Protein AF-0000000068484709 (afdb_homodimer)

Structure (mmCIF, N/CA/C/O backbone):
data_AF-0000000068484709-model_v1
#
loop_
_entity.id
_entity.type
_entity.pdbx_description
1 polymer 'MAM domain containing 4'
#
loop_
_atom_site.group_PDB
_atom_site.id
_atom_site.type_symbol
_atom_site.label_atom_id
_atom_site.label_alt_id
_atom_site.label_comp_id
_atom_site.label_asym_id
_atom_site.label_entity_id
_atom_site.label_seq_id
_atom_site.pdbx_PDB_ins_code
_atom_site.Cartn_x
_atom_site.Cartn_y
_atom_site.Cartn_z
_atom_site.occupancy
_atom_site.B_iso_or_equiv
_atom_site.auth_seq_id
_atom_site.auth_comp_id
_atom_site.auth_asym_id
_atom_site.auth_atom_id
_atom_site.pdbx_PDB_model_num
ATOM 1 N N . MET A 1 1 ? 12.406 -16.5 -28.25 1 22.38 1 MET A N 1
ATOM 2 C CA . MET A 1 1 ? 11.766 -16.562 -26.938 1 22.38 1 MET A CA 1
ATOM 3 C C . MET A 1 1 ? 12.789 -16.375 -25.828 1 22.38 1 MET A C 1
ATOM 5 O O . MET A 1 1 ? 13.719 -17.156 -25.688 1 22.38 1 MET A O 1
ATOM 9 N N . GLY A 1 2 ? 13.172 -15.195 -25.656 1 26.31 2 GLY A N 1
ATOM 10 C CA . GLY A 1 2 ? 14.273 -14.758 -24.828 1 26.31 2 GLY A CA 1
ATOM 11 C C . GLY A 1 2 ? 14.078 -15.086 -23.359 1 26.31 2 GLY A C 1
ATOM 12 O O . GLY A 1 2 ? 13.086 -14.672 -22.75 1 26.31 2 GLY A O 1
ATOM 13 N N . CYS A 1 3 ? 14.641 -16.109 -22.906 1 30.17 3 CYS A N 1
ATOM 14 C CA . CYS A 1 3 ? 14.602 -16.891 -21.672 1 30.17 3 CYS A CA 1
ATOM 15 C C . CYS A 1 3 ? 15.141 -16.078 -20.484 1 30.17 3 CYS A C 1
ATOM 17 O O . CYS A 1 3 ? 16.359 -16.031 -20.281 1 30.17 3 CYS A O 1
ATOM 19 N N . TRP A 1 4 ? 14.719 -14.898 -20.297 1 34.66 4 TRP A N 1
ATOM 20 C CA . TRP A 1 4 ? 15.367 -14.07 -19.281 1 34.66 4 TRP A CA 1
ATOM 21 C C . TRP A 1 4 ? 15.133 -14.648 -17.891 1 34.66 4 TRP A C 1
ATOM 23 O O . TRP A 1 4 ? 14.109 -15.281 -17.641 1 34.66 4 TRP A O 1
ATOM 33 N N . ALA A 1 5 ? 16.125 -14.594 -16.938 1 38.91 5 ALA A N 1
ATOM 34 C CA . ALA A 1 5 ? 16.641 -15.328 -15.781 1 38.91 5 ALA A CA 1
ATOM 35 C C . ALA A 1 5 ? 15.82 -15.008 -14.523 1 38.91 5 ALA A C 1
ATOM 37 O O . ALA A 1 5 ? 15.711 -13.852 -14.125 1 38.91 5 ALA A O 1
ATOM 38 N N . TRP A 1 6 ? 14.797 -15.703 -14.281 1 43.69 6 TRP A N 1
ATOM 39 C CA . TRP A 1 6 ? 14.227 -15.844 -12.945 1 43.69 6 TRP A CA 1
ATOM 40 C C . TRP A 1 6 ? 15.32 -16.062 -11.906 1 43.69 6 TRP A C 1
ATOM 42 O O . TRP A 1 6 ? 16.125 -16.984 -12.023 1 43.69 6 TRP A O 1
ATOM 52 N N . VAL A 1 7 ? 15.844 -15.008 -11.352 1 49.88 7 VAL A N 1
ATOM 53 C CA . VAL A 1 7 ? 16.703 -15.227 -10.195 1 49.88 7 VAL A CA 1
ATOM 54 C C . VAL A 1 7 ? 15.859 -15.656 -9 1 49.88 7 VAL A C 1
ATOM 56 O O . VAL A 1 7 ? 14.789 -15.102 -8.75 1 49.88 7 VAL A O 1
ATOM 59 N N . PRO A 1 8 ? 16.047 -16.859 -8.508 1 49.25 8 PRO A N 1
ATOM 60 C CA . PRO A 1 8 ? 15.305 -17.328 -7.332 1 49.25 8 PRO A CA 1
ATOM 61 C C . PRO A 1 8 ? 15.266 -16.297 -6.207 1 49.25 8 PRO A C 1
ATOM 63 O O . PRO A 1 8 ? 16.297 -15.695 -5.883 1 49.25 8 PRO A O 1
ATOM 66 N N . ASN A 1 9 ? 14.297 -15.641 -6 1 52.16 9 ASN A N 1
ATOM 67 C CA . ASN A 1 9 ? 14.102 -14.617 -4.98 1 52.16 9 ASN A CA 1
ATOM 68 C C . ASN A 1 9 ? 14.406 -15.148 -3.582 1 52.16 9 ASN A C 1
ATOM 70 O O . ASN A 1 9 ? 14.234 -14.438 -2.59 1 52.16 9 ASN A O 1
ATOM 74 N N . HIS A 1 10 ? 14.516 -16.531 -3.301 1 56.66 10 HIS A N 1
ATOM 75 C CA . HIS A 1 10 ? 14.578 -16.844 -1.88 1 56.66 10 HIS A CA 1
ATOM 76 C C . HIS A 1 10 ? 16.016 -16.844 -1.377 1 56.66 10 HIS A C 1
ATOM 78 O O . HIS A 1 10 ? 16.828 -17.672 -1.789 1 56.66 10 HIS A O 1
ATOM 84 N N . CYS A 1 11 ? 16.453 -15.602 -0.925 1 64.06 11 CYS A N 1
ATOM 85 C CA . CYS A 1 11 ? 17.734 -15.445 -0.237 1 64.06 11 CYS A CA 1
ATOM 86 C C . CYS A 1 11 ? 17.734 -16.219 1.078 1 64.06 11 CYS A C 1
ATOM 88 O O . CYS A 1 11 ? 16.891 -15.992 1.942 1 64.06 11 CYS A O 1
ATOM 90 N N . LYS A 1 12 ? 18.203 -17.484 1.054 1 64.31 12 LYS A N 1
ATOM 91 C CA . LYS A 1 12 ? 18.328 -18.188 2.33 1 64.31 12 LYS A CA 1
ATOM 92 C C . LYS A 1 12 ? 19.547 -17.703 3.107 1 64.31 12 LYS A C 1
ATOM 94 O O . LYS A 1 12 ? 20.688 -17.938 2.695 1 64.31 12 LYS A O 1
ATOM 99 N N . THR A 1 13 ? 19.422 -16.734 3.9 1 68.94 13 THR A N 1
ATOM 100 C CA . THR A 1 13 ? 20.484 -16.188 4.727 1 68.94 13 THR A CA 1
ATOM 101 C C . THR A 1 13 ? 20.531 -16.875 6.09 1 68.94 13 THR A C 1
ATOM 103 O O . THR A 1 13 ? 19.5 -17.312 6.602 1 68.94 13 THR A O 1
ATOM 106 N N . PRO A 1 14 ? 21.797 -17.141 6.535 1 73.25 14 PRO A N 1
ATOM 107 C CA . PRO A 1 14 ? 21.891 -17.641 7.906 1 73.25 14 PRO A CA 1
ATOM 108 C C . PRO A 1 14 ? 21.094 -16.797 8.906 1 73.25 14 PRO A C 1
ATOM 110 O O . PRO A 1 14 ? 20.828 -15.617 8.648 1 73.25 14 PRO A O 1
ATOM 113 N N . SER A 1 15 ? 20.672 -17.422 9.922 1 78.06 15 SER A N 1
ATOM 114 C CA . SER A 1 15 ? 19.812 -16.781 10.914 1 78.06 15 SER A CA 1
ATOM 115 C C . SER A 1 15 ? 20.484 -15.523 11.469 1 78.06 15 SER A C 1
ATOM 117 O O . SER A 1 15 ? 19.797 -14.547 11.805 1 78.06 15 SER A O 1
ATOM 119 N N . GLU A 1 16 ? 21.859 -15.531 11.5 1 80.5 16 GLU A N 1
ATOM 120 C CA . GLU A 1 16 ? 22.562 -14.391 12.078 1 80.5 16 GLU A CA 1
ATOM 121 C C . GLU A 1 16 ? 22.609 -13.211 11.102 1 80.5 16 GLU A C 1
ATOM 123 O O . GLU A 1 16 ? 22.812 -12.07 11.516 1 80.5 16 GLU A O 1
ATOM 128 N N . ALA A 1 17 ? 22.344 -13.516 9.945 1 81.5 17 ALA A N 1
ATOM 129 C CA . ALA A 1 17 ? 22.391 -12.469 8.93 1 81.5 17 ALA A CA 1
ATOM 130 C C . ALA A 1 17 ? 21 -11.898 8.656 1 81.5 17 ALA A C 1
ATOM 132 O O . ALA A 1 17 ? 20.859 -10.93 7.906 1 81.5 17 ALA A O 1
ATOM 133 N N . VAL A 1 18 ? 20.141 -12.555 9.461 1 84.94 18 VAL A N 1
ATOM 134 C CA . VAL A 1 18 ? 18.781 -12.023 9.312 1 84.94 18 VAL A CA 1
ATOM 135 C C . VAL A 1 18 ? 18.578 -10.844 10.266 1 84.94 18 VAL A C 1
ATOM 137 O O . VAL A 1 18 ? 18.984 -10.898 11.422 1 84.94 18 VAL A O 1
ATOM 140 N N . CYS A 1 19 ? 18.047 -9.711 9.859 1 88.69 19 CYS A N 1
ATOM 141 C CA . CYS A 1 19 ? 17.734 -8.523 10.641 1 88.69 19 CYS A CA 1
ATOM 142 C C . CYS A 1 19 ? 18.984 -7.965 11.305 1 88.69 19 CYS A C 1
ATOM 144 O O . CYS A 1 19 ? 19 -7.742 12.516 1 88.69 19 CYS A O 1
ATOM 146 N N . ASN A 1 20 ? 20.062 -7.82 10.555 1 87.31 20 ASN A N 1
ATOM 147 C CA . ASN A 1 20 ? 21.328 -7.285 11.07 1 87.31 20 ASN A CA 1
ATOM 148 C C . ASN A 1 20 ? 21.625 -5.91 10.477 1 87.31 20 ASN A C 1
ATOM 150 O O . ASN A 1 20 ? 22.781 -5.48 10.469 1 87.31 20 ASN A O 1
ATOM 154 N N . PHE A 1 21 ? 20.703 -5.305 9.82 1 85.88 21 PHE A N 1
ATOM 155 C CA . PHE A 1 21 ? 20.734 -3.938 9.32 1 85.88 21 PHE A CA 1
ATOM 156 C C . PHE A 1 21 ? 21.641 -3.834 8.094 1 85.88 21 PHE A C 1
ATOM 158 O O . PHE A 1 21 ? 22.125 -2.752 7.773 1 85.88 21 PHE A O 1
ATOM 165 N N . VAL A 1 22 ? 22 -4.969 7.48 1 82 22 VAL A N 1
ATOM 166 C CA . VAL A 1 22 ? 22.75 -5.027 6.23 1 82 22 VAL A CA 1
ATOM 167 C C . VAL A 1 22 ? 22 -5.895 5.219 1 82 22 VAL A C 1
ATOM 169 O O . VAL A 1 22 ? 21.516 -6.973 5.559 1 82 22 VAL A O 1
ATOM 172 N N . CYS A 1 23 ? 21.906 -5.398 3.994 1 77.81 23 CYS A N 1
ATOM 173 C CA . CYS A 1 23 ? 21.266 -6.199 2.961 1 77.81 23 CYS A CA 1
ATOM 174 C C . CYS A 1 23 ? 22.188 -7.301 2.463 1 77.81 23 CYS A C 1
ATOM 176 O O . CYS A 1 23 ? 22.969 -7.09 1.527 1 77.81 23 CYS A O 1
ATOM 178 N N . ASP A 1 24 ? 21.969 -8.414 2.99 1 76.75 24 ASP A N 1
ATOM 179 C CA . ASP A 1 24 ? 22.797 -9.555 2.602 1 76.75 24 ASP A CA 1
ATOM 180 C C . ASP A 1 24 ? 22.25 -10.227 1.341 1 76.75 24 ASP A C 1
ATOM 182 O O . ASP A 1 24 ? 23 -10.844 0.585 1 76.75 24 ASP A O 1
ATOM 186 N N . CYS A 1 25 ? 20.969 -10.055 1.202 1 74.75 25 CYS A N 1
ATOM 187 C CA . CYS A 1 25 ? 20.344 -10.539 -0.03 1 74.75 25 CYS A CA 1
ATOM 188 C C . CYS A 1 25 ? 20.219 -9.414 -1.051 1 74.75 25 CYS A C 1
ATOM 190 O O . CYS A 1 25 ? 20.141 -8.242 -0.682 1 74.75 25 CYS A O 1
ATOM 192 N N . ARG A 1 26 ? 20.25 -9.742 -2.312 1 67.06 26 ARG A N 1
ATOM 193 C CA . ARG A 1 26 ? 20.172 -8.75 -3.385 1 67.06 26 ARG A CA 1
ATOM 194 C C . ARG A 1 26 ? 18.891 -7.93 -3.283 1 67.06 26 ARG A C 1
ATOM 196 O O . ARG A 1 26 ? 18.891 -6.73 -3.562 1 67.06 26 ARG A O 1
ATOM 203 N N . ASP A 1 27 ? 17.828 -8.641 -2.846 1 63.03 27 ASP A N 1
ATOM 204 C CA . ASP A 1 27 ? 16.547 -7.93 -2.732 1 63.03 27 ASP A CA 1
ATOM 205 C C . ASP A 1 27 ? 16.312 -7.453 -1.302 1 63.03 27 ASP A C 1
ATOM 207 O O . ASP A 1 27 ? 15.234 -6.953 -0.98 1 63.03 27 ASP A O 1
ATOM 211 N N . CYS A 1 28 ? 17.281 -7.609 -0.401 1 74.94 28 CYS A N 1
ATOM 212 C CA . CYS A 1 28 ? 17.234 -7.207 1 1 74.94 28 CYS A CA 1
ATOM 213 C C . CYS A 1 28 ? 16.078 -7.898 1.725 1 74.94 28 CYS A C 1
ATOM 215 O O . CYS A 1 28 ? 15.531 -7.355 2.688 1 74.94 28 CYS A O 1
ATOM 217 N N . SER A 1 29 ? 15.641 -9.109 1.234 1 73.19 29 SER A N 1
ATOM 218 C CA . SER A 1 29 ? 14.547 -9.836 1.86 1 73.19 29 SER A CA 1
ATOM 219 C C . SER A 1 29 ? 14.914 -10.297 3.266 1 73.19 29 SER A C 1
ATOM 221 O O . SER A 1 29 ? 14.039 -10.547 4.094 1 73.19 29 SER A O 1
ATOM 223 N N . ASP A 1 30 ? 16.219 -10.375 3.502 1 78.19 30 ASP A N 1
ATOM 224 C CA . ASP A 1 30 ? 16.672 -10.789 4.824 1 78.19 30 ASP A CA 1
ATOM 225 C C . ASP A 1 30 ? 16.328 -9.734 5.875 1 78.19 30 ASP A C 1
ATOM 227 O O . ASP A 1 30 ? 16.375 -10.016 7.078 1 78.19 30 ASP A O 1
ATOM 231 N N . GLU A 1 31 ? 16.031 -8.586 5.406 1 80 31 GLU A N 1
ATOM 232 C CA . GLU A 1 31 ? 15.703 -7.5 6.328 1 80 31 GLU A CA 1
ATOM 233 C C . GLU A 1 31 ? 14.211 -7.195 6.305 1 80 31 GLU A C 1
ATOM 235 O O . GLU A 1 31 ? 13.773 -6.168 6.832 1 80 31 GLU A O 1
ATOM 240 N N . ALA A 1 32 ? 13.43 -8.102 5.68 1 72.38 32 ALA A N 1
ATOM 241 C CA . ALA A 1 32 ? 11.977 -7.922 5.664 1 72.38 32 ALA A CA 1
ATOM 242 C C . ALA A 1 32 ? 11.359 -8.312 7.004 1 72.38 32 ALA A C 1
ATOM 244 O O . ALA A 1 32 ? 11.773 -9.297 7.621 1 72.38 32 ALA A O 1
ATOM 245 N N . GLN A 1 33 ? 10.398 -7.566 7.477 1 72.88 33 GLN A N 1
ATOM 246 C CA . GLN A 1 33 ? 9.664 -7.797 8.719 1 72.88 33 GLN A CA 1
ATOM 247 C C . GLN A 1 33 ? 10.594 -7.746 9.922 1 72.88 33 GLN A C 1
ATOM 249 O O . GLN A 1 33 ? 10.453 -8.547 10.852 1 72.88 33 GLN A O 1
ATOM 254 N N . CYS A 1 34 ? 11.68 -7.035 9.766 1 71.81 34 CYS A N 1
ATOM 255 C CA . CYS A 1 34 ? 12.625 -6.844 10.852 1 71.81 34 CYS A CA 1
ATOM 256 C C . CYS A 1 34 ? 12.305 -5.578 11.641 1 71.81 34 CYS A C 1
ATOM 258 O O . CYS A 1 34 ? 13.188 -4.988 12.273 1 71.81 34 CYS A O 1
ATOM 260 N N . GLY A 1 35 ? 11.102 -5.254 11.602 1 48.59 35 GLY A N 1
ATOM 261 C CA . GLY A 1 35 ? 10.711 -4.023 12.273 1 48.59 35 GLY A CA 1
ATOM 262 C C . GLY A 1 35 ? 10.734 -2.814 11.359 1 48.59 35 GLY A C 1
ATOM 263 O O . GLY A 1 35 ? 10.352 -1.716 11.766 1 48.59 35 GLY A O 1
ATOM 264 N N . TYR A 1 36 ? 11.117 -3.014 10.094 1 51.12 36 TYR A N 1
ATOM 265 C CA . TYR A 1 36 ? 11.156 -1.918 9.133 1 51.12 36 TYR A CA 1
ATOM 266 C C . TYR A 1 36 ? 10.711 -2.389 7.754 1 51.12 36 TYR A C 1
ATOM 268 O O . TYR A 1 36 ? 10.602 -3.592 7.508 1 51.12 36 TYR A O 1
ATOM 276 N N . GLN A 1 37 ? 10.125 -1.435 7.055 1 53.66 37 GLN A N 1
ATOM 277 C CA . GLN A 1 37 ? 9.734 -1.775 5.691 1 53.66 37 GLN A CA 1
ATOM 278 C C . GLN A 1 37 ? 10.922 -1.696 4.742 1 53.66 37 GLN A C 1
ATOM 280 O O . GLN A 1 37 ? 11.828 -0.876 4.934 1 53.66 37 GLN A O 1
ATOM 285 N N . GLY A 1 38 ? 11.141 -2.533 3.717 1 48.5 38 GLY A N 1
ATOM 286 C CA . GLY A 1 38 ? 12.094 -2.809 2.658 1 48.5 38 GLY A CA 1
ATOM 287 C C . GLY A 1 38 ? 13.062 -1.662 2.416 1 48.5 38 GLY A C 1
ATOM 288 O O . GLY A 1 38 ? 12.641 -0.546 2.104 1 48.5 38 GLY A O 1
ATOM 289 N N . ALA A 1 39 ? 14.008 -1.428 3.447 1 46.16 39 ALA A N 1
ATOM 290 C CA . ALA A 1 39 ? 15.094 -0.451 3.445 1 46.16 39 ALA A CA 1
ATOM 291 C C . ALA A 1 39 ? 15.625 -0.23 2.033 1 46.16 39 ALA A C 1
ATOM 293 O O . ALA A 1 39 ? 15.586 -1.136 1.197 1 46.16 39 ALA A O 1
ATOM 294 N N . SER A 1 40 ? 15.578 1.009 1.656 1 45.66 40 SER A N 1
ATOM 295 C CA . SER A 1 40 ? 16.453 1.451 0.577 1 45.66 40 SER A CA 1
ATOM 296 C C . SER A 1 40 ? 17.875 0.928 0.769 1 45.66 40 SER A C 1
ATOM 298 O O . SER A 1 40 ? 18.422 0.995 1.871 1 45.66 40 SER A O 1
ATOM 300 N N . PRO A 1 41 ? 18.281 0.126 -0.003 1 44.19 41 PRO A N 1
ATOM 301 C CA . PRO A 1 41 ? 19.594 -0.53 0.109 1 44.19 41 PRO A CA 1
ATOM 302 C C . PRO A 1 41 ? 20.734 0.462 0.297 1 44.19 41 PRO A C 1
ATOM 304 O O . PRO A 1 41 ? 21.906 0.081 0.22 1 44.19 41 PRO A O 1
ATOM 307 N N . THR A 1 42 ? 20.562 1.842 0.268 1 44.09 42 THR A N 1
ATOM 308 C CA . THR A 1 42 ? 21.797 2.605 0.352 1 44.09 42 THR A CA 1
ATOM 309 C C . THR A 1 42 ? 22.438 2.453 1.732 1 44.09 42 THR A C 1
ATOM 311 O O . THR A 1 42 ? 21.734 2.334 2.736 1 44.09 42 THR A O 1
ATOM 314 N N . LEU A 1 43 ? 23.609 2.061 1.608 1 43.66 43 LEU A N 1
ATOM 315 C CA . LEU A 1 43 ? 24.406 2.113 2.834 1 43.66 43 LEU A CA 1
ATOM 316 C C . LEU A 1 43 ? 24.094 3.383 3.621 1 43.66 43 LEU A C 1
ATOM 318 O O . LEU A 1 43 ? 24.141 4.484 3.07 1 43.66 43 LEU A O 1
ATOM 322 N N . GLY A 1 44 ? 23.547 3.289 4.793 1 51.34 44 GLY A N 1
ATOM 323 C CA . GLY A 1 44 ? 23.281 4.406 5.691 1 51.34 44 GLY A CA 1
ATOM 324 C C . GLY A 1 44 ? 21.812 4.789 5.762 1 51.34 44 GLY A C 1
ATOM 325 O O . GLY A 1 44 ? 21.438 5.672 6.535 1 51.34 44 GLY A O 1
ATOM 326 N N . ALA A 1 45 ? 21.078 4.105 4.734 1 56.84 45 ALA A N 1
ATOM 327 C CA . ALA A 1 45 ? 19.672 4.477 4.812 1 56.84 45 ALA A CA 1
ATOM 328 C C . ALA A 1 45 ? 18.984 3.824 6.016 1 56.84 45 ALA A C 1
ATOM 330 O O . ALA A 1 45 ? 19.312 2.688 6.375 1 56.84 45 ALA A O 1
ATOM 331 N N . PRO A 1 46 ? 18.219 4.664 6.672 1 60 46 PRO A N 1
ATOM 332 C CA . PRO A 1 46 ? 17.562 4.145 7.879 1 60 46 PRO A CA 1
ATOM 333 C C . PRO A 1 46 ? 16.562 3.033 7.574 1 60 46 PRO A C 1
ATOM 335 O O . PRO A 1 46 ? 16.031 2.961 6.465 1 60 46 PRO A O 1
ATOM 338 N N . PHE A 1 47 ? 16.531 2.082 8.484 1 69.94 47 PHE A N 1
ATOM 339 C CA . PHE A 1 47 ? 15.469 1.08 8.461 1 69.94 47 PHE A CA 1
ATOM 340 C C . PHE A 1 47 ? 14.203 1.623 9.109 1 69.94 47 PHE A C 1
ATOM 342 O O . PHE A 1 47 ? 14.156 1.846 10.32 1 69.94 47 PHE A O 1
ATOM 349 N N . VAL A 1 48 ? 13.211 1.915 8.219 1 77 48 VAL A N 1
ATOM 350 C CA . VAL A 1 48 ? 12.062 2.674 8.695 1 77 48 VAL A CA 1
ATOM 351 C C . VAL A 1 48 ? 10.812 1.796 8.656 1 77 48 VAL A C 1
ATOM 353 O O . VAL A 1 48 ? 10.617 1.033 7.707 1 77 48 VAL A O 1
ATOM 356 N N . CYS A 1 49 ? 10.062 1.727 9.719 1 87.38 49 CYS A N 1
ATOM 357 C CA . CYS A 1 49 ? 8.703 1.191 9.742 1 87.38 49 CYS A CA 1
ATOM 358 C C . CYS A 1 49 ? 7.68 2.305 9.938 1 87.38 49 CYS A C 1
ATOM 360 O O . CYS A 1 49 ? 7.586 2.883 11.023 1 87.38 49 CYS A O 1
ATOM 362 N N . ASP A 1 50 ? 6.961 2.693 8.938 1 86.56 50 ASP A N 1
ATOM 363 C CA . ASP A 1 50 ? 5.949 3.744 9.016 1 86.56 50 ASP A CA 1
ATOM 364 C C . ASP A 1 50 ? 4.566 3.154 9.289 1 86.56 50 ASP A C 1
ATOM 366 O O . ASP A 1 50 ? 3.584 3.891 9.398 1 86.56 50 ASP A O 1
ATOM 370 N N . PHE A 1 51 ? 4.387 1.772 9.352 1 87.69 51 PHE A N 1
ATOM 371 C CA . PHE A 1 51 ? 3.193 1.017 9.719 1 87.69 51 PHE A CA 1
ATOM 372 C C . PHE A 1 51 ? 2.105 1.183 8.664 1 87.69 51 PHE A C 1
ATOM 374 O O . PHE A 1 51 ? 0.937 0.887 8.914 1 87.69 51 PHE A O 1
ATOM 381 N N . GLU A 1 52 ? 2.387 1.694 7.469 1 82.75 52 GLU A N 1
ATOM 382 C CA . GLU A 1 52 ? 1.384 1.916 6.434 1 82.75 52 GLU A CA 1
ATOM 383 C C . GLU A 1 52 ? 0.938 0.598 5.805 1 82.75 52 GLU A C 1
ATOM 385 O O . GLU A 1 52 ? -0.234 0.436 5.457 1 82.75 52 GLU A O 1
ATOM 390 N N . GLN A 1 53 ? 1.807 -0.382 5.598 1 73.06 53 GLN A N 1
ATOM 391 C CA . GLN A 1 53 ? 1.47 -1.656 4.973 1 73.06 53 GLN A CA 1
ATOM 392 C C . GLN A 1 53 ? 1.154 -2.717 6.023 1 73.06 53 GLN A C 1
ATOM 394 O O . GLN A 1 53 ? 0.175 -3.455 5.891 1 73.06 53 GLN A O 1
ATOM 399 N N . ASP A 1 54 ? 2.008 -2.877 7.027 1 80.06 54 ASP A N 1
ATOM 400 C CA . ASP A 1 54 ? 1.863 -3.805 8.148 1 80.06 54 ASP A CA 1
ATOM 401 C C . ASP A 1 54 ? 2.652 -3.326 9.359 1 80.06 54 ASP A C 1
ATOM 403 O O . ASP A 1 54 ? 3.068 -2.168 9.422 1 80.06 54 ASP A O 1
ATOM 407 N N . SER A 1 55 ? 2.732 -4.117 10.391 1 87.19 55 SER A N 1
ATOM 408 C CA . SER A 1 55 ? 3.443 -3.73 11.609 1 87.19 55 SER A CA 1
ATOM 409 C C . SER A 1 55 ? 4.941 -3.988 11.477 1 87.19 55 SER A C 1
ATOM 411 O O . SER A 1 55 ? 5.688 -3.854 12.445 1 87.19 55 SER A O 1
ATOM 413 N N . CYS A 1 56 ? 5.492 -4.32 10.328 1 87.94 56 CYS A N 1
ATOM 414 C CA . CYS A 1 56 ? 6.902 -4.547 10.047 1 87.94 56 CYS A CA 1
ATOM 415 C C . CYS A 1 56 ? 7.496 -5.57 11.008 1 87.94 56 CYS A C 1
ATOM 417 O O . CYS A 1 56 ? 8.648 -5.441 11.422 1 87.94 56 CYS A O 1
ATOM 419 N N . GLY A 1 57 ? 6.781 -6.504 11.555 1 86.94 57 GLY A N 1
ATOM 420 C CA . GLY A 1 57 ? 7.281 -7.539 12.445 1 86.94 57 GLY A CA 1
ATOM 421 C C . GLY A 1 57 ? 7.09 -7.207 13.914 1 86.94 57 GLY A C 1
ATOM 422 O O . GLY A 1 57 ? 7.309 -8.055 14.781 1 86.94 57 GLY A O 1
ATOM 423 N N . TRP A 1 58 ? 6.742 -5.902 14.25 1 91.31 58 TRP A N 1
ATOM 424 C CA . TRP A 1 58 ? 6.465 -5.559 15.641 1 91.31 58 TRP A CA 1
ATOM 425 C C . TRP A 1 58 ? 5.254 -6.328 16.156 1 91.31 58 TRP A C 1
ATOM 427 O O . TRP A 1 58 ? 4.266 -6.508 15.438 1 91.31 58 TRP A O 1
ATOM 437 N N . ARG A 1 59 ? 5.344 -6.785 17.391 1 89.44 59 ARG A N 1
ATOM 438 C CA . ARG A 1 59 ? 4.281 -7.605 17.953 1 89.44 59 ARG A CA 1
ATOM 439 C C . ARG A 1 59 ? 3.84 -7.074 19.312 1 89.44 59 ARG A C 1
ATOM 441 O O . ARG A 1 59 ? 4.672 -6.668 20.125 1 89.44 59 ARG A O 1
ATOM 448 N N . ASP A 1 60 ? 2.512 -7.008 19.469 1 90.81 60 ASP A N 1
ATOM 449 C CA . ASP A 1 60 ? 1.963 -6.715 20.781 1 90.81 60 ASP A CA 1
ATOM 450 C C . ASP A 1 60 ? 2.162 -7.891 21.734 1 90.81 60 ASP A C 1
ATOM 452 O O . ASP A 1 60 ? 1.71 -9 21.469 1 90.81 60 ASP A O 1
ATOM 456 N N . ILE A 1 61 ? 2.816 -7.656 22.828 1 92 61 ILE A N 1
ATOM 457 C CA . ILE A 1 61 ? 3.047 -8.719 23.797 1 92 61 ILE A CA 1
ATOM 458 C C . ILE A 1 61 ? 2.336 -8.383 25.109 1 92 61 ILE A C 1
ATOM 460 O O . ILE A 1 61 ? 2.756 -8.82 26.172 1 92 61 ILE A O 1
ATOM 464 N N . SER A 1 62 ? 1.393 -7.547 24.969 1 89.38 62 SER A N 1
ATOM 465 C CA . SER A 1 62 ? 0.646 -7.148 26.156 1 89.38 62 SER A CA 1
ATOM 466 C C . SER A 1 62 ? -0.128 -8.328 26.734 1 89.38 62 SER A C 1
ATOM 468 O O . SER A 1 62 ? -0.523 -9.234 26.016 1 89.38 62 SER A O 1
ATOM 470 N N . THR A 1 63 ? -0.293 -8.336 28.016 1 81.56 63 THR A N 1
ATOM 471 C CA . THR A 1 63 ? -0.981 -9.438 28.688 1 81.56 63 THR A CA 1
ATOM 472 C C . THR A 1 63 ? -2.375 -9 29.125 1 81.56 63 THR A C 1
ATOM 474 O O . THR A 1 63 ? -3.123 -9.805 29.703 1 81.56 63 THR A O 1
ATOM 477 N N . SER A 1 64 ? -2.695 -7.707 28.969 1 78 64 SER A N 1
ATOM 478 C CA . SER A 1 64 ? -4 -7.191 29.375 1 78 64 SER A CA 1
ATOM 479 C C . SER A 1 64 ? -4.758 -6.613 28.172 1 78 64 SER A C 1
ATOM 481 O O . SER A 1 64 ? -4.262 -6.637 27.047 1 78 64 SER A O 1
ATOM 483 N N . GLY A 1 65 ? -5.996 -6.199 28.469 1 73.62 65 GLY A N 1
ATOM 484 C CA . GLY A 1 65 ? -6.797 -5.551 27.438 1 73.62 65 GLY A CA 1
ATOM 485 C C . GLY A 1 65 ? -6.207 -4.238 26.969 1 73.62 65 GLY A C 1
ATOM 486 O O . GLY A 1 65 ? -6.57 -3.738 25.906 1 73.62 65 GLY A O 1
ATOM 487 N N . TYR A 1 66 ? -5.359 -3.752 27.844 1 83.25 66 TYR A N 1
ATOM 488 C CA . TYR A 1 66 ? -4.57 -2.602 27.422 1 83.25 66 TYR A CA 1
ATOM 489 C C . TYR A 1 66 ? -3.438 -3.029 26.5 1 83.25 66 TYR A C 1
ATOM 491 O O . TYR A 1 66 ? -2.359 -3.414 26.953 1 83.25 66 TYR A O 1
ATOM 499 N N . SER A 1 67 ? -3.744 -2.971 25.125 1 85 67 SER A N 1
ATOM 500 C CA . SER A 1 67 ? -2.83 -3.576 24.172 1 85 67 SER A CA 1
ATOM 501 C C . SER A 1 67 ? -2.635 -2.68 22.953 1 85 67 SER A C 1
ATOM 503 O O . SER A 1 67 ? -3.43 -1.77 22.703 1 85 67 SER A O 1
ATOM 505 N N . TRP A 1 68 ? -1.516 -2.914 22.25 1 88.62 68 TRP A N 1
ATOM 506 C CA . TRP A 1 68 ? -1.195 -2.166 21.047 1 88.62 68 TRP A CA 1
ATOM 507 C C . TRP A 1 68 ? -1.913 -2.756 19.828 1 88.62 68 TRP A C 1
ATOM 509 O O . TRP A 1 68 ? -2.012 -3.977 19.703 1 88.62 68 TRP A O 1
ATOM 519 N N . LEU A 1 69 ? -2.465 -1.85 19.016 1 82.56 69 LEU A N 1
ATOM 520 C CA . LEU A 1 69 ? -3.088 -2.262 17.75 1 82.56 69 LEU A CA 1
ATOM 521 C C . LEU A 1 69 ? -2.766 -1.277 16.641 1 82.56 69 LEU A C 1
ATOM 523 O O . LEU A 1 69 ? -2.574 -0.086 16.891 1 82.56 69 LEU A O 1
ATOM 527 N N . ARG A 1 70 ? -2.637 -1.815 15.398 1 84.5 70 ARG A N 1
ATOM 528 C CA . ARG A 1 70 ? -2.5 -0.939 14.242 1 84.5 70 ARG A CA 1
ATOM 529 C C . ARG A 1 70 ? -3.809 -0.217 13.938 1 84.5 70 ARG A C 1
ATOM 531 O O . ARG A 1 70 ? -4.867 -0.842 13.875 1 84.5 70 ARG A O 1
ATOM 538 N N . ASP A 1 71 ? -3.791 1.099 13.82 1 80.94 71 ASP A N 1
ATOM 539 C CA . ASP A 1 71 ? -5.004 1.9 13.688 1 80.94 71 ASP A CA 1
ATOM 540 C C . ASP A 1 71 ? -4.785 3.072 12.734 1 80.94 71 ASP A C 1
ATOM 542 O O . ASP A 1 71 ? -3.66 3.318 12.289 1 80.94 71 ASP A O 1
ATOM 546 N N . ARG A 1 72 ? -5.918 3.748 12.359 1 79.62 72 ARG A N 1
ATOM 547 C CA . ARG A 1 72 ? -5.895 4.977 11.578 1 79.62 72 ARG A CA 1
ATOM 548 C C . ARG A 1 72 ? -6.82 6.027 12.18 1 79.62 72 ARG A C 1
ATOM 550 O O . ARG A 1 72 ? -7.812 5.691 12.828 1 79.62 72 ARG A O 1
ATOM 557 N N . ALA A 1 73 ? -6.488 7.273 12.023 1 72.31 73 ALA A N 1
ATOM 558 C CA . ALA A 1 73 ? -7.223 8.359 12.664 1 72.31 73 ALA A CA 1
ATOM 559 C C . ALA A 1 73 ? -8.648 8.445 12.133 1 72.31 73 ALA A C 1
ATOM 561 O O . ALA A 1 73 ? -9.57 8.805 12.867 1 72.31 73 ALA A O 1
ATOM 562 N N . GLY A 1 74 ? -8.891 8.156 10.93 1 61.41 74 GLY A N 1
ATOM 563 C CA . GLY A 1 74 ? -10.219 8.258 10.336 1 61.41 74 GLY A CA 1
ATOM 564 C C . GLY A 1 74 ? -11.18 7.199 10.844 1 61.41 74 GLY A C 1
ATOM 565 O O . GLY A 1 74 ? -12.391 7.309 10.641 1 61.41 74 GLY A O 1
ATOM 566 N N . ALA A 1 75 ? -10.617 6.301 11.562 1 59.34 75 ALA A N 1
ATOM 567 C CA . ALA A 1 75 ? -11.453 5.188 12.016 1 59.34 75 ALA A CA 1
ATOM 568 C C . ALA A 1 75 ? -12.125 5.512 13.344 1 59.34 75 ALA A C 1
ATOM 570 O O . ALA A 1 75 ? -13.117 4.883 13.719 1 59.34 75 ALA A O 1
ATOM 571 N N . VAL A 1 76 ? -11.531 6.477 14.141 1 58.25 76 VAL A N 1
ATOM 572 C CA . VAL A 1 76 ? -12.062 6.754 15.469 1 58.25 76 VAL A CA 1
ATOM 573 C C . VAL A 1 76 ? -12.953 7.992 15.422 1 58.25 76 VAL A C 1
ATOM 575 O O . VAL A 1 76 ? -12.539 9.047 14.93 1 58.25 76 VAL A O 1
ATOM 578 N N . LEU A 1 77 ? -14.375 7.824 15.398 1 55.41 77 LEU A N 1
ATOM 579 C CA . LEU A 1 77 ? -15.297 8.953 15.336 1 55.41 77 LEU A CA 1
ATOM 580 C C . LEU A 1 77 ? -14.93 10.016 16.359 1 55.41 77 LEU A C 1
ATOM 582 O O . LEU A 1 77 ? -15 11.211 16.078 1 55.41 77 LEU A O 1
ATOM 586 N N . GLU A 1 78 ? -14.898 9.562 17.703 1 58.81 78 GLU A N 1
ATOM 587 C CA . GLU A 1 78 ? -14.711 10.508 18.797 1 58.81 78 GLU A CA 1
ATOM 588 C C . GLU A 1 78 ? -13.641 10.016 19.781 1 58.81 78 GLU A C 1
ATOM 590 O O . GLU A 1 78 ? -13.492 8.812 19.984 1 58.81 78 GLU A O 1
ATOM 595 N N . GLY A 1 79 ? -12.398 10.609 19.797 1 61.97 79 GLY A N 1
ATOM 596 C CA . GLY A 1 79 ? -11.461 10.203 20.844 1 61.97 79 GLY A CA 1
ATOM 597 C C . GLY A 1 79 ? -10.234 11.094 20.906 1 61.97 79 GLY A C 1
ATOM 598 O O . GLY A 1 79 ? -10.023 11.945 20.047 1 61.97 79 GLY A O 1
ATOM 599 N N . PRO A 1 80 ? -9.633 11.047 22.016 1 69.88 80 PRO A N 1
ATOM 600 C CA . PRO A 1 80 ? -8.445 11.859 22.281 1 69.88 80 PRO A CA 1
ATOM 601 C C . PRO A 1 80 ? -7.23 11.422 21.469 1 69.88 80 PRO A C 1
ATOM 603 O O . PRO A 1 80 ? -6.145 11.984 21.625 1 69.88 80 PRO A O 1
ATOM 606 N N . GLY A 1 81 ? -7.391 10.57 20.469 1 74.75 81 GLY A N 1
ATOM 607 C CA . GLY A 1 81 ? -6.262 10.125 19.656 1 74.75 81 GLY A CA 1
ATOM 608 C C . GLY A 1 81 ? -5.867 11.117 18.578 1 74.75 81 GLY A C 1
ATOM 609 O O . GLY A 1 81 ? -6.465 12.188 18.469 1 74.75 81 GLY A O 1
ATOM 610 N N . PRO A 1 82 ? -4.691 10.859 17.922 1 81.44 82 PRO A N 1
ATOM 611 C CA . PRO A 1 82 ? -4.25 11.766 16.859 1 81.44 82 PRO A CA 1
ATOM 612 C C . PRO A 1 82 ? -5.246 11.859 15.703 1 81.44 82 PRO A C 1
ATOM 614 O O . PRO A 1 82 ? -5.91 10.867 15.375 1 81.44 82 PRO A O 1
ATOM 617 N N . HIS A 1 83 ? -5.316 13.016 15.156 1 81.75 83 HIS A N 1
ATOM 618 C CA . HIS A 1 83 ? -6.234 13.242 14.039 1 81.75 83 HIS A CA 1
ATOM 619 C C . HIS A 1 83 ? -5.598 12.836 12.711 1 81.75 83 HIS A C 1
ATOM 621 O O . HIS A 1 83 ? -6.277 12.781 11.688 1 81.75 83 HIS A O 1
ATOM 627 N N . SER A 1 84 ? -4.328 12.602 12.75 1 86 84 SER A N 1
ATOM 628 C CA . SER A 1 84 ? -3.586 12.18 11.57 1 86 84 SER A CA 1
ATOM 629 C C . SER A 1 84 ? -2.371 11.344 11.953 1 86 84 SER A C 1
ATOM 631 O O . SER A 1 84 ? -1.92 11.375 13.094 1 86 84 SER A O 1
ATOM 633 N N . ASP A 1 85 ? -1.898 10.586 11.07 1 88.62 85 ASP A N 1
ATOM 634 C CA . ASP A 1 85 ? -0.639 9.891 11.312 1 88.62 85 ASP A CA 1
ATOM 635 C C . ASP A 1 85 ? 0.554 10.812 11.062 1 88.62 85 ASP A C 1
ATOM 637 O O . ASP A 1 85 ? 0.384 11.953 10.648 1 88.62 85 ASP A O 1
ATOM 641 N N . HIS A 1 86 ? 1.608 10.414 11.383 1 87.75 86 HIS A N 1
ATOM 642 C CA . HIS A 1 86 ? 2.791 11.25 11.203 1 87.75 86 HIS A CA 1
ATOM 643 C C . HIS A 1 86 ? 3.344 11.133 9.789 1 87.75 86 HIS A C 1
ATOM 645 O O . HIS A 1 86 ? 3.908 12.086 9.258 1 87.75 86 HIS A O 1
ATOM 651 N N . THR A 1 87 ? 3.203 10.008 9.102 1 84.81 87 THR A N 1
ATOM 652 C CA . THR A 1 87 ? 3.803 9.727 7.801 1 84.81 87 THR A CA 1
ATOM 653 C C . THR A 1 87 ? 3.135 10.547 6.703 1 84.81 87 THR A C 1
ATOM 655 O O . THR A 1 87 ? 3.795 11.344 6.031 1 84.81 87 THR A O 1
ATOM 658 N N . LEU A 1 88 ? 1.802 10.43 6.594 1 79 88 LEU A N 1
ATOM 659 C CA . LEU A 1 88 ? 1.057 11.086 5.527 1 79 88 LEU A CA 1
ATOM 660 C C . LEU A 1 88 ? 0.457 12.398 6.016 1 79 88 LEU A C 1
ATOM 662 O O . LEU A 1 88 ? 0.117 13.273 5.207 1 79 88 LEU A O 1
ATOM 666 N N . GLY A 1 89 ? 0.261 12.516 7.266 1 83.94 89 GLY A N 1
ATOM 667 C CA . GLY A 1 89 ? -0.381 13.695 7.824 1 83.94 89 GLY A CA 1
ATOM 668 C C . GLY A 1 89 ? -1.869 13.75 7.539 1 83.94 89 GLY A C 1
ATOM 669 O O . GLY A 1 89 ? -2.447 14.844 7.457 1 83.94 89 GLY A O 1
ATOM 670 N N . THR A 1 90 ? -2.488 12.625 7.258 1 85.31 90 THR A N 1
ATOM 671 C CA . THR A 1 90 ? -3.92 12.562 6.98 1 85.31 90 THR A CA 1
ATOM 672 C C . THR A 1 90 ? -4.598 11.523 7.871 1 85.31 90 THR A C 1
ATOM 674 O O . THR A 1 90 ? -3.93 10.836 8.648 1 85.31 90 THR A O 1
ATOM 677 N N . ASP A 1 91 ? -5.875 11.398 7.754 1 81.81 91 ASP A N 1
ATOM 678 C CA . ASP A 1 91 ? -6.629 10.461 8.586 1 81.81 91 ASP A CA 1
ATOM 679 C C . ASP A 1 91 ? -6.605 9.055 7.98 1 81.81 91 ASP A C 1
ATOM 681 O O . ASP A 1 91 ? -7.125 8.109 8.578 1 81.81 91 ASP A O 1
ATOM 685 N N . LEU A 1 92 ? -5.961 8.93 6.855 1 80 92 LEU A N 1
ATOM 686 C CA . LEU A 1 92 ? -5.906 7.629 6.199 1 80 92 LEU A CA 1
ATOM 687 C C . LEU A 1 92 ? -4.598 6.914 6.516 1 80 92 LEU A C 1
ATOM 689 O O . LEU A 1 92 ? -4.438 5.734 6.191 1 80 92 LEU A O 1
ATOM 693 N N . GLY A 1 93 ? -3.672 7.648 7.07 1 83.31 93 GLY A N 1
ATOM 694 C CA . GLY A 1 93 ? -2.416 7.02 7.449 1 83.31 93 GLY A CA 1
ATOM 695 C C . GLY A 1 93 ? -2.553 6.078 8.633 1 83.31 93 GLY A C 1
ATOM 696 O O . GLY A 1 93 ? -3.465 6.223 9.445 1 83.31 93 GLY A O 1
ATOM 697 N N . TRP A 1 94 ? -1.627 5.062 8.758 1 84.62 94 TRP A N 1
ATOM 698 C CA . TRP A 1 94 ? -1.666 4.043 9.797 1 84.62 94 TRP A CA 1
ATOM 699 C C . TRP A 1 94 ? -0.595 4.297 10.852 1 84.62 94 TRP A C 1
ATOM 701 O O . TRP A 1 94 ? 0.437 4.91 10.562 1 84.62 94 TRP A O 1
ATOM 711 N N . TYR A 1 95 ? -0.843 3.912 12.039 1 89.69 95 TYR A N 1
ATOM 712 C CA . TYR A 1 95 ? 0.076 3.941 13.172 1 89.69 95 TYR A CA 1
ATOM 713 C C . TYR A 1 95 ? -0.288 2.877 14.195 1 89.69 95 TYR A C 1
ATOM 715 O O . TYR A 1 95 ? -1.335 2.232 14.086 1 89.69 95 TYR A O 1
ATOM 723 N N . MET A 1 96 ? 0.562 2.564 15.133 1 90.81 96 MET A N 1
ATOM 724 C CA . MET A 1 96 ? 0.241 1.699 16.266 1 90.81 96 MET A CA 1
ATOM 725 C C . MET A 1 96 ? -0.344 2.506 17.422 1 90.81 96 MET A C 1
ATOM 727 O O . MET A 1 96 ? 0.13 3.605 17.719 1 90.81 96 MET A O 1
ATOM 731 N N . ALA A 1 97 ? -1.413 2.02 17.984 1 88.06 97 ALA A N 1
ATOM 732 C CA . ALA A 1 97 ? -2.059 2.814 19.031 1 88.06 97 ALA A CA 1
ATOM 733 C C . ALA A 1 97 ? -2.566 1.926 20.172 1 88.06 97 ALA A C 1
ATOM 735 O O . ALA A 1 97 ? -2.885 0.754 19.953 1 88.06 97 ALA A O 1
ATOM 736 N N . VAL A 1 98 ? -2.488 2.473 21.375 1 86.31 98 VAL A N 1
ATOM 737 C CA . VAL A 1 98 ? -3.189 1.945 22.531 1 86.31 98 VAL A CA 1
ATOM 738 C C . VAL A 1 98 ? -4.375 2.848 22.875 1 86.31 98 VAL A C 1
ATOM 740 O O . VAL A 1 98 ? -4.227 4.066 22.969 1 86.31 98 VAL A O 1
ATOM 743 N N . GLY A 1 99 ? -5.574 2.295 22.922 1 77.56 99 GLY A N 1
ATOM 744 C CA . GLY A 1 99 ? -6.766 3.078 23.203 1 77.56 99 GLY A CA 1
ATOM 745 C C . GLY A 1 99 ? -7.023 3.256 24.688 1 77.56 99 GLY A C 1
ATOM 746 O O . GLY A 1 99 ? -6.305 2.695 25.516 1 77.56 99 GLY A O 1
ATOM 747 N N . THR A 1 100 ? -8.031 4.094 24.906 1 73.38 100 THR A N 1
ATOM 748 C CA . THR A 1 100 ? -8.406 4.352 26.281 1 73.38 100 THR A CA 1
ATOM 749 C C . THR A 1 100 ? -8.977 3.09 26.938 1 73.38 100 THR A C 1
ATOM 751 O O . THR A 1 100 ? -9.695 2.322 26.297 1 73.38 100 THR A O 1
ATOM 754 N N . HIS A 1 101 ? -8.406 2.699 28 1 72.06 101 HIS A N 1
ATOM 755 C CA . HIS A 1 101 ? -8.898 1.554 28.766 1 72.06 101 HIS A CA 1
ATOM 756 C C . HIS A 1 101 ? -9.359 1.974 30.156 1 72.06 101 HIS A C 1
ATOM 758 O O . HIS A 1 101 ? -8.672 2.734 30.844 1 72.06 101 HIS A O 1
ATOM 764 N N . ARG A 1 102 ? -10.648 1.491 30.469 1 67.62 102 ARG A N 1
ATOM 765 C CA . ARG A 1 102 ? -11.219 1.837 31.766 1 67.62 102 ARG A CA 1
ATOM 766 C C . ARG A 1 102 ? -10.898 0.77 32.812 1 67.62 102 ARG A C 1
ATOM 768 O O . ARG A 1 102 ? -11.039 -0.426 32.531 1 67.62 102 ARG A O 1
ATOM 775 N N . GLY A 1 103 ? -9.734 0.916 33.469 1 65.56 103 GLY A N 1
ATOM 776 C CA . GLY A 1 103 ? -9.422 -0.007 34.562 1 65.56 103 GLY A CA 1
ATOM 777 C C . GLY A 1 103 ? -8.703 0.652 35.719 1 65.56 103 GLY A C 1
ATOM 778 O O . GLY A 1 103 ? -8.094 1.712 35.562 1 65.56 103 GLY A O 1
ATOM 779 N N . LYS A 1 104 ? -8.977 0.17 36.875 1 72.75 104 LYS A N 1
ATOM 780 C CA . LYS A 1 104 ? -8.383 0.733 38.094 1 72.75 104 LYS A CA 1
ATOM 781 C C . LYS A 1 104 ? -6.965 0.209 38.312 1 72.75 104 LYS A C 1
ATOM 783 O O . LYS A 1 104 ? -6.141 0.869 38.938 1 72.75 104 LYS A O 1
ATOM 788 N N . GLU A 1 105 ? -6.668 -0.889 37.688 1 80.06 105 GLU A N 1
ATOM 789 C CA . GLU A 1 105 ? -5.352 -1.478 37.906 1 80.06 105 GLU A CA 1
ATOM 790 C C . GLU A 1 105 ? -4.344 -0.972 36.875 1 80.06 105 GLU A C 1
ATOM 792 O O . GLU A 1 105 ? -4.719 -0.608 35.75 1 80.06 105 GLU A O 1
ATOM 797 N N . VAL A 1 106 ? -3.109 -0.765 37.5 1 86.94 106 VAL A N 1
ATOM 798 C CA . VAL A 1 106 ? -2.02 -0.385 36.594 1 86.94 106 VAL A CA 1
ATOM 799 C C . VAL A 1 106 ? -1.838 -1.452 35.5 1 86.94 106 VAL A C 1
ATOM 801 O O . VAL A 1 106 ? -1.865 -2.65 35.812 1 86.94 106 VAL A O 1
ATOM 804 N N . SER A 1 107 ? -1.908 -1.1 34.281 1 87.81 107 SER A N 1
ATOM 805 C CA . SER A 1 107 ? -1.701 -2.006 33.156 1 87.81 107 SER A CA 1
ATOM 806 C C . SER A 1 107 ? -0.696 -1.433 32.188 1 87.81 107 SER A C 1
ATOM 808 O O . SER A 1 107 ? -0.635 -0.217 31.969 1 87.81 107 SER A O 1
ATOM 810 N N . THR A 1 108 ? 0.166 -2.299 31.719 1 91.44 108 THR A N 1
ATOM 811 C CA . THR A 1 108 ? 1.196 -1.886 30.781 1 91.44 108 THR A CA 1
ATOM 812 C C . THR A 1 108 ? 0.974 -2.535 29.406 1 91.44 108 THR A C 1
ATOM 814 O O . THR A 1 108 ? 0.804 -3.754 29.312 1 91.44 108 THR A O 1
ATOM 817 N N . ALA A 1 109 ? 0.833 -1.745 28.375 1 92 109 ALA A N 1
ATOM 818 C CA . ALA A 1 109 ? 0.85 -2.221 27 1 92 109 ALA A CA 1
ATOM 819 C C . ALA A 1 109 ? 2.264 -2.199 26.422 1 92 109 ALA A C 1
ATOM 821 O O . ALA A 1 109 ? 2.979 -1.202 26.547 1 92 109 ALA A O 1
ATOM 822 N N . ALA A 1 110 ? 2.684 -3.334 25.828 1 95.44 110 ALA A N 1
ATOM 823 C CA . ALA A 1 110 ? 4.066 -3.43 25.375 1 95.44 110 ALA A CA 1
ATOM 824 C C . ALA A 1 110 ? 4.121 -3.869 23.906 1 95.44 110 ALA A C 1
ATOM 826 O O . ALA A 1 110 ? 3.453 -4.828 23.516 1 95.44 110 ALA A O 1
ATOM 827 N N . LEU A 1 111 ? 4.805 -3.094 23.094 1 95 111 LEU A N 1
ATOM 828 C CA . LEU A 1 111 ? 5.09 -3.395 21.703 1 95 111 LEU A CA 1
ATOM 829 C C . LEU A 1 111 ? 6.551 -3.799 21.516 1 95 111 LEU A C 1
ATOM 831 O O . LEU A 1 111 ? 7.457 -3.047 21.875 1 95 111 LEU A O 1
ATOM 835 N N . ARG A 1 112 ? 6.812 -4.957 20.984 1 94.5 112 ARG A N 1
ATOM 836 C CA . ARG A 1 112 ? 8.164 -5.5 20.906 1 94.5 112 ARG A CA 1
ATOM 837 C C . ARG A 1 112 ? 8.594 -5.715 19.469 1 94.5 112 ARG A C 1
ATOM 839 O O . ARG A 1 112 ? 7.805 -6.172 18.641 1 94.5 112 ARG A O 1
ATOM 846 N N . SER A 1 113 ? 9.906 -5.387 19.188 1 92.69 113 SER A N 1
ATOM 847 C CA . SER A 1 113 ? 10.492 -5.625 17.875 1 92.69 113 SER A CA 1
ATOM 848 C C . SER A 1 113 ? 10.781 -7.105 17.656 1 92.69 113 SER A C 1
ATOM 850 O O . SER A 1 113 ? 10.758 -7.895 18.609 1 92.69 113 SER A O 1
ATOM 852 N N . PRO A 1 114 ? 11.008 -7.574 16.391 1 90.38 114 PRO A N 1
ATOM 853 C CA . PRO A 1 114 ? 11.562 -8.914 16.172 1 90.38 114 PRO A CA 1
ATOM 854 C C . PRO A 1 114 ? 13 -9.039 16.688 1 90.38 114 PRO A C 1
ATOM 856 O O . PRO A 1 114 ? 13.562 -8.062 17.188 1 90.38 114 PRO A O 1
ATOM 859 N N . ILE A 1 115 ? 13.5 -10.188 16.594 1 91.19 115 ILE A N 1
ATOM 860 C CA . ILE A 1 115 ? 14.883 -10.383 17.031 1 91.19 115 ILE A CA 1
ATOM 861 C C . ILE A 1 115 ? 15.836 -9.695 16.062 1 91.19 115 ILE A C 1
ATOM 863 O O . ILE A 1 115 ? 15.844 -10.016 14.875 1 91.19 115 ILE A O 1
ATOM 867 N N . LEU A 1 116 ? 16.562 -8.711 16.516 1 91.44 116 LEU A N 1
ATOM 868 C CA . LEU A 1 116 ? 17.562 -7.988 15.742 1 91.44 116 LEU A CA 1
ATOM 869 C C . LEU A 1 116 ? 18.969 -8.5 16.062 1 91.44 116 LEU A C 1
ATOM 871 O O . LEU A 1 116 ? 19.172 -9.109 17.109 1 91.44 116 LEU A O 1
ATOM 875 N N . HIS A 1 117 ? 19.812 -8.25 15.055 1 90.75 117 HIS A N 1
ATOM 876 C CA . HIS A 1 117 ? 21.172 -8.766 15.266 1 90.75 117 HIS A CA 1
ATOM 877 C C . HIS A 1 117 ? 22.219 -7.68 15.047 1 90.75 117 HIS A C 1
ATOM 879 O O . HIS A 1 117 ? 22.125 -6.906 14.094 1 90.75 117 HIS A O 1
ATOM 885 N N . GLU A 1 118 ? 23.125 -7.637 15.914 1 89.38 118 GLU A N 1
ATOM 886 C CA . GLU A 1 118 ? 24.297 -6.789 15.781 1 89.38 118 GLU A CA 1
ATOM 887 C C . GLU A 1 118 ? 23.906 -5.328 15.57 1 89.38 118 GLU A C 1
ATOM 889 O O . GLU A 1 118 ? 22.953 -5.035 14.852 1 89.38 118 GLU A O 1
ATOM 894 N N . ALA A 1 119 ? 24.359 -4.418 16.219 1 90.5 119 ALA A N 1
ATOM 895 C CA . ALA A 1 119 ? 24.219 -2.979 16 1 90.5 119 ALA A CA 1
ATOM 896 C C . ALA A 1 119 ? 25.578 -2.275 16.094 1 90.5 119 ALA A C 1
ATOM 898 O O . ALA A 1 119 ? 26.375 -2.578 16.969 1 90.5 119 ALA A O 1
ATOM 899 N N . GLY A 1 120 ? 25.828 -1.473 15.133 1 89.94 120 GLY A N 1
ATOM 900 C CA . GLY A 1 120 ? 27.062 -0.694 15.164 1 89.94 120 GLY A CA 1
ATOM 901 C C . GLY A 1 120 ? 27.078 0.359 16.25 1 89.94 120 GLY A C 1
ATOM 902 O O . GLY A 1 120 ? 26.047 0.635 16.875 1 89.94 120 GLY A O 1
ATOM 903 N N . PRO A 1 121 ? 28.234 0.904 16.531 1 88.25 121 PRO A N 1
ATOM 904 C CA . PRO A 1 121 ? 28.344 1.886 17.609 1 88.25 121 PRO A CA 1
ATOM 905 C C . PRO A 1 121 ? 27.578 3.176 17.328 1 88.25 121 PRO A C 1
ATOM 907 O O . PRO A 1 121 ? 27.219 3.908 18.25 1 88.25 121 PRO A O 1
ATOM 910 N N . ALA A 1 122 ? 27.344 3.51 16.047 1 87.06 122 ALA A N 1
ATOM 911 C CA . ALA A 1 122 ? 26.656 4.742 15.672 1 87.06 122 ALA A CA 1
ATOM 912 C C . ALA A 1 122 ? 25.156 4.52 15.562 1 87.06 122 ALA A C 1
ATOM 914 O O . ALA A 1 122 ? 24.422 5.395 15.086 1 87.06 122 ALA A O 1
ATOM 915 N N . CYS A 1 123 ? 24.625 3.398 16.078 1 88.94 123 CYS A N 1
ATOM 916 C CA . CYS A 1 123 ? 23.234 3.035 15.891 1 88.94 123 CYS A CA 1
ATOM 917 C C . CYS A 1 123 ? 22.328 3.947 16.719 1 88.94 123 CYS A C 1
ATOM 919 O O . CYS A 1 123 ? 22.531 4.125 17.906 1 88.94 123 CYS A O 1
ATOM 921 N N . GLU A 1 124 ? 21.391 4.551 16.016 1 88.12 124 GLU A N 1
ATOM 922 C CA . GLU A 1 124 ? 20.391 5.398 16.656 1 88.12 124 GLU A CA 1
ATOM 923 C C . GLU A 1 124 ? 18.969 4.914 16.328 1 88.12 124 GLU A C 1
ATOM 925 O O . GLU A 1 124 ? 18.703 4.5 15.203 1 88.12 124 GLU A O 1
ATOM 930 N N . LEU A 1 125 ? 18.109 4.926 17.359 1 89.62 125 LEU A N 1
ATOM 931 C CA . LEU A 1 125 ? 16.688 4.641 17.203 1 89.62 125 LEU A CA 1
ATOM 932 C C . LEU A 1 125 ? 15.867 5.926 17.266 1 89.62 125 LEU A C 1
ATOM 934 O O . LEU A 1 125 ? 15.992 6.703 18.203 1 89.62 125 LEU A O 1
ATOM 938 N N . ARG A 1 126 ? 15.141 6.152 16.203 1 88.25 126 ARG A N 1
ATOM 939 C CA . ARG A 1 126 ? 14.266 7.316 16.141 1 88.25 126 ARG A CA 1
ATOM 940 C C . ARG A 1 126 ? 12.805 6.891 15.992 1 88.25 126 ARG A C 1
ATOM 942 O O . ARG A 1 126 ? 12.492 5.961 15.242 1 88.25 126 ARG A O 1
ATOM 949 N N . LEU A 1 127 ? 11.914 7.465 16.719 1 91.5 127 LEU A N 1
ATOM 950 C CA . LEU A 1 127 ? 10.492 7.168 16.594 1 91.5 127 LEU A CA 1
ATOM 951 C C . LEU A 1 127 ? 9.641 8.391 16.938 1 91.5 127 LEU A C 1
ATOM 953 O O . LEU A 1 127 ? 10.125 9.32 17.578 1 91.5 127 LEU A O 1
ATOM 957 N N . TRP A 1 128 ? 8.453 8.414 16.438 1 91.25 128 TRP A N 1
ATOM 958 C CA . TRP A 1 128 ? 7.488 9.469 16.75 1 91.25 128 TRP A CA 1
ATOM 959 C C . TRP A 1 128 ? 6.34 8.922 17.594 1 91.25 128 TRP A C 1
ATOM 961 O O . TRP A 1 128 ? 5.809 7.844 17.312 1 91.25 128 TRP A O 1
ATOM 971 N N . TYR A 1 129 ? 6.023 9.594 18.672 1 91.38 129 TYR A N 1
ATOM 972 C CA . TYR A 1 129 ? 4.93 9.164 19.531 1 91.38 129 TYR A CA 1
ATOM 973 C C . TYR A 1 129 ? 3.953 10.305 19.781 1 91.38 129 TYR A C 1
ATOM 975 O O . TYR A 1 129 ? 4.309 11.477 19.656 1 91.38 129 TYR A O 1
ATOM 983 N N . HIS A 1 130 ? 2.721 10.031 20.016 1 89.44 130 HIS A N 1
ATOM 984 C CA . HIS A 1 130 ? 1.641 10.953 20.344 1 89.44 130 HIS A CA 1
ATOM 985 C C . HIS A 1 130 ? 0.893 10.523 21.594 1 89.44 130 HIS A C 1
ATOM 987 O O . HIS A 1 130 ? 0.592 9.336 21.766 1 89.44 130 HIS A O 1
ATOM 993 N N . THR A 1 131 ? 0.771 11.461 22.562 1 87.38 131 THR A N 1
ATOM 994 C CA . THR A 1 131 ? 0.024 11.188 23.781 1 87.38 131 THR A CA 1
ATOM 995 C C . THR A 1 131 ? -1.115 12.188 23.953 1 87.38 131 THR A C 1
ATOM 997 O O . THR A 1 131 ? -0.956 13.375 23.656 1 87.38 131 THR A O 1
ATOM 1000 N N . ALA A 1 132 ? -2.311 11.648 24.156 1 75.94 132 ALA A N 1
ATOM 1001 C CA . ALA A 1 132 ? -3.408 12.555 24.484 1 75.94 132 ALA A CA 1
ATOM 1002 C C . ALA A 1 132 ? -3.205 13.211 25.844 1 75.94 132 ALA A C 1
ATOM 1004 O O . ALA A 1 132 ? -2.697 12.578 26.766 1 75.94 132 ALA A O 1
ATOM 1005 N N . SER A 1 133 ? -3.215 14.453 26.016 1 60.94 133 SER A N 1
ATOM 1006 C CA . SER A 1 133 ? -2.895 15.281 27.172 1 60.94 133 SER A CA 1
ATOM 1007 C C . SER A 1 133 ? -3.445 14.672 28.453 1 60.94 133 SER A C 1
ATOM 1009 O O . SER A 1 133 ? -4.645 14.406 28.562 1 60.94 133 SER A O 1
ATOM 1011 N N . GLY A 1 134 ? -2.641 14.438 29.453 1 60.59 134 GLY A N 1
ATOM 1012 C CA . GLY A 1 134 ? -2.895 14.055 30.828 1 60.59 134 GLY A CA 1
ATOM 1013 C C . GLY A 1 134 ? -3.293 12.602 30.984 1 60.59 134 GLY A C 1
ATOM 1014 O O . GLY A 1 134 ? -3.787 12.195 32.031 1 60.59 134 GLY A O 1
ATOM 1015 N N . ASP A 1 135 ? -2.961 11.766 29.859 1 67.25 135 ASP A N 1
ATOM 1016 C CA . ASP A 1 135 ? -3.73 10.531 29.859 1 67.25 135 ASP A CA 1
ATOM 1017 C C . ASP A 1 135 ? -2.812 9.312 29.984 1 67.25 135 ASP A C 1
ATOM 1019 O O . ASP A 1 135 ? -3.279 8.172 29.953 1 67.25 135 ASP A O 1
ATOM 1023 N N . VAL A 1 136 ? -1.39 9.453 30.125 1 78.06 136 VAL A N 1
ATOM 1024 C CA . VAL A 1 136 ? -0.543 8.273 30.234 1 78.06 136 VAL A CA 1
ATOM 1025 C C . VAL A 1 136 ? 0.339 8.391 31.484 1 78.06 136 VAL A C 1
ATOM 1027 O O . VAL A 1 136 ? 0.822 9.477 31.812 1 78.06 136 VAL A O 1
ATOM 1030 N N . ALA A 1 137 ? 0.545 7.34 32.156 1 78.25 137 ALA A N 1
ATOM 1031 C CA . ALA A 1 137 ? 1.345 7.359 33.375 1 78.25 137 ALA A CA 1
ATOM 1032 C C . ALA A 1 137 ? 2.836 7.359 33.062 1 78.25 137 ALA A C 1
ATOM 1034 O O . ALA A 1 137 ? 3.605 8.125 33.656 1 78.25 137 ALA A O 1
ATOM 1035 N N . GLU A 1 138 ? 3.221 6.492 32.219 1 88.44 138 GLU A N 1
ATOM 1036 C CA . GLU A 1 138 ? 4.645 6.391 31.906 1 88.44 138 GLU A CA 1
ATOM 1037 C C . GLU A 1 138 ? 4.871 5.785 30.516 1 88.44 138 GLU A C 1
ATOM 1039 O O . GLU A 1 138 ? 4.125 4.906 30.094 1 88.44 138 GLU A O 1
ATOM 1044 N N . LEU A 1 139 ? 5.848 6.316 29.812 1 91.12 139 LEU A N 1
ATOM 1045 C CA . LEU A 1 139 ? 6.371 5.715 28.594 1 91.12 139 LEU A CA 1
ATOM 1046 C C . LEU A 1 139 ? 7.789 5.199 28.797 1 91.12 139 LEU A C 1
ATOM 1048 O O . LEU A 1 139 ? 8.594 5.84 29.484 1 91.12 139 LEU A O 1
ATOM 1052 N N . ARG A 1 140 ? 8.047 4.039 28.297 1 92.25 140 ARG A N 1
ATOM 1053 C CA . ARG A 1 140 ? 9.359 3.439 28.5 1 92.25 140 ARG A CA 1
ATOM 1054 C C . ARG A 1 140 ? 9.844 2.75 27.219 1 92.25 140 ARG A C 1
ATOM 1056 O O . ARG A 1 140 ? 9.062 2.117 26.516 1 92.25 140 ARG A O 1
ATOM 1063 N N . LEU A 1 141 ? 11.109 2.947 26.875 1 93.25 141 LEU A N 1
ATOM 1064 C CA . LEU A 1 141 ? 11.805 2.236 25.797 1 93.25 141 LEU A CA 1
ATOM 1065 C C . LEU A 1 141 ? 12.938 1.381 26.359 1 93.25 141 LEU A C 1
ATOM 1067 O O . LEU A 1 141 ? 13.852 1.9 27 1 93.25 141 LEU A O 1
ATOM 1071 N N . GLU A 1 142 ? 12.836 0.072 26.094 1 94 142 GLU A N 1
ATOM 1072 C CA . GLU A 1 142 ? 13.797 -0.858 26.672 1 94 142 GLU A CA 1
ATOM 1073 C C . GLU A 1 142 ? 14.461 -1.708 25.594 1 94 142 GLU A C 1
ATOM 1075 O O . GLU A 1 142 ? 13.867 -1.941 24.531 1 94 142 GLU A O 1
ATOM 1080 N N . LEU A 1 143 ? 15.719 -2.025 25.859 1 92.81 143 LEU A N 1
ATOM 1081 C CA . LEU A 1 143 ? 16.484 -2.922 25 1 92.81 143 LEU A CA 1
ATOM 1082 C C . LEU A 1 143 ? 16.891 -4.184 25.75 1 92.81 143 LEU A C 1
ATOM 1084 O O . LEU A 1 143 ? 17.484 -4.102 26.828 1 92.81 143 LEU A O 1
ATOM 1088 N N . THR A 1 144 ? 16.484 -5.324 25.219 1 92.69 144 THR A N 1
ATOM 1089 C CA . THR A 1 144 ? 16.844 -6.602 25.828 1 92.69 144 THR A CA 1
ATOM 1090 C C . THR A 1 144 ? 17.906 -7.32 25 1 92.69 144 THR A C 1
ATOM 1092 O O . THR A 1 144 ? 17.719 -7.566 23.812 1 92.69 144 THR A O 1
ATOM 1095 N N . HIS A 1 145 ? 19 -7.434 25.594 1 88.56 145 HIS A N 1
ATOM 1096 C CA . HIS A 1 145 ? 20.109 -8.156 24.984 1 88.56 145 HIS A CA 1
ATOM 1097 C C . HIS A 1 145 ? 20.578 -9.305 25.875 1 88.56 145 HIS A C 1
ATOM 1099 O O . HIS A 1 145 ? 20.891 -9.102 27.047 1 88.56 145 HIS A O 1
ATOM 1105 N N . SER A 1 146 ? 20.609 -10.531 25.297 1 81.75 146 SER A N 1
ATOM 1106 C CA . SER A 1 146 ? 20.922 -11.727 26.062 1 81.75 146 SER A CA 1
ATOM 1107 C C . SER A 1 146 ? 20.078 -11.82 27.328 1 81.75 146 SER A C 1
ATOM 1109 O O . SER A 1 146 ? 18.844 -11.898 27.234 1 81.75 146 SER A O 1
ATOM 1111 N N . MET A 1 147 ? 20.703 -11.617 28.547 1 79.38 147 MET A N 1
ATOM 1112 C CA . MET A 1 147 ? 19.938 -11.766 29.781 1 79.38 147 MET A CA 1
ATOM 1113 C C . MET A 1 147 ? 19.75 -10.414 30.469 1 79.38 147 MET A C 1
ATOM 1115 O O . MET A 1 147 ? 19.141 -10.328 31.531 1 79.38 147 MET A O 1
ATOM 1119 N N . GLU A 1 148 ? 20.125 -9.391 29.781 1 84.31 148 GLU A N 1
ATOM 1120 C CA . GLU A 1 148 ? 20.047 -8.078 30.406 1 84.31 148 GLU A CA 1
ATOM 1121 C C . GLU A 1 148 ? 19.047 -7.184 29.688 1 84.31 148 GLU A C 1
ATOM 1123 O O . GLU A 1 148 ? 18.953 -7.199 28.453 1 84.31 148 GLU A O 1
ATOM 1128 N N . THR A 1 149 ? 18.172 -6.516 30.406 1 88.44 149 THR A N 1
ATOM 1129 C CA . THR A 1 149 ? 17.281 -5.504 29.859 1 88.44 149 THR A CA 1
ATOM 1130 C C . THR A 1 149 ? 17.734 -4.105 30.266 1 88.44 149 THR A C 1
ATOM 1132 O O . THR A 1 149 ? 17.844 -3.801 31.453 1 88.44 149 THR A O 1
ATOM 1135 N N . LEU A 1 150 ? 18.031 -3.322 29.312 1 85.19 150 LEU A N 1
ATOM 1136 C CA . LEU A 1 150 ? 18.5 -1.957 29.516 1 85.19 150 LEU A CA 1
ATOM 1137 C C . LEU A 1 150 ? 17.406 -0.947 29.203 1 85.19 150 LEU A C 1
ATOM 1139 O O . LEU A 1 150 ? 16.688 -1.086 28.219 1 85.19 150 LEU A O 1
ATOM 1143 N N . THR A 1 151 ? 17.188 0.02 30.078 1 86.88 151 THR A N 1
ATOM 1144 C CA . THR A 1 151 ? 16.266 1.113 29.781 1 86.88 151 THR A CA 1
ATOM 1145 C C . THR A 1 151 ? 16.953 2.209 28.984 1 86.88 151 THR A C 1
ATOM 1147 O O . THR A 1 151 ? 17.891 2.852 29.469 1 86.88 151 THR A O 1
ATOM 1150 N N . LEU A 1 152 ? 16.547 2.4 27.797 1 86.19 152 LEU A N 1
ATOM 1151 C CA . LEU A 1 152 ? 17.141 3.418 26.938 1 86.19 152 LEU A CA 1
ATOM 1152 C C . LEU A 1 152 ? 16.547 4.789 27.234 1 86.19 152 LEU A C 1
ATOM 1154 O O . LEU A 1 152 ? 17.234 5.809 27.094 1 86.19 152 LEU A O 1
ATOM 1158 N N . TRP A 1 153 ? 15.227 4.816 27.562 1 85.75 153 TRP A N 1
ATOM 1159 C CA . TRP A 1 153 ? 14.508 6.074 27.766 1 85.75 153 TRP A CA 1
ATOM 1160 C C . TRP A 1 153 ? 13.266 5.859 28.609 1 85.75 153 TRP A C 1
ATOM 1162 O O . TRP A 1 153 ? 12.602 4.824 28.516 1 85.75 153 TRP A O 1
ATOM 1172 N N . GLN A 1 154 ? 12.977 6.797 29.516 1 86.88 154 GLN A N 1
ATOM 1173 C CA . GLN A 1 154 ? 11.797 6.789 30.375 1 86.88 154 GLN A CA 1
ATOM 1174 C C . GLN A 1 154 ? 11.258 8.203 30.578 1 86.88 154 GLN A C 1
ATOM 1176 O O . GLN A 1 154 ? 12.023 9.148 30.75 1 86.88 154 GLN A O 1
ATOM 1181 N N . SER A 1 155 ? 9.938 8.391 30.391 1 82.56 155 SER A N 1
ATOM 1182 C CA . SER A 1 155 ? 9.336 9.711 30.562 1 82.56 155 SER A CA 1
ATOM 1183 C C . SER A 1 155 ? 7.973 9.609 31.234 1 82.56 155 SER A C 1
ATOM 1185 O O . SER A 1 155 ? 7.199 8.688 30.953 1 82.56 155 SER A O 1
ATOM 1187 N N . SER A 1 156 ? 7.648 10.453 32.156 1 79.31 156 SER A N 1
ATOM 1188 C CA . SER A 1 156 ? 6.348 10.516 32.844 1 79.31 156 SER A CA 1
ATOM 1189 C C . SER A 1 156 ? 5.582 11.773 32.438 1 79.31 156 SER A C 1
ATOM 1191 O O . SER A 1 156 ? 4.5 12.039 32.969 1 79.31 156 SER A O 1
ATOM 1193 N N . GLY A 1 157 ? 5.953 12.438 31.391 1 75.56 157 GLY A N 1
ATOM 1194 C CA . GLY A 1 157 ? 5.289 13.648 30.938 1 75.56 157 GLY A CA 1
ATOM 1195 C C . GLY A 1 157 ? 5.684 14.883 31.734 1 75.56 157 GLY A C 1
ATOM 1196 O O . GLY A 1 157 ? 6.664 14.859 32.469 1 75.56 157 GLY A O 1
ATOM 1197 N N . PRO A 1 158 ? 5.008 15.961 31.703 1 74.69 158 PRO A N 1
ATOM 1198 C CA . PRO A 1 158 ? 3.965 16.188 30.703 1 74.69 158 PRO A CA 1
ATOM 1199 C C . PRO A 1 158 ? 4.516 16.234 29.281 1 74.69 158 PRO A C 1
ATOM 1201 O O . PRO A 1 158 ? 5.664 16.641 29.062 1 74.69 158 PRO A O 1
ATOM 1204 N N . TRP A 1 159 ? 3.684 15.836 28.391 1 78.25 159 TRP A N 1
ATOM 1205 C CA . TRP A 1 159 ? 4.047 15.836 26.984 1 78.25 159 TRP A CA 1
ATOM 1206 C C . TRP A 1 159 ? 3.311 16.938 26.219 1 78.25 159 TRP A C 1
ATOM 1208 O O . TRP A 1 159 ? 2.219 17.344 26.625 1 78.25 159 TRP A O 1
ATOM 1218 N N . GLY A 1 160 ? 3.977 17.531 25.234 1 70.44 160 GLY A N 1
ATOM 1219 C CA . GLY A 1 160 ? 3.369 18.562 24.406 1 70.44 160 GLY A CA 1
ATOM 1220 C C . GLY A 1 160 ? 2.311 18.016 23.453 1 70.44 160 GLY A C 1
ATOM 1221 O O . GLY A 1 160 ? 2.127 16.812 23.359 1 70.44 160 GLY A O 1
ATOM 1222 N N . PRO A 1 161 ? 1.549 18.922 22.859 1 74 161 PRO A N 1
ATOM 1223 C CA . PRO A 1 161 ? 0.544 18.484 21.891 1 74 161 PRO A CA 1
ATOM 1224 C C . PRO A 1 161 ? 1.16 18.016 20.578 1 74 161 PRO A C 1
ATOM 1226 O O . PRO A 1 161 ? 2.256 18.453 20.203 1 74 161 PRO A O 1
ATOM 1229 N N . GLY A 1 162 ? 0.558 17.125 19.938 1 79.62 162 GLY A N 1
ATOM 1230 C CA . GLY A 1 162 ? 0.979 16.688 18.609 1 79.62 162 GLY A CA 1
ATOM 1231 C C . GLY A 1 162 ? 1.999 15.562 18.656 1 79.62 162 GLY A C 1
ATOM 1232 O O . GLY A 1 162 ? 2.227 14.961 19.703 1 79.62 162 GLY A O 1
ATOM 1233 N N . TRP A 1 163 ? 2.555 15.25 17.547 1 85 163 TRP A N 1
ATOM 1234 C CA . TRP A 1 163 ? 3.561 14.195 17.438 1 85 163 TRP A CA 1
ATOM 1235 C C . TRP A 1 163 ? 4.918 14.68 17.922 1 85 163 TRP A C 1
ATOM 1237 O O . TRP A 1 163 ? 5.344 15.789 17.594 1 85 163 TRP A O 1
ATOM 1247 N N . GLN A 1 164 ? 5.57 13.898 18.75 1 83.62 164 GLN A N 1
ATOM 1248 C CA . GLN A 1 164 ? 6.887 14.211 19.297 1 83.62 164 GLN A CA 1
ATOM 1249 C C . GLN A 1 164 ? 7.926 13.18 18.859 1 83.62 164 GLN A C 1
ATOM 1251 O O . GLN A 1 164 ? 7.621 11.992 18.766 1 83.62 164 GLN A O 1
ATOM 1256 N N . GLU A 1 165 ? 9.133 13.641 18.672 1 84 165 GLU A N 1
ATOM 1257 C CA . GLU A 1 165 ? 10.203 12.758 18.219 1 84 165 GLU A CA 1
ATOM 1258 C C . GLU A 1 165 ? 11.062 12.297 19.391 1 84 165 GLU A C 1
ATOM 1260 O O . GLU A 1 165 ? 11.367 13.07 20.297 1 84 165 GLU A O 1
ATOM 1265 N N . LEU A 1 166 ? 11.383 11.039 19.422 1 86.5 166 LEU A N 1
ATOM 1266 C CA . LEU A 1 166 ? 12.336 10.461 20.359 1 86.5 166 LEU A CA 1
ATOM 1267 C C . LEU A 1 166 ? 13.547 9.898 19.625 1 86.5 166 LEU A C 1
ATOM 1269 O O . LEU A 1 166 ? 13.406 9.172 18.656 1 86.5 166 LEU A O 1
ATOM 1273 N N . VAL A 1 167 ? 14.781 10.328 20.031 1 85.56 167 VAL A N 1
ATOM 1274 C CA . VAL A 1 167 ? 16.016 9.812 19.469 1 85.56 167 VAL A CA 1
ATOM 1275 C C . VAL A 1 167 ? 16.891 9.227 20.578 1 85.56 167 VAL A C 1
ATOM 1277 O O . VAL A 1 167 ? 17.172 9.891 21.578 1 85.56 167 VAL A O 1
ATOM 1280 N N . VAL A 1 168 ? 17.234 8.008 20.438 1 87.44 168 VAL A N 1
ATOM 1281 C CA . VAL A 1 168 ? 18.094 7.348 21.422 1 87.44 168 VAL A CA 1
ATOM 1282 C C . VAL A 1 168 ? 19.203 6.582 20.703 1 87.44 168 VAL A C 1
ATOM 1284 O O . VAL A 1 168 ? 19 6.066 19.609 1 87.44 168 VAL A O 1
ATOM 1287 N N . ALA A 1 169 ? 20.391 6.613 21.297 1 87.75 169 ALA A N 1
ATOM 1288 C CA . ALA A 1 169 ? 21.5 5.816 20.781 1 87.75 169 ALA A CA 1
ATOM 1289 C C . ALA A 1 169 ? 21.562 4.449 21.453 1 87.75 169 ALA A C 1
ATOM 1291 O O . ALA A 1 169 ? 21.438 4.344 22.672 1 87.75 169 ALA A O 1
ATOM 1292 N N . THR A 1 170 ? 21.703 3.408 20.75 1 88.25 170 THR A N 1
ATOM 1293 C CA . THR A 1 170 ? 21.766 2.066 21.328 1 88.25 170 THR A CA 1
ATOM 1294 C C . THR A 1 170 ? 23.203 1.697 21.672 1 88.25 170 THR A C 1
ATOM 1296 O O . THR A 1 170 ? 23.422 0.849 22.547 1 88.25 170 THR A O 1
ATOM 1299 N N . GLY A 1 171 ? 24.219 2.33 21.031 1 86.88 171 GLY A N 1
ATOM 1300 C CA . GLY A 1 171 ? 25.594 1.881 21.172 1 86.88 171 GLY A CA 1
ATOM 1301 C C . GLY A 1 171 ? 25.859 0.552 20.484 1 86.88 171 GLY A C 1
ATOM 1302 O O . GLY A 1 171 ? 24.969 -0.011 19.844 1 86.88 171 GLY A O 1
ATOM 1303 N N . ARG A 1 172 ? 27.062 0.047 20.672 1 90.31 172 ARG A N 1
ATOM 1304 C CA . ARG A 1 172 ? 27.438 -1.221 20.062 1 90.31 172 ARG A CA 1
ATOM 1305 C C . ARG A 1 172 ? 26.781 -2.395 20.766 1 90.31 172 ARG A C 1
ATOM 1307 O O . ARG A 1 172 ? 26.844 -2.5 22 1 90.31 172 ARG A O 1
ATOM 1314 N N . ILE A 1 173 ? 26.016 -3.184 20.047 1 91.06 173 ILE A N 1
ATOM 1315 C CA . ILE A 1 173 ? 25.406 -4.383 20.609 1 91.06 173 ILE A CA 1
ATOM 1316 C C . ILE A 1 173 ? 25.906 -5.613 19.859 1 91.06 173 ILE A C 1
ATOM 1318 O O . ILE A 1 173 ? 25.781 -5.688 18.625 1 91.06 173 ILE A O 1
ATOM 1322 N N . ARG A 1 174 ? 26.375 -6.559 20.609 1 89.69 174 ARG A N 1
ATOM 1323 C CA . ARG A 1 174 ? 26.844 -7.809 20.016 1 89.69 174 ARG A CA 1
ATOM 1324 C C . ARG A 1 174 ? 25.781 -8.898 20.125 1 89.69 174 ARG A C 1
ATOM 1326 O O . ARG A 1 174 ? 25.156 -9.062 21.172 1 89.69 174 ARG A O 1
ATOM 1333 N N . GLY A 1 175 ? 25.516 -9.547 19.016 1 90.06 175 GLY A N 1
ATOM 1334 C CA . GLY A 1 175 ? 24.578 -10.656 19.031 1 90.06 175 GLY A CA 1
ATOM 1335 C C . GLY A 1 175 ? 23.141 -10.219 18.828 1 90.06 175 GLY A C 1
ATOM 1336 O O . GLY A 1 175 ? 22.875 -9.242 18.125 1 90.06 175 GLY A O 1
ATOM 1337 N N . ASN A 1 176 ? 22.219 -11.039 19.328 1 91.25 176 ASN A N 1
ATOM 1338 C CA . ASN A 1 176 ? 20.812 -10.75 19.109 1 91.25 176 ASN A CA 1
ATOM 1339 C C . ASN A 1 176 ? 20.25 -9.828 20.203 1 91.25 176 ASN A C 1
ATOM 1341 O O . ASN A 1 176 ? 20.703 -9.867 21.344 1 91.25 176 ASN A O 1
ATOM 1345 N N . PHE A 1 177 ? 19.344 -8.984 19.906 1 92.5 177 PHE A N 1
ATOM 1346 C CA . PHE A 1 177 ? 18.672 -8.125 20.875 1 92.5 177 PHE A CA 1
ATOM 1347 C C . PHE A 1 177 ? 17.266 -7.781 20.406 1 92.5 177 PHE A C 1
ATOM 1349 O O . PHE A 1 177 ? 16.875 -8.086 19.281 1 92.5 177 PHE A O 1
ATOM 1356 N N . ARG A 1 178 ? 16.469 -7.242 21.344 1 93.5 178 ARG A N 1
ATOM 1357 C CA . ARG A 1 178 ? 15.109 -6.797 21.078 1 93.5 178 ARG A CA 1
ATOM 1358 C C . ARG A 1 178 ? 14.836 -5.441 21.719 1 93.5 178 ARG A C 1
ATOM 1360 O O . ARG A 1 178 ? 15.445 -5.102 22.734 1 93.5 178 ARG A O 1
ATOM 1367 N N . VAL A 1 179 ? 14.047 -4.68 21.062 1 93.88 179 VAL A N 1
ATOM 1368 C CA . VAL A 1 179 ? 13.617 -3.389 21.594 1 93.88 179 VAL A CA 1
ATOM 1369 C C . VAL A 1 179 ? 12.133 -3.438 21.938 1 93.88 179 VAL A C 1
ATOM 1371 O O . VAL A 1 179 ? 11.328 -3.992 21.172 1 93.88 179 VAL A O 1
ATOM 1374 N N . THR A 1 180 ? 11.734 -2.957 23.094 1 95.69 180 THR A N 1
ATOM 1375 C CA . THR A 1 180 ? 10.352 -2.953 23.547 1 95.69 180 THR A CA 1
ATOM 1376 C C . THR A 1 180 ? 9.906 -1.543 23.922 1 95.69 180 THR A C 1
ATOM 1378 O O . THR A 1 180 ? 10.578 -0.864 24.703 1 95.69 180 THR A O 1
ATOM 1381 N N . PHE A 1 181 ? 8.844 -1.042 23.391 1 94.81 181 PHE A N 1
ATOM 1382 C CA . PHE A 1 181 ? 8.203 0.21 23.766 1 94.81 181 PHE A CA 1
ATOM 1383 C C . PHE A 1 181 ? 6.961 -0.053 24.609 1 94.81 181 PHE A C 1
ATOM 1385 O O . PHE A 1 181 ? 6.059 -0.773 24.188 1 94.81 181 PHE A O 1
ATOM 1392 N N . SER A 1 182 ? 6.879 0.55 25.734 1 94.81 182 SER A N 1
ATOM 1393 C CA . SER A 1 182 ? 5.789 0.253 26.672 1 94.81 182 SER A CA 1
ATOM 1394 C C . SER A 1 182 ? 5.086 1.527 27.125 1 94.81 182 SER A C 1
ATOM 1396 O O . SER A 1 182 ? 5.719 2.576 27.266 1 94.81 182 SER A O 1
ATOM 1398 N N . ALA A 1 183 ? 3.834 1.45 27.203 1 92.56 183 ALA A N 1
ATOM 1399 C CA . ALA A 1 183 ? 2.982 2.488 27.781 1 92.56 183 ALA A CA 1
ATOM 1400 C C . ALA A 1 183 ? 2.227 1.968 29 1 92.56 183 ALA A C 1
ATOM 1402 O O . ALA A 1 183 ? 1.576 0.922 28.938 1 92.56 183 ALA A O 1
ATOM 1403 N N . THR A 1 184 ? 2.336 2.678 30.094 1 90.81 184 THR A N 1
ATOM 1404 C CA . THR A 1 184 ? 1.683 2.264 31.328 1 90.81 184 THR A CA 1
ATOM 1405 C C . THR A 1 184 ? 0.565 3.234 31.703 1 90.81 184 THR A C 1
ATOM 1407 O O . THR A 1 184 ? 0.745 4.453 31.625 1 90.81 184 THR A O 1
ATOM 1410 N N . ARG A 1 185 ? -0.601 2.646 31.984 1 87.44 185 ARG A N 1
ATOM 1411 C CA . ARG A 1 185 ? -1.733 3.428 32.469 1 87.44 185 ARG A CA 1
ATOM 1412 C C . ARG A 1 185 ? -1.992 3.158 33.938 1 87.44 185 ARG A C 1
ATOM 1414 O O . ARG A 1 185 ? -1.541 2.146 34.5 1 87.44 185 ARG A O 1
ATOM 1421 N N . ASN A 1 186 ? -2.586 4.062 34.562 1 81.19 186 ASN A N 1
ATOM 1422 C CA . ASN A 1 186 ? -3.021 3.865 35.938 1 81.19 186 ASN A CA 1
ATOM 1423 C C . ASN A 1 186 ? -4.457 4.336 36.156 1 81.19 186 ASN A C 1
ATOM 1425 O O . ASN A 1 186 ? -5.203 4.512 35.188 1 81.19 186 ASN A O 1
ATOM 1429 N N . ALA A 1 187 ? -4.938 4.438 37.344 1 76.12 187 ALA A N 1
ATOM 1430 C CA . ALA A 1 187 ? -6.328 4.742 37.688 1 76.12 187 ALA A CA 1
ATOM 1431 C C . ALA A 1 187 ? -6.707 6.148 37.219 1 76.12 187 ALA A C 1
ATOM 1433 O O . ALA A 1 187 ? -7.867 6.41 36.906 1 76.12 187 ALA A O 1
ATOM 1434 N N . THR A 1 188 ? -5.754 7.008 37.125 1 73.25 188 THR A N 1
ATOM 1435 C CA . THR A 1 188 ? -6.066 8.406 36.844 1 73.25 188 THR A CA 1
ATOM 1436 C C . THR A 1 188 ? -5.773 8.734 35.375 1 73.25 188 THR A C 1
ATOM 1438 O O . THR A 1 188 ? -6.266 9.734 34.875 1 73.25 188 THR A O 1
ATOM 1441 N N . HIS A 1 189 ? -5 7.938 34.844 1 74.88 189 HIS A N 1
ATOM 1442 C CA . HIS A 1 189 ? -4.586 8.211 33.469 1 74.88 189 HIS A CA 1
ATOM 1443 C C . HIS A 1 189 ? -5.168 7.188 32.5 1 74.88 189 HIS A C 1
ATOM 1445 O O . HIS A 1 189 ? -5.012 5.98 32.688 1 74.88 189 HIS A O 1
ATOM 1451 N N . ARG A 1 190 ? -5.965 7.641 31.531 1 70.81 190 ARG A N 1
ATOM 1452 C CA . ARG A 1 190 ? -6.691 6.754 30.641 1 70.81 190 ARG A CA 1
ATOM 1453 C C . ARG A 1 190 ? -5.758 6.133 29.609 1 70.81 190 ARG A C 1
ATOM 1455 O O . ARG A 1 190 ? -6.094 5.125 28.984 1 70.81 190 ARG A O 1
ATOM 1462 N N . GLY A 1 191 ? -4.66 6.602 29.25 1 69.44 191 GLY A N 1
ATOM 1463 C CA . GLY A 1 191 ? -3.543 5.852 28.688 1 69.44 191 GLY A CA 1
ATOM 1464 C C . GLY A 1 191 ? -3.543 5.82 27.172 1 69.44 191 GLY A C 1
ATOM 1465 O O . GLY A 1 191 ? -3.041 4.871 26.578 1 69.44 191 GLY A O 1
ATOM 1466 N N . THR A 1 192 ? -4.07 6.965 26.219 1 83.38 192 THR A N 1
ATOM 1467 C CA . THR A 1 192 ? -4.02 6.852 24.766 1 83.38 192 THR A CA 1
ATOM 1468 C C . THR A 1 192 ? -2.643 7.262 24.25 1 83.38 192 THR A C 1
ATOM 1470 O O . THR A 1 192 ? -2.172 8.367 24.516 1 83.38 192 THR A O 1
ATOM 1473 N N . VAL A 1 193 ? -1.969 6.309 23.578 1 90.56 193 VAL A N 1
ATOM 1474 C CA . VAL A 1 193 ? -0.647 6.555 23 1 90.56 193 VAL A CA 1
ATOM 1475 C C . VAL A 1 193 ? -0.595 6.027 21.578 1 90.56 193 VAL A C 1
ATOM 1477 O O . VAL A 1 193 ? -1.255 5.039 21.25 1 90.56 193 VAL A O 1
ATOM 1480 N N . ALA A 1 194 ? -0.014 6.77 20.719 1 91.12 194 ALA A N 1
ATOM 1481 C CA . ALA A 1 194 ? 0.208 6.324 19.344 1 91.12 194 ALA A CA 1
ATOM 1482 C C . ALA A 1 194 ? 1.691 6.359 18.984 1 91.12 194 ALA A C 1
ATOM 1484 O O . ALA A 1 194 ? 2.436 7.211 19.484 1 91.12 194 ALA A O 1
ATOM 1485 N N . LEU A 1 195 ? 2.148 5.418 18.266 1 93.19 195 LEU A N 1
ATOM 1486 C CA . LEU A 1 195 ? 3.523 5.293 17.797 1 93.19 195 LEU A CA 1
ATOM 1487 C C . LEU A 1 195 ? 3.572 5.207 16.266 1 93.19 195 LEU A C 1
ATOM 1489 O O . LEU A 1 195 ? 2.779 4.484 15.656 1 93.19 195 LEU A O 1
ATOM 1493 N N . ASP A 1 196 ? 4.449 6.055 15.633 1 92.38 196 ASP A N 1
ATOM 1494 C CA . ASP A 1 196 ? 4.551 6.035 14.172 1 92.38 196 ASP A CA 1
ATOM 1495 C C . ASP A 1 196 ? 5.992 6.277 13.719 1 92.38 196 ASP A C 1
ATOM 1497 O O . ASP A 1 196 ? 6.805 6.805 14.477 1 92.38 196 ASP A O 1
ATOM 1501 N N . ASP A 1 197 ? 6.387 5.844 12.57 1 88.88 197 ASP A N 1
ATOM 1502 C CA . ASP A 1 197 ? 7.664 6.086 11.906 1 88.88 197 ASP A CA 1
ATOM 1503 C C . ASP A 1 197 ? 8.836 5.691 12.805 1 88.88 197 ASP A C 1
ATOM 1505 O O . ASP A 1 197 ? 9.633 6.543 13.203 1 88.88 197 ASP A O 1
ATOM 1509 N N . VAL A 1 198 ? 9.062 4.48 13.062 1 90.62 198 VAL A N 1
ATOM 1510 C CA . VAL A 1 198 ? 10.188 3.941 13.812 1 90.62 198 VAL A CA 1
ATOM 1511 C C . VAL A 1 198 ? 11.352 3.66 12.867 1 90.62 198 VAL A C 1
ATOM 1513 O O . VAL A 1 198 ? 11.211 2.908 11.906 1 90.62 198 VAL A O 1
ATOM 1516 N N . ALA A 1 199 ? 12.492 4.32 13.156 1 86.62 199 ALA A N 1
ATOM 1517 C CA . ALA A 1 199 ? 13.617 4.195 12.234 1 86.62 199 ALA A CA 1
ATOM 1518 C C . ALA A 1 199 ? 14.906 3.875 12.984 1 86.62 199 ALA A C 1
ATOM 1520 O O . ALA A 1 199 ? 15.148 4.41 14.062 1 86.62 199 ALA A O 1
ATOM 1521 N N . PHE A 1 200 ? 15.711 2.941 12.469 1 87.5 200 PHE A N 1
ATOM 1522 C CA . PHE A 1 200 ? 17.078 2.676 12.914 1 87.5 200 PHE A CA 1
ATOM 1523 C C . PHE A 1 200 ? 18.094 3.309 11.969 1 87.5 200 PHE A C 1
ATOM 1525 O O . PHE A 1 200 ? 18.109 3.004 10.773 1 87.5 200 PHE A O 1
ATOM 1532 N N . TRP A 1 201 ? 18.922 4.168 12.547 1 82.94 201 TRP A N 1
ATOM 1533 C CA . TRP A 1 201 ? 19.906 4.887 11.742 1 82.94 201 TRP A CA 1
ATOM 1534 C C . TRP A 1 201 ? 21.312 4.449 12.094 1 82.94 201 TRP A C 1
ATOM 1536 O O . TRP A 1 201 ? 21.672 4.371 13.273 1 82.94 201 TRP A O 1
ATOM 1546 N N . GLY A 1 202 ? 22.094 4.16 11.039 1 82.31 202 GLY A N 1
ATOM 1547 C CA . GLY A 1 202 ? 23.516 3.893 11.227 1 82.31 202 GLY A CA 1
ATOM 1548 C C . GLY A 1 202 ? 23.781 2.623 12.008 1 82.31 202 GLY A C 1
ATOM 1549 O O . GLY A 1 202 ? 24.75 2.557 12.781 1 82.31 202 GLY A O 1
ATOM 1550 N N . CYS A 1 203 ? 22.938 1.667 11.961 1 88.5 203 CYS A N 1
ATOM 1551 C CA . CYS A 1 203 ? 23.062 0.483 12.805 1 88.5 203 CYS A CA 1
ATOM 1552 C C . CYS A 1 203 ? 23.859 -0.606 12.094 1 88.5 203 CYS A C 1
ATOM 1554 O O . CYS A 1 203 ? 24.375 -1.522 12.734 1 88.5 203 CYS A O 1
ATOM 1556 N N . GLY A 1 204 ? 24 -0.489 10.828 1 86.44 204 GLY A N 1
ATOM 1557 C CA . GLY A 1 204 ? 24.703 -1.523 10.078 1 86.44 204 GLY A CA 1
ATOM 1558 C C . GLY A 1 204 ? 26.203 -1.472 10.242 1 86.44 204 GLY A C 1
ATOM 1559 O O . GLY A 1 204 ? 26.781 -0.39 10.312 1 86.44 204 GLY A O 1
ATOM 1560 N N . LEU A 1 205 ? 26.859 -2.658 10.367 1 88.62 205 LEU A N 1
ATOM 1561 C CA . LEU A 1 205 ? 28.312 -2.768 10.406 1 88.62 205 LEU A CA 1
ATOM 1562 C C . LEU A 1 205 ? 28.891 -2.785 8.992 1 88.62 205 LEU A C 1
ATOM 1564 O O . LEU A 1 205 ? 28.188 -3.107 8.031 1 88.62 205 LEU A O 1
ATOM 1568 N N . PRO A 1 206 ? 30.125 -2.34 8.914 1 86.94 206 PRO A N 1
ATOM 1569 C CA . PRO A 1 206 ? 30.719 -2.346 7.578 1 86.94 206 PRO A CA 1
ATOM 1570 C C . PRO A 1 206 ? 30.844 -3.75 6.992 1 86.94 206 PRO A C 1
ATOM 1572 O O . PRO A 1 206 ? 31.125 -4.707 7.719 1 86.94 206 PRO A O 1
ATOM 1575 N N . THR A 1 207 ? 30.641 -3.818 5.703 1 81.81 207 THR A N 1
ATOM 1576 C CA . THR A 1 207 ? 30.703 -5.102 5.012 1 81.81 207 THR A CA 1
ATOM 1577 C C . THR A 1 207 ? 32.125 -5.422 4.59 1 81.81 207 THR A C 1
ATOM 1579 O O . THR A 1 207 ? 32.938 -4.52 4.324 1 81.81 207 THR A O 1
ATOM 1582 N N . PRO A 1 208 ? 32.438 -6.699 4.547 1 83 208 PRO A N 1
ATOM 1583 C CA . PRO A 1 208 ? 33.781 -7.094 4.121 1 83 208 PRO A CA 1
ATOM 1584 C C . PRO A 1 208 ? 34.125 -6.652 2.697 1 83 208 PRO A C 1
ATOM 1586 O O . PRO A 1 208 ? 33.25 -6.711 1.817 1 83 208 PRO A O 1
ATOM 1589 N N . GLN A 1 209 ? 35.312 -6.156 2.52 1 84.12 209 GLN A N 1
ATOM 1590 C CA . GLN A 1 209 ? 35.812 -5.723 1.218 1 84.12 209 GLN A CA 1
ATOM 1591 C C . GLN A 1 209 ? 37.156 -6.375 0.892 1 84.12 209 GLN A C 1
ATOM 1593 O O . GLN A 1 209 ? 37.938 -6.676 1.794 1 84.12 209 GLN A O 1
ATOM 1598 N N . ALA A 1 210 ? 37.344 -6.629 -0.404 1 80.19 210 ALA A N 1
ATOM 1599 C CA . ALA A 1 210 ? 38.594 -7.246 -0.813 1 80.19 210 ALA A CA 1
ATOM 1600 C C . ALA A 1 210 ? 39.781 -6.309 -0.571 1 80.19 210 ALA A C 1
ATOM 1602 O O . ALA A 1 210 ? 40.875 -6.75 -0.187 1 80.19 210 ALA A O 1
ATOM 1603 N N . ARG A 1 211 ? 39.625 -5.039 -0.806 1 84 211 ARG A N 1
ATOM 1604 C CA . ARG A 1 211 ? 40.656 -4.027 -0.604 1 84 211 ARG A CA 1
ATOM 1605 C C . ARG A 1 211 ? 40.062 -2.771 0.04 1 84 211 ARG A C 1
ATOM 1607 O O . ARG A 1 211 ? 38.906 -2.418 -0.207 1 84 211 ARG A O 1
ATOM 1614 N N . CYS A 1 212 ? 40.906 -2.238 0.902 1 87.44 212 CYS A N 1
ATOM 1615 C CA . CYS A 1 212 ? 40.469 -0.998 1.541 1 87.44 212 CYS A CA 1
ATOM 1616 C C . CYS A 1 212 ? 41.125 0.208 0.881 1 87.44 212 CYS A C 1
ATOM 1618 O O . CYS A 1 212 ? 42.125 0.067 0.184 1 87.44 212 CYS A O 1
ATOM 1620 N N . LEU A 1 213 ? 40.531 1.376 0.924 1 83.25 213 LEU A N 1
ATOM 1621 C CA . LEU A 1 213 ? 41.125 2.623 0.465 1 83.25 213 LEU A CA 1
ATOM 1622 C C . LEU A 1 213 ? 42.469 2.871 1.158 1 83.25 213 LEU A C 1
ATOM 1624 O O . LEU A 1 213 ? 42.688 2.385 2.268 1 83.25 213 LEU A O 1
ATOM 1628 N N . PRO A 1 214 ? 43.344 3.609 0.489 1 80.19 214 PRO A N 1
ATOM 1629 C CA . PRO A 1 214 ? 44.625 3.891 1.137 1 80.19 214 PRO A CA 1
ATOM 1630 C C . PRO A 1 214 ? 44.438 4.59 2.484 1 80.19 214 PRO A C 1
ATOM 1632 O O . PRO A 1 214 ? 43.656 5.527 2.607 1 80.19 214 PRO A O 1
ATOM 1635 N N . GLY A 1 215 ? 45.125 4.141 3.51 1 81.19 215 GLY A N 1
ATOM 1636 C CA . GLY A 1 215 ? 45.094 4.734 4.836 1 81.19 215 GLY A CA 1
ATOM 1637 C C . GLY A 1 215 ? 44.094 4.059 5.766 1 81.19 215 GLY A C 1
ATOM 1638 O O . GLY A 1 215 ? 44.188 4.199 6.984 1 81.19 215 GLY A O 1
ATOM 1639 N N . HIS A 1 216 ? 43.188 3.32 5.184 1 88.38 216 HIS A N 1
ATOM 1640 C CA . HIS A 1 216 ? 42.188 2.646 6.008 1 88.38 216 HIS A CA 1
ATOM 1641 C C . HIS A 1 216 ? 42.75 1.345 6.582 1 88.38 216 HIS A C 1
ATOM 1643 O O . HIS A 1 216 ? 43.656 0.747 6.012 1 88.38 216 HIS A O 1
ATOM 1649 N N . HIS A 1 217 ? 42.25 1.021 7.73 1 89.25 217 HIS A N 1
ATOM 1650 C CA . HIS A 1 217 ? 42.625 -0.231 8.375 1 89.25 217 HIS A CA 1
ATOM 1651 C C . HIS A 1 217 ? 41.75 -1.382 7.918 1 89.25 217 HIS A C 1
ATOM 1653 O O . HIS A 1 217 ? 40.5 -1.243 7.867 1 89.25 217 HIS A O 1
ATOM 1659 N N . HIS A 1 218 ? 42.406 -2.449 7.492 1 91.56 218 HIS A N 1
ATOM 1660 C CA . HIS A 1 218 ? 41.688 -3.654 7.078 1 91.56 218 HIS A CA 1
ATOM 1661 C C . HIS A 1 218 ? 41.5 -4.605 8.258 1 91.56 218 HIS A C 1
ATOM 1663 O O . HIS A 1 218 ? 42.438 -5.25 8.711 1 91.56 218 HIS A O 1
ATOM 1669 N N . CYS A 1 219 ? 40.281 -4.777 8.727 1 93.44 219 CYS A N 1
ATOM 1670 C CA . CYS A 1 219 ? 39.938 -5.574 9.898 1 93.44 219 CYS A CA 1
ATOM 1671 C C . CYS A 1 219 ? 40.156 -7.059 9.625 1 93.44 219 CYS A C 1
ATOM 1673 O O . CYS A 1 219 ? 40.375 -7.461 8.477 1 93.44 219 CYS A O 1
ATOM 1675 N N . GLN A 1 220 ? 40.062 -7.84 10.656 1 89.31 220 GLN A N 1
ATOM 1676 C CA . GLN A 1 220 ? 40.188 -9.289 10.516 1 89.31 220 GLN A CA 1
ATOM 1677 C C . GLN A 1 220 ? 39.031 -9.867 9.703 1 89.31 220 GLN A C 1
ATOM 1679 O O . GLN A 1 220 ? 39.219 -10.828 8.961 1 89.31 220 GLN A O 1
ATOM 1684 N N . ASN A 1 221 ? 37.938 -9.32 9.906 1 88.75 221 ASN A N 1
ATOM 1685 C CA . ASN A 1 221 ? 36.781 -9.766 9.133 1 88.75 221 ASN A CA 1
ATOM 1686 C C . ASN A 1 221 ? 36.719 -9.125 7.75 1 88.75 221 ASN A C 1
ATOM 1688 O O . ASN A 1 221 ? 35.719 -9.203 7.051 1 88.75 221 ASN A O 1
ATOM 1692 N N . LYS A 1 222 ? 37.719 -8.344 7.41 1 88.69 222 LYS A N 1
ATOM 1693 C CA . LYS A 1 222 ? 37.969 -7.777 6.086 1 88.69 222 LYS A CA 1
ATOM 1694 C C . LYS A 1 222 ? 37.125 -6.52 5.867 1 88.69 222 LYS A C 1
ATOM 1696 O O . LYS A 1 222 ? 36.969 -6.062 4.73 1 88.69 222 LYS A O 1
ATOM 1701 N N . ALA A 1 223 ? 36.562 -6.016 6.93 1 90.75 223 ALA A N 1
ATOM 1702 C CA . ALA A 1 223 ? 35.906 -4.711 6.836 1 90.75 223 ALA A CA 1
ATOM 1703 C C . ALA A 1 223 ? 36.969 -3.588 6.84 1 90.75 223 ALA A C 1
ATOM 1705 O O . ALA A 1 223 ? 38.125 -3.803 7.199 1 90.75 223 ALA A O 1
ATOM 1706 N N . CYS A 1 224 ? 36.562 -2.467 6.344 1 90.69 224 CYS A N 1
ATOM 1707 C CA . CYS A 1 224 ? 37.469 -1.316 6.312 1 90.69 224 CYS A CA 1
ATOM 1708 C C . CYS A 1 224 ? 37 -0.238 7.285 1 90.69 224 CYS A C 1
ATOM 1710 O O . CYS A 1 224 ? 35.812 0.086 7.34 1 90.69 224 CYS A O 1
ATOM 1712 N N . VAL A 1 225 ? 37.906 0.215 8.117 1 91.31 225 VAL A N 1
ATOM 1713 C CA . VAL A 1 225 ? 37.594 1.283 9.062 1 91.31 225 VAL A CA 1
ATOM 1714 C C . VAL A 1 225 ? 38.562 2.441 8.883 1 91.31 225 VAL A C 1
ATOM 1716 O O . VAL A 1 225 ? 39.688 2.242 8.438 1 91.31 225 VAL A O 1
ATOM 1719 N N . GLU A 1 226 ? 38.188 3.621 9.18 1 87.44 226 GLU A N 1
ATOM 1720 C CA . GLU A 1 226 ? 39 4.816 9.047 1 87.44 226 GLU A CA 1
ATOM 1721 C C . GLU A 1 226 ? 40.062 4.879 10.141 1 87.44 226 GLU A C 1
ATOM 1723 O O . GLU A 1 226 ? 39.906 4.285 11.203 1 87.44 226 GLU A O 1
ATOM 1728 N N . PRO A 1 227 ? 41.094 5.637 9.914 1 83.94 227 PRO A N 1
ATOM 1729 C CA . PRO A 1 227 ? 42.188 5.688 10.875 1 83.94 227 PRO A CA 1
ATOM 1730 C C . PRO A 1 227 ? 41.781 6.289 12.211 1 83.94 227 PRO A C 1
ATOM 1732 O O . PRO A 1 227 ? 42.25 5.852 13.266 1 83.94 227 PRO A O 1
ATOM 1735 N N . HIS A 1 228 ? 40.875 7.258 12.195 1 83.31 228 HIS A N 1
ATOM 1736 C CA . HIS A 1 228 ? 40.531 7.918 13.445 1 83.31 228 HIS A CA 1
ATOM 1737 C C . HIS A 1 228 ? 39.625 7.027 14.305 1 83.31 228 HIS A C 1
ATOM 1739 O O . HIS A 1 228 ? 39.406 7.312 15.484 1 83.31 228 HIS A O 1
ATOM 1745 N N . GLN A 1 229 ? 39.188 5.91 13.773 1 88.19 229 GLN A N 1
ATOM 1746 C CA . GLN A 1 229 ? 38.312 4.992 14.492 1 88.19 229 GLN A CA 1
ATOM 1747 C C . GLN A 1 229 ? 39.125 3.885 15.172 1 88.19 229 GLN A C 1
ATOM 1749 O O . GLN A 1 229 ? 38.531 3.043 15.867 1 88.19 229 GLN A O 1
ATOM 1754 N N . LEU A 1 230 ? 40.406 3.996 15.031 1 86.94 230 LEU A N 1
ATOM 1755 C CA . LEU A 1 230 ? 41.25 2.975 15.625 1 86.94 230 LEU A CA 1
ATOM 1756 C C . LEU A 1 230 ? 41.5 3.268 17.109 1 86.94 230 LEU A C 1
ATOM 1758 O O . LEU A 1 230 ? 41.719 4.422 17.484 1 86.94 230 LEU A O 1
ATOM 1762 N N . CYS A 1 231 ? 41.438 2.326 17.906 1 85.94 231 CYS A N 1
ATOM 1763 C CA . CYS A 1 231 ? 41.781 2.361 19.328 1 85.94 231 CYS A CA 1
ATOM 1764 C C . CYS A 1 231 ? 41.031 3.467 20.047 1 85.94 231 CYS A C 1
ATOM 1766 O O . CYS A 1 231 ? 41.594 4.234 20.812 1 85.94 231 CYS A O 1
ATOM 1768 N N . ASP A 1 232 ? 39.781 3.682 19.75 1 82.19 232 ASP A N 1
ATOM 1769 C CA . ASP A 1 232 ? 39 4.766 20.344 1 82.19 232 ASP A CA 1
ATOM 1770 C C . ASP A 1 232 ? 37.969 4.23 21.344 1 82.19 232 ASP A C 1
ATOM 1772 O O . ASP A 1 232 ? 37.156 4.98 21.844 1 82.19 232 ASP A O 1
ATOM 1776 N N . GLY A 1 233 ? 37.969 2.92 21.516 1 80.88 233 GLY A N 1
ATOM 1777 C CA . GLY A 1 233 ? 37.094 2.318 22.5 1 80.88 233 GLY A CA 1
ATOM 1778 C C . GLY A 1 233 ? 35.781 1.786 21.906 1 80.88 233 GLY A C 1
ATOM 1779 O O . GLY A 1 233 ? 35.031 1.108 22.578 1 80.88 233 GLY A O 1
ATOM 1780 N N . ASP A 1 234 ? 35.531 2.092 20.672 1 86.56 234 ASP A N 1
ATOM 1781 C CA . ASP A 1 234 ? 34.375 1.593 19.969 1 86.56 234 ASP A CA 1
ATOM 1782 C C . ASP A 1 234 ? 34.719 0.504 18.969 1 86.56 234 ASP A C 1
ATOM 1784 O O . ASP A 1 234 ? 35.75 0.606 18.281 1 86.56 234 ASP A O 1
ATOM 1788 N N . ASP A 1 235 ? 33.969 -0.541 18.984 1 89.25 235 ASP A N 1
ATOM 1789 C CA . ASP A 1 235 ? 34.156 -1.606 18 1 89.25 235 ASP A CA 1
ATOM 1790 C C . ASP A 1 235 ? 33.531 -1.239 16.656 1 89.25 235 ASP A C 1
ATOM 1792 O O . ASP A 1 235 ? 32.375 -1.581 16.406 1 89.25 235 ASP A O 1
ATOM 1796 N N . ASN A 1 236 ? 34.281 -0.721 15.789 1 90.44 236 ASN A N 1
ATOM 1797 C CA . ASN A 1 236 ? 33.781 -0.28 14.492 1 90.44 236 ASN A CA 1
ATOM 1798 C C . ASN A 1 236 ? 33.844 -1.395 13.453 1 90.44 236 ASN A C 1
ATOM 1800 O O . ASN A 1 236 ? 33.125 -1.375 12.469 1 90.44 236 ASN A O 1
ATOM 1804 N N . CYS A 1 237 ? 34.75 -2.318 13.688 1 91.81 237 CYS A N 1
ATOM 1805 C CA . CYS A 1 237 ? 34.906 -3.445 12.773 1 91.81 237 CYS A CA 1
ATOM 1806 C C . CYS A 1 237 ? 33.75 -4.445 12.953 1 91.81 237 CYS A C 1
ATOM 1808 O O . CYS A 1 237 ? 33.375 -5.141 12.016 1 91.81 237 CYS A O 1
ATOM 1810 N N . GLY A 1 238 ? 33.25 -4.539 14.164 1 90.44 238 GLY A N 1
ATOM 1811 C CA . GLY A 1 238 ? 32.25 -5.555 14.516 1 90.44 238 GLY A CA 1
ATOM 1812 C C . GLY A 1 238 ? 32.875 -6.766 15.188 1 90.44 238 GLY A C 1
ATOM 1813 O O . GLY A 1 238 ? 32.188 -7.516 15.883 1 90.44 238 GLY A O 1
ATOM 1814 N N . ASP A 1 239 ? 34.188 -7.062 14.953 1 90.19 239 ASP A N 1
ATOM 1815 C CA . ASP A 1 239 ? 34.875 -8.203 15.562 1 90.19 239 ASP A CA 1
ATOM 1816 C C . ASP A 1 239 ? 35.875 -7.742 16.625 1 90.19 239 ASP A C 1
ATOM 1818 O O . ASP A 1 239 ? 36.625 -8.555 17.172 1 90.19 239 ASP A O 1
ATOM 1822 N N . GLY A 1 240 ? 35.969 -6.469 16.828 1 89.44 240 GLY A N 1
ATOM 1823 C CA . GLY A 1 240 ? 36.844 -5.922 17.859 1 89.44 240 GLY A CA 1
ATOM 1824 C C . GLY A 1 240 ? 38.281 -5.805 17.438 1 89.44 240 GLY A C 1
ATOM 1825 O O . GLY A 1 240 ? 39.125 -5.418 18.25 1 89.44 240 GLY A O 1
ATOM 1826 N N . SER A 1 241 ? 38.562 -5.992 16.172 1 90.19 241 SER A N 1
ATOM 1827 C CA . SER A 1 241 ? 39.969 -6.016 15.719 1 90.19 241 SER A CA 1
ATOM 1828 C C . SER A 1 241 ? 40.531 -4.609 15.656 1 90.19 241 SER A C 1
ATOM 1830 O O . SER A 1 241 ? 41.75 -4.43 15.734 1 90.19 241 SER A O 1
ATOM 1832 N N . ASP A 1 242 ? 39.75 -3.629 15.531 1 89.75 242 ASP A N 1
ATOM 1833 C CA . ASP A 1 242 ? 40.25 -2.258 15.469 1 89.75 242 ASP A CA 1
ATOM 1834 C C . ASP A 1 242 ? 40.719 -1.778 16.844 1 89.75 242 ASP A C 1
ATOM 1836 O O . ASP A 1 242 ? 41.469 -0.807 16.953 1 89.75 242 ASP A O 1
ATOM 1840 N N . GLU A 1 243 ? 40.312 -2.443 17.891 1 87.38 243 GLU A N 1
ATOM 1841 C CA . GLU A 1 243 ? 40.719 -2.09 19.25 1 87.38 243 GLU A CA 1
ATOM 1842 C C . GLU A 1 243 ? 41.844 -2.973 19.734 1 87.38 243 GLU A C 1
ATOM 1844 O O . GLU A 1 243 ? 42.406 -2.744 20.812 1 87.38 243 GLU A O 1
ATOM 1849 N N . ASP A 1 244 ? 42.156 -3.979 18.953 1 83.12 244 ASP A N 1
ATOM 1850 C CA . ASP A 1 244 ? 43.219 -4.914 19.344 1 83.12 244 ASP A CA 1
ATOM 1851 C C . ASP A 1 244 ? 44.344 -4.918 18.328 1 83.12 244 ASP A C 1
ATOM 1853 O O . ASP A 1 244 ? 44.875 -5.977 18 1 83.12 244 ASP A O 1
ATOM 1857 N N . THR A 1 245 ? 44.625 -3.816 17.828 1 83.44 245 THR A N 1
ATOM 1858 C CA . THR A 1 245 ? 45.75 -3.707 16.906 1 83.44 245 THR A CA 1
ATOM 1859 C C . THR A 1 245 ? 47.031 -3.393 17.641 1 83.44 245 THR A C 1
ATOM 1861 O O . THR A 1 245 ? 47.031 -2.844 18.75 1 83.44 245 THR A O 1
ATOM 1864 N N . PRO A 1 246 ? 48.188 -3.746 17.125 1 79.38 246 PRO A N 1
ATOM 1865 C CA . PRO A 1 246 ? 49.438 -3.408 17.766 1 79.38 246 PRO A CA 1
ATOM 1866 C C . PRO A 1 246 ? 49.625 -1.908 18 1 79.38 246 PRO A C 1
ATOM 1868 O O . PRO A 1 246 ? 50.281 -1.494 18.953 1 79.38 246 PRO A O 1
ATOM 1871 N N . LEU A 1 247 ? 48.969 -1.111 17.234 1 78.06 247 LEU A N 1
ATOM 1872 C CA . LEU A 1 247 ? 49.031 0.338 17.375 1 78.06 247 LEU A CA 1
ATOM 1873 C C . LEU A 1 247 ? 48.375 0.784 18.688 1 78.06 247 LEU A C 1
ATOM 1875 O O . LEU A 1 247 ? 48.75 1.83 19.234 1 78.06 247 LEU A O 1
ATOM 1879 N N . CYS A 1 248 ? 47.5 -0.025 19.172 1 81.56 248 CYS A N 1
ATOM 1880 C CA . CYS A 1 248 ? 46.719 0.357 20.328 1 81.56 248 CYS A CA 1
ATOM 1881 C C . CYS A 1 248 ? 47.531 0.2 21.609 1 81.56 248 CYS A C 1
ATOM 1883 O O . CYS A 1 248 ? 47.188 0.789 22.641 1 81.56 248 CYS A O 1
ATOM 1885 N N . SER A 1 249 ? 48.531 -0.571 21.531 1 73.5 249 SER A N 1
ATOM 1886 C CA . SER A 1 249 ? 49.375 -0.754 22.703 1 73.5 249 SER A CA 1
ATOM 1887 C C . SER A 1 249 ? 50.094 0.54 23.078 1 73.5 249 SER A C 1
ATOM 1889 O O . SER A 1 249 ? 50.469 0.736 24.234 1 73.5 249 SER A O 1
ATOM 1891 N N . HIS A 1 250 ? 50.094 1.45 22.125 1 70.88 250 HIS A N 1
ATOM 1892 C CA . HIS A 1 250 ? 50.75 2.723 22.375 1 70.88 250 HIS A CA 1
ATOM 1893 C C . HIS A 1 250 ? 49.781 3.756 22.922 1 70.88 250 HIS A C 1
ATOM 1895 O O . HIS A 1 250 ? 50.156 4.863 23.297 1 70.88 250 HIS A O 1
ATOM 1901 N N . HIS A 1 251 ? 48.531 3.332 23.109 1 75.62 251 HIS A N 1
ATOM 1902 C CA . HIS A 1 251 ? 47.5 4.242 23.625 1 75.62 251 HIS A CA 1
ATOM 1903 C C . HIS A 1 251 ? 47.219 3.965 25.094 1 75.62 251 HIS A C 1
ATOM 1905 O O . HIS A 1 251 ? 47.344 2.832 25.547 1 75.62 251 HIS A O 1
ATOM 1911 N N . MET A 1 252 ? 47.031 5.062 25.844 1 71.19 252 MET A N 1
ATOM 1912 C CA . MET A 1 252 ? 46.594 4.918 27.219 1 71.19 252 MET A CA 1
ATOM 1913 C C . MET A 1 252 ? 45.062 5.121 27.328 1 71.19 252 MET A C 1
ATOM 1915 O O . MET A 1 252 ? 44.562 6.145 26.875 1 71.19 252 MET A O 1
ATOM 1919 N N . ALA A 1 253 ? 44.438 4.066 27.672 1 75.12 253 ALA A N 1
ATOM 1920 C CA . ALA A 1 253 ? 42.969 4.145 27.734 1 75.12 253 ALA A CA 1
ATOM 1921 C C . ALA A 1 253 ? 42.469 3.959 29.156 1 75.12 253 ALA A C 1
ATOM 1923 O O . ALA A 1 253 ? 43.031 3.17 29.922 1 75.12 253 ALA A O 1
ATOM 1924 N N . THR A 1 254 ? 41.594 4.859 29.656 1 74.44 254 THR A N 1
ATOM 1925 C CA . THR A 1 254 ? 40.875 4.695 30.922 1 74.44 254 THR A CA 1
ATOM 1926 C C . THR A 1 254 ? 39.375 4.633 30.703 1 74.44 254 THR A C 1
ATOM 1928 O O . THR A 1 254 ? 38.781 5.559 30.141 1 74.44 254 THR A O 1
ATOM 1931 N N . ASN A 1 255 ? 38.75 3.633 31.031 1 71.25 255 ASN A N 1
ATOM 1932 C CA . ASN A 1 255 ? 37.312 3.484 30.891 1 71.25 255 ASN A CA 1
ATOM 1933 C C . ASN A 1 255 ? 36.594 3.623 32.25 1 71.25 255 ASN A C 1
ATOM 1935 O O . ASN A 1 255 ? 35.375 3.539 32.312 1 71.25 255 ASN A O 1
ATOM 1939 N N . PHE A 1 256 ? 37.344 3.865 33.406 1 72.06 256 PHE A N 1
ATOM 1940 C CA . PHE A 1 256 ? 36.875 4.145 34.75 1 72.06 256 PHE A CA 1
ATOM 1941 C C . PHE A 1 256 ? 36.188 2.926 35.344 1 72.06 256 PHE A C 1
ATOM 1943 O O . PHE A 1 256 ? 35.5 3.039 36.375 1 72.06 256 PHE A O 1
ATOM 1950 N N . GLU A 1 257 ? 36.25 1.795 34.656 1 71.5 257 GLU A N 1
ATOM 1951 C CA . GLU A 1 257 ? 35.656 0.577 35.188 1 71.5 257 GLU A CA 1
ATOM 1952 C C . GLU A 1 257 ? 36.438 0.055 36.375 1 71.5 257 GLU A C 1
ATOM 1954 O O . GLU A 1 257 ? 35.844 -0.455 37.344 1 71.5 257 GLU A O 1
ATOM 1959 N N . THR A 1 258 ? 37.781 0.04 36.312 1 67.56 258 THR A N 1
ATOM 1960 C CA . THR A 1 258 ? 38.625 -0.541 37.344 1 67.56 258 THR A CA 1
ATOM 1961 C C . THR A 1 258 ? 39.25 0.552 38.219 1 67.56 258 THR A C 1
ATOM 1963 O O . THR A 1 258 ? 39.844 0.263 39.25 1 67.56 258 THR A O 1
ATOM 1966 N N . GLY A 1 259 ? 39.062 1.846 37.844 1 66.69 259 GLY A N 1
ATOM 1967 C CA . GLY A 1 259 ? 39.656 2.924 38.625 1 66.69 259 GLY A CA 1
ATOM 1968 C C . GLY A 1 259 ? 39.781 4.219 37.844 1 66.69 259 GLY A C 1
ATOM 1969 O O . GLY A 1 259 ? 39.188 4.371 36.75 1 66.69 259 GLY A O 1
ATOM 1970 N N . LEU A 1 260 ? 40.438 5.16 38.469 1 70.44 260 LEU A N 1
ATOM 1971 C CA . LEU A 1 260 ? 40.562 6.496 37.906 1 70.44 260 LEU A CA 1
ATOM 1972 C C . LEU A 1 260 ? 41.781 6.578 37 1 70.44 260 LEU A C 1
ATOM 1974 O O . LEU A 1 260 ? 41.969 7.562 36.281 1 70.44 260 LEU A O 1
ATOM 1978 N N . GLY A 1 261 ? 42.531 5.449 36.875 1 68.94 261 GLY A N 1
ATOM 1979 C CA . GLY A 1 261 ? 43.719 5.488 36.062 1 68.94 261 GLY A CA 1
ATOM 1980 C C . GLY A 1 261 ? 44.625 6.664 36.406 1 68.94 261 GLY A C 1
ATOM 1981 O O . GLY A 1 261 ? 44.969 6.898 37.562 1 68.94 261 GLY A O 1
ATOM 1982 N N . LEU A 1 262 ? 44.875 7.535 35.344 1 68.56 262 LEU A N 1
ATOM 1983 C CA . LEU A 1 262 ? 45.75 8.672 35.5 1 68.56 262 LEU A CA 1
ATOM 1984 C C . LEU A 1 262 ? 45 9.922 35.906 1 68.56 262 LEU A C 1
ATOM 1986 O O . LEU A 1 262 ? 45.562 10.992 36.062 1 68.56 262 LEU A O 1
ATOM 1990 N N . TRP A 1 263 ? 43.625 9.758 36.156 1 74.12 263 TRP A N 1
ATOM 1991 C CA . TRP A 1 263 ? 42.812 10.914 36.469 1 74.12 263 TRP A CA 1
ATOM 1992 C C . TRP A 1 263 ? 42.656 11.078 38 1 74.12 263 TRP A C 1
ATOM 1994 O O . TRP A 1 263 ? 42.656 10.094 38.719 1 74.12 263 TRP A O 1
ATOM 2004 N N . ASP A 1 264 ? 42.75 12.312 38.469 1 67.31 264 ASP A N 1
ATOM 2005 C CA . ASP A 1 264 ? 42.531 12.625 39.875 1 67.31 264 ASP A CA 1
ATOM 2006 C C . ASP A 1 264 ? 41.125 13.242 40.094 1 67.31 264 ASP A C 1
ATOM 2008 O O . ASP A 1 264 ? 40.656 14.008 39.25 1 67.31 264 ASP A O 1
ATOM 2012 N N . ASN A 1 265 ? 40.531 12.82 41.125 1 65.5 265 ASN A N 1
ATOM 2013 C CA . ASN A 1 265 ? 39.188 13.305 41.438 1 65.5 265 ASN A CA 1
ATOM 2014 C C . ASN A 1 265 ? 39.219 14.703 42.062 1 65.5 265 ASN A C 1
ATOM 2016 O O . ASN A 1 265 ? 39.875 14.914 43.062 1 65.5 265 ASN A O 1
ATOM 2020 N N . LEU A 1 266 ? 38.844 15.609 41.25 1 60.88 266 LEU A N 1
ATOM 2021 C CA . LEU A 1 266 ? 38.688 16.938 41.844 1 60.88 266 LEU A CA 1
ATOM 2022 C C . LEU A 1 266 ? 37.281 17.109 42.406 1 60.88 266 LEU A C 1
ATOM 2024 O O . LEU A 1 266 ? 36.344 16.359 42.062 1 60.88 266 LEU A O 1
ATOM 2028 N N . GLU A 1 267 ? 37.062 18.078 43.219 1 57.59 267 GLU A N 1
ATOM 2029 C CA . GLU A 1 267 ? 35.781 18.328 43.906 1 57.59 267 GLU A CA 1
ATOM 2030 C C . GLU A 1 267 ? 34.656 18.516 42.906 1 57.59 267 GLU A C 1
ATOM 2032 O O . GLU A 1 267 ? 34.812 19.156 41.875 1 57.59 267 GLU A O 1
ATOM 2037 N N . GLY A 1 268 ? 33.562 17.781 43 1 60.34 268 GLY A N 1
ATOM 2038 C CA . GLY A 1 268 ? 32.344 17.906 42.25 1 60.34 268 GLY A CA 1
ATOM 2039 C C . GLY A 1 268 ? 32.094 16.734 41.312 1 60.34 268 GLY A C 1
ATOM 2040 O O . GLY A 1 268 ? 30.984 16.547 40.812 1 60.34 268 GLY A O 1
ATOM 2041 N N . TRP A 1 269 ? 33.219 16.016 40.938 1 66.94 269 TRP A N 1
ATOM 2042 C CA . TRP A 1 269 ? 33.031 14.844 40.094 1 66.94 269 TRP A CA 1
ATOM 2043 C C . TRP A 1 269 ? 32.938 13.562 40.906 1 66.94 269 TRP A C 1
ATOM 2045 O O . TRP A 1 269 ? 33.594 13.445 41.938 1 66.94 269 TRP A O 1
ATOM 2055 N N . ALA A 1 270 ? 31.922 12.68 40.562 1 65.56 270 ALA A N 1
ATOM 2056 C CA . ALA A 1 270 ? 31.781 11.406 41.281 1 65.56 270 ALA A CA 1
ATOM 2057 C C . ALA A 1 270 ? 31.766 10.242 40.312 1 65.56 270 ALA A C 1
ATOM 2059 O O . ALA A 1 270 ? 31.234 10.359 39.188 1 65.56 270 ALA A O 1
ATOM 2060 N N . ARG A 1 271 ? 32.5 9.258 40.656 1 70.31 271 ARG A N 1
ATOM 2061 C CA . ARG A 1 271 ? 32.406 7.992 39.906 1 70.31 271 ARG A CA 1
ATOM 2062 C C . ARG A 1 271 ? 31.078 7.293 40.219 1 70.31 271 ARG A C 1
ATOM 2064 O O . ARG A 1 271 ? 30.734 7.105 41.406 1 70.31 271 ARG A O 1
ATOM 2071 N N . ASN A 1 272 ? 30.172 7.145 39.281 1 63.81 272 ASN A N 1
ATOM 2072 C CA . ASN A 1 272 ? 28.844 6.586 39.5 1 63.81 272 ASN A CA 1
ATOM 2073 C C . ASN A 1 272 ? 28.578 5.367 38.625 1 63.81 272 ASN A C 1
ATOM 2075 O O . ASN A 1 272 ? 29.266 5.16 37.625 1 63.81 272 ASN A O 1
ATOM 2079 N N . HIS A 1 273 ? 27.75 4.379 39.219 1 61.59 273 HIS A N 1
ATOM 2080 C CA . HIS A 1 273 ? 27.297 3.207 38.469 1 61.59 273 HIS A CA 1
ATOM 2081 C C . HIS A 1 273 ? 25.875 3.387 37.969 1 61.59 273 HIS A C 1
ATOM 2083 O O . HIS A 1 273 ? 25.062 4.051 38.625 1 61.59 273 HIS A O 1
ATOM 2089 N N . SER A 1 274 ? 25.703 3.141 36.688 1 57.34 274 SER A N 1
ATOM 2090 C CA . SER A 1 274 ? 24.422 3.342 36.031 1 57.34 274 SER A CA 1
ATOM 2091 C C . SER A 1 274 ? 23.281 2.736 36.812 1 57.34 274 SER A C 1
ATOM 2093 O O . SER A 1 274 ? 22.141 3.201 36.75 1 57.34 274 SER A O 1
ATOM 2095 N N . SER A 1 275 ? 23.516 1.628 37.656 1 51.47 275 SER A N 1
ATOM 2096 C CA . SER A 1 275 ? 22.453 0.979 38.406 1 51.47 275 SER A CA 1
ATOM 2097 C C . SER A 1 275 ? 22.141 1.731 39.688 1 51.47 275 SER A C 1
ATOM 2099 O O . SER A 1 275 ? 21.375 1.252 40.531 1 51.47 275 SER A O 1
ATOM 2101 N N . SER A 1 276 ? 22.812 2.84 40 1 48.97 276 SER A N 1
ATOM 2102 C CA . SER A 1 276 ? 22.688 3.41 41.344 1 48.97 276 SER A CA 1
ATOM 2103 C C . SER A 1 276 ? 21.312 4.039 41.531 1 48.97 276 SER A C 1
ATOM 2105 O O . SER A 1 276 ? 20.766 4.66 40.625 1 48.97 276 SER A O 1
ATOM 2107 N N . SER A 1 277 ? 20.484 3.65 42.5 1 47.72 277 SER A N 1
ATOM 2108 C CA . SER A 1 277 ? 19.281 4.227 43.094 1 47.72 277 SER A CA 1
ATOM 2109 C C . SER A 1 277 ? 19.578 5.543 43.781 1 47.72 277 SER A C 1
ATOM 2111 O O . SER A 1 277 ? 20.609 5.672 44.469 1 47.72 277 SER A O 1
ATOM 2113 N N . PRO A 1 278 ? 18.734 6.719 43.75 1 51.31 278 PRO A N 1
ATOM 2114 C CA . PRO A 1 278 ? 17.453 7.008 43.094 1 51.31 278 PRO A CA 1
ATOM 2115 C C . PRO A 1 278 ? 17.641 7.305 41.594 1 51.31 278 PRO A C 1
ATOM 2117 O O . PRO A 1 278 ? 18.672 7.844 41.188 1 51.31 278 PRO A O 1
ATOM 2120 N N . GLU A 1 279 ? 16.703 6.883 40.812 1 57 279 GLU A N 1
ATOM 2121 C CA . GLU A 1 279 ? 16.625 6.984 39.344 1 57 279 GLU A CA 1
ATOM 2122 C C . GLU A 1 279 ? 16.438 8.43 38.906 1 57 279 GLU A C 1
ATOM 2124 O O . GLU A 1 279 ? 15.469 9.086 39.281 1 57 279 GLU A O 1
ATOM 2129 N N . ARG A 1 280 ? 17.5 9.078 38.562 1 61.44 280 ARG A N 1
ATOM 2130 C CA . ARG A 1 280 ? 17.375 10.438 38.031 1 61.44 280 ARG A CA 1
ATOM 2131 C C . ARG A 1 280 ? 17.25 10.422 36.531 1 61.44 280 ARG A C 1
ATOM 2133 O O . ARG A 1 280 ? 18.078 9.836 35.812 1 61.44 280 ARG A O 1
ATOM 2140 N N . PRO A 1 281 ? 16.203 10.992 35.969 1 62.31 281 PRO A N 1
ATOM 2141 C CA . PRO A 1 281 ? 15.875 10.891 34.531 1 62.31 281 PRO A CA 1
ATOM 2142 C C . PRO A 1 281 ? 16.984 11.453 33.625 1 62.31 281 PRO A C 1
ATOM 2144 O O . PRO A 1 281 ? 17.156 11 32.5 1 62.31 281 PRO A O 1
ATOM 2147 N N . ALA A 1 282 ? 17.844 12.344 34.156 1 68.56 282 ALA A N 1
ATOM 2148 C CA . ALA A 1 282 ? 18.812 12.977 33.25 1 68.56 282 ALA A CA 1
ATOM 2149 C C . ALA A 1 282 ? 20.172 12.289 33.344 1 68.56 282 ALA A C 1
ATOM 2151 O O . ALA A 1 282 ? 21.094 12.641 32.594 1 68.56 282 ALA A O 1
ATOM 2152 N N . TRP A 1 283 ? 20.312 11.242 34.156 1 71.56 283 TRP A N 1
ATOM 2153 C CA . TRP A 1 283 ? 21.578 10.531 34.281 1 71.56 283 TRP A CA 1
ATOM 2154 C C . TRP A 1 283 ? 21.703 9.43 33.219 1 71.56 283 TRP A C 1
ATOM 2156 O O . TRP A 1 283 ? 20.688 8.867 32.781 1 71.56 283 TRP A O 1
ATOM 2166 N N . PRO A 1 284 ? 22.969 9.273 32.781 1 74.44 284 PRO A N 1
ATOM 2167 C CA . PRO A 1 284 ? 23.125 8.172 31.828 1 74.44 284 PRO A CA 1
ATOM 2168 C C . PRO A 1 284 ? 22.703 6.828 32.406 1 74.44 284 PRO A C 1
ATOM 2170 O O . PRO A 1 284 ? 23.016 6.52 33.562 1 74.44 284 PRO A O 1
ATOM 2173 N N . ARG A 1 285 ? 22.016 6.152 31.719 1 73.94 285 ARG A N 1
ATOM 2174 C CA . ARG A 1 285 ? 21.484 4.871 32.188 1 73.94 285 ARG A CA 1
ATOM 2175 C C . ARG A 1 285 ? 22.422 3.727 31.797 1 73.94 285 ARG A C 1
ATOM 2177 O O . ARG A 1 285 ? 22.266 2.604 32.281 1 73.94 285 ARG A O 1
ATOM 2184 N N . ARG A 1 286 ? 23.406 4.059 31.016 1 77.19 286 ARG A N 1
ATOM 2185 C CA . ARG A 1 286 ? 24.391 3.076 30.578 1 77.19 286 ARG A CA 1
ATOM 2186 C C . ARG A 1 286 ? 25.766 3.711 30.438 1 77.19 286 ARG A C 1
ATOM 2188 O O . ARG A 1 286 ? 25.891 4.91 30.172 1 77.19 286 ARG A O 1
ATOM 2195 N N . ASP A 1 287 ? 26.734 2.9 30.656 1 74.25 287 ASP A N 1
ATOM 2196 C CA . ASP A 1 287 ? 28.094 3.398 30.453 1 74.25 287 ASP A CA 1
ATOM 2197 C C . ASP A 1 287 ? 28.516 3.248 28.984 1 74.25 287 ASP A C 1
ATOM 2199 O O . ASP A 1 287 ? 27.891 2.488 28.234 1 74.25 287 ASP A O 1
ATOM 2203 N N . HIS A 1 288 ? 29.484 3.957 28.562 1 76.25 288 HIS A N 1
ATOM 2204 C CA . HIS A 1 288 ? 29.953 3.895 27.188 1 76.25 288 HIS A CA 1
ATOM 2205 C C . HIS A 1 288 ? 30.797 2.658 26.938 1 76.25 288 HIS A C 1
ATOM 2207 O O . HIS A 1 288 ? 30.688 2.02 25.891 1 76.25 288 HIS A O 1
ATOM 2213 N N . SER A 1 289 ? 31.609 2.275 27.859 1 72.81 289 SER A N 1
ATOM 2214 C CA . SER A 1 289 ? 32.625 1.245 27.656 1 72.81 289 SER A CA 1
ATOM 2215 C C . SER A 1 289 ? 31.984 -0.129 27.469 1 72.81 289 SER A C 1
ATOM 2217 O O . SER A 1 289 ? 32.344 -0.866 26.547 1 72.81 289 SER A O 1
ATOM 2219 N N . TRP A 1 290 ? 31.047 -0.432 28.312 1 69.25 290 TRP A N 1
ATOM 2220 C CA . TRP A 1 290 ? 30.453 -1.768 28.25 1 69.25 290 TRP A CA 1
ATOM 2221 C C . TRP A 1 290 ? 29 -1.704 27.828 1 69.25 290 TRP A C 1
ATOM 2223 O O . TRP A 1 290 ? 28.375 -2.738 27.578 1 69.25 290 TRP A O 1
ATOM 2233 N N . ASN A 1 291 ? 28.625 -0.505 27.547 1 69.06 291 ASN A N 1
ATOM 2234 C CA . ASN A 1 291 ? 27.219 -0.352 27.203 1 69.06 291 ASN A CA 1
ATOM 2235 C C . ASN A 1 291 ? 26.312 -1.12 28.156 1 69.06 291 ASN A C 1
ATOM 2237 O O . ASN A 1 291 ? 25.422 -1.857 27.719 1 69.06 291 ASN A O 1
ATOM 2241 N N . SER A 1 292 ? 26.688 -1.199 29.438 1 65.44 292 SER A N 1
ATOM 2242 C CA . SER A 1 292 ? 25.953 -1.912 30.484 1 65.44 292 SER A CA 1
ATOM 2243 C C . SER A 1 292 ? 25.469 -0.958 31.562 1 65.44 292 SER A C 1
ATOM 2245 O O . SER A 1 292 ? 25.906 0.189 31.641 1 65.44 292 SER A O 1
ATOM 2247 N N . ALA A 1 293 ? 24.578 -1.275 32.375 1 58.94 293 ALA A N 1
ATOM 2248 C CA . ALA A 1 293 ? 24 -0.431 33.406 1 58.94 293 ALA A CA 1
ATOM 2249 C C . ALA A 1 293 ? 25.031 -0.109 34.469 1 58.94 293 ALA A C 1
ATOM 2251 O O . ALA A 1 293 ? 25.141 1.039 34.906 1 58.94 293 ALA A O 1
ATOM 2252 N N . PRO A 1 294 ? 25.906 -1.062 35.094 1 45.88 294 PRO A N 1
ATOM 2253 C CA . PRO A 1 294 ? 26.797 -0.723 36.188 1 45.88 294 PRO A CA 1
ATOM 2254 C C . PRO A 1 294 ? 28.109 -0.087 35.75 1 45.88 294 PRO A C 1
ATOM 2256 O O . PRO A 1 294 ? 28.812 -0.653 34.906 1 45.88 294 PRO A O 1
ATOM 2259 N N . SER A 1 295 ? 28.188 1.272 35.281 1 45.53 295 SER A N 1
ATOM 2260 C CA . SER A 1 295 ? 29.578 1.619 34.969 1 45.53 295 SER A CA 1
ATOM 2261 C C . SER A 1 295 ? 29.969 2.947 35.594 1 45.53 295 SER A C 1
ATOM 2263 O O . SER A 1 295 ? 29.125 3.789 35.875 1 45.53 295 SER A O 1
ATOM 2265 N N . TRP A 1 296 ? 31.328 3.031 36.094 1 37.03 296 TRP A N 1
ATOM 2266 C CA . TRP A 1 296 ? 31.984 4.062 36.875 1 37.03 296 TRP A CA 1
ATOM 2267 C C . TRP A 1 296 ? 32.594 5.125 35.969 1 37.03 296 TRP A C 1
ATOM 2269 O O . TRP A 1 296 ? 33.031 4.824 34.844 1 37.03 296 TRP A O 1
ATOM 2279 N N . SER A 1 297 ? 32.438 6.48 36.062 1 36.72 297 SER A N 1
ATOM 2280 C CA . SER A 1 297 ? 33.062 7.457 35.188 1 36.72 297 SER A CA 1
ATOM 2281 C C . SER A 1 297 ? 34.125 8.281 35.906 1 36.72 297 SER A C 1
ATOM 2283 O O . SER A 1 297 ? 33.812 8.969 36.875 1 36.72 297 SER A O 1
ATOM 2285 N N . PRO A 1 298 ? 35.594 7.992 35.875 1 33.84 298 PRO A N 1
ATOM 2286 C CA . PRO A 1 298 ? 36.562 8.742 36.656 1 33.84 298 PRO A CA 1
ATOM 2287 C C . PRO A 1 298 ? 37.25 9.844 35.844 1 33.84 298 PRO A C 1
ATOM 2289 O O . PRO A 1 298 ? 37.062 9.914 34.625 1 33.84 298 PRO A O 1
ATOM 2292 N N . TRP A 1 299 ? 38.406 10.734 36.594 1 28.75 299 TRP A N 1
ATOM 2293 C CA . TRP A 1 299 ? 39.125 11.953 36.25 1 28.75 299 TRP A CA 1
ATOM 2294 C C . TRP A 1 299 ? 40.562 11.648 35.875 1 28.75 299 TRP A C 1
ATOM 2296 O O . TRP A 1 299 ? 41.281 10.938 36.594 1 28.75 299 TRP A O 1
ATOM 2306 N N . PRO A 1 300 ? 41.281 11.938 34.625 1 33.38 300 PRO A N 1
ATOM 2307 C CA . PRO A 1 300 ? 42.594 11.438 34.281 1 33.38 300 PRO A CA 1
ATOM 2308 C C . PRO A 1 300 ? 43.719 12.43 34.594 1 33.38 300 PRO A C 1
ATOM 2310 O O . PRO A 1 300 ? 43.469 13.641 34.625 1 33.38 300 PRO A O 1
ATOM 2313 N N . SER A 1 301 ? 44.969 12.086 35.188 1 30.08 301 SER A N 1
ATOM 2314 C CA . SER A 1 301 ? 46.156 12.914 35.344 1 30.08 301 SER A CA 1
ATOM 2315 C C . SER A 1 301 ? 47.219 12.562 34.312 1 30.08 301 SER A C 1
ATOM 2317 O O . SER A 1 301 ? 47.938 11.578 34.469 1 30.08 301 SER A O 1
ATOM 2319 N N . PRO A 1 302 ? 47.312 13.008 33.094 1 37.31 302 PRO A N 1
ATOM 2320 C CA . PRO A 1 302 ? 48.219 12.375 32.156 1 37.31 302 PRO A CA 1
ATOM 2321 C C . PRO A 1 302 ? 49.625 13 32.188 1 37.31 302 PRO A C 1
ATOM 2323 O O . PRO A 1 302 ? 49.781 14.148 32.594 1 37.31 302 PRO A O 1
ATOM 2326 N N . ALA A 1 303 ? 50.75 12.25 31.906 1 35.66 303 ALA A N 1
ATOM 2327 C CA . ALA A 1 303 ? 52.156 12.57 31.766 1 35.66 303 ALA A CA 1
ATOM 2328 C C . ALA A 1 303 ? 52.438 13.359 30.484 1 35.66 303 ALA A C 1
ATOM 2330 O O . ALA A 1 303 ? 51.625 13.297 29.547 1 35.66 303 ALA A O 1
ATOM 2331 N N . PRO A 1 304 ? 53.625 14.094 30.281 1 37.91 304 PRO A N 1
ATOM 2332 C CA . PRO A 1 304 ? 54.094 15.086 29.312 1 37.91 304 PRO A CA 1
ATOM 2333 C C . PRO A 1 304 ? 54.25 14.5 27.906 1 37.91 304 PRO A C 1
ATOM 2335 O O . PRO A 1 304 ? 54.844 13.43 27.734 1 37.91 304 PRO A O 1
ATOM 2338 N N . LEU A 1 305 ? 53.375 14.156 27.016 1 42.19 305 LEU A N 1
ATOM 2339 C CA . LEU A 1 305 ? 53.719 13.711 25.672 1 42.19 305 LEU A CA 1
ATOM 2340 C C . LEU A 1 305 ? 53.438 14.805 24.641 1 42.19 305 LEU A C 1
ATOM 2342 O O . LEU A 1 305 ? 52.562 15.625 24.828 1 42.19 305 LEU A O 1
ATOM 2346 N N . PRO A 1 306 ? 54.344 15.148 23.547 1 43.81 306 PRO A N 1
ATOM 2347 C CA . PRO A 1 306 ? 54.281 16.266 22.609 1 43.81 306 PRO A CA 1
ATOM 2348 C C . PRO A 1 306 ? 52.906 16.406 21.969 1 43.81 306 PRO A C 1
ATOM 2350 O O . PRO A 1 306 ? 52.375 17.516 21.891 1 43.81 306 PRO A O 1
ATOM 2353 N N . SER A 1 307 ? 52.531 15.633 20.969 1 54.44 307 SER A N 1
ATOM 2354 C CA . SER A 1 307 ? 51.156 15.734 20.469 1 54.44 307 SER A CA 1
ATOM 2355 C C . SER A 1 307 ? 50.312 14.539 20.906 1 54.44 307 SER A C 1
ATOM 2357 O O . SER A 1 307 ? 50.688 13.383 20.672 1 54.44 307 SER A O 1
ATOM 2359 N N . CYS A 1 308 ? 49.5 14.844 21.641 1 68.31 308 CYS A N 1
ATOM 2360 C CA . CYS A 1 308 ? 48.719 13.758 22.219 1 68.31 308 CYS A CA 1
ATOM 2361 C C . CYS A 1 308 ? 47.25 13.93 21.922 1 68.31 308 CYS A C 1
ATOM 2363 O O . CYS A 1 308 ? 46.625 14.875 22.406 1 68.31 308 CYS A O 1
ATOM 2365 N N . PRO A 1 309 ? 46.75 13.203 20.734 1 75.88 309 PRO A N 1
ATOM 2366 C CA . PRO A 1 309 ? 45.281 13.266 20.578 1 75.88 309 PRO A CA 1
ATOM 2367 C C . PRO A 1 309 ? 44.531 12.68 21.766 1 75.88 309 PRO A C 1
ATOM 2369 O O . PRO A 1 309 ? 44.938 11.656 22.312 1 75.88 309 PRO A O 1
ATOM 2372 N N . LEU A 1 310 ? 43.562 13.438 22.266 1 80.5 310 LEU A N 1
ATOM 2373 C CA . LEU A 1 310 ? 42.688 12.969 23.344 1 80.5 310 LEU A CA 1
ATOM 2374 C C . LEU A 1 310 ? 41.281 12.711 22.812 1 80.5 310 LEU A C 1
ATOM 2376 O O . LEU A 1 310 ? 40.625 13.625 22.344 1 80.5 310 LEU A O 1
ATOM 2380 N N . VAL A 1 311 ? 40.938 11.445 22.734 1 84.25 311 VAL A N 1
ATOM 2381 C CA . VAL A 1 311 ? 39.594 11.062 22.375 1 84.25 311 VAL A CA 1
ATOM 2382 C C . VAL A 1 311 ? 38.781 10.805 23.656 1 84.25 311 VAL A C 1
ATOM 2384 O O . VAL A 1 311 ? 39.25 10.117 24.562 1 84.25 311 VAL A O 1
ATOM 2387 N N . PHE A 1 312 ? 37.625 11.422 23.781 1 82.62 312 PHE A N 1
ATOM 2388 C CA . PHE A 1 312 ? 36.812 11.227 24.984 1 82.62 312 PHE A CA 1
ATOM 2389 C C . PHE A 1 312 ? 35.344 11.188 24.625 1 82.62 312 PHE A C 1
ATOM 2391 O O . PHE A 1 312 ? 34.938 11.703 23.578 1 82.62 312 PHE A O 1
ATOM 2398 N N . TYR A 1 313 ? 34.594 10.477 25.375 1 83.94 313 TYR A N 1
ATOM 2399 C CA . TYR A 1 313 ? 33.156 10.383 25.25 1 83.94 313 TYR A CA 1
ATOM 2400 C C . TYR A 1 313 ? 32.438 11.109 26.391 1 83.94 313 TYR A C 1
ATOM 2402 O O . TYR A 1 313 ? 32.75 10.867 27.562 1 83.94 313 TYR A O 1
ATOM 2410 N N . HIS A 1 314 ? 31.578 12.055 26.078 1 81.62 314 HIS A N 1
ATOM 2411 C CA . HIS A 1 314 ? 30.891 12.836 27.109 1 81.62 314 HIS A CA 1
ATOM 2412 C C . HIS A 1 314 ? 29.375 12.719 26.953 1 81.62 314 HIS A C 1
ATOM 2414 O O . HIS A 1 314 ? 28.875 12.352 25.891 1 81.62 314 HIS A O 1
ATOM 2420 N N . TYR A 1 315 ? 28.656 12.906 28.078 1 80.31 315 TYR A N 1
ATOM 2421 C CA . TYR A 1 315 ? 27.203 12.805 28.156 1 80.31 315 TYR A CA 1
ATOM 2422 C C . TYR A 1 315 ? 26.594 14.102 28.688 1 80.31 315 TYR A C 1
ATOM 2424 O O . TYR A 1 315 ? 26.812 14.469 29.844 1 80.31 315 TYR A O 1
ATOM 2432 N N . LEU A 1 316 ? 25.953 14.906 27.797 1 79.56 316 LEU A N 1
ATOM 2433 C CA . LEU A 1 316 ? 25.25 16.141 28.156 1 79.56 316 LEU A CA 1
ATOM 2434 C C . LEU A 1 316 ? 23.766 16.047 27.828 1 79.56 316 LEU A C 1
ATOM 2436 O O . LEU A 1 316 ? 23.359 16.266 26.672 1 79.56 316 LEU A O 1
ATOM 2440 N N . HIS A 1 317 ? 22.938 15.742 28.812 1 77.62 317 HIS A N 1
ATOM 2441 C CA . HIS A 1 317 ? 21.5 15.547 28.609 1 77.62 317 HIS A CA 1
ATOM 2442 C C . HIS A 1 317 ? 20.703 16.125 29.75 1 77.62 317 HIS A C 1
ATOM 2444 O O . HIS A 1 317 ? 21.109 16.062 30.906 1 77.62 317 HIS A O 1
ATOM 2450 N N . GLY A 1 318 ? 19.562 16.719 29.469 1 66.25 318 GLY A N 1
ATOM 2451 C CA . GLY A 1 318 ? 18.625 17.109 30.516 1 66.25 318 GLY A CA 1
ATOM 2452 C C . GLY A 1 318 ? 18.5 18.609 30.656 1 66.25 318 GLY A C 1
ATOM 2453 O O . GLY A 1 318 ? 17.516 19.109 31.234 1 66.25 318 GLY A O 1
ATOM 2454 N N . SER A 1 319 ? 19.531 19.344 30.25 1 65.75 319 SER A N 1
ATOM 2455 C CA . SER A 1 319 ? 19.469 20.797 30.406 1 65.75 319 SER A CA 1
ATOM 2456 C C . SER A 1 319 ? 20.047 21.5 29.188 1 65.75 319 SER A C 1
ATOM 2458 O O . SER A 1 319 ? 21.109 21.125 28.688 1 65.75 319 SER A O 1
ATOM 2460 N N . GLU A 1 320 ? 19.344 22.484 28.75 1 66.31 320 GLU A N 1
ATOM 2461 C CA . GLU A 1 320 ? 19.844 23.281 27.641 1 66.31 320 GLU A CA 1
ATOM 2462 C C . GLU A 1 320 ? 21.016 24.172 28.078 1 66.31 320 GLU A C 1
ATOM 2464 O O . GLU A 1 320 ? 21.797 24.641 27.25 1 66.31 320 GLU A O 1
ATOM 2469 N N . ALA A 1 321 ? 21.219 24.312 29.359 1 62.53 321 ALA A N 1
ATOM 2470 C CA . ALA A 1 321 ? 22.25 25.188 29.875 1 62.53 321 ALA A CA 1
ATOM 2471 C C . ALA A 1 321 ? 23.516 24.406 30.234 1 62.53 321 ALA A C 1
ATOM 2473 O O . ALA A 1 321 ? 24.531 24.984 30.625 1 62.53 321 ALA A O 1
ATOM 2474 N N . GLY A 1 322 ? 23.438 23.141 30.078 1 70.31 322 GLY A N 1
ATOM 2475 C CA . GLY A 1 322 ? 24.609 22.328 30.406 1 70.31 322 GLY A CA 1
ATOM 2476 C C . GLY A 1 322 ? 25.797 22.641 29.516 1 70.31 322 GLY A C 1
ATOM 2477 O O . GLY A 1 322 ? 25.641 22.922 28.328 1 70.31 322 GLY A O 1
ATOM 2478 N N . SER A 1 323 ? 26.984 22.781 30.188 1 77.69 323 SER A N 1
ATOM 2479 C CA . SER A 1 323 ? 28.203 23.062 29.422 1 77.69 323 SER A CA 1
ATOM 2480 C C . SER A 1 323 ? 29.391 22.281 29.969 1 77.69 323 SER A C 1
ATOM 2482 O O . SER A 1 323 ? 29.516 22.078 31.172 1 77.69 323 SER A O 1
ATOM 2484 N N . LEU A 1 324 ? 30.172 21.734 29.062 1 81 324 LEU A N 1
ATOM 2485 C CA . LEU A 1 324 ? 31.422 21.047 29.375 1 81 324 LEU A CA 1
ATOM 2486 C C . LEU A 1 324 ? 32.625 21.797 28.781 1 81 324 LEU A C 1
ATOM 2488 O O . LEU A 1 324 ? 32.562 22.188 27.609 1 81 324 LEU A O 1
ATOM 2492 N N . GLN A 1 325 ? 33.562 22.109 29.688 1 81.38 325 GLN A N 1
ATOM 2493 C CA . GLN A 1 325 ? 34.781 22.75 29.219 1 81.38 325 GLN A CA 1
ATOM 2494 C C . GLN A 1 325 ? 36 21.891 29.531 1 81.38 325 GLN A C 1
ATOM 2496 O O . GLN A 1 325 ? 36.094 21.297 30.609 1 81.38 325 GLN A O 1
ATOM 2501 N N . LEU A 1 326 ? 36.812 21.688 28.578 1 81.62 326 LEU A N 1
ATOM 2502 C CA . LEU A 1 326 ? 38.094 21.031 28.766 1 81.62 326 LEU A CA 1
ATOM 2503 C C . LEU A 1 326 ? 39.25 22.047 28.797 1 81.62 326 LEU A C 1
ATOM 2505 O O . LEU A 1 326 ? 39.469 22.734 27.797 1 81.62 326 LEU A O 1
ATOM 2509 N N . LEU A 1 327 ? 39.938 22.078 29.938 1 79.44 327 LEU A N 1
ATOM 2510 C CA . LEU A 1 327 ? 40.969 23.078 30.125 1 79.44 327 LEU A CA 1
ATOM 2511 C C . LEU A 1 327 ? 42.344 22.422 30.219 1 79.44 327 LEU A C 1
ATOM 2513 O O . LEU A 1 327 ? 42.469 21.328 30.766 1 79.44 327 LEU A O 1
ATOM 2517 N N . LEU A 1 328 ? 43.281 23.062 29.609 1 79.06 328 LEU A N 1
ATOM 2518 C CA . LEU A 1 328 ? 44.656 22.594 29.672 1 79.06 328 LEU A CA 1
ATOM 2519 C C . LEU A 1 328 ? 45.469 23.438 30.641 1 79.06 328 LEU A C 1
ATOM 2521 O O . LEU A 1 328 ? 45.5 24.672 30.516 1 79.06 328 LEU A O 1
ATOM 2525 N N . GLN A 1 329 ? 46.031 22.797 31.625 1 74.69 329 GLN A N 1
ATOM 2526 C CA . GLN A 1 329 ? 46.906 23.484 32.562 1 74.69 329 GLN A CA 1
ATOM 2527 C C . GLN A 1 329 ? 48.375 23.062 32.375 1 74.69 329 GLN A C 1
ATOM 2529 O O . GLN A 1 329 ? 48.688 21.875 32.469 1 74.69 329 GLN A O 1
ATOM 2534 N N . THR A 1 330 ? 49.219 24.062 31.938 1 72.19 330 THR A N 1
ATOM 2535 C CA . THR A 1 330 ? 50.625 23.75 31.703 1 72.19 330 THR A CA 1
ATOM 2536 C C . THR A 1 330 ? 51.438 24.062 32.938 1 72.19 330 THR A C 1
ATOM 2538 O O . THR A 1 330 ? 51.156 25.016 33.656 1 72.19 330 THR A O 1
ATOM 2541 N N . GLY A 1 331 ? 52.312 23.172 33.5 1 59.78 331 GLY A N 1
ATOM 2542 C CA . GLY A 1 331 ? 53.219 23.359 34.625 1 59.78 331 GLY A CA 1
ATOM 2543 C C . GLY A 1 331 ? 54.469 24.109 34.281 1 59.78 331 GLY A C 1
ATOM 2544 O O . GLY A 1 331 ? 55.531 23.484 34.031 1 59.78 331 GLY A O 1
ATOM 2545 N N . ASP A 1 332 ? 54.438 25.25 33.719 1 55.31 332 ASP A N 1
ATOM 2546 C CA . ASP A 1 332 ? 55.688 26 33.562 1 55.31 332 ASP A CA 1
ATOM 2547 C C . ASP A 1 332 ? 56.281 26.391 34.906 1 55.31 332 ASP A C 1
ATOM 2549 O O . ASP A 1 332 ? 55.562 26.844 35.781 1 55.31 332 ASP A O 1
ATOM 2553 N N . PRO A 1 333 ? 57.531 25.922 35.344 1 54.09 333 PRO A N 1
ATOM 2554 C CA . PRO A 1 333 ? 58.156 26.297 36.594 1 54.09 333 PRO A CA 1
ATOM 2555 C C . PRO A 1 333 ? 57.969 27.781 36.938 1 54.09 333 PRO A C 1
ATOM 2557 O O . PRO A 1 333 ? 58.156 28.188 38.094 1 54.09 333 PRO A O 1
ATOM 2560 N N . GLY A 1 334 ? 58.094 28.656 36 1 48.59 334 GLY A N 1
ATOM 2561 C CA . GLY A 1 334 ? 57.906 30.016 36.469 1 48.59 334 GLY A CA 1
ATOM 2562 C C . GLY A 1 334 ? 56.5 30.344 36.906 1 48.59 334 GLY A C 1
ATOM 2563 O O . GLY A 1 334 ? 56 29.781 37.875 1 48.59 334 GLY A O 1
ATOM 2564 N N . ALA A 1 335 ? 55.75 31.203 36.156 1 54.31 335 ALA A N 1
ATOM 2565 C CA . ALA A 1 335 ? 54.469 31.766 36.531 1 54.31 335 ALA A CA 1
ATOM 2566 C C . ALA A 1 335 ? 53.312 30.875 36.062 1 54.31 335 ALA A C 1
ATOM 2568 O O . ALA A 1 335 ? 53.344 30.328 34.969 1 54.31 335 ALA A O 1
ATOM 2569 N N . PRO A 1 336 ? 52.469 30.391 37.062 1 52.28 336 PRO A N 1
ATOM 2570 C CA . PRO A 1 336 ? 51.312 29.578 36.719 1 52.28 336 PRO A CA 1
ATOM 2571 C C . PRO A 1 336 ? 50.5 30.156 35.562 1 52.28 336 PRO A C 1
ATOM 2573 O O . PRO A 1 336 ? 50.062 31.328 35.625 1 52.28 336 PRO A O 1
ATOM 2576 N N . GLN A 1 337 ? 50.719 29.734 34.406 1 59.06 337 GLN A N 1
ATOM 2577 C CA . GLN A 1 337 ? 49.969 30.234 33.25 1 59.06 337 GLN A CA 1
ATOM 2578 C C . GLN A 1 337 ? 48.5 29.891 33.344 1 59.06 337 GLN A C 1
ATOM 2580 O O . GLN A 1 337 ? 48.125 28.859 33.938 1 59.06 337 GLN A O 1
ATOM 2585 N N . ALA A 1 338 ? 47.562 30.844 33.125 1 70.88 338 ALA A N 1
ATOM 2586 C CA . ALA A 1 338 ? 46.094 30.688 33.125 1 70.88 338 ALA A CA 1
ATOM 2587 C C . ALA A 1 338 ? 45.688 29.5 32.25 1 70.88 338 ALA A C 1
ATOM 2589 O O . ALA A 1 338 ? 46.312 29.234 31.203 1 70.88 338 ALA A O 1
ATOM 2590 N N . PRO A 1 339 ? 44.781 28.609 32.75 1 75.56 339 PRO A N 1
ATOM 2591 C CA . PRO A 1 339 ? 44.312 27.469 31.953 1 75.56 339 PRO A CA 1
ATOM 2592 C C . PRO A 1 339 ? 43.781 27.859 30.578 1 75.56 339 PRO A C 1
ATOM 2594 O O . PRO A 1 339 ? 43.188 28.922 30.422 1 75.56 339 PRO A O 1
ATOM 2597 N N . VAL A 1 340 ? 44.188 27.109 29.609 1 76.69 340 VAL A N 1
ATOM 2598 C CA . VAL A 1 340 ? 43.781 27.344 28.234 1 76.69 340 VAL A CA 1
ATOM 2599 C C . VAL A 1 340 ? 42.562 26.453 27.906 1 76.69 340 VAL A C 1
ATOM 2601 O O . VAL A 1 340 ? 42.562 25.266 28.234 1 76.69 340 VAL A O 1
ATOM 2604 N N . LEU A 1 341 ? 41.5 27.078 27.312 1 80.56 341 LEU A N 1
ATOM 2605 C CA . LEU A 1 341 ? 40.312 26.312 26.938 1 80.56 341 LEU A CA 1
ATOM 2606 C C . LEU A 1 341 ? 40.562 25.5 25.672 1 80.56 341 LEU A C 1
ATOM 2608 O O . LEU A 1 341 ? 40.875 26.062 24.609 1 80.56 341 LEU A O 1
ATOM 2612 N N . LEU A 1 342 ? 40.5 24.203 25.812 1 76.75 342 LEU A N 1
ATOM 2613 C CA . LEU A 1 342 ? 40.719 23.312 24.672 1 76.75 342 LEU A CA 1
ATOM 2614 C C . LEU A 1 342 ? 39.438 23.078 23.906 1 76.75 342 LEU A C 1
ATOM 2616 O O . LEU A 1 342 ? 39.438 23.016 22.672 1 76.75 342 LEU A O 1
ATOM 2620 N N . ARG A 1 343 ? 38.375 22.812 24.625 1 82.12 343 ARG A N 1
ATOM 2621 C CA . ARG A 1 343 ? 37.094 22.453 24 1 82.12 343 ARG A CA 1
ATOM 2622 C C . ARG A 1 343 ? 35.938 22.875 24.891 1 82.12 343 ARG A C 1
ATOM 2624 O O . ARG A 1 343 ? 36.031 22.812 26.125 1 82.12 343 ARG A O 1
ATOM 2631 N N . ARG A 1 344 ? 34.969 23.422 24.188 1 80.38 344 ARG A N 1
ATOM 2632 C CA . ARG A 1 344 ? 33.719 23.75 24.891 1 80.38 344 ARG A CA 1
ATOM 2633 C C . ARG A 1 344 ? 32.531 23.125 24.219 1 80.38 344 ARG A C 1
ATOM 2635 O O . ARG A 1 344 ? 32.375 23.203 22.984 1 80.38 344 ARG A O 1
ATOM 2642 N N . ARG A 1 345 ? 31.734 22.391 24.953 1 81.88 345 ARG A N 1
ATOM 2643 C CA . ARG A 1 345 ? 30.484 21.828 24.469 1 81.88 345 ARG A CA 1
ATOM 2644 C C . ARG A 1 345 ? 29.297 22.328 25.281 1 81.88 345 ARG A C 1
ATOM 2646 O O . ARG A 1 345 ? 29.391 22.484 26.5 1 81.88 345 ARG A O 1
ATOM 2653 N N . HIS A 1 346 ? 28.281 22.766 24.547 1 76.19 346 HIS A N 1
ATOM 2654 C CA . HIS A 1 346 ? 27.156 23.375 25.219 1 76.19 346 HIS A CA 1
ATOM 2655 C C . HIS A 1 346 ? 25.828 22.844 24.688 1 76.19 346 HIS A C 1
ATOM 2657 O O . HIS A 1 346 ? 25.734 22.484 23.516 1 76.19 346 HIS A O 1
ATOM 2663 N N . GLY A 1 347 ? 24.875 22.734 25.672 1 74.5 347 GLY A N 1
ATOM 2664 C CA . GLY A 1 347 ? 23.5 22.484 25.266 1 74.5 347 GLY A CA 1
ATOM 2665 C C . GLY A 1 347 ? 23.078 21.031 25.453 1 74.5 347 GLY A C 1
ATOM 2666 O O . GLY A 1 347 ? 23.797 20.234 26.047 1 74.5 347 GLY A O 1
ATOM 2667 N N . GLU A 1 348 ? 21.766 20.781 25.109 1 75.56 348 GLU A N 1
ATOM 2668 C CA . GLU A 1 348 ? 21.203 19.438 25.156 1 75.56 348 GLU A CA 1
ATOM 2669 C C . GLU A 1 348 ? 21.578 18.641 23.922 1 75.56 348 GLU A C 1
ATOM 2671 O O . GLU A 1 348 ? 21.156 18.938 22.797 1 75.56 348 GLU A O 1
ATOM 2676 N N . LEU A 1 349 ? 22.359 17.625 24.156 1 78.62 349 LEU A N 1
ATOM 2677 C CA . LEU A 1 349 ? 22.859 16.844 23.016 1 78.62 349 LEU A CA 1
ATOM 2678 C C . LEU A 1 349 ? 22.125 15.5 22.922 1 78.62 349 LEU A C 1
ATOM 2680 O O . LEU A 1 349 ? 22.438 14.68 22.062 1 78.62 349 LEU A O 1
ATOM 2684 N N . GLY A 1 350 ? 21.203 15.203 23.797 1 74.69 350 GLY A N 1
ATOM 2685 C CA . GLY A 1 350 ? 20.422 13.969 23.734 1 74.69 350 GLY A CA 1
ATOM 2686 C C . GLY A 1 350 ? 20.906 12.922 24.719 1 74.69 350 GLY A C 1
ATOM 2687 O O . GLY A 1 350 ? 21.938 13.086 25.359 1 74.69 350 GLY A O 1
ATOM 2688 N N . ALA A 1 351 ? 20.172 11.859 24.891 1 74.94 351 ALA A N 1
ATOM 2689 C CA . ALA A 1 351 ? 20.5 10.758 25.797 1 74.94 351 ALA A CA 1
ATOM 2690 C C . ALA A 1 351 ? 21.5 9.805 25.156 1 74.94 351 ALA A C 1
ATOM 2692 O O . ALA A 1 351 ? 21.188 8.633 24.922 1 74.94 351 ALA A O 1
ATOM 2693 N N . MET A 1 352 ? 22.688 10.344 24.938 1 81.62 352 MET A N 1
ATOM 2694 C CA . MET A 1 352 ? 23.703 9.539 24.266 1 81.62 352 MET A CA 1
ATOM 2695 C C . MET A 1 352 ? 25.109 10.008 24.641 1 81.62 352 MET A C 1
ATOM 2697 O O . MET A 1 352 ? 25.297 11.156 25.031 1 81.62 352 MET A O 1
ATOM 2701 N N . TRP A 1 353 ? 26.016 9.109 24.562 1 82.44 353 TRP A N 1
ATOM 2702 C CA . TRP A 1 353 ? 27.438 9.438 24.703 1 82.44 353 TRP A CA 1
ATOM 2703 C C . TRP A 1 353 ? 28 10 23.391 1 82.44 353 TRP A C 1
ATOM 2705 O O . TRP A 1 353 ? 27.891 9.367 22.344 1 82.44 353 TRP A O 1
ATOM 2715 N N . VAL A 1 354 ? 28.547 11.164 23.422 1 86.81 354 VAL A N 1
ATOM 2716 C CA . VAL A 1 354 ? 29.047 11.836 22.234 1 86.81 354 VAL A CA 1
ATOM 2717 C C . VAL A 1 354 ? 30.578 11.773 22.219 1 86.81 354 VAL A C 1
ATOM 2719 O O . VAL A 1 354 ? 31.234 12.172 23.188 1 86.81 354 VAL A O 1
ATOM 2722 N N . ARG A 1 355 ? 31.141 11.281 21.156 1 87.94 355 ARG A N 1
ATOM 2723 C CA . ARG A 1 355 ? 32.594 11.203 20.969 1 87.94 355 ARG A CA 1
ATOM 2724 C C . ARG A 1 355 ? 33.156 12.555 20.562 1 87.94 355 ARG A C 1
ATOM 2726 O O . ARG A 1 355 ? 32.562 13.273 19.75 1 87.94 355 ARG A O 1
ATOM 2733 N N . ASP A 1 356 ? 34.25 12.867 21.109 1 86.88 356 ASP A N 1
ATOM 2734 C CA . ASP A 1 356 ? 34.969 14.078 20.719 1 86.88 356 ASP A CA 1
ATOM 2735 C C . ASP A 1 356 ? 36.469 13.852 20.781 1 86.88 356 ASP A C 1
ATOM 2737 O O . ASP A 1 356 ? 36.938 12.852 21.328 1 86.88 356 ASP A O 1
ATOM 2741 N N . ARG A 1 357 ? 37.188 14.727 20.125 1 85.62 357 ARG A N 1
ATOM 2742 C CA . ARG A 1 357 ? 38.656 14.617 20.062 1 85.62 357 ARG A CA 1
ATOM 2743 C C . ARG A 1 357 ? 39.312 15.992 20.094 1 85.62 357 ARG A C 1
ATOM 2745 O O . ARG A 1 357 ? 38.781 16.938 19.5 1 85.62 357 ARG A O 1
ATOM 2752 N N . VAL A 1 358 ? 40.312 16.078 20.891 1 83.19 358 VAL A N 1
ATOM 2753 C CA . VAL A 1 358 ? 41.125 17.297 20.938 1 83.19 358 VAL A CA 1
ATOM 2754 C C . VAL A 1 358 ? 42.594 16.938 20.75 1 83.19 358 VAL A C 1
ATOM 2756 O O . VAL A 1 358 ? 43.062 15.93 21.266 1 83.19 358 VAL A O 1
ATOM 2759 N N . ASP A 1 359 ? 43.219 17.656 19.922 1 77.25 359 ASP A N 1
ATOM 2760 C CA . ASP A 1 359 ? 44.656 17.469 19.734 1 77.25 359 ASP A CA 1
ATOM 2761 C C . ASP A 1 359 ? 45.469 18.406 20.625 1 77.25 359 ASP A C 1
ATOM 2763 O O . ASP A 1 359 ? 45.375 19.625 20.484 1 77.25 359 ASP A O 1
ATOM 2767 N N . ILE A 1 360 ? 46.125 17.844 21.594 1 76.25 360 ILE A N 1
ATOM 2768 C CA . ILE A 1 360 ? 46.875 18.625 22.562 1 76.25 360 ILE A CA 1
ATOM 2769 C C . ILE A 1 360 ? 48.344 18.766 22.125 1 76.25 360 ILE A C 1
ATOM 2771 O O . ILE A 1 360 ? 49 17.766 21.844 1 76.25 360 ILE A O 1
ATOM 2775 N N . GLN A 1 361 ? 48.656 20 21.953 1 71.56 361 GLN A N 1
ATOM 2776 C CA . GLN A 1 361 ? 50.062 20.281 21.656 1 71.56 361 GLN A CA 1
ATOM 2777 C C . GLN A 1 361 ? 50.719 21.094 22.781 1 71.56 361 GLN A C 1
ATOM 2779 O O . GLN A 1 361 ? 50.219 22.172 23.141 1 71.56 361 GLN A O 1
ATOM 2784 N N . SER A 1 362 ? 51.594 20.484 23.562 1 68.62 362 SER A N 1
ATOM 2785 C CA . SER A 1 362 ? 52.281 21.203 24.625 1 68.62 362 SER A CA 1
ATOM 2786 C C . SER A 1 362 ? 53.75 20.797 24.703 1 68.62 362 SER A C 1
ATOM 2788 O O . SER A 1 362 ? 54.094 19.609 24.578 1 68.62 362 SER A O 1
ATOM 2790 N N . LYS A 1 363 ? 54.594 21.766 24.766 1 68.25 363 LYS A N 1
ATOM 2791 C CA . LYS A 1 363 ? 56.031 21.516 24.938 1 68.25 363 LYS A CA 1
ATOM 2792 C C . LYS A 1 363 ? 56.344 21.156 26.391 1 68.25 363 LYS A C 1
ATOM 2794 O O . LYS A 1 363 ? 57.438 20.641 26.672 1 68.25 363 LYS A O 1
ATOM 2799 N N . HIS A 1 364 ? 55.406 21.5 27.375 1 68.75 364 HIS A N 1
ATOM 2800 C CA . HIS A 1 364 ? 55.594 21.25 28.797 1 68.75 364 HIS A CA 1
ATOM 2801 C C . HIS A 1 364 ? 54.594 20.219 29.312 1 68.75 364 HIS A C 1
ATOM 2803 O O . HIS A 1 364 ? 53.562 19.969 28.672 1 68.75 364 HIS A O 1
ATOM 2809 N N . PRO A 1 365 ? 55.031 19.625 30.344 1 68.81 365 PRO A N 1
ATOM 2810 C CA . PRO A 1 365 ? 54 18.75 30.953 1 68.81 365 PRO A CA 1
ATOM 2811 C C . PRO A 1 365 ? 52.688 19.484 31.234 1 68.81 365 PRO A C 1
ATOM 2813 O O . PRO A 1 365 ? 52.688 20.656 31.594 1 68.81 365 PRO A O 1
ATOM 2816 N N . PHE A 1 366 ? 51.594 18.75 30.938 1 74.38 366 PHE A N 1
ATOM 2817 C CA . PHE A 1 366 ? 50.312 19.406 31.047 1 74.38 366 PHE A CA 1
ATOM 2818 C C . PHE A 1 366 ? 49.312 18.516 31.797 1 74.38 366 PHE A C 1
ATOM 2820 O O . PHE A 1 366 ? 49.562 17.328 32 1 74.38 366 PHE A O 1
ATOM 2827 N N . ARG A 1 367 ? 48.25 19.219 32.312 1 72.06 367 ARG A N 1
ATOM 2828 C CA . ARG A 1 367 ? 47.062 18.562 32.844 1 72.06 367 ARG A CA 1
ATOM 2829 C C . ARG A 1 367 ? 45.812 19.016 32.156 1 72.06 367 ARG A C 1
ATOM 2831 O O . ARG A 1 367 ? 45.688 20.172 31.766 1 72.06 367 ARG A O 1
ATOM 2838 N N . VAL A 1 368 ? 44.938 17.969 31.859 1 74.75 368 VAL A N 1
ATOM 2839 C CA . VAL A 1 368 ? 43.656 18.281 31.266 1 74.75 368 VAL A CA 1
ATOM 2840 C C . VAL A 1 368 ? 42.562 18.25 32.344 1 74.75 368 VAL A C 1
ATOM 2842 O O . VAL A 1 368 ? 42.5 17.297 33.125 1 74.75 368 VAL A O 1
ATOM 2845 N N . ARG A 1 369 ? 41.781 19.312 32.5 1 73.19 369 ARG A N 1
ATOM 2846 C CA . ARG A 1 369 ? 40.75 19.406 33.5 1 73.19 369 ARG A CA 1
ATOM 2847 C C . ARG A 1 369 ? 39.375 19.641 32.844 1 73.19 369 ARG A C 1
ATOM 2849 O O . ARG A 1 369 ? 39.125 20.688 32.281 1 73.19 369 ARG A O 1
ATOM 2856 N N . PRO A 1 370 ? 38.594 18.562 32.906 1 74.06 370 PRO A N 1
ATOM 2857 C CA . PRO A 1 370 ? 37.188 18.844 32.531 1 74.06 370 PRO A CA 1
ATOM 2858 C C . PRO A 1 370 ? 36.469 19.703 33.562 1 74.06 370 PRO A C 1
ATOM 2860 O O . PRO A 1 370 ? 36.656 19.531 34.781 1 74.06 370 PRO A O 1
ATOM 2863 N N . ALA A 1 371 ? 35.812 20.828 33.156 1 66.81 371 ALA A N 1
ATOM 2864 C CA . ALA A 1 371 ? 35.094 21.719 34.062 1 66.81 371 ALA A CA 1
ATOM 2865 C C . ALA A 1 371 ? 33.656 21.938 33.562 1 66.81 371 ALA A C 1
ATOM 2867 O O . ALA A 1 371 ? 33.406 21.906 32.375 1 66.81 371 ALA A O 1
ATOM 2868 N N . ARG A 1 372 ? 32.75 21.812 34.531 1 63.62 372 ARG A N 1
ATOM 2869 C CA . ARG A 1 372 ? 31.406 22.234 34.219 1 63.62 372 ARG A CA 1
ATOM 2870 C C . ARG A 1 372 ? 31.297 23.766 34.188 1 63.62 372 ARG A C 1
ATOM 2872 O O . ARG A 1 372 ? 31.828 24.438 35.094 1 63.62 372 ARG A O 1
ATOM 2879 N N . ALA A 1 373 ? 31.141 24.312 33.062 1 54.22 373 ALA A N 1
ATOM 2880 C CA . ALA A 1 373 ? 30.922 25.766 33.062 1 54.22 373 ALA A CA 1
ATOM 2881 C C . ALA A 1 373 ? 29.547 26.109 33.625 1 54.22 373 ALA A C 1
ATOM 2883 O O . ALA A 1 373 ? 28.547 25.438 33.312 1 54.22 373 ALA A O 1
ATOM 2884 N N . ALA A 1 374 ? 29.453 26.672 34.812 1 42.75 374 ALA A N 1
ATOM 2885 C CA . ALA A 1 374 ? 28.203 27.172 35.406 1 42.75 374 ALA A CA 1
ATOM 2886 C C . ALA A 1 374 ? 27.484 28.109 34.438 1 42.75 374 ALA A C 1
ATOM 2888 O O . ALA A 1 374 ? 28.016 29.141 34.031 1 42.75 374 ALA A O 1
ATOM 2889 N N . VAL A 1 375 ? 26.906 27.766 33.438 1 40.53 375 VAL A N 1
ATOM 2890 C CA . VAL A 1 375 ? 26.109 28.781 32.75 1 40.53 375 VAL A CA 1
ATOM 2891 C C . VAL A 1 375 ? 25.078 29.344 33.75 1 40.53 375 VAL A C 1
ATOM 2893 O O . VAL A 1 375 ? 24.703 28.688 34.688 1 40.53 375 VAL A O 1
ATOM 2896 N N . GLY A 1 376 ? 24.641 30.719 33.531 1 32.91 376 GLY A N 1
ATOM 2897 C CA . GLY A 1 376 ? 23.688 31.516 34.312 1 32.91 376 GLY A CA 1
ATOM 2898 C C . GLY A 1 376 ? 22.5 30.719 34.781 1 32.91 376 GLY A C 1
ATOM 2899 O O . GLY A 1 376 ? 22.266 29.594 34.344 1 32.91 376 GLY A O 1
ATOM 2900 N N . ALA A 1 377 ? 21.5 31.594 35.594 1 34.41 377 ALA A N 1
ATOM 2901 C CA . ALA A 1 377 ? 20.484 31.531 36.656 1 34.41 377 ALA A CA 1
ATOM 2902 C C . ALA A 1 377 ? 19.266 30.734 36.188 1 34.41 377 ALA A C 1
ATOM 2904 O O . ALA A 1 377 ? 18.219 30.734 36.844 1 34.41 377 ALA A O 1
ATOM 2905 N N . GLU A 1 378 ? 19.047 30.469 34.969 1 32.59 378 GLU A N 1
ATOM 2906 C CA . GLU A 1 378 ? 17.625 30.156 34.969 1 32.59 378 GLU A CA 1
ATOM 2907 C C . GLU A 1 378 ? 17.344 28.906 35.812 1 32.59 378 GLU A C 1
ATOM 2909 O O . GLU A 1 378 ? 17.094 27.828 35.25 1 32.59 378 GLU A O 1
ATOM 2914 N N . ARG A 1 379 ? 18.062 28.781 36.844 1 34.94 379 ARG A N 1
ATOM 2915 C CA . ARG A 1 379 ? 17.453 27.719 37.625 1 34.94 379 ARG A CA 1
ATOM 2916 C C . ARG A 1 379 ? 16.094 28.156 38.188 1 34.94 379 ARG A C 1
ATOM 2918 O O . ARG A 1 379 ? 16.031 29.078 39 1 34.94 379 ARG A O 1
ATOM 2925 N N . GLY A 1 380 ? 14.977 28.141 37.594 1 28.03 380 GLY A N 1
ATOM 2926 C CA . GLY A 1 380 ? 13.875 28.188 38.531 1 28.03 380 GLY A CA 1
ATOM 2927 C C . GLY A 1 380 ? 14.062 27.25 39.719 1 28.03 380 GLY A C 1
ATOM 2928 O O . GLY A 1 380 ? 14.859 26.297 39.656 1 28.03 380 GLY A O 1
ATOM 2929 N N . ALA A 1 381 ? 13.594 27.609 41.031 1 31.56 381 ALA A N 1
ATOM 2930 C CA . ALA A 1 381 ? 13.664 26.844 42.25 1 31.56 381 ALA A CA 1
ATOM 2931 C C . ALA A 1 381 ? 13.68 25.344 41.969 1 31.56 381 ALA A C 1
ATOM 2933 O O . ALA A 1 381 ? 14.289 24.578 42.719 1 31.56 381 ALA A O 1
ATOM 2934 N N . GLY A 1 382 ? 12.633 24.844 41.281 1 29.67 382 GLY A N 1
ATOM 2935 C CA . GLY A 1 382 ? 12.336 23.422 41.156 1 29.67 382 GLY A CA 1
ATOM 2936 C C . GLY A 1 382 ? 13.219 22.719 40.156 1 29.67 382 GLY A C 1
ATOM 2937 O O . GLY A 1 382 ? 12.875 21.625 39.656 1 29.67 382 GLY A O 1
ATOM 2938 N N . ALA A 1 383 ? 14.062 23.422 39.562 1 32 383 ALA A N 1
ATOM 2939 C CA . ALA A 1 383 ? 14.766 22.703 38.5 1 32 383 ALA A CA 1
ATOM 2940 C C . ALA A 1 383 ? 15.711 21.656 39.062 1 32 383 ALA A C 1
ATOM 2942 O O . ALA A 1 383 ? 16.453 21.922 40.031 1 32 383 ALA A O 1
ATOM 2943 N N . PRO A 1 384 ? 15.391 20.391 38.906 1 34.72 384 PRO A N 1
ATOM 2944 C CA . PRO A 1 384 ? 16.25 19.328 39.438 1 34.72 384 PRO A CA 1
ATOM 2945 C C . PRO A 1 384 ? 17.734 19.609 39.219 1 34.72 384 PRO A C 1
ATOM 2947 O O . PRO A 1 384 ? 18.094 20.406 38.344 1 34.72 384 PRO A O 1
ATOM 2950 N N . PRO A 1 385 ? 18.531 19.203 40.219 1 36.81 385 PRO A N 1
ATOM 2951 C CA . PRO A 1 385 ? 19.984 19.312 40.188 1 36.81 385 PRO A CA 1
ATOM 2952 C C . PRO A 1 385 ? 20.562 19.047 38.781 1 36.81 385 PRO A C 1
ATOM 2954 O O . PRO A 1 385 ? 19.953 18.359 37.969 1 36.81 385 PRO A O 1
ATOM 2957 N N . GLU A 1 386 ? 21.484 19.891 38.438 1 41.94 386 GLU A N 1
ATOM 2958 C CA . GLU A 1 386 ? 22.234 19.922 37.156 1 41.94 386 GLU A CA 1
ATOM 2959 C C . GLU A 1 386 ? 22.609 18.516 36.719 1 41.94 386 GLU A C 1
ATOM 2961 O O . GLU A 1 386 ? 23.047 17.703 37.531 1 41.94 386 GLU A O 1
ATOM 2966 N N . PRO A 1 387 ? 22.203 18.141 35.625 1 41.84 387 PRO A N 1
ATOM 2967 C CA . PRO A 1 387 ? 22.516 16.781 35.156 1 41.84 387 PRO A CA 1
ATOM 2968 C C . PRO A 1 387 ? 24.016 16.484 35.156 1 41.84 387 PRO A C 1
ATOM 2970 O O . PRO A 1 387 ? 24.828 17.406 35 1 41.84 387 PRO A O 1
ATOM 2973 N N . PRO A 1 388 ? 24.469 15.328 35.656 1 41.81 388 PRO A N 1
ATOM 2974 C CA . PRO A 1 388 ? 25.875 14.898 35.781 1 41.81 388 PRO A CA 1
ATOM 2975 C C . PRO A 1 388 ? 26.578 14.875 34.438 1 41.81 388 PRO A C 1
ATOM 2977 O O . PRO A 1 388 ? 25.953 14.609 33.406 1 41.81 388 PRO A O 1
ATOM 2980 N N . LEU A 1 389 ? 27.688 15.594 34.25 1 44.38 389 LEU A N 1
ATOM 2981 C CA . LEU A 1 389 ? 28.656 15.516 33.188 1 44.38 389 LEU A CA 1
ATOM 2982 C C . LEU A 1 389 ? 29.5 14.25 33.281 1 44.38 389 LEU A C 1
ATOM 2984 O O . LEU A 1 389 ? 30 13.914 34.344 1 44.38 389 LEU A O 1
ATOM 2988 N N . SER A 1 390 ? 29.219 13.203 32.594 1 41.47 390 SER A N 1
ATOM 2989 C CA . SER A 1 390 ? 30.094 12.039 32.656 1 41.47 390 SER A CA 1
ATOM 2990 C C . SER A 1 390 ? 31.094 12.039 31.5 1 41.47 390 SER A C 1
ATOM 2992 O O . SER A 1 390 ? 30.719 12.344 30.359 1 41.47 390 SER A O 1
ATOM 2994 N N . VAL A 1 391 ? 32.312 12.234 31.625 1 45.06 391 VAL A N 1
ATOM 2995 C CA . VAL A 1 391 ? 33.375 12.109 30.625 1 45.06 391 VAL A CA 1
ATOM 2996 C C . VAL A 1 391 ? 33.938 10.695 30.656 1 45.06 391 VAL A C 1
ATOM 2998 O O . VAL A 1 391 ? 34.438 10.234 31.688 1 45.06 391 VAL A O 1
ATOM 3001 N N . PRO A 1 392 ? 33.531 9.781 29.766 1 44.91 392 PRO A N 1
ATOM 3002 C CA . PRO A 1 392 ? 34.219 8.477 29.812 1 44.91 392 PRO A CA 1
ATOM 3003 C C . PRO A 1 392 ? 35.688 8.547 29.406 1 44.91 392 PRO A C 1
ATOM 3005 O O . PRO A 1 392 ? 36.188 9.625 29.078 1 44.91 392 PRO A O 1
ATOM 3008 N N . THR A 1 393 ? 36.094 7.418 28.625 1 46.12 393 THR A N 1
ATOM 3009 C CA . THR A 1 393 ? 37.406 6.898 28.344 1 46.12 393 THR A CA 1
ATOM 3010 C C . THR A 1 393 ? 38.156 7.793 27.344 1 46.12 393 THR A C 1
ATOM 3012 O O . THR A 1 393 ? 37.562 8.242 26.359 1 46.12 393 THR A O 1
ATOM 3015 N N . VAL A 1 394 ? 39.188 8.484 27.797 1 45.59 394 VAL A N 1
ATOM 3016 C CA . VAL A 1 394 ? 40.094 9.312 27.031 1 45.59 394 VAL A CA 1
ATOM 3017 C C . VAL A 1 394 ? 41.219 8.453 26.438 1 45.59 394 VAL A C 1
ATOM 3019 O O . VAL A 1 394 ? 41.812 7.641 27.156 1 45.59 394 VAL A O 1
ATOM 3022 N N . VAL A 1 395 ? 41.188 8.195 25 1 43.66 395 VAL A N 1
ATOM 3023 C CA . VAL A 1 395 ? 42.312 7.516 24.375 1 43.66 395 VAL A CA 1
ATOM 3024 C C . VAL A 1 395 ? 43.219 8.539 23.719 1 43.66 395 VAL A C 1
ATOM 3026 O O . VAL A 1 395 ? 42.75 9.422 22.984 1 43.66 395 VAL A O 1
ATOM 3029 N N . SER A 1 396 ? 44.375 8.805 24.156 1 40.97 396 SER A N 1
ATOM 3030 C CA . SER A 1 396 ? 45.344 9.719 23.531 1 40.97 396 SER A CA 1
ATOM 3031 C C . SER A 1 396 ? 46.312 8.969 22.625 1 40.97 396 SER A C 1
ATOM 3033 O O . SER A 1 396 ? 46.812 7.902 22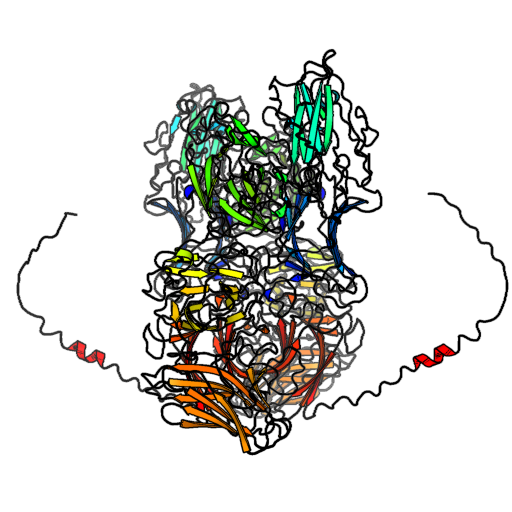.984 1 40.97 396 SER A O 1
ATOM 3035 N N . GLY A 1 397 ? 46.188 8.977 21.234 1 39.34 397 GLY A N 1
ATOM 3036 C CA . GLY A 1 397 ? 47.156 8.383 20.328 1 39.34 397 GLY A CA 1
ATOM 3037 C C . GLY A 1 397 ? 48.344 9.297 20.031 1 39.34 397 GLY A C 1
ATOM 3038 O O . GLY A 1 397 ? 48.375 10.438 20.5 1 39.34 397 GLY A O 1
ATOM 3039 N N . PRO A 1 398 ? 49.344 8.75 19.031 1 37 398 PRO A N 1
ATOM 3040 C CA . PRO A 1 398 ? 50.594 9.477 18.75 1 37 398 PRO A CA 1
ATOM 3041 C C . PRO A 1 398 ? 50.375 10.703 17.875 1 37 398 PRO A C 1
ATOM 3043 O O . PRO A 1 398 ? 49.375 10.766 17.141 1 37 398 PRO A O 1
ATOM 3046 N N . PRO A 1 399 ? 51.344 11.836 17.812 1 33.47 399 PRO A N 1
ATOM 3047 C CA . PRO A 1 399 ? 51.312 13.227 17.375 1 33.47 399 PRO A CA 1
ATOM 3048 C C . PRO A 1 399 ? 51.188 13.359 15.852 1 33.47 399 PRO A C 1
ATOM 3050 O O . PRO A 1 399 ? 52.031 12.797 15.125 1 33.47 399 PRO A O 1
ATOM 3053 N N . PRO A 1 400 ? 50.219 13.375 15.023 1 33.5 400 PRO A N 1
ATOM 3054 C CA . PRO A 1 400 ? 50.75 14.062 13.836 1 33.5 400 PRO A CA 1
ATOM 3055 C C . PRO A 1 400 ? 51.188 15.492 14.133 1 33.5 400 PRO A C 1
ATOM 3057 O O . PRO A 1 400 ? 51 15.984 15.242 1 33.5 400 PRO A O 1
ATOM 3060 N N . GLY A 1 401 ? 51.281 16.484 12.875 1 27.33 401 GLY A N 1
ATOM 3061 C CA . GLY A 1 401 ? 51.812 17.844 12.766 1 27.33 401 GLY A CA 1
ATOM 3062 C C . GLY A 1 401 ? 51.094 18.844 13.656 1 27.33 401 GLY A C 1
ATOM 3063 O O . GLY A 1 401 ? 50 18.562 14.164 1 27.33 401 GLY A O 1
ATOM 3064 N N . LEU A 1 402 ? 51.781 20.141 13.875 1 29.66 402 LEU A N 1
ATOM 3065 C CA . LEU A 1 402 ? 51.844 21.25 14.805 1 29.66 402 LEU A CA 1
ATOM 3066 C C . LEU A 1 402 ? 50.594 22.109 14.703 1 29.66 402 LEU A C 1
ATOM 3068 O O . LEU A 1 402 ? 50.438 22.875 13.734 1 29.66 402 LEU A O 1
ATOM 3072 N N . TRP A 1 403 ? 49.406 21.828 14.539 1 31.05 403 TRP A N 1
ATOM 3073 C CA . TRP A 1 403 ? 48.625 23.062 14.508 1 31.05 403 TRP A CA 1
ATOM 3074 C C . TRP A 1 403 ? 48.375 23.594 15.914 1 31.05 403 TRP A C 1
ATOM 3076 O O . TRP A 1 403 ? 48.062 22.844 16.828 1 31.05 403 TRP A O 1
ATOM 3086 N N . ALA A 1 404 ? 49.031 24.734 16.375 1 32.28 404 ALA A N 1
ATOM 3087 C CA . ALA A 1 404 ? 48.938 25.5 17.625 1 32.28 404 ALA A CA 1
ATOM 3088 C C . ALA A 1 404 ? 47.5 25.859 17.922 1 32.28 404 ALA A C 1
ATOM 3090 O O . ALA A 1 404 ? 46.781 26.391 17.062 1 32.28 404 ALA A O 1
ATOM 3091 N N . PRO A 1 405 ? 46.938 25.312 18.875 1 37.53 405 PRO A N 1
ATOM 3092 C CA . PRO A 1 405 ? 45.594 25.797 19.219 1 37.53 405 PRO A CA 1
ATOM 3093 C C . PRO A 1 405 ? 45.594 27.266 19.641 1 37.53 405 PRO A C 1
ATOM 3095 O O . PRO A 1 405 ? 46.562 27.734 20.266 1 37.53 405 PRO A O 1
ATOM 3098 N N . VAL A 1 406 ? 45.156 28.266 18.953 1 38.34 406 VAL A N 1
ATOM 3099 C CA . VAL A 1 406 ? 45.031 29.656 19.375 1 38.34 406 VAL A CA 1
ATOM 3100 C C . VAL A 1 406 ? 44.188 29.734 20.656 1 38.34 406 VAL A C 1
ATOM 3102 O O . VAL A 1 406 ? 43.094 29.203 20.734 1 38.34 406 VAL A O 1
ATOM 3105 N N . PRO A 1 407 ? 44.812 30.078 21.797 1 37 407 PRO A N 1
ATOM 3106 C CA . PRO A 1 407 ? 44.125 30.266 23.078 1 37 407 PRO A CA 1
ATOM 3107 C C . PRO A 1 407 ? 42.844 31.109 22.953 1 37 407 PRO A C 1
ATOM 3109 O O . PRO A 1 407 ? 42.844 32.125 22.25 1 37 407 PRO A O 1
ATOM 3112 N N . TRP A 1 408 ? 41.719 30.641 23.047 1 39.31 408 TRP A N 1
ATOM 3113 C CA . TRP A 1 408 ? 40.562 31.5 23.156 1 39.31 408 TRP A CA 1
ATOM 3114 C C . TRP A 1 408 ? 40.625 32.344 24.422 1 39.31 408 TRP A C 1
ATOM 3116 O O . TRP A 1 408 ? 41.031 31.875 25.484 1 39.31 408 TRP A O 1
ATOM 3126 N N . PRO A 1 409 ? 40.75 33.688 24.391 1 37.97 409 PRO A N 1
ATOM 3127 C CA . PRO A 1 409 ? 40.75 34.5 25.594 1 37.97 409 PRO A CA 1
ATOM 3128 C C . PRO A 1 409 ? 39.625 34.156 26.562 1 37.97 409 PRO A C 1
ATOM 3130 O O . PRO A 1 409 ? 38.531 33.781 26.125 1 37.97 409 PRO A O 1
ATOM 3133 N N . GLN A 1 410 ? 39.938 33.625 27.719 1 36.47 410 GLN A N 1
ATOM 3134 C CA . GLN A 1 410 ? 38.938 33.438 28.766 1 36.47 410 GLN A CA 1
ATOM 3135 C C . GLN A 1 410 ? 38.125 34.719 28.969 1 36.47 410 GLN A C 1
ATOM 3137 O O . GLN A 1 410 ? 38.688 35.812 29 1 36.47 410 GLN A O 1
ATOM 3142 N N . PRO A 1 411 ? 36.906 34.812 28.656 1 36.19 411 PRO A N 1
ATOM 3143 C CA . PRO A 1 411 ? 36.25 36.062 29.125 1 36.19 411 PRO A CA 1
ATOM 3144 C C . PRO A 1 411 ? 36.656 36.406 30.562 1 36.19 411 PRO A C 1
ATOM 3146 O O . PRO A 1 411 ? 36.969 35.531 31.359 1 36.19 411 PRO A O 1
ATOM 3149 N N . SER A 1 412 ? 37.344 37.5 30.781 1 33.06 412 SER A N 1
ATOM 3150 C CA . SER A 1 412 ? 37.594 38.125 32.094 1 33.06 412 SER A CA 1
ATOM 3151 C C . SER A 1 412 ? 36.438 37.875 33.031 1 33.06 412 SER A C 1
ATOM 3153 O O . SER A 1 412 ? 35.281 38 32.656 1 33.06 412 SER A O 1
ATOM 3155 N N . SER A 1 413 ? 36.594 37.031 34.031 1 34.31 413 SER A N 1
ATOM 3156 C CA . SER A 1 413 ? 35.75 36.938 35.219 1 34.31 413 SER A CA 1
ATOM 3157 C C . SER A 1 413 ? 35.219 38.312 35.656 1 34.31 413 SER A C 1
ATOM 3159 O O . SER A 1 413 ? 35.938 39.062 36.281 1 34.31 413 SER A O 1
ATOM 3161 N N . LEU A 1 414 ? 34.75 39.156 34.906 1 34.47 414 LEU A N 1
ATOM 3162 C CA . LEU A 1 414 ? 34.125 40.281 35.594 1 34.47 414 LEU A CA 1
ATOM 3163 C C . LEU A 1 414 ? 33.188 39.812 36.688 1 34.47 414 LEU A C 1
ATOM 3165 O O . LEU A 1 414 ? 32.062 39.375 36.406 1 34.47 414 LEU A O 1
ATOM 3169 N N . GLN A 1 415 ? 33.562 38.906 37.656 1 36.78 415 GLN A N 1
ATOM 3170 C CA . GLN A 1 415 ? 32.688 38.75 38.812 1 36.78 415 GLN A CA 1
ATOM 3171 C C . GLN A 1 415 ? 32.375 40.094 39.438 1 36.78 415 GLN A C 1
ATOM 3173 O O . GLN A 1 415 ? 33.156 40.594 40.25 1 36.78 415 GLN A O 1
ATOM 3178 N N . PRO A 1 416 ? 32.125 41.156 38.75 1 38.62 416 PRO A N 1
ATOM 3179 C CA . PRO A 1 416 ? 31.766 42.156 39.75 1 38.62 416 PRO A CA 1
ATOM 3180 C C . PRO A 1 416 ? 30.797 41.625 40.812 1 38.62 416 PRO A C 1
ATOM 3182 O O . PRO A 1 416 ? 30.094 40.625 40.562 1 38.62 416 PRO A O 1
ATOM 3185 N N . TRP A 1 417 ? 30.844 41.938 42.094 1 41.56 417 TRP A N 1
ATOM 3186 C CA . TRP A 1 417 ? 29.906 41.875 43.188 1 41.56 417 TRP A CA 1
ATOM 3187 C C . TRP A 1 417 ? 28.469 42.031 42.688 1 41.56 417 TRP A C 1
ATOM 3189 O O . TRP A 1 417 ? 28.047 43.125 42.344 1 41.56 417 TRP A O 1
ATOM 3199 N N . ASP A 1 418 ? 27.984 41.344 41.719 1 48.81 418 ASP A N 1
ATOM 3200 C CA . ASP A 1 418 ? 26.734 41.406 40.969 1 48.81 418 ASP A CA 1
ATOM 3201 C C . ASP A 1 418 ? 25.531 41.25 41.875 1 48.81 418 ASP A C 1
ATOM 3203 O O . ASP A 1 418 ? 25.375 40.219 42.531 1 48.81 418 ASP A O 1
ATOM 3207 N N . PHE A 1 419 ? 25.062 42.312 42.625 1 65.81 419 PHE A N 1
ATOM 3208 C CA . PHE A 1 419 ? 23.844 42.406 43.406 1 65.81 419 PHE A CA 1
ATOM 3209 C C . PHE A 1 419 ? 22.672 41.719 42.719 1 65.81 419 PHE A C 1
ATOM 3211 O O . PHE A 1 419 ? 21.625 41.531 43.312 1 65.81 419 PHE A O 1
ATOM 3218 N N . CYS A 1 420 ? 22.828 41.312 41.531 1 75.44 420 CYS A N 1
ATOM 3219 C CA . CYS A 1 420 ? 21.688 40.719 40.875 1 75.44 420 CYS A CA 1
ATOM 3220 C C . CYS A 1 420 ? 21.625 39.219 41.125 1 75.44 420 CYS A C 1
ATOM 3222 O O . CYS A 1 420 ? 22.641 38.594 41.469 1 75.44 420 CYS A O 1
ATOM 3224 N N . GLU A 1 421 ? 20.375 38.688 41.281 1 75 421 GLU A N 1
ATOM 3225 C CA . GLU A 1 421 ? 20.156 37.25 41.375 1 75 421 GLU A CA 1
ATOM 3226 C C . GLU A 1 421 ? 20.922 36.5 40.312 1 75 421 GLU A C 1
ATOM 3228 O O . GLU A 1 421 ? 21.188 37.031 39.219 1 75 421 GLU A O 1
ATOM 3233 N N . PRO A 1 422 ? 21.375 35.406 40.656 1 69.56 422 PRO A N 1
ATOM 3234 C CA . PRO A 1 422 ? 22.062 34.594 39.656 1 69.56 422 PRO A CA 1
ATOM 3235 C C . PRO A 1 422 ? 21.234 34.438 38.375 1 69.56 422 PRO A C 1
ATOM 3237 O O . PRO A 1 422 ? 20.031 34.219 38.438 1 69.56 422 PRO A O 1
ATOM 3240 N N . GLY A 1 423 ? 21.812 34.719 37.25 1 71.44 423 GLY A N 1
ATOM 3241 C CA . GLY A 1 423 ? 21.156 34.625 35.969 1 71.44 423 GLY A CA 1
ATOM 3242 C C . GLY A 1 423 ? 20.766 35.969 35.406 1 71.44 423 GLY A C 1
ATOM 3243 O O . GLY A 1 423 ? 20.484 36.125 34.188 1 71.44 423 GLY A O 1
ATOM 3244 N N . HIS A 1 424 ? 20.719 36.906 36.281 1 81.75 424 HIS A N 1
ATOM 3245 C CA . HIS A 1 424 ? 20.375 38.25 35.844 1 81.75 424 HIS A CA 1
ATOM 3246 C C . HIS A 1 424 ? 21.594 39 35.344 1 81.75 424 HIS A C 1
ATOM 3248 O O . HIS A 1 424 ? 22.719 38.781 35.812 1 81.75 424 HIS A O 1
ATOM 3254 N N . LEU A 1 425 ? 21.422 39.75 34.312 1 85.31 425 LEU A N 1
ATOM 3255 C CA . LEU A 1 425 ? 22.484 40.594 33.781 1 85.31 425 LEU A CA 1
ATOM 3256 C C . LEU A 1 425 ? 22.516 41.938 34.5 1 85.31 425 LEU A C 1
ATOM 3258 O O . LEU A 1 425 ? 21.469 42.594 34.656 1 85.31 425 LEU A O 1
ATOM 3262 N N . SER A 1 426 ? 23.641 42.281 35 1 83.31 426 SER A N 1
ATOM 3263 C CA . SER A 1 426 ? 23.797 43.562 35.719 1 83.31 426 SER A CA 1
ATOM 3264 C C . SER A 1 426 ? 24.156 44.688 34.75 1 83.31 426 SER A C 1
ATOM 3266 O O . SER A 1 426 ? 25.141 44.594 34.031 1 83.31 426 SER A O 1
ATOM 3268 N N . CYS A 1 427 ? 23.266 45.5 34.625 1 82.75 427 CYS A N 1
ATOM 3269 C CA . CYS A 1 427 ? 23.516 46.688 33.812 1 82.75 427 CYS A CA 1
ATOM 3270 C C . CYS A 1 427 ? 23.438 47.969 34.688 1 82.75 427 CYS A C 1
ATOM 3272 O O . CYS A 1 427 ? 22.375 48.594 34.75 1 82.75 427 CYS A O 1
ATOM 3274 N N . GLY A 1 428 ? 24.609 48.469 35.156 1 76.62 428 GLY A N 1
ATOM 3275 C CA . GLY A 1 428 ? 24.578 49.562 36.094 1 76.62 428 GLY A CA 1
ATOM 3276 C C . GLY A 1 428 ? 23.766 49.281 37.344 1 76.62 428 GLY A C 1
ATOM 3277 O O . GLY A 1 428 ? 24.078 48.375 38.094 1 76.62 428 GLY A O 1
ATOM 3278 N N . ASP A 1 429 ? 22.656 50 37.5 1 74.75 429 ASP A N 1
ATOM 3279 C CA . ASP A 1 429 ? 21.812 49.844 38.688 1 74.75 429 ASP A CA 1
ATOM 3280 C C . ASP A 1 429 ? 20.609 48.938 38.375 1 74.75 429 ASP A C 1
ATOM 3282 O O . ASP A 1 429 ? 19.812 48.656 39.281 1 74.75 429 ASP A O 1
ATOM 3286 N N . LEU A 1 430 ? 20.594 48.438 37.125 1 84.06 430 LEU A N 1
ATOM 3287 C CA . LEU A 1 430 ? 19.453 47.625 36.719 1 84.06 430 LEU A CA 1
ATOM 3288 C C . LEU A 1 430 ? 19.844 46.156 36.594 1 84.06 430 LEU A C 1
ATOM 3290 O O . LEU A 1 430 ? 20.938 45.844 36.125 1 84.06 430 LEU A O 1
ATOM 3294 N N . CYS A 1 431 ? 19 45.312 37.25 1 88.5 431 CYS A N 1
ATOM 3295 C CA . CYS A 1 431 ? 19.125 43.844 37.094 1 88.5 431 CYS A CA 1
ATOM 3296 C C . CYS A 1 431 ? 18.125 43.344 36.062 1 88.5 431 CYS A C 1
ATOM 3298 O O . CYS A 1 431 ? 16.922 43.312 36.344 1 88.5 431 CYS A O 1
ATOM 3300 N N . VAL A 1 432 ? 18.609 43 34.969 1 89.25 432 VAL A N 1
ATOM 3301 C CA . VAL A 1 432 ? 17.734 42.5 33.906 1 89.25 432 VAL A CA 1
ATOM 3302 C C . VAL A 1 432 ? 17.516 41 34.062 1 89.25 432 VAL A C 1
ATOM 3304 O O . VAL A 1 432 ? 18.469 40.219 34.062 1 89.25 432 VAL A O 1
ATOM 3307 N N . PRO A 1 433 ? 16.25 40.625 34.219 1 88.38 433 PRO A N 1
ATOM 3308 C CA . PRO A 1 433 ? 15.961 39.219 34.375 1 88.38 433 PRO A CA 1
ATOM 3309 C C . PRO A 1 433 ? 16.219 38.438 33.094 1 88.38 433 PRO A C 1
ATOM 3311 O O . PRO A 1 433 ? 16.344 39.031 32 1 88.38 433 PRO A O 1
ATOM 3314 N N . PRO A 1 434 ? 16.328 37.125 33.156 1 85.56 434 PRO A N 1
ATOM 3315 C CA . PRO A 1 434 ? 16.625 36.281 31.984 1 85.56 434 PRO A CA 1
ATOM 3316 C C . PRO A 1 434 ? 15.547 36.375 30.906 1 85.56 434 PRO A C 1
ATOM 3318 O O . PRO A 1 434 ? 15.852 36.188 29.719 1 85.56 434 PRO A O 1
ATOM 3321 N N . GLU A 1 435 ? 14.336 36.719 31.234 1 87.62 435 GLU A N 1
ATOM 3322 C CA . GLU A 1 435 ? 13.25 36.781 30.25 1 87.62 435 GLU A CA 1
ATOM 3323 C C . GLU A 1 435 ? 13.398 38 29.359 1 87.62 435 GLU A C 1
ATOM 3325 O O . GLU A 1 435 ? 12.836 38.031 28.266 1 87.62 435 GLU A O 1
ATOM 3330 N N . GLN A 1 436 ? 14.219 38.906 29.859 1 89.94 436 GLN A N 1
ATOM 3331 C CA . GLN A 1 436 ? 14.375 40.125 29.094 1 89.94 436 GLN A CA 1
ATOM 3332 C C . GLN A 1 436 ? 15.711 40.156 28.344 1 89.94 436 GLN A C 1
ATOM 3334 O O . GLN A 1 436 ? 16.031 41.125 27.672 1 89.94 436 GLN A O 1
ATOM 3339 N N . LEU A 1 437 ? 16.344 39.031 28.5 1 90.06 437 LEU A N 1
ATOM 3340 C CA . LEU A 1 437 ? 17.547 38.906 27.703 1 90.06 437 LEU A CA 1
ATOM 3341 C C . LEU A 1 437 ? 17.203 38.5 26.266 1 90.06 437 LEU A C 1
ATOM 3343 O O . LEU A 1 437 ? 16.391 37.594 26.062 1 90.06 437 LEU A O 1
ATOM 3347 N N . CYS A 1 438 ? 17.812 39.156 25.25 1 94.06 438 CYS A N 1
ATOM 3348 C CA . CYS A 1 438 ? 17.641 38.844 23.844 1 94.06 438 CYS A CA 1
ATOM 3349 C C . CYS A 1 438 ? 16.156 38.875 23.469 1 94.06 438 CYS A C 1
ATOM 3351 O O . CYS A 1 438 ? 15.656 37.938 22.844 1 94.06 438 CYS A O 1
ATOM 3353 N N . ASP A 1 439 ? 15.438 39.812 23.969 1 92.38 439 ASP A N 1
ATOM 3354 C CA . ASP A 1 439 ? 14.016 39.969 23.672 1 92.38 439 ASP A CA 1
ATOM 3355 C C . ASP A 1 439 ? 13.781 41.062 22.625 1 92.38 439 ASP A C 1
ATOM 3357 O O . ASP A 1 439 ? 12.664 41.562 22.469 1 92.38 439 ASP A O 1
ATOM 3361 N N . PHE A 1 440 ? 14.945 41.594 22.078 1 92.94 440 PHE A N 1
ATOM 3362 C CA . PHE A 1 440 ? 14.953 42.562 20.984 1 92.94 440 PHE A CA 1
ATOM 3363 C C . PHE A 1 440 ? 14.492 43.938 21.469 1 92.94 440 PHE A C 1
ATOM 3365 O O . PHE A 1 440 ? 13.984 44.75 20.703 1 92.94 440 PHE A O 1
ATOM 3372 N N . GLN A 1 441 ? 14.445 44.062 22.797 1 89.69 441 GLN A N 1
ATOM 3373 C CA . GLN A 1 441 ? 14.188 45.344 23.438 1 89.69 441 GLN A CA 1
ATOM 3374 C C . GLN A 1 441 ? 15.344 45.75 24.328 1 89.69 441 GLN A C 1
ATOM 3376 O O . GLN A 1 441 ? 15.773 44.969 25.188 1 89.69 441 GLN A O 1
ATOM 3381 N N . GLN A 1 442 ? 15.812 46.906 24.094 1 89 442 GLN A N 1
ATOM 3382 C CA . GLN A 1 442 ? 16.969 47.344 24.859 1 89 442 GLN A CA 1
ATOM 3383 C C . GLN A 1 442 ? 16.547 47.844 26.234 1 89 442 GLN A C 1
ATOM 3385 O O . GLN A 1 442 ? 15.836 48.844 26.344 1 89 442 GLN A O 1
ATOM 3390 N N . GLN A 1 443 ? 16.938 47.125 27.203 1 88.25 443 GLN A N 1
ATOM 3391 C CA . GLN A 1 443 ? 16.672 47.562 28.578 1 88.25 443 GLN A CA 1
ATOM 3392 C C . GLN A 1 443 ? 17.891 48.281 29.172 1 88.25 443 GLN A C 1
ATOM 3394 O O . GLN A 1 443 ? 17.734 49.25 29.891 1 88.25 443 GLN A O 1
ATOM 3399 N N . CYS A 1 444 ? 19.047 47.688 28.781 1 89.62 444 CYS A N 1
ATOM 3400 C CA . CYS A 1 444 ? 20.281 48.312 29.25 1 89.62 444 CYS A CA 1
ATOM 3401 C C . CYS A 1 444 ? 20.641 49.5 28.375 1 89.62 444 CYS A C 1
ATOM 3403 O O . CYS A 1 444 ? 20.469 49.469 27.156 1 89.62 444 CYS A O 1
ATOM 3405 N N . MET A 1 445 ? 21.141 50.594 28.859 1 87.06 445 MET A N 1
ATOM 3406 C CA . MET A 1 445 ? 21.469 51.781 28.125 1 87.06 445 MET A CA 1
ATOM 3407 C C . MET A 1 445 ? 22.516 51.5 27.062 1 87.06 445 MET A C 1
ATOM 3409 O O . MET A 1 445 ? 22.484 52.094 25.969 1 87.06 445 MET A O 1
ATOM 3413 N N . GLY A 1 446 ? 23.438 50.594 27.344 1 83.44 446 GLY A N 1
ATOM 3414 C CA . GLY A 1 446 ? 24.469 50.25 26.375 1 83.44 446 GLY A CA 1
ATOM 3415 C C . GLY A 1 446 ? 24.078 49.094 25.469 1 83.44 446 GLY A C 1
ATOM 3416 O O . GLY A 1 446 ? 24.844 48.719 24.578 1 83.44 446 GLY A O 1
ATOM 3417 N N . GLY A 1 447 ? 22.859 48.594 25.688 1 88.25 447 GLY A N 1
ATOM 3418 C CA . GLY A 1 447 ? 22.375 47.469 24.875 1 88.25 447 GLY A CA 1
ATOM 3419 C C . GLY A 1 447 ? 23.062 46.156 25.203 1 88.25 447 GLY A C 1
ATOM 3420 O O . GLY A 1 447 ? 23.125 45.281 24.375 1 88.25 447 GLY A O 1
ATOM 3421 N N . GLU A 1 448 ? 23.594 46.031 26.359 1 86.88 448 GLU A N 1
ATOM 3422 C CA . GLU A 1 448 ? 24.328 44.844 26.734 1 86.88 448 GLU A CA 1
ATOM 3423 C C . GLU A 1 448 ? 23.406 43.625 26.828 1 86.88 448 GLU A C 1
ATOM 3425 O O . GLU A 1 448 ? 23.844 42.5 26.609 1 86.88 448 GLU A O 1
ATOM 3430 N N . ASP A 1 449 ? 22.156 43.906 27.078 1 89.44 449 ASP A N 1
ATOM 3431 C CA . ASP A 1 449 ? 21.188 42.844 27.188 1 89.44 449 ASP A CA 1
ATOM 3432 C C . ASP A 1 449 ? 20.828 42.25 25.812 1 89.44 449 ASP A C 1
ATOM 3434 O O . ASP A 1 449 ? 20.297 41.156 25.719 1 89.44 449 ASP A O 1
ATOM 3438 N N . GLU A 1 450 ? 21.188 42.938 24.766 1 91.75 450 GLU A N 1
ATOM 3439 C CA . GLU A 1 450 ? 20.891 42.469 23.406 1 91.75 450 GLU A CA 1
ATOM 3440 C C . GLU A 1 450 ? 22.172 42.125 22.656 1 91.75 450 GLU A C 1
ATOM 3442 O O . GLU A 1 450 ? 22.156 42.031 21.422 1 91.75 450 GLU A O 1
ATOM 3447 N N . GLN A 1 451 ? 23.219 42 23.406 1 88.31 451 GLN A N 1
ATOM 3448 C CA . GLN A 1 451 ? 24.469 41.594 22.781 1 88.31 451 GLN A CA 1
ATOM 3449 C C . GLN A 1 451 ? 24.594 40.062 22.688 1 88.31 451 GLN A C 1
ATOM 3451 O O . GLN A 1 451 ? 24.125 39.375 23.578 1 88.31 451 GLN A O 1
ATOM 3456 N N . GLU A 1 452 ? 25.141 39.594 21.641 1 90.25 452 GLU A N 1
ATOM 3457 C CA . GLU A 1 452 ? 25.328 38.156 21.391 1 90.25 452 GLU A CA 1
ATOM 3458 C C . GLU A 1 452 ? 24 37.438 21.297 1 90.25 452 GLU A C 1
ATOM 3460 O O . GLU A 1 452 ? 23.797 36.406 21.938 1 90.25 452 GLU A O 1
ATOM 3465 N N . CYS A 1 453 ? 23.094 38.156 20.719 1 93.81 453 CYS A N 1
ATOM 3466 C CA . CYS A 1 453 ? 21.75 37.594 20.547 1 93.81 453 CYS A CA 1
ATOM 3467 C C . CYS A 1 453 ? 21.484 37.219 19.094 1 93.81 453 CYS A C 1
ATOM 3469 O O . CYS A 1 453 ? 20.422 37.5 18.562 1 93.81 453 CYS A O 1
ATOM 3471 N N . GLY A 1 454 ? 22.5 36.625 18.406 1 92.44 454 GLY A N 1
ATOM 3472 C CA . GLY A 1 454 ? 22.281 36.062 17.078 1 92.44 454 GLY A CA 1
ATOM 3473 C C . GLY A 1 454 ? 22.844 36.938 15.969 1 92.44 454 GLY A C 1
ATOM 3474 O O . GLY A 1 454 ? 23.266 36.438 14.93 1 92.44 454 GLY A O 1
ATOM 3475 N N . THR A 1 455 ? 22.719 38.312 16.078 1 93.62 455 THR A N 1
ATOM 3476 C CA . THR A 1 455 ? 23.281 39.219 15.078 1 93.62 455 THR A CA 1
ATOM 3477 C C . THR A 1 455 ? 24.812 39.219 15.18 1 93.62 455 THR A C 1
ATOM 3479 O O . THR A 1 455 ? 25.359 39.5 16.25 1 93.62 455 THR A O 1
ATOM 3482 N N . THR A 1 456 ? 25.484 38.875 14.023 1 93.88 456 THR A N 1
ATOM 3483 C CA . THR A 1 456 ? 26.953 38.781 14.055 1 93.88 456 THR A CA 1
ATOM 3484 C C . THR A 1 456 ? 27.516 38.781 12.641 1 93.88 456 THR A C 1
ATOM 3486 O O . THR A 1 456 ? 26.844 38.375 11.695 1 93.88 456 THR A O 1
ATOM 3489 N N . ASP A 1 457 ? 28.672 39.312 12.523 1 91.25 457 ASP A N 1
ATOM 3490 C CA . ASP A 1 457 ? 29.469 39.188 11.297 1 91.25 457 ASP A CA 1
ATOM 3491 C C . ASP A 1 457 ? 30.609 38.188 11.5 1 91.25 457 ASP A C 1
ATOM 3493 O O . ASP A 1 457 ? 31.469 38.062 10.625 1 91.25 457 ASP A O 1
ATOM 3497 N N . PHE A 1 458 ? 30.719 37.594 12.688 1 91.75 458 PHE A N 1
ATOM 3498 C CA . PHE A 1 458 ? 31.625 36.531 13.102 1 91.75 458 PHE A CA 1
ATOM 3499 C C . PHE A 1 458 ? 33.062 37.031 13.172 1 91.75 458 PHE A C 1
ATOM 3501 O O . PHE A 1 458 ? 34 36.219 13.078 1 91.75 458 PHE A O 1
ATOM 3508 N N . GLU A 1 459 ? 33.219 38.312 13.273 1 89.25 459 GLU A N 1
ATOM 3509 C CA . GLU A 1 459 ? 34.562 38.844 13.438 1 89.25 459 GLU A CA 1
ATOM 3510 C C . GLU A 1 459 ? 35.031 38.75 14.883 1 89.25 459 GLU A C 1
ATOM 3512 O O . GLU A 1 459 ? 36.219 38.719 15.156 1 89.25 459 GLU A O 1
ATOM 3517 N N . THR A 1 460 ? 34.031 38.656 15.758 1 86.38 460 THR A N 1
ATOM 3518 C CA . THR A 1 460 ? 34.344 38.5 17.172 1 86.38 460 THR A CA 1
ATOM 3519 C C . THR A 1 460 ? 34.312 37.031 17.562 1 86.38 460 THR A C 1
ATOM 3521 O O . THR A 1 460 ? 33.531 36.25 16.984 1 86.38 460 THR A O 1
ATOM 3524 N N . PRO A 1 461 ? 35.062 36.625 18.5 1 82.44 461 PRO A N 1
ATOM 3525 C CA . PRO A 1 461 ? 35.125 35.219 18.891 1 82.44 461 PRO A CA 1
ATOM 3526 C C . PRO A 1 461 ? 33.844 34.719 19.562 1 82.44 461 PRO A C 1
ATOM 3528 O O . PRO A 1 461 ? 33.594 33.5 19.625 1 82.44 461 PRO A O 1
ATOM 3531 N N . MET A 1 462 ? 33.062 35.656 20.016 1 83.94 462 MET A N 1
ATOM 3532 C CA . MET A 1 462 ? 31.828 35.25 20.656 1 83.94 462 MET A CA 1
ATOM 3533 C C . MET A 1 462 ? 30.797 34.812 19.625 1 83.94 462 MET A C 1
ATOM 3535 O O . MET A 1 462 ? 29.797 34.188 19.969 1 83.94 462 MET A O 1
ATOM 3539 N N . ALA A 1 463 ? 31.062 35 18.391 1 89.56 463 ALA A N 1
ATOM 3540 C CA . ALA A 1 463 ? 30.266 34.562 17.25 1 89.56 463 ALA A CA 1
ATOM 3541 C C . ALA A 1 463 ? 28.797 34.906 17.438 1 89.56 463 ALA A C 1
ATOM 3543 O O . ALA A 1 463 ? 27.922 34.094 17.109 1 89.56 463 ALA A O 1
ATOM 3544 N N . GLY A 1 464 ? 28.484 36 18.094 1 90.62 464 GLY A N 1
ATOM 3545 C CA . GLY A 1 464 ? 27.109 36.469 18.266 1 90.62 464 GLY A CA 1
ATOM 3546 C C . GLY A 1 464 ? 26.297 35.562 19.156 1 90.62 464 GLY A C 1
ATOM 3547 O O . GLY A 1 464 ? 25.062 35.594 19.141 1 90.62 464 GLY A O 1
ATOM 3548 N N . GLY A 1 465 ? 26.922 34.688 19.859 1 89.06 465 GLY A N 1
ATOM 3549 C CA . GLY A 1 465 ? 26.234 33.75 20.75 1 89.06 465 GLY A CA 1
ATOM 3550 C C . GLY A 1 465 ? 25.938 32.406 20.109 1 89.06 465 GLY A C 1
ATOM 3551 O O . GLY A 1 465 ? 25.406 31.516 20.766 1 89.06 465 GLY A O 1
ATOM 3552 N N . TRP A 1 466 ? 26.281 32.281 18.797 1 92.5 466 TRP A N 1
ATOM 3553 C CA . TRP A 1 466 ? 26.062 30.984 18.141 1 92.5 466 TRP A CA 1
ATOM 3554 C C . TRP A 1 466 ? 27 29.922 18.688 1 92.5 466 TRP A C 1
ATOM 3556 O O . TRP A 1 466 ? 28.203 30.156 18.812 1 92.5 466 TRP A O 1
ATOM 3566 N N . GLU A 1 467 ? 26.391 28.828 19.031 1 88.06 467 GLU A N 1
ATOM 3567 C CA . GLU A 1 467 ? 27.188 27.734 19.594 1 88.06 467 GLU A CA 1
ATOM 3568 C C . GLU A 1 467 ? 26.922 26.422 18.859 1 88.06 467 GLU A C 1
ATOM 3570 O O . GLU A 1 467 ? 25.781 26.109 18.531 1 88.06 467 GLU A O 1
ATOM 3575 N N . ASP A 1 468 ? 27.969 25.688 18.594 1 89.31 468 ASP A N 1
ATOM 3576 C CA . ASP A 1 468 ? 27.891 24.406 17.906 1 89.31 468 ASP A CA 1
ATOM 3577 C C . ASP A 1 468 ? 27.219 23.344 18.781 1 89.31 468 ASP A C 1
ATOM 3579 O O . ASP A 1 468 ? 27.516 23.234 19.969 1 89.31 468 ASP A O 1
ATOM 3583 N N . ALA A 1 469 ? 26.297 22.656 18.266 1 86.88 469 ALA A N 1
ATOM 3584 C CA . ALA A 1 469 ? 25.594 21.578 18.953 1 86.88 469 ALA A CA 1
ATOM 3585 C C . ALA A 1 469 ? 25.641 20.281 18.141 1 86.88 469 ALA A C 1
ATOM 3587 O O . ALA A 1 469 ? 24.734 19.453 18.234 1 86.88 469 ALA A O 1
ATOM 3588 N N . SER A 1 470 ? 26.656 20.156 17.312 1 88.81 470 SER A N 1
ATOM 3589 C CA . SER A 1 470 ? 26.766 18.984 16.453 1 88.81 470 SER A CA 1
ATOM 3590 C C . SER A 1 470 ? 27.219 17.75 17.234 1 88.81 470 SER A C 1
ATOM 3592 O O . SER A 1 470 ? 27.969 17.875 18.203 1 88.81 470 SER A O 1
ATOM 3594 N N . VAL A 1 471 ? 26.75 16.562 16.891 1 87.69 471 VAL A N 1
ATOM 3595 C CA . VAL A 1 471 ? 27.109 15.328 17.609 1 87.69 471 VAL A CA 1
ATOM 3596 C C . VAL A 1 471 ? 27.719 14.328 16.625 1 87.69 471 VAL A C 1
ATOM 3598 O O . VAL A 1 471 ? 28.109 13.227 17.031 1 87.69 471 VAL A O 1
ATOM 3601 N N . GLY A 1 472 ? 27.859 14.742 15.422 1 88.25 472 GLY A N 1
ATOM 3602 C CA . GLY A 1 472 ? 28.328 13.812 14.406 1 88.25 472 GLY A CA 1
ATOM 3603 C C . GLY A 1 472 ? 29.703 14.18 13.867 1 88.25 472 GLY A C 1
ATOM 3604 O O . GLY A 1 472 ? 30.547 14.695 14.602 1 88.25 472 GLY A O 1
ATOM 3605 N N . ARG A 1 473 ? 29.906 13.859 12.578 1 88.38 473 ARG A N 1
ATOM 3606 C CA . ARG A 1 473 ? 31.219 13.984 11.953 1 88.38 473 ARG A CA 1
ATOM 3607 C C . ARG A 1 473 ? 31.453 15.406 11.469 1 88.38 473 ARG A C 1
ATOM 3609 O O . ARG A 1 473 ? 32.562 15.727 11 1 88.38 473 ARG A O 1
ATOM 3616 N N . LEU A 1 474 ? 30.422 16.141 11.555 1 91.62 474 LEU A N 1
ATOM 3617 C CA . LEU A 1 474 ? 30.531 17.531 11.148 1 91.62 474 LEU A CA 1
ATOM 3618 C C . LEU A 1 474 ? 30.219 18.469 12.312 1 91.62 474 LEU A C 1
ATOM 3620 O O . LEU A 1 474 ? 29.531 18.078 13.258 1 91.62 474 LEU A O 1
ATOM 3624 N N . GLN A 1 475 ? 30.781 19.688 12.242 1 92.12 475 GLN A N 1
ATOM 3625 C CA . GLN A 1 475 ? 30.516 20.734 13.227 1 92.12 475 GLN A CA 1
ATOM 3626 C C . GLN A 1 475 ? 30.609 22.109 12.594 1 92.12 475 GLN A C 1
ATOM 3628 O O . GLN A 1 475 ? 31.141 22.266 11.5 1 92.12 475 GLN A O 1
ATOM 3633 N N . TRP A 1 476 ? 29.984 23.031 13.25 1 93.44 476 TRP A N 1
ATOM 3634 C CA . TRP A 1 476 ? 30.141 24.422 12.852 1 93.44 476 TRP A CA 1
ATOM 3635 C C . TRP A 1 476 ? 31.266 25.094 13.625 1 93.44 476 TRP A C 1
ATOM 3637 O O . TRP A 1 476 ? 31.438 24.828 14.82 1 93.44 476 TRP A O 1
ATOM 3647 N N . GLY A 1 477 ? 32.188 25.859 12.883 1 90.62 477 GLY A N 1
ATOM 3648 C CA . GLY A 1 477 ? 33.25 26.594 13.539 1 90.62 477 GLY A CA 1
ATOM 3649 C C . GLY A 1 477 ? 33.625 27.875 12.812 1 90.62 477 GLY A C 1
ATOM 3650 O O . GLY A 1 477 ? 33.406 28 11.609 1 90.62 477 GLY A O 1
ATOM 3651 N N . ARG A 1 478 ? 34.062 28.766 13.664 1 90.25 478 ARG A N 1
ATOM 3652 C CA . ARG A 1 478 ? 34.562 30 13.086 1 90.25 478 ARG A CA 1
ATOM 3653 C C . ARG A 1 478 ? 35.812 29.734 12.258 1 90.25 478 ARG A C 1
ATOM 3655 O O . ARG A 1 478 ? 36.688 28.984 12.672 1 90.25 478 ARG A O 1
ATOM 3662 N N . HIS A 1 479 ? 35.844 30.234 11.031 1 89.12 479 HIS A N 1
ATOM 3663 C CA . HIS A 1 479 ? 36.938 29.969 10.094 1 89.12 479 HIS A CA 1
ATOM 3664 C C . HIS A 1 479 ? 37.469 31.25 9.477 1 89.12 479 HIS A C 1
ATOM 3666 O O . HIS A 1 479 ? 36.688 32.156 9.164 1 89.12 479 HIS A O 1
ATOM 3672 N N . LEU A 1 480 ? 38.781 31.266 9.344 1 86.62 480 LEU A N 1
ATOM 3673 C CA . LEU A 1 480 ? 39.438 32.375 8.656 1 86.62 480 LEU A CA 1
ATOM 3674 C C . LEU A 1 480 ? 39.375 32.188 7.145 1 86.62 480 LEU A C 1
ATOM 3676 O O . LEU A 1 480 ? 39.812 31.156 6.629 1 86.62 480 LEU A O 1
ATOM 3680 N N . ALA A 1 481 ? 38.875 33.094 6.441 1 85.19 481 ALA A N 1
ATOM 3681 C CA . ALA A 1 481 ? 38.594 32.938 5.012 1 85.19 481 ALA A CA 1
ATOM 3682 C C . ALA A 1 481 ? 39.906 32.656 4.242 1 85.19 481 ALA A C 1
ATOM 3684 O O . ALA A 1 481 ? 39.906 31.922 3.268 1 85.19 481 ALA A O 1
ATOM 3685 N N . GLN A 1 482 ? 41 33.219 4.645 1 76.88 482 GLN A N 1
ATOM 3686 C CA . GLN A 1 482 ? 42.25 33.062 3.941 1 76.88 482 GLN A CA 1
ATOM 3687 C C . GLN A 1 482 ? 42.75 31.625 3.994 1 76.88 482 GLN A C 1
ATOM 3689 O O . GLN A 1 482 ? 43.5 31.188 3.121 1 76.88 482 GLN A O 1
ATOM 3694 N N . GLU A 1 483 ? 42.281 30.875 4.973 1 73.81 483 GLU A N 1
ATOM 3695 C CA . GLU A 1 483 ? 42.719 29.5 5.141 1 73.81 483 GLU A CA 1
ATOM 3696 C C . GLU A 1 483 ? 41.906 28.547 4.266 1 73.81 483 GLU A C 1
ATOM 3698 O O . GLU A 1 483 ? 42.312 27.406 4.047 1 73.81 483 GLU A O 1
ATOM 3703 N N . SER A 1 484 ? 40.812 29.031 3.836 1 72.94 484 SER A N 1
ATOM 3704 C CA . SER A 1 484 ? 39.969 28.188 2.984 1 72.94 484 SER A CA 1
ATOM 3705 C C . SER A 1 484 ? 40.25 28.453 1.507 1 72.94 484 SER A C 1
ATOM 3707 O O . SER A 1 484 ? 40.5 29.594 1.113 1 72.94 484 SER A O 1
ATOM 3709 N N . ARG A 1 485 ? 40.375 27.531 0.786 1 63.44 485 ARG A N 1
ATOM 3710 C CA . ARG A 1 485 ? 40.562 27.688 -0.651 1 63.44 485 ARG A CA 1
ATOM 3711 C C . ARG A 1 485 ? 39.312 28.219 -1.322 1 63.44 485 ARG A C 1
ATOM 3713 O O . ARG A 1 485 ? 39.375 29.094 -2.199 1 63.44 485 ARG A O 1
ATOM 3720 N N . VAL A 1 486 ? 38.156 27.781 -0.862 1 72.56 486 VAL A N 1
ATOM 3721 C CA . VAL A 1 486 ? 36.844 28.172 -1.321 1 72.56 486 VAL A CA 1
ATOM 3722 C C . VAL A 1 486 ? 35.844 28.125 -0.157 1 72.56 486 VAL A C 1
ATOM 3724 O O . VAL A 1 486 ? 35.625 27.062 0.428 1 72.56 486 VAL A O 1
ATOM 3727 N N . PRO A 1 487 ? 35.406 29.344 0.156 1 72.88 487 PRO A N 1
ATOM 3728 C CA . PRO A 1 487 ? 35.656 30.688 -0.392 1 72.88 487 PRO A CA 1
ATOM 3729 C C . PRO A 1 487 ? 36.906 31.328 0.163 1 72.88 487 PRO A C 1
ATOM 3731 O O . PRO A 1 487 ? 37.281 31.094 1.321 1 72.88 487 PRO A O 1
ATOM 3734 N N . SER A 1 488 ? 37.531 32.094 -0.615 1 76.06 488 SER A N 1
ATOM 3735 C CA . SER A 1 488 ? 38.812 32.688 -0.218 1 76.06 488 SER A CA 1
ATOM 3736 C C . SER A 1 488 ? 38.594 34.031 0.479 1 76.06 488 SER A C 1
ATOM 3738 O O . SER A 1 488 ? 39.531 34.656 0.99 1 76.06 488 SER A O 1
ATOM 3740 N N . THR A 1 489 ? 37.219 34.5 0.448 1 77.88 489 THR A N 1
ATOM 3741 C CA . THR A 1 489 ? 36.875 35.75 1.124 1 77.88 489 THR A CA 1
ATOM 3742 C C . THR A 1 489 ? 35.594 35.562 1.938 1 77.88 489 THR A C 1
ATOM 3744 O O . THR A 1 489 ? 34.812 34.656 1.664 1 77.88 489 THR A O 1
ATOM 3747 N N . HIS A 1 490 ? 35.625 36.312 2.914 1 80.19 490 HIS A N 1
ATOM 3748 C CA . HIS A 1 490 ? 34.344 36.312 3.637 1 80.19 490 HIS A CA 1
ATOM 3749 C C . HIS A 1 490 ? 33.281 37.062 2.873 1 80.19 490 HIS A C 1
ATOM 3751 O O . HIS A 1 490 ? 33.531 37.531 1.76 1 80.19 490 HIS A O 1
ATOM 3757 N N . ALA A 1 491 ? 32.125 37.156 3.285 1 81.31 491 ALA A N 1
ATOM 3758 C CA . ALA A 1 491 ? 31 37.688 2.525 1 81.31 491 ALA A CA 1
ATOM 3759 C C . ALA A 1 491 ? 31.219 39.156 2.154 1 81.31 491 ALA A C 1
ATOM 3761 O O . ALA A 1 491 ? 30.734 39.625 1.124 1 81.31 491 ALA A O 1
ATOM 3762 N N . SER A 1 492 ? 31.953 39.969 3.002 1 79.31 492 SER A N 1
ATOM 3763 C CA . SER A 1 492 ? 32.219 41.375 2.705 1 79.31 492 SER A CA 1
ATOM 3764 C C . SER A 1 492 ? 33.438 41.562 1.807 1 79.31 492 SER A C 1
ATOM 3766 O O . SER A 1 492 ? 33.844 42.688 1.511 1 79.31 492 SER A O 1
ATOM 3768 N N . GLY A 1 493 ? 34.031 40.5 1.378 1 76.19 493 GLY A N 1
ATOM 3769 C CA . GLY A 1 493 ? 35.062 40.531 0.36 1 76.19 493 GLY A CA 1
ATOM 3770 C C . GLY A 1 493 ? 36.469 40.562 0.938 1 76.19 493 GLY A C 1
ATOM 3771 O O . GLY A 1 493 ? 37.438 40.594 0.195 1 76.19 493 GLY A O 1
ATOM 3772 N N . ALA A 1 494 ? 36.562 40.594 2.361 1 77.69 494 ALA A N 1
ATOM 3773 C CA . ALA A 1 494 ? 37.906 40.656 2.975 1 77.69 494 ALA A CA 1
ATOM 3774 C C . ALA A 1 494 ? 38.469 39.25 3.209 1 77.69 494 ALA A C 1
ATOM 3776 O O . ALA A 1 494 ? 37.781 38.375 3.693 1 77.69 494 ALA A O 1
ATOM 3777 N N . ALA A 1 495 ? 39.656 39.125 2.896 1 80.44 495 ALA A N 1
ATOM 3778 C CA . ALA A 1 495 ? 40.344 37.875 3.084 1 80.44 495 ALA A CA 1
ATOM 3779 C C . ALA A 1 495 ? 40.625 37.625 4.559 1 80.44 495 ALA A C 1
ATOM 3781 O O . ALA A 1 495 ? 40.75 36.469 4.992 1 80.44 495 ALA A O 1
ATOM 3782 N N . ALA A 1 496 ? 40.781 38.656 5.312 1 78.81 496 ALA A N 1
ATOM 3783 C CA . ALA A 1 496 ? 41.125 38.531 6.727 1 78.81 496 ALA A CA 1
ATOM 3784 C C . ALA A 1 496 ? 39.875 38.375 7.586 1 78.81 496 ALA A C 1
ATOM 3786 O O . ALA A 1 496 ? 39.969 38.281 8.812 1 78.81 496 ALA A O 1
ATOM 3787 N N . GLY A 1 497 ? 38.844 38.219 7.012 1 86.81 497 GLY A N 1
ATOM 3788 C CA . GLY A 1 497 ? 37.594 38.125 7.781 1 86.81 497 GLY A CA 1
ATOM 3789 C C . GLY A 1 497 ? 37.25 36.719 8.164 1 86.81 497 GLY A C 1
ATOM 3790 O O . GLY A 1 497 ? 37.812 35.75 7.613 1 86.81 497 GLY A O 1
ATOM 3791 N N . HIS A 1 498 ? 36.438 36.562 9.227 1 91 498 HIS A N 1
ATOM 3792 C CA . HIS A 1 498 ? 36 35.25 9.703 1 91 498 HIS A CA 1
ATOM 3793 C C . HIS A 1 498 ? 34.562 35 9.328 1 91 498 HIS A C 1
ATOM 3795 O O . HIS A 1 498 ? 33.781 35.938 9.102 1 91 498 HIS A O 1
ATOM 3801 N N . PHE A 1 499 ? 34.219 33.812 9.102 1 92.44 499 PHE A N 1
ATOM 3802 C CA . PHE A 1 499 ? 32.844 33.375 8.898 1 92.44 499 PHE A CA 1
ATOM 3803 C C . PHE A 1 499 ? 32.625 32 9.539 1 92.44 499 PHE A C 1
ATOM 3805 O O . PHE A 1 499 ? 33.562 31.359 10.008 1 92.44 499 PHE A O 1
ATOM 3812 N N . LEU A 1 500 ? 31.406 31.656 9.711 1 93.75 500 LEU A N 1
ATOM 3813 C CA . LEU A 1 500 ? 31.062 30.344 10.258 1 93.75 500 LEU A CA 1
ATOM 3814 C C . LEU A 1 500 ? 31.016 29.297 9.156 1 93.75 500 LEU A C 1
ATOM 3816 O O . LEU A 1 500 ? 30.344 29.484 8.141 1 93.75 500 LEU A O 1
ATOM 3820 N N . SER A 1 501 ? 31.719 28.25 9.305 1 93.06 501 SER A N 1
ATOM 3821 C CA . SER A 1 501 ? 31.797 27.219 8.266 1 93.06 501 SER A CA 1
ATOM 3822 C C . SER A 1 501 ? 31.609 25.828 8.859 1 93.06 501 SER A C 1
ATOM 3824 O O . SER A 1 501 ? 31.844 25.625 10.047 1 93.06 501 SER A O 1
ATOM 3826 N N . VAL A 1 502 ? 31.125 24.953 8 1 93.38 502 VAL A N 1
ATOM 3827 C CA . VAL A 1 502 ? 31.031 23.547 8.383 1 93.38 502 VAL A CA 1
ATOM 3828 C C . VAL A 1 502 ? 32.406 22.875 8.25 1 93.38 502 VAL A C 1
ATOM 3830 O O . VAL A 1 502 ? 33.062 23.016 7.227 1 93.38 502 VAL A O 1
ATOM 3833 N N . GLN A 1 503 ? 32.781 22.234 9.305 1 91.62 503 GLN A N 1
ATOM 3834 C CA . GLN A 1 503 ? 34.094 21.594 9.375 1 91.62 503 GLN A CA 1
ATOM 3835 C C . GLN A 1 503 ? 34 20.141 9.836 1 91.62 503 GLN A C 1
ATOM 3837 O O . GLN A 1 503 ? 32.906 19.688 10.203 1 91.62 503 GLN A O 1
ATOM 3842 N N . ARG A 1 504 ? 35.094 19.484 9.727 1 88.5 504 ARG A N 1
ATOM 3843 C CA . ARG A 1 504 ? 35.125 18.094 10.18 1 88.5 504 ARG A CA 1
ATOM 3844 C C . ARG A 1 504 ? 35.062 18 11.695 1 88.5 504 ARG A C 1
ATOM 3846 O O . ARG A 1 504 ? 35.625 18.828 12.406 1 88.5 504 ARG A O 1
ATOM 3853 N N . ALA A 1 505 ? 34.281 17.062 12.172 1 89.94 505 ALA A N 1
ATOM 3854 C CA . ALA A 1 505 ? 34.156 16.766 13.594 1 89.94 505 ALA A CA 1
ATOM 3855 C C . ALA A 1 505 ? 34.469 15.289 13.859 1 89.94 505 ALA A C 1
ATOM 3857 O O . ALA A 1 505 ? 34.875 14.555 12.953 1 89.94 505 ALA A O 1
ATOM 3858 N N . TRP A 1 506 ? 34.406 14.93 15.125 1 86.44 506 TRP A N 1
ATOM 3859 C CA . TRP A 1 506 ? 34.875 13.594 15.461 1 86.44 506 TRP A CA 1
ATOM 3860 C C . TRP A 1 506 ? 33.75 12.781 16.109 1 86.44 506 TRP A C 1
ATOM 3862 O O . TRP A 1 506 ? 34 11.695 16.641 1 86.44 506 TRP A O 1
ATOM 3872 N N . GLY A 1 507 ? 32.594 13.344 16.047 1 85.69 507 GLY A N 1
ATOM 3873 C CA . GLY A 1 507 ? 31.469 12.555 16.516 1 85.69 507 GLY A CA 1
ATOM 3874 C C . GLY A 1 507 ? 31.094 11.422 15.578 1 85.69 507 GLY A C 1
ATOM 3875 O O . GLY A 1 507 ? 31.594 11.352 14.453 1 85.69 507 GLY A O 1
ATOM 3876 N N . GLN A 1 508 ? 30.312 10.398 16.047 1 82.81 508 GLN A N 1
ATOM 3877 C CA . GLN A 1 508 ? 30 9.242 15.203 1 82.81 508 GLN A CA 1
ATOM 3878 C C . GLN A 1 508 ? 28.5 9.18 14.898 1 82.81 508 GLN A C 1
ATOM 3880 O O . GLN A 1 508 ? 28.078 8.398 14.039 1 82.81 508 GLN A O 1
ATOM 3885 N N . LEU A 1 509 ? 27.734 9.93 15.422 1 77.12 509 LEU A N 1
ATOM 3886 C CA . LEU A 1 509 ? 26.281 9.797 15.281 1 77.12 509 LEU A CA 1
ATOM 3887 C C . LEU A 1 509 ? 25.797 10.5 14.023 1 77.12 509 LEU A C 1
ATOM 3889 O O . LEU A 1 509 ? 26.453 10.453 12.977 1 77.12 509 LEU A O 1
ATOM 3893 N N . THR A 1 510 ? 24.812 11.383 14.156 1 70.25 510 THR A N 1
ATOM 3894 C CA . THR A 1 510 ? 24.125 11.938 12.992 1 70.25 510 THR A CA 1
ATOM 3895 C C . THR A 1 510 ? 25.094 12.75 12.133 1 70.25 510 THR A C 1
ATOM 3897 O O . THR A 1 510 ? 26.031 13.375 12.656 1 70.25 510 THR A O 1
ATOM 3900 N N . ALA A 1 511 ? 24.844 12.828 10.812 1 72.44 511 ALA A N 1
ATOM 3901 C CA . ALA A 1 511 ? 25.812 13.352 9.852 1 72.44 511 ALA A CA 1
ATOM 3902 C C . ALA A 1 511 ? 25.719 14.867 9.734 1 72.44 511 ALA A C 1
ATOM 3904 O O . ALA A 1 511 ? 26.703 15.539 9.422 1 72.44 511 ALA A O 1
ATOM 3905 N N . GLU A 1 512 ? 24.641 15.508 10.266 1 86.44 512 GLU A N 1
ATOM 3906 C CA . GLU A 1 512 ? 24.5 16.938 9.992 1 86.44 512 GLU A CA 1
ATOM 3907 C C . GLU A 1 512 ? 25.109 17.766 11.109 1 86.44 512 GLU A C 1
ATOM 3909 O O . GLU A 1 512 ? 25.156 17.344 12.266 1 86.44 512 GLU A O 1
ATOM 3914 N N . ALA A 1 513 ? 25.625 18.859 10.75 1 92.5 513 ALA A N 1
ATOM 3915 C CA . ALA A 1 513 ? 26.125 19.828 11.719 1 92.5 513 ALA A CA 1
ATOM 3916 C C . ALA A 1 513 ? 25.047 20.812 12.133 1 92.5 513 ALA A C 1
ATOM 3918 O O . ALA A 1 513 ? 24.234 21.234 11.305 1 92.5 513 ALA A O 1
ATOM 3919 N N . ARG A 1 514 ? 25.062 21.156 13.422 1 91.62 514 ARG A N 1
ATOM 3920 C CA . ARG A 1 514 ? 24.047 22.078 13.945 1 91.62 514 ARG A CA 1
ATOM 3921 C C . ARG A 1 514 ? 24.688 23.188 14.773 1 91.62 514 ARG A C 1
ATOM 3923 O O . ARG A 1 514 ? 25.625 22.938 15.531 1 91.62 514 ARG A O 1
ATOM 3930 N N . VAL A 1 515 ? 24.219 24.375 14.57 1 93.19 515 VAL A N 1
ATOM 3931 C CA . VAL A 1 515 ? 24.625 25.516 15.391 1 93.19 515 VAL A CA 1
ATOM 3932 C C . VAL A 1 515 ? 23.391 26.297 15.82 1 93.19 515 VAL A C 1
ATOM 3934 O O . VAL A 1 515 ? 22.453 26.484 15.031 1 93.19 515 VAL A O 1
ATOM 3937 N N . LEU A 1 516 ? 23.328 26.672 17.094 1 91.81 516 LEU A N 1
ATOM 3938 C CA . LEU A 1 516 ? 22.125 27.297 17.625 1 91.81 516 LEU A CA 1
ATOM 3939 C C . LEU A 1 516 ? 22.453 28.656 18.219 1 91.81 516 LEU A C 1
ATOM 3941 O O . LEU A 1 516 ? 23.562 28.891 18.703 1 91.81 516 LEU A O 1
ATOM 3945 N N . THR A 1 517 ? 21.422 29.547 18.172 1 93.31 517 THR A N 1
ATOM 3946 C CA . THR A 1 517 ? 21.469 30.797 18.906 1 93.31 517 THR A CA 1
ATOM 3947 C C . THR A 1 517 ? 21.109 30.578 20.375 1 93.31 517 THR A C 1
ATOM 3949 O O . THR A 1 517 ? 20.641 29.516 20.75 1 93.31 517 THR A O 1
ATOM 3952 N N . PRO A 1 518 ? 21.422 31.562 21.203 1 89.19 518 PRO A N 1
ATOM 3953 C CA . PRO A 1 518 ? 20.828 31.5 22.531 1 89.19 518 PRO A CA 1
ATOM 3954 C C . PRO A 1 518 ? 19.297 31.672 22.5 1 89.19 518 PRO A C 1
ATOM 3956 O O . PRO A 1 518 ? 18.734 31.906 21.438 1 89.19 518 PRO A O 1
ATOM 3959 N N . ALA A 1 519 ? 18.641 31.562 23.688 1 89.44 519 ALA A N 1
ATOM 3960 C CA . ALA A 1 519 ? 17.188 31.734 23.719 1 89.44 519 ALA A CA 1
ATOM 3961 C C . ALA A 1 519 ? 16.797 33.125 23.297 1 89.44 519 ALA A C 1
ATOM 3963 O O . ALA A 1 519 ? 17.297 34.125 23.844 1 89.44 519 ALA A O 1
ATOM 3964 N N . LEU A 1 520 ? 15.945 33.219 22.312 1 93.81 520 LEU A N 1
ATOM 3965 C CA . LEU A 1 520 ? 15.5 34.5 21.766 1 93.81 520 LEU A CA 1
ATOM 3966 C C . LEU A 1 520 ? 14.016 34.719 22.047 1 93.81 520 LEU A C 1
ATOM 3968 O O . LEU A 1 520 ? 13.305 33.781 22.422 1 93.81 520 LEU A O 1
ATOM 3972 N N . GLY A 1 521 ? 13.633 36.094 21.703 1 90.62 521 GLY A N 1
ATOM 3973 C CA . GLY A 1 521 ? 12.211 36.406 21.641 1 90.62 521 GLY A CA 1
ATOM 3974 C C . GLY A 1 521 ? 11.695 37.062 22.891 1 90.62 521 GLY A C 1
ATOM 3975 O O . GLY A 1 521 ? 12.43 37.219 23.859 1 90.62 521 GLY A O 1
ATOM 3976 N N . PRO A 1 522 ? 10.5 37.375 22.844 1 90.31 522 PRO A N 1
ATOM 3977 C CA . PRO A 1 522 ? 9.586 37.219 21.703 1 90.31 522 PRO A CA 1
ATOM 3978 C C . PRO A 1 522 ? 9.914 38.156 20.547 1 90.31 522 PRO A C 1
ATOM 3980 O O . PRO A 1 522 ? 10.555 39.188 20.75 1 90.31 522 PRO A O 1
ATOM 3983 N N . SER A 1 523 ? 9.516 37.75 19.328 1 91.62 523 SER A N 1
ATOM 3984 C CA . SER A 1 523 ? 9.742 38.562 18.156 1 91.62 523 SER A CA 1
ATOM 3985 C C . SER A 1 523 ? 8.422 39.031 17.547 1 91.62 523 SER A C 1
ATOM 3987 O O . SER A 1 523 ? 7.363 38.469 17.828 1 91.62 523 SER A O 1
ATOM 3989 N N . GLY A 1 524 ? 8.516 40.094 16.812 1 83.56 524 GLY A N 1
ATOM 3990 C CA . GLY A 1 524 ? 7.344 40.625 16.125 1 83.56 524 GLY A CA 1
ATOM 3991 C C . GLY A 1 524 ? 7.047 39.938 14.812 1 83.56 524 GLY A C 1
ATOM 3992 O O . GLY A 1 524 ? 7.844 39.125 14.336 1 83.56 524 GLY A O 1
ATOM 3993 N N . PRO A 1 525 ? 5.91 40.188 14.141 1 80 525 PRO A N 1
ATOM 3994 C CA . PRO A 1 525 ? 5.488 39.5 12.922 1 80 525 PRO A CA 1
ATOM 3995 C C . PRO A 1 525 ? 6.363 39.844 11.719 1 80 525 PRO A C 1
ATOM 3997 O O . PRO A 1 525 ? 6.379 39.094 10.734 1 80 525 PRO A O 1
ATOM 4000 N N . ARG A 1 526 ? 7.148 40.938 11.766 1 82 526 ARG A N 1
ATOM 4001 C CA . ARG A 1 526 ? 7.957 41.344 10.617 1 82 526 ARG A CA 1
ATOM 4002 C C . ARG A 1 526 ? 9.422 40.938 10.812 1 82 526 ARG A C 1
ATOM 4004 O O . ARG A 1 526 ? 10.281 41.312 10.023 1 82 526 ARG A O 1
ATOM 4011 N N . CYS A 1 527 ? 9.617 40.281 11.883 1 90.75 527 CYS A N 1
ATOM 4012 C CA . CYS A 1 527 ? 11 39.906 12.164 1 90.75 527 CYS A CA 1
ATOM 4013 C C . CYS A 1 527 ? 11.609 39.156 11 1 90.75 527 CYS A C 1
ATOM 4015 O O . CYS A 1 527 ? 11.047 38.156 10.547 1 90.75 527 CYS A O 1
ATOM 4017 N N . GLU A 1 528 ? 12.766 39.688 10.477 1 92.75 528 GLU A N 1
ATOM 4018 C CA . GLU A 1 528 ? 13.453 39.062 9.352 1 92.75 528 GLU A CA 1
ATOM 4019 C C . GLU A 1 528 ? 14.93 38.844 9.664 1 92.75 528 GLU A C 1
ATOM 4021 O O . GLU A 1 528 ? 15.523 39.594 10.453 1 92.75 528 GLU A O 1
ATOM 4026 N N . LEU A 1 529 ? 15.5 37.812 9.125 1 95.81 529 LEU A N 1
ATOM 4027 C CA . LEU A 1 529 ? 16.922 37.531 9.219 1 95.81 529 LEU A CA 1
ATOM 4028 C C . LEU A 1 529 ? 17.609 37.719 7.875 1 95.81 529 LEU A C 1
ATOM 4030 O O . LEU A 1 529 ? 17.219 37.125 6.875 1 95.81 529 LEU A O 1
ATOM 4034 N N . HIS A 1 530 ? 18.578 38.688 7.84 1 96.19 530 HIS A N 1
ATOM 4035 C CA . HIS A 1 530 ? 19.438 38.844 6.68 1 96.19 530 HIS A CA 1
ATOM 4036 C C . HIS A 1 530 ? 20.734 38.062 6.812 1 96.19 530 HIS A C 1
ATOM 4038 O O . HIS A 1 530 ? 21.406 38.125 7.848 1 96.19 530 HIS A O 1
ATOM 4044 N N . MET A 1 531 ? 21.047 37.281 5.816 1 95.19 531 MET A N 1
ATOM 4045 C CA . MET A 1 531 ? 22.234 36.438 5.957 1 95.19 531 MET A CA 1
ATOM 4046 C C . MET A 1 531 ? 22.953 36.312 4.621 1 95.19 531 MET A C 1
ATOM 4048 O O . MET A 1 531 ? 22.344 36.406 3.561 1 95.19 531 MET A O 1
ATOM 4052 N N . ALA A 1 532 ? 24.25 36.188 4.695 1 93.88 532 ALA A N 1
ATOM 4053 C CA . ALA A 1 532 ? 25.094 35.75 3.582 1 93.88 532 ALA A CA 1
ATOM 4054 C C . ALA A 1 532 ? 25.484 34.281 3.74 1 93.88 532 ALA A C 1
ATOM 4056 O O . ALA A 1 532 ? 25.766 33.812 4.852 1 93.88 532 ALA A O 1
ATOM 4057 N N . TYR A 1 533 ? 25.375 33.531 2.662 1 92.75 533 TYR A N 1
ATOM 4058 C CA . TYR A 1 533 ? 25.703 32.125 2.775 1 92.75 533 TYR A CA 1
ATOM 4059 C C . TYR A 1 533 ? 26.516 31.641 1.576 1 92.75 533 TYR A C 1
ATOM 4061 O O . TYR A 1 533 ? 26.5 32.281 0.516 1 92.75 533 TYR A O 1
ATOM 4069 N N . TYR A 1 534 ? 27.344 30.734 1.81 1 90 534 TYR A N 1
ATOM 4070 C CA . TYR A 1 534 ? 28.094 29.969 0.814 1 90 534 TYR A CA 1
ATOM 4071 C C . TYR A 1 534 ? 27.75 28.484 0.896 1 90 534 TYR A C 1
ATOM 4073 O O . TYR A 1 534 ? 27.75 27.906 1.982 1 90 534 TYR A O 1
ATOM 4081 N N . PHE A 1 535 ? 27.438 27.875 -0.301 1 90.19 535 PHE A N 1
ATOM 4082 C CA . PHE A 1 535 ? 27.109 26.453 -0.263 1 90.19 535 PHE A CA 1
ATOM 4083 C C . PHE A 1 535 ? 27.484 25.766 -1.568 1 90.19 535 PHE A C 1
ATOM 4085 O O . PHE A 1 535 ? 27.031 26.156 -2.643 1 90.19 535 PHE A O 1
ATOM 4092 N N . GLN A 1 536 ? 28.344 24.859 -1.462 1 84.81 536 GLN A N 1
ATOM 4093 C CA . GLN A 1 536 ? 28.75 24 -2.568 1 84.81 536 GLN A CA 1
ATOM 4094 C C . GLN A 1 536 ? 28.75 22.531 -2.145 1 84.81 536 GLN A C 1
ATOM 4096 O O . GLN A 1 536 ? 29.516 22.141 -1.27 1 84.81 536 GLN A O 1
ATOM 4101 N N . SER A 1 537 ? 27.844 21.766 -2.596 1 81.69 537 SER A N 1
ATOM 4102 C CA . SER A 1 537 ? 27.766 20.359 -2.186 1 81.69 537 SER A CA 1
ATOM 4103 C C . SER A 1 537 ? 27.109 19.5 -3.268 1 81.69 537 SER A C 1
ATOM 4105 O O . SER A 1 537 ? 26.5 20.031 -4.195 1 81.69 537 SER A O 1
ATOM 4107 N N . HIS A 1 538 ? 27.406 18.25 -3.125 1 76.19 538 HIS A N 1
ATOM 4108 C CA . HIS A 1 538 ? 26.656 17.281 -3.916 1 76.19 538 HIS A CA 1
ATOM 4109 C C . HIS A 1 538 ? 25.172 17.344 -3.564 1 76.19 538 HIS A C 1
ATOM 4111 O O . HIS A 1 538 ? 24.797 17.875 -2.525 1 76.19 538 HIS A O 1
ATOM 4117 N N . PRO A 1 539 ? 24.297 16.797 -4.355 1 69.31 539 PRO A N 1
ATOM 4118 C CA . PRO A 1 539 ? 22.844 16.906 -4.191 1 69.31 539 PRO A CA 1
ATOM 4119 C C . PRO A 1 539 ? 22.359 16.359 -2.855 1 69.31 539 PRO A C 1
ATOM 4121 O O . PRO A 1 539 ? 21.266 16.703 -2.398 1 69.31 539 PRO A O 1
ATOM 4124 N N . GLN A 1 540 ? 23.125 15.594 -2.229 1 74.81 540 GLN A N 1
ATOM 4125 C CA . GLN A 1 540 ? 22.688 15.055 -0.947 1 74.81 540 GLN A CA 1
ATOM 4126 C C . GLN A 1 540 ? 22.906 16.062 0.18 1 74.81 540 GLN A C 1
ATOM 4128 O O . GLN A 1 540 ? 22.312 15.938 1.249 1 74.81 540 GLN A O 1
ATOM 4133 N N . GLY A 1 541 ? 23.797 16.953 -0.053 1 79.81 541 GLY A N 1
ATOM 4134 C CA . GLY A 1 541 ? 24.078 17.969 0.958 1 79.81 541 GLY A CA 1
ATOM 4135 C C . GLY A 1 541 ? 23.016 19.047 1.003 1 79.81 541 GLY A C 1
ATOM 4136 O O . GLY A 1 541 ? 22.266 19.234 0.042 1 79.81 541 GLY A O 1
ATOM 4137 N N . PHE A 1 542 ? 22.875 19.719 2.156 1 83.38 542 PHE A N 1
ATOM 4138 C CA . PHE A 1 542 ? 21.938 20.828 2.283 1 83.38 542 PHE A CA 1
ATOM 4139 C C . PHE A 1 542 ? 22.391 21.812 3.354 1 83.38 542 PHE A C 1
ATOM 4141 O O . PHE A 1 542 ? 23.266 21.5 4.16 1 83.38 542 PHE A O 1
ATOM 4148 N N . LEU A 1 543 ? 21.984 22.969 3.258 1 90.62 543 LEU A N 1
ATOM 4149 C CA . LEU A 1 543 ? 22.078 24.016 4.254 1 90.62 543 LEU A CA 1
ATOM 4150 C C . LEU A 1 543 ? 20.703 24.609 4.547 1 90.62 543 LEU A C 1
ATOM 4152 O O . LEU A 1 543 ? 20 25.062 3.631 1 90.62 543 LEU A O 1
ATOM 4156 N N . ALA A 1 544 ? 20.359 24.484 5.797 1 91.19 544 ALA A N 1
ATOM 4157 C CA . ALA A 1 544 ? 19 24.891 6.137 1 91.19 544 ALA A CA 1
ATOM 4158 C C . ALA A 1 544 ? 18.984 25.703 7.434 1 91.19 544 ALA A C 1
ATOM 4160 O O . ALA A 1 544 ? 19.922 25.625 8.234 1 91.19 544 ALA A O 1
ATOM 4161 N N . LEU A 1 545 ? 17.953 26.547 7.578 1 93.44 545 LEU A N 1
ATOM 4162 C CA . LEU A 1 545 ? 17.656 27.266 8.805 1 93.44 545 LEU A CA 1
ATOM 4163 C C . LEU A 1 545 ? 16.359 26.781 9.43 1 93.44 545 LEU A C 1
ATOM 4165 O O . LEU A 1 545 ? 15.32 26.734 8.75 1 93.44 545 LEU A O 1
ATOM 4169 N N . VAL A 1 546 ? 16.438 26.484 10.695 1 90.38 546 VAL A N 1
ATOM 4170 C CA . VAL A 1 546 ? 15.297 25.922 11.406 1 90.38 546 VAL A CA 1
ATOM 4171 C C . VAL A 1 546 ? 15 26.766 12.641 1 90.38 546 VAL A C 1
ATOM 4173 O O . VAL A 1 546 ? 15.914 27.266 13.297 1 90.38 546 VAL A O 1
ATOM 4176 N N . VAL A 1 547 ? 13.719 26.984 12.938 1 90.56 547 VAL A N 1
ATOM 4177 C CA . VAL A 1 547 ? 13.305 27.625 14.188 1 90.56 547 VAL A CA 1
ATOM 4178 C C . VAL A 1 547 ? 12.828 26.562 15.172 1 90.56 547 VAL A C 1
ATOM 4180 O O . VAL A 1 547 ? 11.992 25.719 14.836 1 90.56 547 VAL A O 1
ATOM 4183 N N . VAL A 1 548 ? 13.43 26.594 16.281 1 85.56 548 VAL A N 1
ATOM 4184 C CA . VAL A 1 548 ? 13.062 25.641 17.328 1 85.56 548 VAL A CA 1
ATOM 4185 C C . VAL A 1 548 ? 12.211 26.344 18.391 1 85.56 548 VAL A C 1
ATOM 4187 O O . VAL A 1 548 ? 12.648 27.328 18.984 1 85.56 548 VAL A O 1
ATOM 4190 N N . GLU A 1 549 ? 10.992 25.938 18.516 1 81.25 549 GLU A N 1
ATOM 4191 C CA . GLU A 1 549 ? 10.07 26.531 19.484 1 81.25 549 GLU A CA 1
ATOM 4192 C C . GLU A 1 549 ? 9.203 25.453 20.141 1 81.25 549 GLU A C 1
ATOM 4194 O O . GLU A 1 549 ? 8.57 24.656 19.453 1 81.25 549 GLU A O 1
ATOM 4199 N N . ASP A 1 550 ? 9.133 25.453 21.438 1 70.12 550 ASP A N 1
ATOM 4200 C CA . ASP A 1 550 ? 8.312 24.531 22.219 1 70.12 550 ASP A CA 1
ATOM 4201 C C . ASP A 1 550 ? 8.516 23.094 21.75 1 70.12 550 ASP A C 1
ATOM 4203 O O . ASP A 1 550 ? 7.547 22.359 21.547 1 70.12 550 ASP A O 1
ATOM 4207 N N . GLY A 1 551 ? 9.734 22.781 21.5 1 65 551 GLY A N 1
ATOM 4208 C CA . GLY A 1 551 ? 10.055 21.422 21.109 1 65 551 GLY A CA 1
ATOM 4209 C C . GLY A 1 551 ? 9.789 21.141 19.641 1 65 551 GLY A C 1
ATOM 4210 O O . GLY A 1 551 ? 10.141 20.062 19.141 1 65 551 GLY A O 1
ATOM 4211 N N . ASN A 1 552 ? 9.195 22.062 18.922 1 70.69 552 ASN A N 1
ATOM 4212 C CA . ASN A 1 552 ? 8.922 2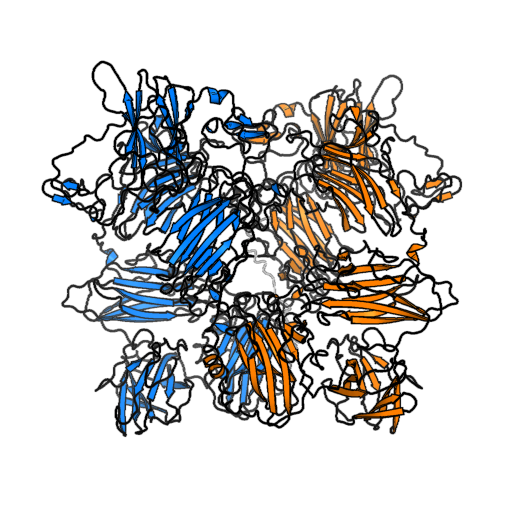1.891 17.5 1 70.69 552 ASN A CA 1
ATOM 4213 C C . ASN A 1 552 ? 10.008 22.531 16.641 1 70.69 552 ASN A C 1
ATOM 4215 O O . ASN A 1 552 ? 10.57 23.562 17.016 1 70.69 552 ASN A O 1
ATOM 4219 N N . ARG A 1 553 ? 10.289 21.891 15.578 1 77.88 553 ARG A N 1
ATOM 4220 C CA . ARG A 1 553 ? 11.266 22.391 14.617 1 77.88 553 ARG A CA 1
ATOM 4221 C C . ARG A 1 553 ? 10.594 22.75 13.289 1 77.88 553 ARG A C 1
ATOM 4223 O O . ARG A 1 553 ? 10.016 21.875 12.633 1 77.88 553 ARG A O 1
ATOM 4230 N N . GLU A 1 554 ? 10.711 24.016 12.93 1 78.62 554 GLU A N 1
ATOM 4231 C CA . GLU A 1 554 ? 10.117 24.484 11.688 1 78.62 554 GLU A CA 1
ATOM 4232 C C . GLU A 1 554 ? 11.188 24.906 10.688 1 78.62 554 GLU A C 1
ATOM 4234 O O . GLU A 1 554 ? 12.031 25.766 10.984 1 78.62 554 GLU A O 1
ATOM 4239 N N . LEU A 1 555 ? 11.156 24.297 9.469 1 81.31 555 LEU A N 1
ATOM 4240 C CA . LEU A 1 555 ? 12.07 24.703 8.406 1 81.31 555 LEU A CA 1
ATOM 4241 C C . LEU A 1 555 ? 11.633 26.047 7.809 1 81.31 555 LEU A C 1
ATOM 4243 O O . LEU A 1 555 ? 10.539 26.141 7.246 1 81.31 555 LEU A O 1
ATOM 4247 N N . VAL A 1 556 ? 12.414 27.062 7.887 1 86.25 556 VAL A N 1
ATOM 4248 C CA . VAL A 1 556 ? 12.016 28.391 7.414 1 86.25 556 VAL A CA 1
ATOM 4249 C C . VAL A 1 556 ? 12.812 28.75 6.16 1 86.25 556 VAL A C 1
ATOM 4251 O O . VAL A 1 556 ? 12.406 29.625 5.391 1 86.25 556 VAL A O 1
ATOM 4254 N N . TRP A 1 557 ? 13.992 28.078 5.992 1 87.62 557 TRP A N 1
ATOM 4255 C CA . TRP A 1 557 ? 14.836 28.406 4.844 1 87.62 557 TRP A CA 1
ATOM 4256 C C . TRP A 1 557 ? 15.727 27.234 4.473 1 87.62 557 TRP A C 1
ATOM 4258 O O . TRP A 1 557 ? 16.234 26.516 5.352 1 87.62 557 TRP A O 1
ATOM 4268 N N . GLN A 1 558 ? 15.906 26.938 3.184 1 86.69 558 GLN A N 1
ATOM 4269 C CA . GLN A 1 558 ? 16.828 25.953 2.656 1 86.69 558 GLN A CA 1
ATOM 4270 C C . GLN A 1 558 ? 17.453 26.422 1.348 1 86.69 558 GLN A C 1
ATOM 4272 O O . GLN A 1 558 ? 16.797 27.062 0.528 1 86.69 558 GLN A O 1
ATOM 4277 N N . VAL A 1 559 ? 18.734 26.078 1.197 1 85.44 559 VAL A N 1
ATOM 4278 C CA . VAL A 1 559 ? 19.422 26.5 -0.024 1 85.44 559 VAL A CA 1
ATOM 4279 C C . VAL A 1 559 ? 18.859 25.719 -1.217 1 85.44 559 VAL A C 1
ATOM 4281 O O . VAL A 1 559 ? 18.703 24.5 -1.154 1 85.44 559 VAL A O 1
ATOM 4284 N N . PRO A 1 560 ? 18.344 26.266 -2.23 1 63.09 560 PRO A N 1
ATOM 4285 C CA . PRO A 1 560 ? 17.766 25.594 -3.387 1 63.09 560 PRO A CA 1
ATOM 4286 C C . PRO A 1 560 ? 18.766 24.734 -4.141 1 63.09 560 PRO A C 1
ATOM 4288 O O . PRO A 1 560 ? 18.422 23.656 -4.633 1 63.09 560 PRO A O 1
ATOM 4291 N N . SER A 1 561 ? 19.953 25.219 -4.691 1 65 561 SER A N 1
ATOM 4292 C CA . SER A 1 561 ? 20.906 24.484 -5.508 1 65 561 SER A CA 1
ATOM 4293 C C . SER A 1 561 ? 22.344 24.844 -5.129 1 65 561 SER A C 1
ATOM 4295 O O . SER A 1 561 ? 22.578 25.844 -4.441 1 65 561 SER A O 1
ATOM 4297 N N . SER A 1 562 ? 23.281 23.75 -5.406 1 65.25 562 SER A N 1
ATOM 4298 C CA . SER A 1 562 ? 24.703 24.031 -5.184 1 65.25 562 SER A CA 1
ATOM 4299 C C . SER A 1 562 ? 25.141 25.312 -5.898 1 65.25 562 SER A C 1
ATOM 4301 O O . SER A 1 562 ? 24.719 25.562 -7.035 1 65.25 562 SER A O 1
ATOM 4303 N N . SER A 1 563 ? 25.344 26.438 -5.242 1 61.12 563 SER A N 1
ATOM 4304 C CA . SER A 1 563 ? 25.734 27.734 -5.797 1 61.12 563 SER A CA 1
ATOM 4305 C C . SER A 1 563 ? 27.109 27.672 -6.438 1 61.12 563 SER A C 1
ATOM 4307 O O . SER A 1 563 ? 27.969 26.875 -6.027 1 61.12 563 SER A O 1
ATOM 4309 N N . SER A 1 564 ? 27.281 28 -7.789 1 58.91 564 SER A N 1
ATOM 4310 C CA . SER A 1 564 ? 28.453 28.109 -8.641 1 58.91 564 SER A CA 1
ATOM 4311 C C . SER A 1 564 ? 29.578 28.875 -7.938 1 58.91 564 SER A C 1
ATOM 4313 O O . SER A 1 564 ? 30.297 29.656 -8.562 1 58.91 564 SER A O 1
ATOM 4315 N N . GLY A 1 565 ? 29.938 28.703 -6.652 1 65.31 565 GLY A N 1
ATOM 4316 C CA . GLY A 1 565 ? 31.234 29.047 -6.09 1 65.31 565 GLY A CA 1
ATOM 4317 C C . GLY A 1 565 ? 31.234 30.359 -5.336 1 65.31 565 GLY A C 1
ATOM 4318 O O . GLY A 1 565 ? 32.25 30.766 -4.793 1 65.31 565 GLY A O 1
ATOM 4319 N N . GLY A 1 566 ? 30.125 31.203 -5.301 1 79.12 566 GLY A N 1
ATOM 4320 C CA . GLY A 1 566 ? 30.25 32.469 -4.602 1 79.12 566 GLY A CA 1
ATOM 4321 C C . GLY A 1 566 ? 29.234 32.656 -3.488 1 79.12 566 GLY A C 1
ATOM 4322 O O . GLY A 1 566 ? 28.422 31.766 -3.242 1 79.12 566 GLY A O 1
ATOM 4323 N N . TRP A 1 567 ? 29.578 33.812 -2.648 1 88.62 567 TRP A N 1
ATOM 4324 C CA . TRP A 1 567 ? 28.672 34.156 -1.557 1 88.62 567 TRP A CA 1
ATOM 4325 C C . TRP A 1 567 ? 27.344 34.656 -2.096 1 88.62 567 TRP A C 1
ATOM 4327 O O . TRP A 1 567 ? 27.297 35.375 -3.098 1 88.62 567 TRP A O 1
ATOM 4337 N N . LYS A 1 568 ? 26.297 34.281 -1.592 1 90.31 568 LYS A N 1
ATOM 4338 C CA . LYS A 1 568 ? 24.953 34.75 -1.922 1 90.31 568 LYS A CA 1
ATOM 4339 C C . LYS A 1 568 ? 24.25 35.312 -0.693 1 90.31 568 LYS A C 1
ATOM 4341 O O . LYS A 1 568 ? 24.609 35 0.441 1 90.31 568 LYS A O 1
ATOM 4346 N N . VAL A 1 569 ? 23.359 36.281 -0.868 1 92.75 569 VAL A N 1
ATOM 4347 C CA . VAL A 1 569 ? 22.641 36.906 0.23 1 92.75 569 VAL A CA 1
ATOM 4348 C C . VAL A 1 569 ? 21.156 36.562 0.134 1 92.75 569 VAL A C 1
ATOM 4350 O O . VAL A 1 569 ? 20.594 36.5 -0.964 1 92.75 569 VAL A O 1
ATOM 4353 N N . ASP A 1 570 ? 20.594 36.219 1.228 1 92.88 570 ASP A N 1
ATOM 4354 C CA . ASP A 1 570 ? 19.156 35.938 1.282 1 92.88 570 ASP A CA 1
ATOM 4355 C C . ASP A 1 570 ? 18.516 36.562 2.508 1 92.88 570 ASP A C 1
ATOM 4357 O O . ASP A 1 570 ? 19.203 36.938 3.457 1 92.88 570 ASP A O 1
ATOM 4361 N N . THR A 1 571 ? 17.203 36.812 2.514 1 94.06 571 THR A N 1
ATOM 4362 C CA . THR A 1 571 ? 16.391 37.312 3.629 1 94.06 571 THR A CA 1
ATOM 4363 C C . THR A 1 571 ? 15.281 36.344 3.969 1 94.06 571 THR A C 1
ATOM 4365 O O . THR A 1 571 ? 14.539 35.906 3.086 1 94.06 571 THR A O 1
ATOM 4368 N N . VAL A 1 572 ? 15.219 35.969 5.23 1 92.44 572 VAL A N 1
ATOM 4369 C CA . VAL A 1 572 ? 14.242 34.969 5.676 1 92.44 572 VAL A CA 1
ATOM 4370 C C . VAL A 1 572 ? 13.258 35.625 6.652 1 92.44 572 VAL A C 1
ATOM 4372 O O . VAL A 1 572 ? 13.672 36.25 7.625 1 92.44 572 VAL A O 1
ATOM 4375 N N . LEU A 1 573 ? 11.992 35.469 6.434 1 88.19 573 LEU A N 1
ATOM 4376 C CA . LEU A 1 573 ? 10.969 35.969 7.352 1 88.19 573 LEU A CA 1
ATOM 4377 C C . LEU A 1 573 ? 10.781 35 8.523 1 88.19 573 LEU A C 1
ATOM 4379 O O . LEU A 1 573 ? 10.406 33.844 8.32 1 88.19 573 LEU A O 1
ATOM 4383 N N . LEU A 1 574 ? 11.086 35.406 9.727 1 90.38 574 LEU A N 1
ATOM 4384 C CA . LEU A 1 574 ? 10.914 34.562 10.922 1 90.38 574 LEU A CA 1
ATOM 4385 C C . LEU A 1 574 ? 9.516 34.75 11.5 1 90.38 574 LEU A C 1
ATOM 4387 O O . LEU A 1 574 ? 8.898 33.812 11.969 1 90.38 574 LEU A O 1
ATOM 4391 N N . GLY A 1 575 ? 9.008 36.031 11.461 1 85.75 575 GLY A N 1
ATOM 4392 C CA . GLY A 1 575 ? 7.66 36.312 11.93 1 85.75 575 GLY A CA 1
ATOM 4393 C C . GLY A 1 575 ? 7.551 36.344 13.445 1 85.75 575 GLY A C 1
ATOM 4394 O O . GLY A 1 575 ? 8.562 36.438 14.141 1 85.75 575 GLY A O 1
ATOM 4395 N N . ALA A 1 576 ? 6.301 36.281 13.953 1 83.5 576 ALA A N 1
ATOM 4396 C CA . ALA A 1 576 ? 6.035 36.344 15.391 1 83.5 576 ALA A CA 1
ATOM 4397 C C . ALA A 1 576 ? 6.27 35 16.047 1 83.5 576 ALA A C 1
ATOM 4399 O O . ALA A 1 576 ? 5.707 34 15.633 1 83.5 576 ALA A O 1
ATOM 4400 N N . ARG A 1 577 ? 7.164 35.062 17 1 89.38 577 ARG A N 1
ATOM 4401 C CA . ARG A 1 577 ? 7.488 33.875 17.766 1 89.38 577 ARG A CA 1
ATOM 4402 C C . ARG A 1 577 ? 7.383 34.156 19.266 1 89.38 577 ARG A C 1
ATOM 4404 O O . ARG A 1 577 ? 7.586 35.281 19.719 1 89.38 577 ARG A O 1
ATOM 4411 N N . HIS A 1 578 ? 7.078 33.125 20.031 1 83.88 578 HIS A N 1
ATOM 4412 C CA . HIS A 1 578 ? 7.074 33.219 21.484 1 83.88 578 HIS A CA 1
ATOM 4413 C C . HIS A 1 578 ? 8.461 32.969 22.062 1 83.88 578 HIS A C 1
ATOM 4415 O O . HIS A 1 578 ? 9.336 32.438 21.375 1 83.88 578 HIS A O 1
ATOM 4421 N N . ARG A 1 579 ? 8.695 33.438 23.188 1 88.75 579 ARG A N 1
ATOM 4422 C CA . ARG A 1 579 ? 9.914 33.094 23.906 1 88.75 579 ARG A CA 1
ATOM 4423 C C . ARG A 1 579 ? 9.734 31.781 24.672 1 88.75 579 ARG A C 1
ATOM 4425 O O . ARG A 1 579 ? 8.68 31.547 25.266 1 88.75 579 ARG A O 1
ATOM 4432 N N . PRO A 1 580 ? 10.562 30.984 24.719 1 89.19 580 PRO A N 1
ATOM 4433 C CA . PRO A 1 580 ? 11.836 31.109 24.016 1 89.19 580 PRO A CA 1
ATOM 4434 C C . PRO A 1 580 ? 11.828 30.406 22.656 1 89.19 580 PRO A C 1
ATOM 4436 O O . PRO A 1 580 ? 11.125 29.406 22.469 1 89.19 580 PRO A O 1
ATOM 4439 N N . PHE A 1 581 ? 12.508 31.016 21.641 1 90 581 PHE A N 1
ATOM 4440 C CA . PHE A 1 581 ? 12.773 30.281 20.406 1 90 581 PHE A CA 1
ATOM 4441 C C . PHE A 1 581 ? 14.25 30.359 20.031 1 90 581 PHE A C 1
ATOM 4443 O O . PHE A 1 581 ? 14.984 31.219 20.562 1 90 581 PHE A O 1
ATOM 4450 N N . TRP A 1 582 ? 14.727 29.422 19.234 1 92.25 582 TRP A N 1
ATOM 4451 C CA . TRP A 1 582 ? 16.109 29.359 18.766 1 92.25 582 TRP A CA 1
ATOM 4452 C C . TRP A 1 582 ? 16.172 29.297 17.25 1 92.25 582 TRP A C 1
ATOM 4454 O O . TRP A 1 582 ? 15.266 28.766 16.609 1 92.25 582 TRP A O 1
ATOM 4464 N N . LEU A 1 583 ? 17.172 29.906 16.766 1 94.44 583 LEU A N 1
ATOM 4465 C CA . LEU A 1 583 ? 17.516 29.672 15.367 1 94.44 583 LEU A CA 1
ATOM 4466 C C . LEU A 1 583 ? 18.609 28.625 15.25 1 94.44 583 LEU A C 1
ATOM 4468 O O . LEU A 1 583 ? 19.562 28.625 16.031 1 94.44 583 LEU A O 1
ATOM 4472 N N . GLU A 1 584 ? 18.391 27.75 14.367 1 93.06 584 GLU A N 1
ATOM 4473 C CA . GLU A 1 584 ? 19.328 26.656 14.18 1 93.06 584 GLU A CA 1
ATOM 4474 C C . GLU A 1 584 ? 19.719 26.5 12.711 1 93.06 584 GLU A C 1
ATOM 4476 O O . GLU A 1 584 ? 18.859 26.328 11.852 1 93.06 584 GLU A O 1
ATOM 4481 N N . PHE A 1 585 ? 21.016 26.609 12.438 1 94.44 585 PHE A N 1
ATOM 4482 C CA . PHE A 1 585 ? 21.5 26.234 11.117 1 94.44 585 PHE A CA 1
ATOM 4483 C C . PHE A 1 585 ? 21.891 24.75 11.078 1 94.44 585 PHE A C 1
ATOM 4485 O O . PHE A 1 585 ? 22.594 24.266 11.969 1 94.44 585 PHE A O 1
ATOM 4492 N N . VAL A 1 586 ? 21.375 24.109 10.133 1 92.12 586 VAL A N 1
ATOM 4493 C CA . VAL A 1 586 ? 21.703 22.703 9.93 1 92.12 586 VAL A CA 1
ATOM 4494 C C . VAL A 1 586 ? 22.391 22.531 8.57 1 92.12 586 VAL A C 1
ATOM 4496 O O . VAL A 1 586 ? 21.891 23 7.551 1 92.12 586 VAL A O 1
ATOM 4499 N N . GLY A 1 587 ? 23.594 21.969 8.562 1 90.44 587 GLY A N 1
ATOM 4500 C CA . GLY A 1 587 ? 24.328 21.766 7.324 1 90.44 587 GLY A CA 1
ATOM 4501 C C . GLY A 1 587 ? 24.828 20.344 7.148 1 90.44 587 GLY A C 1
ATOM 4502 O O . GLY A 1 587 ? 25.234 19.703 8.117 1 90.44 587 GLY A O 1
ATOM 4503 N N . LEU A 1 588 ? 24.734 19.828 5.984 1 87.94 588 LEU A N 1
ATOM 4504 C CA . LEU A 1 588 ? 25.297 18.531 5.605 1 87.94 588 LEU A CA 1
ATOM 4505 C C . LEU A 1 588 ? 26.109 18.641 4.324 1 87.94 588 LEU A C 1
ATOM 4507 O O . LEU A 1 588 ? 25.609 19.109 3.297 1 87.94 588 LEU A O 1
ATOM 4511 N N . VAL A 1 589 ? 27.391 18.406 4.395 1 87.44 589 VAL A N 1
ATOM 4512 C CA . VAL A 1 589 ? 28.281 18.422 3.25 1 87.44 589 VAL A CA 1
ATOM 4513 C C . VAL A 1 589 ? 29.234 17.234 3.316 1 87.44 589 VAL A C 1
ATOM 4515 O O . VAL A 1 589 ? 29.531 16.719 4.402 1 87.44 589 VAL A O 1
ATOM 4518 N N . ASP A 1 590 ? 29.625 16.734 2.193 1 82.5 590 ASP A N 1
ATOM 4519 C CA . ASP A 1 590 ? 30.656 15.711 2.123 1 82.5 590 ASP A CA 1
ATOM 4520 C C . ASP A 1 590 ? 32.031 16.344 1.911 1 82.5 590 ASP A C 1
ATOM 4522 O O . ASP A 1 590 ? 32.438 16.594 0.774 1 82.5 590 ASP A O 1
ATOM 4526 N N . LEU A 1 591 ? 32.719 16.562 2.982 1 84.69 591 LEU A N 1
ATOM 4527 C CA . LEU A 1 591 ? 34 17.266 2.928 1 84.69 591 LEU A CA 1
ATOM 4528 C C . LEU A 1 591 ? 35.031 16.422 2.193 1 84.69 591 LEU A C 1
ATOM 4530 O O . LEU A 1 591 ? 36.031 16.969 1.695 1 84.69 591 LEU A O 1
ATOM 4534 N N . ASP A 1 592 ? 34.844 15.117 2.141 1 77.06 592 ASP A N 1
ATOM 4535 C CA . ASP A 1 592 ? 35.781 14.234 1.475 1 77.06 592 ASP A CA 1
ATOM 4536 C C . ASP A 1 592 ? 35.344 13.93 0.042 1 77.06 592 ASP A C 1
ATOM 4538 O O . ASP A 1 592 ? 36.031 13.188 -0.674 1 77.06 592 ASP A O 1
ATOM 4542 N N . GLY A 1 593 ? 34.25 14.43 -0.302 1 77.31 593 GLY A N 1
ATOM 4543 C CA . GLY A 1 593 ? 33.75 14.188 -1.645 1 77.31 593 GLY A CA 1
ATOM 4544 C C . GLY A 1 593 ? 34.531 14.914 -2.719 1 77.31 593 GLY A C 1
ATOM 4545 O O . GLY A 1 593 ? 35.406 15.719 -2.41 1 77.31 593 GLY A O 1
ATOM 4546 N N . PRO A 1 594 ? 34.188 14.398 -3.941 1 76.69 594 PRO A N 1
ATOM 4547 C CA . PRO A 1 594 ? 34.875 15.062 -5.035 1 76.69 594 PRO A CA 1
ATOM 4548 C C . PRO A 1 594 ? 34.531 16.531 -5.172 1 76.69 594 PRO A C 1
ATOM 4550 O O . PRO A 1 594 ? 33.344 16.906 -4.977 1 76.69 594 PRO A O 1
ATOM 4553 N N . GLY A 1 595 ? 35.406 17.281 -5.391 1 73.56 595 GLY A N 1
ATOM 4554 C CA . GLY A 1 595 ? 35.219 18.719 -5.496 1 73.56 595 GLY A CA 1
ATOM 4555 C C . GLY A 1 595 ? 35.281 19.438 -4.156 1 73.56 595 GLY A C 1
ATOM 4556 O O . GLY A 1 595 ? 35.344 18.781 -3.107 1 73.56 595 GLY A O 1
ATOM 4557 N N . HIS A 1 596 ? 35.719 20.672 -4.062 1 75.94 596 HIS A N 1
ATOM 4558 C CA . HIS A 1 596 ? 35.812 21.469 -2.838 1 75.94 596 HIS A CA 1
ATOM 4559 C C . HIS A 1 596 ? 34.438 21.797 -2.297 1 75.94 596 HIS A C 1
ATOM 4561 O O . HIS A 1 596 ? 33.875 22.859 -2.574 1 75.94 596 HIS A O 1
ATOM 4567 N N . GLN A 1 597 ? 33.844 20.766 -1.558 1 85.12 597 GLN A N 1
ATOM 4568 C CA . GLN A 1 597 ? 32.531 21 -0.982 1 85.12 597 GLN A CA 1
ATOM 4569 C C . GLN A 1 597 ? 32.625 21.75 0.344 1 85.12 597 GLN A C 1
ATOM 4571 O O . GLN A 1 597 ? 33.594 21.578 1.084 1 85.12 597 GLN A O 1
ATOM 4576 N N . GLY A 1 598 ? 31.703 22.625 0.552 1 87.88 598 GLY A N 1
ATOM 4577 C CA . GLY A 1 598 ? 31.688 23.391 1.787 1 87.88 598 GLY A CA 1
ATOM 4578 C C . GLY A 1 598 ? 30.422 24.219 1.969 1 87.88 598 GLY A C 1
ATOM 4579 O O . GLY A 1 598 ? 29.688 24.453 1.011 1 87.88 598 GLY A O 1
ATOM 4580 N N . ALA A 1 599 ? 30.141 24.547 3.197 1 91.44 599 ALA A N 1
ATOM 4581 C CA . ALA A 1 599 ? 29.031 25.422 3.564 1 91.44 599 ALA A CA 1
ATOM 4582 C C . ALA A 1 599 ? 29.469 26.453 4.605 1 91.44 599 ALA A C 1
ATOM 4584 O O . ALA A 1 599 ? 30.266 26.141 5.5 1 91.44 599 ALA A O 1
ATOM 4585 N N . GLY A 1 600 ? 29.016 27.656 4.406 1 92.19 600 GLY A N 1
ATOM 4586 C CA . GLY A 1 600 ? 29.344 28.734 5.328 1 92.19 600 GLY A CA 1
ATOM 4587 C C . GLY A 1 600 ? 28.281 29.812 5.387 1 92.19 600 GLY A C 1
ATOM 4588 O O . GLY A 1 600 ? 27.5 29.984 4.441 1 92.19 600 GLY A O 1
ATOM 4589 N N . VAL A 1 601 ? 28.172 30.484 6.508 1 94.81 601 VAL A N 1
ATOM 4590 C CA . VAL A 1 601 ? 27.266 31.609 6.688 1 94.81 601 VAL A CA 1
ATOM 4591 C C . VAL A 1 601 ? 28.031 32.812 7.27 1 94.81 601 VAL A C 1
ATOM 4593 O O . VAL A 1 601 ? 29.016 32.625 7.992 1 94.81 601 VAL A O 1
ATOM 4596 N N . ASP A 1 602 ? 27.609 34 6.844 1 94.06 602 ASP A N 1
ATOM 4597 C CA . ASP A 1 602 ? 28.234 35.219 7.309 1 94.06 602 ASP A CA 1
ATOM 4598 C C . ASP A 1 602 ? 27.234 36.375 7.328 1 94.06 602 ASP A C 1
ATOM 4600 O O . ASP A 1 602 ? 26.172 36.281 6.715 1 94.06 602 ASP A O 1
ATOM 4604 N N . ASN A 1 603 ? 27.5 37.406 8.117 1 93.69 603 ASN A N 1
ATOM 4605 C CA . ASN A 1 603 ? 26.734 38.656 8.203 1 93.69 603 ASN A CA 1
ATOM 4606 C C . ASN A 1 603 ? 25.266 38.375 8.516 1 93.69 603 ASN A C 1
ATOM 4608 O O . ASN A 1 603 ? 24.375 38.719 7.727 1 93.69 603 ASN A O 1
ATOM 4612 N N . LEU A 1 604 ? 25.094 37.781 9.602 1 96.19 604 LEU A N 1
ATOM 4613 C CA . LEU A 1 604 ? 23.734 37.531 10.07 1 96.19 604 LEU A CA 1
ATOM 4614 C C . LEU A 1 604 ? 23.156 38.75 10.789 1 96.19 604 LEU A C 1
ATOM 4616 O O . LEU A 1 604 ? 23.719 39.188 11.797 1 96.19 604 LEU A O 1
ATOM 4620 N N . ILE A 1 605 ? 22.078 39.281 10.266 1 95.25 605 ILE A N 1
ATOM 4621 C CA . ILE A 1 605 ? 21.484 40.469 10.859 1 95.25 605 ILE A CA 1
ATOM 4622 C C . ILE A 1 605 ? 19.984 40.281 11.031 1 95.25 605 ILE A C 1
ATOM 4624 O O . ILE A 1 605 ? 19.266 40 10.055 1 95.25 605 ILE A O 1
ATOM 4628 N N . MET A 1 606 ? 19.531 40.344 12.242 1 94.62 606 MET A N 1
ATOM 4629 C CA . MET A 1 606 ? 18.094 40.344 12.5 1 94.62 606 MET A CA 1
ATOM 4630 C C . MET A 1 606 ? 17.516 41.75 12.484 1 94.62 606 MET A C 1
ATOM 4632 O O . MET A 1 606 ? 18 42.625 13.219 1 94.62 606 MET A O 1
ATOM 4636 N N . LYS A 1 607 ? 16.5 41.906 11.703 1 91.69 607 LYS A N 1
ATOM 4637 C CA . LYS A 1 607 ? 15.922 43.25 11.539 1 91.69 607 LYS A CA 1
ATOM 4638 C C . LYS A 1 607 ? 14.43 43.25 11.883 1 91.69 607 LYS A C 1
ATOM 4640 O O . LYS A 1 607 ? 13.734 42.25 11.625 1 91.69 607 LYS A O 1
ATOM 4645 N N . ASP A 1 608 ? 13.898 44.312 12.516 1 88.38 608 ASP A N 1
ATOM 4646 C CA . ASP A 1 608 ? 12.492 44.594 12.789 1 88.38 608 ASP A CA 1
ATOM 4647 C C . ASP A 1 608 ? 11.898 43.469 13.664 1 88.38 608 ASP A C 1
ATOM 4649 O O . ASP A 1 608 ? 10.789 43 13.398 1 88.38 608 ASP A O 1
ATOM 4653 N N . CYS A 1 609 ? 12.617 43.062 14.664 1 92.88 609 CYS A N 1
ATOM 4654 C CA . CYS A 1 609 ? 12.188 41.906 15.453 1 92.88 609 CYS A CA 1
ATOM 4655 C C . CYS A 1 609 ? 11.477 42.344 16.719 1 92.88 609 CYS A C 1
ATOM 4657 O O . CYS A 1 609 ? 10.898 41.531 17.438 1 92.88 609 CYS A O 1
ATOM 4659 N N . SER A 1 610 ? 11.469 43.594 16.922 1 88 610 SER A N 1
ATOM 4660 C CA . SER A 1 610 ? 10.797 44.062 18.125 1 88 610 SER A CA 1
ATOM 4661 C C . SER A 1 610 ? 9.289 43.812 18.047 1 88 610 SER A C 1
ATOM 4663 O O . SER A 1 610 ? 8.672 44.125 17.031 1 88 610 SER A O 1
ATOM 4665 N N . PRO A 1 611 ? 8.703 43.219 19.047 1 83.56 611 PRO A N 1
ATOM 4666 C CA . PRO A 1 611 ? 7.262 42.938 19 1 83.56 611 PRO A CA 1
ATOM 4667 C C . PRO A 1 611 ? 6.41 44.219 19.141 1 83.56 611 PRO A C 1
ATOM 4669 O O . PRO A 1 611 ? 5.215 44.188 18.844 1 83.56 611 PRO A O 1
ATOM 4672 N N . THR A 1 612 ? 6.906 45.312 19.547 1 77.38 612 THR A N 1
ATOM 4673 C CA . THR A 1 612 ? 6.117 46.469 19.875 1 77.38 612 THR A CA 1
ATOM 4674 C C . THR A 1 612 ? 6.117 47.469 18.719 1 77.38 612 THR A C 1
ATOM 4676 O O . THR A 1 612 ? 5.309 48.406 18.688 1 77.38 612 THR A O 1
ATOM 4679 N N . VAL A 1 613 ? 6.953 47.25 17.766 1 75.44 613 VAL A N 1
ATOM 4680 C CA . VAL A 1 613 ? 7.039 48.25 16.688 1 75.44 613 VAL A CA 1
ATOM 4681 C C . VAL A 1 613 ? 5.922 48 15.68 1 75.44 613 VAL A C 1
ATOM 4683 O O . VAL A 1 613 ? 5.727 46.875 15.227 1 75.44 613 VAL A O 1
ATOM 4686 N N . THR A 1 614 ? 4.875 48.938 15.547 1 73.44 614 THR A N 1
ATOM 4687 C CA . THR A 1 614 ? 3.777 48.844 14.594 1 73.44 614 THR A CA 1
ATOM 4688 C C . THR A 1 614 ? 3.996 49.781 13.406 1 73.44 614 THR A C 1
ATOM 4690 O O . THR A 1 614 ? 4.48 50.906 13.578 1 73.44 614 THR A O 1
ATOM 4693 N N . SER A 1 615 ? 3.928 49.25 12.203 1 75.31 615 SER A N 1
ATOM 4694 C CA . SER A 1 615 ? 4 50.094 11 1 75.31 615 SER A CA 1
ATOM 4695 C C . SER A 1 615 ? 2.613 50.531 10.547 1 75.31 615 SER A C 1
ATOM 4697 O O . SER A 1 615 ? 1.604 50 11.023 1 75.31 615 SER A O 1
ATOM 4699 N N . GLU A 1 616 ? 2.521 51.5 9.672 1 76.06 616 GLU A N 1
ATOM 4700 C CA . GLU A 1 616 ? 1.262 52 9.133 1 76.06 616 GLU A CA 1
ATOM 4701 C C . GLU A 1 616 ? 0.511 50.906 8.383 1 76.06 616 GLU A C 1
ATOM 4703 O O . GLU A 1 616 ? -0.721 50.844 8.406 1 76.06 616 GLU A O 1
ATOM 4708 N N . LYS A 1 617 ? 1.163 50.031 7.781 1 79.62 617 LYS A N 1
ATOM 4709 C CA . LYS A 1 617 ? 0.547 48.938 7.031 1 79.62 617 LYS A CA 1
ATOM 4710 C C . LYS A 1 617 ? -0.154 47.938 7.965 1 79.62 617 LYS A C 1
ATOM 4712 O O . LYS A 1 617 ? -1.104 47.281 7.562 1 79.62 617 LYS A O 1
ATOM 4717 N N . ASP A 1 618 ? 0.208 48 9.141 1 80.06 618 ASP A N 1
ATOM 4718 C CA . ASP A 1 618 ? -0.34 47.062 10.102 1 80.06 618 ASP A CA 1
ATOM 4719 C C . ASP A 1 618 ? -1.764 47.438 10.5 1 80.06 618 ASP A C 1
ATOM 4721 O O . ASP A 1 618 ? -2.504 46.594 11.047 1 80.06 618 ASP A O 1
ATOM 4725 N N . THR A 1 619 ? -2.172 48.562 10.133 1 81.12 619 THR A N 1
ATOM 4726 C CA . THR A 1 619 ? -3.496 49.031 10.547 1 81.12 619 THR A CA 1
ATOM 4727 C C . THR A 1 619 ? -4.527 48.75 9.461 1 81.12 619 THR A C 1
ATOM 4729 O O . THR A 1 619 ? -5.727 48.906 9.68 1 81.12 619 THR A O 1
ATOM 4732 N N . GLU A 1 620 ? -4.086 48.219 8.336 1 85.38 620 GLU A N 1
ATOM 4733 C CA . GLU A 1 620 ? -5 47.969 7.227 1 85.38 620 GLU A CA 1
ATOM 4734 C C . GLU A 1 620 ? -5.645 46.594 7.355 1 85.38 620 GLU A C 1
ATOM 4736 O O . GLU A 1 620 ? -5.066 45.594 6.934 1 85.38 620 GLU A O 1
ATOM 4741 N N . ILE A 1 621 ? -6.891 46.5 7.688 1 91.31 621 ILE A N 1
ATOM 4742 C CA . ILE A 1 621 ? -7.621 45.25 7.805 1 91.31 621 ILE A CA 1
ATOM 4743 C C . ILE A 1 621 ? -8.242 44.875 6.461 1 91.31 621 ILE A C 1
ATOM 4745 O O . ILE A 1 621 ? -8.25 43.719 6.062 1 91.31 621 ILE A O 1
ATOM 4749 N N . SER A 1 622 ? -8.789 45.938 5.758 1 93.25 622 SER A N 1
ATOM 4750 C CA . SER A 1 622 ? -9.352 45.656 4.438 1 93.25 622 SER A CA 1
ATOM 4751 C C . SER A 1 622 ? -8.266 45.25 3.445 1 93.25 622 SER A C 1
ATOM 4753 O O . SER A 1 622 ? -7.242 45.906 3.322 1 93.25 622 SER A O 1
ATOM 4755 N N . CYS A 1 623 ? -8.5 44.125 2.799 1 93.62 623 CYS A N 1
ATOM 4756 C CA . CYS A 1 623 ? -7.469 43.594 1.91 1 93.62 623 CYS A CA 1
ATOM 4757 C C . CYS A 1 623 ? -8.094 42.781 0.792 1 93.62 623 CYS A C 1
ATOM 4759 O O . CYS A 1 623 ? -8.922 41.906 1.05 1 93.62 623 CYS A O 1
ATOM 4761 N N . ASN A 1 624 ? -7.773 43 -0.389 1 91.94 624 ASN A N 1
ATOM 4762 C CA . ASN A 1 624 ? -8.211 42.188 -1.517 1 91.94 624 ASN A CA 1
ATOM 4763 C C . ASN A 1 624 ? -7.125 41.219 -1.949 1 91.94 624 ASN A C 1
ATOM 4765 O O . ASN A 1 624 ? -7.312 40.438 -2.898 1 91.94 624 ASN A O 1
ATOM 4769 N N . PHE A 1 625 ? -5.883 41.25 -1.314 1 91.56 625 PHE A N 1
ATOM 4770 C CA . PHE A 1 625 ? -4.754 40.344 -1.432 1 91.56 625 PHE A CA 1
ATOM 4771 C C . PHE A 1 625 ? -4.152 40.406 -2.83 1 91.56 625 PHE A C 1
ATOM 4773 O O . PHE A 1 625 ? -3.443 39.469 -3.248 1 91.56 625 PHE A O 1
ATOM 4780 N N . GLU A 1 626 ? -4.449 41.406 -3.633 1 90.38 626 GLU A N 1
ATOM 4781 C CA . GLU A 1 626 ? -3.938 41.531 -4.996 1 90.38 626 GLU A CA 1
ATOM 4782 C C . GLU A 1 626 ? -2.459 41.906 -5.004 1 90.38 626 GLU A C 1
ATOM 4784 O O . GLU A 1 626 ? -1.699 41.438 -5.863 1 90.38 626 GLU A O 1
ATOM 4789 N N . ARG A 1 627 ? -2.109 42.688 -4.172 1 85.75 627 ARG A N 1
ATOM 4790 C CA . ARG A 1 627 ? -0.732 43.188 -4.141 1 85.75 627 ARG A CA 1
ATOM 4791 C C . ARG A 1 627 ? 0.076 42.469 -3.064 1 85.75 627 ARG A C 1
ATOM 4793 O O . ARG A 1 627 ? 1.236 42.125 -3.283 1 85.75 627 ARG A O 1
ATOM 4800 N N . ASP A 1 628 ? -0.447 42.438 -1.961 1 88.44 628 ASP A N 1
ATOM 4801 C CA . ASP A 1 628 ? 0.177 41.781 -0.814 1 88.44 628 ASP A CA 1
ATOM 4802 C C . ASP A 1 628 ? -0.875 41.312 0.191 1 88.44 628 ASP A C 1
ATOM 4804 O O . ASP A 1 628 ? -2.043 41.156 -0.161 1 88.44 628 ASP A O 1
ATOM 4808 N N . THR A 1 629 ? -0.419 41.031 1.384 1 90.69 629 THR A N 1
ATOM 4809 C CA . THR A 1 629 ? -1.346 40.531 2.402 1 90.69 629 THR A CA 1
ATOM 4810 C C . THR A 1 629 ? -1.758 41.688 3.34 1 90.69 629 THR A C 1
ATOM 4812 O O . THR A 1 629 ? -2.303 41.438 4.418 1 90.69 629 THR A O 1
ATOM 4815 N N . CYS A 1 630 ? -1.503 42.875 2.928 1 90.62 630 CYS A N 1
ATOM 4816 C CA . CYS A 1 630 ? -1.871 44.031 3.709 1 90.62 630 CYS A CA 1
ATOM 4817 C C . CYS A 1 630 ? -1.461 43.875 5.168 1 90.62 630 CYS A C 1
ATOM 4819 O O . CYS A 1 630 ? -0.315 43.531 5.457 1 90.62 630 CYS A O 1
ATOM 4821 N N . GLY A 1 631 ? -2.363 44 6.082 1 89 631 GLY A N 1
ATOM 4822 C CA . GLY A 1 631 ? -2.057 43.906 7.5 1 89 631 GLY A CA 1
ATOM 4823 C C . GLY A 1 631 ? -2.211 42.469 8.031 1 89 631 GLY A C 1
ATOM 4824 O O . GLY A 1 631 ? -2.045 42.25 9.227 1 89 631 GLY A O 1
ATOM 4825 N N . TRP A 1 632 ? -2.471 41.562 7.148 1 91.94 632 TRP A N 1
ATOM 4826 C CA . TRP A 1 632 ? -2.627 40.188 7.582 1 91.94 632 TRP A CA 1
ATOM 4827 C C . TRP A 1 632 ? -1.296 39.438 7.531 1 91.94 632 TRP A C 1
ATOM 4829 O O . TRP A 1 632 ? -0.535 39.594 6.57 1 91.94 632 TRP A O 1
ATOM 4839 N N . HIS A 1 633 ? -1.046 38.656 8.594 1 87.19 633 HIS A N 1
ATOM 4840 C CA . HIS A 1 633 ? 0.209 37.906 8.703 1 87.19 633 HIS A CA 1
ATOM 4841 C C . HIS A 1 633 ? -0.042 36.406 8.906 1 87.19 633 HIS A C 1
ATOM 4843 O O . HIS A 1 633 ? -1.003 36.031 9.578 1 87.19 633 HIS A O 1
ATOM 4849 N N . ILE A 1 634 ? 0.84 35.625 8.383 1 87.69 634 ILE A N 1
ATOM 4850 C CA . ILE A 1 634 ? 0.773 34.188 8.539 1 87.69 634 ILE A CA 1
ATOM 4851 C C . ILE A 1 634 ? 1.397 33.781 9.875 1 87.69 634 ILE A C 1
ATOM 4853 O O . ILE A 1 634 ? 2.506 34.219 10.203 1 87.69 634 ILE A O 1
ATOM 4857 N N . SER A 1 635 ? 0.648 33 10.602 1 82 635 SER A N 1
ATOM 4858 C CA . SER A 1 635 ? 1.182 32.531 11.875 1 82 635 SER A CA 1
ATOM 4859 C C . SER A 1 635 ? 2.182 31.406 11.68 1 82 635 SER A C 1
ATOM 4861 O O . SER A 1 635 ? 1.917 30.469 10.93 1 82 635 SER A O 1
ATOM 4863 N N . HIS A 1 636 ? 3.301 31.531 12.383 1 75.5 636 HIS A N 1
ATOM 4864 C CA . HIS A 1 636 ? 4.301 30.469 12.305 1 75.5 636 HIS A CA 1
ATOM 4865 C C . HIS A 1 636 ? 4.223 29.547 13.516 1 75.5 636 HIS A C 1
ATOM 4867 O O . HIS A 1 636 ? 5.098 28.703 13.719 1 75.5 636 HIS A O 1
ATOM 4873 N N . LEU A 1 637 ? 3.137 29.812 14.289 1 71.25 637 LEU A N 1
ATOM 4874 C CA . LEU A 1 637 ? 2.93 28.953 15.453 1 71.25 637 LEU A CA 1
ATOM 4875 C C . LEU A 1 637 ? 2.238 27.656 15.055 1 71.25 637 LEU A C 1
ATOM 4877 O O . LEU A 1 637 ? 2.145 26.719 15.852 1 71.25 637 LEU A O 1
ATOM 4881 N N . THR A 1 638 ? 1.879 27.625 13.797 1 75.62 638 THR A N 1
ATOM 4882 C CA . THR A 1 638 ? 1.254 26.422 13.266 1 75.62 638 THR A CA 1
ATOM 4883 C C . THR A 1 638 ? 2.107 25.812 12.156 1 75.62 638 THR A C 1
ATOM 4885 O O . THR A 1 638 ? 2.973 26.484 11.594 1 75.62 638 THR A O 1
ATOM 4888 N N . ASP A 1 639 ? 1.852 24.453 11.898 1 73 639 ASP A N 1
ATOM 4889 C CA . ASP A 1 639 ? 2.676 23.781 10.898 1 73 639 ASP A CA 1
ATOM 4890 C C . ASP A 1 639 ? 2.004 23.812 9.531 1 73 639 ASP A C 1
ATOM 4892 O O . ASP A 1 639 ? 2.598 23.391 8.531 1 73 639 ASP A O 1
ATOM 4896 N N . SER A 1 640 ? 0.785 24.234 9.57 1 82.56 640 SER A N 1
ATOM 4897 C CA . SER A 1 640 ? 0.133 24.547 8.305 1 82.56 640 SER A CA 1
ATOM 4898 C C . SER A 1 640 ? 0.036 26.047 8.086 1 82.56 640 SER A C 1
ATOM 4900 O O . SER A 1 640 ? -0.074 26.812 9.047 1 82.56 640 SER A O 1
ATOM 4902 N N . HIS A 1 641 ? 0.13 26.375 6.73 1 85.62 641 HIS A N 1
ATOM 4903 C CA . HIS A 1 641 ? 0.187 27.812 6.488 1 85.62 641 HIS A CA 1
ATOM 4904 C C . HIS A 1 641 ? -0.71 28.219 5.324 1 85.62 641 HIS A C 1
ATOM 4906 O O . HIS A 1 641 ? -0.85 27.469 4.355 1 85.62 641 HIS A O 1
ATOM 4912 N N . TRP A 1 642 ? -1.272 29.422 5.523 1 91.38 642 TRP A N 1
ATOM 4913 C CA . TRP A 1 642 ? -1.94 30.094 4.402 1 91.38 642 TRP A CA 1
ATOM 4914 C C . TRP A 1 642 ? -0.928 30.547 3.361 1 91.38 642 TRP A C 1
ATOM 4916 O O . TRP A 1 642 ? 0.194 30.938 3.703 1 91.38 642 TRP A O 1
ATOM 4926 N N . HIS A 1 643 ? -1.333 30.5 2.043 1 89.38 643 HIS A N 1
ATOM 4927 C CA . HIS A 1 643 ? -0.461 30.969 0.967 1 89.38 643 HIS A CA 1
ATOM 4928 C C . HIS A 1 643 ? -1.203 31.906 0.017 1 89.38 643 HIS A C 1
ATOM 4930 O O . HIS A 1 643 ? -2.375 31.672 -0.294 1 89.38 643 HIS A O 1
ATOM 4936 N N . ARG A 1 644 ? -0.578 32.969 -0.277 1 90.62 644 ARG A N 1
ATOM 4937 C CA . ARG A 1 644 ? -1.107 33.844 -1.332 1 90.62 644 ARG A CA 1
ATOM 4938 C C . ARG A 1 644 ? -0.907 33.188 -2.705 1 90.62 644 ARG A C 1
ATOM 4940 O O . ARG A 1 644 ? 0.222 32.906 -3.096 1 90.62 644 ARG A O 1
ATOM 4947 N N . MET A 1 645 ? -1.956 32.906 -3.369 1 88.38 645 MET A N 1
ATOM 4948 C CA . MET A 1 645 ? -1.879 32.156 -4.621 1 88.38 645 MET A CA 1
ATOM 4949 C C . MET A 1 645 ? -2.471 32.969 -5.773 1 88.38 645 MET A C 1
ATOM 4951 O O . MET A 1 645 ? -3.479 33.656 -5.602 1 88.38 645 MET A O 1
ATOM 4955 N N . GLU A 1 646 ? -1.813 32.812 -6.898 1 87.12 646 GLU A N 1
ATOM 4956 C CA . GLU A 1 646 ? -2.367 33.344 -8.133 1 87.12 646 GLU A CA 1
ATOM 4957 C C . GLU A 1 646 ? -3.379 32.375 -8.758 1 87.12 646 GLU A C 1
ATOM 4959 O O . GLU A 1 646 ? -3.201 31.172 -8.703 1 87.12 646 GLU A O 1
ATOM 4964 N N . SER A 1 647 ? -4.363 33 -9.281 1 83.19 647 SER A N 1
ATOM 4965 C CA . SER A 1 647 ? -5.402 32.188 -9.906 1 83.19 647 SER A CA 1
ATOM 4966 C C . SER A 1 647 ? -4.836 31.344 -11.047 1 83.19 647 SER A C 1
ATOM 4968 O O . SER A 1 647 ? -4.141 31.875 -11.922 1 83.19 647 SER A O 1
ATOM 4970 N N . HIS A 1 648 ? -4.895 30.016 -10.883 1 76.81 648 HIS A N 1
ATOM 4971 C CA . HIS A 1 648 ? -4.492 29.078 -11.922 1 76.81 648 HIS A CA 1
ATOM 4972 C C . HIS A 1 648 ? -5.23 27.75 -11.781 1 76.81 648 HIS A C 1
ATOM 4974 O O . HIS A 1 648 ? -5.355 27.219 -10.672 1 76.81 648 HIS A O 1
ATOM 4980 N N . GLY A 1 649 ? -5.789 27.344 -12.82 1 65 649 GLY A N 1
ATOM 4981 C CA . GLY A 1 649 ? -6.473 26.062 -12.789 1 65 649 GLY A CA 1
ATOM 4982 C C . GLY A 1 649 ? -7.703 26.062 -11.906 1 65 649 GLY A C 1
ATOM 4983 O O . GLY A 1 649 ? -8.586 26.906 -12.055 1 65 649 GLY A O 1
ATOM 4984 N N . PRO A 1 650 ? -7.66 25.172 -10.859 1 71.25 650 PRO A N 1
ATOM 4985 C CA . PRO A 1 650 ? -8.812 25.031 -9.969 1 71.25 650 PRO A CA 1
ATOM 4986 C C . PRO A 1 650 ? -8.906 26.125 -8.922 1 71.25 650 PRO A C 1
ATOM 4988 O O . PRO A 1 650 ? -9.953 26.297 -8.289 1 71.25 650 PRO A O 1
ATOM 4991 N N . GLY A 1 651 ? -7.828 26.797 -8.805 1 70.31 651 GLY A N 1
ATOM 4992 C CA . GLY A 1 651 ? -7.859 27.922 -7.879 1 70.31 651 GLY A CA 1
ATOM 4993 C C . GLY A 1 651 ? -8.07 29.25 -8.57 1 70.31 651 GLY A C 1
ATOM 4994 O O . GLY A 1 651 ? -7.336 29.609 -9.492 1 70.31 651 GLY A O 1
ATOM 4995 N N . TYR A 1 652 ? -9.211 29.969 -8.266 1 78.44 652 TYR A N 1
ATOM 4996 C CA . TYR A 1 652 ? -9.5 31.25 -8.914 1 78.44 652 TYR A CA 1
ATOM 4997 C C . TYR A 1 652 ? -9.992 32.281 -7.895 1 78.44 652 TYR A C 1
ATOM 4999 O O . TYR A 1 652 ? -10.633 31.906 -6.906 1 78.44 652 TYR A O 1
ATOM 5007 N N . ASP A 1 653 ? -9.672 33.469 -8.023 1 79.88 653 ASP A N 1
ATOM 5008 C CA . ASP A 1 653 ? -10.031 34.531 -7.094 1 79.88 653 ASP A CA 1
ATOM 5009 C C . ASP A 1 653 ? -11.469 35 -7.32 1 79.88 653 ASP A C 1
ATOM 5011 O O . ASP A 1 653 ? -12.039 34.75 -8.391 1 79.88 653 ASP A O 1
ATOM 5015 N N . HIS A 1 654 ? -12.07 35.594 -6.414 1 80.56 654 HIS A N 1
ATOM 5016 C CA . HIS A 1 654 ? -13.445 36.062 -6.461 1 80.56 654 HIS A CA 1
ATOM 5017 C C . HIS A 1 654 ? -13.57 37.312 -7.301 1 80.56 654 HIS A C 1
ATOM 5019 O O . HIS A 1 654 ? -14.562 37.531 -8 1 80.56 654 HIS A O 1
ATOM 5025 N N . THR A 1 655 ? -12.609 38.188 -7.289 1 74.75 655 THR A N 1
ATOM 5026 C CA . THR A 1 655 ? -12.703 39.531 -7.883 1 74.75 655 THR A CA 1
ATOM 5027 C C . THR A 1 655 ? -12.641 39.438 -9.406 1 74.75 655 THR A C 1
ATOM 5029 O O . THR A 1 655 ? -13.57 39.875 -10.094 1 74.75 655 THR A O 1
ATOM 5032 N N . THR A 1 656 ? -11.578 39 -9.906 1 72.5 656 THR A N 1
ATOM 5033 C CA . THR A 1 656 ? -11.367 39 -11.352 1 72.5 656 THR A CA 1
ATOM 5034 C C . THR A 1 656 ? -11.297 37.562 -11.891 1 72.5 656 THR A C 1
ATOM 5036 O O . THR A 1 656 ? -11.414 37.344 -13.094 1 72.5 656 THR A O 1
ATOM 5039 N N . GLY A 1 657 ? -11.312 36.719 -10.992 1 76.31 657 GLY A N 1
ATOM 5040 C CA . GLY A 1 657 ? -11.078 35.344 -11.414 1 76.31 657 GLY A CA 1
ATOM 5041 C C . GLY A 1 657 ? -9.633 35.062 -11.789 1 76.31 657 GLY A C 1
ATOM 5042 O O . GLY A 1 657 ? -9.25 33.906 -11.984 1 76.31 657 GLY A O 1
ATOM 5043 N N . ARG A 1 658 ? -8.773 36.156 -11.953 1 77.31 658 ARG A N 1
ATOM 5044 C CA . ARG A 1 658 ? -7.387 36 -12.375 1 77.31 658 ARG A CA 1
ATOM 5045 C C . ARG A 1 658 ? -6.426 36.594 -11.352 1 77.31 658 ARG A C 1
ATOM 5047 O O . ARG A 1 658 ? -5.211 36.625 -11.562 1 77.31 658 ARG A O 1
ATOM 5054 N N . GLY A 1 659 ? -7.039 37.031 -10.305 1 88.94 659 GLY A N 1
ATOM 5055 C CA . GLY A 1 659 ? -6.219 37.719 -9.312 1 88.94 659 GLY A CA 1
ATOM 5056 C C . GLY A 1 659 ? -5.668 36.781 -8.25 1 88.94 659 GLY A C 1
ATOM 5057 O O . GLY A 1 659 ? -5.434 35.594 -8.523 1 88.94 659 GLY A O 1
ATOM 5058 N N . TYR A 1 660 ? -5.277 37.438 -7.086 1 91.69 660 TYR A N 1
ATOM 5059 C CA . TYR A 1 660 ? -4.672 36.688 -5.992 1 91.69 660 TYR A CA 1
ATOM 5060 C C . TYR A 1 660 ? -5.664 36.5 -4.852 1 91.69 660 TYR A C 1
ATOM 5062 O O . TYR A 1 660 ? -6.625 37.25 -4.715 1 91.69 660 TYR A O 1
ATOM 5070 N N . PHE A 1 661 ? -5.496 35.469 -4.117 1 93.69 661 PHE A N 1
ATOM 5071 C CA . PHE A 1 661 ? -6.293 35.156 -2.939 1 93.69 661 PHE A CA 1
ATOM 5072 C C . PHE A 1 661 ? -5.48 34.312 -1.951 1 93.69 661 PHE A C 1
ATOM 5074 O O . PHE A 1 661 ? -4.348 33.906 -2.244 1 93.69 661 PHE A O 1
ATOM 5081 N N . MET A 1 662 ? -6.031 34.125 -0.806 1 94.19 662 MET A N 1
ATOM 5082 C CA . MET A 1 662 ? -5.367 33.312 0.194 1 94.19 662 MET A CA 1
ATOM 5083 C C . MET A 1 662 ? -5.898 31.875 0.149 1 94.19 662 MET A C 1
ATOM 5085 O O . MET A 1 662 ? -7.109 31.656 0.181 1 94.19 662 MET A O 1
ATOM 5089 N N . LEU A 1 663 ? -4.996 30.953 0.028 1 93.81 663 LEU A N 1
ATOM 5090 C CA . LEU A 1 663 ? -5.371 29.547 -0.093 1 93.81 663 LEU A CA 1
ATOM 5091 C C . LEU A 1 663 ? -4.73 28.719 1.016 1 93.81 663 LEU A C 1
ATOM 5093 O O . LEU A 1 663 ? -3.574 28.953 1.382 1 93.81 663 LEU A O 1
ATOM 5097 N N . LEU A 1 664 ? -5.516 27.828 1.54 1 93.12 664 LEU A N 1
ATOM 5098 C CA . LEU A 1 664 ? -5.012 26.828 2.479 1 93.12 664 LEU A CA 1
ATOM 5099 C C . LEU A 1 664 ? -5.34 25.422 2.004 1 93.12 664 LEU A C 1
ATOM 5101 O O . LEU A 1 664 ? -6.512 25.062 1.89 1 93.12 664 LEU A O 1
ATOM 5105 N N . ASP A 1 665 ? -4.34 24.672 1.688 1 89.44 665 ASP A N 1
ATOM 5106 C CA . ASP A 1 665 ? -4.438 23.234 1.46 1 89.44 665 ASP A CA 1
ATOM 5107 C C . ASP A 1 665 ? -3.994 22.453 2.693 1 89.44 665 ASP A C 1
ATOM 5109 O O . ASP A 1 665 ? -2.826 22.5 3.082 1 89.44 665 ASP A O 1
ATOM 5113 N N . PRO A 1 666 ? -4.922 21.75 3.252 1 89.38 666 PRO A N 1
ATOM 5114 C CA . PRO A 1 666 ? -4.59 21.109 4.523 1 89.38 666 PRO A CA 1
ATOM 5115 C C . PRO A 1 666 ? -3.508 20.047 4.375 1 89.38 666 PRO A C 1
ATOM 5117 O O . PRO A 1 666 ? -2.916 19.625 5.371 1 89.38 666 PRO A O 1
ATOM 5120 N N . THR A 1 667 ? -3.217 19.547 3.225 1 85.75 667 THR A N 1
ATOM 5121 C CA . THR A 1 667 ? -2.299 18.422 3.072 1 85.75 667 THR A CA 1
ATOM 5122 C C . THR A 1 667 ? -1.02 18.859 2.365 1 85.75 667 THR A C 1
ATOM 5124 O O . THR A 1 667 ? -0.085 18.078 2.215 1 85.75 667 THR A O 1
ATOM 5127 N N . ASP A 1 668 ? -0.883 20.016 1.939 1 78.75 668 ASP A N 1
ATOM 5128 C CA . ASP A 1 668 ? 0.295 20.484 1.221 1 78.75 668 ASP A CA 1
ATOM 5129 C C . ASP A 1 668 ? 0.752 21.844 1.752 1 78.75 668 ASP A C 1
ATOM 5131 O O . ASP A 1 668 ? 0.05 22.844 1.6 1 78.75 668 ASP A O 1
ATOM 5135 N N . PRO A 1 669 ? 1.806 21.781 2.137 1 74.44 669 PRO A N 1
ATOM 5136 C CA . PRO A 1 669 ? 2.746 20.719 2.529 1 74.44 669 PRO A CA 1
ATOM 5137 C C . PRO A 1 669 ? 2.229 19.875 3.686 1 74.44 669 PRO A C 1
ATOM 5139 O O . PRO A 1 669 ? 1.319 20.297 4.406 1 74.44 669 PRO A O 1
ATOM 5142 N N . PRO A 1 670 ? 2.75 18.672 3.762 1 72.75 670 PRO A N 1
ATOM 5143 C CA . PRO A 1 670 ? 2.279 17.812 4.844 1 72.75 670 PRO A CA 1
ATOM 5144 C C . PRO A 1 670 ? 2.396 18.453 6.219 1 72.75 670 PRO A C 1
ATOM 5146 O O . PRO A 1 670 ? 3.373 19.156 6.488 1 72.75 670 PRO A O 1
ATOM 5149 N N . ALA A 1 671 ? 1.437 18.359 6.996 1 76.56 671 ALA A N 1
ATOM 5150 C CA . ALA A 1 671 ? 1.366 18.953 8.336 1 76.56 671 ALA A CA 1
ATOM 5151 C C . ALA A 1 671 ? 0.769 17.969 9.336 1 76.56 671 ALA A C 1
ATOM 5153 O O . ALA A 1 671 ? 0.184 16.953 8.938 1 76.56 671 ALA A O 1
ATOM 5154 N N . ARG A 1 672 ? 1.023 18.25 10.578 1 77.94 672 ARG A N 1
ATOM 5155 C CA . ARG A 1 672 ? 0.525 17.359 11.625 1 77.94 672 ARG A CA 1
ATOM 5156 C C . ARG A 1 672 ? -0.28 18.141 12.664 1 77.94 672 ARG A C 1
ATOM 5158 O O . ARG A 1 672 ? -0.979 17.547 13.484 1 77.94 672 ARG A O 1
ATOM 5165 N N . GLY A 1 673 ? -0.162 19.406 12.539 1 76.56 673 GLY A N 1
ATOM 5166 C CA . GLY A 1 673 ? -0.846 20.234 13.508 1 76.56 673 GLY A CA 1
ATOM 5167 C C . GLY A 1 673 ? -2.332 20.375 13.234 1 76.56 673 GLY A C 1
ATOM 5168 O O . GLY A 1 673 ? -2.842 19.828 12.258 1 76.56 673 GLY A O 1
ATOM 5169 N N . PRO A 1 674 ? -2.979 21.062 14.078 1 78.12 674 PRO A N 1
ATOM 5170 C CA . PRO A 1 674 ? -4.438 21.125 14.016 1 78.12 674 PRO A CA 1
ATOM 5171 C C . PRO A 1 674 ? -4.93 22.062 12.906 1 78.12 674 PRO A C 1
ATOM 5173 O O . PRO A 1 674 ? -6.062 21.938 12.438 1 78.12 674 PRO A O 1
ATOM 5176 N N . GLY A 1 675 ? -4.09 23.109 12.695 1 88.44 675 GLY A N 1
ATOM 5177 C CA . GLY A 1 675 ? -4.578 24.031 11.672 1 88.44 675 GLY A CA 1
ATOM 5178 C C . GLY A 1 675 ? -3.619 25.156 11.375 1 88.44 675 GLY A C 1
ATOM 5179 O O . GLY A 1 675 ? -2.434 25.078 11.703 1 88.44 675 GLY A O 1
ATOM 5180 N N . ALA A 1 676 ? -4.141 26.172 10.562 1 91.56 676 ALA A N 1
ATOM 5181 C CA . ALA A 1 676 ? -3.389 27.359 10.164 1 91.56 676 ALA A CA 1
ATOM 5182 C C . ALA A 1 676 ? -4.098 28.641 10.609 1 91.56 676 ALA A C 1
ATOM 5184 O O . ALA A 1 676 ? -5.312 28.625 10.836 1 91.56 676 ALA A O 1
ATOM 5185 N N . GLN A 1 677 ? -3.287 29.734 10.789 1 92.12 677 GLN A N 1
ATOM 5186 C CA . GLN A 1 677 ? -3.867 31 11.227 1 92.12 677 GLN A CA 1
ATOM 5187 C C . GLN A 1 677 ? -3.35 32.156 10.391 1 92.12 677 GLN A C 1
ATOM 5189 O O . GLN A 1 677 ? -2.178 32.188 10.016 1 92.12 677 GLN A O 1
ATOM 5194 N N . LEU A 1 678 ? -4.25 33 9.992 1 93.25 678 LEU A N 1
ATOM 5195 C CA . LEU A 1 678 ? -3.996 34.312 9.422 1 93.25 678 LEU A CA 1
ATOM 5196 C C . LEU A 1 678 ? -4.445 35.438 10.383 1 93.25 678 LEU A C 1
ATOM 5198 O O . LEU A 1 678 ? -5.621 35.5 10.734 1 93.25 678 LEU A O 1
ATOM 5202 N N . LEU A 1 679 ? -3.535 36.25 10.875 1 91.31 679 LEU A N 1
ATOM 5203 C CA . LEU A 1 679 ? -3.908 37.156 11.953 1 91.31 679 LEU A CA 1
ATOM 5204 C C . LEU A 1 679 ? -3.479 38.594 11.641 1 91.31 679 LEU A C 1
ATOM 5206 O O . LEU A 1 679 ? -2.543 38.781 10.867 1 91.31 679 LEU A O 1
ATOM 5210 N N . THR A 1 680 ? -4.188 39.531 12.242 1 91.12 680 THR A N 1
ATOM 5211 C CA . THR A 1 680 ? -3.834 40.938 12.172 1 91.12 680 THR A CA 1
ATOM 5212 C C . THR A 1 680 ? -3.031 41.344 13.398 1 91.12 680 THR A C 1
ATOM 5214 O O . THR A 1 680 ? -2.992 40.625 14.398 1 91.12 680 THR A O 1
ATOM 5217 N N . GLN A 1 681 ? -2.371 42.5 13.234 1 85.88 681 GLN A N 1
ATOM 5218 C CA . GLN A 1 681 ? -1.79 43.094 14.422 1 85.88 681 GLN A CA 1
ATOM 5219 C C . GLN A 1 681 ? -2.867 43.75 15.297 1 85.88 681 GLN A C 1
ATOM 5221 O O . GLN A 1 681 ? -3.994 43.969 14.844 1 85.88 681 GLN A O 1
ATOM 5226 N N . PRO A 1 682 ? -2.582 44 16.562 1 86.31 682 PRO A N 1
ATOM 5227 C CA . PRO A 1 682 ? -3.59 44.625 17.406 1 86.31 682 PRO A CA 1
ATOM 5228 C C . PRO A 1 682 ? -4.09 45.969 16.828 1 86.31 682 PRO A C 1
ATOM 5230 O O . PRO A 1 682 ? -3.283 46.781 16.406 1 86.31 682 PRO A O 1
ATOM 5233 N N . GLN A 1 683 ? -5.402 46.031 16.781 1 88.81 683 GLN A N 1
ATOM 5234 C CA . GLN A 1 683 ? -6.055 47.188 16.141 1 88.81 683 GLN A CA 1
ATOM 5235 C C . GLN A 1 683 ? -6.816 48 17.172 1 88.81 683 GLN A C 1
ATOM 5237 O O . GLN A 1 683 ? -7.289 47.5 18.188 1 88.81 683 GLN A O 1
ATOM 5242 N N . VAL A 1 684 ? -6.836 49.281 16.844 1 86.06 684 VAL A N 1
ATOM 5243 C CA . VAL A 1 684 ? -7.688 50.156 17.625 1 86.06 684 VAL A CA 1
ATOM 5244 C C . VAL A 1 684 ? -9.055 50.281 16.953 1 86.06 684 VAL A C 1
ATOM 5246 O O . VAL A 1 684 ? -9.141 50.562 15.758 1 86.06 684 VAL A O 1
ATOM 5249 N N . PRO A 1 685 ? -10.062 50.062 17.688 1 89.25 685 PRO A N 1
ATOM 5250 C CA . PRO A 1 685 ? -11.391 50.156 17.094 1 89.25 685 PRO A CA 1
ATOM 5251 C C . PRO A 1 685 ? -11.727 51.562 16.578 1 89.25 685 PRO A C 1
ATOM 5253 O O . PRO A 1 685 ? -11.398 52.531 17.234 1 89.25 685 PRO A O 1
ATOM 5256 N N . ALA A 1 686 ? -12.305 51.688 15.414 1 84.19 686 ALA A N 1
ATOM 5257 C CA . ALA A 1 686 ? -12.711 52.969 14.828 1 84.19 686 ALA A CA 1
ATOM 5258 C C . ALA A 1 686 ? -14.039 53.438 15.414 1 84.19 686 ALA A C 1
ATOM 5260 O O . ALA A 1 686 ? -14.359 54.625 15.352 1 84.19 686 ALA A O 1
ATOM 5261 N N . GLY A 1 687 ? -14.883 52.562 15.883 1 86.44 687 GLY A N 1
ATOM 5262 C CA . GLY A 1 687 ? -16.172 52.844 16.484 1 86.44 687 GLY A CA 1
ATOM 5263 C C . GLY A 1 687 ? -16.672 51.719 17.391 1 86.44 687 GLY A C 1
ATOM 5264 O O . GLY A 1 687 ? -15.969 50.75 17.625 1 86.44 687 GLY A O 1
ATOM 5265 N N . SER A 1 688 ? -17.875 51.969 17.859 1 89.19 688 SER A N 1
ATOM 5266 C CA . SER A 1 688 ? -18.438 50.969 18.781 1 89.19 688 SER A CA 1
ATOM 5267 C C . SER A 1 688 ? -18.844 49.719 18.047 1 89.19 688 SER A C 1
ATOM 5269 O O . SER A 1 688 ? -18.844 48.625 18.625 1 89.19 688 SER A O 1
ATOM 5271 N N . ARG A 1 689 ? -19.312 49.969 16.797 1 92.06 689 ARG A N 1
ATOM 5272 C CA . ARG A 1 689 ? -19.656 48.812 15.961 1 92.06 689 ARG A CA 1
ATOM 5273 C C . ARG A 1 689 ? -19.016 48.938 14.578 1 92.06 689 ARG A C 1
ATOM 5275 O O . ARG A 1 689 ? -19 50.031 13.992 1 92.06 689 ARG A O 1
ATOM 5282 N N . GLU A 1 690 ? -18.484 47.75 14.109 1 93.81 690 GLU A N 1
ATOM 5283 C CA . GLU A 1 690 ? -17.906 47.656 12.773 1 93.81 690 GLU A CA 1
ATOM 5284 C C . GLU A 1 690 ? -18.359 46.375 12.062 1 93.81 690 GLU A C 1
ATOM 5286 O O . GLU A 1 690 ? -18.625 45.375 12.711 1 93.81 690 GLU A O 1
ATOM 5291 N N . CYS A 1 691 ? -18.484 46.562 10.734 1 94.56 691 CYS A N 1
ATOM 5292 C CA . CYS A 1 691 ? -18.875 45.406 9.938 1 94.56 691 CYS A CA 1
ATOM 5293 C C . CYS A 1 691 ? -17.703 44.875 9.141 1 94.56 691 CYS A C 1
ATOM 5295 O O . CYS A 1 691 ? -17.141 45.562 8.297 1 94.56 691 CYS A O 1
ATOM 5297 N N . LEU A 1 692 ? -17.297 43.625 9.445 1 95.5 692 LEU A N 1
ATOM 5298 C CA . LEU A 1 692 ? -16.281 42.938 8.664 1 95.5 692 LEU A CA 1
ATOM 5299 C C . LEU A 1 692 ? -16.922 42 7.645 1 95.5 692 LEU A C 1
ATOM 5301 O O . LEU A 1 692 ? -17.719 41.125 8.008 1 95.5 692 LEU A O 1
ATOM 5305 N N . SER A 1 693 ? -16.641 42.219 6.371 1 95.06 693 SER A N 1
ATOM 5306 C CA . SER A 1 693 ? -17.125 41.344 5.316 1 95.06 693 SER A CA 1
ATOM 5307 C C . SER A 1 693 ? -15.961 40.688 4.574 1 95.06 693 SER A C 1
ATOM 5309 O O . SER A 1 693 ? -14.891 41.281 4.438 1 95.06 693 SER A O 1
ATOM 5311 N N . PHE A 1 694 ? -16.125 39.469 4.137 1 95.81 694 PHE A N 1
ATOM 5312 C CA . PHE A 1 694 ? -15.086 38.75 3.408 1 95.81 694 PHE A CA 1
ATOM 5313 C C . PHE A 1 694 ? -15.695 37.656 2.521 1 95.81 694 PHE A C 1
ATOM 5315 O O . PHE A 1 694 ? -16.859 37.281 2.688 1 95.81 694 PHE A O 1
ATOM 5322 N N . TRP A 1 695 ? -14.977 37.25 1.551 1 95.38 695 TRP A N 1
ATOM 5323 C CA . TRP A 1 695 ? -15.383 36.125 0.69 1 95.38 695 TRP A CA 1
ATOM 5324 C C . TRP A 1 695 ? -14.586 34.875 1.019 1 95.38 695 TRP A C 1
ATOM 5326 O O . TRP A 1 695 ? -13.383 34.938 1.272 1 95.38 695 TRP A O 1
ATOM 5336 N N . TYR A 1 696 ? -15.297 33.75 1.114 1 95.19 696 TYR A N 1
ATOM 5337 C CA . TYR A 1 696 ? -14.633 32.5 1.432 1 95.19 696 TYR A CA 1
ATOM 5338 C C . TYR A 1 696 ? -15.023 31.406 0.436 1 95.19 696 TYR A C 1
ATOM 5340 O O . TYR A 1 696 ? -16.047 31.516 -0.245 1 95.19 696 TYR A O 1
ATOM 5348 N N . HIS A 1 697 ? -14.164 30.453 0.242 1 94.19 697 HIS A N 1
ATOM 5349 C CA . HIS A 1 697 ? -14.344 29.281 -0.61 1 94.19 697 HIS A CA 1
ATOM 5350 C C . HIS A 1 697 ? -13.969 28 0.124 1 94.19 697 HIS A C 1
ATOM 5352 O O . HIS A 1 697 ? -12.828 27.828 0.548 1 94.19 697 HIS A O 1
ATOM 5358 N N . LEU A 1 698 ? -14.953 27.109 0.405 1 94.19 698 LEU A N 1
ATOM 5359 C CA . LEU A 1 698 ? -14.758 25.781 1.001 1 94.19 698 LEU A CA 1
ATOM 5360 C C . LEU A 1 698 ? -15.203 24.688 0.044 1 94.19 698 LEU A C 1
ATOM 5362 O O . LEU A 1 698 ? -16.406 24.469 -0.153 1 94.19 698 LEU A O 1
ATOM 5366 N N . HIS A 1 699 ? -14.211 23.953 -0.437 1 92.31 699 HIS A N 1
ATOM 5367 C CA . HIS A 1 699 ? -14.523 23 -1.491 1 92.31 699 HIS A CA 1
ATOM 5368 C C . HIS A 1 699 ? -13.758 21.688 -1.294 1 92.31 699 HIS A C 1
ATOM 5370 O O . HIS A 1 699 ? -12.562 21.703 -1.007 1 92.31 699 HIS A O 1
ATOM 5376 N N . GLY A 1 700 ? -14.547 20.547 -1.461 1 91.62 700 GLY A N 1
ATOM 5377 C CA . GLY A 1 700 ? -13.961 19.234 -1.377 1 91.62 700 GLY A CA 1
ATOM 5378 C C . GLY A 1 700 ? -14.836 18.234 -0.63 1 91.62 700 GLY A C 1
ATOM 5379 O O . GLY A 1 700 ? -15.664 18.625 0.192 1 91.62 700 GLY A O 1
ATOM 5380 N N . PRO A 1 701 ? -14.648 16.969 -0.874 1 89.81 701 PRO A N 1
ATOM 5381 C CA . PRO A 1 701 ? -15.523 15.953 -0.274 1 89.81 701 PRO A CA 1
ATOM 5382 C C . PRO A 1 701 ? -15.344 15.836 1.238 1 89.81 701 PRO A C 1
ATOM 5384 O O . PRO A 1 701 ? -16.219 15.297 1.928 1 89.81 701 PRO A O 1
ATOM 5387 N N . GLN A 1 702 ? -14.219 16.312 1.721 1 90.56 702 GLN A N 1
ATOM 5388 C CA . GLN A 1 702 ? -13.93 16.281 3.15 1 90.56 702 GLN A CA 1
ATOM 5389 C C . GLN A 1 702 ? -13.008 17.422 3.549 1 90.56 702 GLN A C 1
ATOM 5391 O O . GLN A 1 702 ? -11.82 17.219 3.811 1 90.56 702 GLN A O 1
ATOM 5396 N N . ILE A 1 703 ? -13.516 18.578 3.598 1 92.44 703 ILE A N 1
ATOM 5397 C CA . ILE A 1 703 ? -12.727 19.734 3.984 1 92.44 703 ILE A CA 1
ATOM 5398 C C . ILE A 1 703 ? -13.07 20.141 5.418 1 92.44 703 ILE A C 1
ATOM 5400 O O . ILE A 1 703 ? -14.156 19.828 5.91 1 92.44 703 ILE A O 1
ATOM 5404 N N . GLY A 1 704 ? -12.156 20.812 6.059 1 91.75 704 GLY A N 1
ATOM 5405 C CA . GLY A 1 704 ? -12.305 21.125 7.473 1 91.75 704 GLY A CA 1
ATOM 5406 C C . GLY A 1 704 ? -13.141 22.359 7.73 1 91.75 704 GLY A C 1
ATOM 5407 O O . GLY A 1 704 ? -14.133 22.594 7.043 1 91.75 704 GLY A O 1
ATOM 5408 N N . THR A 1 705 ? -12.758 23.078 8.867 1 92.94 705 THR A N 1
ATOM 5409 C CA . THR A 1 705 ? -13.555 24.188 9.352 1 92.94 705 THR A CA 1
ATOM 5410 C C . THR A 1 705 ? -12.797 25.5 9.211 1 92.94 705 THR A C 1
ATOM 5412 O O . THR A 1 705 ? -11.609 25.578 9.531 1 92.94 705 THR A O 1
ATOM 5415 N N . LEU A 1 706 ? -13.422 26.516 8.648 1 95.31 706 LEU A N 1
ATOM 5416 C CA . LEU A 1 706 ? -12.93 27.891 8.625 1 95.31 706 LEU A CA 1
ATOM 5417 C C . LEU A 1 706 ? -13.625 28.734 9.688 1 95.31 706 LEU A C 1
ATOM 5419 O O . LEU A 1 706 ? -14.852 28.734 9.781 1 95.31 706 LEU A O 1
ATOM 5423 N N . ARG A 1 707 ? -12.805 29.484 10.5 1 94.75 707 ARG A N 1
ATOM 5424 C CA . ARG A 1 707 ? -13.367 30.25 11.609 1 94.75 707 ARG A CA 1
ATOM 5425 C C . ARG A 1 707 ? -12.75 31.641 11.68 1 94.75 707 ARG A C 1
ATOM 5427 O O . ARG A 1 707 ? -11.594 31.828 11.305 1 94.75 707 ARG A O 1
ATOM 5434 N N . LEU A 1 708 ? -13.547 32.562 12.094 1 95.44 708 LEU A N 1
ATOM 5435 C CA . LEU A 1 708 ? -13.117 33.938 12.414 1 95.44 708 LEU A CA 1
ATOM 5436 C C . LEU A 1 708 ? -13.211 34.188 13.914 1 95.44 708 LEU A C 1
ATOM 5438 O O . LEU A 1 708 ? -14.266 33.969 14.516 1 95.44 708 LEU A O 1
ATOM 5442 N N . VAL A 1 709 ? -12.102 34.625 14.469 1 94.88 709 VAL A N 1
ATOM 5443 C CA . VAL A 1 709 ? -12.023 34.844 15.906 1 94.88 709 VAL A CA 1
ATOM 5444 C C . VAL A 1 709 ? -11.5 36.219 16.219 1 94.88 709 VAL A C 1
ATOM 5446 O O . VAL A 1 709 ? -10.664 36.75 15.477 1 94.88 709 VAL A O 1
ATOM 5449 N N . MET A 1 710 ? -12.055 36.812 17.234 1 93.94 710 MET A N 1
ATOM 5450 C CA . MET A 1 710 ? -11.539 38.062 17.766 1 93.94 710 MET A CA 1
ATOM 5451 C C . MET A 1 710 ? -10.844 37.844 19.109 1 93.94 710 MET A C 1
ATOM 5453 O O . MET A 1 710 ? -11.414 37.219 20.016 1 93.94 710 MET A O 1
ATOM 5457 N N . ARG A 1 711 ? -9.664 38.281 19.141 1 91.62 711 ARG A N 1
ATOM 5458 C CA . ARG A 1 711 ? -8.852 38.125 20.328 1 91.62 711 ARG A CA 1
ATOM 5459 C C . ARG A 1 711 ? -8.578 39.469 21 1 91.62 711 ARG A C 1
ATOM 5461 O O . ARG A 1 711 ? -8.234 40.438 20.328 1 91.62 711 ARG A O 1
ATOM 5468 N N . ARG A 1 712 ? -8.844 39.469 22.281 1 88.69 712 ARG A N 1
ATOM 5469 C CA . ARG A 1 712 ? -8.531 40.625 23.141 1 88.69 712 ARG A CA 1
ATOM 5470 C C . ARG A 1 712 ? -7.641 40.188 24.297 1 88.69 712 ARG A C 1
ATOM 5472 O O . ARG A 1 712 ? -7.777 39.094 24.828 1 88.69 712 ARG A O 1
ATOM 5479 N N . ASP A 1 713 ? -6.73 41.094 24.578 1 79 713 ASP A N 1
ATOM 5480 C CA . ASP A 1 713 ? -5.793 40.781 25.656 1 79 713 ASP A CA 1
ATOM 5481 C C . ASP A 1 713 ? -6.531 40.5 26.953 1 79 713 ASP A C 1
ATOM 5483 O O . ASP A 1 713 ? -7.355 41.312 27.391 1 79 713 ASP A O 1
ATOM 5487 N N . GLY A 1 714 ? -6.246 39.5 27.5 1 75.19 714 GLY A N 1
ATOM 5488 C CA . GLY A 1 714 ? -6.777 39.125 28.812 1 75.19 714 GLY A CA 1
ATOM 5489 C C . GLY A 1 714 ? -8.156 38.5 28.75 1 75.19 714 GLY A C 1
ATOM 5490 O O . GLY A 1 714 ? -8.711 38.125 29.781 1 75.19 714 GLY A O 1
ATOM 5491 N N . GLU A 1 715 ? -8.68 38.469 27.516 1 82.75 715 GLU A N 1
ATOM 5492 C CA . GLU A 1 715 ? -10.008 37.875 27.359 1 82.75 715 GLU A CA 1
ATOM 5493 C C . GLU A 1 715 ? -9.945 36.594 26.562 1 82.75 715 GLU A C 1
ATOM 5495 O O . GLU A 1 715 ? -8.945 36.312 25.891 1 82.75 715 GLU A O 1
ATOM 5500 N N . VAL A 1 716 ? -10.984 35.812 26.828 1 87.19 716 VAL A N 1
ATOM 5501 C CA . VAL A 1 716 ? -11.109 34.594 26.031 1 87.19 716 VAL A CA 1
ATOM 5502 C C . VAL A 1 716 ? -11.438 34.969 24.578 1 87.19 716 VAL A C 1
ATOM 5504 O O . VAL A 1 716 ? -12.172 35.938 24.328 1 87.19 716 VAL A O 1
ATOM 5507 N N . ASP A 1 717 ? -10.875 34.219 23.703 1 89.31 717 ASP A N 1
ATOM 5508 C CA . ASP A 1 717 ? -11.141 34.406 22.281 1 89.31 717 ASP A CA 1
ATOM 5509 C C . ASP A 1 717 ? -12.641 34.375 21.984 1 89.31 717 ASP A C 1
ATOM 5511 O O . ASP A 1 717 ? -13.359 33.531 22.531 1 89.31 717 ASP A O 1
ATOM 5515 N N . THR A 1 718 ? -13.102 35.281 21.234 1 89.06 718 THR A N 1
ATOM 5516 C CA . THR A 1 718 ? -14.508 35.312 20.844 1 89.06 718 THR A CA 1
ATOM 5517 C C . THR A 1 718 ? -14.688 34.75 19.422 1 89.06 718 THR A C 1
ATOM 5519 O O . THR A 1 718 ? -14.125 35.312 18.469 1 89.06 718 THR A O 1
ATOM 5522 N N . HIS A 1 719 ? -15.531 33.75 19.359 1 89.94 719 HIS A N 1
ATOM 5523 C CA . HIS A 1 719 ? -15.836 33.219 18.047 1 89.94 719 HIS A CA 1
ATOM 5524 C C . HIS A 1 719 ? -16.906 34.031 17.328 1 89.94 719 HIS A C 1
ATOM 5526 O O . HIS A 1 719 ? -18.016 34.188 17.828 1 89.94 719 HIS A O 1
ATOM 5532 N N . LEU A 1 720 ? -16.547 34.562 16.141 1 90.19 720 LEU A N 1
ATOM 5533 C CA . LEU A 1 720 ? -17.453 35.438 15.414 1 90.19 720 LEU A CA 1
ATOM 5534 C C . LEU A 1 720 ? -18.188 34.719 14.312 1 90.19 720 LEU A C 1
ATOM 5536 O O . LEU A 1 720 ? -19.344 35.031 14 1 90.19 720 LEU A O 1
ATOM 5540 N N . TRP A 1 721 ? -17.5 33.812 13.703 1 90.56 721 TRP A N 1
ATOM 5541 C CA . TRP A 1 721 ? -18.047 33.125 12.531 1 90.56 721 TRP A CA 1
ATOM 5542 C C . TRP A 1 721 ? -17.328 31.781 12.297 1 90.56 721 TRP A C 1
ATOM 5544 O O . TRP A 1 721 ? -16.125 31.672 12.523 1 90.56 721 TRP A O 1
ATOM 5554 N N . SER A 1 722 ? -18.094 30.734 11.836 1 91 722 SER A N 1
ATOM 5555 C CA . SER A 1 722 ? -17.484 29.438 11.523 1 91 722 SER A CA 1
ATOM 5556 C C . SER A 1 722 ? -18.281 28.688 10.469 1 91 722 SER A C 1
ATOM 5558 O O . SER A 1 722 ? -19.516 28.781 10.438 1 91 722 SER A O 1
ATOM 5560 N N . ARG A 1 723 ? -17.609 28.016 9.57 1 91.44 723 ARG A N 1
ATOM 5561 C CA . ARG A 1 723 ? -18.203 27.109 8.594 1 91.44 723 ARG A CA 1
ATOM 5562 C C . ARG A 1 723 ? -17.375 25.828 8.469 1 91.44 723 ARG A C 1
ATOM 5564 O O . ARG A 1 723 ? -16.156 25.875 8.477 1 91.44 723 ARG A O 1
ATOM 5571 N N . SER A 1 724 ? -18.172 24.672 8.438 1 89.38 724 SER A N 1
ATOM 5572 C CA . SER A 1 724 ? -17.484 23.391 8.312 1 89.38 724 SER A CA 1
ATOM 5573 C C . SER A 1 724 ? -17.953 22.625 7.078 1 89.38 724 SER A C 1
ATOM 5575 O O . SER A 1 724 ? -19.125 22.688 6.719 1 89.38 724 SER A O 1
ATOM 5577 N N . GLY A 1 725 ? -17.047 21.938 6.449 1 90.75 725 GLY A N 1
ATOM 5578 C CA . GLY A 1 725 ? -17.391 21.125 5.293 1 90.75 725 GLY A CA 1
ATOM 5579 C C . GLY A 1 725 ? -17.531 21.922 4.016 1 90.75 725 GLY A C 1
ATOM 5580 O O . GLY A 1 725 ? -17.297 23.141 4.012 1 90.75 725 GLY A O 1
ATOM 5581 N N . THR A 1 726 ? -17.938 21.219 2.984 1 92.75 726 THR A N 1
ATOM 5582 C CA . THR A 1 726 ? -18.016 21.875 1.682 1 92.75 726 THR A CA 1
ATOM 5583 C C . THR A 1 726 ? -19.266 22.75 1.601 1 92.75 726 THR A C 1
ATOM 5585 O O . THR A 1 726 ? -20.312 22.422 2.174 1 92.75 726 THR A O 1
ATOM 5588 N N . HIS A 1 727 ? -19.156 23.859 0.9 1 90.94 727 HIS A N 1
ATOM 5589 C CA . HIS A 1 727 ? -20.266 24.734 0.565 1 90.94 727 HIS A CA 1
ATOM 5590 C C . HIS A 1 727 ? -20.359 24.953 -0.941 1 90.94 727 HIS A C 1
ATOM 5592 O O . HIS A 1 727 ? -20.688 26.047 -1.394 1 90.94 727 HIS A O 1
ATOM 5598 N N . GLY A 1 728 ? -19.922 23.906 -1.64 1 91.25 728 GLY A N 1
ATOM 5599 C CA . GLY A 1 728 ? -19.953 23.984 -3.09 1 91.25 728 GLY A CA 1
ATOM 5600 C C . GLY A 1 728 ? -18.719 24.609 -3.688 1 91.25 728 GLY A C 1
ATOM 5601 O O . GLY A 1 728 ? -18 25.359 -3.008 1 91.25 728 GLY A O 1
ATOM 5602 N N . ASN A 1 729 ? -18.5 24.375 -4.973 1 91.5 729 ASN A N 1
ATOM 5603 C CA . ASN A 1 729 ? -17.391 24.953 -5.711 1 91.5 729 ASN A CA 1
ATOM 5604 C C . ASN A 1 729 ? -17.719 26.359 -6.211 1 91.5 729 ASN A C 1
ATOM 5606 O O . ASN A 1 729 ? -17.766 26.609 -7.418 1 91.5 729 ASN A O 1
ATOM 5610 N N . ARG A 1 730 ? -17.859 27.219 -5.23 1 90.19 730 ARG A N 1
ATOM 5611 C CA . ARG A 1 730 ? -18.172 28.609 -5.512 1 90.19 730 ARG A CA 1
ATOM 5612 C C . ARG A 1 730 ? -17.797 29.516 -4.344 1 90.19 730 ARG A C 1
ATOM 5614 O O . ARG A 1 730 ? -17.703 29.062 -3.201 1 90.19 730 ARG A O 1
ATOM 5621 N N . TRP A 1 731 ? -17.547 30.812 -4.664 1 92.12 731 TRP A N 1
ATOM 5622 C CA . TRP A 1 731 ? -17.234 31.797 -3.627 1 92.12 731 TRP A CA 1
ATOM 5623 C C . TRP A 1 731 ? -18.5 32.281 -2.93 1 92.12 731 TRP A C 1
ATOM 5625 O O . TRP A 1 731 ? -19.531 32.469 -3.576 1 92.12 731 TRP A O 1
ATOM 5635 N N . HIS A 1 732 ? -18.469 32.438 -1.628 1 91.75 732 HIS A N 1
ATOM 5636 C CA . HIS A 1 732 ? -19.578 32.938 -0.824 1 91.75 732 HIS A CA 1
ATOM 5637 C C . HIS A 1 732 ? -19.156 34.156 -0.017 1 91.75 732 HIS A C 1
ATOM 5639 O O . HIS A 1 732 ? -18 34.281 0.41 1 91.75 732 HIS A O 1
ATOM 5645 N N . GLU A 1 733 ? -20.047 35 0.137 1 92.56 733 GLU A N 1
ATOM 5646 C CA . GLU A 1 733 ? -19.797 36.188 0.977 1 92.56 733 GLU A CA 1
ATOM 5647 C C . GLU A 1 733 ? -20.281 35.938 2.408 1 92.56 733 GLU A C 1
ATOM 5649 O O . GLU A 1 733 ? -21.328 35.344 2.627 1 92.56 733 GLU A O 1
ATOM 5654 N N . ALA A 1 734 ? -19.484 36.312 3.377 1 92.19 734 ALA A N 1
ATOM 5655 C CA . ALA A 1 734 ? -19.844 36.281 4.793 1 92.19 734 ALA A CA 1
ATOM 5656 C C . ALA A 1 734 ? -19.5 37.594 5.484 1 92.19 734 ALA A C 1
ATOM 5658 O O . ALA A 1 734 ? -18.781 38.438 4.93 1 92.19 734 ALA A O 1
ATOM 5659 N N . TRP A 1 735 ? -20.109 37.875 6.57 1 91.81 735 TRP A N 1
ATOM 5660 C CA . TRP A 1 735 ? -19.797 39.062 7.348 1 91.81 735 TRP A CA 1
ATOM 5661 C C . TRP A 1 735 ? -20.094 38.844 8.828 1 91.81 735 TRP A C 1
ATOM 5663 O O . TRP A 1 735 ? -20.828 37.938 9.188 1 91.81 735 TRP A O 1
ATOM 5673 N N . ALA A 1 736 ? -19.469 39.562 9.633 1 91.69 736 ALA A N 1
ATOM 5674 C CA . ALA A 1 736 ? -19.625 39.562 11.086 1 91.69 736 ALA A CA 1
ATOM 5675 C C . ALA A 1 736 ? -19.516 40.969 11.664 1 91.69 736 ALA A C 1
ATOM 5677 O O . ALA A 1 736 ? -18.625 41.719 11.281 1 91.69 736 ALA A O 1
ATOM 5678 N N . THR A 1 737 ? -20.422 41.25 12.609 1 91.62 737 THR A N 1
ATOM 5679 C CA . THR A 1 737 ? -20.375 42.562 13.281 1 91.62 737 THR A CA 1
ATOM 5680 C C . THR A 1 737 ? -19.422 42.5 14.469 1 91.62 737 THR A C 1
ATOM 5682 O O . THR A 1 737 ? -19.531 41.656 15.336 1 91.62 737 THR A O 1
ATOM 5685 N N . LEU A 1 738 ? -18.516 43.406 14.461 1 92.25 738 LEU A N 1
ATOM 5686 C CA . LEU A 1 738 ? -17.562 43.562 15.562 1 92.25 738 LEU A CA 1
ATOM 5687 C C . LEU A 1 738 ? -18.094 44.5 16.625 1 92.25 738 LEU A C 1
ATOM 5689 O O . LEU A 1 738 ? -18.438 45.656 16.312 1 92.25 738 LEU A O 1
ATOM 5693 N N . HIS A 1 739 ? -18.172 44 17.859 1 89.12 739 HIS A N 1
ATOM 5694 C CA . HIS A 1 739 ? -18.594 44.844 18.984 1 89.12 739 HIS A CA 1
ATOM 5695 C C . HIS A 1 739 ? -17.406 45.25 19.844 1 89.12 739 HIS A C 1
ATOM 5697 O O . HIS A 1 739 ? -16.594 44.375 20.234 1 89.12 739 HIS A O 1
ATOM 5703 N N . HIS A 1 740 ? -17.297 46.531 20 1 88.94 740 HIS A N 1
ATOM 5704 C CA . HIS A 1 740 ? -16.156 47.031 20.766 1 88.94 740 HIS A CA 1
ATOM 5705 C C . HIS A 1 740 ? -16.641 47.844 21.969 1 88.94 740 HIS A C 1
ATOM 5707 O O . HIS A 1 740 ? -17.688 48.5 21.922 1 88.94 740 HIS A O 1
ATOM 5713 N N . GLN A 1 741 ? -15.922 47.719 23.141 1 77.69 741 GLN A N 1
ATOM 5714 C CA . GLN A 1 741 ? -16.172 48.594 24.297 1 77.69 741 GLN A CA 1
ATOM 5715 C C . GLN A 1 741 ? -15.305 49.844 24.219 1 77.69 741 GLN A C 1
ATOM 5717 O O . GLN A 1 741 ? -14.078 49.75 24.203 1 77.69 741 GLN A O 1
ATOM 5722 N N . LEU A 1 742 ? -15.734 51 23.812 1 64.88 742 LEU A N 1
ATOM 5723 C CA . LEU A 1 742 ? -15.016 52.25 23.531 1 64.88 742 LEU A CA 1
ATOM 5724 C C . LEU A 1 742 ? -14.18 52.656 24.75 1 64.88 742 LEU A C 1
ATOM 5726 O O . LEU A 1 742 ? -13.133 53.281 24.594 1 64.88 742 LEU A O 1
ATOM 5730 N N . ASP A 1 743 ? -14.656 52.562 25.969 1 62.12 743 ASP A N 1
ATOM 5731 C CA . ASP A 1 743 ? -13.953 53.156 27.109 1 62.12 743 ASP A CA 1
ATOM 5732 C C . ASP A 1 743 ? -12.617 52.469 27.359 1 62.12 743 ASP A C 1
ATOM 5734 O O . ASP A 1 743 ? -11.797 52.969 28.125 1 62.12 743 ASP A O 1
ATOM 5738 N N . SER A 1 744 ? -12.383 51.375 26.922 1 56.56 744 SER A N 1
ATOM 5739 C CA . SER A 1 744 ? -11.328 50.594 27.578 1 56.56 744 SER A CA 1
ATOM 5740 C C . SER A 1 744 ? -10.031 50.625 26.766 1 56.56 744 SER A C 1
ATOM 5742 O O . SER A 1 744 ? -8.984 50.188 27.25 1 56.56 744 SER A O 1
ATOM 5744 N N . GLY A 1 745 ? -9.867 51.594 25.797 1 66.31 745 GLY A N 1
ATOM 5745 C CA . GLY A 1 745 ? -8.578 51.594 25.125 1 66.31 745 GLY A CA 1
ATOM 5746 C C . GLY A 1 745 ? -8.086 50.219 24.734 1 66.31 745 GLY A C 1
ATOM 5747 O O . GLY A 1 745 ? -6.902 50.062 24.438 1 66.31 745 GLY A O 1
ATOM 5748 N N . THR A 1 746 ? -8.875 49.219 24.719 1 78.56 746 THR A N 1
ATOM 5749 C CA . THR A 1 746 ? -8.453 47.844 24.516 1 78.56 746 THR A CA 1
ATOM 5750 C C . THR A 1 746 ? -8.32 47.531 23.016 1 78.56 746 THR A C 1
ATOM 5752 O O . THR A 1 746 ? -9.219 47.844 22.234 1 78.56 746 THR A O 1
ATOM 5755 N N . LYS A 1 747 ? -7.168 47.125 22.594 1 86.44 747 LYS A N 1
ATOM 5756 C CA . LYS A 1 747 ? -6.895 46.719 21.219 1 86.44 747 LYS A CA 1
ATOM 5757 C C . LYS A 1 747 ? -7.422 45.312 20.953 1 86.44 747 LYS A C 1
ATOM 5759 O O . LYS A 1 747 ? -7.688 44.562 21.891 1 86.44 747 LYS A O 1
ATOM 5764 N N . TYR A 1 748 ? -7.809 45.125 19.703 1 90.38 748 TYR A N 1
ATOM 5765 C CA . TYR A 1 748 ? -8.297 43.781 19.312 1 90.38 748 TYR A CA 1
ATOM 5766 C C . TYR A 1 748 ? -7.512 43.25 18.125 1 90.38 748 TYR A C 1
ATOM 5768 O O . TYR A 1 748 ? -6.855 44 17.406 1 90.38 748 TYR A O 1
ATOM 5776 N N . GLN A 1 749 ? -7.523 41.938 18.047 1 91.88 749 GLN A N 1
ATOM 5777 C CA . GLN A 1 749 ? -6.926 41.219 16.922 1 91.88 749 GLN A CA 1
ATOM 5778 C C . GLN A 1 749 ? -7.934 40.281 16.25 1 91.88 749 GLN A C 1
ATOM 5780 O O . GLN A 1 749 ? -8.773 39.719 16.922 1 91.88 749 GLN A O 1
ATOM 5785 N N . LEU A 1 750 ? -7.863 40.25 14.938 1 94 750 LEU A N 1
ATOM 5786 C CA . LEU A 1 750 ? -8.695 39.312 14.188 1 94 750 LEU A CA 1
ATOM 5787 C C . LEU A 1 750 ? -7.863 38.156 13.68 1 94 750 LEU A C 1
ATOM 5789 O O . LEU A 1 750 ? -6.711 38.312 13.281 1 94 750 LEU A O 1
ATOM 5793 N N . LEU A 1 751 ? -8.484 37 13.789 1 94.38 751 LEU A N 1
ATOM 5794 C CA . LEU A 1 751 ? -7.812 35.781 13.359 1 94.38 751 LEU A CA 1
ATOM 5795 C C . LEU A 1 751 ? -8.727 34.938 12.484 1 94.38 751 LEU A C 1
ATOM 5797 O O . LEU A 1 751 ? -9.867 34.656 12.867 1 94.38 751 LEU A O 1
ATOM 5801 N N . PHE A 1 752 ? -8.203 34.594 11.227 1 95.88 752 PHE A N 1
ATOM 5802 C CA . PHE A 1 752 ? -8.82 33.531 10.461 1 95.88 752 PHE A CA 1
ATOM 5803 C C . PHE A 1 752 ? -8.125 32.188 10.742 1 95.88 752 PHE A C 1
ATOM 5805 O O . PHE A 1 752 ? -6.922 32.062 10.516 1 95.88 752 PHE A O 1
ATOM 5812 N N . GLU A 1 753 ? -8.883 31.25 11.164 1 94.75 753 GLU A N 1
ATOM 5813 C CA . GLU A 1 753 ? -8.336 29.922 11.453 1 94.75 753 GLU A CA 1
ATOM 5814 C C . GLU A 1 753 ? -8.891 28.875 10.492 1 94.75 753 GLU A C 1
ATOM 5816 O O . GLU A 1 753 ? -10.109 28.797 10.289 1 94.75 753 GLU A O 1
ATOM 5821 N N . GLY A 1 754 ? -7.98 28.156 9.789 1 94.81 754 GLY A N 1
ATOM 5822 C CA . GLY A 1 754 ? -8.344 26.953 9.062 1 94.81 754 GLY A CA 1
ATOM 5823 C C . GLY A 1 754 ? -7.992 25.672 9.805 1 94.81 754 GLY A C 1
ATOM 5824 O O . GLY A 1 754 ? -6.824 25.281 9.867 1 94.81 754 GLY A O 1
ATOM 5825 N N . LEU A 1 755 ? -9.055 24.984 10.289 1 92.06 755 LEU A N 1
ATOM 5826 C CA . LEU A 1 755 ? -8.828 23.781 11.062 1 92.06 755 LEU A CA 1
ATOM 5827 C C . LEU A 1 755 ? -8.703 22.562 10.156 1 92.06 755 LEU A C 1
ATOM 5829 O O . LEU A 1 755 ? -9.461 22.406 9.195 1 92.06 755 LEU A O 1
ATOM 5833 N N . ARG A 1 756 ? -7.801 21.641 10.477 1 89.38 756 ARG A N 1
ATOM 5834 C CA . ARG A 1 756 ? -7.539 20.422 9.703 1 89.38 756 ARG A CA 1
ATOM 5835 C C . ARG A 1 756 ? -8.359 19.25 10.234 1 89.38 756 ARG A C 1
ATOM 5837 O O . ARG A 1 756 ? -7.812 18.188 10.539 1 89.38 756 ARG A O 1
ATOM 5844 N N . ASN A 1 757 ? -9.578 19.406 10.328 1 85.25 757 ASN A N 1
ATOM 5845 C CA . ASN A 1 757 ? -10.484 18.297 10.641 1 85.25 757 ASN A CA 1
ATOM 5846 C C . ASN A 1 757 ? -11.125 17.719 9.383 1 85.25 757 ASN A C 1
ATOM 5848 O O . ASN A 1 757 ? -12.258 17.25 9.422 1 85.25 757 ASN A O 1
ATOM 5852 N N . GLY A 1 758 ? -10.555 17.844 8.352 1 88.19 758 GLY A N 1
ATOM 5853 C CA . GLY A 1 758 ? -10.766 17.328 7.012 1 88.19 758 GLY A CA 1
ATOM 5854 C C . GLY A 1 758 ? -9.562 17.516 6.102 1 88.19 758 GLY A C 1
ATOM 5855 O O . GLY A 1 758 ? -8.859 18.516 6.199 1 88.19 758 GLY A O 1
ATOM 5856 N N . TYR A 1 759 ? -9.406 16.594 5.141 1 88.5 759 TYR A N 1
ATOM 5857 C CA . TYR A 1 759 ? -8.109 16.594 4.469 1 88.5 759 TYR A CA 1
ATOM 5858 C C . TYR A 1 759 ? -8.281 16.609 2.955 1 88.5 759 TYR A C 1
ATOM 5860 O O . TYR A 1 759 ? -7.324 16.859 2.219 1 88.5 759 TYR A O 1
ATOM 5868 N N . HIS A 1 760 ? -9.453 16.312 2.459 1 88.69 760 HIS A N 1
ATOM 5869 C CA . HIS A 1 760 ? -9.688 16.297 1.019 1 88.69 760 HIS A CA 1
ATOM 5870 C C . HIS A 1 760 ? -10.461 17.531 0.573 1 88.69 760 HIS A C 1
ATOM 5872 O O . HIS A 1 760 ? -11.695 17.531 0.578 1 88.69 760 HIS A O 1
ATOM 5878 N N . GLY A 1 761 ? -9.766 18.547 0.154 1 91.19 761 GLY A N 1
ATOM 5879 C CA . GLY A 1 761 ? -10.344 19.812 -0.263 1 91.19 761 GLY A CA 1
ATOM 5880 C C . GLY A 1 761 ? -9.461 21.016 0.049 1 91.19 761 GLY A C 1
ATOM 5881 O O . GLY A 1 761 ? -8.297 20.844 0.429 1 91.19 761 GLY A O 1
ATOM 5882 N N . THR A 1 762 ? -10.016 22.266 -0.208 1 92.5 762 THR A N 1
ATOM 5883 C CA . THR A 1 762 ? -9.258 23.484 0.031 1 92.5 762 THR A CA 1
ATOM 5884 C C . THR A 1 762 ? -10.156 24.562 0.645 1 92.5 762 THR A C 1
ATOM 5886 O O . THR A 1 762 ? -11.383 24.484 0.546 1 92.5 762 THR A O 1
ATOM 5889 N N . MET A 1 763 ? -9.516 25.5 1.328 1 94.88 763 MET A N 1
ATOM 5890 C CA . MET A 1 763 ? -10.148 26.703 1.846 1 94.88 763 MET A CA 1
ATOM 5891 C C . MET A 1 763 ? -9.5 27.953 1.249 1 94.88 763 MET A C 1
ATOM 5893 O O . MET A 1 763 ? -8.289 27.984 1.038 1 94.88 763 MET A O 1
ATOM 5897 N N . ALA A 1 764 ? -10.281 28.906 1.001 1 95.06 764 ALA A N 1
ATOM 5898 C CA . ALA A 1 764 ? -9.727 30.125 0.425 1 95.06 764 ALA A CA 1
ATOM 5899 C C . ALA A 1 764 ? -10.438 31.359 0.976 1 95.06 764 ALA A C 1
ATOM 5901 O O . ALA A 1 764 ? -11.586 31.281 1.415 1 95.06 764 ALA A O 1
ATOM 5902 N N . LEU A 1 765 ? -9.727 32.5 1.08 1 95.94 765 LEU A N 1
ATOM 5903 C CA . LEU A 1 765 ? -10.219 33.812 1.518 1 95.94 765 LEU A CA 1
ATOM 5904 C C . LEU A 1 765 ? -9.875 34.875 0.5 1 95.94 765 LEU A C 1
ATOM 5906 O O . LEU A 1 765 ? -8.797 34.875 -0.095 1 95.94 765 LEU A O 1
ATOM 5910 N N . ASP A 1 766 ? -10.836 35.75 0.315 1 95 766 ASP A N 1
ATOM 5911 C CA . ASP A 1 766 ? -10.586 36.875 -0.595 1 95 766 ASP A CA 1
ATOM 5912 C C . ASP A 1 766 ? -11.422 38.094 -0.214 1 95 766 ASP A C 1
ATOM 5914 O O . ASP A 1 766 ? -12.43 37.969 0.48 1 95 766 ASP A O 1
ATOM 5918 N N . ASP A 1 767 ? -11.047 39.281 -0.562 1 94.56 767 ASP A N 1
ATOM 5919 C CA . ASP A 1 767 ? -11.758 40.531 -0.471 1 94.56 767 ASP A CA 1
ATOM 5920 C C . ASP A 1 767 ? -12.289 40.781 0.942 1 94.56 767 ASP A C 1
ATOM 5922 O O . ASP A 1 767 ? -13.5 40.812 1.155 1 94.56 767 ASP A O 1
ATOM 5926 N N . VAL A 1 768 ? -11.43 41.031 1.833 1 95.88 768 VAL A N 1
ATOM 5927 C CA . VAL A 1 768 ? -11.789 41.375 3.203 1 95.88 768 VAL A CA 1
ATOM 5928 C C . VAL A 1 768 ? -11.984 42.906 3.314 1 95.88 768 VAL A C 1
ATOM 5930 O O . VAL A 1 768 ? -11.141 43.656 2.865 1 95.88 768 VAL A O 1
ATOM 5933 N N . ALA A 1 769 ? -13.148 43.281 3.902 1 95.44 769 ALA A N 1
ATOM 5934 C CA . ALA A 1 769 ? -13.43 44.688 4.035 1 95.44 769 ALA A CA 1
ATOM 5935 C C . ALA A 1 769 ? -14.062 45 5.391 1 95.44 769 ALA A C 1
ATOM 5937 O O . ALA A 1 769 ? -14.875 44.25 5.895 1 95.44 769 ALA A O 1
ATOM 5938 N N . VAL A 1 770 ? -13.602 46.125 5.957 1 94.81 770 VAL A N 1
ATOM 5939 C CA . VAL A 1 770 ? -14.18 46.594 7.211 1 94.81 770 VAL A CA 1
ATOM 5940 C C . VAL A 1 770 ? -14.805 47.969 7.008 1 94.81 770 VAL A C 1
ATOM 5942 O O . VAL A 1 770 ? -14.203 48.844 6.375 1 94.81 770 VAL A O 1
ATOM 5945 N N . ARG A 1 771 ? -16.078 48.156 7.441 1 93.19 771 ARG A N 1
ATOM 5946 C CA . ARG A 1 771 ? -16.766 49.438 7.387 1 93.19 771 ARG A CA 1
ATOM 5947 C C . ARG A 1 771 ? -17.422 49.781 8.727 1 93.19 771 ARG A C 1
ATOM 5949 O O . ARG A 1 771 ? -17.75 48.875 9.5 1 93.19 771 ARG A O 1
ATOM 5956 N N . PRO A 1 772 ? -17.562 50.969 8.945 1 91.62 772 PRO A N 1
ATOM 5957 C CA . PRO A 1 772 ? -18.25 51.344 10.195 1 91.62 772 PRO A CA 1
ATOM 5958 C C . PRO A 1 772 ? -19.734 51 10.172 1 91.62 772 PRO A C 1
ATOM 5960 O O . PRO A 1 772 ? -20.359 51 9.109 1 91.62 772 PRO A O 1
ATOM 5963 N N . GLY A 1 773 ? -20.297 50.656 11.367 1 90.31 773 GLY A N 1
ATOM 5964 C CA . GLY A 1 773 ? -21.703 50.312 11.484 1 90.31 773 GLY A CA 1
ATOM 5965 C C . GLY A 1 773 ? -21.953 48.812 11.547 1 90.31 773 GLY A C 1
ATOM 5966 O O . GLY A 1 773 ? -21.016 48.031 11.391 1 90.31 773 GLY A O 1
ATOM 5967 N N . PRO A 1 774 ? -23.141 48.438 11.836 1 90.69 774 PRO A N 1
ATOM 5968 C CA . PRO A 1 774 ? -23.469 47.031 11.891 1 90.69 774 PRO A CA 1
ATOM 5969 C C . PRO A 1 774 ? -23.625 46.406 10.5 1 90.69 774 PRO A C 1
ATOM 5971 O O . PRO A 1 774 ? -23.891 47.094 9.531 1 90.69 774 PRO A O 1
ATOM 5974 N N . CYS A 1 775 ? -23.359 45.156 10.406 1 93.62 775 CYS A N 1
ATOM 5975 C CA . CYS A 1 775 ? -23.594 44.438 9.156 1 93.62 775 CYS A CA 1
ATOM 5976 C C . CYS A 1 775 ? -25.078 44.188 8.945 1 93.62 775 CYS A C 1
ATOM 5978 O O . CYS A 1 775 ? -25.875 44.312 9.875 1 93.62 775 CYS A O 1
ATOM 5980 N N . TRP A 1 776 ? -25.469 43.781 7.66 1 91.88 776 TRP A N 1
ATOM 5981 C CA . TRP A 1 776 ? -26.797 43.25 7.387 1 91.88 776 TRP A CA 1
ATOM 5982 C C . TRP A 1 776 ? -26.984 41.875 8.008 1 91.88 776 TRP A C 1
ATOM 5984 O O . TRP A 1 776 ? -26.016 41.219 8.375 1 91.88 776 TRP A O 1
ATOM 5994 N N . ALA A 1 777 ? -28.25 41.438 8.141 1 92.31 777 ALA A N 1
ATOM 5995 C CA . ALA A 1 777 ? -28.484 40.062 8.609 1 92.31 777 ALA A CA 1
ATOM 5996 C C . ALA A 1 777 ? -27.844 39.062 7.676 1 92.31 777 ALA A C 1
ATOM 5998 O O . ALA A 1 777 ? -27.859 39.219 6.453 1 92.31 777 ALA A O 1
ATOM 5999 N N . PRO A 1 778 ? -27.234 38.094 8.273 1 89.69 778 PRO A N 1
ATOM 6000 C CA . PRO A 1 778 ? -26.594 37.094 7.418 1 89.69 778 PRO A CA 1
ATOM 6001 C C . PRO A 1 778 ? -27.594 36.281 6.609 1 89.69 778 PRO A C 1
ATOM 6003 O O . PRO A 1 778 ? -28.719 36.062 7.062 1 89.69 778 PRO A O 1
ATOM 6006 N N . LYS A 1 779 ? -27.172 35.781 5.438 1 88.5 779 LYS A N 1
ATOM 6007 C CA . LYS A 1 779 ? -28 34.938 4.594 1 88.5 779 LYS A CA 1
ATOM 6008 C C . LYS A 1 779 ? -28.094 33.531 5.156 1 88.5 779 LYS A C 1
ATOM 6010 O O . LYS A 1 779 ? -29.047 32.812 4.875 1 88.5 779 LYS A O 1
ATOM 6015 N N . ARG A 1 780 ? -27.109 33.156 5.871 1 90.62 780 ARG A N 1
ATOM 6016 C CA . ARG A 1 780 ? -27.062 31.828 6.477 1 90.62 780 ARG A CA 1
ATOM 6017 C C . ARG A 1 780 ? -26.828 31.922 7.98 1 90.62 780 ARG A C 1
ATOM 6019 O O . ARG A 1 780 ? -26.016 32.719 8.438 1 90.62 780 ARG A O 1
ATOM 6026 N N . CYS A 1 781 ? -27.594 31.062 8.719 1 92.31 781 CYS A N 1
ATOM 6027 C CA . CYS A 1 781 ? -27.406 31.016 10.164 1 92.31 781 CYS A CA 1
ATOM 6028 C C . CYS A 1 781 ? -27.594 29.594 10.688 1 92.31 781 CYS A C 1
ATOM 6030 O O . CYS A 1 781 ? -28.672 29.016 10.539 1 92.31 781 CYS A O 1
ATOM 6032 N N . SER A 1 782 ? -26.625 29.047 11.297 1 90.38 782 SER A N 1
ATOM 6033 C CA . SER A 1 782 ? -26.703 27.703 11.859 1 90.38 782 SER A CA 1
ATOM 6034 C C . SER A 1 782 ? -26.766 27.734 13.383 1 90.38 782 SER A C 1
ATOM 6036 O O . SER A 1 782 ? -26.984 26.703 14.031 1 90.38 782 SER A O 1
ATOM 6038 N N . PHE A 1 783 ? -26.594 28.875 14.07 1 91.12 783 PHE A N 1
ATOM 6039 C CA . PHE A 1 783 ? -26.625 29.125 15.508 1 91.12 783 PHE A CA 1
ATOM 6040 C C . PHE A 1 783 ? -25.484 28.406 16.203 1 91.12 783 PHE A C 1
ATOM 6042 O O . PHE A 1 783 ? -25.469 28.281 17.438 1 91.12 783 PHE A O 1
ATOM 6049 N N . GLU A 1 784 ? -24.562 27.828 15.461 1 88 784 GLU A N 1
ATOM 6050 C CA . GLU A 1 784 ? -23.469 27.078 16.062 1 88 784 GLU A CA 1
ATOM 6051 C C . GLU A 1 784 ? -22.531 28.016 16.844 1 88 784 GLU A C 1
ATOM 6053 O O . GLU A 1 784 ? -22.031 27.641 17.906 1 88 784 GLU A O 1
ATOM 6058 N N . ASP A 1 785 ? -22.297 29.172 16.297 1 81.25 785 ASP A N 1
ATOM 6059 C CA . ASP A 1 785 ? -21.297 30.047 16.891 1 81.25 785 ASP A CA 1
ATOM 6060 C C . ASP A 1 785 ? -21.953 31.219 17.641 1 81.25 785 ASP A C 1
ATOM 6062 O O . ASP A 1 785 ? -21.422 31.703 18.641 1 81.25 785 ASP A O 1
ATOM 6066 N N . SER A 1 786 ? -23.031 31.688 17.094 1 83.44 786 SER A N 1
ATOM 6067 C CA . SER A 1 786 ? -23.75 32.812 17.672 1 83.44 786 SER A CA 1
ATOM 6068 C C . SER A 1 786 ? -25.234 32.75 17.359 1 83.44 786 SER A C 1
ATOM 6070 O O . SER A 1 786 ? -25.703 31.812 16.703 1 83.44 786 SER A O 1
ATOM 6072 N N . ALA A 1 787 ? -25.875 33.688 17.859 1 88.75 787 ALA A N 1
ATOM 6073 C CA . ALA A 1 787 ? -27.312 33.781 17.562 1 88.75 787 ALA A CA 1
ATOM 6074 C C . ALA A 1 787 ? -27.531 34.5 16.234 1 88.75 787 ALA A C 1
ATOM 6076 O O . ALA A 1 787 ? -28.672 34.875 15.906 1 88.75 787 ALA A O 1
ATOM 6077 N N . CYS A 1 788 ? -26.609 34.75 15.508 1 89.25 788 CYS A N 1
ATOM 6078 C CA . CYS A 1 788 ? -26.641 35.375 14.172 1 89.25 788 CYS A CA 1
ATOM 6079 C C . CYS A 1 788 ? -27.297 36.75 14.211 1 89.25 788 CYS A C 1
ATOM 6081 O O . CYS A 1 788 ? -28.031 37.094 13.289 1 89.25 788 CYS A O 1
ATOM 6083 N N . GLY A 1 789 ? -27.234 37.438 15.281 1 85.88 789 GLY A N 1
ATOM 6084 C CA . GLY A 1 789 ? -27.781 38.75 15.391 1 85.88 789 GLY A CA 1
ATOM 6085 C C . GLY A 1 789 ? -29.25 38.781 15.773 1 85.88 789 GLY A C 1
ATOM 6086 O O . GLY A 1 789 ? -29.859 39.844 15.891 1 85.88 789 GLY A O 1
ATOM 6087 N N . PHE A 1 790 ? -29.812 37.594 15.945 1 91.88 790 PHE A N 1
ATOM 6088 C CA . PHE A 1 790 ? -31.219 37.531 16.359 1 91.88 790 PHE A CA 1
ATOM 6089 C C . PHE A 1 790 ? -31.375 38.062 17.781 1 91.88 790 PHE A C 1
ATOM 6091 O O . PHE A 1 790 ? -30.531 37.781 18.641 1 91.88 790 PHE A O 1
ATOM 6098 N N . SER A 1 791 ? -32.406 38.75 17.969 1 90.81 791 SER A N 1
ATOM 6099 C CA . SER A 1 791 ? -32.719 39.281 19.297 1 90.81 791 SER A CA 1
ATOM 6100 C C . SER A 1 791 ? -34.062 38.75 19.781 1 90.81 791 SER A C 1
ATOM 6102 O O . SER A 1 791 ? -34.906 38.344 18.984 1 90.81 791 SER A O 1
ATOM 6104 N N . THR A 1 792 ? -34.156 38.625 21.078 1 90.12 792 THR A N 1
ATOM 6105 C CA . THR A 1 792 ? -35.406 38.156 21.703 1 90.12 792 THR A CA 1
ATOM 6106 C C . THR A 1 792 ? -36.156 39.344 22.344 1 90.12 792 THR A C 1
ATOM 6108 O O . THR A 1 792 ? -35.531 40.25 22.906 1 90.12 792 THR A O 1
ATOM 6111 N N . ARG A 1 793 ? -37.312 39.625 21.938 1 76.38 793 ARG A N 1
ATOM 6112 C CA . ARG A 1 793 ? -38.125 40.688 22.531 1 76.38 793 ARG A CA 1
ATOM 6113 C C . ARG A 1 793 ? -38.719 40.219 23.875 1 76.38 793 ARG A C 1
ATOM 6115 O O . ARG A 1 793 ? -39.188 39.094 23.984 1 76.38 793 ARG A O 1
ATOM 6122 N N . GLY A 1 794 ? -38.656 41.188 24.922 1 61.91 794 GLY A N 1
ATOM 6123 C CA . GLY A 1 794 ? -39.281 41 26.234 1 61.91 794 GLY A CA 1
ATOM 6124 C C . GLY A 1 794 ? -38.406 40.156 27.156 1 61.91 794 GLY A C 1
ATOM 6125 O O . GLY A 1 794 ? -37.188 40.375 27.266 1 61.91 794 GLY A O 1
ATOM 6126 N N . GLN A 1 795 ? -38.938 39 27.844 1 62.03 795 GLN A N 1
ATOM 6127 C CA . GLN A 1 795 ? -38.312 38.312 28.953 1 62.03 795 GLN A CA 1
ATOM 6128 C C . GLN A 1 795 ? -37.312 37.25 28.453 1 62.03 795 GLN A C 1
ATOM 6130 O O . GLN A 1 795 ? -36.875 36.375 29.203 1 62.03 795 GLN A O 1
ATOM 6135 N N . GLY A 1 796 ? -36.688 37.344 27.188 1 72 796 GLY A N 1
ATOM 6136 C CA . GLY A 1 796 ? -35.625 36.469 26.75 1 72 796 GLY A CA 1
ATOM 6137 C C . GLY A 1 796 ? -36 35 26.734 1 72 796 GLY A C 1
ATOM 6138 O O . GLY A 1 796 ? -35.281 34.125 27.234 1 72 796 GLY A O 1
ATOM 6139 N N . LEU A 1 797 ? -37.094 34.719 26.031 1 86.75 797 LEU A N 1
ATOM 6140 C CA . LEU A 1 797 ? -37.656 33.375 26.141 1 86.75 797 LEU A CA 1
ATOM 6141 C C . LEU A 1 797 ? -37 32.438 25.156 1 86.75 797 LEU A C 1
ATOM 6143 O O . LEU A 1 797 ? -36.781 31.266 25.453 1 86.75 797 LEU A O 1
ATOM 6147 N N . TRP A 1 798 ? -36.594 32.969 24 1 92.56 798 TRP A N 1
ATOM 6148 C CA . TRP A 1 798 ? -35.812 32.156 23.109 1 92.56 798 TRP A CA 1
ATOM 6149 C C . TRP A 1 798 ? -34.375 32 23.609 1 92.56 798 TRP A C 1
ATOM 6151 O O . TRP A 1 798 ? -33.719 33 23.953 1 92.56 798 TRP A O 1
ATOM 6161 N N . MET A 1 799 ? -33.844 30.734 23.656 1 90.88 799 MET A N 1
ATOM 6162 C CA . MET A 1 799 ? -32.5 30.5 24.156 1 90.88 799 MET A CA 1
ATOM 6163 C C . MET A 1 799 ? -31.703 29.641 23.188 1 90.88 799 MET A C 1
ATOM 6165 O O . MET A 1 799 ? -32.25 28.719 22.578 1 90.88 799 MET A O 1
ATOM 6169 N N . ARG A 1 800 ? -30.484 30.016 23 1 91.56 800 ARG A N 1
ATOM 6170 C CA . ARG A 1 800 ? -29.547 29.172 22.266 1 91.56 800 ARG A CA 1
ATOM 6171 C C . ARG A 1 800 ? -29.031 28.031 23.141 1 91.56 800 ARG A C 1
ATOM 6173 O O . ARG A 1 800 ? -28.5 28.266 24.219 1 91.56 800 ARG A O 1
ATOM 6180 N N . GLN A 1 801 ? -29.266 26.828 22.766 1 89.5 801 GLN A N 1
ATOM 6181 C CA . GLN A 1 801 ? -29.016 25.688 23.641 1 89.5 801 GLN A CA 1
ATOM 6182 C C . GLN A 1 801 ? -28.297 24.562 22.875 1 89.5 801 GLN A C 1
ATOM 6184 O O . GLN A 1 801 ? -28.344 24.516 21.641 1 89.5 801 GLN A O 1
ATOM 6189 N N . THR A 1 802 ? -27.5 23.797 23.562 1 87.62 802 THR A N 1
ATOM 6190 C CA . THR A 1 802 ? -26.922 22.531 23.109 1 87.62 802 THR A CA 1
ATOM 6191 C C . THR A 1 802 ? -27.25 21.406 24.062 1 87.62 802 THR A C 1
ATOM 6193 O O . THR A 1 802 ? -27.734 21.641 25.172 1 87.62 802 THR A O 1
ATOM 6196 N N . ASN A 1 803 ? -27.203 20.219 23.594 1 80.12 803 ASN A N 1
ATOM 6197 C CA . ASN A 1 803 ? -27.422 19.047 24.453 1 80.12 803 ASN A CA 1
ATOM 6198 C C . ASN A 1 803 ? -26.109 18.359 24.781 1 80.12 803 ASN A C 1
ATOM 6200 O O . ASN A 1 803 ? -26.078 17.125 24.938 1 80.12 803 ASN A O 1
ATOM 6204 N N . ALA A 1 804 ? -25.062 19.031 24.734 1 73.12 804 ALA A N 1
ATOM 6205 C CA . ALA A 1 804 ? -23.734 18.438 24.938 1 73.12 804 ALA A CA 1
ATOM 6206 C C . ALA A 1 804 ? -23.641 17.766 26.297 1 73.12 804 ALA A C 1
ATOM 6208 O O . ALA A 1 804 ? -22.984 16.734 26.453 1 73.12 804 ALA A O 1
ATOM 6209 N N . THR A 1 805 ? -24.281 18.438 27.359 1 66.69 805 THR A N 1
ATOM 6210 C CA . THR A 1 805 ? -24.188 17.906 28.719 1 66.69 805 THR A CA 1
ATOM 6211 C C . THR A 1 805 ? -25.281 16.875 28.984 1 66.69 805 THR A C 1
ATOM 6213 O O . THR A 1 805 ? -25.266 16.188 30 1 66.69 805 THR A O 1
ATOM 6216 N N . GLY A 1 806 ? -26.094 16.562 28.031 1 63.12 806 GLY A N 1
ATOM 6217 C CA . GLY A 1 806 ? -27.172 15.609 28.188 1 63.12 806 GLY A CA 1
ATOM 6218 C C . GLY A 1 806 ? -28.281 16.078 29.109 1 63.12 806 GLY A C 1
ATOM 6219 O O . GLY A 1 806 ? -29.25 15.359 29.359 1 63.12 806 GLY A O 1
ATOM 6220 N N . HIS A 1 807 ? -28.172 17.234 29.766 1 58.69 807 HIS A N 1
ATOM 6221 C CA . HIS A 1 807 ? -29.062 17.656 30.844 1 58.69 807 HIS A CA 1
ATOM 6222 C C . HIS A 1 807 ? -30.094 18.656 30.344 1 58.69 807 HIS A C 1
ATOM 6224 O O . HIS A 1 807 ? -30.812 19.266 31.141 1 58.69 807 HIS A O 1
ATOM 6230 N N . THR A 1 808 ? -30.078 18.859 29.156 1 66 808 THR A N 1
ATOM 6231 C CA . THR A 1 808 ? -31.078 19.828 28.719 1 66 808 THR A CA 1
ATOM 6232 C C . THR A 1 808 ? -32.469 19.266 28.891 1 66 808 THR A C 1
ATOM 6234 O O . THR A 1 808 ? -32.781 18.188 28.391 1 66 808 THR A O 1
ATOM 6237 N N . ALA A 1 809 ? -33.25 19.766 29.828 1 63.25 809 ALA A N 1
ATOM 6238 C CA . ALA A 1 809 ? -34.562 19.312 30.281 1 63.25 809 ALA A CA 1
ATOM 6239 C C . ALA A 1 809 ? -35.562 19.281 29.125 1 63.25 809 ALA A C 1
ATOM 6241 O O . ALA A 1 809 ? -36.5 18.484 29.125 1 63.25 809 ALA A O 1
ATOM 6242 N N . TRP A 1 810 ? -35.406 20.141 28.109 1 79.12 810 TRP A N 1
ATOM 6243 C CA . TRP A 1 810 ? -36.344 20.156 27 1 79.12 810 TRP A CA 1
ATOM 6244 C C . TRP A 1 810 ? -35.656 20.516 25.703 1 79.12 810 TRP A C 1
ATOM 6246 O O . TRP A 1 810 ? -34.562 21.109 25.719 1 79.12 810 TRP A O 1
ATOM 6256 N N . GLY A 1 811 ? -36.125 20 24.609 1 88 811 GLY A N 1
ATOM 6257 C CA . GLY A 1 811 ? -35.594 20.281 23.281 1 88 811 GLY A CA 1
ATOM 6258 C C . GLY A 1 811 ? -35.125 19.031 22.562 1 88 811 GLY A C 1
ATOM 6259 O O . GLY A 1 811 ? -35.125 17.953 23.141 1 88 811 GLY A O 1
ATOM 6260 N N . PRO A 1 812 ? -34.719 19.328 21.297 1 90.31 812 PRO A N 1
ATOM 6261 C CA . PRO A 1 812 ? -34.219 18.188 20.516 1 90.31 812 PRO A CA 1
ATOM 6262 C C . PRO A 1 812 ? -32.875 17.672 21.047 1 90.31 812 PRO A C 1
ATOM 6264 O O . PRO A 1 812 ? -32.094 18.438 21.609 1 90.31 812 PRO A O 1
ATOM 6267 N N . ARG A 1 813 ? -32.594 16.391 20.812 1 86.94 813 ARG A N 1
ATOM 6268 C CA . ARG A 1 813 ? -31.391 15.758 21.297 1 86.94 813 ARG A CA 1
ATOM 6269 C C . ARG A 1 813 ? -30.172 16.234 20.5 1 86.94 813 ARG A C 1
ATOM 6271 O O . ARG A 1 813 ? -29.062 16.266 21.031 1 86.94 813 ARG A O 1
ATOM 6278 N N . ALA A 1 814 ? -30.375 16.484 19.203 1 89.62 814 ALA A N 1
ATOM 6279 C CA . ALA A 1 814 ? -29.297 16.938 18.328 1 89.62 814 ALA A CA 1
ATOM 6280 C C . ALA A 1 814 ? -29.75 18.125 17.469 1 89.62 814 ALA A C 1
ATOM 6282 O O . ALA A 1 814 ? -30.938 18.297 17.219 1 89.62 814 ALA A O 1
ATOM 6283 N N . ASP A 1 815 ? -28.828 18.891 17.047 1 91.06 815 ASP A N 1
ATOM 6284 C CA . ASP A 1 815 ? -29.141 19.984 16.141 1 91.06 815 ASP A CA 1
ATOM 6285 C C . ASP A 1 815 ? -29.281 19.484 14.703 1 91.06 815 ASP A C 1
ATOM 6287 O O . ASP A 1 815 ? -29.141 18.281 14.445 1 91.06 815 ASP A O 1
ATOM 6291 N N . HIS A 1 816 ? -29.656 20.328 13.891 1 90.19 816 HIS A N 1
ATOM 6292 C CA . HIS A 1 816 ? -29.812 19.922 12.492 1 90.19 816 HIS A CA 1
ATOM 6293 C C . HIS A 1 816 ? -28.484 20.078 11.742 1 90.19 816 HIS A C 1
ATOM 6295 O O . HIS A 1 816 ? -28.219 19.312 10.805 1 90.19 816 HIS A O 1
ATOM 6301 N N . THR A 1 817 ? -27.703 21.031 12.055 1 87.75 817 THR A N 1
ATOM 6302 C CA . THR A 1 817 ? -26.484 21.359 11.344 1 87.75 817 THR A CA 1
ATOM 6303 C C . THR A 1 817 ? -25.484 20.203 11.391 1 87.75 817 THR A C 1
ATOM 6305 O O . THR A 1 817 ? -25.016 19.75 10.344 1 87.75 817 THR A O 1
ATOM 6308 N N . THR A 1 818 ? -25.109 19.703 12.586 1 82.81 818 THR A N 1
ATOM 6309 C CA . THR A 1 818 ? -24.125 18.656 12.789 1 82.81 818 THR A CA 1
ATOM 6310 C C . THR A 1 818 ? -24.781 17.328 13.117 1 82.81 818 THR A C 1
ATOM 6312 O O . THR A 1 818 ? -24.156 16.281 13.055 1 82.81 818 THR A O 1
ATOM 6315 N N . GLU A 1 819 ? -26.016 17.422 13.484 1 86.38 819 GLU A N 1
ATOM 6316 C CA . GLU A 1 819 ? -26.781 16.25 13.922 1 86.38 819 GLU A CA 1
ATOM 6317 C C . GLU A 1 819 ? -26.094 15.555 15.094 1 86.38 819 GLU A C 1
ATOM 6319 O O . GLU A 1 819 ? -26.047 14.328 15.141 1 86.38 819 GLU A O 1
ATOM 6324 N N . THR A 1 820 ? -25.484 16.359 15.906 1 83.69 820 THR A N 1
ATOM 6325 C CA . THR A 1 820 ? -24.859 15.859 17.125 1 83.69 820 THR A CA 1
ATOM 6326 C C . THR A 1 820 ? -25.422 16.578 18.359 1 83.69 820 THR A C 1
ATOM 6328 O O . THR A 1 820 ? -26.031 17.641 18.234 1 83.69 820 THR A O 1
ATOM 6331 N N . ALA A 1 821 ? -25.125 16.031 19.516 1 85.5 821 ALA A N 1
ATOM 6332 C CA . ALA A 1 821 ? -25.594 16.625 20.766 1 85.5 821 ALA A CA 1
ATOM 6333 C C . ALA A 1 821 ? -24.812 17.906 21.094 1 85.5 821 ALA A C 1
ATOM 6335 O O . ALA A 1 821 ? -25.312 18.766 21.828 1 85.5 821 ALA A O 1
ATOM 6336 N N . GLN A 1 822 ? -23.734 18.062 20.453 1 83.5 822 GLN A N 1
ATOM 6337 C CA . GLN A 1 822 ? -22.891 19.219 20.719 1 83.5 822 GLN A CA 1
ATOM 6338 C C . GLN A 1 822 ? -23.344 20.422 19.891 1 83.5 822 GLN A C 1
ATOM 6340 O O . GLN A 1 822 ? -22.984 21.562 20.188 1 83.5 822 GLN A O 1
ATOM 6345 N N . GLY A 1 823 ? -24.156 20.188 18.953 1 88.69 823 GLY A N 1
ATOM 6346 C CA . GLY A 1 823 ? -24.609 21.281 18.109 1 88.69 823 GLY A CA 1
ATOM 6347 C C . GLY A 1 823 ? -25.578 22.219 18.812 1 88.69 823 GLY A C 1
ATOM 6348 O O . GLY A 1 823 ? -26.25 21.828 19.766 1 88.69 823 GLY A O 1
ATOM 6349 N N . HIS A 1 824 ? -25.672 23.438 18.344 1 91.69 824 HIS A N 1
ATOM 6350 C CA . HIS A 1 824 ? -26.516 24.453 18.953 1 91.69 824 HIS A CA 1
ATOM 6351 C C . HIS A 1 824 ? -27.719 24.766 18.078 1 91.69 824 HIS A C 1
ATOM 6353 O O . HIS A 1 824 ? -27.656 24.641 16.859 1 91.69 824 HIS A O 1
ATOM 6359 N N . TYR A 1 825 ? -28.828 25.141 18.719 1 94.5 825 TYR A N 1
ATOM 6360 C CA . TYR A 1 825 ? -30.078 25.578 18.094 1 94.5 825 TYR A CA 1
ATOM 6361 C C . TYR A 1 825 ? -30.812 26.562 18.984 1 94.5 825 TYR A C 1
ATOM 6363 O O . TYR A 1 825 ? -30.469 26.734 20.156 1 94.5 825 TYR A O 1
ATOM 6371 N N . MET A 1 826 ? -31.766 27.266 18.453 1 94.44 826 MET A N 1
ATOM 6372 C CA . MET A 1 826 ? -32.625 28.141 19.234 1 94.44 826 MET A CA 1
ATOM 6373 C C . MET A 1 826 ? -33.906 27.406 19.688 1 94.44 826 MET A C 1
ATOM 6375 O O . MET A 1 826 ? -34.5 26.656 18.906 1 94.44 826 MET A O 1
ATOM 6379 N N . VAL A 1 827 ? -34.25 27.531 20.953 1 94.44 827 VAL A N 1
ATOM 6380 C CA . VAL A 1 827 ? -35.406 26.812 21.453 1 94.44 827 VAL A CA 1
ATOM 6381 C C . VAL A 1 827 ? -36.188 27.688 22.422 1 94.44 827 VAL A C 1
ATOM 6383 O O . VAL A 1 827 ? -35.625 28.578 23.062 1 94.44 827 VAL A O 1
ATOM 6386 N N . VAL A 1 828 ? -37.5 27.516 22.5 1 93.25 828 VAL A N 1
ATOM 6387 C CA . VAL A 1 828 ? -38.406 28.172 23.453 1 93.25 828 VAL A CA 1
ATOM 6388 C C . VAL A 1 828 ? -39.219 27.125 24.203 1 93.25 828 VAL A C 1
ATOM 6390 O O . VAL A 1 828 ? -39.688 26.156 23.594 1 93.25 828 VAL A O 1
ATOM 6393 N N . ASP A 1 829 ? -39.156 27.297 25.5 1 91.62 829 ASP A N 1
ATOM 6394 C CA . ASP A 1 829 ? -39.969 26.438 26.344 1 91.62 829 ASP A CA 1
ATOM 6395 C C . ASP A 1 829 ? -41.438 26.875 26.297 1 91.62 829 ASP A C 1
ATOM 6397 O O . ASP A 1 829 ? -41.781 27.969 26.75 1 91.62 829 ASP A O 1
ATOM 6401 N N . MET A 1 830 ? -42.281 26.031 25.797 1 92.38 830 MET A N 1
ATOM 6402 C CA . MET A 1 830 ? -43.688 26.359 25.578 1 92.38 830 MET A CA 1
ATOM 6403 C C . MET A 1 830 ? -44.531 25.859 26.734 1 92.38 830 MET A C 1
ATOM 6405 O O . MET A 1 830 ? -45.781 25.922 26.672 1 92.38 830 MET A O 1
ATOM 6409 N N . SER A 1 831 ? -43.906 25.391 27.781 1 91.12 831 SER A N 1
ATOM 6410 C CA . SER A 1 831 ? -44.688 24.938 28.938 1 91.12 831 SER A CA 1
ATOM 6411 C C . SER A 1 831 ? -45.438 26.094 29.594 1 91.12 831 SER A C 1
ATOM 6413 O O . SER A 1 831 ? -44.969 27.234 29.547 1 91.12 831 SER A O 1
ATOM 6415 N N . PRO A 1 832 ? -46.5 25.828 30.312 1 91.81 832 PRO A N 1
ATOM 6416 C CA . PRO A 1 832 ? -47.344 26.891 30.891 1 91.81 832 PRO A CA 1
ATOM 6417 C C . PRO A 1 832 ? -46.594 27.703 31.953 1 91.81 832 PRO A C 1
ATOM 6419 O O . PRO A 1 832 ? -46.906 28.875 32.156 1 91.81 832 PRO A O 1
ATOM 6422 N N . GLN A 1 833 ? -45.719 27.141 32.656 1 89.38 833 GLN A N 1
ATOM 6423 C CA . GLN A 1 833 ? -44.938 27.875 33.656 1 89.38 833 GLN A CA 1
ATOM 6424 C C . GLN A 1 833 ? -44 28.875 33 1 89.38 833 GLN A C 1
ATOM 6426 O O . GLN A 1 833 ? -43.75 29.953 33.562 1 89.38 833 GLN A O 1
ATOM 6431 N N . ALA A 1 834 ? -43.469 28.5 31.766 1 89.56 834 ALA A N 1
ATOM 6432 C CA . ALA A 1 834 ? -42.5 29.375 31.094 1 89.56 834 ALA A CA 1
ATOM 6433 C C . ALA A 1 834 ? -43.219 30.375 30.188 1 89.56 834 ALA A C 1
ATOM 6435 O O . ALA A 1 834 ? -42.844 31.547 30.141 1 89.56 834 ALA A O 1
ATOM 6436 N N . LEU A 1 835 ? -44.281 29.875 29.438 1 91.19 835 LEU A N 1
ATOM 6437 C CA . LEU A 1 835 ? -45.062 30.703 28.531 1 91.19 835 LEU A CA 1
ATOM 6438 C C . LEU A 1 835 ? -46.531 30.328 28.609 1 91.19 835 LEU A C 1
ATOM 6440 O O . LEU A 1 835 ? -46.969 29.359 27.969 1 91.19 835 LEU A O 1
ATOM 6444 N N . PRO A 1 836 ? -47.312 31.156 29.297 1 90.88 836 PRO A N 1
ATOM 6445 C CA . PRO A 1 836 ? -48.75 30.812 29.453 1 90.88 836 PRO A CA 1
ATOM 6446 C C . PRO A 1 836 ? -49.469 30.734 28.125 1 90.88 836 PRO A C 1
ATOM 6448 O O . PRO A 1 836 ? -49.031 31.297 27.125 1 90.88 836 PRO A O 1
ATOM 6451 N N . ARG A 1 837 ? -50.688 30.125 28.172 1 93.25 837 ARG A N 1
ATOM 6452 C CA . ARG A 1 837 ? -51.469 29.938 26.953 1 93.25 837 ARG A CA 1
ATOM 6453 C C . ARG A 1 837 ? -51.812 31.266 26.297 1 93.25 837 ARG A C 1
ATOM 6455 O O . ARG A 1 837 ? -52.281 32.188 26.969 1 93.25 837 ARG A O 1
ATOM 6462 N N . GLY A 1 838 ? -51.531 31.359 25.016 1 90.25 838 GLY A N 1
ATOM 6463 C CA . GLY A 1 838 ? -51.875 32.531 24.25 1 90.25 838 GLY A CA 1
ATOM 6464 C C . GLY A 1 838 ? -50.781 33.594 24.188 1 90.25 838 GLY A C 1
ATOM 6465 O O . GLY A 1 838 ? -50.812 34.5 23.391 1 90.25 838 GLY A O 1
ATOM 6466 N N . HIS A 1 839 ? -49.781 33.438 25.047 1 91.81 839 HIS A N 1
ATOM 6467 C CA . HIS A 1 839 ? -48.688 34.375 25.047 1 91.81 839 HIS A CA 1
ATOM 6468 C C . HIS A 1 839 ? -47.688 34.062 23.922 1 91.81 839 HIS A C 1
ATOM 6470 O O . HIS A 1 839 ? -47.688 32.969 23.375 1 91.81 839 HIS A O 1
ATOM 6476 N N . ILE A 1 840 ? -46.938 35.094 23.531 1 93.06 840 ILE A N 1
ATOM 6477 C CA . ILE A 1 840 ? -46.094 35.031 22.344 1 93.06 840 ILE A CA 1
ATOM 6478 C C . ILE A 1 840 ? -44.656 35.281 22.719 1 93.06 840 ILE A C 1
ATOM 6480 O O . ILE A 1 840 ? -44.344 36.125 23.547 1 93.06 840 ILE A O 1
ATOM 6484 N N . ALA A 1 841 ? -43.781 34.375 22.328 1 94.25 841 ALA A N 1
ATOM 6485 C CA . ALA A 1 841 ? -42.344 34.625 22.344 1 94.25 841 ALA A CA 1
ATOM 6486 C C . ALA A 1 841 ? -41.812 34.938 20.953 1 94.25 841 ALA A C 1
ATOM 6488 O O . ALA A 1 841 ? -42.062 34.188 20 1 94.25 841 ALA A O 1
ATOM 6489 N N . SER A 1 842 ? -41.031 36.031 20.859 1 94.75 842 SER A N 1
ATOM 6490 C CA . SER A 1 842 ? -40.625 36.5 19.531 1 94.75 842 SER A CA 1
ATOM 6491 C C . SER A 1 842 ? -39.094 36.438 19.375 1 94.75 842 SER A C 1
ATOM 6493 O O . SER A 1 842 ? -38.375 36.75 20.328 1 94.75 842 SER A O 1
ATOM 6495 N N . LEU A 1 843 ? -38.625 35.938 18.266 1 95.19 843 LEU A N 1
ATOM 6496 C CA . LEU A 1 843 ? -37.25 35.938 17.797 1 95.19 843 LEU A CA 1
ATOM 6497 C C . LEU A 1 843 ? -37.094 36.812 16.562 1 95.19 843 LEU A C 1
ATOM 6499 O O . LEU A 1 843 ? -37.688 36.531 15.516 1 95.19 843 LEU A O 1
ATOM 6503 N N . ILE A 1 844 ? -36.344 37.938 16.609 1 94.5 844 ILE A N 1
ATOM 6504 C CA . ILE A 1 844 ? -36.312 38.938 15.562 1 94.5 844 ILE A CA 1
ATOM 6505 C C . ILE A 1 844 ? -34.906 39 14.961 1 94.5 844 ILE A C 1
ATOM 6507 O O . ILE A 1 844 ? -33.906 39.125 15.695 1 94.5 844 ILE A O 1
ATOM 6511 N N . SER A 1 845 ? -34.875 39 13.617 1 94 845 SER A N 1
ATOM 6512 C CA . SER A 1 845 ? -33.594 39.125 12.93 1 94 845 SER A CA 1
ATOM 6513 C C . SER A 1 845 ? -33.125 40.562 12.828 1 94 845 SER A C 1
ATOM 6515 O O . SER A 1 845 ? -33.906 41.5 13.062 1 94 845 SER A O 1
ATOM 6517 N N . GLU A 1 846 ? -31.812 40.688 12.461 1 91.5 846 GLU A N 1
ATOM 6518 C CA . GLU A 1 846 ? -31.344 42.031 12.039 1 91.5 846 GLU A CA 1
ATOM 6519 C C . GLU A 1 846 ? -31.922 42.406 10.688 1 91.5 846 GLU A C 1
ATOM 6521 O O . GLU A 1 846 ? -32.625 41.594 10.062 1 91.5 846 GLU A O 1
ATOM 6526 N N . GLU A 1 847 ? -31.641 43.562 10.289 1 92.44 847 GLU A N 1
ATOM 6527 C CA . GLU A 1 847 ? -32.219 44.031 9.039 1 92.44 847 GLU A CA 1
ATOM 6528 C C . GLU A 1 847 ? -31.531 43.375 7.832 1 92.44 847 GLU A C 1
ATOM 6530 O O . GLU A 1 847 ? -30.312 43.312 7.754 1 92.44 847 GLU A O 1
ATOM 6535 N N . HIS A 1 848 ? -32.375 42.812 6.922 1 93.94 848 HIS A N 1
ATOM 6536 C CA . HIS A 1 848 ? -31.906 42.281 5.652 1 93.94 848 HIS A CA 1
ATOM 6537 C C . HIS A 1 848 ? -31.891 43.344 4.566 1 93.94 848 HIS A C 1
ATOM 6539 O O . HIS A 1 848 ? -32.688 44.281 4.617 1 93.94 848 HIS A O 1
ATOM 6545 N N . ARG A 1 849 ? -31.031 43.125 3.631 1 89.94 849 ARG A N 1
ATOM 6546 C CA . ARG A 1 849 ? -31.016 44 2.467 1 89.94 849 ARG A CA 1
ATOM 6547 C C . ARG A 1 849 ? -32.281 43.812 1.628 1 89.94 849 ARG A C 1
ATOM 6549 O O . ARG A 1 849 ? -32.875 42.75 1.608 1 89.94 849 ARG A O 1
ATOM 6556 N N . PRO A 1 850 ? -32.656 44.906 0.96 1 91.25 850 PRO A N 1
ATOM 6557 C CA . PRO A 1 850 ? -33.781 44.781 0.042 1 91.25 850 PRO A CA 1
ATOM 6558 C C . PRO A 1 850 ? -33.531 43.719 -1.046 1 91.25 850 PRO A C 1
ATOM 6560 O O . PRO A 1 850 ? -32.406 43.594 -1.523 1 91.25 850 PRO A O 1
ATOM 6563 N N . LEU A 1 851 ? -34.562 43 -1.397 1 92 851 LEU A N 1
ATOM 6564 C CA . LEU A 1 851 ? -34.438 41.938 -2.361 1 92 851 LEU A CA 1
ATOM 6565 C C . LEU A 1 851 ? -34.844 42.375 -3.756 1 92 851 LEU A C 1
ATOM 6567 O O . LEU A 1 851 ? -35.938 42.906 -3.945 1 92 851 LEU A O 1
ATOM 6571 N N . ALA A 1 852 ? -34 42.281 -4.699 1 88.31 852 ALA A N 1
ATOM 6572 C CA . ALA A 1 852 ? -34.281 42.625 -6.086 1 88.31 852 ALA A CA 1
ATOM 6573 C C . ALA A 1 852 ? -35.281 41.594 -6.691 1 88.31 852 ALA A C 1
ATOM 6575 O O . ALA A 1 852 ? -36.062 41.938 -7.582 1 88.31 852 ALA A O 1
ATOM 6576 N N . GLN A 1 853 ? -35.188 40.406 -6.352 1 89.5 853 GLN A N 1
ATOM 6577 C CA . GLN A 1 853 ? -36.031 39.312 -6.789 1 89.5 853 GLN A CA 1
ATOM 6578 C C . GLN A 1 853 ? -36.562 38.5 -5.598 1 89.5 853 GLN A C 1
ATOM 6580 O O . GLN A 1 853 ? -36 38.594 -4.5 1 89.5 853 GLN A O 1
ATOM 6585 N N . PRO A 1 854 ? -37.688 37.844 -5.922 1 89.69 854 PRO A N 1
ATOM 6586 C CA . PRO A 1 854 ? -38.188 37 -4.824 1 89.69 854 PRO A CA 1
ATOM 6587 C C . PRO A 1 854 ? -37.156 36 -4.312 1 89.69 854 PRO A C 1
ATOM 6589 O O . PRO A 1 854 ? -36.375 35.469 -5.098 1 89.69 854 PRO A O 1
ATOM 6592 N N . ALA A 1 855 ? -37.188 35.938 -3 1 93.62 855 ALA A N 1
ATOM 6593 C CA . ALA A 1 855 ? -36.25 35 -2.361 1 93.62 855 ALA A CA 1
ATOM 6594 C C . ALA A 1 855 ? -37.031 33.969 -1.532 1 93.62 855 ALA A C 1
ATOM 6596 O O . ALA A 1 855 ? -38.219 34.094 -1.294 1 93.62 855 ALA A O 1
ATOM 6597 N N . CYS A 1 856 ? -36.375 32.938 -1.295 1 93.56 856 CYS A N 1
ATOM 6598 C CA . CYS A 1 856 ? -36.938 31.875 -0.477 1 93.56 856 CYS A CA 1
ATOM 6599 C C . CYS A 1 856 ? -36.219 31.766 0.861 1 93.56 856 CYS A C 1
ATOM 6601 O O . CYS A 1 856 ? -35 31.594 0.901 1 93.56 856 CYS A O 1
ATOM 6603 N N . LEU A 1 857 ? -36.969 31.922 1.915 1 94.88 857 LEU A N 1
ATOM 6604 C CA . LEU A 1 857 ? -36.438 31.703 3.248 1 94.88 857 LEU A CA 1
ATOM 6605 C C . LEU A 1 857 ? -36.688 30.266 3.697 1 94.88 857 LEU A C 1
ATOM 6607 O O . LEU A 1 857 ? -37.844 29.828 3.779 1 94.88 857 LEU A O 1
ATOM 6611 N N . ILE A 1 858 ? -35.594 29.578 3.916 1 93.88 858 ILE A N 1
ATOM 6612 C CA . ILE A 1 858 ? -35.656 28.203 4.363 1 93.88 858 ILE A CA 1
ATOM 6613 C C . ILE A 1 858 ? -35.156 28.094 5.801 1 93.88 858 ILE A C 1
ATOM 6615 O O . ILE A 1 858 ? -34.188 28.766 6.172 1 93.88 858 ILE A O 1
ATOM 6619 N N . PHE A 1 859 ? -35.875 27.312 6.641 1 95.44 859 PHE A N 1
ATOM 6620 C CA . PHE A 1 859 ? -35.438 27.078 8.016 1 95.44 859 PHE A CA 1
ATOM 6621 C C . PHE A 1 859 ? -35.875 25.688 8.484 1 95.44 859 PHE A C 1
ATOM 6623 O O . PHE A 1 859 ? -36.812 25.109 7.938 1 95.44 859 PHE A O 1
ATOM 6630 N N . TRP A 1 860 ? -35.125 25.219 9.43 1 95.62 860 TRP A N 1
ATOM 6631 C CA . TRP A 1 860 ? -35.469 23.938 10.008 1 95.62 860 TRP A CA 1
ATOM 6632 C C . TRP A 1 860 ? -36.062 24.109 11.398 1 95.62 860 TRP A C 1
ATOM 6634 O O . TRP A 1 860 ? -35.594 24.922 12.195 1 95.62 860 TRP A O 1
ATOM 6644 N N . TYR A 1 861 ? -37.156 23.438 11.672 1 95.62 861 TYR A N 1
ATOM 6645 C CA . TYR A 1 861 ? -37.812 23.547 12.969 1 95.62 861 TYR A CA 1
ATOM 6646 C C . TYR A 1 861 ? -38.094 22.172 13.57 1 95.62 861 TYR A C 1
ATOM 6648 O O . TYR A 1 861 ? -38.094 21.172 12.852 1 95.62 861 TYR A O 1
ATOM 6656 N N . HIS A 1 862 ? -38.156 22.109 14.828 1 94.69 862 HIS A N 1
ATOM 6657 C CA . HIS A 1 862 ? -38.469 20.906 15.602 1 94.69 862 HIS A CA 1
ATOM 6658 C C . HIS A 1 862 ? -39.531 21.188 16.656 1 94.69 862 HIS A C 1
ATOM 6660 O O . HIS A 1 862 ? -39.406 22.125 17.438 1 94.69 862 HIS A O 1
ATOM 6666 N N . LEU A 1 863 ? -40.562 20.391 16.641 1 94.25 863 LEU A N 1
ATOM 6667 C CA . LEU A 1 863 ? -41.656 20.531 17.594 1 94.25 863 LEU A CA 1
ATOM 6668 C C . LEU A 1 863 ? -41.688 19.344 18.547 1 94.25 863 LEU A C 1
ATOM 6670 O O . LEU A 1 863 ? -41.375 18.219 18.156 1 94.25 863 LEU A O 1
ATOM 6674 N N . SER A 1 864 ? -42.125 19.625 19.719 1 91.81 864 SER A N 1
ATOM 6675 C CA . SER A 1 864 ? -42.281 18.547 20.672 1 91.81 864 SER A CA 1
ATOM 6676 C C . SER A 1 864 ? -43.344 17.562 20.234 1 91.81 864 SER A C 1
ATOM 6678 O O . SER A 1 864 ? -44.188 17.891 19.391 1 91.81 864 SER A O 1
ATOM 6680 N N . LEU A 1 865 ? -43.312 16.344 20.781 1 88.12 865 LEU A N 1
ATOM 6681 C CA . LEU A 1 865 ? -44.25 15.281 20.406 1 88.12 865 LEU A CA 1
ATOM 6682 C C . LEU A 1 865 ? -45.688 15.727 20.609 1 88.12 865 LEU A C 1
ATOM 6684 O O . LEU A 1 865 ? -46.562 15.469 19.781 1 88.12 865 LEU A O 1
ATOM 6688 N N . GLN A 1 866 ? -45.875 16.391 21.781 1 87.94 866 GLN A N 1
ATOM 6689 C CA . GLN A 1 866 ? -47.188 16.984 22.016 1 87.94 866 GLN A CA 1
ATOM 6690 C C . GLN A 1 866 ? -47.281 18.391 21.422 1 87.94 866 GLN A C 1
ATOM 6692 O O . GLN A 1 866 ? -46.281 19.125 21.438 1 87.94 866 GLN A O 1
ATOM 6697 N N . ASN A 1 867 ? -48.375 18.719 20.844 1 86.56 867 ASN A N 1
ATOM 6698 C CA . ASN A 1 867 ? -48.531 20 20.156 1 86.56 867 ASN A CA 1
ATOM 6699 C C . ASN A 1 867 ? -48.156 21.172 21.062 1 86.56 867 ASN A C 1
ATOM 6701 O O . ASN A 1 867 ? -48.875 21.484 22 1 86.56 867 ASN A O 1
ATOM 6705 N N . PRO A 1 868 ? -47.125 21.75 20.781 1 90.62 868 PRO A N 1
ATOM 6706 C CA . PRO A 1 868 ? -46.656 22.844 21.641 1 90.62 868 PRO A CA 1
ATOM 6707 C C . PRO A 1 868 ? -47.406 24.156 21.406 1 90.62 868 PRO A C 1
ATOM 6709 O O . PRO A 1 868 ? -47.344 25.062 22.234 1 90.62 868 PRO A O 1
ATOM 6712 N N . GLY A 1 869 ? -48 24.297 20.281 1 93.38 869 GLY A N 1
ATOM 6713 C CA . GLY A 1 869 ? -48.625 25.547 19.859 1 93.38 869 GLY A CA 1
ATOM 6714 C C . GLY A 1 869 ? -48.406 25.844 18.391 1 93.38 869 GLY A C 1
ATOM 6715 O O . GLY A 1 869 ? -48.5 24.953 17.531 1 93.38 869 GLY A O 1
ATOM 6716 N N . THR A 1 870 ? -48.219 27.203 18.109 1 95.38 870 THR A N 1
ATOM 6717 C CA . THR A 1 870 ? -48.125 27.609 16.719 1 95.38 870 THR A CA 1
ATOM 6718 C C . THR A 1 870 ? -46.844 28.422 16.484 1 95.38 870 THR A C 1
ATOM 6720 O O . THR A 1 870 ? -46.531 29.312 17.266 1 95.38 870 THR A O 1
ATOM 6723 N N . LEU A 1 871 ? -46.094 28.016 15.516 1 95.69 871 LEU A N 1
ATOM 6724 C CA . LEU A 1 871 ? -44.938 28.797 15.031 1 95.69 871 LEU A CA 1
ATOM 6725 C C . LEU A 1 871 ? -45.344 29.688 13.859 1 95.69 871 LEU A C 1
ATOM 6727 O O . LEU A 1 871 ? -45.812 29.188 12.828 1 95.69 871 LEU A O 1
ATOM 6731 N N . GLN A 1 872 ? -45.219 30.922 14.016 1 96.19 872 GLN A N 1
ATOM 6732 C CA . GLN A 1 872 ? -45.562 31.875 12.969 1 96.19 872 GLN A CA 1
ATOM 6733 C C . GLN A 1 872 ? -44.344 32.656 12.477 1 96.19 872 GLN A C 1
ATOM 6735 O O . GLN A 1 872 ? -43.438 32.938 13.266 1 96.19 872 GLN A O 1
ATOM 6740 N N . VAL A 1 873 ? -44.312 32.875 11.195 1 96.56 873 VAL A N 1
ATOM 6741 C CA . VAL A 1 873 ? -43.25 33.656 10.594 1 96.56 873 VAL A CA 1
ATOM 6742 C C . VAL A 1 873 ? -43.781 34.938 10 1 96.56 873 VAL A C 1
ATOM 6744 O O . VAL A 1 873 ? -44.781 34.906 9.25 1 96.56 873 VAL A O 1
ATOM 6747 N N . HIS A 1 874 ? -43.219 36.031 10.383 1 95.88 874 HIS A N 1
ATOM 6748 C CA . HIS A 1 874 ? -43.625 37.312 9.891 1 95.88 874 HIS A CA 1
ATOM 6749 C C . HIS A 1 874 ? -42.469 38.031 9.18 1 95.88 874 HIS A C 1
ATOM 6751 O O . HIS A 1 874 ? -41.312 37.844 9.539 1 95.88 874 HIS A O 1
ATOM 6757 N N . VAL A 1 875 ? -42.875 38.75 8.18 1 95.19 875 VAL A N 1
ATOM 6758 C CA . VAL A 1 875 ? -41.906 39.656 7.508 1 95.19 875 VAL A CA 1
ATOM 6759 C C . VAL A 1 875 ? -42.281 41.094 7.816 1 95.19 875 VAL A C 1
ATOM 6761 O O . VAL A 1 875 ? -43.406 41.531 7.602 1 95.19 875 VAL A O 1
ATOM 6764 N N . GLU A 1 876 ? -41.219 41.719 8.406 1 93.81 876 GLU A N 1
ATOM 6765 C CA . GLU A 1 876 ? -41.438 43.125 8.797 1 93.81 876 GLU A CA 1
ATOM 6766 C C . GLU A 1 876 ? -40.688 44.062 7.887 1 93.81 876 GLU A C 1
ATOM 6768 O O . GLU A 1 876 ? -39.438 44.156 7.953 1 93.81 876 GLU A O 1
ATOM 6773 N N . GLU A 1 877 ? -41.312 44.75 7.113 1 90.5 877 GLU A N 1
ATOM 6774 C CA . GLU A 1 877 ? -40.781 45.844 6.34 1 90.5 877 GLU A CA 1
ATOM 6775 C C . GLU A 1 877 ? -41.312 47.188 6.855 1 90.5 877 GLU A C 1
ATOM 6777 O O . GLU A 1 877 ? -41.188 47.5 8.039 1 90.5 877 GLU A O 1
ATOM 6782 N N . ALA A 1 878 ? -42.188 47.938 6.102 1 83.44 878 ALA A N 1
ATOM 6783 C CA . ALA A 1 878 ? -42.969 49.094 6.605 1 83.44 878 ALA A CA 1
ATOM 6784 C C . ALA A 1 878 ? -44.188 48.594 7.371 1 83.44 878 ALA A C 1
ATOM 6786 O O . ALA A 1 878 ? -44.594 49.219 8.359 1 83.44 878 ALA A O 1
ATOM 6787 N N . ARG A 1 879 ? -44.625 47.469 6.934 1 86.56 879 ARG A N 1
ATOM 6788 C CA . ARG A 1 879 ? -45.75 46.781 7.59 1 86.56 879 ARG A CA 1
ATOM 6789 C C . ARG A 1 879 ? -45.375 45.344 7.93 1 86.56 879 ARG A C 1
ATOM 6791 O O . ARG A 1 879 ? -44.562 44.719 7.242 1 86.56 879 ARG A O 1
ATOM 6798 N N . ARG A 1 880 ? -45.938 44.844 8.969 1 92.38 880 ARG A N 1
ATOM 6799 C CA . ARG A 1 880 ? -45.75 43.469 9.406 1 92.38 880 ARG A CA 1
ATOM 6800 C C . ARG A 1 880 ? -46.75 42.531 8.727 1 92.38 880 ARG A C 1
ATOM 6802 O O . ARG A 1 880 ? -47.969 42.812 8.75 1 92.38 880 ARG A O 1
ATOM 6809 N N . ARG A 1 881 ? -46.281 41.469 8.023 1 93.56 881 ARG A N 1
ATOM 6810 C CA . ARG A 1 881 ? -47.125 40.5 7.34 1 93.56 881 ARG A CA 1
ATOM 6811 C C . ARG A 1 881 ? -46.781 39.062 7.777 1 93.56 881 ARG A C 1
ATOM 6813 O O . ARG A 1 881 ? -45.594 38.719 7.828 1 93.56 881 ARG A O 1
ATOM 6820 N N . GLN A 1 882 ? -47.812 38.344 8.133 1 93.88 882 GLN A N 1
ATOM 6821 C CA . GLN A 1 882 ? -47.625 36.938 8.43 1 93.88 882 GLN A CA 1
ATOM 6822 C C . GLN A 1 882 ? -47.5 36.125 7.145 1 93.88 882 GLN A C 1
ATOM 6824 O O . GLN A 1 882 ? -48.406 36.125 6.305 1 93.88 882 GLN A O 1
ATOM 6829 N N . VAL A 1 883 ? -46.531 35.406 7.027 1 93.75 883 VAL A N 1
ATOM 6830 C CA . VAL A 1 883 ? -46.281 34.719 5.762 1 93.75 883 VAL A CA 1
ATOM 6831 C C . VAL A 1 883 ? -46.406 33.219 5.965 1 93.75 883 VAL A C 1
ATOM 6833 O O . VAL A 1 883 ? -46.594 32.469 5.004 1 93.75 883 VAL A O 1
ATOM 6836 N N . LEU A 1 884 ? -46.25 32.719 7.164 1 94.69 884 LEU A N 1
ATOM 6837 C CA . LEU A 1 884 ? -46.312 31.297 7.422 1 94.69 884 LEU A CA 1
ATOM 6838 C C . LEU A 1 884 ? -46.844 31.031 8.828 1 94.69 884 LEU A C 1
ATOM 6840 O O . LEU A 1 884 ? -46.594 31.797 9.75 1 94.69 884 LEU A O 1
ATOM 6844 N N . SER A 1 885 ? -47.625 29.984 9.031 1 95.25 885 SER A N 1
ATOM 6845 C CA . SER A 1 885 ? -48.094 29.516 10.32 1 95.25 885 SER A CA 1
ATOM 6846 C C . SER A 1 885 ? -48.094 27.984 10.391 1 95.25 885 SER A C 1
ATOM 6848 O O . SER A 1 885 ? -48.688 27.312 9.555 1 95.25 885 SER A O 1
ATOM 6850 N N . ILE A 1 886 ? -47.375 27.484 11.281 1 93.88 886 ILE A N 1
ATOM 6851 C CA . ILE A 1 886 ? -47.25 26.047 11.43 1 93.88 886 ILE A CA 1
ATOM 6852 C C . ILE A 1 886 ? -47.844 25.609 12.766 1 93.88 886 ILE A C 1
ATOM 6854 O O . ILE A 1 886 ? -47.406 26.062 13.828 1 93.88 886 ILE A O 1
ATOM 6858 N N . SER A 1 887 ? -48.875 24.859 12.727 1 90.94 887 SER A N 1
ATOM 6859 C CA . SER A 1 887 ? -49.438 24.234 13.906 1 90.94 887 SER A CA 1
ATOM 6860 C C . SER A 1 887 ? -49.625 22.734 13.703 1 90.94 887 SER A C 1
ATOM 6862 O O . SER A 1 887 ? -50.469 22.297 12.922 1 90.94 887 SER A O 1
ATOM 6864 N N . ALA A 1 888 ? -48.781 21.938 14.047 1 83.38 888 ALA A N 1
ATOM 6865 C CA . ALA A 1 888 ? -48.844 20.5 13.852 1 83.38 888 ALA A CA 1
ATOM 6866 C C . ALA A 1 888 ? -48.219 19.75 15.023 1 83.38 888 ALA A C 1
ATOM 6868 O O . ALA A 1 888 ? -47.594 20.359 15.898 1 83.38 888 ALA A O 1
ATOM 6869 N N . HIS A 1 889 ? -48.562 18.453 15.039 1 81.94 889 HIS A N 1
ATOM 6870 C CA . HIS A 1 889 ? -47.844 17.594 15.977 1 81.94 889 HIS A CA 1
ATOM 6871 C C . HIS A 1 889 ? -46.406 17.391 15.539 1 81.94 889 HIS A C 1
ATOM 6873 O O . HIS A 1 889 ? -46.125 17.266 14.344 1 81.94 889 HIS A O 1
ATOM 6879 N N . GLY A 1 890 ? -45.625 17.578 16.578 1 82.38 890 GLY A N 1
ATOM 6880 C CA . GLY A 1 890 ? -44.219 17.406 16.234 1 82.38 890 GLY A CA 1
ATOM 6881 C C . GLY A 1 890 ? -43.812 15.953 16.172 1 82.38 890 GLY A C 1
ATOM 6882 O O . GLY A 1 890 ? -44.625 15.07 15.914 1 82.38 890 GLY A O 1
ATOM 6883 N N . GLY A 1 891 ? -42.562 15.648 16.109 1 80.88 891 GLY A N 1
ATOM 6884 C CA . GLY A 1 891 ? -41.938 14.344 16.031 1 80.88 891 GLY A CA 1
ATOM 6885 C C . GLY A 1 891 ? -40.469 14.375 16.406 1 80.88 891 GLY A C 1
ATOM 6886 O O . GLY A 1 891 ? -40 15.328 17.031 1 80.88 891 GLY A O 1
ATOM 6887 N N . PHE A 1 892 ? -39.812 13.328 16.031 1 82.62 892 PHE A N 1
ATOM 6888 C CA . PHE A 1 892 ? -38.438 13.188 16.469 1 82.62 892 PHE A CA 1
ATOM 6889 C C . PHE A 1 892 ? -37.469 13.797 15.438 1 82.62 892 PHE A C 1
ATOM 6891 O O . PHE A 1 892 ? -36.312 14.031 15.727 1 82.62 892 PHE A O 1
ATOM 6898 N N . ALA A 1 893 ? -38.031 14.109 14.328 1 88.62 893 ALA A N 1
ATOM 6899 C CA . ALA A 1 893 ? -37.156 14.594 13.266 1 88.62 893 ALA A CA 1
ATOM 6900 C C . ALA A 1 893 ? -37.281 16.094 13.078 1 88.62 893 ALA A C 1
ATOM 6902 O O . ALA A 1 893 ? -38.344 16.672 13.383 1 88.62 893 ALA A O 1
ATOM 6903 N N . TRP A 1 894 ? -36.219 16.781 12.641 1 92.69 894 TRP A N 1
ATOM 6904 C CA . TRP A 1 894 ? -36.281 18.156 12.18 1 92.69 894 TRP A CA 1
ATOM 6905 C C . TRP A 1 894 ? -37.062 18.266 10.875 1 92.69 894 TRP A C 1
ATOM 6907 O O . TRP A 1 894 ? -36.938 17.391 10.008 1 92.69 894 TRP A O 1
ATOM 6917 N N . ARG A 1 895 ? -37.812 19.281 10.797 1 93.19 895 ARG A N 1
ATOM 6918 C CA . ARG A 1 895 ? -38.625 19.484 9.602 1 93.19 895 ARG A CA 1
ATOM 6919 C C . ARG A 1 895 ? -38.25 20.781 8.898 1 93.19 895 ARG A C 1
ATOM 6921 O O . ARG A 1 895 ? -37.719 21.703 9.531 1 93.19 895 ARG A O 1
ATOM 6928 N N . LEU A 1 896 ? -38.5 20.781 7.617 1 94.12 896 LEU A N 1
ATOM 6929 C CA . LEU A 1 896 ? -38.094 21.922 6.801 1 94.12 896 LEU A CA 1
ATOM 6930 C C . LEU A 1 896 ? -39.281 22.859 6.559 1 94.12 896 LEU A C 1
ATOM 6932 O O . LEU A 1 896 ? -40.375 22.422 6.195 1 94.12 896 LEU A O 1
ATOM 6936 N N . GLY A 1 897 ? -39.094 24.125 6.891 1 93.19 897 GLY A N 1
ATOM 6937 C CA . GLY A 1 897 ? -40 25.203 6.527 1 93.19 897 GLY A CA 1
ATOM 6938 C C . GLY A 1 897 ? -39.469 26.109 5.438 1 93.19 897 GLY A C 1
ATOM 6939 O O . GLY A 1 897 ? -38.281 26.375 5.391 1 93.19 897 GLY A O 1
ATOM 6940 N N . SER A 1 898 ? -40.344 26.516 4.523 1 93.69 898 SER A N 1
ATOM 6941 C CA . SER A 1 898 ? -39.938 27.438 3.463 1 93.69 898 SER A CA 1
ATOM 6942 C C . SER A 1 898 ? -41.031 28.469 3.176 1 93.69 898 SER A C 1
ATOM 6944 O O . SER A 1 898 ? -42.219 28.156 3.244 1 93.69 898 SER A O 1
ATOM 6946 N N . VAL A 1 899 ? -40.562 29.703 2.932 1 93.81 899 VAL A N 1
ATOM 6947 C CA . VAL A 1 899 ? -41.5 30.781 2.654 1 93.81 899 VAL A CA 1
ATOM 6948 C C . VAL A 1 899 ? -40.906 31.703 1.578 1 93.81 899 VAL A C 1
ATOM 6950 O O . VAL A 1 899 ? -39.75 32.062 1.625 1 93.81 899 VAL A O 1
ATOM 6953 N N . ASP A 1 900 ? -41.812 32 0.616 1 93.31 900 ASP A N 1
ATOM 6954 C CA . ASP A 1 900 ? -41.406 33 -0.374 1 93.31 900 ASP A CA 1
ATOM 6955 C C . ASP A 1 900 ? -41.438 34.406 0.215 1 93.31 900 ASP A C 1
ATOM 6957 O O . ASP A 1 900 ? -42.438 34.781 0.861 1 93.31 900 ASP A O 1
ATOM 6961 N N . VAL A 1 901 ? -40.375 35.125 0.018 1 93.56 901 VAL A N 1
ATOM 6962 C CA . VAL A 1 901 ? -40.281 36.469 0.578 1 93.56 901 VAL A CA 1
ATOM 6963 C C . VAL A 1 901 ? -40.031 37.5 -0.542 1 93.56 901 VAL A C 1
ATOM 6965 O O . VAL A 1 901 ? -39.219 37.25 -1.434 1 93.56 901 VAL A O 1
ATOM 6968 N N . GLN A 1 902 ? -40.812 38.531 -0.512 1 90.44 902 GLN A N 1
ATOM 6969 C CA . GLN A 1 902 ? -40.625 39.688 -1.365 1 90.44 902 GLN A CA 1
ATOM 6970 C C . GLN A 1 902 ? -40.625 40.969 -0.546 1 90.44 902 GLN A C 1
ATOM 6972 O O . GLN A 1 902 ? -41.594 41.25 0.174 1 90.44 902 GLN A O 1
ATOM 6977 N N . ALA A 1 903 ? -39.438 41.625 -0.53 1 91.69 903 ALA A N 1
ATOM 6978 C CA . ALA A 1 903 ? -39.281 42.875 0.232 1 91.69 903 ALA A CA 1
ATOM 6979 C C . ALA A 1 903 ? -38.5 43.906 -0.562 1 91.69 903 ALA A C 1
ATOM 6981 O O . ALA A 1 903 ? -37.312 43.688 -0.884 1 91.69 903 ALA A O 1
ATOM 6982 N N . GLU A 1 904 ? -39.062 45.062 -0.858 1 89.19 904 GLU A N 1
ATOM 6983 C CA . GLU A 1 904 ? -38.438 46.094 -1.661 1 89.19 904 GLU A CA 1
ATOM 6984 C C . GLU A 1 904 ? -37.531 47 -0.8 1 89.19 904 GLU A C 1
ATOM 6986 O O . GLU A 1 904 ? -36.688 47.688 -1.316 1 89.19 904 GLU A O 1
ATOM 6991 N N . GLN A 1 905 ? -37.812 47 0.5 1 90.69 905 GLN A N 1
ATOM 6992 C CA . GLN A 1 905 ? -37 47.75 1.446 1 90.69 905 GLN A CA 1
ATOM 6993 C C . GLN A 1 905 ? -36.312 46.844 2.451 1 90.69 905 GLN A C 1
ATOM 6995 O O . GLN A 1 905 ? -36.438 45.625 2.361 1 90.69 905 GLN A O 1
ATOM 7000 N N . ALA A 1 906 ? -35.5 47.531 3.336 1 93.38 906 ALA A N 1
ATOM 7001 C CA . ALA A 1 906 ? -34.906 46.75 4.414 1 93.38 906 ALA A CA 1
ATOM 7002 C C . ALA A 1 906 ? -35.969 46.031 5.242 1 93.38 906 ALA A C 1
ATOM 7004 O O . ALA A 1 906 ? -37.031 46.594 5.512 1 93.38 906 ALA A O 1
ATOM 7005 N N . TRP A 1 907 ? -35.812 44.844 5.5 1 94.44 907 TRP A N 1
ATOM 7006 C CA . TRP A 1 907 ? -36.844 44.031 6.168 1 94.44 907 TRP A CA 1
ATOM 7007 C C . TRP A 1 907 ? -36.219 43.125 7.223 1 94.44 907 TRP A C 1
ATOM 7009 O O . TRP A 1 907 ? -35 43 7.305 1 94.44 907 TRP A O 1
ATOM 7019 N N . ARG A 1 908 ? -37.094 42.656 8.102 1 95.06 908 ARG A N 1
ATOM 7020 C CA . ARG A 1 908 ? -36.75 41.719 9.156 1 95.06 908 ARG A CA 1
ATOM 7021 C C . ARG A 1 908 ? -37.688 40.531 9.172 1 95.06 908 ARG A C 1
ATOM 7023 O O . ARG A 1 908 ? -38.812 40.625 8.719 1 95.06 908 ARG A O 1
ATOM 7030 N N . VAL A 1 909 ? -37.125 39.438 9.5 1 95.06 909 VAL A N 1
ATOM 7031 C CA . VAL A 1 909 ? -37.969 38.281 9.719 1 95.06 909 VAL A CA 1
ATOM 7032 C C . VAL A 1 909 ? -38.219 38.094 11.211 1 95.06 909 VAL A C 1
ATOM 7034 O O . VAL A 1 909 ? -37.312 38.281 12.031 1 95.06 909 VAL A O 1
ATOM 7037 N N . VAL A 1 910 ? -39.438 37.812 11.594 1 95.44 910 VAL A N 1
ATOM 7038 C CA . VAL A 1 910 ? -39.812 37.594 12.984 1 95.44 910 VAL A CA 1
ATOM 7039 C C . VAL A 1 910 ? -40.469 36.219 13.148 1 95.44 910 VAL A C 1
ATOM 7041 O O . VAL A 1 910 ? -41.469 35.938 12.5 1 95.44 910 VAL A O 1
ATOM 7044 N N . PHE A 1 911 ? -39.844 35.438 13.93 1 96.06 911 PHE A N 1
ATOM 7045 C CA . PHE A 1 911 ? -40.438 34.156 14.32 1 96.06 911 PHE A CA 1
ATOM 7046 C C . PHE A 1 911 ? -41.219 34.312 15.633 1 96.06 911 PHE A C 1
ATOM 7048 O O . PHE A 1 911 ? -40.688 34.812 16.625 1 96.06 911 PHE A O 1
ATOM 7055 N N . GLU A 1 912 ? -42.438 33.875 15.617 1 95.06 912 GLU A N 1
ATOM 7056 C CA . GLU A 1 912 ? -43.25 33.969 16.812 1 95.06 912 GLU A CA 1
ATOM 7057 C C . GLU A 1 912 ? -43.812 32.594 17.219 1 95.06 912 GLU A C 1
ATOM 7059 O O . GLU A 1 912 ? -44.406 31.906 16.422 1 95.06 912 GLU A O 1
ATOM 7064 N N . ALA A 1 913 ? -43.531 32.281 18.406 1 95.44 913 ALA A N 1
ATOM 7065 C CA . ALA A 1 913 ? -44.094 31.062 18.984 1 95.44 913 ALA A CA 1
ATOM 7066 C C . ALA A 1 913 ? -45.25 31.391 19.906 1 95.44 913 ALA A C 1
ATOM 7068 O O . ALA A 1 913 ? -45.125 32.094 20.891 1 95.44 913 ALA A O 1
ATOM 7069 N N . VAL A 1 914 ? -46.406 30.844 19.609 1 94.88 914 VAL A N 1
ATOM 7070 C CA . VAL A 1 914 ? -47.625 31.062 20.391 1 94.88 914 VAL A CA 1
ATOM 7071 C C . VAL A 1 914 ? -47.938 29.812 21.203 1 94.88 914 VAL A C 1
ATOM 7073 O O . VAL A 1 914 ? -48.156 28.734 20.641 1 94.88 914 VAL A O 1
ATOM 7076 N N . ALA A 1 915 ? -48.062 29.953 22.5 1 93.81 915 ALA A N 1
ATOM 7077 C CA . ALA A 1 915 ? -48.156 28.797 23.391 1 93.81 915 ALA A CA 1
ATOM 7078 C C . ALA A 1 915 ? -49.594 28.234 23.375 1 93.81 915 ALA A C 1
ATOM 7080 O O . ALA A 1 915 ? -50.562 28.984 23.328 1 93.81 915 ALA A O 1
ATOM 7081 N N . ALA A 1 916 ? -49.719 26.922 23.422 1 92.75 916 ALA A N 1
ATOM 7082 C CA . ALA A 1 916 ? -51 26.234 23.484 1 92.75 916 ALA A CA 1
ATOM 7083 C C . ALA A 1 916 ? -51.312 25.797 24.906 1 92.75 916 ALA A C 1
ATOM 7085 O O . ALA A 1 916 ? -52.438 25.344 25.203 1 92.75 916 ALA A O 1
ATOM 7086 N N . GLY A 1 917 ? -50.375 25.859 25.844 1 90 917 GLY A N 1
ATOM 7087 C CA . GLY A 1 917 ? -50.594 25.5 27.234 1 90 917 GLY A CA 1
ATOM 7088 C C . GLY A 1 917 ? -50.375 24.031 27.516 1 90 917 GLY A C 1
ATOM 7089 O O . GLY A 1 917 ? -50.969 23.469 28.422 1 90 917 GLY A O 1
ATOM 7090 N N . VAL A 1 918 ? -49.594 23.422 26.734 1 91.31 918 VAL A N 1
ATOM 7091 C CA . VAL A 1 918 ? -49.312 22 26.906 1 91.31 918 VAL A CA 1
ATOM 7092 C C . VAL A 1 918 ? -48.031 21.812 27.688 1 91.31 918 VAL A C 1
ATOM 7094 O O . VAL A 1 918 ? -47.031 22.531 27.438 1 91.31 918 VAL A O 1
ATOM 7097 N N . GLU A 1 919 ? -48.031 20.828 28.625 1 89.69 919 GLU A N 1
ATOM 7098 C CA . GLU A 1 919 ? -46.875 20.594 29.469 1 89.69 919 GLU A CA 1
ATOM 7099 C C . GLU A 1 919 ? -45.75 19.953 28.672 1 89.69 919 GLU A C 1
ATOM 7101 O O . GLU A 1 919 ? -46 19.125 27.781 1 89.69 919 GLU A O 1
ATOM 7106 N N . HIS A 1 920 ? -44.562 20.297 29.016 1 88.38 920 HIS A N 1
ATOM 7107 C CA . HIS A 1 920 ? -43.344 19.734 28.484 1 88.38 920 HIS A CA 1
ATOM 7108 C C . HIS A 1 920 ? -43.25 19.922 26.969 1 88.38 920 HIS A C 1
ATOM 7110 O O . HIS A 1 920 ? -42.906 18.984 26.234 1 88.38 920 HIS A O 1
ATOM 7116 N N . SER A 1 921 ? -43.656 21.047 26.516 1 92.31 921 SER A N 1
ATOM 7117 C CA . SER A 1 921 ? -43.625 21.328 25.094 1 92.31 921 SER A CA 1
ATOM 7118 C C . SER A 1 921 ? -42.594 22.391 24.734 1 92.31 921 SER A C 1
ATOM 7120 O O . SER A 1 921 ? -42.219 23.203 25.578 1 92.31 921 SER A O 1
ATOM 7122 N N . TYR A 1 922 ? -42.062 22.312 23.484 1 93.69 922 TYR A N 1
ATOM 7123 C CA . TYR A 1 922 ? -41.062 23.281 23.031 1 93.69 922 TYR A CA 1
ATOM 7124 C C . TYR A 1 922 ? -41.156 23.484 21.516 1 93.69 922 TYR A C 1
ATOM 7126 O O . TYR A 1 922 ? -41.781 22.688 20.828 1 93.69 922 TYR A O 1
ATOM 7134 N N . ILE A 1 923 ? -40.625 24.531 21 1 94.62 923 ILE A N 1
ATOM 7135 C CA . ILE A 1 923 ? -40.344 24.812 19.594 1 94.62 923 ILE A CA 1
ATOM 7136 C C . ILE A 1 923 ? -38.875 25.188 19.406 1 94.62 923 ILE A C 1
ATOM 7138 O O . ILE A 1 923 ? -38.344 26.016 20.141 1 94.62 923 ILE A O 1
ATOM 7142 N N . ALA A 1 924 ? -38.25 24.5 18.516 1 95.44 924 ALA A N 1
ATOM 7143 C CA . ALA A 1 924 ? -36.844 24.766 18.234 1 95.44 924 ALA A CA 1
ATOM 7144 C C . ALA A 1 924 ? -36.625 25.156 16.781 1 95.44 924 ALA A C 1
ATOM 7146 O O . ALA A 1 924 ? -37.375 24.75 15.898 1 95.44 924 ALA A O 1
ATOM 7147 N N . LEU A 1 925 ? -35.656 26.016 16.516 1 95.69 925 LEU A N 1
ATOM 7148 C CA . LEU A 1 925 ? -35.281 26.484 15.188 1 95.69 925 LEU A CA 1
ATOM 7149 C C . LEU A 1 925 ? -33.812 26.297 14.945 1 95.69 925 LEU A C 1
ATOM 7151 O O . LEU A 1 925 ? -33 26.516 15.852 1 95.69 925 LEU A O 1
ATOM 7155 N N . ASP A 1 926 ? -33.469 25.906 13.68 1 95.06 926 ASP A N 1
ATOM 7156 C CA . ASP A 1 926 ? -32.062 25.75 13.312 1 95.06 926 ASP A CA 1
ATOM 7157 C C . ASP A 1 926 ? -31.859 25.938 11.812 1 95.06 926 ASP A C 1
ATOM 7159 O O . ASP A 1 926 ? -32.812 25.859 11.039 1 95.06 926 ASP A O 1
ATOM 7163 N N . ASP A 1 927 ? -30.734 26.281 11.383 1 93.75 927 ASP A N 1
ATOM 7164 C CA . ASP A 1 927 ? -30.266 26.391 10.008 1 93.75 927 ASP A CA 1
ATOM 7165 C C . ASP A 1 927 ? -31.203 27.266 9.172 1 93.75 927 ASP A C 1
ATOM 7167 O O . ASP A 1 927 ? -32.062 26.75 8.453 1 93.75 927 ASP A O 1
ATOM 7171 N N . LEU A 1 928 ? -31.016 28.469 9.133 1 94.62 928 LEU A N 1
ATOM 7172 C CA . LEU A 1 928 ? -31.766 29.406 8.305 1 94.62 928 LEU A CA 1
ATOM 7173 C C . LEU A 1 928 ? -30.953 29.781 7.059 1 94.62 928 LEU A C 1
ATOM 7175 O O . LEU A 1 928 ? -29.75 29.969 7.129 1 94.62 928 LEU A O 1
ATOM 7179 N N . LEU A 1 929 ? -31.641 29.797 5.957 1 93.38 929 LEU A N 1
ATOM 7180 C CA . LEU A 1 929 ? -30.984 30.125 4.695 1 93.38 929 LEU A CA 1
ATOM 7181 C C . LEU A 1 929 ? -31.891 30.969 3.816 1 93.38 929 LEU A C 1
ATOM 7183 O O . LEU A 1 929 ? -33.062 30.641 3.625 1 93.38 929 LEU A O 1
ATOM 7187 N N . LEU A 1 930 ? -31.422 32.062 3.414 1 92.44 930 LEU A N 1
ATOM 7188 C CA . LEU A 1 930 ? -32.094 32.906 2.426 1 92.44 930 LEU A CA 1
ATOM 7189 C C . LEU A 1 930 ? -31.531 32.656 1.031 1 92.44 930 LEU A C 1
ATOM 7191 O O . LEU A 1 930 ? -30.391 33.062 0.746 1 92.44 930 LEU A O 1
ATOM 7195 N N . GLN A 1 931 ? -32.312 32.062 0.225 1 89.75 931 GLN A N 1
ATOM 7196 C CA . GLN A 1 931 ? -31.859 31.688 -1.115 1 89.75 931 GLN A CA 1
ATOM 7197 C C . GLN A 1 931 ? -32.594 32.5 -2.18 1 89.75 931 GLN A C 1
ATOM 7199 O O . GLN A 1 931 ? -33.75 32.875 -1.991 1 89.75 931 GLN A O 1
ATOM 7204 N N . ASP A 1 932 ? -31.906 32.688 -3.262 1 86.69 932 ASP A N 1
ATOM 7205 C CA . ASP A 1 932 ? -32.5 33.406 -4.367 1 86.69 932 ASP A CA 1
ATOM 7206 C C . ASP A 1 932 ? -33.531 32.531 -5.102 1 86.69 932 ASP A C 1
ATOM 7208 O O . ASP A 1 932 ? -33.344 31.312 -5.227 1 86.69 932 ASP A O 1
ATOM 7212 N N . GLY A 1 933 ? -34.594 33.219 -5.559 1 87.06 933 GLY A N 1
ATOM 7213 C CA . GLY A 1 933 ? -35.594 32.5 -6.336 1 87.06 933 GLY A CA 1
ATOM 7214 C C . GLY A 1 933 ? -36.75 31.969 -5.488 1 87.06 933 GLY A C 1
ATOM 7215 O O . GLY A 1 933 ? -36.75 32.125 -4.266 1 87.06 933 GLY A O 1
ATOM 7216 N N . PRO A 1 934 ? -37.656 31.406 -6.156 1 89.88 934 PRO A N 1
ATOM 7217 C CA . PRO A 1 934 ? -38.812 30.859 -5.422 1 89.88 934 PRO A CA 1
ATOM 7218 C C . PRO A 1 934 ? -38.469 29.562 -4.684 1 89.88 934 PRO A C 1
ATOM 7220 O O . PRO A 1 934 ? -37.469 28.891 -5.031 1 89.88 934 PRO A O 1
ATOM 7223 N N . CYS A 1 935 ? -39.25 29.344 -3.678 1 93.31 935 CYS A N 1
ATOM 7224 C CA . CYS A 1 935 ? -39.031 28.125 -2.912 1 93.31 935 CYS A CA 1
ATOM 7225 C C . CYS A 1 935 ? -39.312 26.875 -3.758 1 93.31 935 CYS A C 1
ATOM 7227 O O . CYS A 1 935 ? -40.312 26.828 -4.473 1 93.31 935 CYS A O 1
ATOM 7229 N N . PRO A 1 936 ? -38.438 25.922 -3.711 1 90.38 936 PRO A N 1
ATOM 7230 C CA . PRO A 1 936 ? -38.656 24.672 -4.445 1 90.38 936 PRO A CA 1
ATOM 7231 C C . PRO A 1 936 ? -39.719 23.797 -3.803 1 90.38 936 PRO A C 1
ATOM 7233 O O . PRO A 1 936 ? -40.031 23.969 -2.619 1 90.38 936 PRO A O 1
ATOM 7236 N N . ARG A 1 937 ? -40.344 22.906 -4.66 1 91.69 937 ARG A N 1
ATOM 7237 C CA . ARG A 1 937 ? -41.25 21.891 -4.125 1 91.69 937 ARG A CA 1
ATOM 7238 C C . ARG A 1 937 ? -40.5 20.922 -3.219 1 91.69 937 ARG A C 1
ATOM 7240 O O . ARG A 1 937 ? -39.281 20.703 -3.389 1 91.69 937 ARG A O 1
ATOM 7247 N N . PRO A 1 938 ? -41.281 20.344 -2.318 1 92.62 938 PRO A N 1
ATOM 7248 C CA . PRO A 1 938 ? -40.594 19.422 -1.406 1 92.62 938 PRO A CA 1
ATOM 7249 C C . PRO A 1 938 ? -39.844 18.312 -2.143 1 92.62 938 PRO A C 1
ATOM 7251 O O . PRO A 1 938 ? -40.375 17.703 -3.068 1 92.62 938 PRO A O 1
ATOM 7254 N N . ALA A 1 939 ? -38.625 18.047 -1.74 1 95.19 939 ALA A N 1
ATOM 7255 C CA . ALA A 1 939 ? -37.75 16.984 -2.225 1 95.19 939 ALA A CA 1
ATOM 7256 C C . ALA A 1 939 ? -37.469 17.141 -3.719 1 95.19 939 ALA A C 1
ATOM 7258 O O . ALA A 1 939 ? -37.094 16.188 -4.387 1 95.19 939 ALA A O 1
ATOM 7259 N N . SER A 1 940 ? -37.781 18.25 -4.312 1 95.62 940 SER A N 1
ATOM 7260 C CA . SER A 1 940 ? -37.469 18.562 -5.703 1 95.62 940 SER A CA 1
ATOM 7261 C C . SER A 1 940 ? -36.406 19.641 -5.793 1 95.62 940 SER A C 1
ATOM 7263 O O . SER A 1 940 ? -36.375 20.562 -4.977 1 95.62 940 SER A O 1
ATOM 7265 N N . CYS A 1 941 ? -35.5 19.406 -6.773 1 95.75 941 CYS A N 1
ATOM 7266 C CA . CYS A 1 941 ? -34.406 20.359 -6.875 1 95.75 941 CYS A CA 1
ATOM 7267 C C . CYS A 1 941 ? -33.781 20.312 -8.258 1 95.75 941 CYS A C 1
ATOM 7269 O O . CYS A 1 941 ? -33.469 19.234 -8.773 1 95.75 941 CYS A O 1
ATOM 7271 N N . ASP A 1 942 ? -33.594 21.422 -8.891 1 94.81 942 ASP A N 1
ATOM 7272 C CA . ASP A 1 942 ? -32.844 21.5 -10.156 1 94.81 942 ASP A CA 1
ATOM 7273 C C . ASP A 1 942 ? -31.406 21.922 -9.93 1 94.81 942 ASP A C 1
ATOM 7275 O O . ASP A 1 942 ? -30.625 22 -10.875 1 94.81 942 ASP A O 1
ATOM 7279 N N . PHE A 1 943 ? -31.016 22.312 -8.68 1 94.38 943 PHE A N 1
ATOM 7280 C CA . PHE A 1 943 ? -29.688 22.594 -8.172 1 94.38 943 PHE A CA 1
ATOM 7281 C C . PHE A 1 943 ? -29.125 23.859 -8.781 1 94.38 943 PHE A C 1
ATOM 7283 O O . PHE A 1 943 ? -27.906 24.094 -8.734 1 94.38 943 PHE A O 1
ATOM 7290 N N . GLU A 1 944 ? -29.891 24.734 -9.32 1 92.25 944 GLU A N 1
ATOM 7291 C CA . GLU A 1 944 ? -29.375 25.953 -9.922 1 92.25 944 GLU A CA 1
ATOM 7292 C C . GLU A 1 944 ? -29.047 27 -8.852 1 92.25 944 GLU A C 1
ATOM 7294 O O . GLU A 1 944 ? -28.141 27.812 -9.031 1 92.25 944 GLU A O 1
ATOM 7299 N N . ALA A 1 945 ? -29.797 26.922 -7.781 1 88.62 945 ALA A N 1
ATOM 7300 C CA . ALA A 1 945 ? -29.594 27.938 -6.742 1 88.62 945 ALA A CA 1
ATOM 7301 C C . ALA A 1 945 ? -29.016 27.312 -5.477 1 88.62 945 ALA A C 1
ATOM 7303 O O . ALA A 1 945 ? -28.766 28 -4.488 1 88.62 945 ALA A O 1
ATOM 7304 N N . GLY A 1 946 ? -28.812 26.062 -5.531 1 89.69 946 GLY A N 1
ATOM 7305 C CA . GLY A 1 946 ? -28.297 25.359 -4.363 1 89.69 946 GLY A CA 1
ATOM 7306 C C . GLY A 1 946 ? -28.812 23.938 -4.246 1 89.69 946 GLY A C 1
ATOM 7307 O O . GLY A 1 946 ? -29.141 23.312 -5.254 1 89.69 946 GLY A O 1
ATOM 7308 N N . LEU A 1 947 ? -28.844 23.438 -2.975 1 91.75 947 LEU A N 1
ATOM 7309 C CA . LEU A 1 947 ? -29.219 22.047 -2.766 1 91.75 947 LEU A CA 1
ATOM 7310 C C . LEU A 1 947 ? -30.688 21.922 -2.357 1 91.75 947 LEU A C 1
ATOM 7312 O O . LEU A 1 947 ? -31.156 20.828 -2.062 1 91.75 947 LEU A O 1
ATOM 7316 N N . CYS A 1 948 ? -31.406 22.953 -2.393 1 90.12 948 CYS A N 1
ATOM 7317 C CA . CYS A 1 948 ? -32.844 22.969 -2.186 1 90.12 948 CYS A CA 1
ATOM 7318 C C . CYS A 1 948 ? -33.25 22.266 -0.892 1 90.12 948 CYS A C 1
ATOM 7320 O O . CYS A 1 948 ? -34.188 21.484 -0.864 1 90.12 948 CYS A O 1
ATOM 7322 N N . GLY A 1 949 ? -32.5 22.312 0.081 1 87.81 949 GLY A N 1
ATOM 7323 C CA . GLY A 1 949 ? -32.844 21.672 1.345 1 87.81 949 GLY A CA 1
ATOM 7324 C C . GLY A 1 949 ? -32.25 20.281 1.486 1 87.81 949 GLY A C 1
ATOM 7325 O O . GLY A 1 949 ? -32.375 19.656 2.547 1 87.81 949 GLY A O 1
ATOM 7326 N N . TRP A 1 950 ? -31.703 19.703 0.4 1 93.19 950 TRP A N 1
ATOM 7327 C CA . TRP A 1 950 ? -31.031 18.422 0.514 1 93.19 950 TRP A CA 1
ATOM 7328 C C . TRP A 1 950 ? -29.797 18.531 1.4 1 93.19 950 TRP A C 1
ATOM 7330 O O . TRP A 1 950 ? -29.047 19.5 1.31 1 93.19 950 TRP A O 1
ATOM 7340 N N . SER A 1 951 ? -29.688 17.531 2.254 1 90.81 951 SER A N 1
ATOM 7341 C CA . SER A 1 951 ? -28.547 17.531 3.18 1 90.81 951 SER A CA 1
ATOM 7342 C C . SER A 1 951 ? -27.406 16.672 2.668 1 90.81 951 SER A C 1
ATOM 7344 O O . SER A 1 951 ? -27.625 15.523 2.275 1 90.81 951 SER A O 1
ATOM 7346 N N . HIS A 1 952 ? -26.25 17.25 2.637 1 90.88 952 HIS A N 1
ATOM 7347 C CA . HIS A 1 952 ? -25.062 16.5 2.234 1 90.88 952 HIS A CA 1
ATOM 7348 C C . HIS A 1 952 ? -24.125 16.266 3.418 1 90.88 952 HIS A C 1
ATOM 7350 O O . HIS A 1 952 ? -22.906 16.125 3.242 1 90.88 952 HIS A O 1
ATOM 7356 N N . LEU A 1 953 ? -24.625 16.25 4.594 1 85.75 953 LEU A N 1
ATOM 7357 C CA . LEU A 1 953 ? -23.812 16.047 5.793 1 85.75 953 LEU A CA 1
ATOM 7358 C C . LEU A 1 953 ? -23.109 14.703 5.746 1 85.75 953 LEU A C 1
ATOM 7360 O O . LEU A 1 953 ? -23.734 13.68 5.488 1 85.75 953 LEU A O 1
ATOM 7364 N N . PRO A 1 954 ? -21.797 14.828 5.98 1 83.88 954 PRO A N 1
ATOM 7365 C CA . PRO A 1 954 ? -21.047 13.562 5.984 1 83.88 954 PRO A CA 1
ATOM 7366 C C . PRO A 1 954 ? -21.406 12.672 7.176 1 83.88 954 PRO A C 1
ATOM 7368 O O . PRO A 1 954 ? -21.562 13.172 8.289 1 83.88 954 PRO A O 1
ATOM 7371 N N . TRP A 1 955 ? -21.547 11.461 6.938 1 76.81 955 TRP A N 1
ATOM 7372 C CA . TRP A 1 955 ? -21.812 10.484 7.992 1 76.81 955 TRP A CA 1
ATOM 7373 C C . TRP A 1 955 ? -20.547 9.734 8.375 1 76.81 955 TRP A C 1
ATOM 7375 O O . TRP A 1 955 ? -19.938 9.07 7.535 1 76.81 955 TRP A O 1
ATOM 7385 N N . PRO A 1 956 ? -20.234 9.781 9.625 1 68.81 956 PRO A N 1
ATOM 7386 C CA . PRO A 1 956 ? -18.969 9.18 10.047 1 68.81 956 PRO A CA 1
ATOM 7387 C C . PRO A 1 956 ? -18.922 7.672 9.789 1 68.81 956 PRO A C 1
ATOM 7389 O O . PRO A 1 956 ? -17.875 7.145 9.406 1 68.81 956 PRO A O 1
ATOM 7392 N N . SER A 1 957 ? -20.016 6.984 9.945 1 68 957 SER A N 1
ATOM 7393 C CA . SER A 1 957 ? -20 5.535 9.797 1 68 957 SER A CA 1
ATOM 7394 C C . SER A 1 957 ? -19.781 5.129 8.336 1 68 957 SER A C 1
ATOM 7396 O O . SER A 1 957 ? -19.391 3.996 8.055 1 68 957 SER A O 1
ATOM 7398 N N . LEU A 1 958 ? -20 6.098 7.379 1 73.06 958 LEU A N 1
ATOM 7399 C CA . LEU A 1 958 ? -19.844 5.781 5.965 1 73.06 958 LEU A CA 1
ATOM 7400 C C . LEU A 1 958 ? -18.484 6.246 5.445 1 73.06 958 LEU A C 1
ATOM 7402 O O . LEU A 1 958 ? -18.141 6.012 4.285 1 73.06 958 LEU A O 1
ATOM 7406 N N . GLY A 1 959 ? -17.719 6.906 6.207 1 70.44 959 GLY A N 1
ATOM 7407 C CA . GLY A 1 959 ? -16.406 7.383 5.781 1 70.44 959 GLY A CA 1
ATOM 7408 C C . GLY A 1 959 ? -16.25 8.883 5.938 1 70.44 959 GLY A C 1
ATOM 7409 O O . GLY A 1 959 ? -15.125 9.398 5.879 1 70.44 959 GLY A O 1
ATOM 7410 N N . GLY A 1 960 ? -17.375 9.594 6.074 1 78.44 960 GLY A N 1
ATOM 7411 C CA . GLY A 1 960 ? -17.312 11.023 6.352 1 78.44 960 GLY A CA 1
ATOM 7412 C C . GLY A 1 960 ? -17.141 11.867 5.102 1 78.44 960 GLY A C 1
ATOM 7413 O O . GLY A 1 960 ? -16.453 12.891 5.129 1 78.44 960 GLY A O 1
ATOM 7414 N N . TYR A 1 961 ? -17.578 11.438 3.959 1 86.75 961 TYR A N 1
ATOM 7415 C CA . TYR A 1 961 ? -17.484 12.203 2.719 1 86.75 961 TYR A CA 1
ATOM 7416 C C . TYR A 1 961 ? -18.844 12.773 2.33 1 86.75 961 TYR A C 1
ATOM 7418 O O . TYR A 1 961 ? -19.875 12.172 2.629 1 86.75 961 TYR A O 1
ATOM 7426 N N . SER A 1 962 ? -18.703 13.938 1.698 1 92.31 962 SER A N 1
ATOM 7427 C CA . SER A 1 962 ? -19.953 14.633 1.361 1 92.31 962 SER A CA 1
ATOM 7428 C C . SER A 1 962 ? -20.078 14.82 -0.146 1 92.31 962 SER A C 1
ATOM 7430 O O . SER A 1 962 ? -19.078 14.914 -0.86 1 92.31 962 SER A O 1
ATOM 7432 N N . TRP A 1 963 ? -21.391 14.828 -0.545 1 94.31 963 TRP A N 1
ATOM 7433 C CA . TRP A 1 963 ? -21.703 15.336 -1.879 1 94.31 963 TRP A CA 1
ATOM 7434 C C . TRP A 1 963 ? -21.359 16.812 -1.994 1 94.31 963 TRP A C 1
ATOM 7436 O O . TRP A 1 963 ? -21.203 17.5 -0.983 1 94.31 963 TRP A O 1
ATOM 7446 N N . ASP A 1 964 ? -21.125 17.203 -3.219 1 93.25 964 ASP A N 1
ATOM 7447 C CA . ASP A 1 964 ? -20.766 18.594 -3.457 1 93.25 964 ASP A CA 1
ATOM 7448 C C . ASP A 1 964 ? -21.672 19.219 -4.527 1 93.25 964 ASP A C 1
ATOM 7450 O O . ASP A 1 964 ? -22.531 18.531 -5.082 1 93.25 964 ASP A O 1
ATOM 7454 N N . TRP A 1 965 ? -21.609 20.547 -4.688 1 93.94 965 TRP A N 1
ATOM 7455 C CA . TRP A 1 965 ? -22.359 21.375 -5.609 1 93.94 965 TRP A CA 1
ATOM 7456 C C . TRP A 1 965 ? -21.438 22.141 -6.547 1 93.94 965 TRP A C 1
ATOM 7458 O O . TRP A 1 965 ? -20.516 22.812 -6.094 1 93.94 965 TRP A O 1
ATOM 7468 N N . SER A 1 966 ? -21.547 21.906 -7.902 1 93.25 966 SER A N 1
ATOM 7469 C CA . SER A 1 966 ? -20.609 22.531 -8.836 1 93.25 966 SER A CA 1
ATOM 7470 C C . SER A 1 966 ? -21.297 22.828 -10.172 1 93.25 966 SER A C 1
ATOM 7472 O O . SER A 1 966 ? -22.5 22.625 -10.32 1 93.25 966 SER A O 1
ATOM 7474 N N . SER A 1 967 ? -20.516 23.453 -11.039 1 92 967 SER A N 1
ATOM 7475 C CA . SER A 1 967 ? -20.938 23.75 -12.406 1 92 967 SER A CA 1
ATOM 7476 C C . SER A 1 967 ? -19.875 23.359 -13.414 1 92 967 SER A C 1
ATOM 7478 O O . SER A 1 967 ? -18.703 23.188 -13.055 1 92 967 SER A O 1
ATOM 7480 N N . GLY A 1 968 ? -20.312 23.234 -14.641 1 87.75 968 GLY A N 1
ATOM 7481 C CA . GLY A 1 968 ? -19.375 22.844 -15.68 1 87.75 968 GLY A CA 1
ATOM 7482 C C . GLY A 1 968 ? -18.312 23.891 -15.945 1 87.75 968 GLY A C 1
ATOM 7483 O O . GLY A 1 968 ? -17.188 23.562 -16.328 1 87.75 968 GLY A O 1
ATOM 7484 N N . ASP A 1 969 ? -18.609 25.078 -15.734 1 86.69 969 ASP A N 1
ATOM 7485 C CA . ASP A 1 969 ? -17.688 26.172 -16.062 1 86.69 969 ASP A CA 1
ATOM 7486 C C . ASP A 1 969 ? -16.719 26.438 -14.914 1 86.69 969 ASP A C 1
ATOM 7488 O O . ASP A 1 969 ? -15.703 27.109 -15.102 1 86.69 969 ASP A O 1
ATOM 7492 N N . THR A 1 970 ? -17.016 26 -13.805 1 86.88 970 THR A N 1
ATOM 7493 C CA . THR A 1 970 ? -16.141 26.25 -12.656 1 86.88 970 THR A CA 1
ATOM 7494 C C . THR A 1 970 ? -14.961 25.297 -12.648 1 86.88 970 THR A C 1
ATOM 7496 O O . THR A 1 970 ? -15.141 24.078 -12.664 1 86.88 970 THR A O 1
ATOM 7499 N N . PRO A 1 971 ? -13.773 25.859 -12.664 1 84.62 971 PRO A N 1
ATOM 7500 C CA . PRO A 1 971 ? -12.609 24.969 -12.609 1 84.62 971 PRO A CA 1
ATOM 7501 C C . PRO A 1 971 ? -12.578 24.109 -11.344 1 84.62 971 PRO A C 1
ATOM 7503 O O . PRO A 1 971 ? -12.922 24.594 -10.258 1 84.62 971 PRO A O 1
ATOM 7506 N N . SER A 1 972 ? -12.352 22.844 -11.516 1 85.56 972 SER A N 1
ATOM 7507 C CA . SER A 1 972 ? -12.312 21.922 -10.383 1 85.56 972 SER A CA 1
ATOM 7508 C C . SER A 1 972 ? -11.133 20.969 -10.492 1 85.56 972 SER A C 1
ATOM 7510 O O . SER A 1 972 ? -10.711 20.609 -11.594 1 85.56 972 SER A O 1
ATOM 7512 N N . ARG A 1 973 ? -10.586 20.641 -9.336 1 81 973 ARG A N 1
ATOM 7513 C CA . ARG A 1 973 ? -9.539 19.625 -9.266 1 81 973 ARG A CA 1
ATOM 7514 C C . ARG A 1 973 ? -10.109 18.234 -9.523 1 81 973 ARG A C 1
ATOM 7516 O O . ARG A 1 973 ? -9.367 17.297 -9.828 1 81 973 ARG A O 1
ATOM 7523 N N . TYR A 1 974 ? -11.391 18.094 -9.406 1 82.06 974 TYR A N 1
ATOM 7524 C CA . TYR A 1 974 ? -12.07 16.812 -9.555 1 82.06 974 TYR A CA 1
ATOM 7525 C C . TYR A 1 974 ? -12.82 16.75 -10.883 1 82.06 974 TYR A C 1
ATOM 7527 O O . TYR A 1 974 ? -13.352 17.75 -11.352 1 82.06 974 TYR A O 1
ATOM 7535 N N . PRO A 1 975 ? -12.852 15.484 -11.477 1 82.19 975 PRO A N 1
ATOM 7536 C CA . PRO A 1 975 ? -13.656 15.359 -12.695 1 82.19 975 PRO A CA 1
ATOM 7537 C C . PRO A 1 975 ? -15.133 15.648 -12.453 1 82.19 975 PRO A C 1
ATOM 7539 O O . PRO A 1 975 ? -15.688 15.258 -11.422 1 82.19 975 PRO A O 1
ATOM 7542 N N . GLN A 1 976 ? -15.742 16.406 -13.328 1 89.06 976 GLN A N 1
ATOM 7543 C CA . GLN A 1 976 ? -17.156 16.75 -13.258 1 89.06 976 GLN A CA 1
ATOM 7544 C C . GLN A 1 976 ? -17.781 16.797 -14.656 1 89.06 976 GLN A C 1
ATOM 7546 O O . GLN A 1 976 ? -17.062 16.922 -15.648 1 89.06 976 GLN A O 1
ATOM 7551 N N . PRO A 1 977 ? -19.094 16.672 -14.727 1 89.69 977 PRO A N 1
ATOM 7552 C CA . PRO A 1 977 ? -19.75 16.828 -16.031 1 89.69 977 PRO A CA 1
ATOM 7553 C C . PRO A 1 977 ? -19.5 18.203 -16.641 1 89.69 977 PRO A C 1
ATOM 7555 O O . PRO A 1 977 ? -19.422 19.203 -15.93 1 89.69 977 PRO A O 1
ATOM 7558 N N . SER A 1 978 ? -19.562 18.281 -17.969 1 89.19 978 SER A N 1
ATOM 7559 C CA . SER A 1 978 ? -19.297 19.531 -18.656 1 89.19 978 SER A CA 1
ATOM 7560 C C . SER A 1 978 ? -20.516 20.438 -18.672 1 89.19 978 SER A C 1
ATOM 7562 O O . SER A 1 978 ? -20.391 21.656 -18.734 1 89.19 978 SER A O 1
ATOM 7564 N N . VAL A 1 979 ? -21.703 19.734 -18.609 1 92.81 979 VAL A N 1
ATOM 7565 C CA . VAL A 1 979 ? -22.953 20.516 -18.656 1 92.81 979 VAL A CA 1
ATOM 7566 C C . VAL A 1 979 ? -23.953 19.906 -17.672 1 92.81 979 VAL A C 1
ATOM 7568 O O . VAL A 1 979 ? -23.844 18.75 -17.297 1 92.81 979 VAL A O 1
ATOM 7571 N N . ASP A 1 980 ? -24.875 20.75 -17.234 1 94.5 980 ASP A N 1
ATOM 7572 C CA . ASP A 1 980 ? -25.953 20.234 -16.406 1 94.5 980 ASP A CA 1
ATOM 7573 C C . ASP A 1 980 ? -27.125 19.75 -17.266 1 94.5 980 ASP A C 1
ATOM 7575 O O . ASP A 1 980 ? -27.062 19.844 -18.5 1 94.5 980 ASP A O 1
ATOM 7579 N N . HIS A 1 981 ? -28.047 19.172 -16.719 1 94.81 981 HIS A N 1
ATOM 7580 C CA . HIS A 1 981 ? -29.203 18.703 -17.484 1 94.81 981 HIS A CA 1
ATOM 7581 C C . HIS A 1 981 ? -30.234 19.812 -17.641 1 94.81 981 HIS A C 1
ATOM 7583 O O . HIS A 1 981 ? -30.938 19.875 -18.656 1 94.81 981 HIS A O 1
ATOM 7589 N N . THR A 1 982 ? -30.469 20.609 -16.609 1 93.75 982 THR A N 1
ATOM 7590 C CA . THR A 1 982 ? -31.516 21.625 -16.578 1 93.75 982 THR A CA 1
ATOM 7591 C C . THR A 1 982 ? -31.359 22.609 -17.734 1 93.75 982 THR A C 1
ATOM 7593 O O . THR A 1 982 ? -32.281 22.766 -18.531 1 93.75 982 THR A O 1
ATOM 7596 N N . LEU A 1 983 ? -30.156 23.219 -17.812 1 92.94 983 LEU A N 1
ATOM 7597 C CA . LEU A 1 983 ? -29.906 24.25 -18.812 1 92.94 983 LEU A CA 1
ATOM 7598 C C . LEU A 1 983 ? -29.172 23.656 -20.016 1 92.94 983 LEU A C 1
ATOM 7600 O O . LEU A 1 983 ? -29.219 24.234 -21.109 1 92.94 983 LEU A O 1
ATOM 7604 N N . GLY A 1 984 ? -28.516 22.625 -19.797 1 92.44 984 GLY A N 1
ATOM 7605 C CA . GLY A 1 984 ? -27.719 22.031 -20.859 1 92.44 984 GLY A CA 1
ATOM 7606 C C . GLY A 1 984 ? -26.5 22.844 -21.234 1 92.44 984 GLY A C 1
ATOM 7607 O O . GLY A 1 984 ? -26.031 22.781 -22.359 1 92.44 984 GLY A O 1
ATOM 7608 N N . THR A 1 985 ? -26.125 23.719 -20.297 1 91.62 985 THR A N 1
ATOM 7609 C CA . THR A 1 985 ? -24.969 24.562 -20.547 1 91.62 985 THR A CA 1
ATOM 7610 C C . THR A 1 985 ? -23.922 24.375 -19.453 1 91.62 985 THR A C 1
ATOM 7612 O O . THR A 1 985 ? -24.172 23.703 -18.438 1 91.62 985 THR A O 1
ATOM 7615 N N . GLU A 1 986 ? -22.781 25.031 -19.688 1 92.19 986 GLU A N 1
ATOM 7616 C CA . GLU A 1 986 ? -21.688 24.922 -18.719 1 92.19 986 GLU A CA 1
ATOM 7617 C C . GLU A 1 986 ? -21.969 25.719 -17.469 1 92.19 986 GLU A C 1
ATOM 7619 O O . GLU A 1 986 ? -21.391 25.469 -16.406 1 92.19 986 GLU A O 1
ATOM 7624 N N . ALA A 1 987 ? -22.875 26.625 -17.562 1 92.06 987 ALA A N 1
ATOM 7625 C CA . ALA A 1 987 ? -23.203 27.484 -16.438 1 92.06 987 ALA A CA 1
ATOM 7626 C C . ALA A 1 987 ? -24.156 26.797 -15.469 1 92.06 987 ALA A C 1
ATOM 7628 O O . ALA A 1 987 ? -24.297 27.203 -14.32 1 92.06 987 ALA A O 1
ATOM 7629 N N . GLY A 1 988 ? -24.781 25.781 -16 1 93.75 988 GLY A N 1
ATOM 7630 C CA . GLY A 1 988 ? -25.719 25.078 -15.156 1 93.75 988 GLY A CA 1
ATOM 7631 C C . GLY A 1 988 ? -25.062 24.344 -14.008 1 93.75 988 GLY A C 1
ATOM 7632 O O . GLY A 1 988 ? -23.891 23.938 -14.102 1 93.75 988 GLY A O 1
ATOM 7633 N N . HIS A 1 989 ? -25.891 24.156 -12.914 1 94.56 989 HIS A N 1
ATOM 7634 C CA . HIS A 1 989 ? -25.344 23.531 -11.711 1 94.56 989 HIS A CA 1
ATOM 7635 C C . HIS A 1 989 ? -25.938 22.156 -11.484 1 94.56 989 HIS A C 1
ATOM 7637 O O . HIS A 1 989 ? -27.031 21.844 -11.984 1 94.56 989 HIS A O 1
ATOM 7643 N N . PHE A 1 990 ? -25.188 21.312 -10.82 1 96.19 990 PHE A N 1
ATOM 7644 C CA . PHE A 1 990 ? -25.578 19.953 -10.477 1 96.19 990 PHE A CA 1
ATOM 7645 C C . PHE A 1 990 ? -24.953 19.531 -9.156 1 96.19 990 PHE A C 1
ATOM 7647 O O . PHE A 1 990 ? -24 20.156 -8.68 1 96.19 990 PHE A O 1
ATOM 7654 N N . ALA A 1 991 ? -25.531 18.531 -8.547 1 96.19 991 ALA A N 1
ATOM 7655 C CA . ALA A 1 991 ? -24.906 17.875 -7.402 1 96.19 991 ALA A CA 1
ATOM 7656 C C . ALA A 1 991 ? -23.938 16.797 -7.859 1 96.19 991 ALA A C 1
ATOM 7658 O O . ALA A 1 991 ? -24.219 16.062 -8.82 1 96.19 991 ALA A O 1
ATOM 7659 N N . LEU A 1 992 ? -22.812 16.719 -7.227 1 94.12 992 LEU A N 1
ATOM 7660 C CA . LEU A 1 992 ? -21.812 15.758 -7.676 1 94.12 992 LEU A CA 1
ATOM 7661 C C . LEU A 1 992 ? -21.109 15.117 -6.484 1 94.12 992 LEU A C 1
ATOM 7663 O O . LEU A 1 992 ? -20.953 15.742 -5.438 1 94.12 992 LEU A O 1
ATOM 7667 N N . PHE A 1 993 ? -20.734 13.82 -6.68 1 92.44 993 PHE A N 1
ATOM 7668 C CA . PHE A 1 993 ? -19.875 13.125 -5.719 1 92.44 993 PHE A CA 1
ATOM 7669 C C . PHE A 1 993 ? -18.625 12.578 -6.395 1 92.44 993 PHE A C 1
ATOM 7671 O O . PHE A 1 993 ? -18.719 11.93 -7.438 1 92.44 993 PHE A O 1
ATOM 7678 N N . GLU A 1 994 ? -17.547 12.867 -5.637 1 86.12 994 GLU A N 1
ATOM 7679 C CA . GLU A 1 994 ? -16.266 12.344 -6.098 1 86.12 994 GLU A CA 1
ATOM 7680 C C . GLU A 1 994 ? -16.016 10.938 -5.555 1 86.12 994 GLU A C 1
ATOM 7682 O O . GLU A 1 994 ? -15.531 10.781 -4.43 1 86.12 994 GLU A O 1
ATOM 7687 N N . THR A 1 995 ? -16.016 9.914 -6.398 1 81.75 995 THR A N 1
ATOM 7688 C CA . THR A 1 995 ? -15.953 8.531 -5.934 1 81.75 995 THR A CA 1
ATOM 7689 C C . THR A 1 995 ? -14.508 8.125 -5.637 1 81.75 995 THR A C 1
ATOM 7691 O O . THR A 1 995 ? -14.273 7.121 -4.965 1 81.75 995 THR A O 1
ATOM 7694 N N . GLY A 1 996 ? -13.531 8.867 -6.129 1 76.19 996 GLY A N 1
ATOM 7695 C CA . GLY A 1 996 ? -12.133 8.531 -5.926 1 76.19 996 GLY A CA 1
ATOM 7696 C C . GLY A 1 996 ? -11.719 8.523 -4.465 1 76.19 996 GLY A C 1
ATOM 7697 O O . GLY A 1 996 ? -10.695 7.941 -4.105 1 76.19 996 GLY A O 1
ATOM 7698 N N . VAL A 1 997 ? -12.547 9.141 -3.639 1 78.12 997 VAL A N 1
ATOM 7699 C CA . VAL A 1 997 ? -12.18 9.258 -2.23 1 78.12 997 VAL A CA 1
ATOM 7700 C C . VAL A 1 997 ? -12.648 8.016 -1.474 1 78.12 997 VAL A C 1
ATOM 7702 O O . VAL A 1 997 ? -12.281 7.812 -0.314 1 78.12 997 VAL A O 1
ATOM 7705 N N . LEU A 1 998 ? -13.477 7.191 -2.178 1 76.31 998 LEU A N 1
ATOM 7706 C CA . LEU A 1 998 ? -13.953 5.992 -1.494 1 76.31 998 LEU A CA 1
ATOM 7707 C C . LEU A 1 998 ? -12.898 4.895 -1.519 1 76.31 998 LEU A C 1
ATOM 7709 O O . LEU A 1 998 ? -12 4.906 -2.367 1 76.31 998 LEU A O 1
ATOM 7713 N N . GLY A 1 999 ? -12.844 3.93 -0.666 1 62.62 999 GLY A N 1
ATOM 7714 C CA . GLY A 1 999 ? -11.875 2.848 -0.593 1 62.62 999 GLY A CA 1
ATOM 7715 C C . GLY A 1 999 ? -11.594 2.391 0.826 1 62.62 999 GLY A C 1
ATOM 7716 O O . GLY A 1 999 ? -12.508 1.949 1.532 1 62.62 999 GLY A O 1
ATOM 7717 N N . PRO A 1 1000 ? -10.305 2.777 1.197 1 59.5 1000 PRO A N 1
ATOM 7718 C CA . PRO A 1 1000 ? -9.914 2.229 2.496 1 59.5 1000 PRO A CA 1
ATOM 7719 C C . PRO A 1 1000 ? -10.711 2.816 3.654 1 59.5 1000 PRO A C 1
ATOM 7721 O O . PRO A 1 1000 ? -10.969 2.131 4.648 1 59.5 1000 PRO A O 1
ATOM 7724 N N . GLY A 1 1001 ? -11.125 4.105 3.492 1 59.88 1001 GLY A N 1
ATOM 7725 C CA . GLY A 1 1001 ? -11.758 4.715 4.652 1 59.88 1001 GLY A CA 1
ATOM 7726 C C . GLY A 1 1001 ? -13.227 5.023 4.434 1 59.88 1001 GLY A C 1
ATOM 7727 O O . GLY A 1 1001 ? -13.914 5.48 5.352 1 59.88 1001 GLY A O 1
ATOM 7728 N N . GLY A 1 1002 ? -13.734 4.832 3.363 1 67.88 1002 GLY A N 1
ATOM 7729 C CA . GLY A 1 1002 ? -15.102 5.246 3.076 1 67.88 1002 GLY A CA 1
ATOM 7730 C C . GLY A 1 1002 ? -15.867 4.242 2.232 1 67.88 1002 GLY A C 1
ATOM 7731 O O . GLY A 1 1002 ? -15.305 3.645 1.31 1 67.88 1002 GLY A O 1
ATOM 7732 N N . ARG A 1 1003 ? -17.188 4.109 2.725 1 72.56 1003 ARG A N 1
ATOM 7733 C CA . ARG A 1 1003 ? -18 3.111 2.035 1 72.56 1003 ARG A CA 1
ATOM 7734 C C . ARG A 1 1003 ? -18.984 3.77 1.077 1 72.56 1003 ARG A C 1
ATOM 7736 O O . ARG A 1 1003 ? -19.281 3.221 0.017 1 72.56 1003 ARG A O 1
ATOM 7743 N N . ALA A 1 1004 ? -19.422 4.891 1.564 1 82.88 1004 ALA A N 1
ATOM 7744 C CA . ALA A 1 1004 ? -20.484 5.516 0.795 1 82.88 1004 ALA A CA 1
ATOM 7745 C C . ALA A 1 1004 ? -20.672 6.973 1.204 1 82.88 1004 ALA A C 1
ATOM 7747 O O . ALA A 1 1004 ? -20.047 7.441 2.156 1 82.88 1004 ALA A O 1
ATOM 7748 N N . ALA A 1 1005 ? -21.422 7.711 0.447 1 90.44 1005 ALA A N 1
ATOM 7749 C CA . ALA A 1 1005 ? -21.859 9.078 0.747 1 90.44 1005 ALA A CA 1
ATOM 7750 C C . ALA A 1 1005 ? -23.344 9.266 0.462 1 90.44 1005 ALA A C 1
ATOM 7752 O O . ALA A 1 1005 ? -23.859 8.727 -0.519 1 90.44 1005 ALA A O 1
ATOM 7753 N N . TRP A 1 1006 ? -23.984 10.062 1.296 1 93.75 1006 TRP A N 1
ATOM 7754 C CA . TRP A 1 1006 ? -25.422 10.211 1.218 1 93.75 1006 TRP A CA 1
ATOM 7755 C C . TRP A 1 1006 ? -25.812 11.641 0.848 1 93.75 1006 TRP A C 1
ATOM 7757 O O . TRP A 1 1006 ? -25.172 12.594 1.29 1 93.75 1006 TRP A O 1
ATOM 7767 N N . LEU A 1 1007 ? -26.688 11.805 0.014 1 96 1007 LEU A N 1
ATOM 7768 C CA . LEU A 1 1007 ? -27.5 13 -0.175 1 96 1007 LEU A CA 1
ATOM 7769 C C . LEU A 1 1007 ? -28.953 12.758 0.239 1 96 1007 LEU A C 1
ATOM 7771 O O . LEU A 1 1007 ? -29.656 11.984 -0.411 1 96 1007 LEU A O 1
ATOM 7775 N N . ARG A 1 1008 ? -29.5 13.461 1.287 1 95.25 1008 ARG A N 1
ATOM 7776 C CA . ARG A 1 1008 ? -30.766 13.109 1.922 1 95.25 1008 ARG A CA 1
ATOM 7777 C C . ARG A 1 1008 ? -31.797 14.219 1.745 1 95.25 1008 ARG A C 1
ATOM 7779 O O . ARG A 1 1008 ? -31.469 15.398 1.865 1 95.25 1008 ARG A O 1
ATOM 7786 N N . SER A 1 1009 ? -33 13.828 1.53 1 95.94 1009 SER A N 1
ATOM 7787 C CA . SER A 1 1009 ? -34.094 14.789 1.416 1 95.94 1009 SER A CA 1
ATOM 7788 C C . SER A 1 1009 ? -34.625 15.172 2.789 1 95.94 1009 SER A C 1
ATOM 7790 O O . SER A 1 1009 ? -34.219 14.594 3.803 1 95.94 1009 SER A O 1
ATOM 7792 N N . GLN A 1 1010 ? -35.5 16.156 2.799 1 93.44 1010 GLN A N 1
ATOM 7793 C CA . GLN A 1 1010 ? -36.281 16.438 4.004 1 93.44 1010 GLN A CA 1
ATOM 7794 C C . GLN A 1 1010 ? -37.219 15.297 4.34 1 93.44 1010 GLN A C 1
ATOM 7796 O O . GLN A 1 1010 ? -37.531 14.469 3.479 1 93.44 1010 GLN A O 1
ATOM 7801 N N . PRO A 1 1011 ? -37.594 15.203 5.574 1 93.19 1011 PRO A N 1
ATOM 7802 C CA . PRO A 1 1011 ? -38.625 14.188 5.879 1 93.19 1011 PRO A CA 1
ATOM 7803 C C . PRO A 1 1011 ? -39.906 14.398 5.113 1 93.19 1011 PRO A C 1
ATOM 7805 O O . PRO A 1 1011 ? -40.375 15.531 5 1 93.19 1011 PRO A O 1
ATOM 7808 N N . LEU A 1 1012 ? -40.469 13.367 4.551 1 94.5 1012 LEU A N 1
ATOM 7809 C CA . LEU A 1 1012 ? -41.688 13.406 3.752 1 94.5 1012 LEU A CA 1
ATOM 7810 C C . LEU A 1 1012 ? -42.781 12.594 4.418 1 94.5 1012 LEU A C 1
ATOM 7812 O O . LEU A 1 1012 ? -42.5 11.602 5.098 1 94.5 1012 LEU A O 1
ATOM 7816 N N . PRO A 1 1013 ? -44 13.055 4.25 1 91.44 1013 PRO A N 1
ATOM 7817 C CA . PRO A 1 1013 ? -45.094 12.312 4.844 1 91.44 1013 PRO A CA 1
ATOM 7818 C C . PRO A 1 1013 ? -45.312 10.953 4.184 1 91.44 1013 PRO A C 1
ATOM 7820 O O . PRO A 1 1013 ? -44.875 10.727 3.064 1 91.44 1013 PRO A O 1
ATOM 7823 N N . PRO A 1 1014 ? -46.031 10.062 4.988 1 92.5 1014 PRO A N 1
ATOM 7824 C CA . PRO A 1 1014 ? -46.344 8.766 4.391 1 92.5 1014 PRO A CA 1
ATOM 7825 C C . PRO A 1 1014 ? -47.156 8.898 3.098 1 92.5 1014 PRO A C 1
ATOM 7827 O O . PRO A 1 1014 ? -47.906 9.859 2.934 1 92.5 1014 PRO A O 1
ATOM 7830 N N . THR A 1 1015 ? -46.938 8 2.188 1 93.69 1015 THR A N 1
ATOM 7831 C CA . THR A 1 1015 ? -47.625 8.047 0.896 1 93.69 1015 THR A CA 1
ATOM 7832 C C . THR A 1 1015 ? -47.906 6.641 0.385 1 93.69 1015 THR A C 1
ATOM 7834 O O . THR A 1 1015 ? -47.094 5.734 0.555 1 93.69 1015 THR A O 1
ATOM 7837 N N . ALA A 1 1016 ? -49.062 6.5 -0.143 1 91.75 1016 ALA A N 1
ATOM 7838 C CA . ALA A 1 1016 ? -49.375 5.219 -0.756 1 91.75 1016 ALA A CA 1
ATOM 7839 C C . ALA A 1 1016 ? -48.688 5.055 -2.104 1 91.75 1016 ALA A C 1
ATOM 7841 O O . ALA A 1 1016 ? -48.25 3.955 -2.459 1 91.75 1016 ALA A O 1
ATOM 7842 N N . VAL A 1 1017 ? -48.688 6.121 -2.852 1 92.38 1017 VAL A N 1
ATOM 7843 C CA . VAL A 1 1017 ? -48 6.086 -4.137 1 92.38 1017 VAL A CA 1
ATOM 7844 C C . VAL A 1 1017 ? -47.531 7.488 -4.508 1 92.38 1017 VAL A C 1
ATOM 7846 O O . VAL A 1 1017 ? -48.281 8.461 -4.34 1 92.38 1017 VAL A O 1
ATOM 7849 N N . SER A 1 1018 ? -46.281 7.633 -4.82 1 95.38 1018 SER A N 1
ATOM 7850 C CA . SER A 1 1018 ? -45.719 8.859 -5.336 1 95.38 1018 SER A CA 1
ATOM 7851 C C . SER A 1 1018 ? -44.625 8.562 -6.387 1 95.38 1018 SER A C 1
ATOM 7853 O O . SER A 1 1018 ? -44.188 7.426 -6.508 1 95.38 1018 SER A O 1
ATOM 7855 N N . CYS A 1 1019 ? -44.375 9.555 -7.191 1 96.12 1019 CYS A N 1
ATOM 7856 C CA . CYS A 1 1019 ? -43.406 9.359 -8.266 1 96.12 1019 CYS A CA 1
ATOM 7857 C C . CYS A 1 1019 ? -42.156 10.18 -8.016 1 96.12 1019 CYS A C 1
ATOM 7859 O O . CYS A 1 1019 ? -42.219 11.383 -7.781 1 96.12 1019 CYS A O 1
ATOM 7861 N N . LEU A 1 1020 ? -41 9.508 -7.984 1 96.62 1020 LEU A N 1
ATOM 7862 C CA . LEU A 1 1020 ? -39.719 10.164 -7.93 1 96.62 1020 LEU A CA 1
ATOM 7863 C C . LEU A 1 1020 ? -39 10.094 -9.281 1 96.62 1020 LEU A C 1
ATOM 7865 O O . LEU A 1 1020 ? -38.781 9.008 -9.812 1 96.62 1020 LEU A O 1
ATOM 7869 N N . ARG A 1 1021 ? -38.688 11.281 -9.859 1 96.56 1021 ARG A N 1
ATOM 7870 C CA . ARG A 1 1021 ? -37.969 11.391 -11.117 1 96.56 1021 ARG A CA 1
ATOM 7871 C C . ARG A 1 1021 ? -36.688 12.164 -10.938 1 96.56 1021 ARG A C 1
ATOM 7873 O O . ARG A 1 1021 ? -36.656 13.188 -10.242 1 96.56 1021 ARG A O 1
ATOM 7880 N N . PHE A 1 1022 ? -35.625 11.672 -11.484 1 96.94 1022 PHE A N 1
ATOM 7881 C CA . PHE A 1 1022 ? -34.375 12.391 -11.383 1 96.94 1022 PHE A CA 1
ATOM 7882 C C . PHE A 1 1022 ? -33.438 12.047 -12.539 1 96.94 1022 PHE A C 1
ATOM 7884 O O . PHE A 1 1022 ? -33.625 11.008 -13.188 1 96.94 1022 PHE A O 1
ATOM 7891 N N . TRP A 1 1023 ? -32.562 12.953 -12.852 1 96.25 1023 TRP A N 1
ATOM 7892 C CA . TRP A 1 1023 ? -31.516 12.727 -13.852 1 96.25 1023 TRP A CA 1
ATOM 7893 C C . TRP A 1 1023 ? -30.172 12.469 -13.18 1 96.25 1023 TRP A C 1
ATOM 7895 O O . TRP A 1 1023 ? -29.828 13.109 -12.18 1 96.25 1023 TRP A O 1
ATOM 7905 N N . TYR A 1 1024 ? -29.5 11.445 -13.625 1 94.69 1024 TYR A N 1
ATOM 7906 C CA . TYR A 1 1024 ? -28.203 11.102 -13.039 1 94.69 1024 TYR A CA 1
ATOM 7907 C C . TYR A 1 1024 ? -27.156 10.938 -14.125 1 94.69 1024 TYR A C 1
ATOM 7909 O O . TYR A 1 1024 ? -27.469 10.703 -15.289 1 94.69 1024 TYR A O 1
ATOM 7917 N N . HIS A 1 1025 ? -25.875 11.164 -13.797 1 91.62 1025 HIS A N 1
ATOM 7918 C CA . HIS A 1 1025 ? -24.703 11.047 -14.656 1 91.62 1025 HIS A CA 1
ATOM 7919 C C . HIS A 1 1025 ? -23.625 10.172 -14 1 91.62 1025 HIS A C 1
ATOM 7921 O O . HIS A 1 1025 ? -23.25 10.414 -12.859 1 91.62 1025 HIS A O 1
ATOM 7927 N N . MET A 1 1026 ? -23.25 9.078 -14.766 1 86.44 1026 MET A N 1
ATOM 7928 C CA . MET A 1 1026 ? -22.156 8.203 -14.312 1 86.44 1026 MET A CA 1
ATOM 7929 C C . MET A 1 1026 ? -20.906 8.414 -15.156 1 86.44 1026 MET A C 1
ATOM 7931 O O . MET A 1 1026 ? -20.828 7.914 -16.281 1 86.44 1026 MET A O 1
ATOM 7935 N N . GLY A 1 1027 ? -19.891 9.086 -14.625 1 81.06 1027 GLY A N 1
ATOM 7936 C CA . GLY A 1 1027 ? -18.703 9.461 -15.375 1 81.06 1027 GLY A CA 1
ATOM 7937 C C . GLY A 1 1027 ? -17.594 8.414 -15.312 1 81.06 1027 GLY A C 1
ATOM 7938 O O . GLY A 1 1027 ? -16.422 8.758 -15.188 1 81.06 1027 GLY A O 1
ATOM 7939 N N . PHE A 1 1028 ? -17.891 7.043 -15.422 1 77.94 1028 PHE A N 1
ATOM 7940 C CA . PHE A 1 1028 ? -16.875 5.996 -15.375 1 77.94 1028 PHE A CA 1
ATOM 7941 C C . PHE A 1 1028 ? -16.484 5.555 -16.781 1 77.94 1028 PHE A C 1
ATOM 7943 O O . PHE A 1 1028 ? -17.297 5.602 -17.703 1 77.94 1028 PHE A O 1
ATOM 7950 N N . PRO A 1 1029 ? -15.188 5.129 -16.953 1 68.5 1029 PRO A N 1
ATOM 7951 C CA . PRO A 1 1029 ? -14.797 4.602 -18.266 1 68.5 1029 PRO A CA 1
ATOM 7952 C C . PRO A 1 1029 ? -15.523 3.309 -18.625 1 68.5 1029 PRO A C 1
ATOM 7954 O O . PRO A 1 1029 ? -15.977 2.584 -17.734 1 68.5 1029 PRO A O 1
ATOM 7957 N N . GLU A 1 1030 ? -15.82 3.041 -19.844 1 62 1030 GLU A N 1
ATOM 7958 C CA . GLU A 1 1030 ? -16.656 1.958 -20.359 1 62 1030 GLU A CA 1
ATOM 7959 C C . GLU A 1 1030 ? -16.188 0.604 -19.828 1 62 1030 GLU A C 1
ATOM 7961 O O . GLU A 1 1030 ? -17 -0.277 -19.562 1 62 1030 GLU A O 1
ATOM 7966 N N . HIS A 1 1031 ? -14.914 0.434 -19.766 1 60.03 1031 HIS A N 1
ATOM 7967 C CA . HIS A 1 1031 ? -14.492 -0.924 -19.438 1 60.03 1031 HIS A CA 1
ATOM 7968 C C . HIS A 1 1031 ? -14.289 -1.097 -17.938 1 60.03 1031 HIS A C 1
ATOM 7970 O O . HIS A 1 1031 ? -14 -2.199 -17.469 1 60.03 1031 HIS A O 1
ATOM 7976 N N . PHE A 1 1032 ? -14.508 -0.017 -17.203 1 60.75 1032 PHE A N 1
ATOM 7977 C CA . PHE A 1 1032 ? -14.234 -0.128 -15.773 1 60.75 1032 PHE A CA 1
ATOM 7978 C C . PHE A 1 1032 ? -15.438 0.341 -14.961 1 60.75 1032 PHE A C 1
ATOM 7980 O O . PHE A 1 1032 ? -15.672 1.544 -14.828 1 60.75 1032 PHE A O 1
ATOM 7987 N N . TYR A 1 1033 ? -16.453 -0.594 -14.75 1 60.19 1033 TYR A N 1
ATOM 7988 C CA . TYR A 1 1033 ? -17.781 -0.272 -14.234 1 60.19 1033 TYR A CA 1
ATOM 7989 C C . TYR A 1 1033 ? -17.859 -0.577 -12.742 1 60.19 1033 TYR A C 1
ATOM 7991 O O . TYR A 1 1033 ? -18.531 -1.534 -12.336 1 60.19 1033 TYR A O 1
ATOM 7999 N N . LYS A 1 1034 ? -17.25 0.331 -11.859 1 65.12 1034 LYS A N 1
ATOM 8000 C CA . LYS A 1 1034 ? -17.5 -0.235 -10.539 1 65.12 1034 LYS A CA 1
ATOM 8001 C C . LYS A 1 1034 ? -18.203 0.771 -9.633 1 65.12 1034 LYS A C 1
ATOM 8003 O O . LYS A 1 1034 ? -18.562 0.451 -8.5 1 65.12 1034 LYS A O 1
ATOM 8008 N N . GLY A 1 1035 ? -18.609 1.955 -10.031 1 76 1035 GLY A N 1
ATOM 8009 C CA . GLY A 1 1035 ? -19.406 2.836 -9.195 1 76 1035 GLY A CA 1
ATOM 8010 C C . GLY A 1 1035 ? -20.906 2.564 -9.312 1 76 1035 GLY A C 1
ATOM 8011 O O . GLY A 1 1035 ? -21.375 2.131 -10.359 1 76 1035 GLY A O 1
ATOM 8012 N N . GLU A 1 1036 ? -21.625 2.695 -8.117 1 81.94 1036 GLU A N 1
ATOM 8013 C CA . GLU A 1 1036 ? -23.062 2.459 -8.094 1 81.94 1036 GLU A CA 1
ATOM 8014 C C . GLU A 1 1036 ? -23.812 3.609 -7.418 1 81.94 1036 GLU A C 1
ATOM 8016 O O . GLU A 1 1036 ? -23.344 4.152 -6.418 1 81.94 1036 GLU A O 1
ATOM 8021 N N . LEU A 1 1037 ? -24.859 4.066 -7.988 1 90.75 1037 LEU A N 1
ATOM 8022 C CA . LEU A 1 1037 ? -25.812 4.98 -7.383 1 90.75 1037 LEU A CA 1
ATOM 8023 C C . LEU A 1 1037 ? -27.062 4.23 -6.941 1 90.75 1037 LEU A C 1
ATOM 8025 O O . LEU A 1 1037 ? -27.672 3.496 -7.73 1 90.75 1037 LEU A O 1
ATOM 8029 N N . ARG A 1 1038 ? -27.438 4.43 -5.703 1 92 1038 ARG A N 1
ATOM 8030 C CA . ARG A 1 1038 ? -28.625 3.766 -5.172 1 92 1038 ARG A CA 1
ATOM 8031 C C . ARG A 1 1038 ? -29.609 4.777 -4.586 1 92 1038 ARG A C 1
ATOM 8033 O O . ARG A 1 1038 ? -29.203 5.867 -4.172 1 92 1038 ARG A O 1
ATOM 8040 N N . VAL A 1 1039 ? -30.844 4.445 -4.621 1 95.56 1039 VAL A N 1
ATOM 8041 C CA . VAL A 1 1039 ? -31.891 5.227 -3.969 1 95.56 1039 VAL A CA 1
ATOM 8042 C C . VAL A 1 1039 ? -32.469 4.434 -2.807 1 95.56 1039 VAL A C 1
ATOM 8044 O O . VAL A 1 1039 ? -32.969 3.322 -3 1 95.56 1039 VAL A O 1
ATOM 8047 N N . LEU A 1 1040 ? -32.406 5.059 -1.661 1 94.19 1040 LEU A N 1
ATOM 8048 C CA . LEU A 1 1040 ? -32.906 4.414 -0.453 1 94.19 1040 LEU A CA 1
ATOM 8049 C C . LEU A 1 1040 ? -34.062 5.215 0.147 1 94.19 1040 LEU A C 1
ATOM 8051 O O . LEU A 1 1040 ? -34.094 6.441 0.025 1 94.19 1040 LEU A O 1
ATOM 8055 N N . LEU A 1 1041 ? -34.969 4.492 0.741 1 93.88 1041 LEU A N 1
ATOM 8056 C CA . LEU A 1 1041 ? -36 5.102 1.597 1 93.88 1041 LEU A CA 1
ATOM 8057 C C . LEU A 1 1041 ? -35.688 4.816 3.066 1 93.88 1041 LEU A C 1
ATOM 8059 O O . LEU A 1 1041 ? -35.625 3.656 3.479 1 93.88 1041 LEU A O 1
ATOM 8063 N N . SER A 1 1042 ? -35.438 5.844 3.736 1 91.19 1042 SER A N 1
ATOM 8064 C CA . SER A 1 1042 ? -35.125 5.703 5.16 1 91.19 1042 SER A CA 1
ATOM 8065 C C . SER A 1 1042 ? -36.344 6.055 6.008 1 91.19 1042 SER A C 1
ATOM 8067 O O . SER A 1 1042 ? -36.938 7.129 5.848 1 91.19 1042 SER A O 1
ATOM 8069 N N . SER A 1 1043 ? -36.75 5.156 6.828 1 87.75 1043 SER A N 1
ATOM 8070 C CA . SER A 1 1043 ? -37.875 5.352 7.727 1 87.75 1043 SER A CA 1
ATOM 8071 C C . SER A 1 1043 ? -37.625 4.727 9.094 1 87.75 1043 SER A C 1
ATOM 8073 O O . SER A 1 1043 ? -36.531 4.215 9.344 1 87.75 1043 SER A O 1
ATOM 8075 N N . ALA A 1 1044 ? -38.625 4.82 9.953 1 77.94 1044 ALA A N 1
ATOM 8076 C CA . ALA A 1 1044 ? -38.5 4.203 11.273 1 77.94 1044 ALA A CA 1
ATOM 8077 C C . ALA A 1 1044 ? -38.406 2.686 11.164 1 77.94 1044 ALA A C 1
ATOM 8079 O O . ALA A 1 1044 ? -37.844 2.031 12.047 1 77.94 1044 ALA A O 1
ATOM 8080 N N . GLN A 1 1045 ? -38.875 2.236 10.055 1 73.94 1045 GLN A N 1
ATOM 8081 C CA . GLN A 1 1045 ? -38.875 0.792 9.844 1 73.94 1045 GLN A CA 1
ATOM 8082 C C . GLN A 1 1045 ? -37.5 0.336 9.328 1 73.94 1045 GLN A C 1
ATOM 8084 O O . GLN A 1 1045 ? -37.188 -0.856 9.359 1 73.94 1045 GLN A O 1
ATOM 8089 N N . GLY A 1 1046 ? -36.781 1.231 8.922 1 80.06 1046 GLY A N 1
ATOM 8090 C CA . GLY A 1 1046 ? -35.469 0.899 8.383 1 80.06 1046 GLY A CA 1
ATOM 8091 C C . GLY A 1 1046 ? -35.188 1.548 7.035 1 80.06 1046 GLY A C 1
ATOM 8092 O O . GLY A 1 1046 ? -35.781 2.584 6.715 1 80.06 1046 GLY A O 1
ATOM 8093 N N . GLN A 1 1047 ? -34.188 0.941 6.383 1 87.62 1047 GLN A N 1
ATOM 8094 C CA . GLN A 1 1047 ? -33.781 1.479 5.082 1 87.62 1047 GLN A CA 1
ATOM 8095 C C . GLN A 1 1047 ? -34.125 0.504 3.959 1 87.62 1047 GLN A C 1
ATOM 8097 O O . GLN A 1 1047 ? -33.75 -0.663 4 1 87.62 1047 GLN A O 1
ATOM 8102 N N . LEU A 1 1048 ? -34.875 0.976 2.994 1 88.62 1048 LEU A N 1
ATOM 8103 C CA . LEU A 1 1048 ? -35.312 0.178 1.845 1 88.62 1048 LEU A CA 1
ATOM 8104 C C . LEU A 1 1048 ? -34.562 0.627 0.583 1 88.62 1048 LEU A C 1
ATOM 8106 O O . LEU A 1 1048 ? -34.656 1.796 0.198 1 88.62 1048 LEU A O 1
ATOM 8110 N N . VAL A 1 1049 ? -33.875 -0.279 -0.01 1 88.69 1049 VAL A N 1
ATOM 8111 C CA . VAL A 1 1049 ? -33.25 0.035 -1.286 1 88.69 1049 VAL A CA 1
ATOM 8112 C C . VAL A 1 1049 ? -34.25 -0.132 -2.42 1 88.69 1049 VAL A C 1
ATOM 8114 O O . VAL A 1 1049 ? -34.719 -1.245 -2.703 1 88.69 1049 VAL A O 1
ATOM 8117 N N . LEU A 1 1050 ? -34.5 0.926 -3.15 1 87.81 1050 LEU A N 1
ATOM 8118 C CA . LEU A 1 1050 ? -35.531 0.94 -4.176 1 87.81 1050 LEU A CA 1
ATOM 8119 C C . LEU A 1 1050 ? -34.938 0.736 -5.562 1 87.81 1050 LEU A C 1
ATOM 8121 O O . LEU A 1 1050 ? -35.625 0.233 -6.469 1 87.81 1050 LEU A O 1
ATOM 8125 N N . TRP A 1 1051 ? -33.75 1.267 -5.695 1 89.81 1051 TRP A N 1
ATOM 8126 C CA . TRP A 1 1051 ? -33.156 1.321 -7.031 1 89.81 1051 TRP A CA 1
ATOM 8127 C C . TRP A 1 1051 ? -31.641 1.398 -6.961 1 89.81 1051 TRP A C 1
ATOM 8129 O O . TRP A 1 1051 ? -31.094 1.898 -5.98 1 89.81 1051 TRP A O 1
ATOM 8139 N N . GLY A 1 1052 ? -31.031 0.835 -8.023 1 87.69 1052 GLY A N 1
ATOM 8140 C CA . GLY A 1 1052 ? -29.594 0.94 -8.148 1 87.69 1052 GLY A CA 1
ATOM 8141 C C . GLY A 1 1052 ? -29.109 0.948 -9.594 1 87.69 1052 GLY A C 1
ATOM 8142 O O . GLY A 1 1052 ? -29.672 0.248 -10.438 1 87.69 1052 GLY A O 1
ATOM 8143 N N . ALA A 1 1053 ? -28.109 1.833 -9.914 1 84.38 1053 ALA A N 1
ATOM 8144 C CA . ALA A 1 1053 ? -27.5 1.883 -11.242 1 84.38 1053 ALA A CA 1
ATOM 8145 C C . ALA A 1 1053 ? -25.984 1.752 -11.148 1 84.38 1053 ALA A C 1
ATOM 8147 O O . ALA A 1 1053 ? -25.344 2.438 -10.352 1 84.38 1053 ALA A O 1
ATOM 8148 N N . GLY A 1 1054 ? -25.484 0.749 -11.938 1 73.69 1054 GLY A N 1
ATOM 8149 C CA . GLY A 1 1054 ? -24.047 0.57 -11.969 1 73.69 1054 GLY A CA 1
ATOM 8150 C C . GLY A 1 1054 ? -23.359 1.386 -13.055 1 73.69 1054 GLY A C 1
ATOM 8151 O O . GLY A 1 1054 ? -24.031 2.068 -13.836 1 73.69 1054 GLY A O 1
ATOM 8152 N N . GLY A 1 1055 ? -21.984 1.509 -13.258 1 64.19 1055 GLY A N 1
ATOM 8153 C CA . GLY A 1 1055 ? -21.109 2.373 -14.039 1 64.19 1055 GLY A CA 1
ATOM 8154 C C . GLY A 1 1055 ? -21.234 2.154 -15.531 1 64.19 1055 GLY A C 1
ATOM 8155 O O . GLY A 1 1055 ? -20.438 2.701 -16.312 1 64.19 1055 GLY A O 1
ATOM 8156 N N . HIS A 1 1056 ? -22.031 1.285 -16.172 1 60.62 1056 HIS A N 1
ATOM 8157 C CA . HIS A 1 1056 ? -21.922 1.021 -17.594 1 60.62 1056 HIS A CA 1
ATOM 8158 C C . HIS A 1 1056 ? -22.375 2.227 -18.422 1 60.62 1056 HIS A C 1
ATOM 8160 O O . HIS A 1 1056 ? -22.391 2.176 -19.641 1 60.62 1056 HIS A O 1
ATOM 8166 N N . LEU A 1 1057 ? -22.734 3.363 -17.75 1 60.41 1057 LEU A N 1
ATOM 8167 C CA . LEU A 1 1057 ? -23.484 4.266 -18.609 1 60.41 1057 LEU A CA 1
ATOM 8168 C C . LEU A 1 1057 ? -22.594 5.367 -19.156 1 60.41 1057 LEU A C 1
ATOM 8170 O O . LEU A 1 1057 ? -21.594 5.742 -18.531 1 60.41 1057 LEU A O 1
ATOM 8174 N N . ARG A 1 1058 ? -22.688 5.668 -20.484 1 61.75 1058 ARG A N 1
ATOM 8175 C CA . ARG A 1 1058 ? -22.078 6.59 -21.438 1 61.75 1058 ARG A CA 1
ATOM 8176 C C . ARG A 1 1058 ? -22.172 8.031 -20.938 1 61.75 1058 ARG A C 1
ATOM 8178 O O . ARG A 1 1058 ? -23.109 8.375 -20.203 1 61.75 1058 ARG A O 1
ATOM 8185 N N . HIS A 1 1059 ? -21.109 8.766 -20.578 1 72.62 1059 HIS A N 1
ATOM 8186 C CA . HIS A 1 1059 ? -20.859 10.18 -20.328 1 72.62 1059 HIS A CA 1
ATOM 8187 C C . HIS A 1 1059 ? -22.062 11.031 -20.703 1 72.62 1059 HIS A C 1
ATOM 8189 O O . HIS A 1 1059 ? -21.906 12.078 -21.359 1 72.62 1059 HIS A O 1
ATOM 8195 N N . GLN A 1 1060 ? -23.391 10.406 -20.453 1 83.12 1060 GLN A N 1
ATOM 8196 C CA . GLN A 1 1060 ? -24.625 11.156 -20.734 1 83.12 1060 GLN A CA 1
ATOM 8197 C C . GLN A 1 1060 ? -25.531 11.156 -19.5 1 83.12 1060 GLN A C 1
ATOM 8199 O O . GLN A 1 1060 ? -25.422 10.305 -18.625 1 83.12 1060 GLN A O 1
ATOM 8204 N N . TRP A 1 1061 ? -26.422 12.281 -19.484 1 92.06 1061 TRP A N 1
ATOM 8205 C CA . TRP A 1 1061 ? -27.438 12.336 -18.453 1 92.06 1061 TRP A CA 1
ATOM 8206 C C . TRP A 1 1061 ? -28.562 11.352 -18.734 1 92.06 1061 TRP A C 1
ATOM 8208 O O . TRP A 1 1061 ? -29.109 11.32 -19.844 1 92.06 1061 TRP A O 1
ATOM 8218 N N . LEU A 1 1062 ? -28.875 10.531 -17.797 1 92.25 1062 LEU A N 1
ATOM 8219 C CA . LEU A 1 1062 ? -29.938 9.531 -17.922 1 92.25 1062 LEU A CA 1
ATOM 8220 C C . LEU A 1 1062 ? -31.047 9.789 -16.922 1 92.25 1062 LEU A C 1
ATOM 8222 O O . LEU A 1 1062 ? -30.812 10.289 -15.828 1 92.25 1062 LEU A O 1
ATOM 8226 N N . GLU A 1 1063 ? -32.25 9.445 -17.312 1 93.62 1063 GLU A N 1
ATOM 8227 C CA . GLU A 1 1063 ? -33.406 9.664 -16.453 1 93.62 1063 GLU A CA 1
ATOM 8228 C C . GLU A 1 1063 ? -33.844 8.367 -15.797 1 93.62 1063 GLU A C 1
ATOM 8230 O O . GLU A 1 1063 ? -33.812 7.301 -16.422 1 93.62 1063 GLU A O 1
ATOM 8235 N N . SER A 1 1064 ? -34.188 8.438 -14.523 1 93.44 1064 SER A N 1
ATOM 8236 C CA . SER A 1 1064 ? -34.812 7.324 -13.82 1 93.44 1064 SER A CA 1
ATOM 8237 C C . SER A 1 1064 ? -36.125 7.75 -13.164 1 93.44 1064 SER A C 1
ATOM 8239 O O . SER A 1 1064 ? -36.281 8.898 -12.742 1 93.44 1064 SER A O 1
ATOM 8241 N N . ARG A 1 1065 ? -37.156 6.816 -13.188 1 94.69 1065 ARG A N 1
ATOM 8242 C CA . ARG A 1 1065 ? -38.438 7.012 -12.547 1 94.69 1065 ARG A CA 1
ATOM 8243 C C . ARG A 1 1065 ? -38.75 5.871 -11.586 1 94.69 1065 ARG A C 1
ATOM 8245 O O . ARG A 1 1065 ? -38.688 4.699 -11.961 1 94.69 1065 ARG A O 1
ATOM 8252 N N . LEU A 1 1066 ? -39.094 6.316 -10.359 1 93.06 1066 LEU A N 1
ATOM 8253 C CA . LEU A 1 1066 ? -39.375 5.305 -9.336 1 93.06 1066 LEU A CA 1
ATOM 8254 C C . LEU A 1 1066 ? -40.688 5.574 -8.625 1 93.06 1066 LEU A C 1
ATOM 8256 O O . LEU A 1 1066 ? -41.031 6.73 -8.344 1 93.06 1066 LEU A O 1
ATOM 8260 N N . GLU A 1 1067 ? -41.438 4.512 -8.43 1 92.38 1067 GLU A N 1
ATOM 8261 C CA . GLU A 1 1067 ? -42.625 4.629 -7.578 1 92.38 1067 GLU A CA 1
ATOM 8262 C C . GLU A 1 1067 ? -42.25 4.453 -6.105 1 92.38 1067 GLU A C 1
ATOM 8264 O O . GLU A 1 1067 ? -41.562 3.5 -5.738 1 92.38 1067 GLU A O 1
ATOM 8269 N N . VAL A 1 1068 ? -42.688 5.406 -5.352 1 92.81 1068 VAL A N 1
ATOM 8270 C CA . VAL A 1 1068 ? -42.344 5.422 -3.934 1 92.81 1068 VAL A CA 1
ATOM 8271 C C . VAL A 1 1068 ? -43.594 5.172 -3.102 1 92.81 1068 VAL A C 1
ATOM 8273 O O . VAL A 1 1068 ? -44.625 5.805 -3.324 1 92.81 1068 VAL A O 1
ATOM 8276 N N . ALA A 1 1069 ? -43.469 4.207 -2.225 1 89.75 1069 ALA A N 1
ATOM 8277 C CA . ALA A 1 1069 ? -44.5 3.924 -1.257 1 89.75 1069 ALA A CA 1
ATOM 8278 C C . ALA A 1 1069 ? -43.938 3.709 0.14 1 89.75 1069 ALA A C 1
ATOM 8280 O O . ALA A 1 1069 ? -42.875 3.082 0.294 1 89.75 1069 ALA A O 1
ATOM 8281 N N . SER A 1 1070 ? -44.531 4.449 1.109 1 89.19 1070 SER A N 1
ATOM 8282 C CA . SER A 1 1070 ? -44.094 4.293 2.502 1 89.19 1070 SER A CA 1
ATOM 8283 C C . SER A 1 1070 ? -45.281 4.512 3.449 1 89.19 1070 SER A C 1
ATOM 8285 O O . SER A 1 1070 ? -46.031 5.473 3.295 1 89.19 1070 SER A O 1
ATOM 8287 N N . THR A 1 1071 ? -45.438 3.709 4.438 1 86.88 1071 THR A N 1
ATOM 8288 C CA . THR A 1 1071 ? -46.531 3.826 5.41 1 86.88 1071 THR A CA 1
ATOM 8289 C C . THR A 1 1071 ? -46.156 4.785 6.531 1 86.88 1071 THR A C 1
ATOM 8291 O O . THR A 1 1071 ? -47 5.238 7.289 1 86.88 1071 THR A O 1
ATOM 8294 N N . GLU A 1 1072 ? -44.875 5.074 6.594 1 87.38 1072 GLU A N 1
ATOM 8295 C CA . GLU A 1 1072 ? -44.375 5.996 7.613 1 87.38 1072 GLU A CA 1
ATOM 8296 C C . GLU A 1 1072 ? -43.656 7.176 6.977 1 87.38 1072 GLU A C 1
ATOM 8298 O O . GLU A 1 1072 ? -43.375 7.172 5.77 1 87.38 1072 GLU A O 1
ATOM 8303 N N . GLU A 1 1073 ? -43.438 8.164 7.887 1 91.19 1073 GLU A N 1
ATOM 8304 C CA . GLU A 1 1073 ? -42.594 9.266 7.43 1 91.19 1073 GLU A CA 1
ATOM 8305 C C . GLU A 1 1073 ? -41.219 8.75 6.945 1 91.19 1073 GLU A C 1
ATOM 8307 O O . GLU A 1 1073 ? -40.656 7.844 7.555 1 91.19 1073 GLU A O 1
ATOM 8312 N N . PHE A 1 1074 ? -40.812 9.281 5.82 1 93.19 1074 PHE A N 1
ATOM 8313 C CA . PHE A 1 1074 ? -39.594 8.734 5.25 1 93.19 1074 PHE A CA 1
ATOM 8314 C C . PHE A 1 1074 ? -38.75 9.844 4.633 1 93.19 1074 PHE A C 1
ATOM 8316 O O . PHE A 1 1074 ? -39.188 10.992 4.531 1 93.19 1074 PHE A O 1
ATOM 8323 N N . GLN A 1 1075 ? -37.531 9.461 4.34 1 95.25 1075 GLN A N 1
ATOM 8324 C CA . GLN A 1 1075 ? -36.594 10.297 3.582 1 95.25 1075 GLN A CA 1
ATOM 8325 C C . GLN A 1 1075 ? -36.031 9.547 2.377 1 95.25 1075 GLN A C 1
ATOM 8327 O O . GLN A 1 1075 ? -35.844 8.336 2.434 1 95.25 1075 GLN A O 1
ATOM 8332 N N . ILE A 1 1076 ? -35.875 10.273 1.336 1 96.44 1076 ILE A N 1
ATOM 8333 C CA . ILE A 1 1076 ? -35.188 9.727 0.167 1 96.44 1076 ILE A CA 1
ATOM 8334 C C . ILE A 1 1076 ? -33.688 9.961 0.295 1 96.44 1076 ILE A C 1
ATOM 8336 O O . ILE A 1 1076 ? -33.25 11.078 0.571 1 96.44 1076 ILE A O 1
ATOM 8340 N N . VAL A 1 1077 ? -32.938 8.914 0.122 1 96.12 1077 VAL A N 1
ATOM 8341 C CA . VAL A 1 1077 ? -31.484 9.016 0.246 1 96.12 1077 VAL A CA 1
ATOM 8342 C C . VAL A 1 1077 ? -30.828 8.531 -1.043 1 96.12 1077 VAL A C 1
ATOM 8344 O O . VAL A 1 1077 ? -31.062 7.406 -1.485 1 96.12 1077 VAL A O 1
ATOM 8347 N N . PHE A 1 1078 ? -30.062 9.406 -1.712 1 96.44 1078 PHE A N 1
ATOM 8348 C CA . PHE A 1 1078 ? -29.172 8.984 -2.789 1 96.44 1078 PHE A CA 1
ATOM 8349 C C . PHE A 1 1078 ? -27.828 8.539 -2.238 1 96.44 1078 PHE A C 1
ATOM 8351 O O . PHE A 1 1078 ? -27.125 9.32 -1.594 1 96.44 1078 PHE A O 1
ATOM 8358 N N . GLU A 1 1079 ? -27.484 7.336 -2.467 1 93.12 1079 GLU A N 1
ATOM 8359 C CA . GLU A 1 1079 ? -26.234 6.777 -1.957 1 93.12 1079 GLU A CA 1
ATOM 8360 C C . GLU A 1 1079 ? -25.25 6.492 -3.09 1 93.12 1079 GLU A C 1
ATOM 8362 O O . GLU A 1 1079 ? -25.594 5.789 -4.047 1 93.12 1079 GLU A O 1
ATOM 8367 N N . ALA A 1 1080 ? -24.109 7.102 -3.023 1 89.56 1080 ALA A N 1
ATOM 8368 C CA . ALA A 1 1080 ? -23.016 6.781 -3.941 1 89.56 1080 ALA A CA 1
ATOM 8369 C C . ALA A 1 1080 ? -22.031 5.801 -3.305 1 89.56 1080 ALA A C 1
ATOM 8371 O O . ALA A 1 1080 ? -21.578 6.008 -2.174 1 89.56 1080 ALA A O 1
ATOM 8372 N N . THR A 1 1081 ? -21.734 4.707 -3.969 1 81.94 1081 THR A N 1
ATOM 8373 C CA . THR A 1 1081 ? -20.812 3.693 -3.465 1 81.94 1081 THR A CA 1
ATOM 8374 C C . THR A 1 1081 ? -19.844 3.25 -4.559 1 81.94 1081 THR A C 1
ATOM 8376 O O . THR A 1 1081 ? -20.031 3.588 -5.73 1 81.94 1081 THR A O 1
ATOM 8379 N N . LEU A 1 1082 ? -18.672 2.686 -4.148 1 72.69 1082 LEU A N 1
ATOM 8380 C CA . LEU A 1 1082 ? -17.688 2.135 -5.074 1 72.69 1082 LEU A CA 1
ATOM 8381 C C . LEU A 1 1082 ? -17.422 0.664 -4.777 1 72.69 1082 LEU A C 1
ATOM 8383 O O . LEU A 1 1082 ? -17.328 0.27 -3.613 1 72.69 1082 LEU A O 1
ATOM 8387 N N . GLY A 1 1083 ? -17.578 -0.053 -5.812 1 62.5 1083 GLY A N 1
ATOM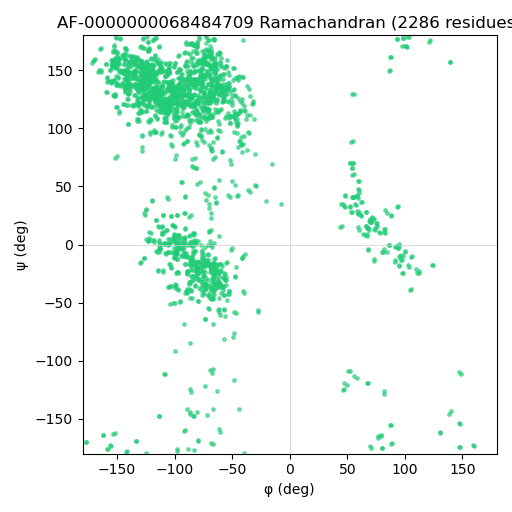 8388 C CA . GLY A 1 1083 ? -17.172 -1.437 -5.648 1 62.5 1083 GLY A CA 1
ATOM 8389 C C . GLY A 1 1083 ? -15.664 -1.593 -5.48 1 62.5 1083 GLY A C 1
ATOM 8390 O O . GLY A 1 1083 ? -14.961 -0.625 -5.18 1 62.5 1083 GLY A O 1
ATOM 8391 N N . GLY A 1 1084 ? -15.047 -2.588 -5.473 1 55.91 1084 GLY A N 1
ATOM 8392 C CA . GLY A 1 1084 ? -13.664 -2.908 -5.172 1 55.91 1084 GLY A CA 1
ATOM 8393 C C . GLY A 1 1084 ? -12.672 -2.109 -5.996 1 55.91 1084 GLY A C 1
ATOM 8394 O O . GLY A 1 1084 ? -11.469 -2.156 -5.746 1 55.91 1084 GLY A O 1
ATOM 8395 N N . GLN A 1 1085 ? -12.969 -1.658 -7.34 1 55.72 1085 GLN A N 1
ATOM 8396 C CA . GLN A 1 1085 ? -11.922 -1.059 -8.156 1 55.72 1085 GLN A CA 1
ATOM 8397 C C . GLN A 1 1085 ? -11.977 0.466 -8.094 1 55.72 1085 GLN A C 1
ATOM 8399 O O . GLN A 1 1085 ? -13.047 1.058 -8.234 1 55.72 1085 GLN A O 1
ATOM 8404 N N . PRO A 1 1086 ? -10.883 1.104 -7.707 1 53.69 1086 PRO A N 1
ATOM 8405 C CA . PRO A 1 1086 ? -10.938 2.561 -7.566 1 53.69 1086 PRO A CA 1
ATOM 8406 C C . PRO A 1 1086 ? -11.055 3.279 -8.906 1 53.69 1086 PRO A C 1
ATOM 8408 O O . PRO A 1 1086 ? -10.461 4.348 -9.094 1 53.69 1086 PRO A O 1
ATOM 8411 N N . ALA A 1 1087 ? -11.727 2.701 -10.016 1 57.97 1087 ALA A N 1
ATOM 8412 C CA . ALA A 1 1087 ? -11.75 3.635 -11.141 1 57.97 1087 ALA A CA 1
ATOM 8413 C C . ALA A 1 1087 ? -12.469 4.93 -10.766 1 57.97 1087 ALA A C 1
ATOM 8415 O O . ALA A 1 1087 ? -13.469 4.906 -10.047 1 57.97 1087 ALA A O 1
ATOM 8416 N N . LEU A 1 1088 ? -11.781 6.023 -11.047 1 63.78 1088 LEU A N 1
ATOM 8417 C CA . LEU A 1 1088 ? -12.219 7.367 -10.68 1 63.78 1088 LEU A CA 1
ATOM 8418 C C . LEU A 1 1088 ? -13.234 7.898 -11.68 1 63.78 1088 LEU A C 1
ATOM 8420 O O . LEU A 1 1088 ? -13.133 7.629 -12.883 1 63.78 1088 LEU A O 1
ATOM 8424 N N . GLY A 1 1089 ? -14.5 8.102 -11.414 1 74.19 1089 GLY A N 1
ATOM 8425 C CA . GLY A 1 1089 ? -15.492 8.883 -12.133 1 74.19 1089 GLY A CA 1
ATOM 8426 C C . GLY A 1 1089 ? -16.547 9.492 -11.227 1 74.19 1089 GLY A C 1
ATOM 8427 O O . GLY A 1 1089 ? -16.891 8.914 -10.195 1 74.19 1089 GLY A O 1
ATOM 8428 N N . PRO A 1 1090 ? -16.969 10.711 -11.586 1 83.75 1090 PRO A N 1
ATOM 8429 C CA . PRO A 1 1090 ? -17.969 11.391 -10.758 1 83.75 1090 PRO A CA 1
ATOM 8430 C C . PRO A 1 1090 ? -19.359 10.805 -10.938 1 83.75 1090 PRO A C 1
ATOM 8432 O O . PRO A 1 1090 ? -19.688 10.266 -12 1 83.75 1090 PRO A O 1
ATOM 8435 N N . ILE A 1 1091 ? -20.141 10.773 -9.945 1 90.31 1091 ILE A N 1
ATOM 8436 C CA . ILE A 1 1091 ? -21.578 10.547 -9.969 1 90.31 1091 ILE A CA 1
ATOM 8437 C C . ILE A 1 1091 ? -22.312 11.867 -9.719 1 90.31 1091 ILE A C 1
ATOM 8439 O O . ILE A 1 1091 ? -22.031 12.57 -8.75 1 90.31 1091 ILE A O 1
ATOM 8443 N N . ALA A 1 1092 ? -23.141 12.234 -10.633 1 94.69 1092 ALA A N 1
ATOM 8444 C CA . ALA A 1 1092 ? -23.828 13.523 -10.5 1 94.69 1092 ALA A CA 1
ATOM 8445 C C . ALA A 1 1092 ? -25.344 13.344 -10.594 1 94.69 1092 ALA A C 1
ATOM 8447 O O . ALA A 1 1092 ? -25.828 12.375 -11.172 1 94.69 1092 ALA A O 1
ATOM 8448 N N . LEU A 1 1093 ? -26.094 14.227 -9.969 1 97 1093 LEU A N 1
ATOM 8449 C CA . LEU A 1 1093 ? -27.547 14.289 -9.961 1 97 1093 LEU A CA 1
ATOM 8450 C C . LEU A 1 1093 ? -28.047 15.656 -10.414 1 97 1093 LEU A C 1
ATOM 8452 O O . LEU A 1 1093 ? -27.406 16.672 -10.117 1 97 1093 LEU A O 1
ATOM 8456 N N . ASP A 1 1094 ? -29.078 15.656 -11.141 1 97.38 1094 ASP A N 1
ATOM 8457 C CA . ASP A 1 1094 ? -29.734 16.891 -11.555 1 97.38 1094 ASP A CA 1
ATOM 8458 C C . ASP A 1 1094 ? -31.234 16.703 -11.75 1 97.38 1094 ASP A C 1
ATOM 8460 O O . ASP A 1 1094 ? -31.688 15.57 -11.945 1 97.38 1094 ASP A O 1
ATOM 8464 N N . ASP A 1 1095 ? -31.969 17.703 -11.578 1 97 1095 ASP A N 1
ATOM 8465 C CA . ASP A 1 1095 ? -33.406 17.75 -11.836 1 97 1095 ASP A CA 1
ATOM 8466 C C . ASP A 1 1095 ? -34.125 16.625 -11.102 1 97 1095 ASP A C 1
ATOM 8468 O O . ASP A 1 1095 ? -34.75 15.773 -11.727 1 97 1095 ASP A O 1
ATOM 8472 N N . ILE A 1 1096 ? -34.125 16.672 -9.812 1 97.56 1096 ILE A N 1
ATOM 8473 C CA . ILE A 1 1096 ? -34.906 15.75 -8.984 1 97.56 1096 ILE A CA 1
ATOM 8474 C C . ILE A 1 1096 ? -36.312 16.266 -8.82 1 97.56 1096 ILE A C 1
ATOM 8476 O O . ILE A 1 1096 ? -36.531 17.422 -8.453 1 97.56 1096 ILE A O 1
ATOM 8480 N N . GLU A 1 1097 ? -37.281 15.438 -9.109 1 96.81 1097 GLU A N 1
ATOM 8481 C CA . GLU A 1 1097 ? -38.688 15.82 -8.953 1 96.81 1097 GLU A CA 1
ATOM 8482 C C . GLU A 1 1097 ? -39.469 14.75 -8.195 1 96.81 1097 GLU A C 1
ATOM 8484 O O . GLU A 1 1097 ? -39.469 13.586 -8.586 1 96.81 1097 GLU A O 1
ATOM 8489 N N . TYR A 1 1098 ? -40.062 15.172 -7.066 1 96.31 1098 TYR A N 1
ATOM 8490 C CA . TYR A 1 1098 ? -40.938 14.312 -6.293 1 96.31 1098 TYR A CA 1
ATOM 8491 C C . TYR A 1 1098 ? -42.406 14.742 -6.457 1 96.31 1098 TYR A C 1
ATOM 8493 O O . TYR A 1 1098 ? -42.781 15.828 -6.023 1 96.31 1098 TYR A O 1
ATOM 8501 N N . LEU A 1 1099 ? -43.156 13.875 -7.086 1 95.25 1099 LEU A N 1
ATOM 8502 C CA . LEU A 1 1099 ? -44.562 14.125 -7.297 1 95.25 1099 LEU A CA 1
ATOM 8503 C C . LEU A 1 1099 ? -45.406 13.328 -6.309 1 95.25 1099 LEU A C 1
ATOM 8505 O O . LEU A 1 1099 ? -45.75 12.172 -6.566 1 95.25 1099 LEU A O 1
ATOM 8509 N N . ALA A 1 1100 ? -45.844 14.055 -5.297 1 94.56 1100 ALA A N 1
ATOM 8510 C CA . ALA A 1 1100 ? -46.594 13.406 -4.207 1 94.56 1100 ALA A CA 1
ATOM 8511 C C . ALA A 1 1100 ? -47.969 12.938 -4.668 1 94.56 1100 ALA A C 1
ATOM 8513 O O . ALA A 1 1100 ? -48.719 13.695 -5.27 1 94.56 1100 ALA A O 1
ATOM 8514 N N . GLY A 1 1101 ? -48.344 11.719 -4.422 1 92.69 1101 GLY A N 1
ATOM 8515 C CA . GLY A 1 1101 ? -49.688 11.172 -4.656 1 92.69 1101 GLY A CA 1
ATOM 8516 C C . GLY A 1 1101 ? -49.938 10.844 -6.113 1 92.69 1101 GLY A C 1
ATOM 8517 O O . GLY A 1 1101 ? -51.094 10.578 -6.5 1 92.69 1101 GLY A O 1
ATOM 8518 N N . GLN A 1 1102 ? -48.875 10.898 -6.879 1 92.56 1102 GLN A N 1
ATOM 8519 C CA . GLN A 1 1102 ? -49.062 10.633 -8.305 1 92.56 1102 GLN A CA 1
ATOM 8520 C C . GLN A 1 1102 ? -48.219 9.453 -8.758 1 92.56 1102 GLN A C 1
ATOM 8522 O O . GLN A 1 1102 ? -47.094 9.273 -8.281 1 92.56 1102 GLN A O 1
ATOM 8527 N N . ARG A 1 1103 ? -48.781 8.633 -9.617 1 92.25 1103 ARG A N 1
ATOM 8528 C CA . ARG A 1 1103 ? -48.031 7.547 -10.227 1 92.25 1103 ARG A CA 1
ATOM 8529 C C . ARG A 1 1103 ? -47.094 8.062 -11.344 1 92.25 1103 ARG A C 1
ATOM 8531 O O . ARG A 1 1103 ? -47.406 9.086 -11.961 1 92.25 1103 ARG A O 1
ATOM 8538 N N . CYS A 1 1104 ? -46.062 7.336 -11.477 1 91.69 1104 CYS A N 1
ATOM 8539 C CA . CYS A 1 1104 ? -45.125 7.762 -12.508 1 91.69 1104 CYS A CA 1
ATOM 8540 C C . CYS A 1 1104 ? -45.719 7.535 -13.898 1 91.69 1104 CYS A C 1
ATOM 8542 O O . CYS A 1 1104 ? -46.281 6.484 -14.164 1 91.69 1104 CYS A O 1
ATOM 8544 N N . GLN A 1 1105 ? -46 8.477 -14.602 1 80.31 1105 GLN A N 1
ATOM 8545 C CA . GLN A 1 1105 ? -46.562 8.367 -15.945 1 80.31 1105 GLN A CA 1
ATOM 8546 C C . GLN A 1 1105 ? -45.531 7.785 -16.922 1 80.31 1105 GLN A C 1
ATOM 8548 O O . GLN A 1 1105 ? -44.344 8.102 -16.844 1 80.31 1105 GLN A O 1
ATOM 8553 N N . LEU A 1 1106 ? -45.781 6.562 -17.359 1 66.62 1106 LEU A N 1
ATOM 8554 C CA . LEU A 1 1106 ? -44.938 5.957 -18.375 1 66.62 1106 LEU A CA 1
ATOM 8555 C C . LEU A 1 1106 ? -44.656 6.941 -19.516 1 66.62 1106 LEU A C 1
ATOM 8557 O O . LEU A 1 1106 ? -45.531 7.715 -19.906 1 66.62 1106 LEU A O 1
ATOM 8561 N N . PRO A 1 1107 ? -43.5 7.164 -19.828 1 55.03 1107 PRO A N 1
ATOM 8562 C CA . PRO A 1 1107 ? -43.219 8.039 -20.969 1 55.03 1107 PRO A CA 1
ATOM 8563 C C . PRO A 1 1107 ? -44.094 7.703 -22.188 1 55.03 1107 PRO A C 1
ATOM 8565 O O . PRO A 1 1107 ? -44.344 6.527 -22.469 1 55.03 1107 PRO A O 1
ATOM 8568 N N . ALA A 1 1108 ? -45.219 8.398 -22.594 1 46.97 1108 ALA A N 1
ATOM 8569 C CA . ALA A 1 1108 ? -45.781 8.18 -23.938 1 46.97 1108 ALA A CA 1
ATOM 8570 C C . ALA A 1 1108 ? -44.688 7.832 -24.938 1 46.97 1108 ALA A C 1
ATOM 8572 O O . ALA A 1 1108 ? -43.594 8.398 -24.891 1 46.97 1108 ALA A O 1
ATOM 8573 N N . PRO A 1 1109 ? -44.781 6.688 -25.578 1 42.31 1109 PRO A N 1
ATOM 8574 C CA . PRO A 1 1109 ? -43.75 6.422 -26.594 1 42.31 1109 PRO A CA 1
ATOM 8575 C C . PRO A 1 1109 ? -43.438 7.648 -27.438 1 42.31 1109 PRO A C 1
ATOM 8577 O O . PRO A 1 1109 ? -44.344 8.352 -27.891 1 42.31 1109 PRO A O 1
ATOM 8580 N N . SER A 1 1110 ? -42.562 8.359 -27.109 1 35.94 1110 SER A N 1
ATOM 8581 C CA . SER A 1 1110 ? -42.219 9.438 -28.016 1 35.94 1110 SER A CA 1
ATOM 8582 C C . SER A 1 1110 ? -42.219 8.961 -29.469 1 35.94 1110 SER A C 1
ATOM 8584 O O . SER A 1 1110 ? -41.562 7.98 -29.812 1 35.94 1110 SER A O 1
ATOM 8586 N N . GLN A 1 1111 ? -43.438 8.984 -30.172 1 32 1111 GLN A N 1
ATOM 8587 C CA . GLN A 1 1111 ? -43.375 8.953 -31.625 1 32 1111 GLN A CA 1
ATOM 8588 C C . GLN A 1 1111 ? -42.156 9.758 -32.125 1 32 1111 GLN A C 1
ATOM 8590 O O . GLN A 1 1111 ? -42.031 10.938 -31.812 1 32 1111 GLN A O 1
ATOM 8595 N N . GLY A 1 1112 ? -41.156 9.117 -32.375 1 29.3 1112 GLY A N 1
ATOM 8596 C CA . GLY A 1 1112 ? -40 9.695 -33 1 29.3 1112 GLY A CA 1
ATOM 8597 C C . GLY A 1 1112 ? -40.344 10.656 -34.125 1 29.3 1112 GLY A C 1
ATOM 8598 O O . GLY A 1 1112 ? -41 10.281 -35.094 1 29.3 1112 GLY A O 1
ATOM 8599 N N . LYS A 1 1113 ? -40.688 11.805 -33.812 1 32.78 1113 LYS A N 1
ATOM 8600 C CA . LYS A 1 1113 ? -40.75 12.742 -34.938 1 32.78 1113 LYS A CA 1
ATOM 8601 C C . LYS A 1 1113 ? -39.625 12.484 -35.938 1 32.78 1113 LYS A C 1
ATOM 8603 O O . LYS A 1 1113 ? -38.469 12.414 -35.562 1 32.78 1113 LYS A O 1
ATOM 8608 N N . PRO A 1 1114 ? -40.031 11.961 -37.219 1 29.92 1114 PRO A N 1
ATOM 8609 C CA . PRO A 1 1114 ? -39.062 11.805 -38.281 1 29.92 1114 PRO A CA 1
ATOM 8610 C C . PRO A 1 1114 ? -38.188 13.047 -38.469 1 29.92 1114 PRO A C 1
ATOM 8612 O O . PRO A 1 1114 ? -38.625 14.164 -38.188 1 29.92 1114 PRO A O 1
ATOM 8615 N N . CYS A 1 1115 ? -37.031 12.914 -38.125 1 26.34 1115 CYS A N 1
ATOM 8616 C CA . CYS A 1 1115 ? -36.125 14.016 -38.406 1 26.34 1115 CYS A CA 1
ATOM 8617 C C . CYS A 1 1115 ? -36.344 14.508 -39.844 1 26.34 1115 CYS A C 1
ATOM 8619 O O . CYS A 1 1115 ? -36.25 13.734 -40.812 1 26.34 1115 CYS A O 1
ATOM 8621 N N . PRO A 1 1116 ? -37.344 15.406 -40.062 1 29.73 1116 PRO A N 1
ATOM 8622 C CA . PRO A 1 1116 ? -37.562 15.961 -41.406 1 29.73 1116 PRO A CA 1
ATOM 8623 C C . PRO A 1 1116 ? -36.281 16.312 -42.125 1 29.73 1116 PRO A C 1
ATOM 8625 O O . PRO A 1 1116 ? -36.312 16.906 -43.219 1 29.73 1116 PRO A O 1
ATOM 8628 N N . GLY A 1 1117 ? -35.156 16.297 -41.344 1 25.72 1117 GLY A N 1
ATOM 8629 C CA . GLY A 1 1117 ? -34.094 16.984 -42.094 1 25.72 1117 GLY A CA 1
ATOM 8630 C C . GLY A 1 1117 ? -33.75 16.312 -43.406 1 25.72 1117 GLY A C 1
ATOM 8631 O O . GLY A 1 1117 ? -32.844 16.766 -44.094 1 25.72 1117 GLY A O 1
ATOM 8632 N N . GLN A 1 1118 ? -34.031 15.031 -43.531 1 26.81 1118 GLN A N 1
ATOM 8633 C CA . GLN A 1 1118 ? -33.312 14.617 -44.719 1 26.81 1118 GLN A CA 1
ATOM 8634 C C . GLN A 1 1118 ? -33.969 15.125 -45.969 1 26.81 1118 GLN A C 1
ATOM 8636 O O . GLN A 1 1118 ? -33.562 14.781 -47.094 1 26.81 1118 GLN A O 1
ATOM 8641 N N . LEU A 1 1119 ? -35.188 15.57 -45.875 1 25.69 1119 LEU A N 1
ATOM 8642 C CA . LEU A 1 1119 ? -35.625 15.836 -47.219 1 25.69 1119 LEU A CA 1
ATOM 8643 C C . LEU A 1 1119 ? -34.844 16.984 -47.844 1 25.69 1119 LEU A C 1
ATOM 8645 O O . LEU A 1 1119 ? -34.844 17.141 -49.062 1 25.69 1119 LEU A O 1
ATOM 8649 N N . ALA A 1 1120 ? -34.688 18.078 -47.062 1 26.55 1120 ALA A N 1
ATOM 8650 C CA . ALA A 1 1120 ? -34.438 19.25 -47.875 1 26.55 1120 ALA A CA 1
ATOM 8651 C C . ALA A 1 1120 ? -33.094 19.094 -48.625 1 26.55 1120 ALA A C 1
ATOM 8653 O O . ALA A 1 1120 ? -32.75 19.938 -49.469 1 26.55 1120 ALA A O 1
ATOM 8654 N N . LEU A 1 1121 ? -32.219 18.281 -48.125 1 25.7 1121 LEU A N 1
ATOM 8655 C CA . LEU A 1 1121 ? -30.953 18.375 -48.875 1 25.7 1121 LEU A CA 1
ATOM 8656 C C . LEU A 1 1121 ? -31.094 17.766 -50.25 1 25.7 1121 LEU A C 1
ATOM 8658 O O . LEU A 1 1121 ? -30.094 17.578 -50.969 1 25.7 1121 LEU A O 1
ATOM 8662 N N . LEU A 1 1122 ? -32.219 17.281 -50.562 1 23.84 1122 LEU A N 1
ATOM 8663 C CA . LEU A 1 1122 ? -32.094 16.797 -51.938 1 23.84 1122 LEU A CA 1
ATOM 8664 C C . LEU A 1 1122 ? -31.875 17.938 -52.906 1 23.84 1122 LEU A C 1
ATOM 8666 O O . LEU A 1 1122 ? -31.297 17.734 -53.969 1 23.84 1122 LEU A O 1
ATOM 8670 N N . TRP A 1 1123 ? -32.625 19.062 -52.719 1 24.03 1123 TRP A N 1
ATOM 8671 C CA . TRP A 1 1123 ? -32.844 19.844 -53.938 1 24.03 1123 TRP A CA 1
ATOM 8672 C C . TRP A 1 1123 ? -31.594 20.594 -54.344 1 24.03 1123 TRP A C 1
ATOM 8674 O O . TRP A 1 1123 ? -31.453 21.016 -55.469 1 24.03 1123 TRP A O 1
ATOM 8684 N N . VAL A 1 1124 ? -30.906 21.203 -53.312 1 24.44 1124 VAL A N 1
ATOM 8685 C CA . VAL A 1 1124 ? -30.109 22.281 -53.875 1 24.44 1124 VAL A CA 1
ATOM 8686 C C . VAL A 1 1124 ? -28.984 21.719 -54.75 1 24.44 1124 VAL A C 1
ATOM 8688 O O . VAL A 1 1124 ? -27.812 22.031 -54.531 1 24.44 1124 VAL A O 1
ATOM 8691 N N . TRP A 1 1125 ? -29.078 20.531 -55.375 1 23.92 1125 TRP A N 1
ATOM 8692 C CA . TRP A 1 1125 ? -28.078 20.172 -56.375 1 23.92 1125 TRP A CA 1
ATOM 8693 C C . TRP A 1 1125 ? -27.984 21.234 -57.469 1 23.92 1125 TRP A C 1
ATOM 8695 O O . TRP A 1 1125 ? -27.109 21.188 -58.344 1 23.92 1125 TRP A O 1
ATOM 8705 N N . ALA A 1 1126 ? -29.188 21.797 -57.75 1 21.83 1126 ALA A N 1
ATOM 8706 C CA . ALA A 1 1126 ? -29.156 22.281 -59.125 1 21.83 1126 ALA A CA 1
ATOM 8707 C C . ALA A 1 1126 ? -28.156 23.438 -59.25 1 21.83 1126 ALA A C 1
ATOM 8709 O O . ALA A 1 1126 ? -27.453 23.531 -60.281 1 21.83 1126 ALA A O 1
ATOM 8710 N N . LEU A 1 1127 ? -28.406 24.625 -58.656 1 20.61 1127 LEU A N 1
ATOM 8711 C CA . LEU A 1 1127 ? -28.062 25.828 -59.406 1 20.61 1127 LEU A CA 1
ATOM 8712 C C . LEU A 1 1127 ? -26.578 26.172 -59.219 1 20.61 1127 LEU A C 1
ATOM 8714 O O . LEU A 1 1127 ? -26.156 27.266 -59.562 1 20.61 1127 LEU A O 1
ATOM 8718 N N . VAL A 1 1128 ? -25.781 25.578 -58.438 1 22.3 1128 VAL A N 1
ATOM 8719 C CA . VAL A 1 1128 ? -24.484 26.203 -58.25 1 22.3 1128 VAL A CA 1
ATOM 8720 C C . VAL A 1 1128 ? -23.688 26.203 -59.531 1 22.3 1128 VAL A C 1
ATOM 8722 O O . VAL A 1 1128 ? -22.609 25.594 -59.625 1 22.3 1128 VAL A O 1
ATOM 8725 N N . GLY A 1 1129 ? -24.375 26.5 -60.781 1 19.05 1129 GLY A N 1
ATOM 8726 C CA . GLY A 1 1129 ? -23.547 26.547 -61.969 1 19.05 1129 GLY A CA 1
ATOM 8727 C C . GLY A 1 1129 ? -22.406 27.547 -61.875 1 19.05 1129 GLY A C 1
ATOM 8728 O O . GLY A 1 1129 ? -21.266 27.219 -62.219 1 19.05 1129 GLY A O 1
ATOM 8729 N N . LEU A 1 1130 ? -22.672 28.844 -62.125 1 17.89 1130 LEU A N 1
ATOM 8730 C CA . LEU A 1 1130 ? -21.969 29.578 -63.188 1 17.89 1130 LEU A CA 1
ATOM 8731 C C . LEU A 1 1130 ? -20.656 30.156 -62.656 1 17.89 1130 LEU A C 1
ATOM 8733 O O . LEU A 1 1130 ? -19.625 30.078 -63.312 1 17.89 1130 LEU A O 1
ATOM 8737 N N . SER A 1 1131 ? -20.766 31.312 -62.062 1 18.64 1131 SER A N 1
ATOM 8738 C CA . SER A 1 1131 ? -19.969 32.469 -62.438 1 18.64 1131 SER A CA 1
ATOM 8739 C C . SER A 1 1131 ? -18.531 32.344 -62 1 18.64 1131 SER A C 1
ATOM 8741 O O . SER A 1 1131 ? -18.219 31.578 -61.094 1 18.64 1131 SER A O 1
ATOM 8743 N N . GLY A 1 1132 ? -17.672 33.375 -62.469 1 18.41 1132 GLY A N 1
ATOM 8744 C CA . GLY A 1 1132 ? -16.359 33.594 -63.031 1 18.41 1132 GLY A CA 1
ATOM 8745 C C . GLY A 1 1132 ? -15.242 33.406 -62.031 1 18.41 1132 GLY A C 1
ATOM 8746 O O . GLY A 1 1132 ? -15.5 33.25 -60.844 1 18.41 1132 GLY A O 1
ATOM 8747 N N . SER A 1 1133 ? -14.203 34.25 -62.281 1 18.09 1133 SER A N 1
ATOM 8748 C CA . SER A 1 1133 ? -12.773 34.188 -62.531 1 18.09 1133 SER A CA 1
ATOM 8749 C C . SER A 1 1133 ? -11.969 34.312 -61.25 1 18.09 1133 SER A C 1
ATOM 8751 O O . SER A 1 1133 ? -11.062 33.5 -61 1 18.09 1133 SER A O 1
ATOM 8753 N N . TRP A 1 1134 ? -12.047 35.5 -60.719 1 19 1134 TRP A N 1
ATOM 8754 C CA . TRP A 1 1134 ? -10.836 36.312 -60.625 1 19 1134 TRP A CA 1
ATOM 8755 C C . TRP A 1 1134 ? -9.938 35.812 -59.5 1 19 1134 TRP A C 1
ATOM 8757 O O . TRP A 1 1134 ? -10.43 35.312 -58.469 1 19 1134 TRP A O 1
ATOM 8767 N N . PRO A 1 1135 ? -8.578 35.781 -59.938 1 22.02 1135 PRO A N 1
ATOM 8768 C CA . PRO A 1 1135 ? -7.352 35.156 -59.469 1 22.02 1135 PRO A CA 1
ATOM 8769 C C . PRO A 1 1135 ? -6.922 35.625 -58.062 1 22.02 1135 PRO A C 1
ATOM 8771 O O . PRO A 1 1135 ? -5.887 35.188 -57.562 1 22.02 1135 PRO A O 1
ATOM 8774 N N . MET A 1 1136 ? -7.793 36.344 -57.531 1 18.09 1136 MET A N 1
ATOM 8775 C CA . MET A 1 1136 ? -7.16 37.344 -56.688 1 18.09 1136 MET A CA 1
ATOM 8776 C C . MET A 1 1136 ? -6.105 36.719 -55.781 1 18.09 1136 MET A C 1
ATOM 8778 O O . MET A 1 1136 ? -6.395 35.75 -55.062 1 18.09 1136 MET A O 1
ATOM 8782 N N . TRP A 1 1137 ? -4.824 37.031 -56.156 1 17.66 1137 TRP A N 1
ATOM 8783 C CA . TRP A 1 1137 ? -3.416 36.75 -55.906 1 17.66 1137 TRP A CA 1
ATOM 8784 C C . TRP A 1 1137 ? -3.105 36.75 -54.406 1 17.66 1137 TRP A C 1
ATOM 8786 O O . TRP A 1 1137 ? -2.102 36.188 -53.969 1 17.66 1137 TRP A O 1
ATOM 8796 N N . LEU A 1 1138 ? -4 37.375 -53.688 1 18.62 1138 LEU A N 1
ATOM 8797 C CA . LEU A 1 1138 ? -3.141 38.188 -52.844 1 18.62 1138 LEU A CA 1
ATOM 8798 C C . LEU A 1 1138 ? -2.094 37.312 -52.156 1 18.62 1138 LEU A C 1
ATOM 8800 O O . LEU A 1 1138 ? -2.373 36.156 -51.781 1 18.62 1138 LEU A O 1
ATOM 8804 N N . PRO A 1 1139 ? -0.864 37.906 -51.969 1 20.12 1139 PRO A N 1
ATOM 8805 C CA . PRO A 1 1139 ? 0.485 37.375 -51.781 1 20.12 1139 PRO A CA 1
ATOM 8806 C C . PRO A 1 1139 ? 0.554 36.312 -50.688 1 20.12 1139 PRO A C 1
ATOM 8808 O O . PRO A 1 1139 ? -0.179 36.406 -49.688 1 20.12 1139 PRO A O 1
ATOM 8811 N N . VAL A 1 1140 ? 1.031 35.094 -51.062 1 19.78 1140 VAL A N 1
ATOM 8812 C CA . VAL A 1 1140 ? 1.357 33.812 -50.469 1 19.78 1140 VAL A CA 1
ATOM 8813 C C . VAL A 1 1140 ? 2.465 33.969 -49.438 1 19.78 1140 VAL A C 1
ATOM 8815 O O . VAL A 1 1140 ? 3.605 34.281 -49.781 1 19.78 1140 VAL A O 1
ATOM 8818 N N . ALA A 1 1141 ? 2.348 34.781 -48.469 1 19.28 1141 ALA A N 1
ATOM 8819 C CA . ALA A 1 1141 ? 3.666 34.844 -47.844 1 19.28 1141 ALA A CA 1
ATOM 8820 C C . ALA A 1 1141 ? 4.258 33.438 -47.719 1 19.28 1141 ALA A C 1
ATOM 8822 O O . ALA A 1 1141 ? 3.625 32.531 -47.156 1 19.28 1141 ALA A O 1
ATOM 8823 N N . PRO A 1 1142 ? 5.34 33.125 -48.406 1 16.92 1142 PRO A N 1
ATOM 8824 C CA . PRO A 1 1142 ? 5.879 32.062 -49.25 1 16.92 1142 PRO A CA 1
ATOM 8825 C C . PRO A 1 1142 ? 5.711 30.672 -48.625 1 16.92 1142 PRO A C 1
ATOM 8827 O O . PRO A 1 1142 ? 5.25 29.734 -49.281 1 16.92 1142 PRO A O 1
ATOM 8830 N N . PHE A 1 1143 ? 6.922 30.312 -48.469 1 16.86 1143 PHE A N 1
ATOM 8831 C CA . PHE A 1 1143 ? 7.84 30.281 -49.625 1 16.86 1143 PHE A CA 1
ATOM 8832 C C . PHE A 1 1143 ? 7.645 29.031 -50.438 1 16.86 1143 PHE A C 1
ATOM 8834 O O . PHE A 1 1143 ? 7.43 29.109 -51.656 1 16.86 1143 PHE A O 1
ATOM 8841 N N . LEU A 1 1144 ? 8.469 28.297 -51.062 1 17.64 1144 LEU A N 1
ATOM 8842 C CA . LEU A 1 1144 ? 8.594 27.25 -52.062 1 17.64 1144 LEU A CA 1
ATOM 8843 C C . LEU A 1 1144 ? 7.984 25.938 -51.562 1 17.64 1144 LEU A C 1
ATOM 8845 O O . LEU A 1 1144 ? 7.184 25.312 -52.25 1 17.64 1144 LEU A O 1
ATOM 8849 N N . ALA A 1 1145 ? 8.852 25.016 -51.25 1 15.62 1145 ALA A N 1
ATOM 8850 C CA . ALA A 1 1145 ? 8.508 23.609 -51.031 1 15.62 1145 ALA A CA 1
ATOM 8851 C C . ALA A 1 1145 ? 7.773 23.422 -49.688 1 15.62 1145 ALA A C 1
ATOM 8853 O O . ALA A 1 1145 ? 8.141 24.031 -48.688 1 15.62 1145 ALA A O 1
ATOM 8854 N N . MET B 1 1 ? 14.578 17.875 26.547 1 22.42 1 MET B N 1
ATOM 8855 C CA . MET B 1 1 ? 13.758 17.891 25.328 1 22.42 1 MET B CA 1
ATOM 8856 C C . MET B 1 1 ? 14.633 17.797 24.078 1 22.42 1 MET B C 1
ATOM 8858 O O . MET B 1 1 ? 15.469 18.656 23.844 1 22.42 1 MET B O 1
ATOM 8862 N N . GLY B 1 2 ? 15.07 16.656 23.844 1 26.39 2 GLY B N 1
ATOM 8863 C CA . GLY B 1 2 ? 16.062 16.297 22.844 1 26.39 2 GLY B CA 1
ATOM 8864 C C . GLY B 1 2 ? 15.625 16.641 21.422 1 26.39 2 GLY B C 1
ATOM 8865 O O . GLY B 1 2 ? 14.578 16.188 20.969 1 26.39 2 GLY B O 1
ATOM 8866 N N . CYS B 1 3 ? 16.047 17.703 20.922 1 30.44 3 CYS B N 1
ATOM 8867 C CA . CYS B 1 3 ? 15.781 18.484 19.719 1 30.44 3 CYS B CA 1
ATOM 8868 C C . CYS B 1 3 ? 16.203 17.719 18.469 1 30.44 3 CYS B C 1
ATOM 8870 O O . CYS B 1 3 ? 17.375 17.719 18.094 1 30.44 3 CYS B O 1
ATOM 8872 N N . TRP B 1 4 ? 15.812 16.516 18.328 1 34.84 4 TRP B N 1
ATOM 8873 C CA . TRP B 1 4 ? 16.344 15.727 17.234 1 34.84 4 TRP B CA 1
ATOM 8874 C C . TRP B 1 4 ? 15.906 16.297 15.883 1 34.84 4 TRP B C 1
ATOM 8876 O O . TRP B 1 4 ? 14.828 16.891 15.773 1 34.84 4 TRP B O 1
ATOM 8886 N N . ALA B 1 5 ? 16.766 16.297 14.805 1 39.16 5 ALA B N 1
ATOM 8887 C CA . ALA B 1 5 ? 17.078 17.047 13.602 1 39.16 5 ALA B CA 1
ATOM 8888 C C . ALA B 1 5 ? 16.125 16.703 12.461 1 39.16 5 ALA B C 1
ATOM 8890 O O . ALA B 1 5 ? 16.016 15.531 12.07 1 39.16 5 ALA B O 1
ATOM 8891 N N . TRP B 1 6 ? 15.023 17.328 12.383 1 44.22 6 TRP B N 1
ATOM 8892 C CA . TRP B 1 6 ? 14.25 17.422 11.148 1 44.22 6 TRP B CA 1
ATOM 8893 C C . TRP B 1 6 ? 15.156 17.734 9.961 1 44.22 6 TRP B C 1
ATOM 8895 O O . TRP B 1 6 ? 15.906 18.719 9.984 1 44.22 6 TRP B O 1
ATOM 8905 N N . VAL B 1 7 ? 15.672 16.734 9.32 1 50.28 7 VAL B N 1
ATOM 8906 C CA . VAL B 1 7 ? 16.328 17.031 8.055 1 50.28 7 VAL B CA 1
ATOM 8907 C C . VAL B 1 7 ? 15.281 17.359 6.992 1 50.28 7 VAL B C 1
ATOM 8909 O O . VAL B 1 7 ? 14.242 16.703 6.91 1 50.28 7 VAL B O 1
ATOM 8912 N N . PRO B 1 8 ? 15.281 18.578 6.469 1 49.62 8 PRO B N 1
ATOM 8913 C CA . PRO B 1 8 ? 14.328 18.953 5.422 1 49.62 8 PRO B CA 1
ATOM 8914 C C . PRO B 1 8 ? 14.219 17.906 4.32 1 49.62 8 PRO B C 1
ATOM 8916 O O . PRO B 1 8 ? 15.234 17.391 3.844 1 49.62 8 PRO B O 1
ATOM 8919 N N . ASN B 1 9 ? 13.273 17.156 4.25 1 52.5 9 ASN B N 1
ATOM 8920 C CA . ASN B 1 9 ? 13.023 16.109 3.27 1 52.5 9 ASN B CA 1
ATOM 8921 C C . ASN B 1 9 ? 13.07 16.656 1.843 1 52.5 9 ASN B C 1
ATOM 8923 O O . ASN B 1 9 ? 12.852 15.906 0.885 1 52.5 9 ASN B O 1
ATOM 8927 N N . HIS B 1 10 ? 13.008 18.031 1.544 1 56.97 10 HIS B N 1
ATOM 8928 C CA . HIS B 1 10 ? 12.828 18.344 0.13 1 56.97 10 HIS B CA 1
ATOM 8929 C C . HIS B 1 10 ? 14.172 18.469 -0.582 1 56.97 10 HIS B C 1
ATOM 8931 O O . HIS B 1 10 ? 14.953 19.375 -0.27 1 56.97 10 HIS B O 1
ATOM 8937 N N . CYS B 1 11 ? 14.656 17.281 -1.102 1 63.97 11 CYS B N 1
ATOM 8938 C CA . CYS B 1 11 ? 15.82 17.25 -1.974 1 63.97 11 CYS B CA 1
ATOM 8939 C C . CYS B 1 11 ? 15.562 18 -3.27 1 63.97 11 CYS B C 1
ATOM 8941 O O . CYS B 1 11 ? 14.609 17.688 -3.992 1 63.97 11 CYS B O 1
ATOM 8943 N N . LYS B 1 12 ? 15.883 19.312 -3.316 1 64.38 12 LYS B N 1
ATOM 8944 C CA . LYS B 1 12 ? 15.742 20.016 -4.59 1 64.38 12 LYS B CA 1
ATOM 8945 C C . LYS B 1 12 ? 16.859 19.641 -5.551 1 64.38 12 LYS B C 1
ATOM 8947 O O . LYS B 1 12 ? 18.016 20 -5.336 1 64.38 12 LYS B O 1
ATOM 8952 N N . THR B 1 13 ? 16.719 18.641 -6.312 1 68.44 13 THR B N 1
ATOM 8953 C CA . THR B 1 13 ? 17.688 18.188 -7.297 1 68.44 13 THR B CA 1
ATOM 8954 C C . THR B 1 13 ? 17.453 18.859 -8.641 1 68.44 13 THR B C 1
ATOM 8956 O O . THR B 1 13 ? 16.312 19.203 -8.992 1 68.44 13 THR B O 1
ATOM 8959 N N . PRO B 1 14 ? 18.594 19.281 -9.273 1 73 14 PRO B N 1
ATOM 8960 C CA . PRO B 1 14 ? 18.422 19.781 -10.641 1 73 14 PRO B CA 1
ATOM 8961 C C . PRO B 1 14 ? 17.578 18.844 -11.508 1 73 14 PRO B C 1
ATOM 8963 O O . PRO B 1 14 ? 17.5 17.656 -11.227 1 73 14 PRO B O 1
ATOM 8966 N N . SER B 1 15 ? 16.953 19.406 -12.438 1 77.94 15 SER B N 1
ATOM 8967 C CA . SER B 1 15 ? 16.031 18.672 -13.297 1 77.94 15 SER B CA 1
ATOM 8968 C C . SER B 1 15 ? 16.734 17.484 -13.961 1 77.94 15 SER B C 1
ATOM 8970 O O . SER B 1 15 ? 16.125 16.453 -14.195 1 77.94 15 SER B O 1
ATOM 8972 N N . GLU B 1 16 ? 18.094 17.656 -14.203 1 80.44 16 GLU B N 1
ATOM 8973 C CA . GLU B 1 16 ? 18.812 16.594 -14.898 1 80.44 16 GLU B CA 1
ATOM 8974 C C . GLU B 1 16 ? 19.141 15.438 -13.953 1 80.44 16 GLU B C 1
ATOM 8976 O O . GLU B 1 16 ? 19.406 14.32 -14.398 1 80.44 16 GLU B O 1
ATOM 8981 N N . ALA B 1 17 ? 19.016 15.719 -12.766 1 81.81 17 ALA B N 1
ATOM 8982 C CA . ALA B 1 17 ? 19.344 14.695 -11.781 1 81.81 17 ALA B CA 1
ATOM 8983 C C . ALA B 1 17 ? 18.078 13.969 -11.312 1 81.81 17 ALA B C 1
ATOM 8985 O O . ALA B 1 17 ? 18.156 12.992 -10.562 1 81.81 17 ALA B O 1
ATOM 8986 N N . VAL B 1 18 ? 17.031 14.516 -11.961 1 85 18 VAL B N 1
ATOM 8987 C CA . VAL B 1 18 ? 15.781 13.844 -11.609 1 85 18 VAL B CA 1
ATOM 8988 C C . VAL B 1 18 ? 15.562 12.641 -12.523 1 85 18 VAL B C 1
ATOM 8990 O O . VAL B 1 18 ? 15.781 12.727 -13.734 1 85 18 VAL B O 1
ATOM 8993 N N . CYS B 1 19 ? 15.234 11.461 -12.055 1 88.62 19 CYS B N 1
ATOM 8994 C CA . CYS B 1 19 ? 14.938 10.234 -12.797 1 88.62 19 CYS B CA 1
ATOM 8995 C C . CYS B 1 19 ? 16.125 9.805 -13.641 1 88.62 19 CYS B C 1
ATOM 8997 O O . CYS B 1 19 ? 15.992 9.578 -14.844 1 88.62 19 CYS B O 1
ATOM 8999 N N . ASN B 1 20 ? 17.312 9.805 -13.07 1 87.5 20 ASN B N 1
ATOM 9000 C CA . ASN B 1 20 ? 18.531 9.398 -13.766 1 87.5 20 ASN B CA 1
ATOM 9001 C C . ASN B 1 20 ? 19.062 8.07 -13.25 1 87.5 20 ASN B C 1
ATOM 9003 O O . ASN B 1 20 ? 20.25 7.762 -13.422 1 87.5 20 ASN B O 1
ATOM 9007 N N . PHE B 1 21 ? 18.328 7.363 -12.453 1 86 21 PHE B N 1
ATOM 9008 C CA . PHE B 1 21 ? 18.578 6.008 -11.977 1 86 21 PHE B CA 1
ATOM 9009 C C . PHE B 1 21 ? 19.672 6.016 -10.898 1 86 21 PHE B C 1
ATOM 9011 O O . PHE B 1 21 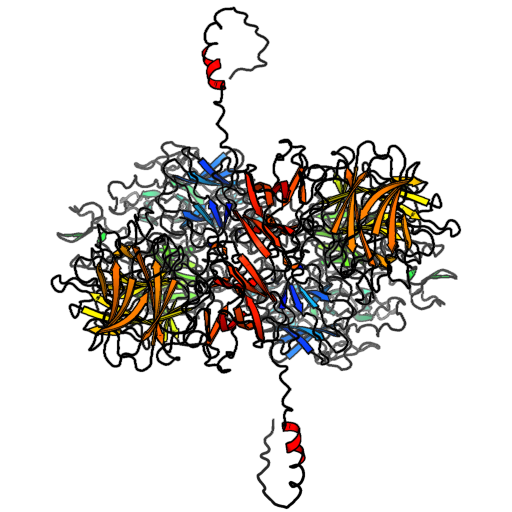? 20.312 4.996 -10.664 1 86 21 PHE B O 1
ATOM 9018 N N . VAL B 1 22 ? 19.984 7.191 -10.328 1 82.19 22 VAL B N 1
ATOM 9019 C CA . VAL B 1 22 ? 20.906 7.34 -9.203 1 82.19 22 VAL B CA 1
ATOM 9020 C C . VAL B 1 22 ? 20.234 8.133 -8.078 1 82.19 22 VAL B C 1
ATOM 9022 O O . VAL B 1 22 ? 19.578 9.141 -8.336 1 82.19 22 VAL B O 1
ATOM 9025 N N . CYS B 1 23 ? 20.375 7.645 -6.867 1 77.69 23 CYS B N 1
ATOM 9026 C CA . CYS B 1 23 ? 19.797 8.383 -5.742 1 77.69 23 CYS B CA 1
ATOM 9027 C C . CYS B 1 23 ? 20.672 9.578 -5.379 1 77.69 23 CYS B C 1
ATOM 9029 O O . CYS B 1 23 ? 21.594 9.469 -4.57 1 77.69 23 CYS B O 1
ATOM 9031 N N . ASP B 1 24 ? 20.25 10.664 -5.855 1 76.94 24 ASP B N 1
ATOM 9032 C CA . ASP B 1 24 ? 21 11.891 -5.586 1 76.94 24 ASP B CA 1
ATOM 9033 C C . ASP B 1 24 ? 20.562 12.508 -4.254 1 76.94 24 ASP B C 1
ATOM 9035 O O . ASP B 1 24 ? 21.344 13.219 -3.615 1 76.94 24 ASP B O 1
ATOM 9039 N N . CYS B 1 25 ? 19.344 12.219 -3.934 1 74.81 25 CYS B N 1
ATOM 9040 C CA . CYS B 1 25 ? 18.875 12.648 -2.623 1 74.81 25 CYS B CA 1
ATOM 9041 C C . CYS B 1 25 ? 19.016 11.531 -1.597 1 74.81 25 CYS B C 1
ATOM 9043 O O . CYS B 1 25 ? 19.031 10.352 -1.953 1 74.81 25 CYS B O 1
ATOM 9045 N N . ARG B 1 26 ? 19.203 11.867 -0.354 1 67.31 26 ARG B N 1
ATOM 9046 C CA . ARG B 1 26 ? 19.406 10.898 0.715 1 67.31 26 ARG B CA 1
ATOM 9047 C C . ARG B 1 26 ? 18.219 9.938 0.802 1 67.31 26 ARG B C 1
ATOM 9049 O O . ARG B 1 26 ? 18.406 8.742 1.072 1 67.31 26 ARG B O 1
ATOM 9056 N N . ASP B 1 27 ? 17.016 10.516 0.542 1 63.03 27 ASP B N 1
ATOM 9057 C CA . ASP B 1 27 ? 15.828 9.672 0.616 1 63.03 27 ASP B CA 1
ATOM 9058 C C . ASP B 1 27 ? 15.438 9.148 -0.765 1 63.03 27 ASP B C 1
ATOM 9060 O O . ASP B 1 27 ? 14.391 8.523 -0.925 1 63.03 27 ASP B O 1
ATOM 9064 N N . CYS B 1 28 ? 16.234 9.398 -1.798 1 74.88 28 CYS B N 1
ATOM 9065 C CA . CYS B 1 28 ? 16.031 8.977 -3.178 1 74.88 28 CYS B CA 1
ATOM 9066 C C . CYS B 1 28 ? 14.711 9.523 -3.721 1 74.88 28 CYS B C 1
ATOM 9068 O O . CYS B 1 28 ? 14.094 8.914 -4.59 1 74.88 28 CYS B O 1
ATOM 9070 N N . SER B 1 29 ? 14.227 10.688 -3.17 1 73.25 29 SER B N 1
ATOM 9071 C CA . SER B 1 29 ? 12.969 11.281 -3.621 1 73.25 29 SER B CA 1
ATOM 9072 C C . SER B 1 29 ? 13.078 11.766 -5.062 1 73.25 29 SER B C 1
ATOM 9074 O O . SER B 1 29 ? 12.062 11.906 -5.75 1 73.25 29 SER B O 1
ATOM 9076 N N . ASP B 1 30 ? 14.312 11.984 -5.488 1 78.19 30 ASP B N 1
ATOM 9077 C CA . ASP B 1 30 ? 14.523 12.43 -6.863 1 78.19 30 ASP B CA 1
ATOM 9078 C C . ASP B 1 30 ? 14.148 11.336 -7.859 1 78.19 30 ASP B C 1
ATOM 9080 O O . ASP B 1 30 ? 13.969 11.602 -9.047 1 78.19 30 ASP B O 1
ATOM 9084 N N . GLU B 1 31 ? 14.047 10.156 -7.352 1 80.19 31 GLU B N 1
ATOM 9085 C CA . GLU B 1 31 ? 13.703 9.031 -8.227 1 80.19 31 GLU B CA 1
ATOM 9086 C C . GLU B 1 31 ? 12.266 8.562 -7.98 1 80.19 31 GLU B C 1
ATOM 9088 O O . GLU B 1 31 ? 11.875 7.492 -8.445 1 80.19 31 GLU B O 1
ATOM 9093 N N . ALA B 1 32 ? 11.492 9.383 -7.227 1 72.25 32 ALA B N 1
ATOM 9094 C CA . ALA B 1 32 ? 10.094 9.047 -6.996 1 72.25 32 ALA B CA 1
ATOM 9095 C C . ALA B 1 32 ? 9.242 9.352 -8.227 1 72.25 32 ALA B C 1
ATOM 9097 O O . ALA B 1 32 ? 9.445 10.375 -8.891 1 72.25 32 ALA B O 1
ATOM 9098 N N . GLN B 1 33 ? 8.305 8.523 -8.555 1 72.56 33 GLN B N 1
ATOM 9099 C CA . GLN B 1 33 ? 7.367 8.664 -9.664 1 72.56 33 GLN B CA 1
ATOM 9100 C C . GLN B 1 33 ? 8.109 8.695 -11 1 72.56 33 GLN B C 1
ATOM 9102 O O . GLN B 1 33 ? 7.746 9.461 -11.898 1 72.56 33 GLN B O 1
ATOM 9107 N N . CYS B 1 34 ? 9.289 8.117 -11 1 71.31 34 CYS B N 1
ATOM 9108 C CA . CYS B 1 34 ? 10.07 8.016 -12.219 1 71.31 34 CYS B CA 1
ATOM 9109 C C . CYS B 1 34 ? 9.773 6.715 -12.953 1 71.31 34 CYS B C 1
ATOM 9111 O O . CYS B 1 34 ? 10.609 6.215 -13.711 1 71.31 34 CYS B O 1
ATOM 9113 N N . GLY B 1 35 ? 8.617 6.277 -12.727 1 47.84 35 GLY B N 1
ATOM 9114 C CA . GLY B 1 35 ? 8.266 5.008 -13.344 1 47.84 35 GLY B CA 1
ATOM 9115 C C . GLY B 1 35 ? 8.562 3.814 -12.453 1 47.84 35 GLY B C 1
ATOM 9116 O O . GLY B 1 35 ? 8.25 2.676 -12.805 1 47.84 35 GLY B O 1
ATOM 9117 N N . TYR B 1 36 ? 9.133 4.086 -11.25 1 49.56 36 TYR B N 1
ATOM 9118 C CA . TYR B 1 36 ? 9.438 3.01 -10.312 1 49.56 36 TYR B CA 1
ATOM 9119 C C . TYR B 1 36 ? 9.141 3.436 -8.883 1 49.56 36 TYR B C 1
ATOM 9121 O O . TYR B 1 36 ? 8.922 4.621 -8.609 1 49.56 36 TYR B O 1
ATOM 9129 N N . GLN B 1 37 ? 8.766 2.418 -8.125 1 52.75 37 GLN B N 1
ATOM 9130 C CA . GLN B 1 37 ? 8.562 2.734 -6.719 1 52.75 37 GLN B CA 1
ATOM 9131 C C . GLN B 1 37 ? 9.891 2.945 -6.004 1 52.75 37 GLN B C 1
ATOM 9133 O O . GLN B 1 37 ? 10.93 2.467 -6.465 1 52.75 37 GLN B O 1
ATOM 9138 N N . GLY B 1 38 ? 10.133 3.807 -5.102 1 46.53 38 GLY B N 1
ATOM 9139 C CA . GLY B 1 38 ? 11.281 4.227 -4.32 1 46.53 38 GLY B CA 1
ATOM 9140 C C . GLY B 1 38 ? 12.273 3.105 -4.07 1 46.53 38 GLY B C 1
ATOM 9141 O O . GLY B 1 38 ? 11.906 2.045 -3.564 1 46.53 38 GLY B O 1
ATOM 9142 N N . ALA B 1 39 ? 13.102 2.828 -5.219 1 46.5 39 ALA B N 1
ATOM 9143 C CA . ALA B 1 39 ? 14.203 1.876 -5.312 1 46.5 39 ALA B CA 1
ATOM 9144 C C . ALA B 1 39 ? 14.961 1.784 -3.992 1 46.5 39 ALA B C 1
ATOM 9146 O O . ALA B 1 39 ? 15.016 2.752 -3.23 1 46.5 39 ALA B O 1
ATOM 9147 N N . SER B 1 40 ? 15.086 0.578 -3.568 1 46.06 40 SER B N 1
ATOM 9148 C CA . SER B 1 40 ? 16.141 0.274 -2.607 1 46.06 40 SER B CA 1
ATOM 9149 C C . SER B 1 40 ? 17.469 0.892 -3.031 1 46.06 40 SER B C 1
ATOM 9151 O O . SER B 1 40 ? 17.859 0.795 -4.195 1 46.06 40 SER B O 1
ATOM 9153 N N . PRO B 1 41 ? 17.922 1.773 -2.373 1 43.94 41 PRO B N 1
ATOM 9154 C CA . PRO B 1 41 ? 19.125 2.557 -2.699 1 43.94 41 PRO B CA 1
ATOM 9155 C C . PRO B 1 41 ? 20.328 1.683 -3.043 1 43.94 41 PRO B C 1
ATOM 9157 O O . PRO B 1 41 ? 21.438 2.189 -3.172 1 43.94 41 PRO B O 1
ATOM 9160 N N . THR B 1 42 ? 20.312 0.285 -2.986 1 44.19 42 THR B N 1
ATOM 9161 C CA . THR B 1 42 ? 21.609 -0.318 -3.262 1 44.19 42 THR B CA 1
ATOM 9162 C C . THR B 1 42 ? 22.016 -0.104 -4.719 1 44.19 42 THR B C 1
ATOM 9164 O O . THR B 1 42 ? 21.156 -0.07 -5.605 1 44.19 42 THR B O 1
ATOM 9167 N N . LEU B 1 43 ? 23.141 0.42 -4.781 1 43.19 43 LEU B N 1
ATOM 9168 C CA . LEU B 1 43 ? 23.75 0.452 -6.109 1 43.19 43 LEU B CA 1
ATOM 9169 C C . LEU B 1 43 ? 23.469 -0.843 -6.863 1 43.19 43 LEU B C 1
ATOM 9171 O O . LEU B 1 43 ? 23.719 -1.935 -6.344 1 43.19 43 LEU B O 1
ATOM 9175 N N . GLY B 1 44 ? 22.734 -0.801 -7.945 1 50.19 44 GLY B N 1
ATOM 9176 C CA . GLY B 1 44 ? 22.469 -1.938 -8.812 1 50.19 44 GLY B CA 1
ATOM 9177 C C . GLY B 1 44 ? 21.062 -2.475 -8.656 1 50.19 44 GLY B C 1
ATOM 9178 O O . GLY B 1 44 ? 20.656 -3.383 -9.391 1 50.19 44 GLY B O 1
ATOM 9179 N N . ALA B 1 45 ? 20.422 -1.886 -7.539 1 55.81 45 ALA B N 1
ATOM 9180 C CA . ALA B 1 45 ? 19.062 -2.402 -7.406 1 55.81 45 ALA B CA 1
ATOM 9181 C C . ALA B 1 45 ? 18.156 -1.838 -8.492 1 55.81 45 ALA B C 1
ATOM 9183 O O . ALA B 1 45 ? 18.297 -0.679 -8.891 1 55.81 45 ALA B O 1
ATOM 9184 N N . PRO B 1 46 ? 17.391 -2.76 -9.047 1 59.06 46 PRO B N 1
ATOM 9185 C CA . PRO B 1 46 ? 16.516 -2.326 -10.141 1 59.06 46 PRO B CA 1
ATOM 9186 C C . PRO B 1 46 ? 15.453 -1.327 -9.688 1 59.06 46 PRO B C 1
ATOM 9188 O O . PRO B 1 46 ? 15.094 -1.299 -8.508 1 59.06 46 PRO B O 1
ATOM 9191 N N . PHE B 1 47 ? 15.195 -0.401 -10.57 1 68.25 47 PHE B N 1
ATOM 9192 C CA . PHE B 1 47 ? 14.055 0.48 -10.391 1 68.25 47 PHE B CA 1
ATOM 9193 C C . PHE B 1 47 ? 12.766 -0.207 -10.82 1 68.25 47 PHE B C 1
ATOM 9195 O O . PHE B 1 47 ? 12.555 -0.449 -12.016 1 68.25 47 PHE B O 1
ATOM 9202 N N . VAL B 1 48 ? 11.977 -0.603 -9.797 1 76.88 48 VAL B N 1
ATOM 9203 C CA . VAL B 1 48 ? 10.852 -1.485 -10.086 1 76.88 48 VAL B CA 1
ATOM 9204 C C . VAL B 1 48 ? 9.539 -0.747 -9.844 1 76.88 48 VAL B C 1
ATOM 9206 O O . VAL B 1 48 ? 9.414 -0 -8.875 1 76.88 48 VAL B O 1
ATOM 9209 N N . CYS B 1 49 ? 8.633 -0.765 -10.797 1 87.12 49 CYS B N 1
ATOM 9210 C CA . CYS B 1 49 ? 7.234 -0.381 -10.602 1 87.12 49 CYS B CA 1
ATOM 9211 C C . CYS B 1 49 ? 6.32 -1.6 -10.648 1 87.12 49 CYS B C 1
ATOM 9213 O O . CYS B 1 49 ? 6.125 -2.197 -11.711 1 87.12 49 CYS B O 1
ATOM 9215 N N . ASP B 1 50 ? 5.82 -2.051 -9.547 1 86.44 50 ASP B N 1
ATOM 9216 C CA . ASP B 1 50 ? 4.926 -3.203 -9.477 1 86.44 50 ASP B CA 1
ATOM 9217 C C . ASP B 1 50 ? 3.463 -2.766 -9.531 1 86.44 50 ASP B C 1
ATOM 9219 O O . ASP B 1 50 ? 2.559 -3.602 -9.492 1 86.44 50 ASP B O 1
ATOM 9223 N N . PHE B 1 51 ? 3.129 -1.419 -9.562 1 87.75 51 PHE B N 1
ATOM 9224 C CA . PHE B 1 51 ? 1.82 -0.796 -9.727 1 87.75 51 PHE B CA 1
ATOM 9225 C C . PHE B 1 51 ? 0.931 -1.066 -8.523 1 87.75 51 PHE B C 1
ATOM 9227 O O . PHE B 1 51 ? -0.288 -0.897 -8.594 1 87.75 51 PHE B O 1
ATOM 9234 N N . GLU B 1 52 ? 1.446 -1.541 -7.379 1 82.56 52 GLU B N 1
ATOM 9235 C CA . GLU B 1 52 ? 0.644 -1.857 -6.203 1 82.56 52 GLU B CA 1
ATOM 9236 C C . GLU B 1 52 ? 0.157 -0.589 -5.508 1 82.56 52 GLU B C 1
ATOM 9238 O O . GLU B 1 52 ? -0.959 -0.549 -4.984 1 82.56 52 GLU B O 1
ATOM 9243 N N . GLN B 1 53 ? 0.931 0.487 -5.426 1 72.88 53 GLN B N 1
ATOM 9244 C CA . GLN B 1 53 ? 0.555 1.723 -4.746 1 72.88 53 GLN B CA 1
ATOM 9245 C C . GLN B 1 53 ? -0.029 2.734 -5.727 1 72.88 53 GLN B C 1
ATOM 9247 O O . GLN B 1 53 ? -1.046 3.369 -5.441 1 72.88 53 GLN B O 1
ATOM 9252 N N . ASP B 1 54 ? 0.641 2.961 -6.855 1 80.31 54 ASP B N 1
ATOM 9253 C CA . ASP B 1 54 ? 0.228 3.857 -7.93 1 80.31 54 ASP B CA 1
ATOM 9254 C C . ASP B 1 54 ? 0.87 3.457 -9.258 1 80.31 54 ASP B C 1
ATOM 9256 O O . ASP B 1 54 ? 1.391 2.348 -9.391 1 80.31 54 ASP B O 1
ATOM 9260 N N . SER B 1 55 ? 0.715 4.242 -10.289 1 86.94 55 SER B N 1
ATOM 9261 C CA . SER B 1 55 ? 1.271 3.926 -11.602 1 86.94 55 SER B CA 1
ATOM 9262 C C . SER B 1 55 ? 2.734 4.348 -11.695 1 86.94 55 SER B C 1
ATOM 9264 O O . SER B 1 55 ? 3.332 4.289 -12.773 1 86.94 55 SER B O 1
ATOM 9266 N N . CYS B 1 56 ? 3.408 4.758 -10.648 1 87.69 56 CYS B N 1
ATOM 9267 C CA . CYS B 1 56 ? 4.816 5.137 -10.578 1 87.69 56 CYS B CA 1
ATOM 9268 C C . CYS B 1 56 ? 5.145 6.207 -11.617 1 87.69 56 CYS B C 1
ATOM 9270 O O . CYS B 1 56 ? 6.223 6.191 -12.211 1 87.69 56 CYS B O 1
ATOM 9272 N N . GLY B 1 57 ? 4.258 7.051 -12.039 1 87 57 GLY B N 1
ATOM 9273 C CA . GLY B 1 57 ? 4.504 8.125 -12.984 1 87 57 GLY B CA 1
ATOM 9274 C C . GLY B 1 57 ? 4.125 7.762 -14.406 1 87 57 GLY B C 1
ATOM 9275 O O . GLY B 1 57 ? 4.117 8.625 -15.297 1 87 57 GLY B O 1
ATOM 9276 N N . TRP B 1 58 ? 3.871 6.426 -14.703 1 91.25 58 TRP B N 1
ATOM 9277 C CA . TRP B 1 58 ? 3.42 6.047 -16.047 1 91.25 58 TRP B CA 1
ATOM 9278 C C . TRP B 1 58 ? 2.066 6.676 -16.359 1 91.25 58 TRP B C 1
ATOM 9280 O O . TRP B 1 58 ? 1.19 6.75 -15.492 1 91.25 58 TRP B O 1
ATOM 9290 N N . ARG B 1 59 ? 1.918 7.129 -17.594 1 89.31 59 ARG B N 1
ATOM 9291 C CA . ARG B 1 59 ? 0.695 7.824 -17.984 1 89.31 59 ARG B CA 1
ATOM 9292 C C . ARG B 1 59 ? 0.112 7.234 -19.266 1 89.31 59 ARG B C 1
ATOM 9294 O O . ARG B 1 59 ? 0.85 6.914 -20.203 1 89.31 59 ARG B O 1
ATOM 9301 N N . ASP B 1 60 ? -1.21 7.035 -19.219 1 90.56 60 ASP B N 1
ATOM 9302 C CA . ASP B 1 60 ? -1.918 6.668 -20.438 1 90.56 60 ASP B CA 1
ATOM 9303 C C . ASP B 1 60 ? -1.993 7.852 -21.406 1 90.56 60 ASP B C 1
ATOM 9305 O O . ASP B 1 60 ? -2.518 8.906 -21.062 1 90.56 60 ASP B O 1
ATOM 9309 N N . ILE B 1 61 ? -1.489 7.684 -22.578 1 91.94 61 ILE B N 1
ATOM 9310 C CA . ILE B 1 61 ? -1.525 8.758 -23.562 1 91.94 61 ILE B CA 1
ATOM 9311 C C . ILE B 1 61 ? -2.387 8.336 -24.75 1 91.94 61 ILE B C 1
ATOM 9313 O O . ILE B 1 61 ? -2.189 8.812 -25.875 1 91.94 61 ILE B O 1
ATOM 9317 N N . SER B 1 62 ? -3.207 7.398 -24.484 1 89.62 62 SER B N 1
ATOM 9318 C CA . SER B 1 62 ? -4.078 6.91 -25.547 1 89.62 62 SER B CA 1
ATOM 9319 C C . SER B 1 62 ? -5.059 7.992 -26 1 89.62 62 SER B C 1
ATOM 9321 O O . SER B 1 62 ? -5.434 8.859 -25.203 1 89.62 62 SER B O 1
ATOM 9323 N N . THR B 1 63 ? -5.406 7.973 -27.219 1 81.69 63 THR B N 1
ATOM 9324 C CA . THR B 1 63 ? -6.305 8.984 -27.766 1 81.69 63 THR B CA 1
ATOM 9325 C C . THR B 1 63 ? -7.695 8.398 -28 1 81.69 63 THR B C 1
ATOM 9327 O O . THR B 1 63 ? -8.609 9.109 -28.438 1 81.69 63 THR B O 1
ATOM 9330 N N . SER B 1 64 ? -7.84 7.082 -27.812 1 78.06 64 SER B N 1
ATOM 9331 C CA . SER B 1 64 ? -9.125 6.426 -28.016 1 78.06 64 SER B CA 1
ATOM 9332 C C . SER B 1 64 ? -9.633 5.781 -26.719 1 78.06 64 SER B C 1
ATOM 9334 O O . SER B 1 64 ? -8.977 5.867 -25.688 1 78.06 64 SER B O 1
ATOM 9336 N N . GLY B 1 65 ? -10.859 5.227 -26.828 1 73.44 65 GLY B N 1
ATOM 9337 C CA . GLY B 1 65 ? -11.414 4.508 -25.703 1 73.44 65 GLY B CA 1
ATOM 9338 C C . GLY B 1 65 ? -10.625 3.27 -25.328 1 73.44 65 GLY B C 1
ATOM 9339 O O . GLY B 1 65 ? -10.766 2.748 -24.219 1 73.44 65 GLY B O 1
ATOM 9340 N N . TYR B 1 66 ? -9.875 2.867 -26.312 1 83.25 66 TYR B N 1
ATOM 9341 C CA . TYR B 1 66 ? -8.914 1.812 -26.031 1 83.25 66 TYR B CA 1
ATOM 9342 C C . TYR B 1 66 ? -7.703 2.365 -25.281 1 83.25 66 TYR B C 1
ATOM 9344 O O . TYR B 1 66 ? -6.754 2.854 -25.906 1 83.25 66 TYR B O 1
ATOM 9352 N N . SER B 1 67 ? -7.785 2.287 -23.891 1 85.06 67 SER B N 1
ATOM 9353 C CA . SER B 1 67 ? -6.801 2.996 -23.078 1 85.06 67 SER B CA 1
ATOM 9354 C C . SER B 1 67 ? -6.328 2.139 -21.906 1 85.06 67 SER B C 1
ATOM 9356 O O . SER B 1 67 ? -6.977 1.15 -21.562 1 85.06 67 SER B O 1
ATOM 9358 N N . TRP B 1 68 ? -5.145 2.506 -21.391 1 88.62 68 TRP B N 1
ATOM 9359 C CA . TRP B 1 68 ? -4.562 1.806 -20.25 1 88.62 68 TRP B CA 1
ATOM 9360 C C . TRP B 1 68 ? -5.148 2.324 -18.938 1 88.62 68 TRP B C 1
ATOM 9362 O O . TRP B 1 68 ? -5.359 3.527 -18.781 1 88.62 68 TRP B O 1
ATOM 9372 N N . LEU B 1 69 ? -5.461 1.37 -18.031 1 82.44 69 LEU B N 1
ATOM 9373 C CA . LEU B 1 69 ? -5.926 1.723 -16.703 1 82.44 69 LEU B CA 1
ATOM 9374 C C . LEU B 1 69 ? -5.332 0.786 -15.648 1 82.44 69 LEU B C 1
ATOM 9376 O O . LEU B 1 69 ? -5.055 -0.379 -15.938 1 82.44 69 LEU B O 1
ATOM 9380 N N . ARG B 1 70 ? -5.078 1.338 -14.445 1 84.44 70 ARG B N 1
ATOM 9381 C CA . ARG B 1 70 ? -4.672 0.491 -13.328 1 84.44 70 ARG B CA 1
ATOM 9382 C C . ARG B 1 70 ? -5.836 -0.367 -12.836 1 84.44 70 ARG B C 1
ATOM 9384 O O . ARG B 1 70 ? -6.934 0.142 -12.602 1 84.44 70 ARG B O 1
ATOM 9391 N N . ASP B 1 71 ? -5.66 -1.667 -12.727 1 80.88 71 ASP B N 1
ATOM 9392 C CA . ASP B 1 71 ? -6.746 -2.594 -12.414 1 80.88 71 ASP B CA 1
ATOM 9393 C C . ASP B 1 71 ? -6.258 -3.725 -11.516 1 80.88 71 ASP B C 1
ATOM 9395 O O . ASP B 1 71 ? -5.062 -3.836 -11.234 1 80.88 71 ASP B O 1
ATOM 9399 N N . ARG B 1 72 ? -7.254 -4.52 -10.977 1 79.44 72 ARG B N 1
ATOM 9400 C CA . ARG B 1 72 ? -6.984 -5.73 -10.211 1 79.44 72 ARG B CA 1
ATOM 9401 C C . ARG B 1 72 ? -7.859 -6.883 -10.68 1 79.44 72 ARG B C 1
ATOM 9403 O O . ARG B 1 72 ? -8.961 -6.668 -11.188 1 79.44 72 ARG B O 1
ATOM 9410 N N . ALA B 1 73 ? -7.355 -8.078 -10.586 1 72.25 73 ALA B N 1
ATOM 9411 C CA . ALA B 1 73 ? -8.055 -9.25 -11.109 1 72.25 73 ALA B CA 1
ATOM 9412 C C . ALA B 1 73 ? -9.367 -9.484 -10.367 1 72.25 73 ALA B C 1
ATOM 9414 O O . ALA B 1 73 ? -10.344 -9.961 -10.961 1 72.25 73 ALA B O 1
ATOM 9415 N N . GLY B 1 74 ? -9.453 -9.211 -9.133 1 61.03 74 GLY B N 1
ATOM 9416 C CA . GLY B 1 74 ? -10.648 -9.453 -8.352 1 61.03 74 GLY B CA 1
ATOM 9417 C C . GLY B 1 74 ? -11.789 -8.516 -8.695 1 61.03 74 GLY B C 1
ATOM 9418 O O . GLY B 1 74 ? -12.938 -8.758 -8.312 1 61.03 74 GLY B O 1
ATOM 9419 N N . ALA B 1 75 ? -11.461 -7.578 -9.492 1 58.94 75 ALA B N 1
ATOM 9420 C CA . ALA B 1 75 ? -12.469 -6.562 -9.797 1 58.94 75 ALA B CA 1
ATOM 9421 C C . ALA B 1 75 ? -13.305 -6.969 -11.008 1 58.94 75 ALA B C 1
ATOM 9423 O O . ALA B 1 75 ? -14.406 -6.449 -11.211 1 58.94 75 ALA B O 1
ATOM 9424 N N . VAL B 1 76 ? -12.742 -7.867 -11.914 1 57.84 76 VAL B N 1
ATOM 9425 C CA . VAL B 1 76 ? -13.453 -8.203 -13.141 1 57.84 76 VAL B CA 1
ATOM 9426 C C . VAL B 1 76 ? -14.164 -9.547 -12.977 1 57.84 76 VAL B C 1
ATOM 9428 O O . VAL B 1 76 ? -13.547 -10.539 -12.586 1 57.84 76 VAL B O 1
ATOM 9431 N N . LEU B 1 77 ? -15.578 -9.547 -12.711 1 55.25 77 LEU B N 1
ATOM 9432 C CA . LEU B 1 77 ? -16.344 -10.781 -12.516 1 55.25 77 LEU B CA 1
ATOM 9433 C C . LEU B 1 77 ? -16 -11.797 -13.609 1 55.25 77 LEU B C 1
ATOM 9435 O O . LEU B 1 77 ? -15.898 -12.992 -13.336 1 55.25 77 LEU B O 1
ATOM 9439 N N . GLU B 1 78 ? -16.25 -11.344 -14.922 1 58.91 78 GLU B N 1
ATOM 9440 C CA . GLU B 1 78 ? -16.125 -12.266 -16.047 1 58.91 78 GLU B CA 1
ATOM 9441 C C . GLU B 1 78 ? -15.289 -11.664 -17.172 1 58.91 78 GLU B C 1
ATOM 9443 O O . GLU B 1 78 ? -15.32 -10.453 -17.406 1 58.91 78 GLU B O 1
ATOM 9448 N N . GLY B 1 79 ? -14 -12.109 -17.391 1 62.06 79 GLY B N 1
ATOM 9449 C CA . GLY B 1 79 ? -13.281 -11.609 -18.547 1 62.06 79 GLY B CA 1
ATOM 9450 C C . GLY B 1 79 ? -11.992 -12.367 -18.828 1 62.06 79 GLY B C 1
ATOM 9451 O O . GLY B 1 79 ? -11.57 -13.195 -18.016 1 62.06 79 GLY B O 1
ATOM 9452 N N . PRO B 1 80 ? -11.57 -12.25 -20 1 70.06 80 PRO B N 1
ATOM 9453 C CA . PRO B 1 80 ? -10.359 -12.938 -20.453 1 70.06 80 PRO B CA 1
ATOM 9454 C C . PRO B 1 80 ? -9.086 -12.367 -19.828 1 70.06 80 PRO B C 1
ATOM 9456 O O . PRO B 1 80 ? -7.984 -12.812 -20.156 1 70.06 80 PRO B O 1
ATOM 9459 N N . GLY B 1 81 ? -9.195 -11.523 -18.812 1 75.06 81 GLY B N 1
ATOM 9460 C CA . GLY B 1 81 ? -8.008 -10.953 -18.188 1 75.06 81 GLY B CA 1
ATOM 9461 C C . GLY B 1 81 ? -7.355 -11.891 -17.188 1 75.06 81 GLY B C 1
ATOM 9462 O O . GLY B 1 81 ? -7.812 -13.023 -16.984 1 75.06 81 GLY B O 1
ATOM 9463 N N . PRO B 1 82 ? -6.109 -11.516 -16.703 1 81.44 82 PRO B N 1
ATOM 9464 C CA . PRO B 1 82 ? -5.418 -12.359 -15.734 1 81.44 82 PRO B CA 1
ATOM 9465 C C . PRO B 1 82 ? -6.211 -12.539 -14.438 1 81.44 82 PRO B C 1
ATOM 9467 O O . PRO B 1 82 ? -6.922 -11.625 -14.016 1 81.44 82 PRO B O 1
ATOM 9470 N N . HIS B 1 83 ? -6.09 -13.695 -13.891 1 81.94 83 HIS B N 1
ATOM 9471 C CA . HIS B 1 83 ? -6.797 -14 -12.656 1 81.94 83 HIS B CA 1
ATOM 9472 C C . HIS B 1 83 ? -6.008 -13.531 -11.438 1 81.94 83 HIS B C 1
ATOM 9474 O O . HIS B 1 83 ? -6.523 -13.531 -10.32 1 81.94 83 HIS B O 1
ATOM 9480 N N . SER B 1 84 ? -4.793 -13.156 -11.664 1 86.06 84 SER B N 1
ATOM 9481 C CA . SER B 1 84 ? -3.926 -12.656 -10.602 1 86.06 84 SER B CA 1
ATOM 9482 C C . SER B 1 84 ? -2.879 -11.695 -11.164 1 86.06 84 SER B C 1
ATOM 9484 O O . SER B 1 84 ? -2.607 -11.688 -12.359 1 86.06 84 SER B O 1
ATOM 9486 N N . ASP B 1 85 ? -2.359 -10.883 -10.367 1 88.75 85 ASP B N 1
ATOM 9487 C CA . ASP B 1 85 ? -1.235 -10.055 -10.797 1 88.75 85 ASP B CA 1
ATOM 9488 C C . ASP B 1 85 ? 0.074 -10.836 -10.742 1 88.75 85 ASP B C 1
ATOM 9490 O O . ASP B 1 85 ? 0.097 -11.984 -10.305 1 88.75 85 ASP B O 1
ATOM 9494 N N . HIS B 1 86 ? 1.013 -10.32 -11.203 1 87.81 86 HIS B N 1
ATOM 9495 C CA . HIS B 1 86 ? 2.291 -11.023 -11.219 1 87.81 86 HIS B CA 1
ATOM 9496 C C . HIS B 1 86 ? 3.039 -10.836 -9.906 1 87.81 86 HIS B C 1
ATOM 9498 O O . HIS B 1 86 ? 3.775 -11.719 -9.477 1 87.81 86 HIS B O 1
ATOM 9504 N N . THR B 1 87 ? 2.895 -9.727 -9.211 1 84.62 87 THR B N 1
ATOM 9505 C CA . THR B 1 87 ? 3.654 -9.367 -8.016 1 84.62 87 THR B CA 1
ATOM 9506 C C . THR B 1 87 ? 3.256 -10.25 -6.836 1 84.62 87 THR B C 1
ATOM 9508 O O . THR B 1 87 ? 4.09 -10.969 -6.281 1 84.62 87 THR B O 1
ATOM 9511 N N . LEU B 1 88 ? 1.954 -10.273 -6.516 1 78.81 88 LEU B N 1
ATOM 9512 C CA . LEU B 1 88 ? 1.457 -10.992 -5.352 1 78.81 88 LEU B CA 1
ATOM 9513 C C . LEU B 1 88 ? 0.939 -12.375 -5.746 1 78.81 88 LEU B C 1
ATOM 9515 O O . LEU B 1 88 ? 0.824 -13.266 -4.902 1 78.81 88 LEU B O 1
ATOM 9519 N N . GLY B 1 89 ? 0.56 -12.516 -6.945 1 84.06 89 GLY B N 1
ATOM 9520 C CA . GLY B 1 89 ? -0.029 -13.766 -7.406 1 84.06 89 GLY B CA 1
ATOM 9521 C C . GLY B 1 89 ? -1.44 -13.984 -6.895 1 84.06 89 GLY B C 1
ATOM 9522 O O . GLY B 1 89 ? -1.882 -15.125 -6.738 1 84.06 89 GLY B O 1
ATOM 9523 N N . THR B 1 90 ? -2.123 -12.93 -6.512 1 85.44 90 THR B N 1
ATOM 9524 C CA . THR B 1 90 ? -3.492 -13.016 -6.016 1 85.44 90 THR B CA 1
ATOM 9525 C C . THR B 1 90 ? -4.406 -12.062 -6.781 1 85.44 90 THR B C 1
ATOM 9527 O O . THR B 1 90 ? -3.949 -11.312 -7.648 1 85.44 90 THR B O 1
ATOM 9530 N N . ASP B 1 91 ? -5.664 -12.086 -6.473 1 82 91 ASP B N 1
ATOM 9531 C CA . ASP B 1 91 ? -6.633 -11.25 -7.168 1 82 91 ASP B CA 1
ATOM 9532 C C . ASP B 1 91 ? -6.672 -9.844 -6.566 1 82 91 ASP B C 1
ATOM 9534 O O . ASP B 1 91 ? -7.375 -8.969 -7.07 1 82 91 ASP B O 1
ATOM 9538 N N . LEU B 1 92 ? -5.891 -9.633 -5.551 1 80.06 92 LEU B N 1
ATOM 9539 C CA . LEU B 1 92 ? -5.879 -8.328 -4.898 1 80.06 92 LEU B CA 1
ATOM 9540 C C . LEU B 1 92 ? -4.719 -7.477 -5.406 1 80.06 92 LEU B C 1
ATOM 9542 O O . LEU B 1 92 ? -4.633 -6.285 -5.098 1 80.06 92 LEU B O 1
ATOM 9546 N N . GLY B 1 93 ? -3.816 -8.102 -6.113 1 83.5 93 GLY B N 1
ATOM 9547 C CA . GLY B 1 93 ? -2.707 -7.348 -6.672 1 83.5 93 GLY B CA 1
ATOM 9548 C C . GLY B 1 93 ? -3.123 -6.434 -7.812 1 83.5 93 GLY B C 1
ATOM 9549 O O . GLY B 1 93 ? -4.129 -6.684 -8.477 1 83.5 93 GLY B O 1
ATOM 9550 N N . TRP B 1 94 ? -2.334 -5.324 -8.07 1 84.56 94 TRP B N 1
ATOM 9551 C CA . TRP B 1 94 ? -2.641 -4.32 -9.086 1 84.56 94 TRP B CA 1
ATOM 9552 C C . TRP B 1 94 ? -1.722 -4.473 -10.289 1 84.56 94 TRP B C 1
ATOM 9554 O O . TRP B 1 94 ? -0.598 -4.961 -10.164 1 84.56 94 TRP B O 1
ATOM 9564 N N . TYR B 1 95 ? -2.188 -4.137 -11.422 1 89.69 95 TYR B N 1
ATOM 9565 C CA . TYR B 1 95 ? -1.452 -4.078 -12.688 1 89.69 95 TYR B CA 1
ATOM 9566 C C . TYR B 1 95 ? -2.08 -3.068 -13.641 1 89.69 95 TYR B C 1
ATOM 9568 O O . TYR B 1 95 ? -3.158 -2.535 -13.367 1 89.69 95 TYR B O 1
ATOM 9576 N N . MET B 1 96 ? -1.425 -2.678 -14.695 1 90.69 96 MET B N 1
ATOM 9577 C CA . MET B 1 96 ? -2.006 -1.861 -15.758 1 90.69 96 MET B CA 1
ATOM 9578 C C . MET B 1 96 ? -2.672 -2.736 -16.812 1 90.69 96 MET B C 1
ATOM 9580 O O . MET B 1 96 ? -2.139 -3.781 -17.188 1 90.69 96 MET B O 1
ATOM 9584 N N . ALA B 1 97 ? -3.861 -2.367 -17.219 1 87.81 97 ALA B N 1
ATOM 9585 C CA . ALA B 1 97 ? -4.574 -3.234 -18.156 1 87.81 97 ALA B CA 1
ATOM 9586 C C . ALA B 1 97 ? -5.332 -2.414 -19.188 1 87.81 97 ALA B C 1
ATOM 9588 O O . ALA B 1 97 ? -5.734 -1.279 -18.922 1 87.81 97 ALA B O 1
ATOM 9589 N N . VAL B 1 98 ? -5.383 -2.955 -20.406 1 86.19 98 VAL B N 1
ATOM 9590 C CA . VAL B 1 98 ? -6.305 -2.518 -21.453 1 86.19 98 VAL B CA 1
ATOM 9591 C C . VAL B 1 98 ? -7.418 -3.547 -21.609 1 86.19 98 VAL B C 1
ATOM 9593 O O . VAL B 1 98 ? -7.152 -4.742 -21.75 1 86.19 98 VAL B O 1
ATOM 9596 N N . GLY B 1 99 ? -8.672 -3.133 -21.469 1 77.69 99 GLY B N 1
ATOM 9597 C CA . GLY B 1 99 ? -9.797 -4.047 -21.578 1 77.69 99 GLY B CA 1
ATOM 9598 C C . GLY B 1 99 ? -10.258 -4.254 -23 1 77.69 99 GLY B C 1
ATOM 9599 O O . GLY B 1 99 ? -9.75 -3.619 -23.938 1 77.69 99 GLY B O 1
ATOM 9600 N N . THR B 1 100 ? -11.195 -5.199 -23.078 1 73.56 100 THR B N 1
ATOM 9601 C CA . THR B 1 100 ? -11.758 -5.5 -24.391 1 73.56 100 THR B CA 1
ATOM 9602 C C . THR B 1 100 ? -12.539 -4.309 -24.922 1 73.56 100 THR B C 1
ATOM 9604 O O . THR B 1 100 ? -13.227 -3.619 -24.172 1 73.56 100 THR B O 1
ATOM 9607 N N . HIS B 1 101 ? -12.211 -3.875 -26.062 1 72.31 101 HIS B N 1
ATOM 9608 C CA . HIS B 1 101 ? -12.93 -2.791 -26.734 1 72.31 101 HIS B CA 1
ATOM 9609 C C . HIS B 1 101 ? -13.562 -3.266 -28.031 1 72.31 101 HIS B C 1
ATOM 9611 O O . HIS B 1 101 ? -12.914 -3.953 -28.828 1 72.31 101 HIS B O 1
ATOM 9617 N N . ARG B 1 102 ? -14.93 -2.908 -28.125 1 68.06 102 ARG B N 1
ATOM 9618 C CA . ARG B 1 102 ? -15.664 -3.326 -29.312 1 68.06 102 ARG B CA 1
ATOM 9619 C C . ARG B 1 102 ? -15.625 -2.242 -30.391 1 68.06 102 ARG B C 1
ATOM 9621 O O . ARG B 1 102 ? -15.844 -1.065 -30.094 1 68.06 102 ARG B O 1
ATOM 9628 N N . GLY B 1 103 ? -14.547 -2.258 -31.25 1 65.81 103 GLY B N 1
ATOM 9629 C CA . GLY B 1 103 ? -14.5 -1.321 -32.344 1 65.81 103 GLY B CA 1
ATOM 9630 C C . GLY B 1 103 ? -13.906 -1.915 -33.625 1 65.81 103 GLY B C 1
ATOM 9631 O O . GLY B 1 103 ? -13.172 -2.904 -33.562 1 65.81 103 GLY B O 1
ATOM 9632 N N . LYS B 1 104 ? -14.391 -1.466 -34.75 1 73.31 104 LYS B N 1
ATOM 9633 C CA . LYS B 1 104 ? -13.93 -1.982 -36.031 1 73.31 104 LYS B CA 1
ATOM 9634 C C . LYS B 1 104 ? -12.617 -1.317 -36.438 1 73.31 104 LYS B C 1
ATOM 9636 O O . LYS B 1 104 ? -11.844 -1.896 -37.219 1 73.31 104 LYS B O 1
ATOM 9641 N N . GLU B 1 105 ? -12.344 -0.187 -35.875 1 80.12 105 GLU B N 1
ATOM 9642 C CA . GLU B 1 105 ? -11.141 0.531 -36.312 1 80.12 105 GLU B CA 1
ATOM 9643 C C . GLU B 1 105 ? -9.945 0.146 -35.438 1 80.12 105 GLU B C 1
ATOM 9645 O O . GLU B 1 105 ? -10.102 -0.245 -34.281 1 80.12 105 GLU B O 1
ATOM 9650 N N . VAL B 1 106 ? -8.789 0.072 -36.219 1 87 106 VAL B N 1
ATOM 9651 C CA . VAL B 1 106 ? -7.543 -0.181 -35.5 1 87 106 VAL B CA 1
ATOM 9652 C C . VAL B 1 106 ? -7.316 0.907 -34.469 1 87 106 VAL B C 1
ATOM 9654 O O . VAL B 1 106 ? -7.52 2.092 -34.75 1 87 106 VAL B O 1
ATOM 9657 N N . SER B 1 107 ? -7.16 0.554 -33.25 1 87.75 107 SER B N 1
ATOM 9658 C CA . SER B 1 107 ? -6.887 1.485 -32.156 1 87.75 107 SER B CA 1
ATOM 9659 C C . SER B 1 107 ? -5.688 1.033 -31.344 1 87.75 107 SER B C 1
ATOM 9661 O O . SER B 1 107 ? -5.465 -0.167 -31.172 1 87.75 107 SER B O 1
ATOM 9663 N N . THR B 1 108 ? -4.859 1.992 -31.016 1 91.56 108 THR B N 1
ATOM 9664 C CA . THR B 1 108 ? -3.66 1.701 -30.25 1 91.56 108 THR B CA 1
ATOM 9665 C C . THR B 1 108 ? -3.744 2.336 -28.859 1 91.56 108 THR B C 1
ATOM 9667 O O . THR B 1 108 ? -4.023 3.531 -28.734 1 91.56 108 THR B O 1
ATOM 9670 N N . ALA B 1 109 ? -3.637 1.547 -27.828 1 92.12 109 ALA B N 1
ATOM 9671 C CA . ALA B 1 109 ? -3.465 2.033 -26.453 1 92.12 109 ALA B CA 1
ATOM 9672 C C . ALA B 1 109 ? -1.986 2.166 -26.094 1 92.12 109 ALA B C 1
ATOM 9674 O O . ALA B 1 109 ? -1.2 1.247 -26.344 1 92.12 109 ALA B O 1
ATOM 9675 N N . ALA B 1 110 ? -1.603 3.348 -25.578 1 95.5 110 ALA B N 1
ATOM 9676 C CA . ALA B 1 110 ? -0.186 3.594 -25.328 1 95.5 110 ALA B CA 1
ATOM 9677 C C . ALA B 1 110 ? 0.041 4.047 -23.875 1 95.5 110 ALA B C 1
ATOM 9679 O O . ALA B 1 110 ? -0.663 4.93 -23.391 1 95.5 110 ALA B O 1
ATOM 9680 N N . LEU B 1 111 ? 0.925 3.35 -23.188 1 94.88 111 LEU B N 1
ATOM 9681 C CA . LEU B 1 111 ? 1.384 3.689 -21.844 1 94.88 111 LEU B CA 1
ATOM 9682 C C . LEU B 1 111 ? 2.803 4.246 -21.875 1 94.88 111 LEU B C 1
ATOM 9684 O O . LEU B 1 111 ? 3.719 3.594 -22.391 1 94.88 111 LEU B O 1
ATOM 9688 N N . ARG B 1 112 ? 3.018 5.445 -21.375 1 94.31 112 ARG B N 1
ATOM 9689 C CA . ARG B 1 112 ? 4.301 6.121 -21.516 1 94.31 112 ARG B CA 1
ATOM 9690 C C . ARG B 1 112 ? 4.922 6.398 -20.141 1 94.31 112 ARG B C 1
ATOM 9692 O O . ARG B 1 112 ? 4.219 6.77 -19.203 1 94.31 112 ARG B O 1
ATOM 9699 N N . SER B 1 113 ? 6.285 6.215 -20.078 1 92.62 113 SER B N 1
ATOM 9700 C CA . SER B 1 113 ? 7.031 6.523 -18.859 1 92.62 113 SER B CA 1
ATOM 9701 C C . SER B 1 113 ? 7.191 8.031 -18.672 1 92.62 113 SER B C 1
ATOM 9703 O O . SER B 1 113 ? 6.941 8.805 -19.594 1 92.62 113 SER B O 1
ATOM 9705 N N . PRO B 1 114 ? 7.559 8.531 -17.438 1 90.19 114 PRO B N 1
ATOM 9706 C CA . PRO B 1 114 ? 7.996 9.922 -17.312 1 90.19 114 PRO B CA 1
ATOM 9707 C C . PRO B 1 114 ? 9.312 10.195 -18.047 1 90.19 114 PRO B C 1
ATOM 9709 O O . PRO B 1 114 ? 9.898 9.281 -18.625 1 90.19 114 PRO B O 1
ATOM 9712 N N . ILE B 1 115 ? 9.711 11.383 -18.031 1 91 115 ILE B N 1
ATOM 9713 C CA . ILE B 1 115 ? 10.969 11.719 -18.672 1 91 115 ILE B CA 1
ATOM 9714 C C . ILE B 1 115 ? 12.133 11.148 -17.859 1 91 115 ILE B C 1
ATOM 9716 O O . ILE B 1 115 ? 12.289 11.477 -16.688 1 91 115 ILE B O 1
ATOM 9720 N N . LEU B 1 116 ? 12.875 10.242 -18.422 1 91.38 116 LEU B N 1
ATOM 9721 C CA . LEU B 1 116 ? 14.055 9.641 -17.812 1 91.38 116 LEU B CA 1
ATOM 9722 C C . LEU B 1 116 ? 15.328 10.289 -18.344 1 91.38 116 LEU B C 1
ATOM 9724 O O . LEU B 1 116 ? 15.32 10.922 -19.406 1 91.38 116 LEU B O 1
ATOM 9728 N N . HIS B 1 117 ? 16.344 10.148 -17.469 1 90.62 117 HIS B N 1
ATOM 9729 C CA . HIS B 1 117 ? 17.594 10.805 -17.875 1 90.62 117 HIS B CA 1
ATOM 9730 C C . HIS B 1 117 ? 18.766 9.844 -17.828 1 90.62 117 HIS B C 1
ATOM 9732 O O . HIS B 1 117 ? 18.906 9.07 -16.875 1 90.62 117 HIS B O 1
ATOM 9738 N N . GLU B 1 118 ? 19.531 9.898 -18.812 1 89.38 118 GLU B N 1
ATOM 9739 C CA . GLU B 1 118 ? 20.812 9.18 -18.891 1 89.38 118 GLU B CA 1
ATOM 9740 C C . GLU B 1 118 ? 20.625 7.691 -18.625 1 89.38 118 GLU B C 1
ATOM 9742 O O . GLU B 1 118 ? 19.828 7.301 -17.766 1 89.38 118 GLU B O 1
ATOM 9747 N N . ALA B 1 119 ? 21.047 6.82 -19.344 1 90.5 119 ALA B N 1
ATOM 9748 C CA . ALA B 1 119 ? 21.094 5.375 -19.125 1 90.5 119 ALA B CA 1
ATOM 9749 C C . ALA B 1 119 ? 22.484 4.824 -19.422 1 90.5 119 ALA B C 1
ATOM 9751 O O . ALA B 1 119 ? 23.125 5.211 -20.406 1 90.5 119 ALA B O 1
ATOM 9752 N N . GLY B 1 120 ? 22.969 4.066 -18.531 1 90.06 120 GLY B N 1
ATOM 9753 C CA . GLY B 1 120 ? 24.25 3.424 -18.75 1 90.06 120 GLY B CA 1
ATOM 9754 C C . GLY B 1 120 ? 24.219 2.367 -19.828 1 90.06 120 GLY B C 1
ATOM 9755 O O . GLY B 1 120 ? 23.141 1.982 -20.297 1 90.06 120 GLY B O 1
ATOM 9756 N N . PRO B 1 121 ? 25.375 1.941 -20.281 1 88.31 121 PRO B N 1
ATOM 9757 C CA . PRO B 1 121 ? 25.438 0.966 -21.375 1 88.31 121 PRO B CA 1
ATOM 9758 C C . PRO B 1 121 ? 24.859 -0.395 -20.984 1 88.31 121 PRO B C 1
ATOM 9760 O O . PRO B 1 121 ? 24.453 -1.171 -21.844 1 88.31 121 PRO B O 1
ATOM 9763 N N . ALA B 1 122 ? 24.859 -0.731 -19.688 1 87.06 122 ALA B N 1
ATOM 9764 C CA . ALA B 1 122 ? 24.375 -2.027 -19.219 1 87.06 122 ALA B CA 1
ATOM 9765 C C . ALA B 1 122 ? 22.891 -1.965 -18.891 1 87.06 122 ALA B C 1
ATOM 9767 O O . ALA B 1 122 ? 22.344 -2.908 -18.312 1 87.06 122 ALA B O 1
ATOM 9768 N N . CYS B 1 123 ? 22.188 -0.918 -19.297 1 89 123 CYS B N 1
ATOM 9769 C CA . CYS B 1 123 ? 20.797 -0.706 -18.906 1 89 123 CYS B CA 1
ATOM 9770 C C . CYS B 1 123 ? 19.875 -1.718 -19.594 1 89 123 CYS B C 1
ATOM 9772 O O . CYS B 1 123 ? 19.922 -1.886 -20.812 1 89 123 CYS B O 1
ATOM 9774 N N . GLU B 1 124 ? 19.125 -2.402 -18.766 1 88.12 124 GLU B N 1
ATOM 9775 C CA . GLU B 1 124 ? 18.125 -3.357 -19.25 1 88.12 124 GLU B CA 1
ATOM 9776 C C . GLU B 1 124 ? 16.734 -3.027 -18.719 1 88.12 124 GLU B C 1
ATOM 9778 O O . GLU B 1 124 ? 16.594 -2.633 -17.562 1 88.12 124 GLU B O 1
ATOM 9783 N N . LEU B 1 125 ? 15.734 -3.15 -19.594 1 89.62 125 LEU B N 1
ATOM 9784 C CA . LEU B 1 125 ? 14.328 -3.018 -19.219 1 89.62 125 LEU B CA 1
ATOM 9785 C C . LEU B 1 125 ? 13.648 -4.383 -19.172 1 89.62 125 LEU B C 1
ATOM 9787 O O . LEU B 1 125 ? 13.719 -5.148 -20.141 1 89.62 125 LEU B O 1
ATOM 9791 N N . ARG B 1 126 ? 13.117 -4.676 -18.031 1 88.38 126 ARG B N 1
ATOM 9792 C CA . ARG B 1 126 ? 12.383 -5.926 -17.844 1 88.38 126 ARG B CA 1
ATOM 9793 C C . ARG B 1 126 ? 10.93 -5.656 -17.469 1 88.38 126 ARG B C 1
ATOM 9795 O O . ARG B 1 126 ? 10.641 -4.762 -16.672 1 88.38 126 ARG B O 1
ATOM 9802 N N . LEU B 1 127 ? 10.016 -6.324 -18.062 1 91.44 127 LEU B N 1
ATOM 9803 C CA . LEU B 1 127 ? 8.602 -6.18 -17.719 1 91.44 127 LEU B CA 1
ATOM 9804 C C . LEU B 1 127 ? 7.852 -7.488 -17.938 1 91.44 127 LEU B C 1
ATOM 9806 O O . LEU B 1 127 ? 8.328 -8.375 -18.641 1 91.44 127 LEU B O 1
ATOM 9810 N N . TRP B 1 128 ? 6.766 -7.641 -17.25 1 91.25 128 TRP B N 1
ATOM 9811 C CA . TRP B 1 128 ? 5.883 -8.789 -17.422 1 91.25 128 TRP B CA 1
ATOM 9812 C C . TRP B 1 128 ? 4.566 -8.383 -18.078 1 91.25 128 TRP B C 1
ATOM 9814 O O . TRP B 1 128 ? 3.977 -7.359 -17.703 1 91.25 128 TRP B O 1
ATOM 9824 N N . TYR B 1 129 ? 4.164 -9.102 -19.094 1 91.38 129 TYR B N 1
ATOM 9825 C CA . TYR B 1 129 ? 2.908 -8.797 -19.766 1 91.38 129 TYR B CA 1
ATOM 9826 C C . TYR B 1 129 ? 2.031 -10.031 -19.891 1 91.38 129 TYR B C 1
ATOM 9828 O O . TYR B 1 129 ? 2.527 -11.164 -19.812 1 91.38 129 TYR B O 1
ATOM 9836 N N . HIS B 1 130 ? 0.753 -9.898 -19.922 1 89.44 130 HIS B N 1
ATOM 9837 C CA . HIS B 1 130 ? -0.258 -10.938 -20.094 1 89.44 130 HIS B CA 1
ATOM 9838 C C . HIS B 1 130 ? -1.234 -10.594 -21.203 1 89.44 130 HIS B C 1
ATOM 9840 O O . HIS B 1 130 ? -1.678 -9.445 -21.312 1 89.44 130 HIS B O 1
ATOM 9846 N N . THR B 1 131 ? -1.404 -11.547 -22.141 1 87.19 131 THR B N 1
ATOM 9847 C CA . THR B 1 131 ? -2.359 -11.359 -23.219 1 87.19 131 THR B CA 1
ATOM 9848 C C . THR B 1 131 ? -3.395 -12.477 -23.234 1 87.19 131 THR B C 1
ATOM 9850 O O . THR B 1 131 ? -3.07 -13.633 -22.953 1 87.19 131 THR B O 1
ATOM 9853 N N . ALA B 1 132 ? -4.66 -12.078 -23.281 1 75.81 132 ALA B N 1
ATOM 9854 C CA . ALA B 1 132 ? -5.688 -13.102 -23.438 1 75.81 132 ALA B CA 1
ATOM 9855 C C . ALA B 1 132 ? -5.613 -13.742 -24.828 1 75.81 132 ALA B C 1
ATOM 9857 O O . ALA B 1 132 ? -5.316 -13.07 -25.812 1 75.81 132 ALA B O 1
ATOM 9858 N N . SER B 1 133 ? -5.539 -14.984 -24.984 1 61.12 133 SER B N 1
ATOM 9859 C CA . SER B 1 133 ? -5.305 -15.789 -26.188 1 61.12 133 SER B CA 1
ATOM 9860 C C . SER B 1 133 ? -6.105 -15.266 -27.375 1 61.12 133 SER B C 1
ATOM 9862 O O . SER B 1 133 ? -7.332 -15.141 -27.297 1 61.12 133 SER B O 1
ATOM 9864 N N . GLY B 1 134 ? -5.473 -14.938 -28.469 1 60.88 134 GLY B N 1
ATOM 9865 C CA . GLY B 1 134 ? -5.969 -14.594 -29.797 1 60.88 134 GLY B CA 1
ATOM 9866 C C . GLY B 1 134 ? -6.555 -13.195 -29.875 1 60.88 134 GLY B C 1
ATOM 9867 O O . GLY B 1 134 ? -7.258 -12.867 -30.828 1 60.88 134 GLY B O 1
ATOM 9868 N N . ASP B 1 135 ? -6.141 -12.32 -28.797 1 67.56 135 ASP B N 1
ATOM 9869 C CA . ASP B 1 135 ? -7.031 -11.172 -28.672 1 67.56 135 ASP B CA 1
ATOM 9870 C C . ASP B 1 135 ? -6.285 -9.859 -28.906 1 67.56 135 ASP B C 1
ATOM 9872 O O . ASP B 1 135 ? -6.863 -8.781 -28.797 1 67.56 135 ASP B O 1
ATOM 9876 N N . VAL B 1 136 ? -4.895 -9.852 -29.281 1 77.62 136 VAL B N 1
ATOM 9877 C CA . VAL B 1 136 ? -4.207 -8.586 -29.516 1 77.62 136 VAL B CA 1
ATOM 9878 C C . VAL B 1 136 ? -3.52 -8.617 -30.875 1 77.62 136 VAL B C 1
ATOM 9880 O O . VAL B 1 136 ? -2.98 -9.648 -31.281 1 77.62 136 VAL B O 1
ATOM 9883 N N . ALA B 1 137 ? -3.533 -7.559 -31.578 1 78.12 137 ALA B N 1
ATOM 9884 C CA . ALA B 1 137 ? -2.934 -7.504 -32.906 1 78.12 137 ALA B CA 1
ATOM 9885 C C . ALA B 1 137 ? -1.419 -7.34 -32.812 1 78.12 137 ALA B C 1
ATOM 9887 O O . ALA B 1 137 ? -0.672 -8.016 -33.531 1 78.12 137 ALA B O 1
ATOM 9888 N N . GLU B 1 138 ? -0.991 -6.426 -32.031 1 88.44 138 GLU B N 1
ATOM 9889 C CA . GLU B 1 138 ? 0.445 -6.176 -31.938 1 88.44 138 GLU B CA 1
ATOM 9890 C C . GLU B 1 138 ? 0.814 -5.535 -30.594 1 88.44 138 GLU B C 1
ATOM 9892 O O . GLU B 1 138 ? 0.052 -4.73 -30.062 1 88.44 138 GLU B O 1
ATOM 9897 N N . LEU B 1 139 ? 1.931 -5.957 -30.047 1 91.19 139 LEU B N 1
ATOM 9898 C CA . LEU B 1 139 ? 2.564 -5.289 -28.922 1 91.19 139 LEU B CA 1
ATOM 9899 C C . LEU B 1 139 ? 3.873 -4.629 -29.344 1 91.19 139 LEU B C 1
ATOM 9901 O O . LEU B 1 139 ? 4.625 -5.188 -30.141 1 91.19 139 LEU B O 1
ATOM 9905 N N . ARG B 1 140 ? 4.082 -3.428 -28.875 1 92.31 140 ARG B N 1
ATOM 9906 C CA . ARG B 1 140 ? 5.281 -2.691 -29.266 1 92.31 140 ARG B CA 1
ATOM 9907 C C . ARG B 1 140 ? 5.875 -1.945 -28.078 1 92.31 140 ARG B C 1
ATOM 9909 O O . ARG B 1 140 ? 5.145 -1.397 -27.25 1 92.31 140 ARG B O 1
ATOM 9916 N N . LEU B 1 141 ? 7.195 -2.006 -27.922 1 93.25 141 LEU B N 1
ATOM 9917 C CA . LEU B 1 141 ? 7.965 -1.218 -26.969 1 93.25 141 LEU B CA 1
ATOM 9918 C C . LEU B 1 141 ? 8.898 -0.249 -27.688 1 93.25 141 LEU B C 1
ATOM 9920 O O . LEU B 1 141 ? 9.758 -0.669 -28.469 1 93.25 141 LEU B O 1
ATOM 9924 N N . GLU B 1 142 ? 8.703 1.05 -27.391 1 94.06 142 GLU B N 1
ATOM 9925 C CA . GLU B 1 142 ? 9.461 2.076 -28.094 1 94.06 142 GLU B CA 1
ATOM 9926 C C . GLU B 1 142 ? 10.188 2.998 -27.125 1 94.06 142 GLU B C 1
ATOM 9928 O O . GLU B 1 142 ? 9.742 3.174 -25.984 1 94.06 142 GLU B O 1
ATOM 9933 N N . LEU B 1 143 ? 11.352 3.428 -27.578 1 92.94 143 LEU B N 1
ATOM 9934 C CA . LEU B 1 143 ? 12.141 4.406 -26.828 1 92.94 143 LEU B CA 1
ATOM 9935 C C . LEU B 1 143 ? 12.297 5.695 -27.625 1 92.94 143 LEU B C 1
ATOM 9937 O O . LEU B 1 143 ? 12.727 5.668 -28.781 1 92.94 143 LEU B O 1
ATOM 9941 N N . THR B 1 144 ? 11.867 6.801 -27.016 1 92.69 144 THR B N 1
ATOM 9942 C CA . THR B 1 144 ? 11.984 8.102 -27.672 1 92.69 144 THR B CA 1
ATOM 9943 C C . THR B 1 144 ? 13.078 8.938 -27 1 92.69 144 THR B C 1
ATOM 9945 O O . THR B 1 144 ? 13.039 9.172 -25.797 1 92.69 144 THR B O 1
ATOM 9948 N N . HIS B 1 145 ? 14.062 9.156 -27.781 1 88.62 145 HIS B N 1
ATOM 9949 C CA . HIS B 1 145 ? 15.164 9.992 -27.328 1 88.62 145 HIS B CA 1
ATOM 9950 C C . HIS B 1 145 ? 15.367 11.18 -28.266 1 88.62 145 HIS B C 1
ATOM 9952 O O . HIS B 1 145 ? 15.523 11.008 -29.484 1 88.62 145 HIS B O 1
ATOM 9958 N N . SER B 1 146 ? 15.344 12.414 -27.688 1 81.62 146 SER B N 1
ATOM 9959 C CA . SER B 1 146 ? 15.414 13.633 -28.484 1 81.62 146 SER B CA 1
ATOM 9960 C C . SER B 1 146 ? 14.367 13.633 -29.594 1 81.62 146 SER B C 1
ATOM 9962 O O . SER B 1 146 ? 13.164 13.578 -29.328 1 81.62 146 SER B O 1
ATOM 9964 N N . MET B 1 147 ? 14.82 13.484 -30.906 1 79.38 147 MET B N 1
ATOM 9965 C CA . MET B 1 147 ? 13.867 13.531 -32 1 79.38 147 MET B CA 1
ATOM 9966 C C . MET B 1 147 ? 13.727 12.164 -32.656 1 79.38 147 MET B C 1
ATOM 9968 O O . MET B 1 147 ? 12.969 12.008 -33.625 1 79.38 147 MET B O 1
ATOM 9972 N N . GLU B 1 148 ? 14.312 11.195 -32.031 1 84.06 148 GLU B N 1
ATOM 9973 C CA . GLU B 1 148 ? 14.273 9.875 -32.656 1 84.06 148 GLU B CA 1
ATOM 9974 C C . GLU B 1 148 ? 13.492 8.883 -31.812 1 84.06 148 GLU B C 1
ATOM 9976 O O . GLU B 1 148 ? 13.594 8.906 -30.578 1 84.06 148 GLU B O 1
ATOM 9981 N N . THR B 1 149 ? 12.617 8.109 -32.406 1 88.5 149 THR B N 1
ATOM 9982 C CA . THR B 1 149 ? 11.914 7.016 -31.734 1 88.5 149 THR B CA 1
ATOM 9983 C C . THR B 1 149 ? 12.453 5.668 -32.219 1 88.5 149 THR B C 1
ATOM 9985 O O . THR B 1 149 ? 12.414 5.367 -33.406 1 88.5 149 THR B O 1
ATOM 9988 N N . LEU B 1 150 ? 12.977 4.941 -31.312 1 85.38 150 LEU B N 1
ATOM 9989 C CA . LEU B 1 150 ? 13.547 3.635 -31.594 1 85.38 150 LEU B CA 1
ATOM 9990 C C . LEU B 1 150 ? 12.625 2.518 -31.141 1 85.38 150 LEU B C 1
ATOM 9992 O O . LEU B 1 150 ? 12.047 2.592 -30.047 1 85.38 150 LEU B O 1
ATOM 9996 N N . THR B 1 151 ? 12.391 1.519 -31.969 1 86.94 151 THR B N 1
ATOM 9997 C CA . THR B 1 151 ? 11.641 0.336 -31.562 1 86.94 151 THR B CA 1
ATOM 9998 C C . THR B 1 151 ? 12.555 -0.673 -30.875 1 86.94 151 THR B C 1
ATOM 10000 O O . THR B 1 151 ? 13.469 -1.22 -31.5 1 86.94 151 THR B O 1
ATOM 10003 N N . LEU B 1 152 ? 12.352 -0.896 -29.641 1 86.38 152 LEU B N 1
ATOM 10004 C CA . LEU B 1 152 ? 13.172 -1.835 -28.891 1 86.38 152 LEU B CA 1
ATOM 10005 C C . LEU B 1 152 ? 12.688 -3.268 -29.094 1 86.38 152 LEU B C 1
ATOM 10007 O O . LEU B 1 152 ? 13.492 -4.207 -29.062 1 86.38 152 LEU B O 1
ATOM 10011 N N . TRP B 1 153 ? 11.336 -3.432 -29.234 1 85.94 153 TRP B N 1
ATOM 10012 C CA . TRP B 1 153 ? 10.734 -4.758 -29.328 1 85.94 153 TRP B CA 1
ATOM 10013 C C . TRP B 1 153 ? 9.359 -4.684 -29.984 1 85.94 153 TRP B C 1
ATOM 10015 O O . TRP B 1 153 ? 8.617 -3.725 -29.781 1 85.94 153 TRP B O 1
ATOM 10025 N N . GLN B 1 154 ? 9.055 -5.656 -30.844 1 86.94 154 GLN B N 1
ATOM 10026 C CA . GLN B 1 154 ? 7.758 -5.781 -31.5 1 86.94 154 GLN B CA 1
ATOM 10027 C C . GLN B 1 154 ? 7.348 -7.246 -31.641 1 86.94 154 GLN B C 1
ATOM 10029 O O . GLN B 1 154 ? 8.18 -8.102 -31.938 1 86.94 154 GLN B O 1
ATOM 10034 N N . SER B 1 155 ? 6.086 -7.57 -31.266 1 82.81 155 SER B N 1
ATOM 10035 C CA . SER B 1 155 ? 5.609 -8.945 -31.359 1 82.81 155 SER B CA 1
ATOM 10036 C C . SER B 1 155 ? 4.156 -9 -31.828 1 82.81 155 SER B C 1
ATOM 10038 O O . SER B 1 155 ? 3.34 -8.164 -31.422 1 82.81 155 SER B O 1
ATOM 10040 N N . SER B 1 156 ? 3.789 -9.883 -32.688 1 79.38 156 SER B N 1
ATOM 10041 C CA . SER B 1 156 ? 2.418 -10.086 -33.156 1 79.38 156 SER B CA 1
ATOM 10042 C C . SER B 1 156 ? 1.858 -11.414 -32.656 1 79.38 156 SER B C 1
ATOM 10044 O O . SER B 1 156 ? 0.742 -11.797 -33 1 79.38 156 SER B O 1
ATOM 10046 N N . GLY B 1 157 ? 2.443 -12.031 -31.688 1 75.56 157 GLY B N 1
ATOM 10047 C CA . GLY B 1 157 ? 1.984 -13.305 -31.141 1 75.56 157 GLY B CA 1
ATOM 10048 C C . GLY B 1 157 ? 2.381 -14.492 -32 1 75.56 157 GLY B C 1
ATOM 10049 O O . GLY B 1 157 ? 3.225 -14.367 -32.875 1 75.56 157 GLY B O 1
ATOM 10050 N N . PRO B 1 158 ? 1.843 -15.633 -31.859 1 74.75 158 PRO B N 1
ATOM 10051 C CA . PRO B 1 158 ? 0.995 -15.953 -30.719 1 74.75 158 PRO B CA 1
ATOM 10052 C C . PRO B 1 158 ? 1.76 -15.93 -29.391 1 74.75 158 PRO B C 1
ATOM 10054 O O . PRO B 1 158 ? 2.963 -16.203 -29.375 1 74.75 158 PRO B O 1
ATOM 10057 N N . TRP B 1 159 ? 1.021 -15.617 -28.391 1 78.38 159 TRP B N 1
ATOM 10058 C CA . TRP B 1 159 ? 1.594 -15.562 -27.047 1 78.38 159 TRP B CA 1
ATOM 10059 C C . TRP B 1 159 ? 1.104 -16.734 -26.203 1 78.38 159 TRP B C 1
ATOM 10061 O O . TRP B 1 159 ? 0.013 -17.25 -26.438 1 78.38 159 TRP B O 1
ATOM 10071 N N . GLY B 1 160 ? 1.974 -17.234 -25.328 1 70.69 160 GLY B N 1
ATOM 10072 C CA . GLY B 1 160 ? 1.617 -18.328 -24.438 1 70.69 160 GLY B CA 1
ATOM 10073 C C . GLY B 1 160 ? 0.667 -17.891 -23.328 1 70.69 160 GLY B C 1
ATOM 10074 O O . GLY B 1 160 ? 0.366 -16.703 -23.188 1 70.69 160 GLY B O 1
ATOM 10075 N N . PRO B 1 161 ? 0.106 -18.875 -22.625 1 74.06 161 PRO B N 1
ATOM 10076 C CA . PRO B 1 161 ? -0.776 -18.547 -21.5 1 74.06 161 PRO B CA 1
ATOM 10077 C C . PRO B 1 161 ? -0.016 -18 -20.297 1 74.06 161 PRO B C 1
ATOM 10079 O O . PRO B 1 161 ? 1.165 -18.312 -20.109 1 74.06 161 PRO B O 1
ATOM 10082 N N . GLY B 1 162 ? -0.602 -17.172 -19.547 1 79.69 162 GLY B N 1
ATOM 10083 C CA . GLY B 1 162 ? -0.027 -16.688 -18.312 1 79.69 162 GLY B CA 1
ATOM 10084 C C . GLY B 1 162 ? 0.846 -15.469 -18.5 1 79.69 162 GLY B C 1
ATOM 10085 O O . GLY B 1 162 ? 0.847 -14.852 -19.562 1 79.69 162 GLY B O 1
ATOM 10086 N N . TRP B 1 163 ? 1.517 -15.078 -17.484 1 85.12 163 TRP B N 1
ATOM 10087 C CA . TRP B 1 163 ? 2.408 -13.922 -17.516 1 85.12 163 TRP B CA 1
ATOM 10088 C C . TRP B 1 163 ? 3.719 -14.266 -18.219 1 85.12 163 TRP B C 1
ATOM 10090 O O . TRP B 1 163 ? 4.309 -15.312 -17.969 1 85.12 163 TRP B O 1
ATOM 10100 N N . GLN B 1 164 ? 4.156 -13.414 -19.141 1 83.88 164 GLN B N 1
ATOM 10101 C CA . GLN B 1 164 ? 5.402 -13.594 -19.875 1 83.88 164 GLN B CA 1
ATOM 10102 C C . GLN B 1 164 ? 6.375 -12.453 -19.594 1 83.88 164 GLN B C 1
ATOM 10104 O O . GLN B 1 164 ? 5.965 -11.305 -19.438 1 83.88 164 GLN B O 1
ATOM 10109 N N . GLU B 1 165 ? 7.633 -12.789 -19.594 1 84.06 165 GLU B N 1
ATOM 10110 C CA . GLU B 1 165 ? 8.664 -11.789 -19.312 1 84.06 165 GLU B CA 1
ATOM 10111 C C . GLU B 1 165 ? 9.281 -11.25 -20.594 1 84.06 165 GLU B C 1
ATOM 10113 O O . GLU B 1 165 ? 9.523 -12 -21.531 1 84.06 165 GLU B O 1
ATOM 10118 N N . LEU B 1 166 ? 9.461 -9.961 -20.656 1 86.56 166 LEU B N 1
ATOM 10119 C CA . LEU B 1 166 ? 10.188 -9.289 -21.734 1 86.56 166 LEU B CA 1
ATOM 10120 C C . LEU B 1 166 ? 11.438 -8.594 -21.188 1 86.56 166 LEU B C 1
ATOM 10122 O O . LEU B 1 166 ? 11.375 -7.875 -20.188 1 86.56 166 LEU B O 1
ATOM 10126 N N . VAL B 1 167 ? 12.633 -8.898 -21.781 1 85.69 167 VAL B N 1
ATOM 10127 C CA . VAL B 1 167 ? 13.891 -8.258 -21.406 1 85.69 167 VAL B CA 1
ATOM 10128 C C . VAL B 1 167 ? 14.508 -7.586 -22.625 1 85.69 167 VAL B C 1
ATOM 10130 O O . VAL B 1 167 ? 14.703 -8.227 -23.672 1 85.69 167 VAL B O 1
ATOM 10133 N N . VAL B 1 168 ? 14.727 -6.332 -22.531 1 87.5 168 VAL B N 1
ATOM 10134 C CA . VAL B 1 168 ? 15.352 -5.59 -23.625 1 87.5 168 VAL B CA 1
ATOM 10135 C C . VAL B 1 168 ? 16.469 -4.703 -23.078 1 87.5 168 VAL B C 1
ATOM 10137 O O . VAL B 1 168 ? 16.375 -4.203 -21.969 1 87.5 168 VAL B O 1
ATOM 10140 N N . ALA B 1 169 ? 17.562 -4.609 -23.859 1 87.81 169 ALA B N 1
ATOM 10141 C CA . ALA B 1 169 ? 18.656 -3.695 -23.5 1 87.81 169 ALA B CA 1
ATOM 10142 C C . ALA B 1 169 ? 18.453 -2.334 -24.156 1 87.81 169 ALA B C 1
ATOM 10144 O O . ALA B 1 169 ? 18.141 -2.254 -25.359 1 87.81 169 ALA B O 1
ATOM 10145 N N . THR B 1 170 ? 18.578 -1.273 -23.484 1 88.25 170 THR B N 1
ATOM 10146 C CA . THR B 1 170 ? 18.422 0.063 -24.047 1 88.25 170 THR B CA 1
ATOM 10147 C C . THR B 1 170 ? 19.734 0.582 -24.609 1 88.25 170 THR B C 1
ATOM 10149 O O . THR B 1 170 ? 19.75 1.443 -25.484 1 88.25 170 THR B O 1
ATOM 10152 N N . GLY B 1 171 ? 20.906 0.062 -24.125 1 86.81 171 GLY B N 1
ATOM 10153 C CA . GLY B 1 171 ? 22.203 0.655 -24.453 1 86.81 171 GLY B CA 1
ATOM 10154 C C . GLY B 1 171 ? 22.422 2.012 -23.812 1 86.81 171 GLY B C 1
ATOM 10155 O O . GLY B 1 171 ? 21.578 2.48 -23.047 1 86.81 171 GLY B O 1
ATOM 10156 N N . ARG B 1 172 ? 23.5 2.637 -24.172 1 90.31 172 ARG B N 1
ATOM 10157 C CA . ARG B 1 172 ? 23.828 3.943 -23.609 1 90.31 172 ARG B CA 1
ATOM 10158 C C . ARG B 1 172 ? 22.953 5.031 -24.219 1 90.31 172 ARG B C 1
ATOM 10160 O O . ARG B 1 172 ? 22.828 5.133 -25.438 1 90.31 172 ARG B O 1
ATOM 10167 N N . ILE B 1 173 ? 22.234 5.746 -23.391 1 91.06 173 ILE B N 1
ATOM 10168 C CA . ILE B 1 173 ? 21.406 6.867 -23.828 1 91.06 173 ILE B CA 1
ATOM 10169 C C . ILE B 1 173 ? 21.875 8.148 -23.156 1 91.06 173 ILE B C 1
ATOM 10171 O O . ILE B 1 173 ? 21.938 8.227 -21.922 1 91.06 173 ILE B O 1
ATOM 10175 N N . ARG B 1 174 ? 22.141 9.133 -23.953 1 89.81 174 ARG B N 1
ATOM 10176 C CA . ARG B 1 174 ? 22.562 10.43 -23.422 1 89.81 174 ARG B CA 1
ATOM 10177 C C . ARG B 1 174 ? 21.391 11.398 -23.359 1 89.81 174 ARG B C 1
ATOM 10179 O O . ARG B 1 174 ? 20.594 11.484 -24.312 1 89.81 174 ARG B O 1
ATOM 10186 N N . GLY B 1 175 ? 21.219 12.031 -22.234 1 90.19 175 GLY B N 1
ATOM 10187 C CA . GLY B 1 175 ? 20.172 13.023 -22.094 1 90.19 175 GLY B CA 1
ATOM 10188 C C . GLY B 1 175 ? 18.828 12.438 -21.688 1 90.19 175 GLY B C 1
ATOM 10189 O O . GLY B 1 175 ? 18.781 11.453 -20.938 1 90.19 175 GLY B O 1
ATOM 10190 N N . ASN B 1 176 ? 17.766 13.141 -22.031 1 91.19 176 ASN B N 1
ATOM 10191 C CA . ASN B 1 176 ? 16.438 12.703 -21.609 1 91.19 176 ASN B CA 1
ATOM 10192 C C . ASN B 1 176 ? 15.828 11.727 -22.609 1 91.19 176 ASN B C 1
ATOM 10194 O O . ASN B 1 176 ? 16.094 11.805 -23.797 1 91.19 176 ASN B O 1
ATOM 10198 N N . PHE B 1 177 ? 15.07 10.797 -22.188 1 92.56 177 PHE B N 1
ATOM 10199 C CA . PHE B 1 177 ? 14.359 9.859 -23.047 1 92.56 177 PHE B CA 1
ATOM 10200 C C . PHE B 1 177 ? 13.078 9.375 -22.375 1 92.56 177 PHE B C 1
ATOM 10202 O O . PHE B 1 177 ? 12.852 9.641 -21.203 1 92.56 177 PHE B O 1
ATOM 10209 N N . ARG B 1 178 ? 12.219 8.742 -23.203 1 93.44 178 ARG B N 1
ATOM 10210 C CA . ARG B 1 178 ? 10.969 8.156 -22.719 1 93.44 178 ARG B CA 1
ATOM 10211 C C . ARG B 1 178 ? 10.75 6.773 -23.328 1 93.44 178 ARG B C 1
ATOM 10213 O O . ARG B 1 178 ? 11.234 6.492 -24.438 1 93.44 178 ARG B O 1
ATOM 10220 N N . VAL B 1 179 ? 10.148 5.938 -22.547 1 93.75 179 VAL B N 1
ATOM 10221 C CA . VAL B 1 179 ? 9.789 4.602 -23.031 1 93.75 179 VAL B CA 1
ATOM 10222 C C . VAL B 1 179 ? 8.266 4.488 -23.141 1 93.75 179 VAL B C 1
ATOM 10224 O O . VAL B 1 179 ? 7.539 4.961 -22.266 1 93.75 179 VAL B O 1
ATOM 10227 N N . THR B 1 180 ? 7.754 3.961 -24.234 1 95.69 180 THR B N 1
ATOM 10228 C CA . THR B 1 180 ? 6.32 3.807 -24.469 1 95.69 180 THR B CA 1
ATOM 10229 C C . THR B 1 180 ? 5.98 2.354 -24.781 1 95.69 180 THR B C 1
ATOM 10231 O O . THR B 1 180 ? 6.594 1.741 -25.656 1 95.69 180 THR B O 1
ATOM 10234 N N . PHE B 1 181 ? 5.059 1.743 -24.078 1 94.44 181 PHE B N 1
ATOM 10235 C CA . PHE B 1 181 ? 4.5 0.427 -24.375 1 94.44 181 PHE B CA 1
ATOM 10236 C C . PHE B 1 181 ? 3.127 0.55 -25.016 1 94.44 181 PHE B C 1
ATOM 10238 O O . PHE B 1 181 ? 2.225 1.172 -24.453 1 94.44 181 PHE B O 1
ATOM 10245 N N . SER B 1 182 ? 2.945 -0.069 -26.125 1 94.81 182 SER B N 1
ATOM 10246 C CA . SER B 1 182 ? 1.705 0.101 -26.875 1 94.81 182 SER B CA 1
ATOM 10247 C C . SER B 1 182 ? 1.08 -1.245 -27.234 1 94.81 182 SER B C 1
ATOM 10249 O O . SER B 1 182 ? 1.793 -2.223 -27.469 1 94.81 182 SER B O 1
ATOM 10251 N N . ALA B 1 183 ? -0.174 -1.307 -27.125 1 92.56 183 ALA B N 1
ATOM 10252 C CA . ALA B 1 183 ? -0.988 -2.436 -27.578 1 92.56 183 ALA B CA 1
ATOM 10253 C C . ALA B 1 183 ? -1.971 -2.01 -28.656 1 92.56 183 ALA B C 1
ATOM 10255 O O . ALA B 1 183 ? -2.709 -1.036 -28.5 1 92.56 183 ALA B O 1
ATOM 10256 N N . THR B 1 184 ? -1.953 -2.711 -29.766 1 90.88 184 THR B N 1
ATOM 10257 C CA . THR B 1 184 ? -2.826 -2.379 -30.891 1 90.88 184 THR B CA 1
ATOM 10258 C C . THR B 1 184 ? -3.879 -3.465 -31.094 1 90.88 184 THR B C 1
ATOM 10260 O O . THR B 1 184 ? -3.564 -4.656 -31.047 1 90.88 184 THR B O 1
ATOM 10263 N N . ARG B 1 185 ? -5.141 -3.01 -31.188 1 87.5 185 ARG B N 1
ATOM 10264 C CA . ARG B 1 185 ? -6.246 -3.91 -31.5 1 87.5 185 ARG B CA 1
ATOM 10265 C C . ARG B 1 185 ? -6.754 -3.686 -32.906 1 87.5 185 ARG B C 1
ATOM 10267 O O . ARG B 1 185 ? -6.5 -2.637 -33.531 1 87.5 185 ARG B O 1
ATOM 10274 N N . ASN B 1 186 ? -7.332 -4.648 -33.438 1 81.5 186 ASN B N 1
ATOM 10275 C CA . ASN B 1 186 ? -7.992 -4.516 -34.719 1 81.5 186 ASN B CA 1
ATOM 10276 C C . ASN B 1 186 ? -9.383 -5.137 -34.719 1 81.5 186 ASN B C 1
ATOM 10278 O O . ASN B 1 186 ? -9.945 -5.391 -33.656 1 81.5 186 ASN B O 1
ATOM 10282 N N . ALA B 1 187 ? -10.039 -5.301 -35.844 1 76.12 187 ALA B N 1
ATOM 10283 C CA . ALA B 1 187 ? -11.422 -5.754 -35.938 1 76.12 187 ALA B CA 1
ATOM 10284 C C . ALA B 1 187 ? -11.57 -7.191 -35.469 1 76.12 187 ALA B C 1
ATOM 10286 O O . ALA B 1 187 ? -12.633 -7.578 -34.969 1 76.12 187 ALA B O 1
ATOM 10287 N N . THR B 1 188 ? -10.531 -7.926 -35.531 1 73.12 188 THR B N 1
ATOM 10288 C CA . THR B 1 188 ? -10.641 -9.344 -35.188 1 73.12 188 THR B CA 1
ATOM 10289 C C . THR B 1 188 ? -10.094 -9.633 -33.812 1 73.12 188 THR B C 1
ATOM 10291 O O . THR B 1 188 ? -10.383 -10.68 -33.219 1 73.12 188 THR B O 1
ATOM 10294 N N . HIS B 1 189 ? -9.336 -8.766 -33.375 1 74.75 189 HIS B N 1
ATOM 10295 C CA . HIS B 1 189 ? -8.695 -8.984 -32.062 1 74.75 189 HIS B CA 1
ATOM 10296 C C . HIS B 1 189 ? -9.234 -8.016 -31.016 1 74.75 189 HIS B C 1
ATOM 10298 O O . HIS B 1 189 ? -9.242 -6.805 -31.234 1 74.75 189 HIS B O 1
ATOM 10304 N N . ARG B 1 190 ? -9.82 -8.531 -29.969 1 70.94 190 ARG B N 1
ATOM 10305 C CA . ARG B 1 190 ? -10.484 -7.723 -28.953 1 70.94 190 ARG B CA 1
ATOM 10306 C C . ARG B 1 190 ? -9.477 -6.996 -28.078 1 70.94 190 ARG B C 1
ATOM 10308 O O . ARG B 1 190 ? -9.82 -6.023 -27.406 1 70.94 190 ARG B O 1
ATOM 10315 N N . GLY B 1 191 ? -8.289 -7.359 -27.891 1 69.5 191 GLY B N 1
ATOM 10316 C CA . GLY B 1 191 ? -7.184 -6.492 -27.5 1 69.5 191 GLY B CA 1
ATOM 10317 C C . GLY B 1 191 ? -6.957 -6.445 -26 1 69.5 191 GLY B C 1
ATOM 10318 O O . GLY B 1 191 ? -6.484 -5.438 -25.484 1 69.5 191 GLY B O 1
ATOM 10319 N N . THR B 1 192 ? -7.203 -7.641 -25 1 83.44 192 THR B N 1
ATOM 10320 C CA . THR B 1 192 ? -6.941 -7.52 -23.578 1 83.44 192 THR B CA 1
ATOM 10321 C C . THR B 1 192 ? -5.469 -7.77 -23.266 1 83.44 192 THR B C 1
ATOM 10323 O O . THR B 1 192 ? -4.93 -8.82 -23.625 1 83.44 192 THR B O 1
ATOM 10326 N N . VAL B 1 193 ? -4.801 -6.734 -22.703 1 90.56 193 VAL B N 1
ATOM 10327 C CA . VAL B 1 193 ? -3.389 -6.828 -22.344 1 90.56 193 VAL B CA 1
ATOM 10328 C C . VAL B 1 193 ? -3.18 -6.289 -20.922 1 90.56 193 VAL B C 1
ATOM 10330 O O . VAL B 1 193 ? -3.885 -5.375 -20.484 1 90.56 193 VAL B O 1
ATOM 10333 N N . ALA B 1 194 ? -2.398 -6.965 -20.172 1 91.12 194 ALA B N 1
ATOM 10334 C CA . ALA B 1 194 ? -2.02 -6.484 -18.844 1 91.12 194 ALA B CA 1
ATOM 10335 C C . ALA B 1 194 ? -0.503 -6.359 -18.719 1 91.12 194 ALA B C 1
ATOM 10337 O O . ALA B 1 194 ? 0.243 -7.129 -19.328 1 91.12 194 ALA B O 1
ATOM 10338 N N . LEU B 1 195 ? -0.04 -5.359 -18.062 1 93.12 195 LEU B N 1
ATOM 10339 C CA . LEU B 1 195 ? 1.369 -5.082 -17.812 1 93.12 195 LEU B CA 1
ATOM 10340 C C . LEU B 1 195 ? 1.639 -4.98 -16.312 1 93.12 195 LEU B C 1
ATOM 10342 O O . LEU B 1 195 ? 0.875 -4.344 -15.578 1 93.12 195 LEU B O 1
ATOM 10346 N N . ASP B 1 196 ? 2.684 -5.723 -15.812 1 92.38 196 ASP B N 1
ATOM 10347 C CA . ASP B 1 196 ? 3.004 -5.68 -14.391 1 92.38 196 ASP B CA 1
ATOM 10348 C C . ASP B 1 196 ? 4.512 -5.758 -14.164 1 92.38 196 ASP B C 1
ATOM 10350 O O . ASP B 1 196 ? 5.254 -6.195 -15.039 1 92.38 196 ASP B O 1
ATOM 10354 N N . ASP B 1 197 ? 5.027 -5.277 -13.094 1 88.75 197 ASP B N 1
ATOM 10355 C CA . ASP B 1 197 ? 6.406 -5.371 -12.625 1 88.75 197 ASP B CA 1
ATOM 10356 C C . ASP B 1 197 ? 7.379 -4.863 -13.688 1 88.75 197 ASP B C 1
ATOM 10358 O O . ASP B 1 197 ? 8.195 -5.625 -14.203 1 88.75 197 ASP B O 1
ATOM 10362 N N . VAL B 1 198 ? 7.438 -3.635 -13.969 1 90.5 198 VAL B N 1
ATOM 10363 C CA . VAL B 1 198 ? 8.375 -2.986 -14.883 1 90.5 198 VAL B CA 1
ATOM 10364 C C . VAL B 1 198 ? 9.633 -2.574 -14.117 1 90.5 198 VAL B C 1
ATOM 10366 O O . VAL B 1 198 ? 9.555 -1.833 -13.133 1 90.5 198 VAL B O 1
ATOM 10369 N N . ALA B 1 199 ? 10.773 -3.111 -14.578 1 86.44 199 ALA B N 1
ATOM 10370 C CA . ALA B 1 199 ? 12.008 -2.857 -13.836 1 86.44 199 ALA B CA 1
ATOM 10371 C C . ALA B 1 199 ? 13.125 -2.41 -14.773 1 86.44 199 ALA B C 1
ATOM 10373 O O . ALA B 1 199 ? 13.266 -2.926 -15.883 1 86.44 199 ALA B O 1
ATOM 10374 N N . PHE B 1 200 ? 13.898 -1.378 -14.383 1 87.44 200 PHE B N 1
ATOM 10375 C CA . PHE B 1 200 ? 15.141 -0.974 -15.031 1 87.44 200 PHE B CA 1
ATOM 10376 C C . PHE B 1 200 ? 16.344 -1.488 -14.258 1 87.44 200 PHE B C 1
ATOM 10378 O O . PHE B 1 200 ? 16.5 -1.176 -13.07 1 87.44 200 PHE B O 1
ATOM 10385 N N . TRP B 1 201 ? 17.172 -2.264 -14.953 1 82.88 201 TRP B N 1
ATOM 10386 C CA . TRP B 1 201 ? 18.344 -2.869 -14.312 1 82.88 201 TRP B CA 1
ATOM 10387 C C . TRP B 1 201 ? 19.641 -2.289 -14.875 1 82.88 201 TRP B C 1
ATOM 10389 O O . TRP B 1 201 ? 19.797 -2.188 -16.094 1 82.88 201 TRP B O 1
ATOM 10399 N N . GLY B 1 202 ? 20.531 -1.904 -13.953 1 82.38 202 GLY B N 1
ATOM 10400 C CA . GLY B 1 202 ? 21.859 -1.49 -14.344 1 82.38 202 GLY B CA 1
ATOM 10401 C C . GLY B 1 202 ? 21.875 -0.205 -15.148 1 82.38 202 GLY B C 1
ATOM 10402 O O . GLY B 1 202 ? 22.703 -0.042 -16.062 1 82.38 202 GLY B O 1
ATOM 10403 N N . CYS B 1 203 ? 20.953 0.656 -14.969 1 88.56 203 CYS B N 1
ATOM 10404 C CA . CYS B 1 203 ? 20.828 1.842 -15.805 1 88.56 203 CYS B CA 1
ATOM 10405 C C . CYS B 1 203 ? 21.594 3.014 -15.211 1 88.56 203 CYS B C 1
ATOM 10407 O O . CYS B 1 203 ? 21.906 3.977 -15.914 1 88.56 203 CYS B O 1
ATOM 10409 N N . GLY B 1 204 ? 21.938 2.92 -13.969 1 86.44 204 GLY B N 1
ATOM 10410 C CA . GLY B 1 204 ? 22.625 4.027 -13.328 1 86.44 204 GLY B CA 1
ATOM 10411 C C . GLY B 1 204 ? 24.078 4.141 -13.719 1 86.44 204 GLY B C 1
ATOM 10412 O O . GLY B 1 204 ? 24.766 3.127 -13.875 1 86.44 204 GLY B O 1
ATOM 10413 N N . LEU B 1 205 ? 24.562 5.391 -13.945 1 88.69 205 LEU B N 1
ATOM 10414 C CA . LEU B 1 205 ? 25.984 5.656 -14.195 1 88.69 205 LEU B CA 1
ATOM 10415 C C . LEU B 1 205 ? 26.766 5.75 -12.891 1 88.69 205 LEU B C 1
ATOM 10417 O O . LEU B 1 205 ? 26.172 5.996 -11.828 1 88.69 205 LEU B O 1
ATOM 10421 N N . PRO B 1 206 ? 28.031 5.445 -13 1 87.06 206 PRO B N 1
ATOM 10422 C CA . PRO B 1 206 ? 28.828 5.531 -11.766 1 87.06 206 PRO B CA 1
ATOM 10423 C C . PRO B 1 206 ? 28.875 6.945 -11.188 1 87.06 206 PRO B C 1
ATOM 10425 O O . PRO B 1 206 ? 28.922 7.918 -11.945 1 87.06 206 PRO B O 1
ATOM 10428 N N . THR B 1 207 ? 28.859 6.996 -9.875 1 82 207 THR B N 1
ATOM 10429 C CA . THR B 1 207 ? 28.891 8.289 -9.195 1 82 207 THR B CA 1
ATOM 10430 C C . THR B 1 207 ? 30.312 8.766 -8.984 1 82 207 THR B C 1
ATOM 10432 O O . THR B 1 207 ? 31.234 7.953 -8.844 1 82 207 THR B O 1
ATOM 10435 N N . PRO B 1 208 ? 30.484 10.078 -8.992 1 83.19 208 PRO B N 1
ATOM 10436 C CA . PRO B 1 208 ? 31.828 10.617 -8.773 1 83.19 208 PRO B CA 1
ATOM 10437 C C . PRO B 1 208 ? 32.406 10.227 -7.414 1 83.19 208 PRO B C 1
ATOM 10439 O O . PRO B 1 208 ? 31.688 10.203 -6.414 1 83.19 208 PRO B O 1
ATOM 10442 N N . GLN B 1 209 ? 33.688 9.859 -7.43 1 84.38 209 GLN B N 1
ATOM 10443 C CA . GLN B 1 209 ? 34.406 9.492 -6.219 1 84.38 209 GLN B CA 1
ATOM 10444 C C . GLN B 1 209 ? 35.719 10.297 -6.094 1 84.38 209 GLN B C 1
ATOM 10446 O O . GLN B 1 209 ? 36.312 10.68 -7.098 1 84.38 209 GLN B O 1
ATOM 10451 N N . ALA B 1 210 ? 36.062 10.586 -4.832 1 80.44 210 ALA B N 1
ATOM 10452 C CA . ALA B 1 210 ? 37.281 11.344 -4.613 1 80.44 210 ALA B CA 1
ATOM 10453 C C . ALA B 1 210 ? 38.5 10.539 -5.035 1 80.44 210 ALA B C 1
ATOM 10455 O O . ALA B 1 210 ? 39.469 11.094 -5.574 1 80.44 210 ALA B O 1
ATOM 10456 N N . ARG B 1 211 ? 38.531 9.258 -4.785 1 83.75 211 ARG B N 1
ATOM 10457 C CA . ARG B 1 211 ? 39.625 8.359 -5.148 1 83.75 211 ARG B CA 1
ATOM 10458 C C . ARG B 1 211 ? 39.094 7.047 -5.703 1 83.75 211 ARG B C 1
ATOM 10460 O O . ARG B 1 211 ? 38.031 6.574 -5.289 1 83.75 211 ARG B O 1
ATOM 10467 N N . CYS B 1 212 ? 39.844 6.59 -6.684 1 87.38 212 CYS B N 1
ATOM 10468 C CA . CYS B 1 212 ? 39.469 5.305 -7.262 1 87.38 212 CYS B CA 1
ATOM 10469 C C . CYS B 1 212 ? 40.344 4.184 -6.715 1 87.38 212 CYS B C 1
ATOM 10471 O O . CYS B 1 212 ? 41.406 4.434 -6.168 1 87.38 212 CYS B O 1
ATOM 10473 N N . LEU B 1 213 ? 39.844 2.953 -6.668 1 83.31 213 LEU B N 1
ATOM 10474 C CA . LEU B 1 213 ? 40.656 1.778 -6.312 1 83.31 213 LEU B CA 1
ATOM 10475 C C . LEU B 1 213 ? 41.875 1.666 -7.203 1 83.31 213 LEU B C 1
ATOM 10477 O O . LEU B 1 213 ? 41.875 2.16 -8.336 1 83.31 213 LEU B O 1
ATOM 10481 N N . PRO B 1 214 ? 42.906 1.027 -6.676 1 80.06 214 PRO B N 1
ATOM 10482 C CA . PRO B 1 214 ? 44.094 0.878 -7.512 1 80.06 214 PRO B CA 1
ATOM 10483 C C . PRO B 1 214 ? 43.812 0.152 -8.82 1 80.06 214 PRO B C 1
ATOM 10485 O O . PRO B 1 214 ? 43.125 -0.864 -8.836 1 80.06 214 PRO B O 1
ATOM 10488 N N . GLY B 1 215 ? 44.281 0.669 -9.93 1 81 215 GLY B N 1
ATOM 10489 C CA . GLY B 1 215 ? 44.094 0.062 -11.242 1 81 215 GLY B CA 1
ATOM 10490 C C . GLY B 1 215 ? 42.906 0.62 -12.008 1 81 215 GLY B C 1
ATOM 10491 O O . GLY B 1 215 ? 42.844 0.478 -13.227 1 81 215 GLY B O 1
ATOM 10492 N N . HIS B 1 216 ? 42.031 1.253 -11.297 1 88.5 216 HIS B N 1
ATOM 10493 C CA . HIS B 1 216 ? 40.844 1.812 -11.953 1 88.5 216 HIS B CA 1
ATOM 10494 C C . HIS B 1 216 ? 41.188 3.158 -12.594 1 88.5 216 HIS B C 1
ATOM 10496 O O . HIS B 1 216 ? 42.094 3.854 -12.164 1 88.5 216 HIS B O 1
ATOM 10502 N N . HIS B 1 217 ? 40.5 3.424 -13.656 1 89.31 217 HIS B N 1
ATOM 10503 C CA . HIS B 1 217 ? 40.625 4.703 -14.344 1 89.31 217 HIS B CA 1
ATOM 10504 C C . HIS B 1 217 ? 39.719 5.754 -13.75 1 89.31 217 HIS B C 1
ATOM 10506 O O . HIS B 1 217 ? 38.531 5.488 -13.523 1 89.31 217 HIS B O 1
ATOM 10512 N N . HIS B 1 218 ? 40.312 6.887 -13.422 1 91.62 218 HIS B N 1
ATOM 10513 C CA . HIS B 1 218 ? 39.531 8.016 -12.906 1 91.62 218 HIS B CA 1
ATOM 10514 C C . HIS B 1 218 ? 39.062 8.922 -14.031 1 91.62 218 HIS B C 1
ATOM 10516 O O . HIS B 1 218 ? 39.844 9.648 -14.625 1 91.62 218 HIS B O 1
ATOM 10522 N N . CYS B 1 219 ? 37.812 8.961 -14.312 1 93.5 219 CYS B N 1
ATOM 10523 C CA . CYS B 1 219 ? 37.188 9.711 -15.414 1 93.5 219 CYS B CA 1
ATOM 10524 C C . CYS B 1 219 ? 37.281 11.211 -15.156 1 93.5 219 CYS B C 1
ATOM 10526 O O . CYS B 1 219 ? 37.625 11.641 -14.062 1 93.5 219 CYS B O 1
ATOM 10528 N N . GLN B 1 220 ? 36.969 11.961 -16.172 1 89.38 220 GLN B N 1
ATOM 10529 C CA . GLN B 1 220 ? 36.938 13.414 -16.031 1 89.38 220 GLN B CA 1
ATOM 10530 C C . GLN B 1 220 ? 35.875 13.875 -15.055 1 89.38 220 GLN B C 1
ATOM 10532 O O . GLN B 1 220 ? 36.062 14.859 -14.336 1 89.38 220 GLN B O 1
ATOM 10537 N N . ASN B 1 221 ? 34.812 13.211 -15.086 1 88.88 221 ASN B N 1
ATOM 10538 C CA . ASN B 1 221 ? 33.719 13.539 -14.148 1 88.88 221 ASN B CA 1
ATOM 10539 C C . ASN B 1 221 ? 33.969 12.914 -12.781 1 88.88 221 ASN B C 1
ATOM 10541 O O . ASN B 1 221 ? 33.062 12.883 -11.945 1 88.88 221 ASN B O 1
ATOM 10545 N N . LYS B 1 222 ? 35.094 12.242 -12.602 1 88.88 222 LYS B N 1
ATOM 10546 C CA . LYS B 1 222 ? 35.594 11.719 -11.328 1 88.88 222 LYS B CA 1
ATOM 10547 C C . LYS B 1 222 ? 34.938 10.383 -11 1 88.88 222 LYS B C 1
ATOM 10549 O O . LYS B 1 222 ? 35 9.922 -9.859 1 88.88 222 LYS B O 1
ATOM 10554 N N . ALA B 1 223 ? 34.281 9.812 -11.977 1 90.88 223 ALA B N 1
ATOM 10555 C CA . ALA B 1 223 ? 33.781 8.445 -11.789 1 90.88 223 ALA B CA 1
ATOM 10556 C C . ALA B 1 223 ? 34.938 7.438 -11.961 1 90.88 223 ALA B C 1
ATOM 10558 O O . ALA B 1 223 ? 36 7.773 -12.492 1 90.88 223 ALA B O 1
ATOM 10559 N N . CYS B 1 224 ? 34.719 6.297 -11.414 1 90.75 224 CYS B N 1
ATOM 10560 C CA . CYS B 1 224 ? 35.75 5.25 -11.531 1 90.75 224 CYS B CA 1
ATOM 10561 C C . CYS B 1 224 ? 35.25 4.121 -12.43 1 90.75 224 CYS B C 1
ATOM 10563 O O . CYS B 1 224 ? 34.125 3.676 -12.312 1 90.75 224 CYS B O 1
ATOM 10565 N N . VAL B 1 225 ? 36.094 3.744 -13.391 1 91.5 225 VAL B N 1
ATOM 10566 C CA . VAL B 1 225 ? 35.75 2.637 -14.281 1 91.5 225 VAL B CA 1
ATOM 10567 C C . VAL B 1 225 ? 36.844 1.59 -14.258 1 91.5 225 VAL B C 1
ATOM 10569 O O . VAL B 1 225 ? 38 1.912 -13.984 1 91.5 225 VAL B O 1
ATOM 10572 N N . GLU B 1 226 ? 36.562 0.378 -14.508 1 87.5 226 GLU B N 1
ATOM 10573 C CA . GLU B 1 226 ? 37.5 -0.721 -14.508 1 87.5 226 GLU B CA 1
ATOM 10574 C C . GLU B 1 226 ? 38.406 -0.685 -15.75 1 87.5 226 GLU B C 1
ATOM 10576 O O . GLU B 1 226 ? 38 -0.123 -16.781 1 87.5 226 GLU B O 1
ATOM 10581 N N . PRO B 1 227 ? 39.531 -1.326 -15.672 1 84 227 PRO B N 1
ATOM 10582 C CA . PRO B 1 227 ? 40.469 -1.269 -16.797 1 84 227 PRO B CA 1
ATOM 10583 C C . PRO B 1 227 ? 39.906 -1.926 -18.062 1 84 227 PRO B C 1
ATOM 10585 O O . PRO B 1 227 ? 40.188 -1.447 -19.172 1 84 227 PRO B O 1
ATOM 10588 N N . HIS B 1 228 ? 39.125 -2.984 -17.922 1 83.38 228 HIS B N 1
ATOM 10589 C CA . HIS B 1 228 ? 38.688 -3.686 -19.109 1 83.38 228 HIS B CA 1
ATOM 10590 C C . HIS B 1 228 ? 37.562 -2.902 -19.812 1 83.38 228 HIS B C 1
ATOM 10592 O O . HIS B 1 228 ? 37.219 -3.221 -20.953 1 83.38 228 HIS B O 1
ATOM 10598 N N . GLN B 1 229 ? 37.125 -1.834 -19.219 1 88.38 229 GLN B N 1
ATOM 10599 C CA . GLN B 1 229 ? 36.031 -1.019 -19.781 1 88.38 229 GLN B CA 1
ATOM 10600 C C . GLN B 1 229 ? 36.625 0.16 -20.562 1 88.38 229 GLN B C 1
ATOM 10602 O O . GLN B 1 229 ? 35.875 0.932 -21.172 1 88.38 229 GLN B O 1
ATOM 10607 N N . LEU B 1 230 ? 37.938 0.187 -20.625 1 87.06 230 LEU B N 1
ATOM 10608 C CA . LEU B 1 230 ? 38.562 1.29 -21.344 1 87.06 230 LEU B CA 1
ATOM 10609 C C . LEU B 1 230 ? 38.625 1.011 -22.844 1 87.06 230 LEU B C 1
ATOM 10611 O O . LEU B 1 230 ? 38.875 -0.118 -23.25 1 87.06 230 LEU B O 1
ATOM 10615 N N . CYS B 1 231 ? 38.312 1.932 -23.609 1 85.94 231 CYS B N 1
ATOM 10616 C CA . CYS B 1 231 ? 38.438 1.923 -25.062 1 85.94 231 CYS B CA 1
ATOM 10617 C C . CYS B 1 231 ? 37.719 0.734 -25.672 1 85.94 231 CYS B C 1
ATOM 10619 O O . CYS B 1 231 ? 38.25 0.031 -26.531 1 85.94 231 CYS B O 1
ATOM 10621 N N . ASP B 1 232 ? 36.562 0.388 -25.203 1 82 232 ASP B N 1
ATOM 10622 C CA . ASP B 1 232 ? 35.844 -0.78 -25.688 1 82 232 ASP B CA 1
ATOM 10623 C C . ASP B 1 232 ? 34.625 -0.365 -26.5 1 82 232 ASP B C 1
ATOM 10625 O O . ASP B 1 232 ? 33.781 -1.205 -26.875 1 82 232 ASP B O 1
ATOM 10629 N N . GLY B 1 233 ? 34.438 0.948 -26.656 1 80.81 233 GLY B N 1
ATOM 10630 C CA . GLY B 1 233 ? 33.344 1.441 -27.5 1 80.81 233 GLY B CA 1
ATOM 10631 C C . GLY B 1 233 ? 32.125 1.838 -26.703 1 80.81 233 GLY B C 1
ATOM 10632 O O . GLY B 1 233 ? 31.188 2.424 -27.25 1 80.81 233 GLY B O 1
ATOM 10633 N N . ASP B 1 234 ? 32.094 1.526 -25.453 1 86.5 234 ASP B N 1
ATOM 10634 C CA . ASP B 1 234 ? 30.969 1.898 -24.578 1 86.5 234 ASP B CA 1
ATOM 10635 C C . ASP B 1 234 ? 31.375 3.031 -23.641 1 86.5 234 ASP B C 1
ATOM 10637 O O . ASP B 1 234 ? 32.5 3.049 -23.109 1 86.5 234 ASP B O 1
ATOM 10641 N N . ASP B 1 235 ? 30.516 3.982 -23.531 1 89.31 235 ASP B N 1
ATOM 10642 C CA . ASP B 1 235 ? 30.719 5.07 -22.578 1 89.31 235 ASP B CA 1
ATOM 10643 C C . ASP B 1 235 ? 30.344 4.648 -21.156 1 89.31 235 ASP B C 1
ATOM 10645 O O . ASP B 1 235 ? 29.203 4.863 -20.719 1 89.31 235 ASP B O 1
ATOM 10649 N N . ASN B 1 236 ? 31.281 4.215 -20.422 1 90.62 236 ASN B N 1
ATOM 10650 C CA . ASN B 1 236 ? 31.031 3.732 -19.062 1 90.62 236 ASN B CA 1
ATOM 10651 C C . ASN B 1 236 ? 31.125 4.859 -18.031 1 90.62 236 ASN B C 1
ATOM 10653 O O . ASN B 1 236 ? 30.562 4.77 -16.953 1 90.62 236 ASN B O 1
ATOM 10657 N N . CYS B 1 237 ? 31.875 5.875 -18.406 1 92 237 CYS B N 1
ATOM 10658 C CA . CYS B 1 237 ? 32.031 7.02 -17.5 1 92 237 CYS B CA 1
ATOM 10659 C C . CYS B 1 237 ? 30.781 7.887 -17.516 1 92 237 CYS B C 1
ATOM 10661 O O . CYS B 1 237 ? 30.469 8.547 -16.516 1 92 237 CYS B O 1
ATOM 10663 N N . GLY B 1 238 ? 30.078 7.91 -18.641 1 90.56 238 GLY B N 1
ATOM 10664 C CA . GLY B 1 238 ? 28.938 8.812 -18.828 1 90.56 238 GLY B CA 1
ATOM 10665 C C . GLY B 1 238 ? 29.312 10.078 -19.578 1 90.56 238 GLY B C 1
ATOM 10666 O O . GLY B 1 238 ? 28.453 10.742 -20.141 1 90.56 238 GLY B O 1
ATOM 10667 N N . ASP B 1 239 ? 30.625 10.516 -19.547 1 90.25 239 ASP B N 1
ATOM 10668 C CA . ASP B 1 239 ? 31.062 11.719 -20.234 1 90.25 239 ASP B CA 1
ATOM 10669 C C . ASP B 1 239 ? 31.953 11.359 -21.438 1 90.25 239 ASP B C 1
ATOM 10671 O O . ASP B 1 239 ? 32.5 12.25 -22.094 1 90.25 239 ASP B O 1
ATOM 10675 N N . GLY B 1 240 ? 32.156 10.102 -21.656 1 89.62 240 GLY B N 1
ATOM 10676 C CA . GLY B 1 240 ? 32.906 9.641 -22.828 1 89.62 240 GLY B CA 1
ATOM 10677 C C . GLY B 1 240 ? 34.406 9.688 -22.625 1 89.62 240 GLY B C 1
ATOM 10678 O O . GLY B 1 240 ? 35.156 9.383 -23.547 1 89.62 240 GLY B O 1
ATOM 10679 N N . SER B 1 241 ? 34.875 9.93 -21.406 1 90.31 241 SER B N 1
ATOM 10680 C CA . SER B 1 241 ? 36.281 10.102 -21.172 1 90.31 241 SER B CA 1
ATOM 10681 C C . SER B 1 241 ? 37.031 8.766 -21.203 1 90.31 241 SER B C 1
ATOM 10683 O O . SER B 1 241 ? 38.219 8.719 -21.469 1 90.31 241 SER B O 1
ATOM 10685 N N . ASP B 1 242 ? 36.375 7.703 -20.984 1 89.94 242 ASP B N 1
ATOM 10686 C CA . ASP B 1 242 ? 37.031 6.391 -21 1 89.94 242 ASP B CA 1
ATOM 10687 C C . ASP B 1 242 ? 37.344 5.953 -22.422 1 89.94 242 ASP B C 1
ATOM 10689 O O . ASP B 1 242 ? 38.156 5.066 -22.641 1 89.94 242 ASP B O 1
ATOM 10693 N N . GLU B 1 243 ? 36.688 6.555 -23.391 1 87.44 243 GLU B N 1
ATOM 10694 C CA . GLU B 1 243 ? 36.938 6.227 -24.781 1 87.44 243 GLU B CA 1
ATOM 10695 C C . GLU B 1 243 ? 37.875 7.219 -25.438 1 87.44 243 GLU B C 1
ATOM 10697 O O . GLU B 1 243 ? 38.281 7.035 -26.594 1 87.44 243 GLU B O 1
ATOM 10702 N N . ASP B 1 244 ? 38.188 8.273 -24.703 1 83.12 244 ASP B N 1
ATOM 10703 C CA . ASP B 1 244 ? 39.062 9.305 -25.25 1 83.12 244 ASP B CA 1
ATOM 10704 C C . ASP B 1 244 ? 40.344 9.453 -24.406 1 83.12 244 ASP B C 1
ATOM 10706 O O . ASP B 1 244 ? 40.781 10.562 -24.141 1 83.12 244 ASP B O 1
ATOM 10710 N N . THR B 1 245 ? 40.812 8.375 -23.969 1 83.25 245 THR B N 1
ATOM 10711 C CA . THR B 1 245 ? 42.062 8.398 -23.203 1 83.25 245 THR B CA 1
ATOM 10712 C C . THR B 1 245 ? 43.25 8.219 -24.125 1 83.25 245 THR B C 1
ATOM 10714 O O . THR B 1 245 ? 43.125 7.66 -25.219 1 83.25 245 THR B O 1
ATOM 10717 N N . PRO B 1 246 ? 44.406 8.703 -23.781 1 79.44 246 PRO B N 1
ATOM 10718 C CA . PRO B 1 246 ? 45.625 8.5 -24.609 1 79.44 246 PRO B CA 1
ATOM 10719 C C . PRO B 1 246 ? 45.906 7.023 -24.859 1 79.44 246 PRO B C 1
ATOM 10721 O O . PRO B 1 246 ? 46.469 6.672 -25.906 1 79.44 246 PRO B O 1
ATOM 10724 N N . LEU B 1 247 ? 45.469 6.168 -24.031 1 78.38 247 LEU B N 1
ATOM 10725 C CA . LEU B 1 247 ? 45.688 4.73 -24.188 1 78.38 247 LEU B CA 1
ATOM 10726 C C . LEU B 1 247 ? 44.875 4.207 -25.391 1 78.38 247 LEU B C 1
ATOM 10728 O O . LEU B 1 247 ? 45.25 3.199 -25.984 1 78.38 247 LEU B O 1
ATOM 10732 N N . CYS B 1 248 ? 43.844 4.906 -25.719 1 81.56 248 CYS B N 1
ATOM 10733 C CA . CYS B 1 248 ? 42.938 4.434 -26.766 1 81.56 248 CYS B CA 1
ATOM 10734 C C . CYS B 1 248 ? 43.531 4.668 -28.141 1 81.56 248 CYS B C 1
ATOM 10736 O O . CYS B 1 248 ? 43.125 4.035 -29.125 1 81.56 248 CYS B O 1
ATOM 10738 N N . SER B 1 249 ? 44.469 5.547 -28.219 1 73.69 249 SER B N 1
ATOM 10739 C CA . SER B 1 249 ? 45.125 5.812 -29.516 1 73.69 249 SER B CA 1
ATOM 10740 C C . SER B 1 249 ? 45.906 4.602 -30 1 73.69 249 SER B C 1
ATOM 10742 O O . SER B 1 249 ? 46.125 4.441 -31.203 1 73.69 249 SER B O 1
ATOM 10744 N N . HIS B 1 250 ? 46.125 3.695 -29.047 1 71.12 250 HIS B N 1
ATOM 10745 C CA . HIS B 1 250 ? 46.875 2.5 -29.406 1 71.12 250 HIS B CA 1
ATOM 10746 C C . HIS B 1 250 ? 45.938 1.362 -29.812 1 71.12 250 HIS B C 1
ATOM 10748 O O . HIS B 1 250 ? 46.406 0.301 -30.234 1 71.12 250 HIS B O 1
ATOM 10754 N N . HIS B 1 251 ? 44.656 1.642 -29.797 1 75.62 251 HIS B N 1
ATOM 10755 C CA . HIS B 1 251 ? 43.656 0.619 -30.156 1 75.62 251 HIS B CA 1
ATOM 10756 C C . HIS B 1 251 ? 43.125 0.853 -31.562 1 75.62 251 HIS B C 1
ATOM 10758 O O . HIS B 1 251 ? 43.062 1.993 -32.031 1 75.62 251 HIS B O 1
ATOM 10764 N N . MET B 1 252 ? 42.938 -0.255 -32.281 1 71.12 252 MET B N 1
ATOM 10765 C CA . MET B 1 252 ? 42.281 -0.168 -33.594 1 71.12 252 MET B CA 1
ATOM 10766 C C . MET B 1 252 ? 40.812 -0.529 -33.438 1 71.12 252 MET B C 1
ATOM 10768 O O . MET B 1 252 ? 40.469 -1.582 -32.906 1 71.12 252 MET B O 1
ATOM 10772 N N . ALA B 1 253 ? 40 0.426 -33.719 1 75.12 253 ALA B N 1
ATOM 10773 C CA . ALA B 1 253 ? 38.562 0.196 -33.562 1 75.12 253 ALA B CA 1
ATOM 10774 C C . ALA B 1 253 ? 37.844 0.311 -34.875 1 75.12 253 ALA B C 1
ATOM 10776 O O . ALA B 1 253 ? 38.188 1.149 -35.719 1 75.12 253 ALA B O 1
ATOM 10777 N N . THR B 1 254 ? 36.969 -0.678 -35.25 1 74.44 254 THR B N 1
ATOM 10778 C CA . THR B 1 254 ? 36.094 -0.604 -36.406 1 74.44 254 THR B CA 1
ATOM 10779 C C . THR B 1 254 ? 34.625 -0.708 -35.969 1 74.44 254 THR B C 1
ATOM 10781 O O . THR B 1 254 ? 34.25 -1.686 -35.312 1 74.44 254 THR B O 1
ATOM 10784 N N . ASN B 1 255 ? 33.875 0.212 -36.188 1 71.38 255 ASN B N 1
ATOM 10785 C CA . ASN B 1 255 ? 32.438 0.199 -35.812 1 71.38 255 ASN B CA 1
ATOM 10786 C C . ASN B 1 255 ? 31.562 -0.019 -37.062 1 71.38 255 ASN B C 1
ATOM 10788 O O . ASN B 1 255 ? 30.344 -0.08 -36.938 1 71.38 255 ASN B O 1
ATOM 10792 N N . PHE B 1 256 ? 32.125 -0.175 -38.312 1 72.44 256 PHE B N 1
ATOM 10793 C CA . PHE B 1 256 ? 31.516 -0.504 -39.594 1 72.44 256 PHE B CA 1
ATOM 10794 C C . PHE B 1 256 ? 30.609 0.627 -40.062 1 72.44 256 PHE B C 1
ATOM 10796 O O . PHE B 1 256 ? 29.797 0.437 -40.969 1 72.44 256 PHE B O 1
ATOM 10803 N N . GLU B 1 257 ? 30.656 1.765 -39.375 1 71.75 257 GLU B N 1
ATOM 10804 C CA . GLU B 1 257 ? 29.844 2.906 -39.812 1 71.75 257 GLU B CA 1
ATOM 10805 C C . GLU B 1 257 ? 30.375 3.506 -41.094 1 71.75 257 GLU B C 1
ATOM 10807 O O . GLU B 1 257 ? 29.594 3.943 -41.938 1 71.75 257 GLU B O 1
ATOM 10812 N N . THR B 1 258 ? 31.703 3.67 -41.188 1 68.31 258 THR B N 1
ATOM 10813 C CA . THR B 1 258 ? 32.312 4.336 -42.344 1 68.31 258 THR B CA 1
ATOM 10814 C C . THR B 1 258 ? 32.906 3.314 -43.312 1 68.31 258 THR B C 1
ATOM 10816 O O . THR B 1 258 ? 33.344 3.666 -44.406 1 68.31 258 THR B O 1
ATOM 10819 N N . GLY B 1 259 ? 32.938 2.004 -42.938 1 67.12 259 GLY B N 1
ATOM 10820 C CA . GLY B 1 259 ? 33.5 0.994 -43.812 1 67.12 259 GLY B CA 1
ATOM 10821 C C . GLY B 1 259 ? 33.906 -0.269 -43.062 1 67.12 259 GLY B C 1
ATOM 10822 O O . GLY B 1 259 ? 33.5 -0.474 -41.906 1 67.12 259 GLY B O 1
ATOM 10823 N N . LEU B 1 260 ? 34.562 -1.156 -43.812 1 70.69 260 LEU B N 1
ATOM 10824 C CA . LEU B 1 260 ? 34.938 -2.463 -43.281 1 70.69 260 LEU B CA 1
ATOM 10825 C C . LEU B 1 260 ? 36.281 -2.402 -42.562 1 70.69 260 LEU B C 1
ATOM 10827 O O . LEU B 1 260 ? 36.656 -3.354 -41.875 1 70.69 260 LEU B O 1
ATOM 10831 N N . GLY B 1 261 ? 36.875 -1.193 -42.531 1 69.25 261 GLY B N 1
ATOM 10832 C CA . GLY B 1 261 ? 38.188 -1.09 -41.938 1 69.25 261 GLY B CA 1
ATOM 10833 C C . GLY B 1 261 ? 39.156 -2.166 -42.406 1 69.25 261 GLY B C 1
ATOM 10834 O O . GLY B 1 261 ? 39.344 -2.371 -43.594 1 69.25 261 GLY B O 1
ATOM 10835 N N . LEU B 1 262 ? 39.656 -3.004 -41.406 1 68.69 262 LEU B N 1
ATOM 10836 C CA . LEU B 1 262 ? 40.656 -4.035 -41.719 1 68.69 262 LEU B CA 1
ATOM 10837 C C . LEU B 1 262 ? 39.969 -5.367 -42 1 68.69 262 LEU B C 1
ATOM 10839 O O . LEU B 1 262 ? 40.625 -6.363 -42.281 1 68.69 262 LEU B O 1
ATOM 10843 N N . TRP B 1 263 ? 38.594 -5.375 -42.031 1 74.44 263 TRP B N 1
ATOM 10844 C CA . TRP B 1 263 ? 37.844 -6.617 -42.25 1 74.44 263 TRP B CA 1
ATOM 10845 C C . TRP B 1 263 ? 37.5 -6.809 -43.719 1 74.44 263 TRP B C 1
ATOM 10847 O O . TRP B 1 263 ? 37.25 -5.836 -44.438 1 74.44 263 TRP B O 1
ATOM 10857 N N . ASP B 1 264 ? 37.594 -8.023 -44.219 1 68.25 264 ASP B N 1
ATOM 10858 C CA . ASP B 1 264 ? 37.219 -8.367 -45.562 1 68.25 264 ASP B CA 1
ATOM 10859 C C . ASP B 1 264 ? 35.906 -9.141 -45.594 1 68.25 264 ASP B C 1
ATOM 10861 O O . ASP B 1 264 ? 35.625 -9.945 -44.688 1 68.25 264 ASP B O 1
ATOM 10865 N N . ASN B 1 265 ? 35.094 -8.797 -46.531 1 67.06 265 ASN B N 1
ATOM 10866 C CA . ASN B 1 265 ? 33.781 -9.43 -46.625 1 67.06 265 ASN B CA 1
ATOM 10867 C C . ASN B 1 265 ? 33.875 -10.82 -47.25 1 67.06 265 ASN B C 1
ATOM 10869 O O . ASN B 1 265 ? 34.406 -10.969 -48.344 1 67.06 265 ASN B O 1
ATOM 10873 N N . LEU B 1 266 ? 33.719 -11.75 -46.406 1 61.59 266 LEU B N 1
ATOM 10874 C CA . LEU B 1 266 ? 33.594 -13.086 -46.969 1 61.59 266 LEU B CA 1
ATOM 10875 C C . LEU B 1 266 ? 32.156 -13.414 -47.344 1 61.59 266 LEU B C 1
ATOM 10877 O O . LEU B 1 266 ? 31.234 -12.773 -46.844 1 61.59 266 LEU B O 1
ATOM 10881 N N . GLU B 1 267 ? 31.938 -14.422 -48.125 1 58.25 267 GLU B N 1
ATOM 10882 C CA . GLU B 1 267 ? 30.625 -14.82 -48.594 1 58.25 267 GLU B CA 1
ATOM 10883 C C . GLU B 1 267 ? 29.656 -15.109 -47.438 1 58.25 267 GLU B C 1
ATOM 10885 O O . GLU B 1 267 ? 30.047 -15.727 -46.469 1 58.25 267 GLU B O 1
ATOM 10890 N N . GLY B 1 268 ? 28.5 -14.492 -47.406 1 60.72 268 GLY B N 1
ATOM 10891 C CA . GLY B 1 268 ? 27.422 -14.734 -46.469 1 60.72 268 GLY B CA 1
ATOM 10892 C C . GLY B 1 268 ? 27.203 -13.594 -45.469 1 60.72 268 GLY B C 1
ATOM 10893 O O . GLY B 1 268 ? 26.172 -13.516 -44.812 1 60.72 268 GLY B O 1
ATOM 10894 N N . TRP B 1 269 ? 28.281 -12.734 -45.281 1 67.94 269 TRP B N 1
ATOM 10895 C CA . TRP B 1 269 ? 28.109 -11.586 -44.406 1 67.94 269 TRP B CA 1
ATOM 10896 C C . TRP B 1 269 ? 27.766 -10.328 -45.188 1 67.94 269 TRP B C 1
ATOM 10898 O O . TRP B 1 269 ? 28.219 -10.156 -46.312 1 67.94 269 TRP B O 1
ATOM 10908 N N . ALA B 1 270 ? 26.719 -9.539 -44.719 1 66.25 270 ALA B N 1
ATOM 10909 C CA . ALA B 1 270 ? 26.344 -8.297 -45.375 1 66.25 270 ALA B CA 1
ATOM 10910 C C . ALA B 1 270 ? 26.328 -7.133 -44.375 1 66.25 270 ALA B C 1
ATOM 10912 O O . ALA B 1 270 ? 25.984 -7.309 -43.188 1 66.25 270 ALA B O 1
ATOM 10913 N N . ARG B 1 271 ? 26.891 -6.055 -44.781 1 70.81 271 ARG B N 1
ATOM 10914 C CA . ARG B 1 271 ? 26.75 -4.812 -44.031 1 70.81 271 ARG B CA 1
ATOM 10915 C C . ARG B 1 271 ? 25.328 -4.27 -44.156 1 70.81 271 ARG B C 1
ATOM 10917 O O . ARG B 1 271 ? 24.797 -4.137 -45.25 1 70.81 271 ARG B O 1
ATOM 10924 N N . ASN B 1 272 ? 24.578 -4.199 -43.062 1 64.38 272 ASN B N 1
ATOM 10925 C CA . ASN B 1 272 ? 23.172 -3.793 -43.094 1 64.38 272 ASN B CA 1
ATOM 10926 C C . ASN B 1 272 ? 22.906 -2.604 -42.188 1 64.38 272 ASN B C 1
ATOM 10928 O O . ASN B 1 272 ? 23.703 -2.32 -41.281 1 64.38 272 ASN B O 1
ATOM 10932 N N . HIS B 1 273 ? 21.891 -1.732 -42.594 1 62.41 273 HIS B N 1
ATOM 10933 C CA . HIS B 1 273 ? 21.422 -0.613 -41.781 1 62.41 273 HIS B CA 1
ATOM 10934 C C . HIS B 1 273 ? 20.125 -0.95 -41.062 1 62.41 273 HIS B C 1
ATOM 10936 O O . HIS B 1 273 ? 19.297 -1.703 -41.594 1 62.41 273 HIS B O 1
ATOM 10942 N N . SER B 1 274 ? 20.125 -0.722 -39.781 1 57.91 274 SER B N 1
ATOM 10943 C CA . SER B 1 274 ? 18.984 -1.064 -38.938 1 57.91 274 SER B CA 1
ATOM 10944 C C . SER B 1 274 ? 17.672 -0.592 -39.531 1 57.91 274 SER B C 1
ATOM 10946 O O . SER B 1 274 ? 16.625 -1.179 -39.281 1 57.91 274 SER B O 1
ATOM 10948 N N . SER B 1 275 ? 17.641 0.519 -40.375 1 52.09 275 SER B N 1
ATOM 10949 C CA . SER B 1 275 ? 16.406 1.041 -40.938 1 52.09 275 SER B CA 1
ATOM 10950 C C . SER B 1 275 ? 15.992 0.26 -42.188 1 52.09 275 SER B C 1
ATOM 10952 O O . SER B 1 275 ? 15.062 0.653 -42.906 1 52.09 275 SER B O 1
ATOM 10954 N N . SER B 1 276 ? 16.719 -0.783 -42.594 1 49.59 276 SER B N 1
ATOM 10955 C CA . SER B 1 276 ? 16.453 -1.367 -43.906 1 49.59 276 SER B CA 1
ATOM 10956 C C . SER B 1 276 ? 15.148 -2.143 -43.906 1 49.59 276 SER B C 1
ATOM 10958 O O . SER B 1 276 ? 14.805 -2.812 -42.938 1 49.59 276 SER B O 1
ATOM 10960 N N . SER B 1 277 ? 14.148 -1.852 -44.781 1 47.91 277 SER B N 1
ATOM 10961 C CA . SER B 1 277 ? 12.938 -2.559 -45.156 1 47.91 277 SER B CA 1
ATOM 10962 C C . SER B 1 277 ? 13.273 -3.83 -45.938 1 47.91 277 SER B C 1
ATOM 10964 O O . SER B 1 277 ? 14.188 -3.836 -46.781 1 47.91 277 SER B O 1
ATOM 10966 N N . PRO B 1 278 ? 12.578 -5.09 -45.781 1 51.69 278 PRO B N 1
ATOM 10967 C CA . PRO B 1 278 ? 11.469 -5.504 -44.938 1 51.69 278 PRO B CA 1
ATOM 10968 C C . PRO B 1 278 ? 11.898 -5.773 -43.5 1 51.69 278 PRO B C 1
ATOM 10970 O O . PRO B 1 278 ? 13.023 -6.215 -43.25 1 51.69 278 PRO B O 1
ATOM 10973 N N . GLU B 1 279 ? 11.047 -5.453 -42.562 1 57.25 279 GLU B N 1
ATOM 10974 C CA . GLU B 1 279 ? 11.219 -5.559 -41.094 1 57.25 279 GLU B CA 1
ATOM 10975 C C . GLU B 1 279 ? 11.258 -7.016 -40.656 1 57.25 279 GLU B C 1
ATOM 10977 O O . GLU B 1 279 ? 10.32 -7.773 -40.906 1 57.25 279 GLU B O 1
ATOM 10982 N N . ARG B 1 280 ? 12.414 -7.527 -40.469 1 61.78 280 ARG B N 1
ATOM 10983 C CA . ARG B 1 280 ? 12.531 -8.883 -39.969 1 61.78 280 ARG B CA 1
ATOM 10984 C C . ARG B 1 280 ? 12.625 -8.875 -38.438 1 61.78 280 ARG B C 1
ATOM 10986 O O . ARG B 1 280 ? 13.492 -8.211 -37.875 1 61.78 280 ARG B O 1
ATOM 10993 N N . PRO B 1 281 ? 11.742 -9.547 -37.719 1 62.44 281 PRO B N 1
ATOM 10994 C CA . PRO B 1 281 ? 11.625 -9.469 -36.281 1 62.44 281 PRO B CA 1
ATOM 10995 C C . PRO B 1 281 ? 12.898 -9.906 -35.562 1 62.44 281 PRO B C 1
ATOM 10997 O O . PRO B 1 281 ? 13.195 -9.422 -34.469 1 62.44 281 PRO B O 1
ATOM 11000 N N . ALA B 1 282 ? 13.781 -10.695 -36.188 1 68.94 282 ALA B N 1
ATOM 11001 C CA . ALA B 1 282 ? 14.93 -11.219 -35.469 1 68.94 282 ALA B CA 1
ATOM 11002 C C . ALA B 1 282 ? 16.188 -10.391 -35.75 1 68.94 282 ALA B C 1
ATOM 11004 O O . ALA B 1 282 ? 17.234 -10.633 -35.156 1 68.94 282 ALA B O 1
ATOM 11005 N N . TRP B 1 283 ? 16.094 -9.336 -36.562 1 71.69 283 TRP B N 1
ATOM 11006 C CA . TRP B 1 283 ? 17.234 -8.492 -36.875 1 71.69 283 TRP B CA 1
ATOM 11007 C C . TRP B 1 283 ? 17.391 -7.379 -35.844 1 71.69 283 TRP B C 1
ATOM 11009 O O . TRP B 1 283 ? 16.406 -6.922 -35.25 1 71.69 283 TRP B O 1
ATOM 11019 N N . PRO B 1 284 ? 18.703 -7.082 -35.594 1 74.62 284 PRO B N 1
ATOM 11020 C CA . PRO B 1 284 ? 18.875 -5.961 -34.656 1 74.62 284 PRO B CA 1
ATOM 11021 C C . PRO B 1 284 ? 18.219 -4.676 -35.156 1 74.62 284 PRO B C 1
ATOM 11023 O O . PRO B 1 284 ? 18.312 -4.344 -36.344 1 74.62 284 PRO B O 1
ATOM 11026 N N . ARG B 1 285 ? 17.562 -4.07 -34.375 1 74.25 285 ARG B N 1
ATOM 11027 C CA . ARG B 1 285 ? 16.828 -2.857 -34.719 1 74.25 285 ARG B CA 1
ATOM 11028 C C . ARG B 1 285 ? 17.688 -1.616 -34.5 1 74.25 285 ARG B C 1
ATOM 11030 O O . ARG B 1 285 ? 17.344 -0.521 -34.938 1 74.25 285 ARG B O 1
ATOM 11037 N N . ARG B 1 286 ? 18.812 -1.831 -33.875 1 77 286 ARG B N 1
ATOM 11038 C CA . ARG B 1 286 ? 19.734 -0.745 -33.562 1 77 286 ARG B CA 1
ATOM 11039 C C . ARG B 1 286 ? 21.188 -1.228 -33.656 1 77 286 ARG B C 1
ATOM 11041 O O . ARG B 1 286 ? 21.469 -2.406 -33.438 1 77 286 ARG B O 1
ATOM 11048 N N . ASP B 1 287 ? 22 -0.327 -34.031 1 74.31 287 ASP B N 1
ATOM 11049 C CA . ASP B 1 287 ? 23.422 -0.671 -34.031 1 74.31 287 ASP B CA 1
ATOM 11050 C C . ASP B 1 287 ? 24.031 -0.466 -32.625 1 74.31 287 ASP B C 1
ATOM 11052 O O . ASP B 1 287 ? 23.453 0.24 -31.797 1 74.31 287 ASP B O 1
ATOM 11056 N N . HIS B 1 288 ? 25.125 -1.066 -32.375 1 76.19 288 HIS B N 1
ATOM 11057 C CA . HIS B 1 288 ? 25.781 -0.946 -31.062 1 76.19 288 HIS B CA 1
ATOM 11058 C C . HIS B 1 288 ? 26.531 0.377 -30.938 1 76.19 288 HIS B C 1
ATOM 11060 O O . HIS B 1 288 ? 26.5 1.013 -29.875 1 76.19 288 HIS B O 1
ATOM 11066 N N . SER B 1 289 ? 27.141 0.837 -31.953 1 72.69 289 SER B N 1
ATOM 11067 C CA . SER B 1 289 ? 28.062 1.97 -31.906 1 72.69 289 SER B CA 1
ATOM 11068 C C . SER B 1 289 ? 27.312 3.27 -31.609 1 72.69 289 SER B C 1
ATOM 11070 O O . SER B 1 289 ? 27.734 4.047 -30.75 1 72.69 289 SER B O 1
ATOM 11072 N N . TRP B 1 290 ? 26.234 3.455 -32.312 1 68.81 290 TRP B N 1
ATOM 11073 C CA . TRP B 1 290 ? 25.516 4.723 -32.156 1 68.81 290 TRP B CA 1
ATOM 11074 C C . TRP B 1 290 ? 24.156 4.508 -31.516 1 68.81 290 TRP B C 1
ATOM 11076 O O . TRP B 1 290 ? 23.469 5.473 -31.172 1 68.81 290 TRP B O 1
ATOM 11086 N N . ASN B 1 291 ? 23.953 3.266 -31.203 1 68.56 291 ASN B N 1
ATOM 11087 C CA . ASN B 1 291 ? 22.641 2.963 -30.656 1 68.56 291 ASN B CA 1
ATOM 11088 C C . ASN B 1 291 ? 21.531 3.617 -31.469 1 68.56 291 ASN B C 1
ATOM 11090 O O . ASN B 1 291 ? 20.641 4.266 -30.906 1 68.56 291 ASN B O 1
ATOM 11094 N N . SER B 1 292 ? 21.719 3.703 -32.781 1 65.06 292 SER B N 1
ATOM 11095 C CA . SER B 1 292 ? 20.766 4.309 -33.719 1 65.06 292 SER B CA 1
ATOM 11096 C C . SER B 1 292 ? 20.234 3.289 -34.719 1 65.06 292 SER B C 1
ATOM 11098 O O . SER B 1 292 ? 20.781 2.197 -34.844 1 65.06 292 SER B O 1
ATOM 11100 N N . ALA B 1 293 ? 19.219 3.484 -35.375 1 58.62 293 ALA B N 1
ATOM 11101 C CA . ALA B 1 293 ? 18.609 2.559 -36.312 1 58.62 293 ALA B CA 1
ATOM 11102 C C . ALA B 1 293 ? 19.516 2.328 -37.531 1 58.62 293 ALA B C 1
ATOM 11104 O O . ALA B 1 293 ? 19.703 1.19 -37.969 1 58.62 293 ALA B O 1
ATOM 11105 N N . PRO B 1 294 ? 20.203 3.324 -38.219 1 45.38 294 PRO B N 1
ATOM 11106 C CA . PRO B 1 294 ? 20.938 3.072 -39.469 1 45.38 294 PRO B CA 1
ATOM 11107 C C . PRO B 1 294 ? 22.359 2.568 -39.219 1 45.38 294 PRO B C 1
ATOM 11109 O O . PRO B 1 294 ? 23.141 3.225 -38.531 1 45.38 294 PRO B O 1
ATOM 11112 N N . SER B 1 295 ? 22.609 1.22 -38.75 1 45.25 295 SER B N 1
ATOM 11113 C CA . SER B 1 295 ? 24.047 1.021 -38.625 1 45.25 295 SER B CA 1
ATOM 11114 C C . SER B 1 295 ? 24.5 -0.242 -39.344 1 45.25 295 SER B C 1
ATOM 11116 O O . SER B 1 295 ? 23.719 -1.179 -39.531 1 45.25 295 SER B O 1
ATOM 11118 N N . TRP B 1 296 ? 25.75 -0.16 -40.031 1 36.28 296 TRP B N 1
ATOM 11119 C CA . TRP B 1 296 ? 26.391 -1.107 -40.969 1 36.28 296 TRP B CA 1
ATOM 11120 C C . TRP B 1 296 ? 27.312 -2.055 -40.188 1 36.28 296 TRP B C 1
ATOM 11122 O O . TRP B 1 296 ? 27.891 -1.683 -39.188 1 36.28 296 TRP B O 1
ATOM 11132 N N . SER B 1 297 ? 27.344 -3.467 -40.312 1 35.72 297 SER B N 1
ATOM 11133 C CA . SER B 1 297 ? 28.219 -4.352 -39.531 1 35.72 297 SER B CA 1
ATOM 11134 C C . SER B 1 297 ? 29.266 -5.008 -40.406 1 35.72 297 SER B C 1
ATOM 11136 O O . SER B 1 297 ? 28.938 -5.734 -41.344 1 35.72 297 SER B O 1
ATOM 11138 N N . PRO B 1 298 ? 30.641 -4.52 -40.625 1 32.97 298 PRO B N 1
ATOM 11139 C CA . PRO B 1 298 ? 31.578 -5.176 -41.531 1 32.97 298 PRO B CA 1
ATOM 11140 C C . PRO B 1 298 ? 32.531 -6.105 -40.812 1 32.97 298 PRO B C 1
ATOM 11142 O O . PRO B 1 298 ? 32.594 -6.105 -39.594 1 32.97 298 PRO B O 1
ATOM 11145 N N . TRP B 1 299 ? 33.75 -6.875 -41.656 1 29.19 299 TRP B N 1
ATOM 11146 C CA . TRP B 1 299 ? 34.656 -7.988 -41.406 1 29.19 299 TRP B CA 1
ATOM 11147 C C . TRP B 1 299 ? 36.094 -7.5 -41.281 1 29.19 299 TRP B C 1
ATOM 11149 O O . TRP B 1 299 ? 36.594 -6.777 -42.125 1 29.19 299 TRP B O 1
ATOM 11159 N N . PRO B 1 300 ? 36.969 -7.605 -40.062 1 34.72 300 PRO B N 1
ATOM 11160 C CA . PRO B 1 300 ? 38.281 -6.957 -39.938 1 34.72 300 PRO B CA 1
ATOM 11161 C C . PRO B 1 300 ? 39.438 -7.875 -40.344 1 34.72 300 PRO B C 1
ATOM 11163 O O . PRO B 1 300 ? 39.312 -9.102 -40.219 1 34.72 300 PRO B O 1
ATOM 11166 N N . SER B 1 301 ? 40.625 -7.465 -41.062 1 31.47 301 SER B N 1
ATOM 11167 C CA . SER B 1 301 ? 41.875 -8.172 -41.344 1 31.47 301 SER B CA 1
ATOM 11168 C C . SER B 1 301 ? 43 -7.688 -40.438 1 31.47 301 SER B C 1
ATOM 11170 O O . SER B 1 301 ? 43.562 -6.621 -40.688 1 31.47 301 SER B O 1
ATOM 11172 N N . PRO B 1 302 ? 43.281 -8.133 -39.25 1 39.31 302 PRO B N 1
ATOM 11173 C CA . PRO B 1 302 ? 44.25 -7.438 -38.406 1 39.31 302 PRO B CA 1
ATOM 11174 C C . PRO B 1 302 ? 45.688 -7.875 -38.656 1 39.31 302 PRO B C 1
ATOM 11176 O O . PRO B 1 302 ? 45.938 -8.977 -39.188 1 39.31 302 PRO B O 1
ATOM 11179 N N . ALA B 1 303 ? 46.781 -7.004 -38.531 1 38.16 303 ALA B N 1
ATOM 11180 C CA . ALA B 1 303 ? 48.219 -7.184 -38.594 1 38.16 303 ALA B CA 1
ATOM 11181 C C . ALA B 1 303 ? 48.719 -7.973 -37.406 1 38.16 303 ALA B C 1
ATOM 11183 O O . ALA B 1 303 ? 48.094 -8.008 -36.344 1 38.16 303 ALA B O 1
ATOM 11184 N N . PRO B 1 304 ? 50 -8.641 -37.469 1 39.78 304 PRO B N 1
ATOM 11185 C CA . PRO B 1 304 ? 50.656 -9.578 -36.562 1 39.78 304 PRO B CA 1
ATOM 11186 C C . PRO B 1 304 ? 51 -8.961 -35.219 1 39.78 304 PRO B C 1
ATOM 11188 O O . PRO B 1 304 ? 51.531 -7.859 -35.125 1 39.78 304 PRO B O 1
ATOM 11191 N N . LEU B 1 305 ? 50.25 -8.672 -34.219 1 43.91 305 LEU B N 1
ATOM 11192 C CA . LEU B 1 305 ? 50.719 -8.203 -32.938 1 43.91 305 LEU B CA 1
ATOM 11193 C C . LEU B 1 305 ? 50.688 -9.328 -31.906 1 43.91 305 LEU B C 1
ATOM 11195 O O . LEU B 1 305 ? 49.844 -10.227 -31.984 1 43.91 305 LEU B O 1
ATOM 11199 N N . PRO B 1 306 ? 51.75 -9.57 -30.969 1 45.84 306 PRO B N 1
ATOM 11200 C CA . PRO B 1 306 ? 51.906 -10.703 -30.047 1 45.84 306 PRO B CA 1
ATOM 11201 C C . PRO B 1 306 ? 50.625 -10.977 -29.25 1 45.84 306 PRO B C 1
ATOM 11203 O O . PRO B 1 306 ? 50.219 -12.133 -29.125 1 45.84 306 PRO B O 1
ATOM 11206 N N . SER B 1 307 ? 50.281 -10.219 -28.266 1 55.31 307 SER B N 1
ATOM 11207 C CA . SER B 1 307 ? 49 -10.453 -27.594 1 55.31 307 SER B CA 1
ATOM 11208 C C . SER B 1 307 ? 48 -9.352 -27.891 1 55.31 307 SER B C 1
ATOM 11210 O O . SER B 1 307 ? 48.281 -8.164 -27.703 1 55.31 307 SER B O 1
ATOM 11212 N N . CYS B 1 308 ? 47.094 -9.711 -28.531 1 68.81 308 CYS B N 1
ATOM 11213 C CA . CYS B 1 308 ? 46.125 -8.711 -28.984 1 68.81 308 CYS B CA 1
ATOM 11214 C C . CYS B 1 308 ? 44.719 -9.047 -28.469 1 68.81 308 CYS B C 1
ATOM 11216 O O . CYS B 1 308 ? 44.125 -10.047 -28.875 1 68.81 308 CYS B O 1
ATOM 11218 N N . PRO B 1 309 ? 44.312 -8.359 -27.266 1 75.69 309 PRO B N 1
ATOM 11219 C CA . PRO B 1 309 ? 42.906 -8.578 -26.891 1 75.69 309 PRO B CA 1
ATOM 11220 C C . PRO B 1 309 ? 41.906 -8.078 -27.953 1 75.69 309 PRO B C 1
ATOM 11222 O O . PRO B 1 309 ? 42.125 -7.02 -28.547 1 75.69 309 PRO B O 1
ATOM 11225 N N . LEU B 1 310 ? 40.969 -8.922 -28.328 1 80.44 310 LEU B N 1
ATOM 11226 C CA . LEU B 1 310 ? 39.906 -8.562 -29.25 1 80.44 310 LEU B CA 1
ATOM 11227 C C . LEU B 1 310 ? 38.562 -8.453 -28.516 1 80.44 310 LEU B C 1
ATOM 11229 O O . LEU B 1 310 ? 38.094 -9.438 -27.953 1 80.44 310 LEU B O 1
ATOM 11233 N N . VAL B 1 311 ? 38.094 -7.234 -28.375 1 84.19 311 VAL B N 1
ATOM 11234 C CA . VAL B 1 311 ? 36.781 -7.004 -27.812 1 84.19 311 VAL B CA 1
ATOM 11235 C C . VAL B 1 311 ? 35.75 -6.84 -28.953 1 84.19 311 VAL B C 1
ATOM 11237 O O . VAL B 1 311 ? 36 -6.105 -29.906 1 84.19 311 VAL B O 1
ATOM 11240 N N . PHE B 1 312 ? 34.656 -7.586 -28.922 1 82.62 312 PHE B N 1
ATOM 11241 C CA . PHE B 1 312 ? 33.688 -7.48 -29.984 1 82.62 312 PHE B CA 1
ATOM 11242 C C . PHE B 1 312 ? 32.25 -7.602 -29.406 1 82.62 312 PHE B C 1
ATOM 11244 O O . PHE B 1 312 ? 32.062 -8.148 -28.328 1 82.62 312 PHE B O 1
ATOM 11251 N N . TYR B 1 313 ? 31.359 -6.988 -30.047 1 84.12 313 TYR B N 1
ATOM 11252 C CA . TYR B 1 313 ? 29.938 -7.051 -29.703 1 84.12 313 TYR B CA 1
ATOM 11253 C C . TYR B 1 313 ? 29.172 -7.863 -30.734 1 84.12 313 TYR B C 1
ATOM 11255 O O . TYR B 1 313 ? 29.281 -7.625 -31.938 1 84.12 313 TYR B O 1
ATOM 11263 N N . HIS B 1 314 ? 28.438 -8.875 -30.297 1 81.69 314 HIS B N 1
ATOM 11264 C CA . HIS B 1 314 ? 27.703 -9.734 -31.203 1 81.69 314 HIS B CA 1
ATOM 11265 C C . HIS B 1 314 ? 26.219 -9.773 -30.844 1 81.69 314 HIS B C 1
ATOM 11267 O O . HIS B 1 314 ? 25.844 -9.453 -29.703 1 81.69 314 HIS B O 1
ATOM 11273 N N . TYR B 1 315 ? 25.359 -10.047 -31.844 1 80.31 315 TYR B N 1
ATOM 11274 C CA . TYR B 1 315 ? 23.922 -10.109 -31.703 1 80.31 315 TYR B CA 1
ATOM 11275 C C . TYR B 1 315 ? 23.375 -11.461 -32.125 1 80.31 315 TYR B C 1
ATOM 11277 O O . TYR B 1 315 ? 23.469 -11.82 -33.312 1 80.31 315 TYR B O 1
ATOM 11285 N N . LEU B 1 316 ? 22.969 -12.328 -31.172 1 79.5 316 LEU B N 1
ATOM 11286 C CA . LEU B 1 316 ? 22.359 -13.641 -31.406 1 79.5 316 LEU B CA 1
ATOM 11287 C C . LEU B 1 316 ? 20.938 -13.695 -30.859 1 79.5 316 LEU B C 1
ATOM 11289 O O . LEU B 1 316 ? 20.734 -13.969 -29.688 1 79.5 316 LEU B O 1
ATOM 11293 N N . HIS B 1 317 ? 19.953 -13.484 -31.703 1 77.56 317 HIS B N 1
ATOM 11294 C CA . HIS B 1 317 ? 18.547 -13.43 -31.297 1 77.56 317 HIS B CA 1
ATOM 11295 C C . HIS B 1 317 ? 17.641 -14.109 -32.312 1 77.56 317 HIS B C 1
ATOM 11297 O O . HIS B 1 317 ? 17.891 -14.016 -33.531 1 77.56 317 HIS B O 1
ATOM 11303 N N . GLY B 1 318 ? 16.625 -14.797 -31.875 1 66.25 318 GLY B N 1
ATOM 11304 C CA . GLY B 1 318 ? 15.586 -15.297 -32.75 1 66.25 318 GLY B CA 1
ATOM 11305 C C . GLY B 1 318 ? 15.602 -16.797 -32.906 1 66.25 318 GLY B C 1
ATOM 11306 O O . GLY B 1 318 ? 14.609 -17.406 -33.344 1 66.25 318 GLY B O 1
ATOM 11307 N N . SER B 1 319 ? 16.75 -17.406 -32.688 1 65.56 319 SER B N 1
ATOM 11308 C CA . SER B 1 319 ? 16.828 -18.859 -32.844 1 65.56 319 SER B CA 1
ATOM 11309 C C . SER B 1 319 ? 17.641 -19.5 -31.734 1 65.56 319 SER B C 1
ATOM 11311 O O . SER B 1 319 ? 18.719 -19.016 -31.391 1 65.56 319 SER B O 1
ATOM 11313 N N . GLU B 1 320 ? 17.141 -20.578 -31.219 1 66.06 320 GLU B N 1
ATOM 11314 C CA . GLU B 1 320 ? 17.875 -21.297 -30.203 1 66.06 320 GLU B CA 1
ATOM 11315 C C . GLU B 1 320 ? 19.047 -22.062 -30.812 1 66.06 320 GLU B C 1
ATOM 11317 O O . GLU B 1 320 ? 20 -22.438 -30.109 1 66.06 320 GLU B O 1
ATOM 11322 N N . ALA B 1 321 ? 19.078 -22.172 -32.094 1 62.62 321 ALA B N 1
ATOM 11323 C CA . ALA B 1 321 ? 20.125 -22.938 -32.781 1 62.62 321 ALA B CA 1
ATOM 11324 C C . ALA B 1 321 ? 21.219 -22.016 -33.312 1 62.62 321 ALA B C 1
ATOM 11326 O O . ALA B 1 321 ? 22.234 -22.484 -33.844 1 62.62 321 ALA B O 1
ATOM 11327 N N . GLY B 1 322 ? 21.031 -20.781 -33.156 1 70.06 322 GLY B N 1
ATOM 11328 C CA . GLY B 1 322 ? 22.047 -19.859 -33.625 1 70.06 322 GLY B CA 1
ATOM 11329 C C . GLY B 1 322 ? 23.391 -20.016 -32.938 1 70.06 322 GLY B C 1
ATOM 11330 O O . GLY B 1 322 ? 23.438 -20.297 -31.734 1 70.06 322 GLY B O 1
ATOM 11331 N N . SER B 1 323 ? 24.484 -20.047 -33.719 1 77.69 323 SER B N 1
ATOM 11332 C CA . SER B 1 323 ? 25.812 -20.203 -33.156 1 77.69 323 SER B CA 1
ATOM 11333 C C . SER B 1 323 ? 26.828 -19.297 -33.875 1 77.69 323 SER B C 1
ATOM 11335 O O . SER B 1 323 ? 26.734 -19.094 -35.062 1 77.69 323 SER B O 1
ATOM 11337 N N . LEU B 1 324 ? 27.672 -18.656 -33.094 1 80.88 324 LEU B N 1
ATOM 11338 C CA . LEU B 1 324 ? 28.781 -17.844 -33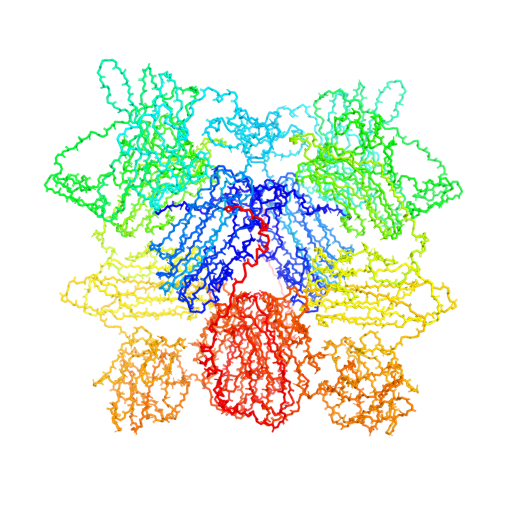.594 1 80.88 324 LEU B CA 1
ATOM 11339 C C . LEU B 1 324 ? 30.109 -18.453 -33.188 1 80.88 324 LEU B C 1
ATOM 11341 O O . LEU B 1 324 ? 30.297 -18.844 -32.031 1 80.88 324 LEU B O 1
ATOM 11345 N N . GLN B 1 325 ? 30.938 -18.672 -34.219 1 81.12 325 GLN B N 1
ATOM 11346 C CA . GLN B 1 325 ? 32.281 -19.188 -33.938 1 81.12 325 GLN B CA 1
ATOM 11347 C C . GLN B 1 325 ? 33.344 -18.203 -34.438 1 81.12 325 GLN B C 1
ATOM 11349 O O . GLN B 1 325 ? 33.219 -17.609 -35.5 1 81.12 325 GLN B O 1
ATOM 11354 N N . LEU B 1 326 ? 34.281 -17.922 -33.625 1 81.62 326 LEU B N 1
ATOM 11355 C CA . LEU B 1 326 ? 35.438 -17.125 -34 1 81.62 326 LEU B CA 1
ATOM 11356 C C . LEU B 1 326 ? 36.656 -18.016 -34.188 1 81.62 326 LEU B C 1
ATOM 11358 O O . LEU B 1 326 ? 37.125 -18.672 -33.25 1 81.62 326 LEU B O 1
ATOM 11362 N N . LEU B 1 327 ? 37.188 -17.984 -35.406 1 79.19 327 LEU B N 1
ATOM 11363 C CA . LEU B 1 327 ? 38.281 -18.859 -35.781 1 79.19 327 LEU B CA 1
ATOM 11364 C C . LEU B 1 327 ? 39.562 -18.062 -36.062 1 79.19 327 LEU B C 1
ATOM 11366 O O . LEU B 1 327 ? 39.469 -16.969 -36.625 1 79.19 327 LEU B O 1
ATOM 11370 N N . LEU B 1 328 ? 40.625 -18.594 -35.625 1 78.94 328 LEU B N 1
ATOM 11371 C CA . LEU B 1 328 ? 41.938 -17.984 -35.875 1 78.94 328 LEU B CA 1
ATOM 11372 C C . LEU B 1 328 ? 42.688 -18.75 -36.969 1 78.94 328 LEU B C 1
ATOM 11374 O O . LEU B 1 328 ? 42.844 -19.969 -36.844 1 78.94 328 LEU B O 1
ATOM 11378 N N . GLN B 1 329 ? 43.031 -18.047 -38 1 74.81 329 GLN B N 1
ATOM 11379 C CA . GLN B 1 329 ? 43.812 -18.641 -39.062 1 74.81 329 GLN B CA 1
ATOM 11380 C C . GLN B 1 329 ? 45.219 -18.062 -39.094 1 74.81 329 GLN B C 1
ATOM 11382 O O . GLN B 1 329 ? 45.406 -16.844 -39.219 1 74.81 329 GLN B O 1
ATOM 11387 N N . THR B 1 330 ? 46.219 -18.969 -38.781 1 72.38 330 THR B N 1
ATOM 11388 C CA . THR B 1 330 ? 47.594 -18.5 -38.75 1 72.38 330 THR B CA 1
ATOM 11389 C C . THR B 1 330 ? 48.281 -18.734 -40.125 1 72.38 330 THR B C 1
ATOM 11391 O O . THR B 1 330 ? 48 -19.719 -40.781 1 72.38 330 THR B O 1
ATOM 11394 N N . GLY B 1 331 ? 48.969 -17.766 -40.781 1 60.16 331 GLY B N 1
ATOM 11395 C CA . GLY B 1 331 ? 49.688 -17.859 -42.031 1 60.16 331 GLY B CA 1
ATOM 11396 C C . GLY B 1 331 ? 51.062 -18.469 -41.875 1 60.16 331 GLY B C 1
ATOM 11397 O O . GLY B 1 331 ? 52.062 -17.75 -41.781 1 60.16 331 GLY B O 1
ATOM 11398 N N . ASP B 1 332 ? 51.25 -19.594 -41.281 1 55.41 332 ASP B N 1
ATOM 11399 C CA . ASP B 1 332 ? 52.562 -20.219 -41.312 1 55.41 332 ASP B CA 1
ATOM 11400 C C . ASP B 1 332 ? 52.969 -20.562 -42.75 1 55.41 332 ASP B C 1
ATOM 11402 O O . ASP B 1 332 ? 52.188 -21.109 -43.531 1 55.41 332 ASP B O 1
ATOM 11406 N N . PRO B 1 333 ? 54.094 -19.938 -43.375 1 54.38 333 PRO B N 1
ATOM 11407 C CA . PRO B 1 333 ? 54.562 -20.266 -44.719 1 54.38 333 PRO B CA 1
ATOM 11408 C C . PRO B 1 333 ? 54.531 -21.766 -45.031 1 54.38 333 PRO B C 1
ATOM 11410 O O . PRO B 1 333 ? 54.562 -22.156 -46.188 1 54.38 333 PRO B O 1
ATOM 11413 N N . GLY B 1 334 ? 54.875 -22.609 -44.125 1 49.19 334 GLY B N 1
ATOM 11414 C CA . GLY B 1 334 ? 54.812 -24 -44.562 1 49.19 334 GLY B CA 1
ATOM 11415 C C . GLY B 1 334 ? 53.406 -24.5 -44.781 1 49.19 334 GLY B C 1
ATOM 11416 O O . GLY B 1 334 ? 52.781 -24.203 -45.812 1 49.19 334 GLY B O 1
ATOM 11417 N N . ALA B 1 335 ? 52.844 -25.359 -43.938 1 54.75 335 ALA B N 1
ATOM 11418 C CA . ALA B 1 335 ? 51.594 -26.078 -44.125 1 54.75 335 ALA B CA 1
ATOM 11419 C C . ALA B 1 335 ? 50.438 -25.312 -43.5 1 54.75 335 ALA B C 1
ATOM 11421 O O . ALA B 1 335 ? 50.562 -24.75 -42.406 1 54.75 335 ALA B O 1
ATOM 11422 N N . PRO B 1 336 ? 49.406 -24.938 -44.344 1 52.53 336 PRO B N 1
ATOM 11423 C CA . PRO B 1 336 ? 48.219 -24.25 -43.844 1 52.53 336 PRO B CA 1
ATOM 11424 C C . PRO B 1 336 ? 47.625 -24.922 -42.625 1 52.53 336 PRO B C 1
ATOM 11426 O O . PRO B 1 336 ? 47.344 -26.109 -42.625 1 52.53 336 PRO B O 1
ATOM 11429 N N . GLN B 1 337 ? 47.938 -24.469 -41.469 1 59.25 337 GLN B N 1
ATOM 11430 C CA . GLN B 1 337 ? 47.438 -25.031 -40.219 1 59.25 337 GLN B CA 1
ATOM 11431 C C . GLN B 1 337 ? 45.938 -24.844 -40.125 1 59.25 337 GLN B C 1
ATOM 11433 O O . GLN B 1 337 ? 45.375 -23.875 -40.625 1 59.25 337 GLN B O 1
ATOM 11438 N N . ALA B 1 338 ? 45.156 -25.906 -39.781 1 70.88 338 ALA B N 1
ATOM 11439 C CA . ALA B 1 338 ? 43.688 -25.891 -39.531 1 70.88 338 ALA B CA 1
ATOM 11440 C C . ALA B 1 338 ? 43.312 -24.75 -38.594 1 70.88 338 ALA B C 1
ATOM 11442 O O . ALA B 1 338 ? 44.031 -24.406 -37.688 1 70.88 338 ALA B O 1
ATOM 11443 N N . PRO B 1 339 ? 42.219 -23.984 -38.969 1 75.44 339 PRO B N 1
ATOM 11444 C CA . PRO B 1 339 ? 41.75 -22.875 -38.125 1 75.44 339 PRO B CA 1
ATOM 11445 C C . PRO B 1 339 ? 41.5 -23.328 -36.688 1 75.44 339 PRO B C 1
ATOM 11447 O O . PRO B 1 339 ? 41.031 -24.438 -36.438 1 75.44 339 PRO B O 1
ATOM 11450 N N . VAL B 1 340 ? 41.938 -22.516 -35.781 1 76.44 340 VAL B N 1
ATOM 11451 C CA . VAL B 1 340 ? 41.75 -22.781 -34.344 1 76.44 340 VAL B CA 1
ATOM 11452 C C . VAL B 1 340 ? 40.531 -22.016 -33.844 1 76.44 340 VAL B C 1
ATOM 11454 O O . VAL B 1 340 ? 40.344 -20.844 -34.156 1 76.44 340 VAL B O 1
ATOM 11457 N N . LEU B 1 341 ? 39.625 -22.75 -33.125 1 79.56 341 LEU B N 1
ATOM 11458 C CA . LEU B 1 341 ? 38.438 -22.125 -32.562 1 79.56 341 LEU B CA 1
ATOM 11459 C C . LEU B 1 341 ? 38.781 -21.281 -31.328 1 79.56 341 LEU B C 1
ATOM 11461 O O . LEU B 1 341 ? 39.312 -21.797 -30.344 1 79.56 341 LEU B O 1
ATOM 11465 N N . LEU B 1 342 ? 38.594 -19.984 -31.438 1 76.75 342 LEU B N 1
ATOM 11466 C CA . LEU B 1 342 ? 38.875 -19.078 -30.344 1 76.75 342 LEU B CA 1
ATOM 11467 C C . LEU B 1 342 ? 37.688 -18.984 -29.391 1 76.75 342 LEU B C 1
ATOM 11469 O O . LEU B 1 342 ? 37.875 -18.891 -28.172 1 76.75 342 LEU B O 1
ATOM 11473 N N . ARG B 1 343 ? 36.5 -18.828 -29.938 1 82.25 343 ARG B N 1
ATOM 11474 C CA . ARG B 1 343 ? 35.312 -18.609 -29.141 1 82.25 343 ARG B CA 1
ATOM 11475 C C . ARG B 1 343 ? 34.062 -19.172 -29.844 1 82.25 343 ARG B C 1
ATOM 11477 O O . ARG B 1 343 ? 33.969 -19.094 -31.078 1 82.25 343 ARG B O 1
ATOM 11484 N N . ARG B 1 344 ? 33.281 -19.797 -29 1 80.5 344 ARG B N 1
ATOM 11485 C CA . ARG B 1 344 ? 31.984 -20.266 -29.531 1 80.5 344 ARG B CA 1
ATOM 11486 C C . ARG B 1 344 ? 30.828 -19.766 -28.672 1 80.5 344 ARG B C 1
ATOM 11488 O O . ARG B 1 344 ? 30.875 -19.859 -27.438 1 80.5 344 ARG B O 1
ATOM 11495 N N . ARG B 1 345 ? 29.875 -19.141 -29.297 1 81.94 345 ARG B N 1
ATOM 11496 C CA . ARG B 1 345 ? 28.641 -18.719 -28.625 1 81.94 345 ARG B CA 1
ATOM 11497 C C . ARG B 1 345 ? 27.422 -19.344 -29.266 1 81.94 345 ARG B C 1
ATOM 11499 O O . ARG B 1 345 ? 27.344 -19.484 -30.484 1 81.94 345 ARG B O 1
ATOM 11506 N N . HIS B 1 346 ? 26.578 -19.891 -28.391 1 76.44 346 HIS B N 1
ATOM 11507 C CA . HIS B 1 346 ? 25.422 -20.609 -28.906 1 76.44 346 HIS B CA 1
ATOM 11508 C C . HIS B 1 346 ? 24.156 -20.219 -28.172 1 76.44 346 HIS B C 1
ATOM 11510 O O . HIS B 1 346 ? 24.203 -19.906 -26.984 1 76.44 346 HIS B O 1
ATOM 11516 N N . GLY B 1 347 ? 23.047 -20.203 -29 1 74.56 347 GLY B N 1
ATOM 11517 C CA . GLY B 1 347 ? 21.734 -20.109 -28.375 1 74.56 347 GLY B CA 1
ATOM 11518 C C . GLY B 1 347 ? 21.141 -18.719 -28.484 1 74.56 347 GLY B C 1
ATOM 11519 O O . GLY B 1 347 ? 21.688 -17.844 -29.156 1 74.56 347 GLY B O 1
ATOM 11520 N N . GLU B 1 348 ? 19.875 -18.594 -27.938 1 75.62 348 GLU B N 1
ATOM 11521 C CA . GLU B 1 348 ? 19.156 -17.328 -27.875 1 75.62 348 GLU B CA 1
ATOM 11522 C C . GLU B 1 348 ? 19.641 -16.469 -26.703 1 75.62 348 GLU B C 1
ATOM 11524 O O . GLU B 1 348 ? 19.422 -16.828 -25.547 1 75.62 348 GLU B O 1
ATOM 11529 N N . LEU B 1 349 ? 20.266 -15.375 -27.047 1 78.81 349 LEU B N 1
ATOM 11530 C CA . LEU B 1 349 ? 20.828 -14.539 -25.984 1 78.81 349 LEU B CA 1
ATOM 11531 C C . LEU B 1 349 ? 19.984 -13.289 -25.781 1 78.81 349 LEU B C 1
ATOM 11533 O O . LEU B 1 349 ? 20.344 -12.43 -24.969 1 78.81 349 LEU B O 1
ATOM 11537 N N . GLY B 1 350 ? 18.906 -13.102 -26.484 1 74.88 350 GLY B N 1
ATOM 11538 C CA . GLY B 1 350 ? 18.016 -11.961 -26.312 1 74.88 350 GLY B CA 1
ATOM 11539 C C . GLY B 1 350 ? 18.234 -10.875 -27.344 1 74.88 350 GLY B C 1
ATOM 11540 O O . GLY B 1 350 ? 19.188 -10.93 -28.125 1 74.88 350 GLY B O 1
ATOM 11541 N N . ALA B 1 351 ? 17.375 -9.891 -27.406 1 75 351 ALA B N 1
ATOM 11542 C CA . ALA B 1 351 ? 17.453 -8.773 -28.344 1 75 351 ALA B CA 1
ATOM 11543 C C . ALA B 1 351 ? 18.438 -7.711 -27.844 1 75 351 ALA B C 1
ATOM 11545 O O . ALA B 1 351 ? 18.031 -6.578 -27.562 1 75 351 ALA B O 1
ATOM 11546 N N . MET B 1 352 ? 19.703 -8.117 -27.797 1 81.56 352 MET B N 1
ATOM 11547 C CA . MET B 1 352 ? 20.703 -7.203 -27.281 1 81.56 352 MET B CA 1
ATOM 11548 C C . MET B 1 352 ? 22.078 -7.52 -27.859 1 81.56 352 MET B C 1
ATOM 11550 O O . MET B 1 352 ? 22.328 -8.648 -28.297 1 81.56 352 MET B O 1
ATOM 11554 N N . TRP B 1 353 ? 22.891 -6.52 -27.922 1 82.31 353 TRP B N 1
ATOM 11555 C CA . TRP B 1 353 ? 24.297 -6.699 -28.281 1 82.31 353 TRP B CA 1
ATOM 11556 C C . TRP B 1 353 ? 25.094 -7.184 -27.078 1 82.31 353 TRP B C 1
ATOM 11558 O O . TRP B 1 353 ? 25.078 -6.562 -26.016 1 82.31 353 TRP B O 1
ATOM 11568 N N . VAL B 1 354 ? 25.766 -8.297 -27.203 1 87.06 354 VAL B N 1
ATOM 11569 C CA . VAL B 1 354 ? 26.516 -8.898 -26.109 1 87.06 354 VAL B CA 1
ATOM 11570 C C . VAL B 1 354 ? 28.016 -8.672 -26.328 1 87.06 354 VAL B C 1
ATOM 11572 O O . VAL B 1 354 ? 28.547 -9.008 -27.375 1 87.06 354 VAL B O 1
ATOM 11575 N N . ARG B 1 355 ? 28.672 -8.102 -25.359 1 88.06 355 ARG B N 1
ATOM 11576 C CA . ARG B 1 355 ? 30.109 -7.863 -25.391 1 88.06 355 ARG B CA 1
ATOM 11577 C C . ARG B 1 355 ? 30.875 -9.148 -25.078 1 88.06 355 ARG B C 1
ATOM 11579 O O . ARG B 1 355 ? 30.484 -9.922 -24.203 1 88.06 355 ARG B O 1
ATOM 11586 N N . ASP B 1 356 ? 31.906 -9.359 -25.781 1 86.94 356 ASP B N 1
ATOM 11587 C CA . ASP B 1 356 ? 32.812 -10.484 -25.531 1 86.94 356 ASP B CA 1
ATOM 11588 C C . ASP B 1 356 ? 34.25 -10.094 -25.797 1 86.94 356 ASP B C 1
ATOM 11590 O O . ASP B 1 356 ? 34.531 -9.062 -26.406 1 86.94 356 ASP B O 1
ATOM 11594 N N . ARG B 1 357 ? 35.156 -10.875 -25.266 1 85.5 357 ARG B N 1
ATOM 11595 C CA . ARG B 1 357 ? 36.562 -10.609 -25.422 1 85.5 357 ARG B CA 1
ATOM 11596 C C . ARG B 1 357 ? 37.375 -11.906 -25.578 1 85.5 357 ARG B C 1
ATOM 11598 O O . ARG B 1 357 ? 37.062 -12.898 -24.922 1 85.5 357 ARG B O 1
ATOM 11605 N N . VAL B 1 358 ? 38.25 -11.891 -26.5 1 83.25 358 VAL B N 1
ATOM 11606 C CA . VAL B 1 358 ? 39.188 -13.008 -26.672 1 83.25 358 VAL B CA 1
ATOM 11607 C C . VAL B 1 358 ? 40.625 -12.5 -26.703 1 83.25 358 VAL B C 1
ATOM 11609 O O . VAL B 1 358 ? 40.906 -11.445 -27.281 1 83.25 358 VAL B O 1
ATOM 11612 N N . ASP B 1 359 ? 41.438 -13.148 -26 1 77.12 359 ASP B N 1
ATOM 11613 C CA . ASP B 1 359 ? 42.844 -12.805 -26.031 1 77.12 359 ASP B CA 1
ATOM 11614 C C . ASP B 1 359 ? 43.594 -13.656 -27.047 1 77.12 359 ASP B C 1
ATOM 11616 O O . ASP B 1 359 ? 43.656 -14.883 -26.922 1 77.12 359 ASP B O 1
ATOM 11620 N N . ILE B 1 360 ? 44.094 -13.023 -28.078 1 76.19 360 ILE B N 1
ATOM 11621 C CA . ILE B 1 360 ? 44.75 -13.727 -29.156 1 76.19 360 ILE B CA 1
ATOM 11622 C C . ILE B 1 360 ? 46.25 -13.703 -28.938 1 76.19 360 ILE B C 1
ATOM 11624 O O . ILE B 1 360 ? 46.844 -12.641 -28.75 1 76.19 360 ILE B O 1
ATOM 11628 N N . GLN B 1 361 ? 46.75 -14.906 -28.828 1 71.69 361 GLN B N 1
ATOM 11629 C CA . GLN B 1 361 ? 48.188 -15.039 -28.75 1 71.69 361 GLN B CA 1
ATOM 11630 C C . GLN B 1 361 ? 48.75 -15.781 -29.969 1 71.69 361 GLN B C 1
ATOM 11632 O O . GLN B 1 361 ? 48.312 -16.906 -30.266 1 71.69 361 GLN B O 1
ATOM 11637 N N . SER B 1 362 ? 49.438 -15.094 -30.844 1 69.12 362 SER B N 1
ATOM 11638 C CA . SER B 1 362 ? 50.031 -15.734 -32 1 69.12 362 SER B CA 1
ATOM 11639 C C . SER B 1 362 ? 51.438 -15.188 -32.312 1 69.12 362 SER B C 1
ATOM 11641 O O . SER B 1 362 ? 51.656 -13.977 -32.219 1 69.12 362 SER B O 1
ATOM 11643 N N . LYS B 1 363 ? 52.375 -16.047 -32.5 1 68.88 363 LYS B N 1
ATOM 11644 C CA . LYS B 1 363 ? 53.719 -15.648 -32.875 1 68.88 363 LYS B CA 1
ATOM 11645 C C . LYS B 1 363 ? 53.781 -15.281 -34.375 1 68.88 363 LYS B C 1
ATOM 11647 O O . LYS B 1 363 ? 54.75 -14.648 -34.812 1 68.88 363 LYS B O 1
ATOM 11652 N N . HIS B 1 364 ? 52.719 -15.734 -35.188 1 69.19 364 HIS B N 1
ATOM 11653 C CA . HIS B 1 364 ? 52.688 -15.469 -36.625 1 69.19 364 HIS B CA 1
ATOM 11654 C C . HIS B 1 364 ? 51.531 -14.547 -36.969 1 69.19 364 HIS B C 1
ATOM 11656 O O . HIS B 1 364 ? 50.594 -14.398 -36.188 1 69.19 364 HIS B O 1
ATOM 11662 N N . PRO B 1 365 ? 51.719 -13.906 -38.062 1 68.75 365 PRO B N 1
ATOM 11663 C CA . PRO B 1 365 ? 50.531 -13.164 -38.5 1 68.75 365 PRO B CA 1
ATOM 11664 C C . PRO B 1 365 ? 49.281 -14.031 -38.594 1 68.75 365 PRO B C 1
ATOM 11666 O O . PRO B 1 365 ? 49.344 -15.195 -38.969 1 68.75 365 PRO B O 1
ATOM 11669 N N . PHE B 1 366 ? 48.156 -13.422 -38.125 1 74.5 366 PHE B N 1
ATOM 11670 C CA . PHE B 1 366 ? 46.938 -14.219 -38.062 1 74.5 366 PHE B CA 1
ATOM 11671 C C . PHE B 1 366 ? 45.75 -13.453 -38.625 1 74.5 366 PHE B C 1
ATOM 11673 O O . PHE B 1 366 ? 45.844 -12.25 -38.875 1 74.5 366 PHE B O 1
ATOM 11680 N N . ARG B 1 367 ? 44.688 -14.25 -38.969 1 71.88 367 ARG B N 1
ATOM 11681 C CA . ARG B 1 367 ? 43.375 -13.727 -39.344 1 71.88 367 ARG B CA 1
ATOM 11682 C C . ARG B 1 367 ? 42.281 -14.312 -38.438 1 71.88 367 ARG B C 1
ATOM 11684 O O . ARG B 1 367 ? 42.375 -15.477 -38.062 1 71.88 367 ARG B O 1
ATOM 11691 N N . VAL B 1 368 ? 41.375 -13.359 -38 1 74.75 368 VAL B N 1
ATOM 11692 C CA . VAL B 1 368 ? 40.219 -13.805 -37.25 1 74.75 368 VAL B CA 1
ATOM 11693 C C . VAL B 1 368 ? 39 -13.898 -38.156 1 74.75 368 VAL B C 1
ATOM 11695 O O . VAL B 1 368 ? 38.719 -12.969 -38.906 1 74.75 368 VAL B O 1
ATOM 11698 N N . ARG B 1 369 ? 38.344 -15.031 -38.188 1 73 369 ARG B N 1
ATOM 11699 C CA . ARG B 1 369 ? 37.156 -15.258 -39.031 1 73 369 ARG B CA 1
ATOM 11700 C C . ARG B 1 369 ? 35.938 -15.625 -38.188 1 73 369 ARG B C 1
ATOM 11702 O O . ARG B 1 369 ? 35.875 -16.703 -37.594 1 73 369 ARG B O 1
ATOM 11709 N N . PRO B 1 370 ? 35.031 -14.648 -38.094 1 74.12 370 PRO B N 1
ATOM 11710 C CA . PRO B 1 370 ? 33.75 -15.062 -37.531 1 74.12 370 PRO B CA 1
ATOM 11711 C C . PRO B 1 370 ? 32.969 -16 -38.438 1 74.12 370 PRO B C 1
ATOM 11713 O O . PRO B 1 370 ? 32.969 -15.805 -39.656 1 74.12 370 PRO B O 1
ATOM 11716 N N . ALA B 1 371 ? 32.5 -17.188 -37.969 1 66.69 371 ALA B N 1
ATOM 11717 C CA . ALA B 1 371 ? 31.734 -18.156 -38.75 1 66.69 371 ALA B CA 1
ATOM 11718 C C . ALA B 1 371 ? 30.422 -18.531 -38.062 1 66.69 371 ALA B C 1
ATOM 11720 O O . ALA B 1 371 ? 30.359 -18.516 -36.812 1 66.69 371 ALA B O 1
ATOM 11721 N N . ARG B 1 372 ? 29.406 -18.5 -38.844 1 63.94 372 ARG B N 1
ATOM 11722 C CA . ARG B 1 372 ? 28.156 -19.078 -38.375 1 63.94 372 ARG B CA 1
ATOM 11723 C C . ARG B 1 372 ? 28.203 -20.594 -38.344 1 63.94 372 ARG B C 1
ATOM 11725 O O . ARG B 1 372 ? 28.672 -21.219 -39.312 1 63.94 372 ARG B O 1
ATOM 11732 N N . ALA B 1 373 ? 28.297 -21.156 -37.188 1 54.41 373 ALA B N 1
ATOM 11733 C CA . ALA B 1 373 ? 28.234 -22.625 -37.188 1 54.41 373 ALA B CA 1
ATOM 11734 C C . ALA B 1 373 ? 26.828 -23.125 -37.531 1 54.41 373 ALA B C 1
ATOM 11736 O O . ALA B 1 373 ? 25.844 -22.562 -37.062 1 54.41 373 ALA B O 1
ATOM 11737 N N . ALA B 1 374 ? 26.625 -23.719 -38.688 1 42.97 374 ALA B N 1
ATOM 11738 C CA . ALA B 1 374 ? 25.375 -24.359 -39.094 1 42.97 374 ALA B CA 1
ATOM 11739 C C . ALA B 1 374 ? 24.891 -25.344 -38.031 1 42.97 374 ALA B C 1
ATOM 11741 O O . ALA B 1 374 ? 25.578 -26.312 -37.719 1 42.97 374 ALA B O 1
ATOM 11742 N N . VAL B 1 375 ? 24.453 -25.031 -36.906 1 40.94 375 VAL B N 1
ATOM 11743 C CA . VAL B 1 375 ? 23.859 -26.109 -36.125 1 40.94 375 VAL B CA 1
ATOM 11744 C C . VAL B 1 375 ? 22.75 -26.781 -36.938 1 40.94 375 VAL B C 1
ATOM 11746 O O . VAL B 1 375 ? 22.172 -26.156 -37.844 1 40.94 375 VAL B O 1
ATOM 11749 N N . GLY B 1 376 ? 22.453 -28.156 -36.656 1 33.19 376 GLY B N 1
ATOM 11750 C CA . GLY B 1 376 ? 21.484 -29.062 -37.25 1 33.19 376 GLY B CA 1
ATOM 11751 C C . GLY B 1 376 ? 20.156 -28.391 -37.531 1 33.19 376 GLY B C 1
ATOM 11752 O O . GLY B 1 376 ? 19.875 -27.281 -37.062 1 33.19 376 GLY B O 1
ATOM 11753 N N . ALA B 1 377 ? 19.156 -29.344 -38.25 1 34.41 377 ALA B N 1
ATOM 11754 C CA . ALA B 1 377 ? 18 -29.359 -39.125 1 34.41 377 ALA B CA 1
ATOM 11755 C C . ALA B 1 377 ? 16.781 -28.734 -38.469 1 34.41 377 ALA B C 1
ATOM 11757 O O . ALA B 1 377 ? 15.656 -28.859 -38.938 1 34.41 377 ALA B O 1
ATOM 11758 N N . GLU B 1 378 ? 16.781 -28.469 -37.219 1 33.03 378 GLU B N 1
ATOM 11759 C CA . GLU B 1 378 ? 15.352 -28.297 -36.969 1 33.03 378 GLU B CA 1
ATOM 11760 C C . GLU B 1 378 ? 14.789 -27.094 -37.75 1 33.03 378 GLU B C 1
ATOM 11762 O O . GLU B 1 378 ? 14.508 -26.047 -37.156 1 33.03 378 GLU B O 1
ATOM 11767 N N . ARG B 1 379 ? 15.297 -26.938 -38.906 1 35.03 379 ARG B N 1
ATOM 11768 C CA . ARG B 1 379 ? 14.453 -25.969 -39.594 1 35.03 379 ARG B CA 1
ATOM 11769 C C . ARG B 1 379 ? 13.078 -26.547 -39.906 1 35.03 379 ARG B C 1
ATOM 11771 O O . ARG B 1 379 ? 12.961 -27.5 -40.656 1 35.03 379 ARG B O 1
ATOM 11778 N N . GLY B 1 380 ? 12.094 -26.609 -39.125 1 28.12 380 GLY B N 1
ATOM 11779 C CA . GLY B 1 380 ? 10.859 -26.797 -39.844 1 28.12 380 GLY B CA 1
ATOM 11780 C C . GLY B 1 380 ? 10.742 -25.875 -41.062 1 28.12 380 GLY B C 1
ATOM 11781 O O . GLY B 1 380 ? 11.43 -24.859 -41.156 1 28.12 380 GLY B O 1
ATOM 11782 N N . ALA B 1 381 ? 10.125 -26.328 -42.25 1 32.12 381 ALA B N 1
ATOM 11783 C CA . ALA B 1 381 ? 9.93 -25.609 -43.5 1 32.12 381 ALA B CA 1
ATOM 11784 C C . ALA B 1 381 ? 9.836 -24.109 -43.281 1 32.12 381 ALA B C 1
ATOM 11786 O O . ALA B 1 381 ? 10.211 -23.312 -44.125 1 32.12 381 ALA B O 1
ATOM 11787 N N . GLY B 1 382 ? 8.891 -23.672 -42.438 1 30.14 382 GLY B N 1
ATOM 11788 C CA . GLY B 1 382 ? 8.477 -22.281 -42.281 1 30.14 382 GLY B CA 1
ATOM 11789 C C . GLY B 1 382 ? 9.422 -21.469 -41.406 1 30.14 382 GLY B C 1
ATOM 11790 O O . GLY B 1 382 ? 9.047 -20.406 -40.906 1 30.14 382 GLY B O 1
ATOM 11791 N N . ALA B 1 383 ? 10.43 -22.078 -41 1 32.41 383 ALA B N 1
ATOM 11792 C CA . ALA B 1 383 ? 11.203 -21.266 -40.062 1 32.41 383 ALA B CA 1
ATOM 11793 C C . ALA B 1 383 ? 11.938 -20.141 -40.781 1 32.41 383 ALA B C 1
ATOM 11795 O O . ALA B 1 383 ? 12.562 -20.359 -41.812 1 32.41 383 ALA B O 1
ATOM 11796 N N . PRO B 1 384 ? 11.516 -18.906 -40.594 1 35.16 384 PRO B N 1
ATOM 11797 C CA . PRO B 1 384 ? 12.18 -17.766 -41.25 1 35.16 384 PRO B CA 1
ATOM 11798 C C . PRO B 1 384 ? 13.695 -17.891 -41.25 1 35.16 384 PRO B C 1
ATOM 11800 O O . PRO B 1 384 ? 14.266 -18.625 -40.438 1 35.16 384 PRO B O 1
ATOM 11803 N N . PRO B 1 385 ? 14.289 -17.422 -42.344 1 37.22 385 PRO B N 1
ATOM 11804 C CA . PRO B 1 385 ? 15.742 -17.359 -42.531 1 37.22 385 PRO B CA 1
ATOM 11805 C C . PRO B 1 385 ? 16.484 -17.031 -41.219 1 37.22 385 PRO B C 1
ATOM 11807 O O . PRO B 1 385 ? 15.922 -16.406 -40.344 1 37.22 385 PRO B O 1
ATOM 11810 N N . GLU B 1 386 ? 17.516 -17.781 -41 1 42.62 386 GLU B N 1
ATOM 11811 C CA . GLU B 1 386 ? 18.438 -17.734 -39.844 1 42.62 386 GLU B CA 1
ATOM 11812 C C . GLU B 1 386 ? 18.734 -16.297 -39.438 1 42.62 386 GLU B C 1
ATOM 11814 O O . GLU B 1 386 ? 18.969 -15.445 -40.312 1 42.62 386 GLU B O 1
ATOM 11819 N N . PRO B 1 387 ? 18.438 -15.93 -38.344 1 42.5 387 PRO B N 1
ATOM 11820 C CA . PRO B 1 387 ? 18.672 -14.555 -37.875 1 42.5 387 PRO B CA 1
ATOM 11821 C C . PRO B 1 387 ? 20.125 -14.109 -38.094 1 42.5 387 PRO B C 1
ATOM 11823 O O . PRO B 1 387 ? 21.031 -14.938 -38.062 1 42.5 387 PRO B O 1
ATOM 11826 N N . PRO B 1 388 ? 20.375 -12.914 -38.656 1 41.94 388 PRO B N 1
ATOM 11827 C CA . PRO B 1 388 ? 21.703 -12.352 -38.969 1 41.94 388 PRO B CA 1
ATOM 11828 C C . PRO B 1 388 ? 22.594 -12.25 -37.719 1 41.94 388 PRO B C 1
ATOM 11830 O O . PRO B 1 388 ? 22.094 -12.039 -36.625 1 41.94 388 PRO B O 1
ATOM 11833 N N . LEU B 1 389 ? 23.797 -12.852 -37.75 1 44.44 389 LEU B N 1
ATOM 11834 C CA . LEU B 1 389 ? 24.906 -12.656 -36.812 1 44.44 389 LEU B CA 1
ATOM 11835 C C . LEU B 1 389 ? 25.578 -11.305 -37.062 1 44.44 389 LEU B C 1
ATOM 11837 O O . LEU B 1 389 ? 25.844 -10.93 -38.188 1 44.44 389 LEU B O 1
ATOM 11841 N N . SER B 1 390 ? 25.297 -10.289 -36.312 1 42.22 390 SER B N 1
ATOM 11842 C CA . SER B 1 390 ? 26.031 -9.039 -36.5 1 42.22 390 SER B CA 1
ATOM 11843 C C . SER B 1 390 ? 27.125 -8.883 -35.438 1 42.22 390 SER B C 1
ATOM 11845 O O . SER B 1 390 ? 26.938 -9.211 -34.281 1 42.22 390 SER B O 1
ATOM 11847 N N . VAL B 1 391 ? 28.312 -8.938 -35.688 1 46.5 391 VAL B N 1
ATOM 11848 C CA . VAL B 1 391 ? 29.438 -8.648 -34.812 1 46.5 391 VAL B CA 1
ATOM 11849 C C . VAL B 1 391 ? 29.891 -7.199 -35.031 1 46.5 391 VAL B C 1
ATOM 11851 O O . VAL B 1 391 ? 30.312 -6.816 -36.125 1 46.5 391 VAL B O 1
ATOM 11854 N N . PRO B 1 392 ? 29.438 -6.27 -34.188 1 45 392 PRO B N 1
ATOM 11855 C CA . PRO B 1 392 ? 29.969 -4.926 -34.406 1 45 392 PRO B CA 1
ATOM 11856 C C . PRO B 1 392 ? 31.484 -4.852 -34.188 1 45 392 PRO B C 1
ATOM 11858 O O . PRO B 1 392 ? 32.156 -5.887 -34.156 1 45 392 PRO B O 1
ATOM 11861 N N . THR B 1 393 ? 31.812 -3.775 -33.188 1 47.09 393 THR B N 1
ATOM 11862 C CA . THR B 1 393 ? 33.094 -3.09 -33.031 1 47.09 393 THR B CA 1
ATOM 11863 C C . THR B 1 393 ? 34.094 -3.99 -32.312 1 47.09 393 THR B C 1
ATOM 11865 O O . THR B 1 393 ? 33.781 -4.641 -31.328 1 47.09 393 THR B O 1
ATOM 11868 N N . VAL B 1 394 ? 35.094 -4.457 -33.031 1 46.78 394 VAL B N 1
ATOM 11869 C CA . VAL B 1 394 ? 36.25 -5.199 -32.531 1 46.78 394 VAL B CA 1
ATOM 11870 C C . VAL B 1 394 ? 37.344 -4.23 -32.094 1 46.78 394 VAL B C 1
ATOM 11872 O O . VAL B 1 394 ? 37.719 -3.336 -32.875 1 46.78 394 VAL B O 1
ATOM 11875 N N . VAL B 1 395 ? 37.562 -4.004 -30.672 1 44.28 395 VAL B N 1
ATOM 11876 C CA . VAL B 1 395 ? 38.719 -3.195 -30.219 1 44.28 395 VAL B CA 1
ATOM 11877 C C . VAL B 1 395 ? 39.844 -4.105 -29.734 1 44.28 395 VAL B C 1
ATOM 11879 O O . VAL B 1 395 ? 39.594 -5.043 -28.969 1 44.28 395 VAL B O 1
ATOM 11882 N N . SER B 1 396 ? 40.938 -4.223 -30.328 1 42.19 396 SER B N 1
ATOM 11883 C CA . SER B 1 396 ? 42.062 -5.004 -29.891 1 42.19 396 SER B CA 1
ATOM 11884 C C . SER B 1 396 ? 43.062 -4.137 -29.125 1 42.19 396 SER B C 1
ATOM 11886 O O . SER B 1 396 ? 43.375 -3.02 -29.562 1 42.19 396 SER B O 1
ATOM 11888 N N . GLY B 1 397 ? 43.156 -4.121 -27.719 1 41.78 397 GLY B N 1
ATOM 11889 C CA . GLY B 1 397 ? 44.156 -3.396 -26.953 1 41.78 397 GLY B CA 1
ATOM 11890 C C . GLY B 1 397 ? 45.438 -4.199 -26.719 1 41.78 397 GLY B C 1
ATOM 11891 O O . GLY B 1 397 ? 45.531 -5.355 -27.141 1 41.78 397 GLY B O 1
ATOM 11892 N N . PRO B 1 398 ? 46.469 -3.516 -25.844 1 39.12 398 PRO B N 1
ATOM 11893 C CA . PRO B 1 398 ? 47.781 -4.148 -25.625 1 39.12 398 PRO B CA 1
ATOM 11894 C C . PRO B 1 398 ? 47.719 -5.336 -24.672 1 39.12 398 PRO B C 1
ATOM 11896 O O . PRO B 1 398 ? 46.781 -5.414 -23.844 1 39.12 398 PRO B O 1
ATOM 11899 N N . PRO B 1 399 ? 48.781 -6.367 -24.625 1 34.38 399 PRO B N 1
ATOM 11900 C CA . PRO B 1 399 ? 48.875 -7.727 -24.078 1 34.38 399 PRO B CA 1
ATOM 11901 C C . PRO B 1 399 ? 48.812 -7.758 -22.547 1 34.38 399 PRO B C 1
ATOM 11903 O O . PRO B 1 399 ? 49.562 -7.07 -21.875 1 34.38 399 PRO B O 1
ATOM 11906 N N . PRO B 1 400 ? 47.812 -7.824 -21.734 1 34.62 400 PRO B N 1
ATOM 11907 C CA . PRO B 1 400 ? 48.406 -8.391 -20.5 1 34.62 400 PRO B CA 1
ATOM 11908 C C . PRO B 1 400 ? 49 -9.773 -20.719 1 34.62 400 PRO B C 1
ATOM 11910 O O . PRO B 1 400 ? 48.875 -10.336 -21.812 1 34.62 400 PRO B O 1
ATOM 11913 N N . GLY B 1 401 ? 49.25 -10.68 -19.406 1 28.44 401 GLY B N 1
ATOM 11914 C CA . GLY B 1 401 ? 49.906 -11.969 -19.281 1 28.44 401 GLY B CA 1
ATOM 11915 C C . GLY B 1 401 ? 49.25 -13.055 -20.109 1 28.44 401 GLY B C 1
ATOM 11916 O O . GLY B 1 401 ? 48.125 -12.898 -20.562 1 28.44 401 GLY B O 1
ATOM 11917 N N . LEU B 1 402 ? 50.094 -14.25 -20.391 1 30.34 402 LEU B N 1
ATOM 11918 C CA . LEU B 1 402 ? 50.188 -15.367 -21.328 1 30.34 402 LEU B CA 1
ATOM 11919 C C . LEU B 1 402 ? 49.062 -16.359 -21.094 1 30.34 402 LEU B C 1
ATOM 11921 O O . LEU B 1 402 ? 49.062 -17.094 -20.094 1 30.34 402 LEU B O 1
ATOM 11925 N N . TRP B 1 403 ? 47.875 -16.172 -20.875 1 31.83 403 TRP B N 1
ATOM 11926 C CA . TRP B 1 403 ? 47.219 -17.469 -20.75 1 31.83 403 TRP B CA 1
ATOM 11927 C C . TRP B 1 403 ? 46.969 -18.094 -22.125 1 31.83 403 TRP B C 1
ATOM 11929 O O . TRP B 1 403 ? 46.5 -17.406 -23.047 1 31.83 403 TRP B O 1
ATOM 11939 N N . ALA B 1 404 ? 47.719 -19.156 -22.609 1 33.28 404 ALA B N 1
ATOM 11940 C CA . ALA B 1 404 ? 47.625 -19.969 -23.828 1 33.28 404 ALA B CA 1
ATOM 11941 C C . ALA B 1 404 ? 46.219 -20.484 -24.047 1 33.28 404 ALA B C 1
ATOM 11943 O O . ALA B 1 404 ? 45.594 -21.031 -23.141 1 33.28 404 ALA B O 1
ATOM 11944 N N . PRO B 1 405 ? 45.594 -20 -25.016 1 39.03 405 PRO B N 1
ATOM 11945 C CA . PRO B 1 405 ? 44.312 -20.641 -25.281 1 39.03 405 PRO B CA 1
ATOM 11946 C C . PRO B 1 405 ? 44.438 -22.125 -25.641 1 39.03 405 PRO B C 1
ATOM 11948 O O . PRO B 1 405 ? 45.406 -22.516 -26.312 1 39.03 405 PRO B O 1
ATOM 11951 N N . VAL B 1 406 ? 44.188 -23.141 -24.891 1 39.5 406 VAL B N 1
ATOM 11952 C CA . VAL B 1 406 ? 44.188 -24.547 -25.281 1 39.5 406 VAL B CA 1
ATOM 11953 C C . VAL B 1 406 ? 43.219 -24.766 -26.438 1 39.5 406 VAL B C 1
ATOM 11955 O O . VAL B 1 406 ? 42.031 -24.375 -26.359 1 39.5 406 VAL B O 1
ATOM 11958 N N . PRO B 1 407 ? 43.719 -25.031 -27.656 1 38.44 407 PRO B N 1
ATOM 11959 C CA . PRO B 1 407 ? 42.875 -25.328 -28.828 1 38.44 407 PRO B CA 1
ATOM 11960 C C . PRO B 1 407 ? 41.75 -26.312 -28.516 1 38.44 407 PRO B C 1
ATOM 11962 O O . PRO B 1 407 ? 42 -27.312 -27.812 1 38.44 407 PRO B O 1
ATOM 11965 N N . TRP B 1 408 ? 40.594 -26 -28.516 1 40.84 408 TRP B N 1
ATOM 11966 C CA . TRP B 1 408 ? 39.531 -27 -28.469 1 40.84 408 TRP B CA 1
ATOM 11967 C C . TRP B 1 408 ? 39.531 -27.875 -29.719 1 40.84 408 TRP B C 1
ATOM 11969 O O . TRP B 1 408 ? 39.75 -27.375 -30.828 1 40.84 408 TRP B O 1
ATOM 11979 N N . PRO B 1 409 ? 39.812 -29.156 -29.688 1 38.41 409 PRO B N 1
ATOM 11980 C CA . PRO B 1 409 ? 39.781 -30 -30.891 1 38.41 409 PRO B CA 1
ATOM 11981 C C . PRO B 1 409 ? 38.5 -29.812 -31.703 1 38.41 409 PRO B C 1
ATOM 11983 O O . PRO B 1 409 ? 37.438 -29.578 -31.141 1 38.41 409 PRO B O 1
ATOM 11986 N N . GLN B 1 410 ? 38.594 -29.297 -32.906 1 37.09 410 GLN B N 1
ATOM 11987 C CA . GLN B 1 410 ? 37.469 -29.266 -33.844 1 37.09 410 GLN B CA 1
ATOM 11988 C C . GLN B 1 410 ? 36.781 -30.641 -33.938 1 37.09 410 GLN B C 1
ATOM 11990 O O . GLN B 1 410 ? 37.469 -31.656 -34.031 1 37.09 410 GLN B O 1
ATOM 11995 N N . PRO B 1 411 ? 35.625 -30.844 -33.469 1 36.69 411 PRO B N 1
ATOM 11996 C CA . PRO B 1 411 ? 35.062 -32.156 -33.844 1 36.69 411 PRO B CA 1
ATOM 11997 C C . PRO B 1 411 ? 35.312 -32.5 -35.312 1 36.69 411 PRO B C 1
ATOM 11999 O O . PRO B 1 411 ? 35.406 -31.609 -36.156 1 36.69 411 PRO B O 1
ATOM 12002 N N . SER B 1 412 ? 36.062 -33.531 -35.625 1 33.41 412 SER B N 1
ATOM 12003 C CA . SER B 1 412 ? 36.219 -34.125 -36.969 1 33.41 412 SER B CA 1
ATOM 12004 C C . SER B 1 412 ? 34.906 -34.031 -37.75 1 33.41 412 SER B C 1
ATOM 12006 O O . SER B 1 412 ? 33.812 -34.281 -37.219 1 33.41 412 SER B O 1
ATOM 12008 N N . SER B 1 413 ? 34.875 -33.219 -38.781 1 34.72 413 SER B N 1
ATOM 12009 C CA . SER B 1 413 ? 33.875 -33.188 -39.844 1 34.72 413 SER B CA 1
ATOM 12010 C C . SER B 1 413 ? 33.406 -34.594 -40.188 1 34.72 413 SER B C 1
ATOM 12012 O O . SER B 1 413 ? 34.094 -35.344 -40.906 1 34.72 413 SER B O 1
ATOM 12014 N N . LEU B 1 414 ? 33.062 -35.5 -39.406 1 34.66 414 LEU B N 1
ATOM 12015 C CA . LEU B 1 414 ? 32.469 -36.688 -40 1 34.66 414 LEU B CA 1
ATOM 12016 C C . LEU B 1 414 ? 31.359 -36.281 -40.969 1 34.66 414 LEU B C 1
ATOM 12018 O O . LEU B 1 414 ? 30.25 -35.938 -40.562 1 34.66 414 LEU B O 1
ATOM 12022 N N . GLN B 1 415 ? 31.562 -35.406 -42 1 36.81 415 GLN B N 1
ATOM 12023 C CA . GLN B 1 415 ? 30.531 -35.312 -43.031 1 36.81 415 GLN B CA 1
ATOM 12024 C C . GLN B 1 415 ? 30.234 -36.688 -43.594 1 36.81 415 GLN B C 1
ATOM 12026 O O . GLN B 1 415 ? 30.922 -37.156 -44.531 1 36.81 415 GLN B O 1
ATOM 12031 N N . PRO B 1 416 ? 30.109 -37.75 -42.906 1 39.22 416 PRO B N 1
ATOM 12032 C CA . PRO B 1 416 ? 29.734 -38.781 -43.844 1 39.22 416 PRO B CA 1
ATOM 12033 C C . PRO B 1 416 ? 28.594 -38.375 -44.75 1 39.22 416 PRO B C 1
ATOM 12035 O O . PRO B 1 416 ? 27.844 -37.438 -44.438 1 39.22 416 PRO B O 1
ATOM 12038 N N . TRP B 1 417 ? 28.516 -38.688 -46.031 1 42.16 417 TRP B N 1
ATOM 12039 C CA . TRP B 1 417 ? 27.422 -38.719 -47 1 42.16 417 TRP B CA 1
ATOM 12040 C C . TRP B 1 417 ? 26.094 -39.031 -46.344 1 42.16 417 TRP B C 1
ATOM 12042 O O . TRP B 1 417 ? 25.844 -40.188 -45.969 1 42.16 417 TRP B O 1
ATOM 12052 N N . ASP B 1 418 ? 25.641 -38.406 -45.312 1 49.28 418 ASP B N 1
ATOM 12053 C CA . ASP B 1 418 ? 24.531 -38.594 -44.406 1 49.28 418 ASP B CA 1
ATOM 12054 C C . ASP B 1 418 ? 23.203 -38.594 -45.156 1 49.28 418 ASP B C 1
ATOM 12056 O O . ASP B 1 418 ? 22.844 -37.562 -45.781 1 49.28 418 ASP B O 1
ATOM 12060 N N . PHE B 1 419 ? 22.75 -39.688 -45.812 1 66.06 419 PHE B N 1
ATOM 12061 C CA . PHE B 1 419 ? 21.453 -39.938 -46.438 1 66.06 419 PHE B CA 1
ATOM 12062 C C . PHE B 1 419 ? 20.328 -39.375 -45.562 1 66.06 419 PHE B C 1
ATOM 12064 O O . PHE B 1 419 ? 19.172 -39.281 -46 1 66.06 419 PHE B O 1
ATOM 12071 N N . CYS B 1 420 ? 20.578 -38.969 -44.406 1 75.56 420 CYS B N 1
ATOM 12072 C CA . CYS B 1 420 ? 19.484 -38.5 -43.594 1 75.56 420 CYS B CA 1
ATOM 12073 C C . CYS B 1 420 ? 19.234 -37 -43.812 1 75.56 420 CYS B C 1
ATOM 12075 O O . CYS B 1 420 ? 20.109 -36.281 -44.312 1 75.56 420 CYS B O 1
ATOM 12077 N N . GLU B 1 421 ? 17.922 -36.625 -43.781 1 75.12 421 GLU B N 1
ATOM 12078 C CA . GLU B 1 421 ? 17.547 -35.219 -43.844 1 75.12 421 GLU B CA 1
ATOM 12079 C C . GLU B 1 421 ? 18.359 -34.375 -42.875 1 75.12 421 GLU B C 1
ATOM 12081 O O . GLU B 1 421 ? 18.844 -34.875 -41.875 1 75.12 421 GLU B O 1
ATOM 12086 N N . PRO B 1 422 ? 18.641 -33.281 -43.312 1 69.75 422 PRO B N 1
ATOM 12087 C CA . PRO B 1 422 ? 19.375 -32.375 -42.406 1 69.75 422 PRO B CA 1
ATOM 12088 C C . PRO B 1 422 ? 18.75 -32.312 -41 1 69.75 422 PRO B C 1
ATOM 12090 O O . PRO B 1 422 ? 17.531 -32.188 -40.875 1 69.75 422 PRO B O 1
ATOM 12093 N N . GLY B 1 423 ? 19.484 -32.5 -39.969 1 71.44 423 GLY B N 1
ATOM 12094 C CA . GLY B 1 423 ? 19.031 -32.469 -38.594 1 71.44 423 GLY B CA 1
ATOM 12095 C C . GLY B 1 423 ? 18.875 -33.844 -38 1 71.44 423 GLY B C 1
ATOM 12096 O O . GLY B 1 423 ? 18.781 -34 -36.781 1 71.44 423 GLY B O 1
ATOM 12097 N N . HIS B 1 424 ? 18.812 -34.781 -38.875 1 81.94 424 HIS B N 1
ATOM 12098 C CA . HIS B 1 424 ? 18.656 -36.156 -38.406 1 81.94 424 HIS B CA 1
ATOM 12099 C C . HIS B 1 424 ? 20.016 -36.781 -38.062 1 81.94 424 HIS B C 1
ATOM 12101 O O . HIS B 1 424 ? 21.016 -36.438 -38.719 1 81.94 424 HIS B O 1
ATOM 12107 N N . LEU B 1 425 ? 20.062 -37.531 -37.062 1 85.44 425 LEU B N 1
ATOM 12108 C CA . LEU B 1 425 ? 21.266 -38.25 -36.719 1 85.44 425 LEU B CA 1
ATOM 12109 C C . LEU B 1 425 ? 21.328 -39.594 -37.438 1 85.44 425 LEU B C 1
ATOM 12111 O O . LEU B 1 425 ? 20.359 -40.344 -37.438 1 85.44 425 LEU B O 1
ATOM 12115 N N . SER B 1 426 ? 22.422 -39.812 -38.094 1 83.5 426 SER B N 1
ATOM 12116 C CA . SER B 1 426 ? 22.578 -41.062 -38.844 1 83.5 426 SER B CA 1
ATOM 12117 C C . SER B 1 426 ? 23.203 -42.156 -37.938 1 83.5 426 SER B C 1
ATOM 12119 O O . SER B 1 426 ? 24.281 -41.938 -37.375 1 83.5 426 SER B O 1
ATOM 12121 N N . CYS B 1 427 ? 22.453 -43.062 -37.688 1 82.88 427 CYS B N 1
ATOM 12122 C CA . CYS B 1 427 ? 22.953 -44.219 -36.938 1 82.88 427 CYS B CA 1
ATOM 12123 C C . CYS B 1 427 ? 22.859 -45.5 -37.781 1 82.88 427 CYS B C 1
ATOM 12125 O O . CYS B 1 427 ? 21.859 -46.219 -37.719 1 82.88 427 CYS B O 1
ATOM 12127 N N . GLY B 1 428 ? 23.969 -45.906 -38.438 1 77.06 428 GLY B N 1
ATOM 12128 C CA . GLY B 1 428 ? 23.906 -47.031 -39.344 1 77.06 428 GLY B CA 1
ATOM 12129 C C . GLY B 1 428 ? 22.891 -46.812 -40.469 1 77.06 428 GLY B C 1
ATOM 12130 O O . GLY B 1 428 ? 23 -45.875 -41.25 1 77.06 428 GLY B O 1
ATOM 12131 N N . ASP B 1 429 ? 21.859 -47.625 -40.469 1 75.19 429 ASP B N 1
ATOM 12132 C CA . ASP B 1 429 ? 20.828 -47.562 -41.5 1 75.19 429 ASP B CA 1
ATOM 12133 C C . ASP B 1 429 ? 19.609 -46.812 -41.031 1 75.19 429 ASP B C 1
ATOM 12135 O O . ASP B 1 429 ? 18.656 -46.594 -41.781 1 75.19 429 ASP B O 1
ATOM 12139 N N . LEU B 1 430 ? 19.734 -46.281 -39.75 1 84.31 430 LEU B N 1
ATOM 12140 C CA . LEU B 1 430 ? 18.594 -45.594 -39.188 1 84.31 430 LEU B CA 1
ATOM 12141 C C . LEU B 1 430 ? 18.844 -44.094 -39.125 1 84.31 430 LEU B C 1
ATOM 12143 O O . LEU B 1 430 ? 19.969 -43.656 -38.844 1 84.31 430 LEU B O 1
ATOM 12147 N N . CYS B 1 431 ? 17.812 -43.312 -39.625 1 88.75 431 CYS B N 1
ATOM 12148 C CA . CYS B 1 431 ? 17.812 -41.875 -39.469 1 88.75 431 CYS B CA 1
ATOM 12149 C C . CYS B 1 431 ? 16.922 -41.438 -38.312 1 88.75 431 CYS B C 1
ATOM 12151 O O . CYS B 1 431 ? 15.695 -41.562 -38.406 1 88.75 431 CYS B O 1
ATOM 12153 N N . VAL B 1 432 ? 17.531 -41.062 -37.281 1 89.56 432 VAL B N 1
ATOM 12154 C CA . VAL B 1 432 ? 16.781 -40.656 -36.094 1 89.56 432 VAL B CA 1
ATOM 12155 C C . VAL B 1 432 ? 16.375 -39.188 -36.219 1 89.56 432 VAL B C 1
ATOM 12157 O O . VAL B 1 432 ? 17.234 -38.312 -36.375 1 89.56 432 VAL B O 1
ATOM 12160 N N . PRO B 1 433 ? 15.07 -38.938 -36.188 1 88.56 433 PRO B N 1
ATOM 12161 C CA . PRO B 1 433 ? 14.617 -37.562 -36.281 1 88.56 433 PRO B CA 1
ATOM 12162 C C . PRO B 1 433 ? 14.992 -36.75 -35.031 1 88.56 433 PRO B C 1
ATOM 12164 O O . PRO B 1 433 ? 15.328 -37.312 -34 1 88.56 433 PRO B O 1
ATOM 12167 N N . PRO B 1 434 ? 14.945 -35.438 -35.125 1 85.81 434 PRO B N 1
ATOM 12168 C CA . PRO B 1 434 ? 15.32 -34.562 -34 1 85.81 434 PRO B CA 1
ATOM 12169 C C . PRO B 1 434 ? 14.445 -34.75 -32.781 1 85.81 434 PRO B C 1
ATOM 12171 O O . PRO B 1 434 ? 14.906 -34.531 -31.656 1 85.81 434 PRO B O 1
ATOM 12174 N N . GLU B 1 435 ? 13.242 -35.219 -32.906 1 87.94 435 GLU B N 1
ATOM 12175 C CA . GLU B 1 435 ? 12.336 -35.406 -31.781 1 87.94 435 GLU B CA 1
ATOM 12176 C C . GLU B 1 435 ? 12.734 -36.594 -30.922 1 87.94 435 GLU B C 1
ATOM 12178 O O . GLU B 1 435 ? 12.352 -36.688 -29.75 1 87.94 435 GLU B O 1
ATOM 12183 N N . GLN B 1 436 ? 13.57 -37.375 -31.562 1 90.19 436 GLN B N 1
ATOM 12184 C CA . GLN B 1 436 ? 13.961 -38.594 -30.844 1 90.19 436 GLN B CA 1
ATOM 12185 C C . GLN B 1 436 ? 15.391 -38.469 -30.312 1 90.19 436 GLN B C 1
ATOM 12187 O O . GLN B 1 436 ? 15.914 -39.406 -29.703 1 90.19 436 GLN B O 1
ATOM 12192 N N . LEU B 1 437 ? 15.875 -37.312 -30.531 1 90.31 437 LEU B N 1
ATOM 12193 C CA . LEU B 1 437 ? 17.172 -37.062 -29.922 1 90.31 437 LEU B CA 1
ATOM 12194 C C . LEU B 1 437 ? 17.016 -36.656 -28.453 1 90.31 437 LEU B C 1
ATOM 12196 O O . LEU B 1 437 ? 16.141 -35.844 -28.125 1 90.31 437 LEU B O 1
ATOM 12200 N N . CYS B 1 438 ? 17.844 -37.25 -27.547 1 94.19 438 CYS B N 1
ATOM 12201 C CA . CYS B 1 438 ? 17.844 -36.938 -26.125 1 94.19 438 CYS B CA 1
ATOM 12202 C C . CYS B 1 438 ? 16.453 -37.125 -25.531 1 94.19 438 CYS B C 1
ATOM 12204 O O . CYS B 1 438 ? 15.953 -36.25 -24.828 1 94.19 438 CYS B O 1
ATOM 12206 N N . ASP B 1 439 ? 15.758 -38.156 -25.922 1 92.69 439 ASP B N 1
ATOM 12207 C CA . ASP B 1 439 ? 14.422 -38.438 -25.422 1 92.69 439 ASP B CA 1
ATOM 12208 C C . ASP B 1 439 ? 14.461 -39.531 -24.344 1 92.69 439 ASP B C 1
ATOM 12210 O O . ASP B 1 439 ? 13.438 -40.156 -24.031 1 92.69 439 ASP B O 1
ATOM 12214 N N . PHE B 1 440 ? 15.742 -39.938 -23.984 1 93.19 440 PHE B N 1
ATOM 12215 C CA . PHE B 1 440 ? 16 -40.875 -22.906 1 93.19 440 PHE B CA 1
ATOM 12216 C C . PHE B 1 440 ? 15.625 -42.312 -23.344 1 93.19 440 PHE B C 1
ATOM 12218 O O . PHE B 1 440 ? 15.32 -43.156 -22.5 1 93.19 440 PHE B O 1
ATOM 12225 N N . GLN B 1 441 ? 15.406 -42.438 -24.641 1 89.88 441 GLN B N 1
ATOM 12226 C CA . GLN B 1 441 ? 15.195 -43.75 -25.234 1 89.88 441 GLN B CA 1
ATOM 12227 C C . GLN B 1 441 ? 16.234 -44.031 -26.312 1 89.88 441 GLN B C 1
ATOM 12229 O O . GLN B 1 441 ? 16.469 -43.219 -27.203 1 89.88 441 GLN B O 1
ATOM 12234 N N . GLN B 1 442 ? 16.844 -45.125 -26.141 1 89.19 442 GLN B N 1
ATOM 12235 C CA . GLN B 1 442 ? 17.906 -45.5 -27.078 1 89.19 442 GLN B CA 1
ATOM 12236 C C . GLN B 1 442 ? 17.328 -46.031 -28.391 1 89.19 442 GLN B C 1
ATOM 12238 O O . GLN B 1 442 ? 16.719 -47.125 -28.391 1 89.19 442 GLN B O 1
ATOM 12243 N N . GLN B 1 443 ? 17.5 -45.281 -29.391 1 88.56 443 GLN B N 1
ATOM 12244 C CA . GLN B 1 443 ? 17.078 -45.75 -30.719 1 88.56 443 GLN B CA 1
ATOM 12245 C C . GLN B 1 443 ? 18.25 -46.344 -31.5 1 88.56 443 GLN B C 1
ATOM 12247 O O . GLN B 1 443 ? 18.094 -47.344 -32.188 1 88.56 443 GLN B O 1
ATOM 12252 N N . CYS B 1 444 ? 19.391 -45.625 -31.297 1 90 444 CYS B N 1
ATOM 12253 C CA . CYS B 1 444 ? 20.594 -46.125 -31.953 1 90 444 CYS B CA 1
ATOM 12254 C C . CYS B 1 444 ? 21.203 -47.281 -31.141 1 90 444 CYS B C 1
ATOM 12256 O O . CYS B 1 444 ? 21.219 -47.25 -29.906 1 90 444 CYS B O 1
ATOM 12258 N N . MET B 1 445 ? 21.734 -48.281 -31.719 1 87.56 445 MET B N 1
ATOM 12259 C CA . MET B 1 445 ? 22.312 -49.469 -31.047 1 87.56 445 MET B CA 1
ATOM 12260 C C . MET B 1 445 ? 23.469 -49.062 -30.156 1 87.56 445 MET B C 1
ATOM 12262 O O . MET B 1 445 ? 23.656 -49.625 -29.078 1 87.56 445 MET B O 1
ATOM 12266 N N . GLY B 1 446 ? 24.25 -48.062 -30.562 1 83.88 446 GLY B N 1
ATOM 12267 C CA . GLY B 1 446 ? 25.359 -47.625 -29.75 1 83.88 446 GLY B CA 1
ATOM 12268 C C . GLY B 1 446 ? 25 -46.5 -28.797 1 83.88 446 GLY B C 1
ATOM 12269 O O . GLY B 1 446 ? 25.844 -46.031 -28.016 1 83.88 446 GLY B O 1
ATOM 12270 N N . GLY B 1 447 ? 23.703 -46.125 -28.812 1 88.44 447 GLY B N 1
ATOM 12271 C CA . GLY B 1 447 ? 23.234 -45.062 -27.938 1 88.44 447 GLY B CA 1
ATOM 12272 C C . GLY B 1 447 ? 23.719 -43.688 -28.344 1 88.44 447 GLY B C 1
ATOM 12273 O O . GLY B 1 447 ? 23.812 -42.781 -27.516 1 88.44 447 GLY B O 1
ATOM 12274 N N . GLU B 1 448 ? 24.062 -43.5 -29.562 1 87.19 448 GLU B N 1
ATOM 12275 C CA . GLU B 1 448 ? 24.594 -42.219 -30.047 1 87.19 448 GLU B CA 1
ATOM 12276 C C . GLU B 1 448 ? 23.547 -41.125 -29.969 1 87.19 448 GLU B C 1
ATOM 12278 O O . GLU B 1 448 ? 23.891 -39.938 -29.828 1 87.19 448 GLU B O 1
ATOM 12283 N N . ASP B 1 449 ? 22.312 -41.562 -30.047 1 89.62 449 ASP B N 1
ATOM 12284 C CA . ASP B 1 449 ? 21.234 -40.594 -30 1 89.62 449 ASP B CA 1
ATOM 12285 C C . ASP B 1 449 ? 21.031 -40.031 -28.594 1 89.62 449 ASP B C 1
ATOM 12287 O O . ASP B 1 449 ? 20.406 -39 -28.406 1 89.62 449 ASP B O 1
ATOM 12291 N N . GLU B 1 450 ? 21.609 -40.656 -27.609 1 92.06 450 GLU B N 1
ATOM 12292 C CA . GLU B 1 450 ? 21.484 -40.219 -26.219 1 92.06 450 GLU B CA 1
ATOM 12293 C C . GLU B 1 450 ? 22.812 -39.75 -25.656 1 92.06 450 GLU B C 1
ATOM 12295 O O . GLU B 1 450 ? 22.984 -39.625 -24.438 1 92.06 450 GLU B O 1
ATOM 12300 N N . GLN B 1 451 ? 23.719 -39.5 -26.562 1 88.56 451 GLN B N 1
ATOM 12301 C CA . GLN B 1 451 ? 25 -38.969 -26.125 1 88.56 451 GLN B CA 1
ATOM 12302 C C . GLN B 1 451 ? 24.969 -37.438 -26.047 1 88.56 451 GLN B C 1
ATOM 12304 O O . GLN B 1 451 ? 24.312 -36.781 -26.859 1 88.56 451 GLN B O 1
ATOM 12309 N N . GLU B 1 452 ? 25.625 -36.875 -25.094 1 90.38 452 GLU B N 1
ATOM 12310 C CA . GLU B 1 452 ? 25.703 -35.438 -24.859 1 90.38 452 GLU B CA 1
ATOM 12311 C C . GLU B 1 452 ? 24.328 -34.844 -24.562 1 90.38 452 GLU B C 1
ATOM 12313 O O . GLU B 1 452 ? 23.922 -33.844 -25.156 1 90.38 452 GLU B O 1
ATOM 12318 N N . CYS B 1 453 ? 23.609 -35.656 -23.859 1 93.94 453 CYS B N 1
ATOM 12319 C CA . CYS B 1 453 ? 22.25 -35.25 -23.484 1 93.94 453 CYS B CA 1
ATOM 12320 C C . CYS B 1 453 ? 22.188 -34.875 -22.016 1 93.94 453 CYS B C 1
ATOM 12322 O O . CYS B 1 453 ? 21.234 -35.25 -21.328 1 93.94 453 CYS B O 1
ATOM 12324 N N . GLY B 1 454 ? 23.219 -34.188 -21.469 1 92.62 454 GLY B N 1
ATOM 12325 C CA . GLY B 1 454 ? 23.141 -33.625 -20.125 1 92.62 454 GLY B CA 1
ATOM 12326 C C . GLY B 1 454 ? 23.953 -34.438 -19.109 1 92.62 454 GLY B C 1
ATOM 12327 O O . GLY B 1 454 ? 24.484 -33.875 -18.156 1 92.62 454 GLY B O 1
ATOM 12328 N N . THR B 1 455 ? 23.953 -35.812 -19.219 1 93.81 455 THR B N 1
ATOM 12329 C CA . THR B 1 455 ? 24.75 -36.625 -18.328 1 93.81 455 THR B CA 1
ATOM 12330 C C . THR B 1 455 ? 26.234 -36.5 -18.656 1 93.81 455 THR B C 1
ATOM 12332 O O . THR B 1 455 ? 26.641 -36.75 -19.797 1 93.81 455 THR B O 1
ATOM 12335 N N . THR B 1 456 ? 27.047 -36.062 -17.609 1 94 456 THR B N 1
ATOM 12336 C CA . THR B 1 456 ? 28.469 -35.844 -17.875 1 94 456 THR B CA 1
ATOM 12337 C C . THR B 1 456 ? 29.25 -35.75 -16.562 1 94 456 THR B C 1
ATOM 12339 O O . THR B 1 456 ? 28.688 -35.406 -15.516 1 94 456 THR B O 1
ATOM 12342 N N . ASP B 1 457 ? 30.469 -36.156 -16.609 1 91.38 457 ASP B N 1
ATOM 12343 C CA . ASP B 1 457 ? 31.422 -35.938 -15.523 1 91.38 457 ASP B CA 1
ATOM 12344 C C . ASP B 1 457 ? 32.406 -34.844 -15.891 1 91.38 457 ASP B C 1
ATOM 12346 O O . ASP B 1 457 ? 33.375 -34.594 -15.156 1 91.38 457 ASP B O 1
ATOM 12350 N N . PHE B 1 458 ? 32.281 -34.25 -17.078 1 91.88 458 PHE B N 1
ATOM 12351 C CA . PHE B 1 458 ? 32.969 -33.094 -17.625 1 91.88 458 PHE B CA 1
ATOM 12352 C C . PHE B 1 458 ? 34.438 -33.438 -17.906 1 91.88 458 PHE B C 1
ATOM 12354 O O . PHE B 1 458 ? 35.281 -32.562 -17.953 1 91.88 458 PHE B O 1
ATOM 12361 N N . GLU B 1 459 ? 34.719 -34.719 -18.047 1 89.44 459 GLU B N 1
ATOM 12362 C CA . GLU B 1 459 ? 36.062 -35.125 -18.422 1 89.44 459 GLU B CA 1
ATOM 12363 C C . GLU B 1 459 ? 36.281 -34.969 -19.922 1 89.44 459 GLU B C 1
ATOM 12365 O O . GLU B 1 459 ? 37.438 -34.812 -20.375 1 89.44 459 GLU B O 1
ATOM 12370 N N . THR B 1 460 ? 35.156 -35 -20.625 1 86.69 460 THR B N 1
ATOM 12371 C CA . THR B 1 460 ? 35.25 -34.812 -22.078 1 86.69 460 THR B CA 1
ATOM 12372 C C . THR B 1 460 ? 35 -33.344 -22.438 1 86.69 460 THR B C 1
ATOM 12374 O O . THR B 1 460 ? 34.25 -32.656 -21.75 1 86.69 460 THR B O 1
ATOM 12377 N N . PRO B 1 461 ? 35.562 -32.875 -23.469 1 82.69 461 PRO B N 1
ATOM 12378 C CA . PRO B 1 461 ? 35.406 -31.469 -23.859 1 82.69 461 PRO B CA 1
ATOM 12379 C C . PRO B 1 461 ? 34 -31.125 -24.312 1 82.69 461 PRO B C 1
ATOM 12381 O O . PRO B 1 461 ? 33.625 -29.953 -24.344 1 82.69 461 PRO B O 1
ATOM 12384 N N . MET B 1 462 ? 33.281 -32.125 -24.656 1 84.25 462 MET B N 1
ATOM 12385 C CA . MET B 1 462 ? 31.906 -31.875 -25.094 1 84.25 462 MET B CA 1
ATOM 12386 C C . MET B 1 462 ? 31 -31.531 -23.922 1 84.25 462 MET B C 1
ATOM 12388 O O . MET B 1 462 ? 29.891 -31.016 -24.109 1 84.25 462 MET B O 1
ATOM 12392 N N . ALA B 1 463 ? 31.469 -31.672 -22.75 1 89.81 463 ALA B N 1
ATOM 12393 C CA . ALA B 1 463 ? 30.812 -31.297 -21.5 1 89.81 463 ALA B CA 1
ATOM 12394 C C . ALA B 1 463 ? 29.375 -31.812 -21.469 1 89.81 463 ALA B C 1
ATOM 12396 O O . ALA B 1 463 ? 28.469 -31.109 -21 1 89.81 463 ALA B O 1
ATOM 12397 N N . GLY B 1 464 ? 29.094 -32.938 -22.078 1 90.75 464 GLY B N 1
ATOM 12398 C CA . GLY B 1 464 ? 27.766 -33.531 -22.031 1 90.75 464 GLY B CA 1
ATOM 12399 C C . GLY B 1 464 ? 26.719 -32.75 -22.781 1 90.75 464 GLY B C 1
ATOM 12400 O O . GLY B 1 464 ? 25.516 -32.938 -22.578 1 90.75 464 GLY B O 1
ATOM 12401 N N . GLY B 1 465 ? 27.141 -31.812 -23.578 1 89.25 465 GLY B N 1
ATOM 12402 C CA . GLY B 1 465 ? 26.234 -30.969 -24.344 1 89.25 465 GLY B CA 1
ATOM 12403 C C . GLY B 1 465 ? 25.891 -29.656 -23.656 1 89.25 465 GLY B C 1
ATOM 12404 O O . GLY B 1 465 ? 25.172 -28.828 -24.203 1 89.25 465 GLY B O 1
ATOM 12405 N N . TRP B 1 466 ? 26.406 -29.469 -22.406 1 92.56 466 TRP B N 1
ATOM 12406 C CA . TRP B 1 466 ? 26.172 -28.219 -21.703 1 92.56 466 TRP B CA 1
ATOM 12407 C C . TRP B 1 466 ? 26.906 -27.062 -22.375 1 92.56 466 TRP B C 1
ATOM 12409 O O . TRP B 1 466 ? 28.094 -27.172 -22.688 1 92.56 466 TRP B O 1
ATOM 12419 N N . GLU B 1 467 ? 26.141 -26.031 -22.625 1 88.12 467 GLU B N 1
ATOM 12420 C CA . GLU B 1 467 ? 26.719 -24.875 -23.297 1 88.12 467 GLU B CA 1
ATOM 12421 C C . GLU B 1 467 ? 26.453 -23.594 -22.531 1 88.12 467 GLU B C 1
ATOM 12423 O O . GLU B 1 467 ? 25.344 -23.391 -22.031 1 88.12 467 GLU B O 1
ATOM 12428 N N . ASP B 1 468 ? 27.438 -22.75 -22.422 1 89.5 468 ASP B N 1
ATOM 12429 C CA . ASP B 1 468 ? 27.328 -21.469 -21.719 1 89.5 468 ASP B CA 1
ATOM 12430 C C . ASP B 1 468 ? 26.422 -20.5 -22.469 1 89.5 468 ASP B C 1
ATOM 12432 O O . ASP B 1 468 ? 26.516 -20.375 -23.688 1 89.5 468 ASP B O 1
ATOM 12436 N N . ALA B 1 469 ? 25.516 -19.906 -21.812 1 87.25 469 ALA B N 1
ATOM 12437 C CA . ALA B 1 469 ? 24.625 -18.906 -22.391 1 87.25 469 ALA B CA 1
ATOM 12438 C C . ALA B 1 469 ? 24.656 -17.609 -21.578 1 87.25 469 ALA B C 1
ATOM 12440 O O . ALA B 1 469 ? 23.656 -16.875 -21.531 1 87.25 469 ALA B O 1
ATOM 12441 N N . SER B 1 470 ? 25.766 -17.359 -20.922 1 89.19 470 SER B N 1
ATOM 12442 C CA . SER B 1 470 ? 25.891 -16.172 -20.078 1 89.19 470 SER B CA 1
ATOM 12443 C C . SER B 1 470 ? 26.078 -14.914 -20.922 1 89.19 470 SER B C 1
ATOM 12445 O O . SER B 1 470 ? 26.672 -14.961 -22 1 89.19 470 SER B O 1
ATOM 12447 N N . VAL B 1 471 ? 25.547 -13.766 -20.5 1 87.94 471 VAL B N 1
ATOM 12448 C CA . VAL B 1 471 ? 25.656 -12.516 -21.25 1 87.94 471 VAL B CA 1
ATOM 12449 C C . VAL B 1 471 ? 26.297 -11.445 -20.375 1 87.94 471 VAL B C 1
ATOM 12451 O O . VAL B 1 471 ? 26.5 -10.305 -20.812 1 87.94 471 VAL B O 1
ATOM 12454 N N . GLY B 1 472 ? 26.672 -11.828 -19.203 1 88.38 472 GLY B N 1
ATOM 12455 C CA . GLY B 1 472 ? 27.203 -10.852 -18.266 1 88.38 472 GLY B CA 1
ATOM 12456 C C . GLY B 1 472 ? 28.672 -11.062 -17.938 1 88.38 472 GLY B C 1
ATOM 12457 O O . GLY B 1 472 ? 29.438 -11.5 -18.797 1 88.38 472 GLY B O 1
ATOM 12458 N N . ARG B 1 473 ? 29.016 -10.711 -16.688 1 88.44 473 ARG B N 1
ATOM 12459 C CA . ARG B 1 473 ? 30.422 -10.688 -16.281 1 88.44 473 ARG B CA 1
ATOM 12460 C C . ARG B 1 473 ? 30.891 -12.078 -15.852 1 88.44 473 ARG B C 1
ATOM 12462 O O . ARG B 1 473 ? 32.062 -12.281 -15.547 1 88.44 473 ARG B O 1
ATOM 12469 N N . LEU B 1 474 ? 29.938 -12.922 -15.789 1 91.75 474 LEU B N 1
ATOM 12470 C CA . LEU B 1 474 ? 30.266 -14.297 -15.414 1 91.75 474 LEU B CA 1
ATOM 12471 C C . LEU B 1 474 ? 29.875 -15.266 -16.516 1 91.75 474 LEU B C 1
ATOM 12473 O O . LEU B 1 474 ? 29.016 -14.961 -17.359 1 91.75 474 LEU B O 1
ATOM 12477 N N . GLN B 1 475 ? 30.547 -16.406 -16.547 1 92.25 475 GLN B N 1
ATOM 12478 C CA . GLN B 1 475 ? 30.234 -17.484 -17.469 1 92.25 475 GLN B CA 1
ATOM 12479 C C . GLN B 1 475 ? 30.562 -18.844 -16.875 1 92.25 475 GLN B C 1
ATOM 12481 O O . GLN B 1 475 ? 31.281 -18.938 -15.875 1 92.25 475 GLN B O 1
ATOM 12486 N N . TRP B 1 476 ? 29.953 -19.844 -17.438 1 93.56 476 TRP B N 1
ATOM 12487 C CA . TRP B 1 476 ? 30.312 -21.203 -17.078 1 93.56 476 TRP B CA 1
ATOM 12488 C C . TRP B 1 476 ? 31.375 -21.766 -18.016 1 93.56 476 TRP B C 1
ATOM 12490 O O . TRP B 1 476 ? 31.328 -21.516 -19.234 1 93.56 476 TRP B O 1
ATOM 12500 N N . GLY B 1 477 ? 32.469 -22.422 -17.422 1 90.75 477 GLY B N 1
ATOM 12501 C CA . GLY B 1 477 ? 33.5 -23.047 -18.25 1 90.75 477 GLY B CA 1
ATOM 12502 C C . GLY B 1 477 ? 34.125 -24.281 -17.594 1 90.75 477 GLY B C 1
ATOM 12503 O O . GLY B 1 477 ? 34.094 -24.406 -16.375 1 90.75 477 GLY B O 1
ATOM 12504 N N . ARG B 1 478 ? 34.469 -25.125 -18.5 1 90.31 478 ARG B N 1
ATOM 12505 C CA . ARG B 1 478 ? 35.219 -26.297 -18.016 1 90.31 478 ARG B CA 1
ATOM 12506 C C . ARG B 1 478 ? 36.531 -25.906 -17.391 1 90.31 478 ARG B C 1
ATOM 12508 O O . ARG B 1 478 ? 37.25 -25.062 -17.938 1 90.31 478 ARG B O 1
ATOM 12515 N N . HIS B 1 479 ? 36.812 -26.391 -16.203 1 89.19 479 HIS B N 1
ATOM 12516 C CA . HIS B 1 479 ? 38 -26 -15.43 1 89.19 479 HIS B CA 1
ATOM 12517 C C . HIS B 1 479 ? 38.75 -27.219 -14.906 1 89.19 479 HIS B C 1
ATOM 12519 O O . HIS B 1 479 ? 38.125 -28.203 -14.477 1 89.19 479 HIS B O 1
ATOM 12525 N N . LEU B 1 480 ? 40.031 -27.094 -14.984 1 86.94 480 LEU B N 1
ATOM 12526 C CA . LEU B 1 480 ? 40.906 -28.125 -14.406 1 86.94 480 LEU B CA 1
ATOM 12527 C C . LEU B 1 480 ? 41.062 -27.922 -12.906 1 86.94 480 LEU B C 1
ATOM 12529 O O . LEU B 1 480 ? 41.469 -26.844 -12.461 1 86.94 480 LEU B O 1
ATOM 12533 N N . ALA B 1 481 ? 40.75 -28.875 -12.141 1 85.69 481 ALA B N 1
ATOM 12534 C CA . ALA B 1 481 ? 40.719 -28.766 -10.68 1 85.69 481 ALA B CA 1
ATOM 12535 C C . ALA B 1 481 ? 42.062 -28.344 -10.117 1 85.69 481 ALA B C 1
ATOM 12537 O O . ALA B 1 481 ? 42.125 -27.578 -9.148 1 85.69 481 ALA B O 1
ATOM 12538 N N . GLN B 1 482 ? 43.156 -28.781 -10.688 1 78 482 GLN B N 1
ATOM 12539 C CA . GLN B 1 482 ? 44.5 -28.484 -10.188 1 78 482 GLN B CA 1
ATOM 12540 C C . GLN B 1 482 ? 44.812 -27 -10.305 1 78 482 GLN B C 1
ATOM 12542 O O . GLN B 1 482 ? 45.625 -26.484 -9.555 1 78 482 GLN B O 1
ATOM 12547 N N . GLU B 1 483 ? 44.125 -26.328 -11.203 1 74.44 483 GLU B N 1
ATOM 12548 C CA . GLU B 1 483 ? 44.406 -24.906 -11.43 1 74.44 483 GLU B CA 1
ATOM 12549 C C . GLU B 1 483 ? 43.625 -24.047 -10.43 1 74.44 483 GLU B C 1
ATOM 12551 O O . GLU B 1 483 ? 43.938 -22.859 -10.266 1 74.44 483 GLU B O 1
ATOM 12556 N N . SER B 1 484 ? 42.656 -24.625 -9.844 1 73.69 484 SER B N 1
ATOM 12557 C CA . SER B 1 484 ? 41.875 -23.875 -8.867 1 73.69 484 SER B CA 1
ATOM 12558 C C . SER B 1 484 ? 42.406 -24.094 -7.453 1 73.69 484 SER B C 1
ATOM 12560 O O . SER B 1 484 ? 42.844 -25.203 -7.113 1 73.69 484 SER B O 1
ATOM 12562 N N . ARG B 1 485 ? 42.562 -23.141 -6.746 1 63.66 485 ARG B N 1
ATOM 12563 C CA . ARG B 1 485 ? 43 -23.266 -5.359 1 63.66 485 ARG B CA 1
ATOM 12564 C C . ARG B 1 485 ? 41.906 -23.922 -4.5 1 63.66 485 ARG B C 1
ATOM 12566 O O . ARG B 1 485 ? 42.219 -24.75 -3.646 1 63.66 485 ARG B O 1
ATOM 12573 N N . VAL B 1 486 ? 40.656 -23.609 -4.785 1 73.31 486 VAL B N 1
ATOM 12574 C CA . VAL B 1 486 ? 39.469 -24.141 -4.133 1 73.31 486 VAL B CA 1
ATOM 12575 C C . VAL B 1 486 ? 38.312 -24.203 -5.129 1 73.31 486 VAL B C 1
ATOM 12577 O O . VAL B 1 486 ? 37.875 -23.172 -5.664 1 73.31 486 VAL B O 1
ATOM 12580 N N . PRO B 1 487 ? 37.938 -25.469 -5.371 1 73.88 487 PRO B N 1
ATOM 12581 C CA . PRO B 1 487 ? 38.406 -26.766 -4.875 1 73.88 487 PRO B CA 1
ATOM 12582 C C . PRO B 1 487 ? 39.625 -27.266 -5.625 1 73.88 487 PRO B C 1
ATOM 12584 O O . PRO B 1 487 ? 39.781 -27.016 -6.824 1 73.88 487 PRO B O 1
ATOM 12587 N N . SER B 1 488 ? 40.438 -27.984 -4.953 1 76.69 488 SER B N 1
ATOM 12588 C CA . SER B 1 488 ? 41.688 -28.453 -5.547 1 76.69 488 SER B CA 1
ATOM 12589 C C . SER B 1 488 ? 41.5 -29.812 -6.211 1 76.69 488 SER B C 1
ATOM 12591 O O . SER B 1 488 ? 42.406 -30.328 -6.863 1 76.69 488 SER B O 1
ATOM 12593 N N . THR B 1 489 ? 40.219 -30.422 -5.992 1 78.75 489 THR B N 1
ATOM 12594 C CA . THR B 1 489 ? 39.875 -31.703 -6.617 1 78.75 489 THR B CA 1
ATOM 12595 C C . THR B 1 489 ? 38.5 -31.656 -7.219 1 78.75 489 THR B C 1
ATOM 12597 O O . THR B 1 489 ? 37.656 -30.828 -6.812 1 78.75 489 THR B O 1
ATOM 12600 N N . HIS B 1 490 ? 38.438 -32.406 -8.203 1 80.94 490 HIS B N 1
ATOM 12601 C CA . HIS B 1 490 ? 37.062 -32.531 -8.711 1 80.94 490 HIS B CA 1
ATOM 12602 C C . HIS B 1 490 ? 36.219 -33.375 -7.793 1 80.94 490 HIS B C 1
ATOM 12604 O O . HIS B 1 490 ? 36.656 -33.812 -6.73 1 80.94 490 HIS B O 1
ATOM 12610 N N . ALA B 1 491 ? 35.031 -33.594 -8.023 1 81.69 491 ALA B N 1
ATOM 12611 C CA . ALA B 1 491 ? 34.094 -34.25 -7.102 1 81.69 491 ALA B CA 1
ATOM 12612 C C . ALA B 1 491 ? 34.531 -35.656 -6.777 1 81.69 491 ALA B C 1
ATOM 12614 O O . ALA B 1 491 ? 34.25 -36.156 -5.688 1 81.69 491 ALA B O 1
ATOM 12615 N N . SER B 1 492 ? 35.188 -36.406 -7.727 1 80.69 492 SER B N 1
ATOM 12616 C CA . SER B 1 492 ? 35.625 -37.781 -7.488 1 80.69 492 SER B CA 1
ATOM 12617 C C . SER B 1 492 ? 36.969 -37.812 -6.781 1 80.69 492 SER B C 1
ATOM 12619 O O . SER B 1 492 ? 37.531 -38.875 -6.551 1 80.69 492 SER B O 1
ATOM 12621 N N . GLY B 1 493 ? 37.5 -36.719 -6.453 1 76.94 493 GLY B N 1
ATOM 12622 C CA . GLY B 1 493 ? 38.688 -36.625 -5.605 1 76.94 493 GLY B CA 1
ATOM 12623 C C . GLY B 1 493 ? 39.969 -36.531 -6.391 1 76.94 493 GLY B C 1
ATOM 12624 O O . GLY B 1 493 ? 41.062 -36.469 -5.805 1 76.94 493 GLY B O 1
ATOM 12625 N N . ALA B 1 494 ? 39.875 -36.531 -7.82 1 79 494 ALA B N 1
ATOM 12626 C CA . ALA B 1 494 ? 41.094 -36.469 -8.633 1 79 494 ALA B CA 1
ATOM 12627 C C . ALA B 1 494 ? 41.5 -35.031 -8.93 1 79 494 ALA B C 1
ATOM 12629 O O . ALA B 1 494 ? 40.656 -34.219 -9.297 1 79 494 ALA B O 1
ATOM 12630 N N . ALA B 1 495 ? 42.688 -34.781 -8.797 1 81.12 495 ALA B N 1
ATOM 12631 C CA . ALA B 1 495 ? 43.219 -33.438 -9.07 1 81.12 495 ALA B CA 1
ATOM 12632 C C . ALA B 1 495 ? 43.281 -33.188 -10.57 1 81.12 495 ALA B C 1
ATOM 12634 O O . ALA B 1 495 ? 43.188 -32.031 -11 1 81.12 495 ALA B O 1
ATOM 12635 N N . ALA B 1 496 ? 43.406 -34.219 -11.344 1 79.62 496 ALA B N 1
ATOM 12636 C CA . ALA B 1 496 ? 43.5 -34.062 -12.789 1 79.62 496 ALA B CA 1
ATOM 12637 C C . ALA B 1 496 ? 42.125 -34.031 -13.453 1 79.62 496 ALA B C 1
ATOM 12639 O O . ALA B 1 496 ? 42.031 -33.938 -14.672 1 79.62 496 ALA B O 1
ATOM 12640 N N . GLY B 1 497 ? 41.188 -34 -12.719 1 87 497 GLY B N 1
ATOM 12641 C CA . GLY B 1 497 ? 39.844 -34.031 -13.289 1 87 497 GLY B CA 1
ATOM 12642 C C . GLY B 1 497 ? 39.312 -32.656 -13.602 1 87 497 GLY B C 1
ATOM 12643 O O . GLY B 1 497 ? 39.844 -31.641 -13.141 1 87 497 GLY B O 1
ATOM 12644 N N . HIS B 1 498 ? 38.312 -32.594 -14.531 1 91.19 498 HIS B N 1
ATOM 12645 C CA . HIS B 1 498 ? 37.688 -31.344 -14.93 1 91.19 498 HIS B CA 1
ATOM 12646 C C . HIS B 1 498 ? 36.281 -31.234 -14.336 1 91.19 498 HIS B C 1
ATOM 12648 O O . HIS B 1 498 ? 35.656 -32.25 -14 1 91.19 498 HIS B O 1
ATOM 12654 N N . PHE B 1 499 ? 35.875 -30.094 -14.047 1 92.62 499 PHE B N 1
ATOM 12655 C CA . PHE B 1 499 ? 34.5 -29.781 -13.633 1 92.62 499 PHE B CA 1
ATOM 12656 C C . PHE B 1 499 ? 34.031 -28.453 -14.227 1 92.62 499 PHE B C 1
ATOM 12658 O O . PHE B 1 499 ? 34.812 -27.734 -14.828 1 92.62 499 PHE B O 1
ATOM 12665 N N . LEU B 1 500 ? 32.781 -28.234 -14.219 1 93.88 500 LEU B N 1
ATOM 12666 C CA . LEU B 1 500 ? 32.25 -26.969 -14.695 1 93.88 500 LEU B CA 1
ATOM 12667 C C . LEU B 1 500 ? 32.25 -25.922 -13.594 1 93.88 500 LEU B C 1
ATOM 12669 O O . LEU B 1 500 ? 31.75 -26.172 -12.484 1 93.88 500 LEU B O 1
ATOM 12673 N N . SER B 1 501 ? 32.812 -24.828 -13.836 1 93.12 501 SER B N 1
ATOM 12674 C CA . SER B 1 501 ? 32.938 -23.781 -12.82 1 93.12 501 SER B CA 1
ATOM 12675 C C . SER B 1 501 ? 32.531 -22.422 -13.367 1 93.12 501 SER B C 1
ATOM 12677 O O . SER B 1 501 ? 32.531 -22.203 -14.578 1 93.12 501 SER B O 1
ATOM 12679 N N . VAL B 1 502 ? 32.094 -21.594 -12.445 1 93.5 502 VAL B N 1
ATOM 12680 C CA . VAL B 1 502 ? 31.781 -20.203 -12.789 1 93.5 502 VAL B CA 1
ATOM 12681 C C . VAL B 1 502 ? 33.062 -19.391 -12.867 1 93.5 502 VAL B C 1
ATOM 12683 O O . VAL B 1 502 ? 33.906 -19.453 -11.969 1 93.5 502 VAL B O 1
ATOM 12686 N N . GLN B 1 503 ? 33.25 -18.703 -13.977 1 91.75 503 GLN B N 1
ATOM 12687 C CA . GLN B 1 503 ? 34.438 -17.938 -14.234 1 91.75 503 GLN B CA 1
ATOM 12688 C C . GLN B 1 503 ? 34.125 -16.516 -14.664 1 91.75 503 GLN B C 1
ATOM 12690 O O . GLN B 1 503 ? 32.938 -16.172 -14.852 1 91.75 503 GLN B O 1
ATOM 12695 N N . ARG B 1 504 ? 35.156 -15.75 -14.727 1 88.5 504 ARG B N 1
ATOM 12696 C CA . ARG B 1 504 ? 34.969 -14.367 -15.164 1 88.5 504 ARG B CA 1
ATOM 12697 C C . ARG B 1 504 ? 34.656 -14.297 -16.656 1 88.5 504 ARG B C 1
ATOM 12699 O O . ARG B 1 504 ? 35.188 -15.078 -17.438 1 88.5 504 ARG B O 1
ATOM 12706 N N . ALA B 1 505 ? 33.719 -13.453 -17 1 90.19 505 ALA B N 1
ATOM 12707 C CA . ALA B 1 505 ? 33.375 -13.172 -18.375 1 90.19 505 ALA B CA 1
ATOM 12708 C C . ALA B 1 505 ? 33.469 -11.68 -18.672 1 90.19 505 ALA B C 1
ATOM 12710 O O . ALA B 1 505 ? 33.906 -10.898 -17.828 1 90.19 505 ALA B O 1
ATOM 12711 N N . TRP B 1 506 ? 33.156 -11.336 -19.922 1 86.69 506 TRP B N 1
ATOM 12712 C CA . TRP B 1 506 ? 33.438 -9.961 -20.312 1 86.69 506 TRP B CA 1
ATOM 12713 C C . TRP B 1 506 ? 32.156 -9.273 -20.781 1 86.69 506 TRP B C 1
ATOM 12715 O O . TRP B 1 506 ? 32.188 -8.172 -21.344 1 86.69 506 TRP B O 1
ATOM 12725 N N . GLY B 1 507 ? 31.078 -9.961 -20.531 1 86 507 GLY B N 1
ATOM 12726 C CA . GLY B 1 507 ? 29.812 -9.305 -20.828 1 86 507 GLY B CA 1
ATOM 12727 C C . GLY B 1 507 ? 29.469 -8.203 -19.844 1 86 507 GLY B C 1
ATOM 12728 O O . GLY B 1 507 ? 30.125 -8.062 -18.797 1 86 507 GLY B O 1
ATOM 12729 N N . GLN B 1 508 ? 28.516 -7.281 -20.172 1 82.94 508 GLN B N 1
ATOM 12730 C CA . GLN B 1 508 ? 28.219 -6.152 -19.281 1 82.94 508 GLN B CA 1
ATOM 12731 C C . GLN B 1 508 ? 26.781 -6.234 -18.766 1 82.94 508 GLN B C 1
ATOM 12733 O O . GLN B 1 508 ? 26.406 -5.5 -17.844 1 82.94 508 GLN B O 1
ATOM 12738 N N . LEU B 1 509 ? 26.016 -7.066 -19.156 1 77.44 509 LEU B N 1
ATOM 12739 C CA . LEU B 1 509 ? 24.609 -7.078 -18.797 1 77.44 509 LEU B CA 1
ATOM 12740 C C . LEU B 1 509 ? 24.375 -7.812 -17.484 1 77.44 509 LEU B C 1
ATOM 12742 O O . LEU B 1 509 ? 25.156 -7.641 -16.531 1 77.44 509 LEU B O 1
ATOM 12746 N N . THR B 1 510 ? 23.5 -8.828 -17.484 1 70.38 510 THR B N 1
ATOM 12747 C CA . THR B 1 510 ? 23.078 -9.438 -16.234 1 70.38 510 THR B CA 1
ATOM 12748 C C . THR B 1 510 ? 24.25 -10.125 -15.531 1 70.38 510 THR B C 1
ATOM 12750 O O . THR B 1 510 ? 25.141 -10.648 -16.188 1 70.38 510 THR B O 1
ATOM 12753 N N . ALA B 1 511 ? 24.203 -10.211 -14.18 1 72.56 511 ALA B N 1
ATOM 12754 C CA . ALA B 1 511 ? 25.359 -10.617 -13.383 1 72.56 511 ALA B CA 1
ATOM 12755 C C . ALA B 1 511 ? 25.438 -12.133 -13.266 1 72.56 511 ALA B C 1
ATOM 12757 O O . ALA B 1 511 ? 26.531 -12.695 -13.102 1 72.56 511 ALA B O 1
ATOM 12758 N N . GLU B 1 512 ? 24.375 -12.875 -13.617 1 86.75 512 GLU B N 1
ATOM 12759 C CA . GLU B 1 512 ? 24.422 -14.312 -13.336 1 86.75 512 GLU B CA 1
ATOM 12760 C C . GLU B 1 512 ? 24.938 -15.094 -14.539 1 86.75 512 GLU B C 1
ATOM 12762 O O . GLU B 1 512 ? 24.766 -14.664 -15.68 1 86.75 512 GLU B O 1
ATOM 12767 N N . ALA B 1 513 ? 25.609 -16.125 -14.258 1 92.62 513 ALA B N 1
ATOM 12768 C CA . ALA B 1 513 ? 26.062 -17.047 -15.297 1 92.62 513 ALA B CA 1
ATOM 12769 C C . ALA B 1 513 ? 25.031 -18.141 -15.547 1 92.62 513 ALA B C 1
ATOM 12771 O O . ALA B 1 513 ? 24.406 -18.625 -14.609 1 92.62 513 ALA B O 1
ATOM 12772 N N . ARG B 1 514 ? 24.891 -18.5 -16.828 1 91.75 514 ARG B N 1
ATOM 12773 C CA . ARG B 1 514 ? 23.922 -19.516 -17.203 1 91.75 514 ARG B CA 1
ATOM 12774 C C . ARG B 1 514 ? 24.531 -20.562 -18.125 1 91.75 514 ARG B C 1
ATOM 12776 O O . ARG B 1 514 ? 25.312 -20.219 -19.016 1 91.75 514 ARG B O 1
ATOM 12783 N N . VAL B 1 515 ? 24.234 -21.781 -17.859 1 93.31 515 VAL B N 1
ATOM 12784 C CA . VAL B 1 515 ? 24.625 -22.875 -18.75 1 93.31 515 VAL B CA 1
ATOM 12785 C C . VAL B 1 515 ? 23.422 -23.797 -18.984 1 93.31 515 VAL B C 1
ATOM 12787 O O . VAL B 1 515 ? 22.641 -24.062 -18.062 1 93.31 515 VAL B O 1
ATOM 12790 N N . LEU B 1 516 ? 23.203 -24.172 -20.234 1 91.94 516 LEU B N 1
ATOM 12791 C CA . LEU B 1 516 ? 22.016 -24.938 -20.578 1 91.94 516 LEU B CA 1
ATOM 12792 C C . LEU B 1 516 ? 22.375 -26.266 -21.234 1 91.94 516 LEU B C 1
ATOM 12794 O O . LEU B 1 516 ? 23.422 -26.375 -21.875 1 91.94 516 LEU B O 1
ATOM 12798 N N . THR B 1 517 ? 21.453 -27.25 -21.031 1 93.44 517 THR B N 1
ATOM 12799 C CA . THR B 1 517 ? 21.531 -28.5 -21.766 1 93.44 517 THR B CA 1
ATOM 12800 C C . THR B 1 517 ? 20.922 -28.328 -23.156 1 93.44 517 THR B C 1
ATOM 12802 O O . THR B 1 517 ? 20.281 -27.328 -23.453 1 93.44 517 THR B O 1
ATOM 12805 N N . PRO B 1 518 ? 21.203 -29.281 -24.031 1 89.38 518 PRO B N 1
ATOM 12806 C CA . PRO B 1 518 ? 20.406 -29.297 -25.25 1 89.38 518 PRO B CA 1
ATOM 12807 C C . PRO B 1 518 ? 18.938 -29.625 -24.984 1 89.38 518 PRO B C 1
ATOM 12809 O O . PRO B 1 518 ? 18.562 -29.922 -23.844 1 89.38 518 PRO B O 1
ATOM 12812 N N . ALA B 1 519 ? 18.094 -29.594 -26.062 1 89.62 519 ALA B N 1
ATOM 12813 C CA . ALA B 1 519 ? 16.688 -29.906 -25.891 1 89.62 519 ALA B CA 1
ATOM 12814 C C . ALA B 1 519 ? 16.5 -31.344 -25.422 1 89.62 519 ALA B C 1
ATOM 12816 O O . ALA B 1 519 ? 17.016 -32.281 -26.047 1 89.62 519 ALA B O 1
ATOM 12817 N N . LEU B 1 520 ? 15.82 -31.516 -24.312 1 94 520 LEU B N 1
ATOM 12818 C CA . LEU B 1 520 ? 15.602 -32.844 -23.719 1 94 520 LEU B CA 1
ATOM 12819 C C . LEU B 1 520 ? 14.117 -33.219 -23.766 1 94 520 LEU B C 1
ATOM 12821 O O . LEU B 1 520 ? 13.266 -32.344 -24.031 1 94 520 LEU B O 1
ATOM 12825 N N . GLY B 1 521 ? 13.93 -34.594 -23.391 1 90.88 521 GLY B N 1
ATOM 12826 C CA . GLY B 1 521 ? 12.578 -35.062 -23.109 1 90.88 521 GLY B CA 1
ATOM 12827 C C . GLY B 1 521 ? 11.945 -35.781 -24.281 1 90.88 521 GLY B C 1
ATOM 12828 O O . GLY B 1 521 ? 12.539 -35.875 -25.359 1 90.88 521 GLY B O 1
ATOM 12829 N N . PRO B 1 522 ? 10.812 -36.219 -24.047 1 90.38 522 PRO B N 1
ATOM 12830 C CA . PRO B 1 522 ? 10.07 -36.125 -22.781 1 90.38 522 PRO B CA 1
ATOM 12831 C C . PRO B 1 522 ? 10.672 -37.031 -21.688 1 90.38 522 PRO B C 1
ATOM 12833 O O . PRO B 1 522 ? 11.375 -37.969 -22 1 90.38 522 PRO B O 1
ATOM 12836 N N . SER B 1 523 ? 10.422 -36.625 -20.422 1 91.62 523 SER B N 1
ATOM 12837 C CA . SER B 1 523 ? 10.906 -37.438 -19.297 1 91.62 523 SER B CA 1
ATOM 12838 C C . SER B 1 523 ? 9.75 -38.031 -18.5 1 91.62 523 SER B C 1
ATOM 12840 O O . SER B 1 523 ? 8.609 -37.562 -18.609 1 91.62 523 SER B O 1
ATOM 12842 N N . GLY B 1 524 ? 10.062 -39.062 -17.781 1 83.88 524 GLY B N 1
ATOM 12843 C CA . GLY B 1 524 ? 9.078 -39.719 -16.938 1 83.88 524 GLY B CA 1
ATOM 12844 C C . GLY B 1 524 ? 8.914 -39.031 -15.586 1 83.88 524 GLY B C 1
ATOM 12845 O O . GLY B 1 524 ? 9.695 -38.156 -15.227 1 83.88 524 GLY B O 1
ATOM 12846 N N . PRO B 1 525 ? 7.922 -39.406 -14.75 1 80.31 525 PRO B N 1
ATOM 12847 C CA . PRO B 1 525 ? 7.629 -38.719 -13.477 1 80.31 525 PRO B CA 1
ATOM 12848 C C . PRO B 1 525 ? 8.703 -38.969 -12.422 1 80.31 525 PRO B C 1
ATOM 12850 O O . PRO B 1 525 ? 8.797 -38.219 -11.445 1 80.31 525 PRO B O 1
ATOM 12853 N N . ARG B 1 526 ? 9.578 -39.969 -12.586 1 82.56 526 ARG B N 1
ATOM 12854 C CA . ARG B 1 526 ? 10.594 -40.281 -11.578 1 82.56 526 ARG B CA 1
ATOM 12855 C C . ARG B 1 526 ? 11.961 -39.75 -11.992 1 82.56 526 ARG B C 1
ATOM 12857 O O . ARG B 1 526 ? 12.969 -40.031 -11.336 1 82.56 526 ARG B O 1
ATOM 12864 N N . CYS B 1 527 ? 11.93 -39.094 -13.078 1 90.88 527 CYS B N 1
ATOM 12865 C CA . CYS B 1 527 ? 13.203 -38.562 -13.57 1 90.88 527 CYS B CA 1
ATOM 12866 C C . CYS B 1 527 ? 13.898 -37.75 -12.508 1 90.88 527 CYS B C 1
ATOM 12868 O O . CYS B 1 527 ? 13.312 -36.812 -11.961 1 90.88 527 CYS B O 1
ATOM 12870 N N . GLU B 1 528 ? 15.172 -38.156 -12.164 1 92.94 528 GLU B N 1
ATOM 12871 C CA . GLU B 1 528 ? 15.945 -37.438 -11.156 1 92.94 528 GLU B CA 1
ATOM 12872 C C . GLU B 1 528 ? 17.328 -37.094 -11.688 1 92.94 528 GLU B C 1
ATOM 12874 O O . GLU B 1 528 ? 17.859 -37.75 -12.562 1 92.94 528 GLU B O 1
ATOM 12879 N N . LEU B 1 529 ? 17.875 -36 -11.25 1 95.94 529 LEU B N 1
ATOM 12880 C CA . LEU B 1 529 ? 19.234 -35.562 -11.555 1 95.94 529 LEU B CA 1
ATOM 12881 C C . LEU B 1 529 ? 20.125 -35.688 -10.328 1 95.94 529 LEU B C 1
ATOM 12883 O O . LEU B 1 529 ? 19.828 -35.094 -9.281 1 95.94 529 LEU B O 1
ATOM 12887 N N . HIS B 1 530 ? 21.172 -36.531 -10.438 1 96.25 530 HIS B N 1
ATOM 12888 C CA . HIS B 1 530 ? 22.219 -36.594 -9.422 1 96.25 530 HIS B CA 1
ATOM 12889 C C . HIS B 1 530 ? 23.391 -35.656 -9.75 1 96.25 530 HIS B C 1
ATOM 12891 O O . HIS B 1 530 ? 23.891 -35.656 -10.875 1 96.25 530 HIS B O 1
ATOM 12897 N N . MET B 1 531 ? 23.766 -34.875 -8.828 1 95.19 531 MET B N 1
ATOM 12898 C CA . MET B 1 531 ? 24.828 -33.906 -9.141 1 95.19 531 MET B CA 1
ATOM 12899 C C . MET B 1 531 ? 25.734 -33.688 -7.93 1 95.19 531 MET B C 1
ATOM 12901 O O . MET B 1 531 ? 25.297 -33.844 -6.789 1 95.19 531 MET B O 1
ATOM 12905 N N . ALA B 1 532 ? 26.984 -33.438 -8.195 1 94.12 532 ALA B N 1
ATOM 12906 C CA . ALA B 1 532 ? 27.938 -32.906 -7.223 1 94.12 532 ALA B CA 1
ATOM 12907 C C . ALA B 1 532 ? 28.141 -31.406 -7.434 1 94.12 532 ALA B C 1
ATOM 12909 O O . ALA B 1 532 ? 28.203 -30.938 -8.57 1 94.12 532 ALA B O 1
ATOM 12910 N N . TYR B 1 533 ? 28.125 -30.672 -6.34 1 92.81 533 TYR B N 1
ATOM 12911 C CA . TYR B 1 533 ? 28.281 -29.234 -6.492 1 92.81 533 TYR B CA 1
ATOM 12912 C C . TYR B 1 533 ? 29.234 -28.672 -5.43 1 92.81 533 TYR B C 1
ATOM 12914 O O . TYR B 1 533 ? 29.438 -29.297 -4.383 1 92.81 533 TYR B O 1
ATOM 12922 N N . TYR B 1 534 ? 29.906 -27.672 -5.777 1 90.06 534 TYR B N 1
ATOM 12923 C CA . TYR B 1 534 ? 30.719 -26.828 -4.906 1 90.06 534 TYR B CA 1
ATOM 12924 C C . TYR B 1 534 ? 30.234 -25.391 -4.922 1 90.06 534 TYR B C 1
ATOM 12926 O O . TYR B 1 534 ? 29.984 -24.828 -5.988 1 90.06 534 TYR B O 1
ATOM 12934 N N . PHE B 1 535 ? 30.047 -24.812 -3.697 1 90.25 535 PHE B N 1
ATOM 12935 C CA . PHE B 1 535 ? 29.562 -23.438 -3.67 1 90.25 535 PHE B CA 1
ATOM 12936 C C . PHE B 1 535 ? 30.062 -22.703 -2.436 1 90.25 535 PHE B C 1
ATOM 12938 O O . PHE B 1 535 ? 29.828 -23.141 -1.307 1 90.25 535 PHE B O 1
ATOM 12945 N N . GLN B 1 536 ? 30.797 -21.703 -2.648 1 84.75 536 GLN B N 1
ATOM 12946 C CA . GLN B 1 536 ? 31.266 -20.797 -1.61 1 84.75 536 GLN B CA 1
ATOM 12947 C C . GLN B 1 536 ? 31.062 -19.344 -2.016 1 84.75 536 GLN B C 1
ATOM 12949 O O . GLN B 1 536 ? 31.641 -18.875 -2.996 1 84.75 536 GLN B O 1
ATOM 12954 N N . SER B 1 537 ? 30.156 -18.656 -1.438 1 81.56 537 SER B N 1
ATOM 12955 C CA . SER B 1 537 ? 29.875 -17.281 -1.82 1 81.56 537 SER B CA 1
ATOM 12956 C C . SER B 1 537 ? 29.312 -16.484 -0.646 1 81.56 537 SER B C 1
ATOM 12958 O O . SER B 1 537 ? 28.906 -17.062 0.364 1 81.56 537 SER B O 1
ATOM 12960 N N . HIS B 1 538 ? 29.438 -15.203 -0.819 1 75.94 538 HIS B N 1
ATOM 12961 C CA . HIS B 1 538 ? 28.719 -14.32 0.086 1 75.94 538 HIS B CA 1
ATOM 12962 C C . HIS B 1 538 ? 27.203 -14.531 -0.031 1 75.94 538 HIS B C 1
ATOM 12964 O O . HIS B 1 538 ? 26.734 -15.117 -1.002 1 75.94 538 HIS B O 1
ATOM 12970 N N . PRO B 1 539 ? 26.422 -14.07 0.889 1 69.06 539 PRO B N 1
ATOM 12971 C CA . PRO B 1 539 ? 24.984 -14.344 0.948 1 69.06 539 PRO B CA 1
ATOM 12972 C C . PRO B 1 539 ? 24.234 -13.852 -0.291 1 69.06 539 PRO B C 1
ATOM 12974 O O . PRO B 1 539 ? 23.125 -14.312 -0.571 1 69.06 539 PRO B O 1
ATOM 12977 N N . GLN B 1 540 ? 24.812 -13.023 -1.02 1 74.44 540 GLN B N 1
ATOM 12978 C CA . GLN B 1 540 ? 24.125 -12.547 -2.215 1 74.44 540 GLN B CA 1
ATOM 12979 C C . GLN B 1 540 ? 24.281 -13.531 -3.369 1 74.44 540 GLN B C 1
ATOM 12981 O O . GLN B 1 540 ? 23.516 -13.484 -4.336 1 74.44 540 GLN B O 1
ATOM 12986 N N . GLY B 1 541 ? 25.281 -14.312 -3.289 1 79.56 541 GLY B N 1
ATOM 12987 C CA . GLY B 1 541 ? 25.5 -15.305 -4.336 1 79.56 541 GLY B CA 1
ATOM 12988 C C . GLY B 1 541 ? 24.562 -16.5 -4.23 1 79.56 541 GLY B C 1
ATOM 12989 O O . GLY B 1 541 ? 24 -16.75 -3.17 1 79.56 541 GLY B O 1
ATOM 12990 N N . PHE B 1 542 ? 24.328 -17.188 -5.348 1 83.25 542 PHE B N 1
ATOM 12991 C CA . PHE B 1 542 ? 23.5 -18.375 -5.344 1 83.25 542 PHE B CA 1
ATOM 12992 C C . PHE B 1 542 ? 23.891 -19.312 -6.48 1 83.25 542 PHE B C 1
ATOM 12994 O O . PHE B 1 542 ? 24.594 -18.922 -7.406 1 83.25 542 PHE B O 1
ATOM 13001 N N . LEU B 1 543 ? 23.609 -20.5 -6.336 1 90.69 543 LEU B N 1
ATOM 13002 C CA . LEU B 1 543 ? 23.656 -21.547 -7.344 1 90.69 543 LEU B CA 1
ATOM 13003 C C . LEU B 1 543 ? 22.328 -22.281 -7.426 1 90.69 543 LEU B C 1
ATOM 13005 O O . LEU B 1 543 ? 21.828 -22.797 -6.418 1 90.69 543 LEU B O 1
ATOM 13009 N N . ALA B 1 544 ? 21.781 -22.203 -8.609 1 91.25 544 ALA B N 1
ATOM 13010 C CA . ALA B 1 544 ? 20.438 -22.75 -8.734 1 91.25 544 ALA B CA 1
ATOM 13011 C C . ALA B 1 544 ? 20.312 -23.578 -10.023 1 91.25 544 ALA B C 1
ATOM 13013 O O . ALA B 1 544 ? 21.094 -23.406 -10.953 1 91.25 544 ALA B O 1
ATOM 13014 N N . LEU B 1 545 ? 19.359 -24.516 -10.008 1 93.5 545 LEU B N 1
ATOM 13015 C CA . LEU B 1 545 ? 18.969 -25.281 -11.188 1 93.5 545 LEU B CA 1
ATOM 13016 C C . LEU B 1 545 ? 17.531 -24.938 -11.594 1 93.5 545 LEU B C 1
ATOM 13018 O O . LEU B 1 545 ? 16.625 -25 -10.773 1 93.5 545 LEU B O 1
ATOM 13022 N N . VAL B 1 546 ? 17.391 -24.641 -12.852 1 90.56 546 VAL B N 1
ATOM 13023 C CA . VAL B 1 546 ? 16.094 -24.219 -13.375 1 90.56 546 VAL B CA 1
ATOM 13024 C C . VAL B 1 546 ? 15.703 -25.094 -14.555 1 90.56 546 VAL B C 1
ATOM 13026 O O . VAL B 1 546 ? 16.562 -25.484 -15.359 1 90.56 546 VAL B O 1
ATOM 13029 N N . VAL B 1 547 ? 14.43 -25.453 -14.656 1 90.75 547 VAL B N 1
ATOM 13030 C CA . VAL B 1 547 ? 13.898 -26.141 -15.828 1 90.75 547 VAL B CA 1
ATOM 13031 C C . VAL B 1 547 ? 13.164 -25.141 -16.734 1 90.75 547 VAL B C 1
ATOM 13033 O O . VAL B 1 547 ? 12.305 -24.391 -16.266 1 90.75 547 VAL B O 1
ATOM 13036 N N . VAL B 1 548 ? 13.578 -25.125 -17.906 1 86 548 VAL B N 1
ATOM 13037 C CA . VAL B 1 548 ? 12.961 -24.234 -18.891 1 86 548 VAL B CA 1
ATOM 13038 C C . VAL B 1 548 ? 12.039 -25.031 -19.812 1 86 548 VAL B C 1
ATOM 13040 O O . VAL B 1 548 ? 12.484 -25.969 -20.469 1 86 548 VAL B O 1
ATOM 13043 N N . GLU B 1 549 ? 10.773 -24.75 -19.75 1 81.69 549 GLU B N 1
ATOM 13044 C CA . GLU B 1 549 ? 9.781 -25.438 -20.562 1 81.69 549 GLU B CA 1
ATOM 13045 C C . GLU B 1 549 ? 8.719 -24.484 -21.078 1 81.69 549 GLU B C 1
ATOM 13047 O O . GLU B 1 549 ? 8.109 -23.75 -20.297 1 81.69 549 GLU B O 1
ATOM 13052 N N . ASP B 1 550 ? 8.445 -24.5 -22.328 1 70.69 550 ASP B N 1
ATOM 13053 C CA . ASP B 1 550 ? 7.426 -23.672 -22.969 1 70.69 550 ASP B CA 1
ATOM 13054 C C . ASP B 1 550 ? 7.539 -22.219 -22.531 1 70.69 550 ASP B C 1
ATOM 13056 O O . ASP B 1 550 ? 6.539 -21.594 -22.172 1 70.69 550 ASP B O 1
ATOM 13060 N N . GLY B 1 551 ? 8.742 -21.781 -22.484 1 65.5 551 GLY B N 1
ATOM 13061 C CA . GLY B 1 551 ? 8.969 -20.375 -22.141 1 65.5 551 GLY B CA 1
ATOM 13062 C C . GLY B 1 551 ? 8.898 -20.109 -20.641 1 65.5 551 GLY B C 1
ATOM 13063 O O . GLY B 1 551 ? 9.211 -19 -20.203 1 65.5 551 GLY B O 1
ATOM 13064 N N . ASN B 1 552 ? 8.531 -21.094 -19.859 1 70.94 552 ASN B N 1
ATOM 13065 C CA . ASN B 1 552 ? 8.461 -20.938 -18.406 1 70.94 552 ASN B CA 1
ATOM 13066 C C . ASN B 1 552 ? 9.734 -21.453 -17.734 1 70.94 552 ASN B C 1
ATOM 13068 O O . ASN B 1 552 ? 10.344 -22.422 -18.188 1 70.94 552 ASN B O 1
ATOM 13072 N N . ARG B 1 553 ? 10.102 -20.766 -16.719 1 78.25 553 ARG B N 1
ATOM 13073 C CA . ARG B 1 553 ? 11.258 -21.156 -15.914 1 78.25 553 ARG B CA 1
ATOM 13074 C C . ARG B 1 553 ? 10.844 -21.562 -14.508 1 78.25 553 ARG B C 1
ATOM 13076 O O . ARG B 1 553 ? 10.266 -20.766 -13.766 1 78.25 553 ARG B O 1
ATOM 13083 N N . GLU B 1 554 ? 11.156 -22.812 -14.172 1 79.19 554 GLU B N 1
ATOM 13084 C CA . GLU B 1 554 ? 10.812 -23.344 -12.852 1 79.19 554 GLU B CA 1
ATOM 13085 C C . GLU B 1 554 ? 12.07 -23.625 -12.031 1 79.19 554 GLU B C 1
ATOM 13087 O O . GLU B 1 554 ? 12.938 -24.391 -12.461 1 79.19 554 GLU B O 1
ATOM 13092 N N . LEU B 1 555 ? 12.156 -23.016 -10.82 1 81.69 555 LEU B N 1
ATOM 13093 C CA . LEU B 1 555 ? 13.258 -23.312 -9.914 1 81.69 555 LEU B CA 1
ATOM 13094 C C . LEU B 1 555 ? 13.062 -24.688 -9.266 1 81.69 555 LEU B C 1
ATOM 13096 O O . LEU B 1 555 ? 12.086 -24.891 -8.539 1 81.69 555 LEU B O 1
ATOM 13100 N N . VAL B 1 556 ? 13.914 -25.625 -9.461 1 86.62 556 VAL B N 1
ATOM 13101 C CA . VAL B 1 556 ? 13.742 -26.969 -8.945 1 86.62 556 VAL B CA 1
ATOM 13102 C C . VAL B 1 556 ? 14.75 -27.234 -7.828 1 86.62 556 VAL B C 1
ATOM 13104 O O . VAL B 1 556 ? 14.562 -28.141 -7.012 1 86.62 556 VAL B O 1
ATOM 13107 N N . TRP B 1 557 ? 15.883 -26.453 -7.848 1 88 557 TRP B N 1
ATOM 13108 C CA . TRP B 1 557 ? 16.906 -26.672 -6.84 1 88 557 TRP B CA 1
ATOM 13109 C C . TRP B 1 557 ? 17.734 -25.406 -6.602 1 88 557 TRP B C 1
ATOM 13111 O O . TRP B 1 557 ? 18.016 -24.656 -7.543 1 88 557 TRP B O 1
ATOM 13121 N N . GLN B 1 558 ? 18.078 -25.094 -5.363 1 86.94 558 GLN B N 1
ATOM 13122 C CA . GLN B 1 558 ? 18.969 -24.016 -4.977 1 86.94 558 GLN B CA 1
ATOM 13123 C C . GLN B 1 558 ? 19.828 -24.406 -3.783 1 86.94 558 GLN B C 1
ATOM 13125 O O . GLN B 1 558 ? 19.359 -25.094 -2.871 1 86.94 558 GLN B O 1
ATOM 13130 N N . VAL B 1 559 ? 21.078 -23.938 -3.83 1 85.5 559 VAL B N 1
ATOM 13131 C CA . VAL B 1 559 ? 21.969 -24.266 -2.725 1 85.5 559 VAL B CA 1
ATOM 13132 C C . VAL B 1 559 ? 21.531 -23.531 -1.462 1 85.5 559 VAL B C 1
ATOM 13134 O O . VAL B 1 559 ? 21.234 -22.328 -1.502 1 85.5 559 VAL B O 1
ATOM 13137 N N . PRO B 1 560 ? 21.219 -24.125 -0.376 1 63.34 560 PRO B N 1
ATOM 13138 C CA . PRO B 1 560 ? 20.75 -23.484 0.854 1 63.34 560 PRO B CA 1
ATOM 13139 C C . PRO B 1 560 ? 21.766 -22.5 1.437 1 63.34 560 PRO B C 1
ATOM 13141 O O . PRO B 1 560 ? 21.391 -21.438 1.941 1 63.34 560 PRO B O 1
ATOM 13144 N N . SER B 1 561 ? 23.047 -22.875 1.839 1 64.94 561 SER B N 1
ATOM 13145 C CA . SER B 1 561 ? 24.031 -22.016 2.488 1 64.94 561 SER B CA 1
ATOM 13146 C C . SER B 1 561 ? 25.422 -22.25 1.908 1 64.94 561 SER B C 1
ATOM 13148 O O . SER B 1 561 ? 25.656 -23.219 1.191 1 64.94 561 SER B O 1
ATOM 13150 N N . SER B 1 562 ? 26.297 -21.062 2.041 1 64.94 562 SER B N 1
ATOM 13151 C CA . SER B 1 562 ? 27.688 -21.219 1.608 1 64.94 562 SER B CA 1
ATOM 13152 C C . SER B 1 562 ? 28.344 -22.438 2.244 1 64.94 562 SER B C 1
ATOM 13154 O O . SER B 1 562 ? 28.141 -22.703 3.43 1 64.94 562 SER B O 1
ATOM 13156 N N . SER B 1 563 ? 28.547 -23.547 1.558 1 61.12 563 SER B N 1
ATOM 13157 C CA . SER B 1 563 ? 29.141 -24.797 2.041 1 61.12 563 SER B CA 1
ATOM 13158 C C . SER B 1 563 ? 30.594 -24.594 2.455 1 61.12 563 SER B C 1
ATOM 13160 O O . SER B 1 563 ? 31.281 -23.719 1.923 1 61.12 563 SER B O 1
ATOM 13162 N N . SER B 1 564 ? 31 -24.922 3.754 1 58.66 564 SER B N 1
ATOM 13163 C CA . SER B 1 564 ? 32.281 -24.906 4.418 1 58.66 564 SER B CA 1
ATOM 13164 C C . SER B 1 564 ? 33.375 -25.531 3.541 1 58.66 564 SER B C 1
ATOM 13166 O O . SER B 1 564 ? 34.25 -26.234 4.039 1 58.66 564 SER B O 1
ATOM 13168 N N . GLY B 1 565 ? 33.5 -25.312 2.211 1 65.56 565 GLY B N 1
ATOM 13169 C CA . GLY B 1 565 ? 34.75 -25.516 1.458 1 65.56 565 GLY B CA 1
ATOM 13170 C C . GLY B 1 565 ? 34.781 -26.828 0.701 1 65.56 565 GLY B C 1
ATOM 13171 O O . GLY B 1 565 ? 35.75 -27.125 0.009 1 65.56 565 GLY B O 1
ATOM 13172 N N . GLY B 1 566 ? 33.781 -27.797 0.833 1 79.25 566 GLY B N 1
ATOM 13173 C CA . GLY B 1 566 ? 33.938 -29.062 0.112 1 79.25 566 GLY B CA 1
ATOM 13174 C C . GLY B 1 566 ? 32.781 -29.344 -0.835 1 79.25 566 GLY B C 1
ATOM 13175 O O . GLY B 1 566 ? 31.859 -28.562 -0.945 1 79.25 566 GLY B O 1
ATOM 13176 N N . TRP B 1 567 ? 33.094 -30.484 -1.735 1 88.81 567 TRP B N 1
ATOM 13177 C CA . TRP B 1 567 ? 32.094 -30.938 -2.678 1 88.81 567 TRP B CA 1
ATOM 13178 C C . TRP B 1 567 ? 30.906 -31.562 -1.943 1 88.81 567 TRP B C 1
ATOM 13180 O O . TRP B 1 567 ? 31.094 -32.281 -0.951 1 88.81 567 TRP B O 1
ATOM 13190 N N . LYS B 1 568 ? 29.766 -31.266 -2.273 1 90.38 568 LYS B N 1
ATOM 13191 C CA . LYS B 1 568 ? 28.547 -31.875 -1.745 1 90.38 568 LYS B CA 1
ATOM 13192 C C . LYS B 1 568 ? 27.734 -32.531 -2.855 1 90.38 568 LYS B C 1
ATOM 13194 O O . LYS B 1 568 ? 27.875 -32.188 -4.031 1 90.38 568 LYS B O 1
ATOM 13199 N N . VAL B 1 569 ? 26.984 -33.562 -2.562 1 92.81 569 VAL B N 1
ATOM 13200 C CA . VAL B 1 569 ? 26.172 -34.281 -3.541 1 92.81 569 VAL B CA 1
ATOM 13201 C C . VAL B 1 569 ? 24.688 -34.094 -3.219 1 92.81 569 VAL B C 1
ATOM 13203 O O . VAL B 1 569 ? 24.297 -34.094 -2.047 1 92.81 569 VAL B O 1
ATOM 13206 N N . ASP B 1 570 ? 23.922 -33.812 -4.215 1 93 570 ASP B N 1
ATOM 13207 C CA . ASP B 1 570 ? 22.484 -33.656 -4.047 1 93 570 ASP B CA 1
ATOM 13208 C C . ASP B 1 570 ? 21.734 -34.375 -5.16 1 93 570 ASP B C 1
ATOM 13210 O O . ASP B 1 570 ? 22.297 -34.688 -6.207 1 93 570 ASP B O 1
ATOM 13214 N N . THR B 1 571 ? 20.453 -34.781 -4.965 1 94.31 571 THR B N 1
ATOM 13215 C CA . THR B 1 571 ? 19.547 -35.344 -5.945 1 94.31 571 THR B CA 1
ATOM 13216 C C . THR B 1 571 ? 18.297 -34.5 -6.102 1 94.31 571 THR B C 1
ATOM 13218 O O . THR B 1 571 ? 17.656 -34.125 -5.109 1 94.31 571 THR B O 1
ATOM 13221 N N . VAL B 1 572 ? 18 -34.156 -7.336 1 92.62 572 VAL B N 1
ATOM 13222 C CA . VAL B 1 572 ? 16.875 -33.281 -7.617 1 92.62 572 VAL B CA 1
ATOM 13223 C C . VAL B 1 572 ? 15.828 -34.031 -8.438 1 92.62 572 VAL B C 1
ATOM 13225 O O . VAL B 1 572 ? 16.156 -34.625 -9.469 1 92.62 572 VAL B O 1
ATOM 13228 N N . LEU B 1 573 ? 14.602 -34 -8.023 1 88.56 573 LEU B N 1
ATOM 13229 C CA . LEU B 1 573 ? 13.508 -34.625 -8.781 1 88.56 573 LEU B CA 1
ATOM 13230 C C . LEU B 1 573 ? 13.055 -33.688 -9.906 1 88.56 573 LEU B C 1
ATOM 13232 O O . LEU B 1 573 ? 12.602 -32.562 -9.641 1 88.56 573 LEU B O 1
ATOM 13236 N N . LEU B 1 574 ? 13.203 -34.062 -11.148 1 90.56 574 LEU B N 1
ATOM 13237 C CA . LEU B 1 574 ? 12.766 -33.281 -12.297 1 90.56 574 LEU B CA 1
ATOM 13238 C C . LEU B 1 574 ? 11.32 -33.594 -12.656 1 90.56 574 LEU B C 1
ATOM 13240 O O . LEU B 1 574 ? 10.547 -32.719 -13.016 1 90.56 574 LEU B O 1
ATOM 13244 N N . GLY B 1 575 ? 10.953 -34.906 -12.539 1 86.19 575 GLY B N 1
ATOM 13245 C CA . GLY B 1 575 ? 9.586 -35.312 -12.797 1 86.19 575 GLY B CA 1
ATOM 13246 C C . GLY B 1 575 ? 9.25 -35.375 -14.273 1 86.19 575 GLY B C 1
ATOM 13247 O O . GLY B 1 575 ? 10.141 -35.375 -15.125 1 86.19 575 GLY B O 1
ATOM 13248 N N . ALA B 1 576 ? 7.941 -35.469 -14.586 1 83.81 576 ALA B N 1
ATOM 13249 C CA . ALA B 1 576 ? 7.469 -35.562 -15.969 1 83.81 576 ALA B CA 1
ATOM 13250 C C . ALA B 1 576 ? 7.465 -34.188 -16.656 1 83.81 576 ALA B C 1
ATOM 13252 O O . ALA B 1 576 ? 6.875 -33.25 -16.141 1 83.81 576 ALA B O 1
ATOM 13253 N N . ARG B 1 577 ? 8.195 -34.188 -17.734 1 89.5 577 ARG B N 1
ATOM 13254 C CA . ARG B 1 577 ? 8.281 -32.969 -18.531 1 89.5 577 ARG B CA 1
ATOM 13255 C C . ARG B 1 577 ? 7.973 -33.281 -20 1 89.5 577 ARG B C 1
ATOM 13257 O O . ARG B 1 577 ? 8.219 -34.375 -20.484 1 89.5 577 ARG B O 1
ATOM 13264 N N . HIS B 1 578 ? 7.438 -32.312 -20.703 1 84.56 578 HIS B N 1
ATOM 13265 C CA . HIS B 1 578 ? 7.227 -32.406 -22.141 1 84.56 578 HIS B CA 1
ATOM 13266 C C . HIS B 1 578 ? 8.477 -32.031 -22.922 1 84.56 578 HIS B C 1
ATOM 13268 O O . HIS B 1 578 ? 9.391 -31.406 -22.375 1 84.56 578 HIS B O 1
ATOM 13274 N N . ARG B 1 579 ? 8.594 -32.5 -24.078 1 88.94 579 ARG B N 1
ATOM 13275 C CA . ARG B 1 579 ? 9.641 -32.031 -24.969 1 88.94 579 ARG B CA 1
ATOM 13276 C C . ARG B 1 579 ? 9.211 -30.734 -25.688 1 88.94 579 ARG B C 1
ATOM 13278 O O . ARG B 1 579 ? 8.062 -30.625 -26.125 1 88.94 579 ARG B O 1
ATOM 13285 N N . PRO B 1 580 ? 9.93 -29.844 -25.875 1 89.38 580 PRO B N 1
ATOM 13286 C CA . PRO B 1 580 ? 11.305 -29.828 -25.359 1 89.38 580 PRO B CA 1
ATOM 13287 C C . PRO B 1 580 ? 11.43 -29.125 -24.016 1 89.38 580 PRO B C 1
ATOM 13289 O O . PRO B 1 580 ? 10.656 -28.203 -23.719 1 89.38 580 PRO B O 1
ATOM 13292 N N . PHE B 1 581 ? 12.312 -29.656 -23.125 1 90.31 581 PHE B N 1
ATOM 13293 C CA . PHE B 1 581 ? 12.688 -28.906 -21.938 1 90.31 581 PHE B CA 1
ATOM 13294 C C . PHE B 1 581 ? 14.203 -28.812 -21.797 1 90.31 581 PHE B C 1
ATOM 13296 O O . PHE B 1 581 ? 14.93 -29.594 -22.422 1 90.31 581 PHE B O 1
ATOM 13303 N N . TRP B 1 582 ? 14.703 -27.812 -21.062 1 92.44 582 TRP B N 1
ATOM 13304 C CA . TRP B 1 582 ? 16.125 -27.609 -20.812 1 92.44 582 TRP B CA 1
ATOM 13305 C C . TRP B 1 582 ? 16.406 -27.531 -19.312 1 92.44 582 TRP B C 1
ATOM 13307 O O . TRP B 1 582 ? 15.555 -27.078 -18.547 1 92.44 582 TRP B O 1
ATOM 13317 N N . LEU B 1 583 ? 17.531 -28.031 -19 1 94.62 583 LEU B N 1
ATOM 13318 C CA . LEU B 1 583 ? 18.062 -27.766 -17.672 1 94.62 583 LEU B CA 1
ATOM 13319 C C . LEU B 1 583 ? 19.047 -26.594 -17.719 1 94.62 583 LEU B C 1
ATOM 13321 O O . LEU B 1 583 ? 19.875 -26.516 -18.625 1 94.62 583 LEU B O 1
ATOM 13325 N N . GLU B 1 584 ? 18.875 -25.734 -16.797 1 93.19 584 GLU B N 1
ATOM 13326 C CA . GLU B 1 584 ? 19.719 -24.547 -16.75 1 93.19 584 GLU B CA 1
ATOM 13327 C C . GLU B 1 584 ? 20.312 -24.344 -15.359 1 93.19 584 GLU B C 1
ATOM 13329 O O . GLU B 1 584 ? 19.562 -24.25 -14.375 1 93.19 584 GLU B O 1
ATOM 13334 N N . PHE B 1 585 ? 21.625 -24.312 -15.273 1 94.56 585 PHE B N 1
ATOM 13335 C CA . PHE B 1 585 ? 22.281 -23.875 -14.039 1 94.56 585 PHE B CA 1
ATOM 13336 C C . PHE B 1 585 ? 22.5 -22.375 -14.055 1 94.56 585 PHE B C 1
ATOM 13338 O O . PHE B 1 585 ? 23.016 -21.828 -15.031 1 94.56 585 PHE B O 1
ATOM 13345 N N . VAL B 1 586 ? 22.078 -21.766 -13.039 1 92.25 586 VAL B N 1
ATOM 13346 C CA . VAL B 1 586 ? 22.297 -20.344 -12.883 1 92.25 586 VAL B CA 1
ATOM 13347 C C . VAL B 1 586 ? 23.156 -20.078 -11.641 1 92.25 586 VAL B C 1
ATOM 13349 O O . VAL B 1 586 ? 22.859 -20.578 -10.555 1 92.25 586 VAL B O 1
ATOM 13352 N N . GLY B 1 587 ? 24.266 -19.391 -11.805 1 90.56 587 GLY B N 1
ATOM 13353 C CA . GLY B 1 587 ? 25.172 -19.109 -10.695 1 90.56 587 GLY B CA 1
ATOM 13354 C C . GLY B 1 587 ? 25.547 -17.641 -10.586 1 90.56 587 GLY B C 1
ATOM 13355 O O . GLY B 1 587 ? 25.719 -16.969 -11.602 1 90.56 587 GLY B O 1
ATOM 13356 N N . LEU B 1 588 ? 25.578 -17.125 -9.43 1 88.06 588 LEU B N 1
ATOM 13357 C CA . LEU B 1 588 ? 26.047 -15.781 -9.125 1 88.06 588 LEU B CA 1
ATOM 13358 C C . LEU B 1 588 ? 27.062 -15.797 -7.988 1 88.06 588 LEU B C 1
ATOM 13360 O O . LEU B 1 588 ? 26.766 -16.297 -6.898 1 88.06 588 LEU B O 1
ATOM 13364 N N . VAL B 1 589 ? 28.266 -15.422 -8.242 1 87.44 589 VAL B N 1
ATOM 13365 C CA . VAL B 1 589 ? 29.344 -15.344 -7.25 1 87.44 589 VAL B CA 1
ATOM 13366 C C . VAL B 1 589 ? 30.141 -14.055 -7.453 1 87.44 589 VAL B C 1
ATOM 13368 O O . VAL B 1 589 ? 30.203 -13.531 -8.562 1 87.44 589 VAL B O 1
ATOM 13371 N N . ASP B 1 590 ? 30.641 -13.508 -6.414 1 82.56 590 ASP B N 1
ATOM 13372 C CA . ASP B 1 590 ? 31.562 -12.383 -6.496 1 82.56 590 ASP B CA 1
ATOM 13373 C C . ASP B 1 590 ? 33 -12.875 -6.504 1 82.56 590 ASP B C 1
ATOM 13375 O O . ASP B 1 590 ? 33.625 -13.07 -5.441 1 82.56 590 ASP B O 1
ATOM 13379 N N . LEU B 1 591 ? 33.562 -13.016 -7.664 1 84.75 591 LEU B N 1
ATOM 13380 C CA . LEU B 1 591 ? 34.875 -13.586 -7.812 1 84.75 591 LEU B CA 1
ATOM 13381 C C . LEU B 1 591 ? 35.938 -12.641 -7.238 1 84.75 591 LEU B C 1
ATOM 13383 O O . LEU B 1 591 ? 37.031 -13.07 -6.902 1 84.75 591 LEU B O 1
ATOM 13387 N N . ASP B 1 592 ? 35.594 -11.367 -7.137 1 77 592 ASP B N 1
ATOM 13388 C CA . ASP B 1 592 ? 36.562 -10.383 -6.621 1 77 592 ASP B CA 1
ATOM 13389 C C . ASP B 1 592 ? 36.312 -10.117 -5.137 1 77 592 ASP B C 1
ATOM 13391 O O . ASP B 1 592 ? 37 -9.305 -4.52 1 77 592 ASP B O 1
ATOM 13395 N N . GLY B 1 593 ? 35.312 -10.727 -4.625 1 77.19 593 GLY B N 1
ATOM 13396 C CA . GLY B 1 593 ? 35.031 -10.523 -3.219 1 77.19 593 GLY B CA 1
ATOM 13397 C C . GLY B 1 593 ? 36.031 -11.164 -2.285 1 77.19 593 GLY B C 1
ATOM 13398 O O . GLY B 1 593 ? 36.938 -11.867 -2.732 1 77.19 593 GLY B O 1
ATOM 13399 N N . PRO B 1 594 ? 35.812 -10.664 -1.027 1 76.44 594 PRO B N 1
ATOM 13400 C CA . PRO B 1 594 ? 36.75 -11.242 -0.063 1 76.44 594 PRO B CA 1
ATOM 13401 C C . PRO B 1 594 ? 36.562 -12.75 0.115 1 76.44 594 PRO B C 1
ATOM 13403 O O . PRO B 1 594 ? 35.438 -13.234 0.101 1 76.44 594 PRO B O 1
ATOM 13406 N N . GLY B 1 595 ? 37.562 -13.406 0.193 1 73.44 595 GLY B N 1
ATOM 13407 C CA . GLY B 1 595 ? 37.531 -14.852 0.315 1 73.44 595 GLY B CA 1
ATOM 13408 C C . GLY B 1 595 ? 37.469 -15.562 -1.023 1 73.44 595 GLY B C 1
ATOM 13409 O O . GLY B 1 595 ? 37.312 -14.922 -2.066 1 73.44 595 GLY B O 1
ATOM 13410 N N . HIS B 1 596 ? 38 -16.766 -1.187 1 75.81 596 HIS B N 1
ATOM 13411 C CA . HIS B 1 596 ? 37.969 -17.547 -2.416 1 75.81 596 HIS B CA 1
ATOM 13412 C C . HIS B 1 596 ? 36.562 -18.016 -2.744 1 75.81 596 HIS B C 1
ATOM 13414 O O . HIS B 1 596 ? 36.188 -19.141 -2.402 1 75.81 596 HIS B O 1
ATOM 13420 N N . GLN B 1 597 ? 35.781 -17.062 -3.367 1 85.12 597 GLN B N 1
ATOM 13421 C CA . GLN B 1 597 ? 34.406 -17.422 -3.738 1 85.12 597 GLN B CA 1
ATOM 13422 C C . GLN B 1 597 ? 34.375 -18.172 -5.074 1 85.12 597 GLN B C 1
ATOM 13424 O O . GLN B 1 597 ? 35.219 -17.906 -5.953 1 85.12 597 GLN B O 1
ATOM 13429 N N . GLY B 1 598 ? 33.531 -19.141 -5.152 1 87.88 598 GLY B N 1
ATOM 13430 C CA . GLY B 1 598 ? 33.438 -19.906 -6.379 1 87.88 598 GLY B CA 1
ATOM 13431 C C . GLY B 1 598 ? 32.25 -20.875 -6.371 1 87.88 598 GLY B C 1
ATOM 13432 O O . GLY B 1 598 ? 31.688 -21.172 -5.312 1 87.88 598 GLY B O 1
ATOM 13433 N N . ALA B 1 599 ? 31.812 -21.234 -7.543 1 91.5 599 ALA B N 1
ATOM 13434 C CA . ALA B 1 599 ? 30.766 -22.219 -7.742 1 91.5 599 ALA B CA 1
ATOM 13435 C C . ALA B 1 599 ? 31.141 -23.203 -8.844 1 91.5 599 ALA B C 1
ATOM 13437 O O . ALA B 1 599 ? 31.75 -22.828 -9.844 1 91.5 599 ALA B O 1
ATOM 13438 N N . GLY B 1 600 ? 30.844 -24.469 -8.578 1 92.31 600 GLY B N 1
ATOM 13439 C CA . GLY B 1 600 ? 31.125 -25.5 -9.547 1 92.31 600 GLY B CA 1
ATOM 13440 C C . GLY B 1 600 ? 30.188 -26.688 -9.445 1 92.31 600 GLY B C 1
ATOM 13441 O O . GLY B 1 600 ? 29.594 -26.922 -8.398 1 92.31 600 GLY B O 1
ATOM 13442 N N . VAL B 1 601 ? 29.984 -27.375 -10.547 1 94.94 601 VAL B N 1
ATOM 13443 C CA . VAL B 1 601 ? 29.172 -28.594 -10.594 1 94.94 601 VAL B CA 1
ATOM 13444 C C . VAL B 1 601 ? 29.953 -29.703 -11.297 1 94.94 601 VAL B C 1
ATOM 13446 O O . VAL B 1 601 ? 30.797 -29.438 -12.156 1 94.94 601 VAL B O 1
ATOM 13449 N N . ASP B 1 602 ? 29.719 -30.922 -10.812 1 94.19 602 ASP B N 1
ATOM 13450 C CA . ASP B 1 602 ? 30.406 -32.094 -11.375 1 94.19 602 ASP B CA 1
ATOM 13451 C C . ASP B 1 602 ? 29.531 -33.344 -11.25 1 94.19 602 ASP B C 1
ATOM 13453 O O . ASP B 1 602 ? 28.578 -33.375 -10.484 1 94.19 602 ASP B O 1
ATOM 13457 N N . ASN B 1 603 ? 29.797 -34.375 -12.078 1 93.75 603 ASN B N 1
ATOM 13458 C CA . ASN B 1 603 ? 29.156 -35.656 -12.047 1 93.75 603 ASN B CA 1
ATOM 13459 C C . ASN B 1 603 ? 27.641 -35.531 -12.125 1 93.75 603 ASN B C 1
ATOM 13461 O O . ASN B 1 603 ? 26.922 -35.969 -11.219 1 93.75 603 ASN B O 1
ATOM 13465 N N . LEU B 1 604 ? 27.234 -34.969 -13.172 1 96.31 604 LEU B N 1
ATOM 13466 C CA . LEU B 1 604 ? 25.797 -34.875 -13.43 1 96.31 604 LEU B CA 1
ATOM 13467 C C . LEU B 1 604 ? 25.25 -36.156 -14.055 1 96.31 604 LEU B C 1
ATOM 13469 O O . LEU B 1 604 ? 25.688 -36.531 -15.141 1 96.31 604 LEU B O 1
ATOM 13473 N N . ILE B 1 605 ? 24.312 -36.812 -13.383 1 95.38 605 ILE B N 1
ATOM 13474 C CA . ILE B 1 605 ? 23.766 -38.062 -13.891 1 95.38 605 ILE B CA 1
ATOM 13475 C C . ILE B 1 605 ? 22.234 -38 -13.828 1 95.38 605 ILE B C 1
ATOM 13477 O O . ILE B 1 605 ? 21.656 -37.812 -12.758 1 95.38 605 ILE B O 1
ATOM 13481 N N . MET B 1 606 ? 21.625 -38.125 -14.961 1 94.75 606 MET B N 1
ATOM 13482 C CA . MET B 1 606 ? 20.172 -38.281 -15 1 94.75 606 MET B CA 1
ATOM 13483 C C . MET B 1 606 ? 19.75 -39.719 -14.906 1 94.75 606 MET B C 1
ATOM 13485 O O . MET B 1 606 ? 20.203 -40.562 -15.695 1 94.75 606 MET B O 1
ATOM 13489 N N . LYS B 1 607 ? 18.891 -40 -13.977 1 91.88 607 LYS B N 1
ATOM 13490 C CA . LYS B 1 607 ? 18.484 -41.375 -13.734 1 91.88 607 LYS B CA 1
ATOM 13491 C C . LYS B 1 607 ? 16.969 -41.531 -13.844 1 91.88 607 LYS B C 1
ATOM 13493 O O . LYS B 1 607 ? 16.219 -40.594 -13.484 1 91.88 607 LYS B O 1
ATOM 13498 N N . ASP B 1 608 ? 16.469 -42.688 -14.391 1 88.62 608 ASP B N 1
ATOM 13499 C CA . ASP B 1 608 ? 15.062 -43.062 -14.453 1 88.62 608 ASP B CA 1
ATOM 13500 C C . ASP B 1 608 ? 14.227 -42.031 -15.211 1 88.62 608 ASP B C 1
ATOM 13502 O O . ASP B 1 608 ? 13.133 -41.688 -14.781 1 88.62 608 ASP B O 1
ATOM 13506 N N . CYS B 1 609 ? 14.742 -41.531 -16.312 1 93 609 CYS B N 1
ATOM 13507 C CA . CYS B 1 609 ? 14.07 -40.469 -17.016 1 93 609 CYS B CA 1
ATOM 13508 C C . CYS B 1 609 ? 13.227 -40.969 -18.172 1 93 609 CYS B C 1
ATOM 13510 O O . CYS B 1 609 ? 12.469 -40.219 -18.781 1 93 609 CYS B O 1
ATOM 13512 N N . SER B 1 610 ? 13.32 -42.219 -18.375 1 88.06 610 SER B N 1
ATOM 13513 C CA . SER B 1 610 ? 12.523 -42.75 -19.469 1 88.06 610 SER B CA 1
ATOM 13514 C C . SER B 1 610 ? 11.031 -42.688 -19.156 1 88.06 610 SER B C 1
ATOM 13516 O O . SER B 1 610 ? 10.609 -43.062 -18.047 1 88.06 610 SER B O 1
ATOM 13518 N N . PRO B 1 611 ? 10.242 -42.156 -20.062 1 83.69 611 PRO B N 1
ATOM 13519 C CA . PRO B 1 611 ? 8.805 -42.031 -19.797 1 83.69 611 PRO B CA 1
ATOM 13520 C C . PRO B 1 611 ? 8.078 -43.375 -19.812 1 83.69 611 PRO B C 1
ATOM 13522 O O . PRO B 1 611 ? 6.945 -43.469 -19.328 1 83.69 611 PRO B O 1
ATOM 13525 N N . THR B 1 612 ? 8.625 -44.438 -20.281 1 77.81 612 THR B N 1
ATOM 13526 C CA . THR B 1 612 ? 7.922 -45.688 -20.5 1 77.81 612 THR B CA 1
ATOM 13527 C C . THR B 1 612 ? 8.211 -46.656 -19.375 1 77.81 612 THR B C 1
ATOM 13529 O O . THR B 1 612 ? 7.52 -47.688 -19.234 1 77.81 612 THR B O 1
ATOM 13532 N N . VAL B 1 613 ? 9.156 -46.375 -18.562 1 76.12 613 VAL B N 1
ATOM 13533 C CA . VAL B 1 613 ? 9.516 -47.312 -17.531 1 76.12 613 VAL B CA 1
ATOM 13534 C C . VAL B 1 613 ? 8.555 -47.188 -16.344 1 76.12 613 VAL B C 1
ATOM 13536 O O . VAL B 1 613 ? 8.312 -46.094 -15.859 1 76.12 613 VAL B O 1
ATOM 13539 N N . THR B 1 614 ? 7.664 -48.25 -16.047 1 74.56 614 THR B N 1
ATOM 13540 C CA . THR B 1 614 ? 6.73 -48.25 -14.922 1 74.56 614 THR B CA 1
ATOM 13541 C C . THR B 1 614 ? 7.234 -49.156 -13.805 1 74.56 614 THR B C 1
ATOM 13543 O O . THR B 1 614 ? 7.785 -50.25 -14.07 1 74.56 614 THR B O 1
ATOM 13546 N N . SER B 1 615 ? 7.316 -48.688 -12.602 1 76.06 615 SER B N 1
ATOM 13547 C CA . SER B 1 615 ? 7.672 -49.5 -11.438 1 76.06 615 SER B CA 1
ATOM 13548 C C . SER B 1 615 ? 6.434 -50.062 -10.781 1 76.06 615 SER B C 1
ATOM 13550 O O . SER B 1 615 ? 5.309 -49.688 -11.086 1 76.06 615 SER B O 1
ATOM 13552 N N . GLU B 1 616 ? 6.586 -51.062 -9.898 1 76.88 616 GLU B N 1
ATOM 13553 C CA . GLU B 1 616 ? 5.492 -51.688 -9.164 1 76.88 616 GLU B CA 1
ATOM 13554 C C . GLU B 1 616 ? 4.75 -50.688 -8.297 1 76.88 616 GLU B C 1
ATOM 13556 O O . GLU B 1 616 ? 3.531 -50.75 -8.141 1 76.88 616 GLU B O 1
ATOM 13561 N N . LYS B 1 617 ? 5.406 -49.719 -7.781 1 79.94 617 LYS B N 1
ATOM 13562 C CA . LYS B 1 617 ? 4.797 -48.688 -6.934 1 79.94 617 LYS B CA 1
ATOM 13563 C C . LYS B 1 617 ? 3.857 -47.812 -7.738 1 79.94 617 LYS B C 1
ATOM 13565 O O . LYS B 1 617 ? 2.906 -47.25 -7.191 1 79.94 617 LYS B O 1
ATOM 13570 N N . ASP B 1 618 ? 4.039 -47.812 -8.977 1 80.31 618 ASP B N 1
ATOM 13571 C CA . ASP B 1 618 ? 3.25 -46.938 -9.828 1 80.31 618 ASP B CA 1
ATOM 13572 C C . ASP B 1 618 ? 1.834 -47.469 -10.016 1 80.31 618 ASP B C 1
ATOM 13574 O O . ASP B 1 618 ? 0.934 -46.75 -10.43 1 80.31 618 ASP B O 1
ATOM 13578 N N . THR B 1 619 ? 1.617 -48.656 -9.617 1 81.25 619 THR B N 1
ATOM 13579 C CA . THR B 1 619 ? 0.303 -49.25 -9.828 1 81.25 619 THR B CA 1
ATOM 13580 C C . THR B 1 619 ? -0.575 -49.094 -8.594 1 81.25 619 THR B C 1
ATOM 13582 O O . THR B 1 619 ? -1.771 -49.375 -8.625 1 81.25 619 THR B O 1
ATOM 13585 N N . GLU B 1 620 ? -0.021 -48.531 -7.547 1 85.44 620 GLU B N 1
ATOM 13586 C CA . GLU B 1 620 ? -0.778 -48.344 -6.309 1 85.44 620 GLU B CA 1
ATOM 13587 C C . GLU B 1 620 ? -1.577 -47.031 -6.328 1 85.44 620 GLU B C 1
ATOM 13589 O O . GLU B 1 620 ? -1.044 -45.969 -6.016 1 85.44 620 GLU B O 1
ATOM 13594 N N . ILE B 1 621 ? -2.869 -47.094 -6.465 1 91.38 621 ILE B N 1
ATOM 13595 C CA . ILE B 1 621 ? -3.736 -45.906 -6.461 1 91.38 621 ILE B CA 1
ATOM 13596 C C . ILE B 1 621 ? -4.184 -45.625 -5.035 1 91.38 621 ILE B C 1
ATOM 13598 O O . ILE B 1 621 ? -4.246 -44.438 -4.633 1 91.38 621 ILE B O 1
ATOM 13602 N N . SER B 1 622 ? -4.5 -46.688 -4.266 1 93.25 622 SER B N 1
ATOM 13603 C CA . SER B 1 622 ? -4.883 -46.469 -2.873 1 93.25 622 SER B CA 1
ATOM 13604 C C . SER B 1 622 ? -3.715 -45.938 -2.055 1 93.25 622 SER B C 1
ATOM 13606 O O . SER B 1 622 ? -2.615 -46.5 -2.09 1 93.25 622 SER B O 1
ATOM 13608 N N . CYS B 1 623 ? -3.957 -44.844 -1.376 1 93.69 623 CYS B N 1
ATOM 13609 C CA . CYS B 1 623 ? -2.869 -44.188 -0.653 1 93.69 623 CYS B CA 1
ATOM 13610 C C . CYS B 1 623 ? -3.398 -43.438 0.549 1 93.69 623 CYS B C 1
ATOM 13612 O O . CYS B 1 623 ? -4.344 -42.656 0.422 1 93.69 623 CYS B O 1
ATOM 13614 N N . ASN B 1 624 ? -2.889 -43.625 1.679 1 91.94 624 ASN B N 1
ATOM 13615 C CA . ASN B 1 624 ? -3.236 -42.844 2.861 1 91.94 624 ASN B CA 1
ATOM 13616 C C . ASN B 1 624 ? -2.209 -41.719 3.129 1 91.94 624 ASN B C 1
ATOM 13618 O O . ASN B 1 624 ? -2.334 -40.969 4.098 1 91.94 624 ASN B O 1
ATOM 13622 N N . PHE B 1 625 ? -1.091 -41.656 2.303 1 91.5 625 PHE B N 1
ATOM 13623 C CA . PHE B 1 625 ? -0.062 -40.625 2.25 1 91.5 625 PHE B CA 1
ATOM 13624 C C . PHE B 1 625 ? 0.752 -40.594 3.539 1 91.5 625 PHE B C 1
ATOM 13626 O O . PHE B 1 625 ? 1.404 -39.594 3.854 1 91.5 625 PHE B O 1
ATOM 13633 N N . GLU B 1 626 ? 0.705 -41.625 4.383 1 90.12 626 GLU B N 1
ATOM 13634 C CA . GLU B 1 626 ? 1.427 -41.656 5.652 1 90.12 626 GLU B CA 1
ATOM 13635 C C . GLU B 1 626 ? 2.92 -41.875 5.43 1 90.12 626 GLU B C 1
ATOM 13637 O O . GLU B 1 626 ? 3.748 -41.344 6.168 1 90.12 626 GLU B O 1
ATOM 13642 N N . ARG B 1 627 ? 3.213 -42.656 4.555 1 85.81 627 ARG B N 1
ATOM 13643 C CA . ARG B 1 627 ? 4.613 -42.969 4.312 1 85.81 627 ARG B CA 1
ATOM 13644 C C . ARG B 1 627 ? 5.168 -42.188 3.133 1 85.81 627 ARG B C 1
ATOM 13646 O O . ARG B 1 627 ? 6.297 -41.688 3.184 1 85.81 627 ARG B O 1
ATOM 13653 N N . ASP B 1 628 ? 4.488 -42.25 2.123 1 88.5 628 ASP B N 1
ATOM 13654 C CA . ASP B 1 628 ? 4.859 -41.531 0.899 1 88.5 628 ASP B CA 1
ATOM 13655 C C . ASP B 1 628 ? 3.621 -41.188 0.068 1 88.5 628 ASP B C 1
ATOM 13657 O O . ASP B 1 628 ? 2.508 -41.156 0.594 1 88.5 628 ASP B O 1
ATOM 13661 N N . THR B 1 629 ? 3.854 -40.875 -1.182 1 90.81 629 THR B N 1
ATOM 13662 C CA . THR B 1 629 ? 2.734 -40.5 -2.043 1 90.81 629 THR B CA 1
ATOM 13663 C C . THR B 1 629 ? 2.311 -41.656 -2.914 1 90.81 629 THR B C 1
ATOM 13665 O O . THR B 1 629 ? 1.59 -41.5 -3.898 1 90.81 629 THR B O 1
ATOM 13668 N N . CYS B 1 630 ? 2.744 -42.812 -2.545 1 90.81 630 CYS B N 1
ATOM 13669 C CA . CYS B 1 630 ? 2.393 -44.031 -3.268 1 90.81 630 CYS B CA 1
ATOM 13670 C C . CYS B 1 630 ? 2.561 -43.844 -4.77 1 90.81 630 CYS B C 1
ATOM 13672 O O . CYS B 1 630 ? 3.605 -43.375 -5.23 1 90.81 630 CYS B O 1
ATOM 13674 N N . GLY B 1 631 ? 1.551 -44.094 -5.551 1 89.25 631 GLY B N 1
ATOM 13675 C CA . GLY B 1 631 ? 1.626 -43.969 -7 1 89.25 631 GLY B CA 1
ATOM 13676 C C . GLY B 1 631 ? 1.239 -42.594 -7.492 1 89.25 631 GLY B C 1
ATOM 13677 O O . GLY B 1 631 ? 1.188 -42.344 -8.703 1 89.25 631 GLY B O 1
ATOM 13678 N N . TRP B 1 632 ? 1.02 -41.688 -6.574 1 92 632 TRP B N 1
ATOM 13679 C CA . TRP B 1 632 ? 0.647 -40.344 -6.969 1 92 632 TRP B CA 1
ATOM 13680 C C . TRP B 1 632 ? 1.882 -39.438 -7.117 1 92 632 TRP B C 1
ATOM 13682 O O . TRP B 1 632 ? 2.787 -39.5 -6.281 1 92 632 TRP B O 1
ATOM 13692 N N . HIS B 1 633 ? 1.885 -38.625 -8.195 1 87.62 633 HIS B N 1
ATOM 13693 C CA . HIS B 1 633 ? 3.02 -37.781 -8.492 1 87.62 633 HIS B CA 1
ATOM 13694 C C . HIS B 1 633 ? 2.58 -36.312 -8.648 1 87.62 633 HIS B C 1
ATOM 13696 O O . HIS B 1 633 ? 1.495 -36.062 -9.164 1 87.62 633 HIS B O 1
ATOM 13702 N N . ILE B 1 634 ? 3.436 -35.438 -8.242 1 87.94 634 ILE B N 1
ATOM 13703 C CA . ILE B 1 634 ? 3.189 -34.031 -8.383 1 87.94 634 ILE B CA 1
ATOM 13704 C C . ILE B 1 634 ? 3.557 -33.562 -9.789 1 87.94 634 ILE B C 1
ATOM 13706 O O . ILE B 1 634 ? 4.641 -33.875 -10.289 1 87.94 634 ILE B O 1
ATOM 13710 N N . SER B 1 635 ? 2.617 -32.875 -10.406 1 82.25 635 SER B N 1
ATOM 13711 C CA . SER B 1 635 ? 2.896 -32.375 -11.75 1 82.25 635 SER B CA 1
ATOM 13712 C C . SER B 1 635 ? 3.781 -31.125 -11.695 1 82.25 635 SER B C 1
ATOM 13714 O O . SER B 1 635 ? 3.523 -30.203 -10.914 1 82.25 635 SER B O 1
ATOM 13716 N N . HIS B 1 636 ? 4.793 -31.141 -12.562 1 75.81 636 HIS B N 1
ATOM 13717 C CA . HIS B 1 636 ? 5.668 -29.969 -12.633 1 75.81 636 HIS B CA 1
ATOM 13718 C C . HIS B 1 636 ? 5.312 -29.078 -13.82 1 75.81 636 HIS B C 1
ATOM 13720 O O . HIS B 1 636 ? 6.059 -28.156 -14.156 1 75.81 636 HIS B O 1
ATOM 13726 N N . LEU B 1 637 ? 4.148 -29.469 -14.422 1 71.38 637 LEU B N 1
ATOM 13727 C CA . LEU B 1 637 ? 3.676 -28.656 -15.531 1 71.38 637 LEU B CA 1
ATOM 13728 C C . LEU B 1 637 ? 2.918 -27.438 -15.023 1 71.38 637 LEU B C 1
ATOM 13730 O O . LEU B 1 637 ? 2.594 -26.531 -15.805 1 71.38 637 LEU B O 1
ATOM 13734 N N . THR B 1 638 ? 2.756 -27.438 -13.727 1 75.94 638 THR B N 1
ATOM 13735 C CA . THR B 1 638 ? 2.094 -26.312 -13.094 1 75.94 638 THR B CA 1
ATOM 13736 C C . THR B 1 638 ? 3.039 -25.594 -12.133 1 75.94 638 THR B C 1
ATOM 13738 O O . THR B 1 638 ? 4.047 -26.172 -11.711 1 75.94 638 THR B O 1
ATOM 13741 N N . ASP B 1 639 ? 2.688 -24.266 -11.828 1 73.25 639 ASP B N 1
ATOM 13742 C CA . ASP B 1 639 ? 3.58 -23.5 -10.969 1 73.25 639 ASP B CA 1
ATOM 13743 C C . ASP B 1 639 ? 3.133 -23.578 -9.508 1 73.25 639 ASP B C 1
ATOM 13745 O O . ASP B 1 639 ? 3.826 -23.094 -8.617 1 73.25 639 ASP B O 1
ATOM 13749 N N . SER B 1 640 ? 1.968 -24.125 -9.359 1 82.75 640 SER B N 1
ATOM 13750 C CA . SER B 1 640 ? 1.558 -24.484 -8 1 82.75 640 SER B CA 1
ATOM 13751 C C . SER B 1 640 ? 1.656 -26 -7.785 1 82.75 640 SER B C 1
ATOM 13753 O O . SER B 1 640 ? 1.48 -26.781 -8.719 1 82.75 640 SER B O 1
ATOM 13755 N N . HIS B 1 641 ? 1.995 -26.297 -6.461 1 85.81 641 HIS B N 1
ATOM 13756 C CA . HIS B 1 641 ? 2.242 -27.719 -6.238 1 85.81 641 HIS B CA 1
ATOM 13757 C C . HIS B 1 641 ? 1.58 -28.203 -4.949 1 85.81 641 HIS B C 1
ATOM 13759 O O . HIS B 1 641 ? 1.512 -27.453 -3.969 1 85.81 641 HIS B O 1
ATOM 13765 N N . TRP B 1 642 ? 1.126 -29.484 -5.07 1 91.44 642 TRP B N 1
ATOM 13766 C CA . TRP B 1 642 ? 0.708 -30.188 -3.865 1 91.44 642 TRP B CA 1
ATOM 13767 C C . TRP B 1 642 ? 1.909 -30.531 -2.99 1 91.44 642 TRP B C 1
ATOM 13769 O O . TRP B 1 642 ? 3.002 -30.797 -3.5 1 91.44 642 TRP B O 1
ATOM 13779 N N . HIS B 1 643 ? 1.706 -30.516 -1.628 1 89.44 643 HIS B N 1
ATOM 13780 C CA . HIS B 1 643 ? 2.773 -30.859 -0.698 1 89.44 643 HIS B CA 1
ATOM 13781 C C . HIS B 1 643 ? 2.287 -31.859 0.351 1 89.44 643 HIS B C 1
ATOM 13783 O O . HIS B 1 643 ? 1.159 -31.75 0.837 1 89.44 643 HIS B O 1
ATOM 13789 N N . ARG B 1 644 ? 3.076 -32.844 0.538 1 90.75 644 ARG B N 1
ATOM 13790 C CA . ARG B 1 644 ? 2.807 -33.75 1.656 1 90.75 644 ARG B CA 1
ATOM 13791 C C . ARG B 1 644 ? 3.141 -33.094 2.986 1 90.75 644 ARG B C 1
ATOM 13793 O O . ARG B 1 644 ? 4.277 -32.656 3.207 1 90.75 644 ARG B O 1
ATOM 13800 N N . MET B 1 645 ? 2.178 -32.906 3.797 1 88.31 645 MET B N 1
ATOM 13801 C CA . MET B 1 645 ? 2.361 -32.156 5.027 1 88.31 645 MET B CA 1
ATOM 13802 C C . MET B 1 645 ? 2.039 -33 6.25 1 88.31 645 MET B C 1
ATOM 13804 O O . MET B 1 645 ? 1.096 -33.781 6.23 1 88.31 645 MET B O 1
ATOM 13808 N N . GLU B 1 646 ? 2.84 -32.75 7.266 1 87 646 GLU B N 1
ATOM 13809 C CA . GLU B 1 646 ? 2.541 -33.344 8.57 1 87 646 GLU B CA 1
ATOM 13810 C C . GLU B 1 646 ? 1.534 -32.5 9.344 1 87 646 GLU B C 1
ATOM 13812 O O . GLU B 1 646 ? 1.566 -31.266 9.266 1 87 646 GLU B O 1
ATOM 13817 N N . SER B 1 647 ? 0.708 -33.219 10 1 82.38 647 SER B N 1
ATOM 13818 C CA . SER B 1 647 ? -0.305 -32.5 10.781 1 82.38 647 SER B CA 1
ATOM 13819 C C . SER B 1 647 ? 0.333 -31.609 11.836 1 82.38 647 SER B C 1
ATOM 13821 O O . SER B 1 647 ? 1.199 -32.062 12.594 1 82.38 647 SER B O 1
ATOM 13823 N N . HIS B 1 648 ? 0.129 -30.297 11.688 1 76.31 648 HIS B N 1
ATOM 13824 C CA . HIS B 1 648 ? 0.582 -29.312 12.656 1 76.31 648 HIS B CA 1
ATOM 13825 C C . HIS B 1 648 ? -0.302 -28.062 12.633 1 76.31 648 HIS B C 1
ATOM 13827 O O . HIS B 1 648 ? -0.651 -27.562 11.562 1 76.31 648 HIS B O 1
ATOM 13833 N N . GLY B 1 649 ? -0.733 -27.703 13.742 1 64.19 649 GLY B N 1
ATOM 13834 C CA . GLY B 1 649 ? -1.538 -26.484 13.82 1 64.19 649 GLY B CA 1
ATOM 13835 C C . GLY B 1 649 ? -2.887 -26.625 13.133 1 64.19 649 GLY B C 1
ATOM 13836 O O . GLY B 1 649 ? -3.645 -27.547 13.43 1 64.19 649 GLY B O 1
ATOM 13837 N N . PRO B 1 650 ? -3.096 -25.766 12.094 1 71.06 650 PRO B N 1
ATOM 13838 C CA . PRO B 1 650 ? -4.383 -25.75 11.398 1 71.06 650 PRO B CA 1
ATOM 13839 C C . PRO B 1 650 ? -4.523 -26.875 10.383 1 71.06 650 PRO B C 1
ATOM 13841 O O . PRO B 1 650 ? -5.629 -27.156 9.922 1 71.06 650 PRO B O 1
ATOM 13844 N N . GLY B 1 651 ? -3.412 -27.438 10.086 1 69.12 651 GLY B N 1
ATOM 13845 C CA . GLY B 1 651 ? -3.469 -28.562 9.18 1 69.12 651 GLY B CA 1
ATOM 13846 C C . GLY B 1 651 ? -3.436 -29.906 9.891 1 69.12 651 GLY B C 1
ATOM 13847 O O . GLY B 1 651 ? -2.541 -30.172 10.703 1 69.12 651 GLY B O 1
ATOM 13848 N N . TYR B 1 652 ? -4.523 -30.734 9.773 1 78 652 TYR B N 1
ATOM 13849 C CA . TYR B 1 652 ? -4.57 -32.031 10.453 1 78 652 TYR B CA 1
ATOM 13850 C C . TYR B 1 652 ? -5.09 -33.125 9.523 1 78 652 TYR B C 1
ATOM 13852 O O . TYR B 1 652 ? -5.906 -32.844 8.641 1 78 652 TYR B O 1
ATOM 13860 N N . ASP B 1 653 ? -4.617 -34.25 9.586 1 79.5 653 ASP B N 1
ATOM 13861 C CA . ASP B 1 653 ? -4.984 -35.375 8.719 1 79.5 653 ASP B CA 1
ATOM 13862 C C . ASP B 1 653 ? -6.305 -36 9.164 1 79.5 653 ASP B C 1
ATOM 13864 O O . ASP B 1 653 ? -6.727 -35.812 10.305 1 79.5 653 ASP B O 1
ATOM 13868 N N . HIS B 1 654 ? -6.984 -36.656 8.336 1 79.94 654 HIS B N 1
ATOM 13869 C CA . HIS B 1 654 ? -8.273 -37.281 8.586 1 79.94 654 HIS B CA 1
ATOM 13870 C C . HIS B 1 654 ? -8.125 -38.562 9.414 1 79.94 654 HIS B C 1
ATOM 13872 O O . HIS B 1 654 ? -8.961 -38.875 10.258 1 79.94 654 HIS B O 1
ATOM 13878 N N . THR B 1 655 ? -7.07 -39.312 9.234 1 74.5 655 THR B N 1
ATOM 13879 C CA . THR B 1 655 ? -6.922 -40.656 9.812 1 74.5 655 THR B CA 1
ATOM 13880 C C . THR B 1 655 ? -6.645 -40.562 11.312 1 74.5 655 THR B C 1
ATOM 13882 O O . THR B 1 655 ? -7.395 -41.094 12.125 1 74.5 655 THR B O 1
ATOM 13885 N N . THR B 1 656 ? -5.566 -40 11.656 1 71.88 656 THR B N 1
ATOM 13886 C CA . THR B 1 656 ? -5.145 -39.969 13.055 1 71.88 656 THR B CA 1
ATOM 13887 C C . THR B 1 656 ? -5.152 -38.531 13.594 1 71.88 656 THR B C 1
ATOM 13889 O O . THR B 1 656 ? -5.086 -38.312 14.805 1 71.88 656 THR B O 1
ATOM 13892 N N . GLY B 1 657 ? -5.426 -37.688 12.727 1 75.75 657 GLY B N 1
ATOM 13893 C CA . GLY B 1 657 ? -5.297 -36.281 13.133 1 75.75 657 GLY B CA 1
ATOM 13894 C C . GLY B 1 657 ? -3.854 -35.844 13.266 1 75.75 657 GLY B C 1
ATOM 13895 O O . GLY B 1 657 ? -3.58 -34.656 13.406 1 75.75 657 GLY B O 1
ATOM 13896 N N . ARG B 1 658 ? -2.848 -36.844 13.297 1 77.25 658 ARG B N 1
ATOM 13897 C CA . ARG B 1 658 ? -1.441 -36.5 13.5 1 77.25 658 ARG B CA 1
ATOM 13898 C C . ARG B 1 658 ? -0.59 -37 12.336 1 77.25 658 ARG B C 1
ATOM 13900 O O . ARG B 1 658 ? 0.635 -36.844 12.352 1 77.25 658 ARG B O 1
ATOM 13907 N N . GLY B 1 659 ? -1.313 -37.5 11.383 1 88.81 659 GLY B N 1
ATOM 13908 C CA . GLY B 1 659 ? -0.585 -38.094 10.273 1 88.81 659 GLY B CA 1
ATOM 13909 C C . GLY B 1 659 ? -0.309 -37.125 9.148 1 88.81 659 GLY B C 1
ATOM 13910 O O . GLY B 1 659 ? -0.176 -35.906 9.391 1 88.81 659 GLY B O 1
ATOM 13911 N N . TYR B 1 660 ? -0.02 -37.75 7.934 1 91.69 660 TYR B N 1
ATOM 13912 C CA . TYR B 1 660 ? 0.325 -36.938 6.762 1 91.69 660 TYR B CA 1
ATOM 13913 C C . TYR B 1 660 ? -0.845 -36.875 5.789 1 91.69 660 TYR B C 1
ATOM 13915 O O . TYR B 1 660 ? -1.715 -37.75 5.785 1 91.69 660 TYR B O 1
ATOM 13923 N N . PHE B 1 661 ? -0.904 -35.844 5.051 1 93.69 661 PHE B N 1
ATOM 13924 C CA . PHE B 1 661 ? -1.898 -35.594 4.008 1 93.69 661 PHE B CA 1
ATOM 13925 C C . PHE B 1 661 ? -1.34 -34.688 2.914 1 93.69 661 PHE B C 1
ATOM 13927 O O . PHE B 1 661 ? -0.229 -34.188 3.037 1 93.69 661 PHE B O 1
ATOM 13934 N N . MET B 1 662 ? -2.076 -34.594 1.866 1 94.19 662 MET B N 1
ATOM 13935 C CA . MET B 1 662 ? -1.669 -33.719 0.78 1 94.19 662 MET B CA 1
ATOM 13936 C C . MET B 1 662 ? -2.334 -32.344 0.914 1 94.19 662 MET B C 1
ATOM 13938 O O . MET B 1 662 ? -3.555 -32.25 1.069 1 94.19 662 MET B O 1
ATOM 13942 N N . LEU B 1 663 ? -1.539 -31.328 0.911 1 93.81 663 LEU B N 1
ATOM 13943 C CA . LEU B 1 663 ? -2.039 -29.984 1.097 1 93.81 663 LEU B CA 1
ATOM 13944 C C . LEU B 1 663 ? -1.669 -29.094 -0.09 1 93.81 663 LEU B C 1
ATOM 13946 O O . LEU B 1 663 ? -0.564 -29.203 -0.629 1 93.81 663 LEU B O 1
ATOM 13950 N N . LEU B 1 664 ? -2.615 -28.297 -0.489 1 93.25 664 LEU B N 1
ATOM 13951 C CA . LEU B 1 664 ? -2.369 -27.25 -1.489 1 93.25 664 LEU B CA 1
ATOM 13952 C C . LEU B 1 664 ? -2.773 -25.891 -0.963 1 93.25 664 LEU B C 1
ATOM 13954 O O . LEU B 1 664 ? -3.947 -25.656 -0.665 1 93.25 664 LEU B O 1
ATOM 13958 N N . ASP B 1 665 ? -1.828 -25.031 -0.797 1 89.56 665 ASP B N 1
ATOM 13959 C CA . ASP B 1 665 ? -2.043 -23.609 -0.548 1 89.56 665 ASP B CA 1
ATOM 13960 C C . ASP B 1 665 ? -1.879 -22.797 -1.831 1 89.56 665 ASP B C 1
ATOM 13962 O O . ASP B 1 665 ? -0.783 -22.719 -2.389 1 89.56 665 ASP B O 1
ATOM 13966 N N . PRO B 1 666 ? -2.955 -22.234 -2.236 1 89.5 666 PRO B N 1
ATOM 13967 C CA . PRO B 1 666 ? -2.891 -21.562 -3.539 1 89.5 666 PRO B CA 1
ATOM 13968 C C . PRO B 1 666 ? -1.922 -20.391 -3.553 1 89.5 666 PRO B C 1
ATOM 13970 O O . PRO B 1 666 ? -1.54 -19.906 -4.625 1 89.5 666 PRO B O 1
ATOM 13973 N N . THR B 1 667 ? -1.513 -19.844 -2.459 1 85.81 667 THR B N 1
ATOM 13974 C CA . THR B 1 667 ? -0.71 -18.641 -2.439 1 85.81 667 THR B CA 1
ATOM 13975 C C . THR B 1 667 ? 0.701 -18.922 -1.938 1 85.81 667 THR B C 1
ATOM 13977 O O . THR B 1 667 ? 1.557 -18.031 -1.924 1 85.81 667 THR B O 1
ATOM 13980 N N . ASP B 1 668 ? 1.025 -20.047 -1.556 1 78.62 668 ASP B N 1
ATOM 13981 C CA . ASP B 1 668 ? 2.342 -20.391 -1.023 1 78.62 668 ASP B CA 1
ATOM 13982 C C . ASP B 1 668 ? 2.855 -21.688 -1.622 1 78.62 668 ASP B C 1
ATOM 13984 O O . ASP B 1 668 ? 2.297 -22.766 -1.365 1 78.62 668 ASP B O 1
ATOM 13988 N N . PRO B 1 669 ? 3.84 -21.5 -2.174 1 74.56 669 PRO B N 1
ATOM 13989 C CA . PRO B 1 669 ? 4.582 -20.344 -2.689 1 74.56 669 PRO B CA 1
ATOM 13990 C C . PRO B 1 669 ? 3.801 -19.562 -3.744 1 74.56 669 PRO B C 1
ATOM 13992 O O . PRO B 1 669 ? 2.844 -20.094 -4.32 1 74.56 669 PRO B O 1
ATOM 13995 N N . PRO B 1 670 ? 4.16 -18.328 -3.891 1 73.12 670 PRO B N 1
ATOM 13996 C CA . PRO B 1 670 ? 3.436 -17.531 -4.883 1 73.12 670 PRO B CA 1
ATOM 13997 C C . PRO B 1 670 ? 3.422 -18.172 -6.266 1 73.12 670 PRO B C 1
ATOM 13999 O O . PRO B 1 670 ? 4.422 -18.766 -6.684 1 73.12 670 PRO B O 1
ATOM 14002 N N . ALA B 1 671 ? 2.346 -18.203 -6.895 1 76.62 671 ALA B N 1
ATOM 14003 C CA . ALA B 1 671 ? 2.146 -18.797 -8.211 1 76.62 671 ALA B CA 1
ATOM 14004 C C . ALA B 1 671 ? 1.303 -17.906 -9.109 1 76.62 671 ALA B C 1
ATOM 14006 O O . ALA B 1 671 ? 0.678 -16.953 -8.633 1 76.62 671 ALA B O 1
ATOM 14007 N N . ARG B 1 672 ? 1.4 -18.188 -10.383 1 78.06 672 ARG B N 1
ATOM 14008 C CA . ARG B 1 672 ? 0.66 -17.375 -11.344 1 78.06 672 ARG B CA 1
ATOM 14009 C C . ARG B 1 672 ? -0.202 -18.25 -12.25 1 78.06 672 ARG B C 1
ATOM 14011 O O . ARG B 1 672 ? -1.072 -17.75 -12.961 1 78.06 672 ARG B O 1
ATOM 14018 N N . GLY B 1 673 ? 0.066 -19.469 -12.141 1 76.69 673 GLY B N 1
ATOM 14019 C CA . GLY B 1 673 ? -0.663 -20.391 -12.992 1 76.69 673 GLY B CA 1
ATOM 14020 C C . GLY B 1 673 ? -2.066 -20.688 -12.5 1 76.69 673 GLY B C 1
ATOM 14021 O O . GLY B 1 673 ? -2.479 -20.188 -11.453 1 76.69 673 GLY B O 1
ATOM 14022 N N . PRO B 1 674 ? -2.758 -21.438 -13.242 1 78.38 674 PRO B N 1
ATOM 14023 C CA . PRO B 1 674 ? -4.176 -21.672 -12.953 1 78.38 674 PRO B CA 1
ATOM 14024 C C . PRO B 1 674 ? -4.391 -22.641 -11.789 1 78.38 674 PRO B C 1
ATOM 14026 O O . PRO B 1 674 ? -5.445 -22.625 -11.148 1 78.38 674 PRO B O 1
ATOM 14029 N N . GLY B 1 675 ? -3.416 -23.594 -11.711 1 88.5 675 GLY B N 1
ATOM 14030 C CA . GLY B 1 675 ? -3.645 -24.531 -10.625 1 88.5 675 GLY B CA 1
ATOM 14031 C C . GLY B 1 675 ? -2.533 -25.547 -10.484 1 88.5 675 GLY B C 1
ATOM 14032 O O . GLY B 1 675 ? -1.425 -25.344 -10.984 1 88.5 675 GLY B O 1
ATOM 14033 N N . ALA B 1 676 ? -2.811 -26.609 -9.594 1 91.62 676 ALA B N 1
ATOM 14034 C CA . ALA B 1 676 ? -1.884 -27.703 -9.312 1 91.62 676 ALA B CA 1
ATOM 14035 C C . ALA B 1 676 ? -2.51 -29.047 -9.656 1 91.62 676 ALA B C 1
ATOM 14037 O O . ALA B 1 676 ? -3.734 -29.172 -9.695 1 91.62 676 ALA B O 1
ATOM 14038 N N . GLN B 1 677 ? -1.618 -30.062 -9.961 1 92.19 677 GLN B N 1
ATOM 14039 C CA . GLN B 1 677 ? -2.113 -31.375 -10.32 1 92.19 677 GLN B CA 1
ATOM 14040 C C . GLN B 1 677 ? -1.354 -32.469 -9.57 1 92.19 677 GLN B C 1
ATOM 14042 O O . GLN B 1 677 ? -0.142 -32.375 -9.375 1 92.19 677 GLN B O 1
ATOM 14047 N N . LEU B 1 678 ? -2.098 -33.375 -9.062 1 93.31 678 LEU B N 1
ATOM 14048 C CA . LEU B 1 678 ? -1.62 -34.656 -8.547 1 93.31 678 LEU B CA 1
ATOM 14049 C C . LEU B 1 678 ? -2.086 -35.812 -9.43 1 93.31 678 LEU B C 1
ATOM 14051 O O . LEU B 1 678 ? -3.289 -36.031 -9.602 1 93.31 678 LEU B O 1
ATOM 14055 N N . LEU B 1 679 ? -1.164 -36.531 -10.055 1 91.25 679 LEU B N 1
ATOM 14056 C CA . LEU B 1 679 ? -1.596 -37.5 -11.078 1 91.25 679 LEU B CA 1
ATOM 14057 C C . LEU B 1 679 ? -0.969 -38.875 -10.844 1 91.25 679 LEU B C 1
ATOM 14059 O O . LEU B 1 679 ? 0.09 -38.969 -10.219 1 91.25 679 LEU B O 1
ATOM 14063 N N . THR B 1 680 ? -1.656 -39.875 -11.344 1 91 680 THR B N 1
ATOM 14064 C CA . THR B 1 680 ? -1.142 -41.25 -11.344 1 91 680 THR B CA 1
ATOM 14065 C C . THR B 1 680 ? -0.496 -41.594 -12.68 1 91 680 THR B C 1
ATOM 14067 O O . THR B 1 680 ? -0.685 -40.875 -13.664 1 91 680 THR B O 1
ATOM 14070 N N . GLN B 1 681 ? 0.299 -42.656 -12.625 1 86.12 681 GLN B N 1
ATOM 14071 C CA . GLN B 1 681 ? 0.754 -43.219 -13.898 1 86.12 681 GLN B CA 1
ATOM 14072 C C . GLN B 1 681 ? -0.368 -43.969 -14.602 1 86.12 681 GLN B C 1
ATOM 14074 O O . GLN B 1 681 ? -1.382 -44.312 -13.984 1 86.12 681 GLN B O 1
ATOM 14079 N N . PRO B 1 682 ? -0.248 -44.188 -15.906 1 86.38 682 PRO B N 1
ATOM 14080 C CA . PRO B 1 682 ? -1.296 -44.938 -16.594 1 86.38 682 PRO B CA 1
ATOM 14081 C C . PRO B 1 682 ? -1.552 -46.312 -15.938 1 86.38 682 PRO B C 1
ATOM 14083 O O . PRO B 1 682 ? -0.608 -47.062 -15.664 1 86.38 682 PRO B O 1
ATOM 14086 N N . GLN B 1 683 ? -2.832 -46.531 -15.695 1 88.81 683 GLN B N 1
ATOM 14087 C CA . GLN B 1 683 ? -3.254 -47.719 -14.969 1 88.81 683 GLN B CA 1
ATOM 14088 C C . GLN B 1 683 ? -4.066 -48.656 -15.867 1 88.81 683 GLN B C 1
ATOM 14090 O O . GLN B 1 683 ? -4.738 -48.188 -16.797 1 88.81 683 GLN B O 1
ATOM 14095 N N . VAL B 1 684 ? -3.898 -49.906 -15.547 1 86.12 684 VAL B N 1
ATOM 14096 C CA . VAL B 1 684 ? -4.75 -50.906 -16.188 1 86.12 684 VAL B CA 1
ATOM 14097 C C . VAL B 1 684 ? -5.977 -51.188 -15.32 1 86.12 684 VAL B C 1
ATOM 14099 O O . VAL B 1 684 ? -5.852 -51.469 -14.133 1 86.12 684 VAL B O 1
ATOM 14102 N N . PRO B 1 685 ? -7.113 -51.062 -15.898 1 89.31 685 PRO B N 1
ATOM 14103 C CA . PRO B 1 685 ? -8.32 -51.281 -15.102 1 89.31 685 PRO B CA 1
ATOM 14104 C C . PRO B 1 685 ? -8.414 -52.719 -14.555 1 89.31 685 PRO B C 1
ATOM 14106 O O . PRO B 1 685 ? -8.086 -53.656 -15.266 1 89.31 685 PRO B O 1
ATOM 14109 N N . ALA B 1 686 ? -8.789 -52.875 -13.312 1 84.06 686 ALA B N 1
ATOM 14110 C CA . ALA B 1 686 ? -8.953 -54.188 -12.688 1 84.06 686 ALA B CA 1
ATOM 14111 C C . ALA B 1 686 ? -10.305 -54.812 -13.055 1 84.06 686 ALA B C 1
ATOM 14113 O O . ALA B 1 686 ? -10.484 -56.031 -12.953 1 84.06 686 ALA B O 1
ATOM 14114 N N . GLY B 1 687 ? -11.297 -54.031 -13.398 1 86.5 687 GLY B N 1
ATOM 14115 C CA . GLY B 1 687 ? -12.633 -54.469 -13.789 1 86.5 687 GLY B CA 1
ATOM 14116 C C . GLY B 1 687 ? -13.383 -53.438 -14.602 1 86.5 687 GLY B C 1
ATOM 14117 O O . GLY B 1 687 ? -12.828 -52.375 -14.93 1 86.5 687 GLY B O 1
ATOM 14118 N N . SER B 1 688 ? -14.609 -53.781 -14.883 1 89.25 688 SER B N 1
ATOM 14119 C CA . SER B 1 688 ? -15.414 -52.875 -15.695 1 89.25 688 SER B CA 1
ATOM 14120 C C . SER B 1 688 ? -15.844 -51.656 -14.898 1 89.25 688 SER B C 1
ATOM 14122 O O . SER B 1 688 ? -16.047 -50.594 -15.461 1 89.25 688 SER B O 1
ATOM 14124 N N . ARG B 1 689 ? -16.078 -51.938 -13.602 1 92 689 ARG B N 1
ATOM 14125 C CA . ARG B 1 689 ? -16.422 -50.844 -12.711 1 92 689 ARG B CA 1
ATOM 14126 C C . ARG B 1 689 ? -15.57 -50.875 -11.445 1 92 689 ARG B C 1
ATOM 14128 O O . ARG B 1 689 ? -15.336 -51.938 -10.875 1 92 689 ARG B O 1
ATOM 14135 N N . GLU B 1 690 ? -15.094 -49.625 -11.055 1 93.81 690 GLU B N 1
ATOM 14136 C CA . GLU B 1 690 ? -14.328 -49.469 -9.82 1 93.81 690 GLU B CA 1
ATOM 14137 C C . GLU B 1 690 ? -14.805 -48.25 -9.039 1 93.81 690 GLU B C 1
ATOM 14139 O O . GLU B 1 690 ? -15.289 -47.281 -9.625 1 93.81 690 GLU B O 1
ATOM 14144 N N . CYS B 1 691 ? -14.711 -48.406 -7.707 1 94.56 691 CYS B N 1
ATOM 14145 C CA . CYS B 1 691 ? -15.102 -47.312 -6.855 1 94.56 691 CYS B CA 1
ATOM 14146 C C . CYS B 1 691 ? -13.875 -46.625 -6.242 1 94.56 691 CYS B C 1
ATOM 14148 O O . CYS B 1 691 ? -13.125 -47.281 -5.504 1 94.56 691 CYS B O 1
ATOM 14150 N N . LEU B 1 692 ? -13.664 -45.375 -6.598 1 95.44 692 LEU B N 1
ATOM 14151 C CA . LEU B 1 692 ? -12.625 -44.562 -5.977 1 95.44 692 LEU B CA 1
ATOM 14152 C C . LEU B 1 692 ? -13.203 -43.688 -4.867 1 95.44 692 LEU B C 1
ATOM 14154 O O . LEU B 1 692 ? -14.133 -42.906 -5.098 1 95.44 692 LEU B O 1
ATOM 14158 N N . SER B 1 693 ? -12.703 -43.875 -3.654 1 95 693 SER B N 1
ATOM 14159 C CA . SER B 1 693 ? -13.109 -43.031 -2.529 1 95 693 SER B CA 1
ATOM 14160 C C . SER B 1 693 ? -11.938 -42.25 -1.968 1 95 693 SER B C 1
ATOM 14162 O O . SER B 1 693 ? -10.797 -42.719 -2.008 1 95 693 SER B O 1
ATOM 14164 N N . PHE B 1 694 ? -12.148 -41.031 -1.507 1 95.75 694 PHE B N 1
ATOM 14165 C CA . PHE B 1 694 ? -11.102 -40.188 -0.945 1 95.75 694 PHE B CA 1
ATOM 14166 C C . PHE B 1 694 ? -11.68 -39.188 0.032 1 95.75 694 PHE B C 1
ATOM 14168 O O . PHE B 1 694 ? -12.891 -38.969 0.051 1 95.75 694 PHE B O 1
ATOM 14175 N N . TRP B 1 695 ? -10.875 -38.688 0.891 1 95.31 695 TRP B N 1
ATOM 14176 C CA . TRP B 1 695 ? -11.258 -37.594 1.81 1 95.31 695 TRP B CA 1
ATOM 14177 C C . TRP B 1 695 ? -10.664 -36.281 1.37 1 95.31 695 TRP B C 1
ATOM 14179 O O . TRP B 1 695 ? -9.516 -36.219 0.933 1 95.31 695 TRP B O 1
ATOM 14189 N N . TYR B 1 696 ? -11.508 -35.25 1.389 1 95.19 696 TYR B N 1
ATOM 14190 C CA . TYR B 1 696 ? -11.039 -33.938 0.979 1 95.19 696 TYR B CA 1
ATOM 14191 C C . TYR B 1 696 ? -11.383 -32.875 2.029 1 95.19 696 TYR B C 1
ATOM 14193 O O . TYR B 1 696 ? -12.273 -33.094 2.857 1 95.19 696 TYR B O 1
ATOM 14201 N N . HIS B 1 697 ? -10.617 -31.812 2.094 1 94.19 697 HIS B N 1
ATOM 14202 C CA . HIS B 1 697 ? -10.789 -30.672 2.973 1 94.19 697 HIS B CA 1
ATOM 14203 C C . HIS B 1 697 ? -10.672 -29.359 2.197 1 94.19 697 HIS B C 1
ATOM 14205 O O . HIS B 1 697 ? -9.625 -29.078 1.606 1 94.19 697 HIS B O 1
ATOM 14211 N N . LEU B 1 698 ? -11.781 -28.594 2.076 1 94.19 698 LEU B N 1
ATOM 14212 C CA . LEU B 1 698 ? -11.82 -27.266 1.463 1 94.19 698 LEU B CA 1
ATOM 14213 C C . LEU B 1 698 ? -12.234 -26.203 2.482 1 94.19 698 LEU B C 1
ATOM 14215 O O . LEU B 1 698 ? -13.406 -26.125 2.859 1 94.19 698 LEU B O 1
ATOM 14219 N N . HIS B 1 699 ? -11.266 -25.359 2.816 1 92.38 699 HIS B N 1
ATOM 14220 C CA . HIS B 1 699 ? -11.516 -24.438 3.914 1 92.38 699 HIS B CA 1
ATOM 14221 C C . HIS B 1 699 ? -10.938 -23.047 3.611 1 92.38 699 HIS B C 1
ATOM 14223 O O . HIS B 1 699 ? -9.812 -22.938 3.131 1 92.38 699 HIS B O 1
ATOM 14229 N N . GLY B 1 700 ? -11.82 -22.016 3.908 1 91.75 700 GLY B N 1
ATOM 14230 C CA . GLY B 1 700 ? -11.398 -20.625 3.744 1 91.75 700 GLY B CA 1
ATOM 14231 C C . GLY B 1 700 ? -12.477 -19.75 3.146 1 91.75 700 GLY B C 1
ATOM 14232 O O . GLY B 1 700 ? -13.375 -20.234 2.459 1 91.75 700 GLY B O 1
ATOM 14233 N N . PRO B 1 701 ? -12.398 -18.453 3.369 1 89.94 701 PRO B N 1
ATOM 14234 C CA . PRO B 1 701 ? -13.461 -17.547 2.914 1 89.94 701 PRO B CA 1
ATOM 14235 C C . PRO B 1 701 ? -13.523 -17.438 1.394 1 89.94 701 PRO B C 1
ATOM 14237 O O . PRO B 1 701 ? -14.539 -17 0.847 1 89.94 701 PRO B O 1
ATOM 14240 N N . GLN B 1 702 ? -12.438 -17.781 0.748 1 90.75 702 GLN B N 1
ATOM 14241 C CA . GLN B 1 702 ? -12.375 -17.75 -0.709 1 90.75 702 GLN B CA 1
ATOM 14242 C C . GLN B 1 702 ? -11.406 -18.797 -1.247 1 90.75 702 GLN B C 1
ATOM 14244 O O . GLN B 1 702 ? -10.289 -18.469 -1.65 1 90.75 702 GLN B O 1
ATOM 14249 N N . ILE B 1 703 ? -11.781 -19.984 -1.249 1 92.5 703 ILE B N 1
ATOM 14250 C CA . ILE B 1 703 ? -10.938 -21.062 -1.758 1 92.5 703 ILE B CA 1
ATOM 14251 C C . ILE B 1 703 ? -11.453 -21.516 -3.119 1 92.5 703 ILE B C 1
ATOM 14253 O O . ILE B 1 703 ? -12.641 -21.359 -3.432 1 92.5 703 ILE B O 1
ATOM 14257 N N . GLY B 1 704 ? -10.586 -22.094 -3.895 1 91.81 704 GLY B N 1
ATOM 14258 C CA . GLY B 1 704 ? -10.914 -22.422 -5.273 1 91.81 704 GLY B CA 1
ATOM 14259 C C . GLY B 1 704 ? -11.641 -23.75 -5.406 1 91.81 704 GLY B C 1
ATOM 14260 O O . GLY B 1 704 ? -12.477 -24.094 -4.574 1 91.81 704 GLY B O 1
ATOM 14261 N N . THR B 1 705 ? -11.359 -24.422 -6.594 1 93 705 THR B N 1
ATOM 14262 C CA . THR B 1 705 ? -12.094 -25.625 -6.957 1 93 705 THR B CA 1
ATOM 14263 C C . THR B 1 705 ? -11.18 -26.844 -6.941 1 93 705 THR B C 1
ATOM 14265 O O . THR B 1 705 ? -10.055 -26.797 -7.438 1 93 705 THR B O 1
ATOM 14268 N N . LEU B 1 706 ? -11.602 -27.906 -6.293 1 95.31 706 LEU B N 1
ATOM 14269 C CA . LEU B 1 706 ? -10.969 -29.219 -6.352 1 95.31 706 LEU B CA 1
ATOM 14270 C C . LEU B 1 706 ? -11.719 -30.141 -7.305 1 95.31 706 LEU B C 1
ATOM 14272 O O . LEU B 1 706 ? -12.938 -30.281 -7.211 1 95.31 706 LEU B O 1
ATOM 14276 N N . ARG B 1 707 ? -10.945 -30.812 -8.234 1 94.88 707 ARG B N 1
ATOM 14277 C CA . ARG B 1 707 ? -11.594 -31.656 -9.242 1 94.88 707 ARG B CA 1
ATOM 14278 C C . ARG B 1 707 ? -10.844 -32.969 -9.422 1 94.88 707 ARG B C 1
ATOM 14280 O O . ARG B 1 707 ? -9.625 -33.031 -9.227 1 94.88 707 ARG B O 1
ATOM 14287 N N . LEU B 1 708 ? -11.586 -34 -9.719 1 95.56 708 LEU B N 1
ATOM 14288 C CA . LEU B 1 708 ? -11.062 -35.281 -10.109 1 95.56 708 LEU B CA 1
ATOM 14289 C C . LEU B 1 708 ? -11.359 -35.594 -11.578 1 95.56 708 LEU B C 1
ATOM 14291 O O . LEU B 1 708 ? -12.516 -35.5 -12.008 1 95.56 708 LEU B O 1
ATOM 14295 N N . VAL B 1 709 ? -10.305 -35.906 -12.297 1 94.94 709 VAL B N 1
ATOM 14296 C CA . VAL B 1 709 ? -10.43 -36.094 -13.734 1 94.94 709 VAL B CA 1
ATOM 14297 C C . VAL B 1 709 ? -9.805 -37.438 -14.125 1 94.94 709 VAL B C 1
ATOM 14299 O O . VAL B 1 709 ? -8.812 -37.875 -13.531 1 94.94 709 VAL B O 1
ATOM 14302 N N . MET B 1 710 ? -10.445 -38.094 -15.055 1 93.94 710 MET B N 1
ATOM 14303 C CA . MET B 1 710 ? -9.891 -39.281 -15.672 1 93.94 710 MET B CA 1
ATOM 14304 C C . MET B 1 710 ? -9.445 -39 -17.109 1 93.94 710 MET B C 1
ATOM 14306 O O . MET B 1 710 ? -10.211 -38.469 -17.906 1 93.94 710 MET B O 1
ATOM 14310 N N . ARG B 1 711 ? -8.227 -39.312 -17.328 1 91.5 711 ARG B N 1
ATOM 14311 C CA . ARG B 1 711 ? -7.637 -39.094 -18.641 1 91.5 711 ARG B CA 1
ATOM 14312 C C . ARG B 1 711 ? -7.332 -40.406 -19.344 1 91.5 711 ARG B C 1
ATOM 14314 O O . ARG B 1 711 ? -6.781 -41.312 -18.734 1 91.5 711 ARG B O 1
ATOM 14321 N N . ARG B 1 712 ? -7.797 -40.438 -20.562 1 88.62 712 ARG B N 1
ATOM 14322 C CA . ARG B 1 712 ? -7.492 -41.562 -21.453 1 88.62 712 ARG B CA 1
ATOM 14323 C C . ARG B 1 712 ? -6.84 -41.062 -22.75 1 88.62 712 ARG B C 1
ATOM 14325 O O . ARG B 1 712 ? -7.168 -39.969 -23.25 1 88.62 712 ARG B O 1
ATOM 14332 N N . ASP B 1 713 ? -5.879 -41.844 -23.172 1 79.06 713 ASP B N 1
ATOM 14333 C CA . ASP B 1 713 ? -5.156 -41.438 -24.375 1 79.06 713 ASP B CA 1
ATOM 14334 C C . ASP B 1 713 ? -6.109 -41.25 -25.547 1 79.06 713 ASP B C 1
ATOM 14336 O O . ASP B 1 713 ? -6.902 -42.156 -25.859 1 79.06 713 ASP B O 1
ATOM 14340 N N . GLY B 1 714 ? -6.027 -40.219 -26.109 1 75.31 714 GLY B N 1
ATOM 14341 C CA . GLY B 1 714 ? -6.781 -39.938 -27.328 1 75.31 714 GLY B CA 1
ATOM 14342 C C . GLY B 1 714 ? -8.195 -39.438 -27.047 1 75.31 714 GLY B C 1
ATOM 14343 O O . GLY B 1 714 ? -8.938 -39.125 -27.969 1 75.31 714 GLY B O 1
ATOM 14344 N N . GLU B 1 715 ? -8.531 -39.469 -25.75 1 82.69 715 GLU B N 1
ATOM 14345 C CA . GLU B 1 715 ? -9.875 -39.031 -25.391 1 82.69 715 GLU B CA 1
ATOM 14346 C C . GLU B 1 715 ? -9.836 -37.719 -24.609 1 82.69 715 GLU B C 1
ATOM 14348 O O . GLU B 1 715 ? -8.781 -37.312 -24.094 1 82.69 715 GLU B O 1
ATOM 14353 N N . VAL B 1 716 ? -10.984 -37.094 -24.703 1 87.12 716 VAL B N 1
ATOM 14354 C CA . VAL B 1 716 ? -11.117 -35.875 -23.891 1 87.12 716 VAL B CA 1
ATOM 14355 C C . VAL B 1 716 ? -11.172 -36.25 -22.406 1 87.12 716 VAL B C 1
ATOM 14357 O O . VAL B 1 716 ? -11.742 -37.281 -22.047 1 87.12 716 VAL B O 1
ATOM 14360 N N . ASP B 1 717 ? -10.578 -35.438 -21.625 1 89.25 717 ASP B N 1
ATOM 14361 C CA . ASP B 1 717 ? -10.594 -35.656 -20.172 1 89.25 717 ASP B CA 1
ATOM 14362 C C . ASP B 1 717 ? -12.023 -35.781 -19.656 1 89.25 717 ASP B C 1
ATOM 14364 O O . ASP B 1 717 ? -12.906 -35.031 -20.078 1 89.25 717 ASP B O 1
ATOM 14368 N N . THR B 1 718 ? -12.266 -36.719 -18.844 1 89.06 718 THR B N 1
ATOM 14369 C CA . THR B 1 718 ? -13.578 -36.906 -18.234 1 89.06 718 THR B CA 1
ATOM 14370 C C . THR B 1 718 ? -13.602 -36.375 -16.812 1 89.06 718 THR B C 1
ATOM 14372 O O . THR B 1 718 ? -12.836 -36.812 -15.953 1 89.06 718 THR B O 1
ATOM 14375 N N . HIS B 1 719 ? -14.523 -35.469 -16.594 1 89.94 719 HIS B N 1
ATOM 14376 C CA . HIS B 1 719 ? -14.688 -34.938 -15.25 1 89.94 719 HIS B CA 1
ATOM 14377 C C . HIS B 1 719 ? -15.523 -35.875 -14.383 1 89.94 719 HIS B C 1
ATOM 14379 O O . HIS B 1 719 ? -16.688 -36.125 -14.695 1 89.94 719 HIS B O 1
ATOM 14385 N N . LEU B 1 720 ? -14.938 -36.344 -13.258 1 90.25 720 LEU B N 1
ATOM 14386 C CA . LEU B 1 720 ? -15.609 -37.312 -12.414 1 90.25 720 LEU B CA 1
ATOM 14387 C C . LEU B 1 720 ? -16.25 -36.656 -11.203 1 90.25 720 LEU B C 1
ATOM 14389 O O . LEU B 1 720 ? -17.297 -37.094 -10.727 1 90.25 720 LEU B O 1
ATOM 14393 N N . TRP B 1 721 ? -15.578 -35.688 -10.695 1 90.62 721 TRP B N 1
ATOM 14394 C CA . TRP B 1 721 ? -16.016 -35.031 -9.461 1 90.62 721 TRP B CA 1
ATOM 14395 C C . TRP B 1 721 ? -15.414 -33.625 -9.328 1 90.62 721 TRP B C 1
ATOM 14397 O O . TRP B 1 721 ? -14.273 -33.406 -9.734 1 90.62 721 TRP B O 1
ATOM 14407 N N . SER B 1 722 ? -16.203 -32.656 -8.758 1 91.12 722 SER B N 1
ATOM 14408 C CA . SER B 1 722 ? -15.703 -31.312 -8.539 1 91.12 722 SER B CA 1
ATOM 14409 C C . SER B 1 722 ? -16.422 -30.641 -7.367 1 91.12 722 SER B C 1
ATOM 14411 O O . SER B 1 722 ? -17.609 -30.875 -7.148 1 91.12 722 SER B O 1
ATOM 14413 N N . ARG B 1 723 ? -15.688 -29.875 -6.57 1 91.56 723 ARG B N 1
ATOM 14414 C CA . ARG B 1 723 ? -16.219 -29.031 -5.516 1 91.56 723 ARG B CA 1
ATOM 14415 C C . ARG B 1 723 ? -15.531 -27.672 -5.508 1 91.56 723 ARG B C 1
ATOM 14417 O O . ARG B 1 723 ? -14.32 -27.578 -5.707 1 91.56 723 ARG B O 1
ATOM 14424 N N . SER B 1 724 ? -16.422 -26.609 -5.348 1 89.56 724 SER B N 1
ATOM 14425 C CA . SER B 1 724 ? -15.883 -25.25 -5.324 1 89.56 724 SER B CA 1
ATOM 14426 C C . SER B 1 724 ? -16.234 -24.547 -4.023 1 89.56 724 SER B C 1
ATOM 14428 O O . SER B 1 724 ? -17.328 -24.719 -3.486 1 89.56 724 SER B O 1
ATOM 14430 N N . GLY B 1 725 ? -15.32 -23.75 -3.539 1 90.88 725 GLY B N 1
ATOM 14431 C CA . GLY B 1 725 ? -15.57 -22.953 -2.342 1 90.88 725 GLY B CA 1
ATOM 14432 C C . GLY B 1 725 ? -15.422 -23.75 -1.061 1 90.88 725 GLY B C 1
ATOM 14433 O O . GLY B 1 725 ? -15.055 -24.938 -1.096 1 90.88 725 GLY B O 1
ATOM 14434 N N . THR B 1 726 ? -15.734 -23.094 0.024 1 92.81 726 THR B N 1
ATOM 14435 C CA . THR B 1 726 ? -15.547 -23.734 1.32 1 92.81 726 THR B CA 1
ATOM 14436 C C . THR B 1 726 ? -16.656 -24.75 1.591 1 92.81 726 THR B C 1
ATOM 14438 O O . THR B 1 726 ? -17.812 -24.531 1.186 1 92.81 726 THR B O 1
ATOM 14441 N N . HIS B 1 727 ? -16.312 -25.812 2.262 1 91.06 727 HIS B N 1
ATOM 14442 C CA . HIS B 1 727 ? -17.266 -26.812 2.76 1 91.06 727 HIS B CA 1
ATOM 14443 C C . HIS B 1 727 ? -17.109 -27.016 4.262 1 91.06 727 HIS B C 1
ATOM 14445 O O . HIS B 1 727 ? -17.219 -28.141 4.75 1 91.06 727 HIS B O 1
ATOM 14451 N N . GLY B 1 728 ? -16.672 -25.922 4.887 1 91.31 728 GLY B N 1
ATOM 14452 C CA . GLY B 1 728 ? -16.469 -26 6.324 1 91.31 728 GLY B CA 1
ATOM 14453 C C . GLY B 1 728 ? -15.086 -26.484 6.719 1 91.31 728 GLY B C 1
ATOM 14454 O O . GLY B 1 728 ? -14.414 -27.141 5.926 1 91.31 728 GLY B O 1
ATOM 14455 N N . ASN B 1 729 ? -14.719 -26.219 7.957 1 91.5 729 ASN B N 1
ATOM 14456 C CA . ASN B 1 729 ? -13.445 -26.672 8.508 1 91.5 729 ASN B CA 1
ATOM 14457 C C . ASN B 1 729 ? -13.547 -28.094 9.039 1 91.5 729 ASN B C 1
ATOM 14459 O O . ASN B 1 729 ? -13.383 -28.328 10.242 1 91.5 729 ASN B O 1
ATOM 14463 N N . ARG B 1 730 ? -13.734 -28.953 8.086 1 90.19 730 ARG B N 1
ATOM 14464 C CA . ARG B 1 730 ? -13.859 -30.375 8.406 1 90.19 730 ARG B CA 1
ATOM 14465 C C . ARG B 1 730 ? -13.562 -31.234 7.18 1 90.19 730 ARG B C 1
ATOM 14467 O O . ARG B 1 730 ? -13.711 -30.781 6.043 1 90.19 730 ARG B O 1
ATOM 14474 N N . TRP B 1 731 ? -13.141 -32.5 7.461 1 92.06 731 TRP B N 1
ATOM 14475 C CA . TRP B 1 731 ? -12.891 -33.469 6.383 1 92.06 731 TRP B CA 1
ATOM 14476 C C . TRP B 1 731 ? -14.188 -34.094 5.887 1 92.06 731 TRP B C 1
ATOM 14478 O O . TRP B 1 731 ? -15.078 -34.406 6.684 1 92.06 731 TRP B O 1
ATOM 14488 N N . HIS B 1 732 ? -14.32 -34.25 4.59 1 91.75 732 HIS B N 1
ATOM 14489 C CA . HIS B 1 732 ? -15.477 -34.875 3.963 1 91.75 732 HIS B CA 1
ATOM 14490 C C . HIS B 1 732 ? -15.062 -36.062 3.092 1 91.75 732 HIS B C 1
ATOM 14492 O O . HIS B 1 732 ? -13.984 -36.031 2.49 1 91.75 732 HIS B O 1
ATOM 14498 N N . GLU B 1 733 ? -15.875 -37 3.074 1 92.5 733 GLU B N 1
ATOM 14499 C CA . GLU B 1 733 ? -15.641 -38.156 2.201 1 92.5 733 GLU B CA 1
ATOM 14500 C C . GLU B 1 733 ? -16.344 -37.969 0.861 1 92.5 733 GLU B C 1
ATOM 14502 O O . GLU B 1 733 ? -17.484 -37.469 0.81 1 92.5 733 GLU B O 1
ATOM 14507 N N . ALA B 1 734 ? -15.672 -38.281 -0.219 1 92.19 734 ALA B N 1
ATOM 14508 C CA . ALA B 1 734 ? -16.25 -38.281 -1.562 1 92.19 734 ALA B CA 1
ATOM 14509 C C . ALA B 1 734 ? -15.883 -39.562 -2.309 1 92.19 734 ALA B C 1
ATOM 14511 O O . ALA B 1 734 ? -15.008 -40.312 -1.875 1 92.19 734 ALA B O 1
ATOM 14512 N N . TRP B 1 735 ? -16.609 -39.906 -3.285 1 91.75 735 TRP B N 1
ATOM 14513 C CA . TRP B 1 735 ? -16.297 -41.062 -4.109 1 91.75 735 TRP B CA 1
ATOM 14514 C C . TRP B 1 735 ? -16.828 -40.906 -5.527 1 91.75 735 TRP B C 1
ATOM 14516 O O . TRP B 1 735 ? -17.703 -40.062 -5.77 1 91.75 735 TRP B O 1
ATOM 14526 N N . ALA B 1 736 ? -16.266 -41.562 -6.426 1 91.75 736 ALA B N 1
ATOM 14527 C CA . ALA B 1 736 ? -16.641 -41.594 -7.836 1 91.75 736 ALA B CA 1
ATOM 14528 C C . ALA B 1 736 ? -16.469 -42.969 -8.438 1 91.75 736 ALA B C 1
ATOM 14530 O O . ALA B 1 736 ? -15.453 -43.625 -8.195 1 91.75 736 ALA B O 1
ATOM 14531 N N . THR B 1 737 ? -17.469 -43.375 -9.234 1 91.75 737 THR B N 1
ATOM 14532 C CA . THR B 1 737 ? -17.375 -44.656 -9.906 1 91.75 737 THR B CA 1
ATOM 14533 C C . THR B 1 737 ? -16.625 -44.531 -11.227 1 91.75 737 THR B C 1
ATOM 14535 O O . THR B 1 737 ? -16.984 -43.688 -12.062 1 91.75 737 THR B O 1
ATOM 14538 N N . LEU B 1 738 ? -15.648 -45.344 -11.367 1 92.25 738 LEU B N 1
ATOM 14539 C CA . LEU B 1 738 ? -14.875 -45.375 -12.594 1 92.25 738 LEU B CA 1
ATOM 14540 C C . LEU B 1 738 ? -15.445 -46.406 -13.57 1 92.25 738 LEU B C 1
ATOM 14542 O O . LEU B 1 738 ? -15.617 -47.562 -13.211 1 92.25 738 LEU B O 1
ATOM 14546 N N . HIS B 1 739 ? -15.789 -45.906 -14.773 1 89.12 739 HIS B N 1
ATOM 14547 C CA . HIS B 1 739 ? -16.281 -46.812 -15.82 1 89.12 739 HIS B CA 1
ATOM 14548 C C . HIS B 1 739 ? -15.195 -47.062 -16.859 1 89.12 739 HIS B C 1
ATOM 14550 O O . HIS B 1 739 ? -14.57 -46.156 -17.375 1 89.12 739 HIS B O 1
ATOM 14556 N N . HIS B 1 740 ? -14.961 -48.344 -17.047 1 88.88 740 HIS B N 1
ATOM 14557 C CA . HIS B 1 740 ? -13.914 -48.75 -17.984 1 88.88 740 HIS B CA 1
ATOM 14558 C C . HIS B 1 740 ? -14.477 -49.625 -19.094 1 88.88 740 HIS B C 1
ATOM 14560 O O . HIS B 1 740 ? -15.43 -50.375 -18.891 1 88.88 740 HIS B O 1
ATOM 14566 N N . GLN B 1 741 ? -13.977 -49.406 -20.391 1 77.31 741 GLN B N 1
ATOM 14567 C CA . GLN B 1 741 ? -14.312 -50.312 -21.484 1 77.31 741 GLN B CA 1
ATOM 14568 C C . GLN B 1 741 ? -13.336 -51.469 -21.562 1 77.31 741 GLN B C 1
ATOM 14570 O O . GLN B 1 741 ? -12.125 -51.281 -21.703 1 77.31 741 GLN B O 1
ATOM 14575 N N . LEU B 1 742 ? -13.57 -52.656 -21.109 1 64.69 742 LEU B N 1
ATOM 14576 C CA . LEU B 1 742 ? -12.711 -53.844 -20.953 1 64.69 742 LEU B CA 1
ATOM 14577 C C . LEU B 1 742 ? -12.016 -54.156 -22.281 1 64.69 742 LEU B C 1
ATOM 14579 O O . LEU B 1 742 ? -10.898 -54.688 -22.281 1 64.69 742 LEU B O 1
ATOM 14583 N N . ASP B 1 743 ? -12.672 -54.094 -23.438 1 61.84 743 ASP B N 1
ATOM 14584 C CA . ASP B 1 743 ? -12.086 -54.625 -24.656 1 61.84 743 ASP B CA 1
ATOM 14585 C C . ASP B 1 743 ? -10.875 -53.812 -25.094 1 61.84 743 ASP B C 1
ATOM 14587 O O . ASP B 1 743 ? -10.117 -54.219 -25.969 1 61.84 743 ASP B O 1
ATOM 14591 N N . SER B 1 744 ? -10.695 -52.688 -24.688 1 56.41 744 SER B N 1
ATOM 14592 C CA . SER B 1 744 ? -9.828 -51.812 -25.5 1 56.41 744 SER B CA 1
ATOM 14593 C C . SER B 1 744 ? -8.438 -51.719 -24.891 1 56.41 744 SER B C 1
ATOM 14595 O O . SER B 1 744 ? -7.523 -51.156 -25.531 1 56.41 744 SER B O 1
ATOM 14597 N N . GLY B 1 745 ? -7.996 -52.625 -23.953 1 66.44 745 GLY B N 1
ATOM 14598 C CA . GLY B 1 745 ? -6.625 -52.5 -23.5 1 66.44 745 GLY B CA 1
ATOM 14599 C C . GLY B 1 745 ? -6.227 -51.062 -23.188 1 66.44 745 GLY B C 1
ATOM 14600 O O . GLY B 1 745 ? -5.039 -50.75 -23.062 1 66.44 745 GLY B O 1
ATOM 14601 N N . THR B 1 746 ? -7.121 -50.156 -23.031 1 78.5 746 THR B N 1
ATOM 14602 C CA . THR B 1 746 ? -6.824 -48.75 -22.875 1 78.5 746 THR B CA 1
ATOM 14603 C C . THR B 1 746 ? -6.5 -48.406 -21.422 1 78.5 746 THR B C 1
ATOM 14605 O O . THR B 1 746 ? -7.227 -48.812 -20.516 1 78.5 746 THR B O 1
ATOM 14608 N N . LYS B 1 747 ? -5.34 -47.875 -21.188 1 86.25 747 LYS B N 1
ATOM 14609 C CA . LYS B 1 747 ? -4.906 -47.406 -19.859 1 86.25 747 LYS B CA 1
ATOM 14610 C C . LYS B 1 747 ? -5.539 -46.062 -19.5 1 86.25 747 LYS B C 1
ATOM 14612 O O . LYS B 1 747 ? -6.023 -45.344 -20.391 1 86.25 747 LYS B O 1
ATOM 14617 N N . TYR B 1 748 ? -5.754 -45.906 -18.203 1 90.25 748 TYR B N 1
ATOM 14618 C CA . TYR B 1 748 ? -6.316 -44.656 -17.734 1 90.25 748 TYR B CA 1
ATOM 14619 C C . TYR B 1 748 ? -5.426 -44 -16.688 1 90.25 748 TYR B C 1
ATOM 14621 O O . TYR B 1 748 ? -4.586 -44.688 -16.078 1 90.25 748 TYR B O 1
ATOM 14629 N N . GLN B 1 749 ? -5.566 -42.688 -16.594 1 91.75 749 GLN B N 1
ATOM 14630 C CA . GLN B 1 749 ? -4.875 -41.938 -15.57 1 91.75 749 GLN B CA 1
ATOM 14631 C C . GLN B 1 749 ? -5.859 -41.094 -14.75 1 91.75 749 GLN B C 1
ATOM 14633 O O . GLN B 1 749 ? -6.855 -40.594 -15.281 1 91.75 749 GLN B O 1
ATOM 14638 N N . LEU B 1 750 ? -5.594 -41.031 -13.453 1 93.88 750 LEU B N 1
ATOM 14639 C CA . LEU B 1 750 ? -6.395 -40.188 -12.578 1 93.88 750 LEU B CA 1
ATOM 14640 C C . LEU B 1 750 ? -5.633 -38.938 -12.203 1 93.88 750 LEU B C 1
ATOM 14642 O O . LEU B 1 750 ? -4.418 -38.969 -11.992 1 93.88 750 LEU B O 1
ATOM 14646 N N . LEU B 1 751 ? -6.395 -37.875 -12.203 1 94.31 751 LEU B N 1
ATOM 14647 C CA . LEU B 1 751 ? -5.801 -36.562 -11.883 1 94.31 751 LEU B CA 1
ATOM 14648 C C . LEU B 1 751 ? -6.656 -35.812 -10.875 1 94.31 751 LEU B C 1
ATOM 14650 O O . LEU B 1 751 ? -7.863 -35.656 -11.078 1 94.31 751 LEU B O 1
ATOM 14654 N N . PHE B 1 752 ? -5.992 -35.438 -9.695 1 95.88 752 PHE B N 1
ATOM 14655 C CA . PHE B 1 752 ? -6.598 -34.406 -8.836 1 95.88 752 PHE B CA 1
ATOM 14656 C C . PHE B 1 752 ? -6.105 -33.031 -9.203 1 95.88 752 PHE B C 1
ATOM 14658 O O . PHE B 1 752 ? -4.902 -32.75 -9.172 1 95.88 752 PHE B O 1
ATOM 14665 N N . GLU B 1 753 ? -7.012 -32.156 -9.508 1 94.75 753 GLU B N 1
ATOM 14666 C CA . GLU B 1 753 ? -6.664 -30.797 -9.867 1 94.75 753 GLU B CA 1
ATOM 14667 C C . GLU B 1 753 ? -7.176 -29.812 -8.828 1 94.75 753 GLU B C 1
ATOM 14669 O O . GLU B 1 753 ? -8.344 -29.859 -8.438 1 94.75 753 GLU B O 1
ATOM 14674 N N . GLY B 1 754 ? -6.262 -28.984 -8.258 1 94.88 754 GLY B N 1
ATOM 14675 C CA . GLY B 1 754 ? -6.641 -27.812 -7.477 1 94.88 754 GLY B CA 1
ATOM 14676 C C . GLY B 1 754 ? -6.539 -26.516 -8.25 1 94.88 754 GLY B C 1
ATOM 14677 O O . GLY B 1 754 ? -5.441 -26.016 -8.492 1 94.88 754 GLY B O 1
ATOM 14678 N N . LEU B 1 755 ? -7.73 -25.953 -8.562 1 92.19 755 LEU B N 1
ATOM 14679 C CA . LEU B 1 755 ? -7.754 -24.734 -9.359 1 92.19 755 LEU B CA 1
ATOM 14680 C C . LEU B 1 755 ? -7.617 -23.5 -8.469 1 92.19 755 LEU B C 1
ATOM 14682 O O . LEU B 1 755 ? -8.227 -23.422 -7.402 1 92.19 755 LEU B O 1
ATOM 14686 N N . ARG B 1 756 ? -6.887 -22.484 -8.922 1 89.5 756 ARG B N 1
ATOM 14687 C CA . ARG B 1 756 ? -6.641 -21.25 -8.188 1 89.5 756 ARG B CA 1
ATOM 14688 C C . ARG B 1 756 ? -7.652 -20.172 -8.578 1 89.5 756 ARG B C 1
ATOM 14690 O O . ARG B 1 756 ? -7.273 -19.062 -8.945 1 89.5 756 ARG B O 1
ATOM 14697 N N . ASN B 1 757 ? -8.844 -20.453 -8.492 1 85.5 757 ASN B N 1
ATOM 14698 C CA . ASN B 1 757 ? -9.898 -19.469 -8.664 1 85.5 757 ASN B CA 1
ATOM 14699 C C . ASN B 1 757 ? -10.398 -18.953 -7.316 1 85.5 757 ASN B C 1
ATOM 14701 O O . ASN B 1 757 ? -11.578 -18.609 -7.18 1 85.5 757 ASN B O 1
ATOM 14705 N N . GLY B 1 758 ? -9.672 -19 -6.383 1 88.31 758 GLY B N 1
ATOM 14706 C CA . GLY B 1 758 ? -9.742 -18.5 -5.02 1 88.31 758 GLY B CA 1
ATOM 14707 C C . GLY B 1 758 ? -8.406 -18.547 -4.297 1 88.31 758 GLY B C 1
ATOM 14708 O O . GLY B 1 758 ? -7.629 -19.484 -4.492 1 88.31 758 GLY B O 1
ATOM 14709 N N . TYR B 1 759 ? -8.203 -17.578 -3.375 1 88.62 759 TYR B N 1
ATOM 14710 C CA . TYR B 1 759 ? -6.828 -17.453 -2.912 1 88.62 759 TYR B CA 1
ATOM 14711 C C . TYR B 1 759 ? -6.762 -17.453 -1.389 1 88.62 759 TYR B C 1
ATOM 14713 O O . TYR B 1 759 ? -5.684 -17.594 -0.808 1 88.62 759 TYR B O 1
ATOM 14721 N N . HIS B 1 760 ? -7.867 -17.266 -0.714 1 88.81 760 HIS B N 1
ATOM 14722 C CA . HIS B 1 760 ? -7.875 -17.266 0.745 1 88.81 760 HIS B CA 1
ATOM 14723 C C . HIS B 1 760 ? -8.43 -18.562 1.299 1 88.81 760 HIS B C 1
ATOM 14725 O O . HIS B 1 760 ? -9.641 -18.703 1.5 1 88.81 760 HIS B O 1
ATOM 14731 N N . GLY B 1 761 ? -7.57 -19.5 1.587 1 91.25 761 GLY B N 1
ATOM 14732 C CA . GLY B 1 761 ? -7.938 -20.828 2.08 1 91.25 761 GLY B CA 1
ATOM 14733 C C . GLY B 1 761 ? -6.988 -21.922 1.625 1 91.25 761 GLY B C 1
ATOM 14734 O O . GLY B 1 761 ? -5.93 -21.625 1.062 1 91.25 761 GLY B O 1
ATOM 14735 N N . THR B 1 762 ? -7.363 -23.219 1.96 1 92.5 762 THR B N 1
ATOM 14736 C CA . THR B 1 762 ? -6.527 -24.359 1.602 1 92.5 762 THR B CA 1
ATOM 14737 C C . THR B 1 762 ? -7.387 -25.531 1.126 1 92.5 762 THR B C 1
ATOM 14739 O O . THR B 1 762 ? -8.586 -25.578 1.406 1 92.5 762 THR B O 1
ATOM 14742 N N . MET B 1 763 ? -6.762 -26.406 0.348 1 94.88 763 MET B N 1
ATOM 14743 C CA . MET B 1 763 ? -7.328 -27.688 -0.074 1 94.88 763 MET B CA 1
ATOM 14744 C C . MET B 1 763 ? -6.465 -28.844 0.408 1 94.88 763 MET B C 1
ATOM 14746 O O . MET B 1 763 ? -5.238 -28.75 0.436 1 94.88 763 MET B O 1
ATOM 14750 N N . ALA B 1 764 ? -7.094 -29.875 0.769 1 95.06 764 ALA B N 1
ATOM 14751 C CA . ALA B 1 764 ? -6.328 -31.031 1.244 1 95.06 764 ALA B CA 1
ATOM 14752 C C . ALA B 1 764 ? -6.977 -32.344 0.799 1 95.06 764 ALA B C 1
ATOM 14754 O O . ALA B 1 764 ? -8.18 -32.375 0.54 1 95.06 764 ALA B O 1
ATOM 14755 N N . LEU B 1 765 ? -6.168 -33.406 0.579 1 95.88 765 LEU B N 1
ATOM 14756 C CA . LEU B 1 765 ? -6.578 -34.75 0.211 1 95.88 765 LEU B CA 1
ATOM 14757 C C . LEU B 1 765 ? -5.969 -35.781 1.158 1 95.88 765 LEU B C 1
ATOM 14759 O O . LEU B 1 765 ? -4.816 -35.656 1.579 1 95.88 765 LEU B O 1
ATOM 14763 N N . ASP B 1 766 ? -6.781 -36.75 1.475 1 94.94 766 ASP B N 1
ATOM 14764 C CA . ASP B 1 766 ? -6.281 -37.812 2.33 1 94.94 766 ASP B CA 1
ATOM 14765 C C . ASP B 1 766 ? -7.027 -39.125 2.074 1 94.94 766 ASP B C 1
ATOM 14767 O O . ASP B 1 766 ? -8.133 -39.125 1.527 1 94.94 766 ASP B O 1
ATOM 14771 N N . ASP B 1 767 ? -6.473 -40.25 2.35 1 94.44 767 ASP B N 1
ATOM 14772 C CA . ASP B 1 767 ? -7.047 -41.594 2.365 1 94.44 767 ASP B CA 1
ATOM 14773 C C . ASP B 1 767 ? -7.754 -41.906 1.05 1 94.44 767 ASP B C 1
ATOM 14775 O O . ASP B 1 767 ? -8.969 -42.125 1.027 1 94.44 767 ASP B O 1
ATOM 14779 N N . VAL B 1 768 ? -7.027 -42.062 0.037 1 95.88 768 VAL B N 1
ATOM 14780 C CA . VAL B 1 768 ? -7.551 -42.469 -1.264 1 95.88 768 VAL B CA 1
ATOM 14781 C C . VAL B 1 768 ? -7.598 -44 -1.35 1 95.88 768 VAL B C 1
ATOM 14783 O O . VAL B 1 768 ? -6.613 -44.656 -1.043 1 95.88 768 VAL B O 1
ATOM 14786 N N . ALA B 1 769 ? -8.781 -44.5 -1.748 1 95.44 769 ALA B N 1
ATOM 14787 C CA . ALA B 1 769 ? -8.93 -45.938 -1.84 1 95.44 769 ALA B CA 1
ATOM 14788 C C . ALA B 1 769 ? -9.719 -46.344 -3.088 1 95.44 769 ALA B C 1
ATOM 14790 O O . ALA B 1 769 ? -10.68 -45.656 -3.461 1 95.44 769 ALA B O 1
ATOM 14791 N N . VAL B 1 770 ? -9.219 -47.406 -3.729 1 94.75 770 VAL B N 1
ATOM 14792 C CA . VAL B 1 770 ? -9.93 -47.938 -4.883 1 94.75 770 VAL B CA 1
ATOM 14793 C C . VAL B 1 770 ? -10.359 -49.375 -4.598 1 94.75 770 VAL B C 1
ATOM 14795 O O . VAL B 1 770 ? -9.578 -50.156 -4.074 1 94.75 770 VAL B O 1
ATOM 14798 N N . ARG B 1 771 ? -11.656 -49.719 -4.828 1 93.19 771 ARG B N 1
ATOM 14799 C CA . ARG B 1 771 ? -12.188 -51.062 -4.676 1 93.19 771 ARG B CA 1
ATOM 14800 C C . ARG B 1 771 ? -13 -51.469 -5.902 1 93.19 771 ARG B C 1
ATOM 14802 O O . ARG B 1 771 ? -13.531 -50.625 -6.613 1 93.19 771 ARG B O 1
ATOM 14809 N N . PRO B 1 772 ? -13.039 -52.688 -6.113 1 91.62 772 PRO B N 1
ATOM 14810 C CA . PRO B 1 772 ? -13.859 -53.125 -7.242 1 91.62 772 PRO B CA 1
ATOM 14811 C C . PRO B 1 772 ? -15.352 -52.938 -6.992 1 91.62 772 PRO B C 1
ATOM 14813 O O . PRO B 1 772 ? -15.805 -53.031 -5.848 1 91.62 772 PRO B O 1
ATOM 14816 N N . GLY B 1 773 ? -16.125 -52.719 -8.094 1 90.44 773 GLY B N 1
ATOM 14817 C CA . GLY B 1 773 ? -17.562 -52.531 -7.996 1 90.44 773 GLY B CA 1
ATOM 14818 C C . GLY B 1 773 ? -17.969 -51.062 -8.008 1 90.44 773 GLY B C 1
ATOM 14819 O O . GLY B 1 773 ? -17.125 -50.156 -8.008 1 90.44 773 GLY B O 1
ATOM 14820 N N . PRO B 1 774 ? -19.234 -50.812 -8.109 1 90.88 774 PRO B N 1
ATOM 14821 C CA . PRO B 1 774 ? -19.719 -49.438 -8.102 1 90.88 774 PRO B CA 1
ATOM 14822 C C . PRO B 1 774 ? -19.719 -48.812 -6.703 1 90.88 774 PRO B C 1
ATOM 14824 O O . PRO B 1 774 ? -19.766 -49.531 -5.707 1 90.88 774 PRO B O 1
ATOM 14827 N N . CYS B 1 775 ? -19.578 -47.562 -6.633 1 93.69 775 CYS B N 1
ATOM 14828 C CA . CYS B 1 775 ? -19.688 -46.875 -5.352 1 93.69 775 CYS B CA 1
ATOM 14829 C C . CYS B 1 775 ? -21.141 -46.75 -4.914 1 93.69 775 CYS B C 1
ATOM 14831 O O . CYS B 1 775 ? -22.047 -47 -5.715 1 93.69 775 CYS B O 1
ATOM 14833 N N . TRP B 1 776 ? -21.375 -46.375 -3.582 1 91.94 776 TRP B N 1
ATOM 14834 C CA . TRP B 1 776 ? -22.703 -46 -3.1 1 91.94 776 TRP B CA 1
ATOM 14835 C C . TRP B 1 776 ? -23.141 -44.656 -3.678 1 91.94 776 TRP B C 1
ATOM 14837 O O . TRP B 1 776 ? -22.312 -43.906 -4.195 1 91.94 776 TRP B O 1
ATOM 14847 N N . ALA B 1 777 ? -24.453 -44.375 -3.602 1 92.38 777 ALA B N 1
ATOM 14848 C CA . ALA B 1 777 ? -24.906 -43.031 -4.02 1 92.38 777 ALA B CA 1
ATOM 14849 C C . ALA B 1 777 ? -24.25 -41.938 -3.193 1 92.38 777 ALA B C 1
ATOM 14851 O O . ALA B 1 777 ? -24.047 -42.094 -1.985 1 92.38 777 ALA B O 1
ATOM 14852 N N . PRO B 1 778 ? -23.844 -40.938 -3.875 1 89.75 778 PRO B N 1
ATOM 14853 C CA . PRO B 1 778 ? -23.188 -39.875 -3.127 1 89.75 778 PRO B CA 1
ATOM 14854 C C . PRO B 1 778 ? -24.141 -39.156 -2.164 1 89.75 778 PRO B C 1
ATOM 14856 O O . PRO B 1 778 ? -25.344 -39.062 -2.432 1 89.75 778 PRO B O 1
ATOM 14859 N N . LYS B 1 779 ? -23.578 -38.625 -1.072 1 88.56 779 LYS B N 1
ATOM 14860 C CA . LYS B 1 779 ? -24.359 -37.844 -0.101 1 88.56 779 LYS B CA 1
ATOM 14861 C C . LYS B 1 779 ? -24.688 -36.469 -0.631 1 88.56 779 LYS B C 1
ATOM 14863 O O . LYS B 1 779 ? -25.656 -35.844 -0.196 1 88.56 779 LYS B O 1
ATOM 14868 N N . ARG B 1 780 ? -23.875 -36 -1.489 1 90.69 780 ARG B N 1
ATOM 14869 C CA . ARG B 1 780 ? -24.062 -34.656 -2.084 1 90.69 780 ARG B CA 1
ATOM 14870 C C . ARG B 1 780 ? -24.047 -34.75 -3.607 1 90.69 780 ARG B C 1
ATOM 14872 O O . ARG B 1 780 ? -23.25 -35.469 -4.191 1 90.69 780 ARG B O 1
ATOM 14879 N N . CYS B 1 781 ? -25.016 -34 -4.211 1 92.5 781 CYS B N 1
ATOM 14880 C CA . CYS B 1 781 ? -25.062 -33.938 -5.668 1 92.5 781 CYS B CA 1
ATOM 14881 C C . CYS B 1 781 ? -25.484 -32.531 -6.145 1 92.5 781 CYS B C 1
ATOM 14883 O O . CYS B 1 781 ? -26.578 -32.062 -5.824 1 92.5 781 CYS B O 1
ATOM 14885 N N . SER B 1 782 ? -24.688 -31.891 -6.898 1 90.56 782 SER B N 1
ATOM 14886 C CA . SER B 1 782 ? -25 -30.562 -7.434 1 90.56 782 SER B CA 1
ATOM 14887 C C . SER B 1 782 ? -25.281 -30.625 -8.93 1 90.56 782 SER B C 1
ATOM 14889 O O . SER B 1 782 ? -25.688 -29.641 -9.531 1 90.56 782 SER B O 1
ATOM 14891 N N . PHE B 1 783 ? -25.094 -31.766 -9.641 1 91.31 783 PHE B N 1
ATOM 14892 C CA . PHE B 1 783 ? -25.297 -32.031 -11.055 1 91.31 783 PHE B CA 1
ATOM 14893 C C . PHE B 1 783 ? -24.359 -31.188 -11.914 1 91.31 783 PHE B C 1
ATOM 14895 O O . PHE B 1 783 ? -24.562 -31.078 -13.125 1 91.31 783 PHE B O 1
ATOM 14902 N N . GLU B 1 784 ? -23.422 -30.516 -11.312 1 88.19 784 GLU B N 1
ATOM 14903 C CA . GLU B 1 784 ? -22.516 -29.656 -12.07 1 88.19 784 GLU B CA 1
ATOM 14904 C C . GLU B 1 784 ? -21.609 -30.484 -12.992 1 88.19 784 GLU B C 1
ATOM 14906 O O . GLU B 1 784 ? -21.344 -30.094 -14.125 1 88.19 784 GLU B O 1
ATOM 14911 N N . ASP B 1 785 ? -21.172 -31.594 -12.5 1 81.62 785 ASP B N 1
ATOM 14912 C CA . ASP B 1 785 ? -20.188 -32.375 -13.242 1 81.62 785 ASP B CA 1
ATOM 14913 C C . ASP B 1 785 ? -20.812 -33.594 -13.883 1 81.62 785 ASP B C 1
ATOM 14915 O O . ASP B 1 785 ? -20.406 -34.031 -14.961 1 81.62 785 ASP B O 1
ATOM 14919 N N . SER B 1 786 ? -21.75 -34.188 -13.188 1 83.62 786 SER B N 1
ATOM 14920 C CA . SER B 1 786 ? -22.406 -35.406 -13.648 1 83.62 786 SER B CA 1
ATOM 14921 C C . SER B 1 786 ? -23.844 -35.5 -13.117 1 83.62 786 SER B C 1
ATOM 14923 O O . SER B 1 786 ? -24.297 -34.594 -12.398 1 83.62 786 SER B O 1
ATOM 14925 N N . ALA B 1 787 ? -24.438 -36.5 -13.523 1 88.88 787 ALA B N 1
ATOM 14926 C CA . ALA B 1 787 ? -25.781 -36.75 -13.008 1 88.88 787 ALA B CA 1
ATOM 14927 C C . ALA B 1 787 ? -25.734 -37.469 -11.672 1 88.88 787 ALA B C 1
ATOM 14929 O O . ALA B 1 787 ? -26.75 -37.969 -11.172 1 88.88 787 ALA B O 1
ATOM 14930 N N . CYS B 1 788 ? -24.672 -37.625 -11.094 1 89.25 788 CYS B N 1
ATOM 14931 C CA . CYS B 1 788 ? -24.438 -38.188 -9.773 1 89.25 788 CYS B CA 1
ATOM 14932 C C . CYS B 1 788 ? -24.938 -39.625 -9.719 1 89.25 788 CYS B C 1
ATOM 14934 O O . CYS B 1 788 ? -25.469 -40.094 -8.695 1 89.25 788 CYS B O 1
ATOM 14936 N N . GLY B 1 789 ? -24.969 -40.344 -10.781 1 86.06 789 GLY B N 1
ATOM 14937 C CA . GLY B 1 789 ? -25.391 -41.719 -10.812 1 86.06 789 GLY B CA 1
ATOM 14938 C C . GLY B 1 789 ? -26.891 -41.906 -10.969 1 86.06 789 GLY B C 1
ATOM 14939 O O . GLY B 1 789 ? -27.391 -43.031 -10.992 1 86.06 789 GLY B O 1
ATOM 14940 N N . PHE B 1 790 ? -27.594 -40.781 -11.039 1 91.94 790 PHE B N 1
ATOM 14941 C CA . PHE B 1 790 ? -29.031 -40.906 -11.234 1 91.94 790 PHE B CA 1
ATOM 14942 C C . PHE B 1 790 ? -29.344 -41.438 -12.625 1 91.94 790 PHE B C 1
ATOM 14944 O O . PHE B 1 790 ? -28.688 -41.094 -13.602 1 91.94 790 PHE B O 1
ATOM 14951 N N . SER B 1 791 ? -30.328 -42.25 -12.648 1 91 791 SER B N 1
ATOM 14952 C CA . SER B 1 791 ? -30.781 -42.812 -13.922 1 91 791 SER B CA 1
ATOM 14953 C C . SER B 1 791 ? -32.219 -42.438 -14.195 1 91 791 SER B C 1
ATOM 14955 O O . SER B 1 791 ? -32.969 -42.125 -13.273 1 91 791 SER B O 1
ATOM 14957 N N . THR B 1 792 ? -32.531 -42.344 -15.469 1 90.12 792 THR B N 1
ATOM 14958 C CA . THR B 1 792 ? -33.875 -42.031 -15.875 1 90.12 792 THR B CA 1
ATOM 14959 C C . THR B 1 792 ? -34.594 -43.281 -16.406 1 90.12 792 THR B C 1
ATOM 14961 O O . THR B 1 792 ? -33.969 -44.125 -17.078 1 90.12 792 THR B O 1
ATOM 14964 N N . ARG B 1 793 ? -35.656 -43.719 -15.82 1 76.38 793 ARG B N 1
ATOM 14965 C CA . ARG B 1 793 ? -36.406 -44.875 -16.312 1 76.38 793 ARG B CA 1
ATOM 14966 C C . ARG B 1 793 ? -37.25 -44.5 -17.516 1 76.38 793 ARG B C 1
ATOM 14968 O O . ARG B 1 793 ? -37.844 -43.406 -17.562 1 76.38 793 ARG B O 1
ATOM 14975 N N . GLY B 1 794 ? -37.25 -45.438 -18.578 1 62.38 794 GLY B N 1
ATOM 14976 C CA . GLY B 1 794 ? -38.062 -45.312 -19.781 1 62.38 794 GLY B CA 1
ATOM 14977 C C . GLY B 1 794 ? -37.469 -44.406 -20.812 1 62.38 794 GLY B C 1
ATOM 14978 O O . GLY B 1 794 ? -36.281 -44.531 -21.141 1 62.38 794 GLY B O 1
ATOM 14979 N N . GLN B 1 795 ? -38.188 -43.312 -21.375 1 62.75 795 GLN B N 1
ATOM 14980 C CA . GLN B 1 795 ? -37.844 -42.562 -22.578 1 62.75 795 GLN B CA 1
ATOM 14981 C C . GLN B 1 795 ? -36.906 -41.406 -22.234 1 62.75 795 GLN B C 1
ATOM 14983 O O . GLN B 1 795 ? -36.719 -40.5 -23.047 1 62.75 795 GLN B O 1
ATOM 14988 N N . GLY B 1 796 ? -36.094 -41.406 -21.094 1 72.75 796 GLY B N 1
ATOM 14989 C CA . GLY B 1 796 ? -35.062 -40.406 -20.828 1 72.75 796 GLY B CA 1
ATOM 14990 C C . GLY B 1 796 ? -35.625 -39 -20.734 1 72.75 796 GLY B C 1
ATOM 14991 O O . GLY B 1 796 ? -35.062 -38.062 -21.344 1 72.75 796 GLY B O 1
ATOM 14992 N N . LEU B 1 797 ? -36.594 -38.844 -19.875 1 87 797 LEU B N 1
ATOM 14993 C CA . LEU B 1 797 ? -37.312 -37.594 -19.875 1 87 797 LEU B CA 1
ATOM 14994 C C . LEU B 1 797 ? -36.625 -36.562 -18.984 1 87 797 LEU B C 1
ATOM 14996 O O . LEU B 1 797 ? -36.594 -35.375 -19.312 1 87 797 LEU B O 1
ATOM 15000 N N . TRP B 1 798 ? -36 -37.031 -17.922 1 92.62 798 TRP B N 1
ATOM 15001 C CA . TRP B 1 798 ? -35.188 -36.125 -17.141 1 92.62 798 TRP B CA 1
ATOM 15002 C C . TRP B 1 798 ? -33.875 -35.812 -17.859 1 92.62 798 TRP B C 1
ATOM 15004 O O . TRP B 1 798 ? -33.156 -36.75 -18.297 1 92.62 798 TRP B O 1
ATOM 15014 N N . MET B 1 799 ? -33.5 -34.5 -17.984 1 91 799 MET B N 1
ATOM 15015 C CA . MET B 1 799 ? -32.25 -34.125 -18.703 1 91 799 MET B CA 1
ATOM 15016 C C . MET B 1 799 ? -31.422 -33.156 -17.859 1 91 799 MET B C 1
ATOM 15018 O O . MET B 1 799 ? -31.969 -32.312 -17.172 1 91 799 MET B O 1
ATOM 15022 N N . ARG B 1 800 ? -30.172 -33.406 -17.844 1 91.69 800 ARG B N 1
ATOM 15023 C CA . ARG B 1 800 ? -29.219 -32.469 -17.266 1 91.69 800 ARG B CA 1
ATOM 15024 C C . ARG B 1 800 ? -28.984 -31.281 -18.203 1 91.69 800 ARG B C 1
ATOM 15026 O O . ARG B 1 800 ? -28.578 -31.469 -19.359 1 91.69 800 ARG B O 1
ATOM 15033 N N . GLN B 1 801 ? -29.281 -30.094 -17.812 1 89.69 801 GLN B N 1
ATOM 15034 C CA . GLN B 1 801 ? -29.297 -28.938 -18.703 1 89.69 801 GLN B CA 1
ATOM 15035 C C . GLN B 1 801 ? -28.594 -27.734 -18.047 1 89.69 801 GLN B C 1
ATOM 15037 O O . GLN B 1 801 ? -28.469 -27.672 -16.828 1 89.69 801 GLN B O 1
ATOM 15042 N N . THR B 1 802 ? -28 -26.906 -18.859 1 87.75 802 THR B N 1
ATOM 15043 C CA . THR B 1 802 ? -27.5 -25.594 -18.484 1 87.75 802 THR B CA 1
ATOM 15044 C C . THR B 1 802 ? -28.094 -24.5 -19.375 1 87.75 802 THR B C 1
ATOM 15046 O O . THR B 1 802 ? -28.688 -24.797 -20.406 1 87.75 802 THR B O 1
ATOM 15049 N N . ASN B 1 803 ? -28.109 -23.312 -18.906 1 80.56 803 ASN B N 1
ATOM 15050 C CA . ASN B 1 803 ? -28.578 -22.188 -19.703 1 80.56 803 ASN B CA 1
ATOM 15051 C C . ASN B 1 803 ? -27.422 -21.344 -20.234 1 80.56 803 ASN B C 1
ATOM 15053 O O . ASN B 1 803 ? -27.547 -20.141 -20.391 1 80.56 803 ASN B O 1
ATOM 15057 N N . ALA B 1 804 ? -26.312 -21.906 -20.359 1 73.69 804 ALA B N 1
ATOM 15058 C CA . ALA B 1 804 ? -25.125 -21.172 -20.75 1 73.69 804 ALA B CA 1
ATOM 15059 C C . ALA B 1 804 ? -25.297 -20.516 -22.109 1 73.69 804 ALA B C 1
ATOM 15061 O O . ALA B 1 804 ? -24.797 -19.422 -22.344 1 73.69 804 ALA B O 1
ATOM 15062 N N . THR B 1 805 ? -26.031 -21.25 -23.062 1 67.56 805 THR B N 1
ATOM 15063 C CA . THR B 1 805 ? -26.219 -20.75 -24.422 1 67.56 805 THR B CA 1
ATOM 15064 C C . THR B 1 805 ? -27.438 -19.844 -24.5 1 67.56 805 THR B C 1
ATOM 15066 O O . THR B 1 805 ? -27.656 -19.156 -25.5 1 67.56 805 THR B O 1
ATOM 15069 N N . GLY B 1 806 ? -28.125 -19.609 -23.438 1 63.59 806 GLY B N 1
ATOM 15070 C CA . GLY B 1 806 ? -29.312 -18.766 -23.406 1 63.59 806 GLY B CA 1
ATOM 15071 C C . GLY B 1 806 ? -30.484 -19.375 -24.172 1 63.59 806 GLY B C 1
ATOM 15072 O O . GLY B 1 806 ? -31.547 -18.766 -24.25 1 63.59 806 GLY B O 1
ATOM 15073 N N . HIS B 1 807 ? -30.359 -20.516 -24.844 1 59.06 807 HIS B N 1
ATOM 15074 C CA . HIS B 1 807 ? -31.344 -21.047 -25.766 1 59.06 807 HIS B CA 1
ATOM 15075 C C . HIS B 1 807 ? -32.156 -22.156 -25.109 1 59.06 807 HIS B C 1
ATOM 15077 O O . HIS B 1 807 ? -32.938 -22.859 -25.797 1 59.06 807 HIS B O 1
ATOM 15083 N N . THR B 1 808 ? -31.938 -22.344 -23.938 1 65.81 808 THR B N 1
ATOM 15084 C CA . THR B 1 808 ? -32.75 -23.406 -23.359 1 65.81 808 THR B CA 1
ATOM 15085 C C . THR B 1 808 ? -34.219 -23 -23.312 1 65.81 808 THR B C 1
ATOM 15087 O O . THR B 1 808 ? -34.562 -21.953 -22.75 1 65.81 808 THR B O 1
ATOM 15090 N N . ALA B 1 809 ? -35.062 -23.594 -24.125 1 63.78 809 ALA B N 1
ATOM 15091 C CA . ALA B 1 809 ? -36.469 -23.281 -24.359 1 63.78 809 ALA B CA 1
ATOM 15092 C C . ALA B 1 809 ? -37.281 -23.359 -23.062 1 63.78 809 ALA B C 1
ATOM 15094 O O . ALA B 1 809 ? -38.281 -22.656 -22.906 1 63.78 809 ALA B O 1
ATOM 15095 N N . TRP B 1 810 ? -36.906 -24.172 -22.078 1 79.38 810 TRP B N 1
ATOM 15096 C CA . TRP B 1 810 ? -37.656 -24.297 -20.828 1 79.38 810 TRP B CA 1
ATOM 15097 C C . TRP B 1 810 ? -36.719 -24.562 -19.656 1 79.38 810 TRP B C 1
ATOM 15099 O O . TRP B 1 810 ? -35.594 -25.016 -19.844 1 79.38 810 TRP B O 1
ATOM 15109 N N . GLY B 1 811 ? -37.094 -24.094 -18.5 1 88.12 811 GLY B N 1
ATOM 15110 C CA . GLY B 1 811 ? -36.312 -24.297 -17.281 1 88.12 811 GLY B CA 1
ATOM 15111 C C . GLY B 1 811 ? -35.875 -23 -16.625 1 88.12 811 GLY B C 1
ATOM 15112 O O . GLY B 1 811 ? -36.062 -21.922 -17.188 1 88.12 811 GLY B O 1
ATOM 15113 N N . PRO B 1 812 ? -35.25 -23.234 -15.43 1 90.44 812 PRO B N 1
ATOM 15114 C CA . PRO B 1 812 ? -34.75 -22.047 -14.742 1 90.44 812 PRO B CA 1
ATOM 15115 C C . PRO B 1 812 ? -33.594 -21.391 -15.461 1 90.44 812 PRO B C 1
ATOM 15117 O O . PRO B 1 812 ? -32.812 -22.078 -16.156 1 90.44 812 PRO B O 1
ATOM 15120 N N . ARG B 1 813 ? -33.406 -20.078 -15.266 1 87.19 813 ARG B N 1
ATOM 15121 C CA . ARG B 1 813 ? -32.375 -19.328 -15.93 1 87.19 813 ARG B CA 1
ATOM 15122 C C . ARG B 1 813 ? -31 -19.656 -15.344 1 87.19 813 ARG B C 1
ATOM 15124 O O . ARG B 1 813 ? -29.984 -19.609 -16.047 1 87.19 813 ARG B O 1
ATOM 15131 N N . ALA B 1 814 ? -30.969 -19.922 -14.023 1 89.81 814 ALA B N 1
ATOM 15132 C CA . ALA B 1 814 ? -29.719 -20.234 -13.336 1 89.81 814 ALA B CA 1
ATOM 15133 C C . ALA B 1 814 ? -29.891 -21.453 -12.422 1 89.81 814 ALA B C 1
ATOM 15135 O O . ALA B 1 814 ? -31.016 -21.766 -12 1 89.81 814 ALA B O 1
ATOM 15136 N N . ASP B 1 815 ? -28.828 -22.109 -12.164 1 91.31 815 ASP B N 1
ATOM 15137 C CA . ASP B 1 815 ? -28.891 -23.219 -11.219 1 91.31 815 ASP B CA 1
ATOM 15138 C C . ASP B 1 815 ? -28.859 -22.719 -9.773 1 91.31 815 ASP B C 1
ATOM 15140 O O . ASP B 1 815 ? -28.797 -21.5 -9.539 1 91.31 815 ASP B O 1
ATOM 15144 N N . HIS B 1 816 ? -29.031 -23.594 -8.914 1 90.31 816 HIS B N 1
ATOM 15145 C CA . HIS B 1 816 ? -29 -23.188 -7.516 1 90.31 816 HIS B CA 1
ATOM 15146 C C . HIS B 1 816 ? -27.562 -23.188 -6.973 1 90.31 816 HIS B C 1
ATOM 15148 O O . HIS B 1 816 ? -27.234 -22.391 -6.09 1 90.31 816 HIS B O 1
ATOM 15154 N N . THR B 1 817 ? -26.734 -24.047 -7.418 1 87.94 817 THR B N 1
ATOM 15155 C CA . THR B 1 817 ? -25.375 -24.25 -6.906 1 87.94 817 THR B CA 1
ATOM 15156 C C . THR B 1 817 ? -24.547 -22.984 -7.098 1 87.94 817 THR B C 1
ATOM 15158 O O . THR B 1 817 ? -23.969 -22.469 -6.141 1 87.94 817 THR B O 1
ATOM 15161 N N . THR B 1 818 ? -24.422 -22.453 -8.336 1 83.19 818 THR B N 1
ATOM 15162 C CA . THR B 1 818 ? -23.594 -21.312 -8.68 1 83.19 818 THR B CA 1
ATOM 15163 C C . THR B 1 818 ? -24.438 -20.062 -8.898 1 83.19 818 THR B C 1
ATOM 15165 O O . THR B 1 818 ? -23.906 -18.953 -8.945 1 83.19 818 THR B O 1
ATOM 15168 N N . GLU B 1 819 ? -25.703 -20.297 -9.078 1 86.5 819 GLU B N 1
ATOM 15169 C CA . GLU B 1 819 ? -26.641 -19.219 -9.383 1 86.5 819 GLU B CA 1
ATOM 15170 C C . GLU B 1 819 ? -26.234 -18.469 -10.641 1 86.5 819 GLU B C 1
ATOM 15172 O O . GLU B 1 819 ? -26.328 -17.25 -10.695 1 86.5 819 GLU B O 1
ATOM 15177 N N . THR B 1 820 ? -25.672 -19.219 -11.539 1 84 820 THR B N 1
ATOM 15178 C CA . THR B 1 820 ? -25.297 -18.672 -12.844 1 84 820 THR B CA 1
ATOM 15179 C C . THR B 1 820 ? -25.953 -19.453 -13.969 1 84 820 THR B C 1
ATOM 15181 O O . THR B 1 820 ? -26.422 -20.578 -13.766 1 84 820 THR B O 1
ATOM 15184 N N . ALA B 1 821 ? -25.906 -18.875 -15.164 1 85.75 821 ALA B N 1
ATOM 15185 C CA . ALA B 1 821 ? -26.5 -19.531 -16.328 1 85.75 821 ALA B CA 1
ATOM 15186 C C . ALA B 1 821 ? -25.656 -20.719 -16.781 1 85.75 821 ALA B C 1
ATOM 15188 O O . ALA B 1 821 ? -26.156 -21.641 -17.438 1 85.75 821 ALA B O 1
ATOM 15189 N N . GLN B 1 822 ? -24.453 -20.75 -16.328 1 83.69 822 GLN B N 1
ATOM 15190 C CA . GLN B 1 822 ? -23.547 -21.828 -16.734 1 83.69 822 GLN B CA 1
ATOM 15191 C C . GLN B 1 822 ? -23.734 -23.062 -15.852 1 83.69 822 GLN B C 1
ATOM 15193 O O . GLN B 1 822 ? -23.281 -24.156 -16.203 1 83.69 822 GLN B O 1
ATOM 15198 N N . GLY B 1 823 ? -24.406 -22.906 -14.773 1 88.94 823 GLY B N 1
ATOM 15199 C CA . GLY B 1 823 ? -24.609 -24.031 -13.875 1 88.94 823 GLY B CA 1
ATOM 15200 C C . GLY B 1 823 ? -25.562 -25.078 -14.43 1 88.94 823 GLY B C 1
ATOM 15201 O O . GLY B 1 823 ? -26.406 -24.766 -15.266 1 88.94 823 GLY B O 1
ATOM 15202 N N . HIS B 1 824 ? -25.438 -26.297 -13.977 1 91.75 824 HIS B N 1
ATOM 15203 C CA . HIS B 1 824 ? -26.25 -27.406 -14.453 1 91.75 824 HIS B CA 1
ATOM 15204 C C . HIS B 1 824 ? -27.266 -27.828 -13.406 1 91.75 824 HIS B C 1
ATOM 15206 O O . HIS B 1 824 ? -27.047 -27.672 -12.203 1 91.75 824 HIS B O 1
ATOM 15212 N N . TYR B 1 825 ? -28.422 -28.328 -13.859 1 94.56 825 TYR B N 1
ATOM 15213 C CA . TYR B 1 825 ? -29.484 -28.891 -13.047 1 94.56 825 TYR B CA 1
ATOM 15214 C C . TYR B 1 825 ? -30.25 -29.969 -13.82 1 94.56 825 TYR B C 1
ATOM 15216 O O . TYR B 1 825 ? -30.078 -30.125 -15.031 1 94.56 825 TYR B O 1
ATOM 15224 N N . MET B 1 826 ? -31.031 -30.75 -13.148 1 94.56 826 MET B N 1
ATOM 15225 C CA . MET B 1 826 ? -31.906 -31.734 -13.789 1 94.56 826 MET B CA 1
ATOM 15226 C C . MET B 1 826 ? -33.281 -31.141 -14.039 1 94.56 826 MET B C 1
ATOM 15228 O O . MET B 1 826 ? -33.844 -30.453 -13.172 1 94.56 826 MET B O 1
ATOM 15232 N N . VAL B 1 827 ? -33.812 -31.328 -15.242 1 94.5 827 VAL B N 1
ATOM 15233 C CA . VAL B 1 827 ? -35.094 -30.734 -15.562 1 94.5 827 VAL B CA 1
ATOM 15234 C C . VAL B 1 827 ? -35.938 -31.719 -16.391 1 94.5 827 VAL B C 1
ATOM 15236 O O . VAL B 1 827 ? -35.375 -32.562 -17.125 1 94.5 827 VAL B O 1
ATOM 15239 N N . VAL B 1 828 ? -37.25 -31.688 -16.266 1 93.44 828 VAL B N 1
ATOM 15240 C CA . VAL B 1 828 ? -38.219 -32.438 -17.078 1 93.44 828 VAL B CA 1
ATOM 15241 C C . VAL B 1 828 ? -39.25 -31.484 -17.688 1 93.44 828 VAL B C 1
ATOM 15243 O O . VAL B 1 828 ? -39.719 -30.578 -17.016 1 93.44 828 VAL B O 1
ATOM 15246 N N . ASP B 1 829 ? -39.344 -31.672 -18.984 1 91.88 829 ASP B N 1
ATOM 15247 C CA . ASP B 1 829 ? -40.406 -30.922 -19.688 1 91.88 829 ASP B CA 1
ATOM 15248 C C . ASP B 1 829 ? -41.781 -31.516 -19.406 1 91.88 829 ASP B C 1
ATOM 15250 O O . ASP B 1 829 ? -42.062 -32.656 -19.812 1 91.88 829 ASP B O 1
ATOM 15254 N N . MET B 1 830 ? -42.625 -30.766 -18.781 1 92.44 830 MET B N 1
ATOM 15255 C CA . MET B 1 830 ? -43.938 -31.234 -18.344 1 92.44 830 MET B CA 1
ATOM 15256 C C . MET B 1 830 ? -45 -30.859 -19.344 1 92.44 830 MET B C 1
ATOM 15258 O O . MET B 1 830 ? -46.188 -31.062 -19.094 1 92.44 830 MET B O 1
ATOM 15262 N N . SER B 1 831 ? -44.594 -30.344 -20.484 1 91.25 831 SER B N 1
ATOM 15263 C CA . SER B 1 831 ? -45.562 -29.984 -21.516 1 91.25 831 SER B CA 1
ATOM 15264 C C . SER B 1 831 ? -46.281 -31.219 -22.047 1 91.25 831 SER B C 1
ATOM 15266 O O . SER B 1 831 ? -45.688 -32.312 -22.078 1 91.25 831 SER B O 1
ATOM 15268 N N . PRO B 1 832 ? -47.5 -31.078 -22.562 1 92 832 PRO B N 1
ATOM 15269 C CA . PRO B 1 832 ? -48.281 -32.219 -23.016 1 92 832 PRO B CA 1
ATOM 15270 C C . PRO B 1 832 ? -47.625 -32.969 -24.188 1 92 832 PRO B C 1
ATOM 15272 O O . PRO B 1 832 ? -47.812 -34.188 -24.344 1 92 832 PRO B O 1
ATOM 15275 N N . GLN B 1 833 ? -46.906 -32.312 -25.016 1 89.44 833 GLN B N 1
ATOM 15276 C CA . GLN B 1 833 ? -46.25 -32.969 -26.141 1 89.44 833 GLN B CA 1
ATOM 15277 C C . GLN B 1 833 ? -45.094 -33.844 -25.656 1 89.44 833 GLN B C 1
ATOM 15279 O O . GLN B 1 833 ? -44.812 -34.906 -26.25 1 89.44 833 GLN B O 1
ATOM 15284 N N . ALA B 1 834 ? -44.438 -33.406 -24.5 1 89.69 834 ALA B N 1
ATOM 15285 C CA . ALA B 1 834 ? -43.281 -34.188 -24 1 89.69 834 ALA B CA 1
ATOM 15286 C C . ALA B 1 834 ? -43.75 -35.25 -23 1 89.69 834 ALA B C 1
ATOM 15288 O O . ALA B 1 834 ? -43.25 -36.375 -23 1 89.69 834 ALA B O 1
ATOM 15289 N N . LEU B 1 835 ? -44.719 -34.844 -22.078 1 91.38 835 LEU B N 1
ATOM 15290 C CA . LEU B 1 835 ? -45.25 -35.75 -21.062 1 91.38 835 LEU B CA 1
ATOM 15291 C C . LEU B 1 835 ? -46.75 -35.531 -20.906 1 91.38 835 LEU B C 1
ATOM 15293 O O . LEU B 1 835 ? -47.188 -34.625 -20.219 1 91.38 835 LEU B O 1
ATOM 15297 N N . PRO B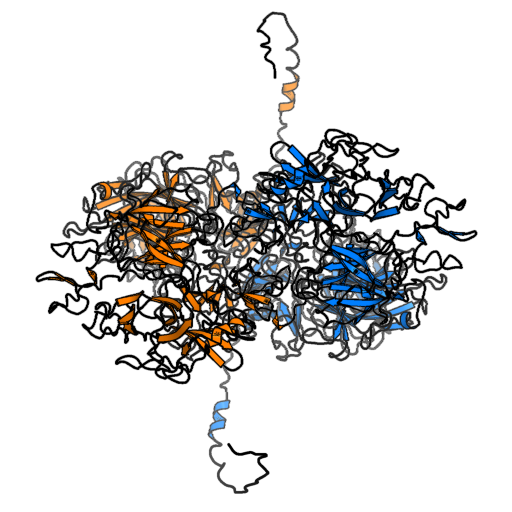 1 836 ? -47.562 -36.469 -21.469 1 91.06 836 PRO B N 1
ATOM 15298 C CA . PRO B 1 836 ? -49 -36.281 -21.406 1 91.06 836 PRO B CA 1
ATOM 15299 C C . PRO B 1 836 ? -49.531 -36.281 -19.984 1 91.06 836 PRO B C 1
ATOM 15301 O O . PRO B 1 836 ? -48.875 -36.75 -19.062 1 91.06 836 PRO B O 1
ATOM 15304 N N . ARG B 1 837 ? -50.781 -35.781 -19.844 1 93.31 837 ARG B N 1
ATOM 15305 C CA . ARG B 1 837 ? -51.406 -35.656 -18.531 1 93.31 837 ARG B CA 1
ATOM 15306 C C . ARG B 1 837 ? -51.469 -37.031 -17.828 1 93.31 837 ARG B C 1
ATOM 15308 O O . ARG B 1 837 ? -51.938 -38 -18.422 1 93.31 837 ARG B O 1
ATOM 15315 N N . GLY B 1 838 ? -51 -37.062 -16.609 1 90.31 838 GLY B N 1
ATOM 15316 C CA . GLY B 1 838 ? -51.094 -38.281 -15.797 1 90.31 838 GLY B CA 1
ATOM 15317 C C . GLY B 1 838 ? -49.875 -39.188 -15.922 1 90.31 838 GLY B C 1
ATOM 15318 O O . GLY B 1 838 ? -49.719 -40.125 -15.133 1 90.31 838 GLY B O 1
ATOM 15319 N N . HIS B 1 839 ? -49.062 -38.938 -16.938 1 91.88 839 HIS B N 1
ATOM 15320 C CA . HIS B 1 839 ? -47.875 -39.75 -17.109 1 91.88 839 HIS B CA 1
ATOM 15321 C C . HIS B 1 839 ? -46.75 -39.344 -16.141 1 91.88 839 HIS B C 1
ATOM 15323 O O . HIS B 1 839 ? -46.781 -38.219 -15.594 1 91.88 839 HIS B O 1
ATOM 15329 N N . ILE B 1 840 ? -45.844 -40.281 -15.883 1 93.25 840 ILE B N 1
ATOM 15330 C CA . ILE B 1 840 ? -44.844 -40.094 -14.828 1 93.25 840 ILE B CA 1
ATOM 15331 C C . ILE B 1 840 ? -43.438 -40.188 -15.43 1 93.25 840 ILE B C 1
ATOM 15333 O O . ILE B 1 840 ? -43.188 -41.031 -16.281 1 93.25 840 ILE B O 1
ATOM 15337 N N . ALA B 1 841 ? -42.625 -39.188 -15.18 1 94.31 841 ALA B N 1
ATOM 15338 C CA . ALA B 1 841 ? -41.188 -39.25 -15.422 1 94.31 841 ALA B CA 1
ATOM 15339 C C . ALA B 1 841 ? -40.406 -39.531 -14.125 1 94.31 841 ALA B C 1
ATOM 15341 O O . ALA B 1 841 ? -40.594 -38.781 -13.148 1 94.31 841 ALA B O 1
ATOM 15342 N N . SER B 1 842 ? -39.531 -40.531 -14.156 1 94.81 842 SER B N 1
ATOM 15343 C CA . SER B 1 842 ? -38.875 -40.938 -12.922 1 94.81 842 SER B CA 1
ATOM 15344 C C . SER B 1 842 ? -37.344 -40.688 -13 1 94.81 842 SER B C 1
ATOM 15346 O O . SER B 1 842 ? -36.75 -40.906 -14.047 1 94.81 842 SER B O 1
ATOM 15348 N N . LEU B 1 843 ? -36.781 -40.125 -11.969 1 95.19 843 LEU B N 1
ATOM 15349 C CA . LEU B 1 843 ? -35.344 -40 -11.719 1 95.19 843 LEU B CA 1
ATOM 15350 C C . LEU B 1 843 ? -34.906 -40.844 -10.516 1 95.19 843 LEU B C 1
ATOM 15352 O O . LEU B 1 843 ? -35.375 -40.594 -9.398 1 95.19 843 LEU B O 1
ATOM 15356 N N . ILE B 1 844 ? -34.062 -41.844 -10.703 1 94.56 844 ILE B N 1
ATOM 15357 C CA . ILE B 1 844 ? -33.75 -42.844 -9.672 1 94.56 844 ILE B CA 1
ATOM 15358 C C . ILE B 1 844 ? -32.281 -42.75 -9.297 1 94.56 844 ILE B C 1
ATOM 15360 O O . ILE B 1 844 ? -31.406 -42.75 -10.172 1 94.56 844 ILE B O 1
ATOM 15364 N N . SER B 1 845 ? -32.031 -42.75 -7.965 1 94.06 845 SER B N 1
ATOM 15365 C CA . SER B 1 845 ? -30.656 -42.688 -7.488 1 94.06 845 SER B CA 1
ATOM 15366 C C . SER B 1 845 ? -30.016 -44.062 -7.465 1 94.06 845 SER B C 1
ATOM 15368 O O . SER B 1 845 ? -30.719 -45.094 -7.609 1 94.06 845 SER B O 1
ATOM 15370 N N . GLU B 1 846 ? -28.672 -44.062 -7.309 1 91.5 846 GLU B N 1
ATOM 15371 C CA . GLU B 1 846 ? -28.016 -45.312 -6.973 1 91.5 846 GLU B CA 1
ATOM 15372 C C . GLU B 1 846 ? -28.328 -45.75 -5.543 1 91.5 846 GLU B C 1
ATOM 15374 O O . GLU B 1 846 ? -29.031 -45.031 -4.816 1 91.5 846 GLU B O 1
ATOM 15379 N N . GLU B 1 847 ? -27.859 -46.844 -5.211 1 92.5 847 GLU B N 1
ATOM 15380 C CA . GLU B 1 847 ? -28.172 -47.375 -3.893 1 92.5 847 GLU B CA 1
ATOM 15381 C C . GLU B 1 847 ? -27.406 -46.656 -2.799 1 92.5 847 GLU B C 1
ATOM 15383 O O . GLU B 1 847 ? -26.188 -46.469 -2.908 1 92.5 847 GLU B O 1
ATOM 15388 N N . HIS B 1 848 ? -28.172 -46.188 -1.759 1 94 848 HIS B N 1
ATOM 15389 C CA . HIS B 1 848 ? -27.562 -45.562 -0.573 1 94 848 HIS B CA 1
ATOM 15390 C C . HIS B 1 848 ? -27.281 -46.625 0.491 1 94 848 HIS B C 1
ATOM 15392 O O . HIS B 1 848 ? -27.953 -47.656 0.55 1 94 848 HIS B O 1
ATOM 15398 N N . ARG B 1 849 ? -26.297 -46.281 1.292 1 90.06 849 ARG B N 1
ATOM 15399 C CA . ARG B 1 849 ? -26.016 -47.156 2.434 1 90.06 849 ARG B CA 1
ATOM 15400 C C . ARG B 1 849 ? -27.141 -47.125 3.455 1 90.06 849 ARG B C 1
ATOM 15402 O O . ARG B 1 849 ? -27.844 -46.094 3.57 1 90.06 849 ARG B O 1
ATOM 15409 N N . PRO B 1 850 ? -27.281 -48.219 4.164 1 91.25 850 PRO B N 1
ATOM 15410 C CA . PRO B 1 850 ? -28.266 -48.188 5.246 1 91.25 850 PRO B CA 1
ATOM 15411 C C . PRO B 1 850 ? -27.953 -47.125 6.289 1 91.25 850 PRO B C 1
ATOM 15413 O O . PRO B 1 850 ? -26.797 -46.875 6.582 1 91.25 850 PRO B O 1
ATOM 15416 N N . LEU B 1 851 ? -28.984 -46.5 6.793 1 92 851 LEU B N 1
ATOM 15417 C CA . LEU B 1 851 ? -28.844 -45.406 7.738 1 92 851 LEU B CA 1
ATOM 15418 C C . LEU B 1 851 ? -28.969 -45.906 9.172 1 92 851 LEU B C 1
ATOM 15420 O O . LEU B 1 851 ? -29.953 -46.531 9.523 1 92 851 LEU B O 1
ATOM 15424 N N . ALA B 1 852 ? -28 -45.688 9.961 1 88.44 852 ALA B N 1
ATOM 15425 C CA . ALA B 1 852 ? -28.047 -46.031 11.383 1 88.44 852 ALA B CA 1
ATOM 15426 C C . ALA B 1 852 ? -29.016 -45.125 12.133 1 88.44 852 ALA B C 1
ATOM 15428 O O . ALA B 1 852 ? -29.609 -45.562 13.141 1 88.44 852 ALA B O 1
ATOM 15429 N N . GLN B 1 853 ? -29.125 -43.938 11.789 1 89.56 853 GLN B N 1
ATOM 15430 C CA . GLN B 1 853 ? -30.031 -42.938 12.359 1 89.56 853 GLN B CA 1
ATOM 15431 C C . GLN B 1 853 ? -30.812 -42.219 11.266 1 89.56 853 GLN B C 1
ATOM 15433 O O . GLN B 1 853 ? -30.422 -42.25 10.094 1 89.56 853 GLN B O 1
ATOM 15438 N N . PRO B 1 854 ? -31.922 -41.656 11.758 1 89.69 854 PRO B N 1
ATOM 15439 C CA . PRO B 1 854 ? -32.688 -40.906 10.758 1 89.69 854 PRO B CA 1
ATOM 15440 C C . PRO B 1 854 ? -31.875 -39.812 10.109 1 89.69 854 PRO B C 1
ATOM 15442 O O . PRO B 1 854 ? -31.047 -39.188 10.766 1 89.69 854 PRO B O 1
ATOM 15445 N N . ALA B 1 855 ? -32.094 -39.75 8.82 1 93.69 855 ALA B N 1
ATOM 15446 C CA . ALA B 1 855 ? -31.391 -38.719 8.055 1 93.69 855 ALA B CA 1
ATOM 15447 C C . ALA B 1 855 ? -32.375 -37.781 7.359 1 93.69 855 ALA B C 1
ATOM 15449 O O . ALA B 1 855 ? -33.562 -38.062 7.316 1 93.69 855 ALA B O 1
ATOM 15450 N N . CYS B 1 856 ? -31.875 -36.688 7.023 1 93.62 856 CYS B N 1
ATOM 15451 C CA . CYS B 1 856 ? -32.688 -35.719 6.312 1 93.62 856 CYS B CA 1
ATOM 15452 C C . CYS B 1 856 ? -32.188 -35.531 4.879 1 93.62 856 CYS B C 1
ATOM 15454 O O . CYS B 1 856 ? -31.016 -35.219 4.656 1 93.62 856 CYS B O 1
ATOM 15456 N N . LEU B 1 857 ? -33.094 -35.812 3.957 1 95 857 LEU B N 1
ATOM 15457 C CA . LEU B 1 857 ? -32.781 -35.531 2.559 1 95 857 LEU B CA 1
ATOM 15458 C C . LEU B 1 857 ? -33.25 -34.125 2.16 1 95 857 LEU B C 1
ATOM 15460 O O . LEU B 1 857 ? -34.438 -33.844 2.244 1 95 857 LEU B O 1
ATOM 15464 N N . ILE B 1 858 ? -32.281 -33.344 1.781 1 94.06 858 ILE B N 1
ATOM 15465 C CA . ILE B 1 858 ? -32.562 -31.969 1.358 1 94.06 858 ILE B CA 1
ATOM 15466 C C . ILE B 1 858 ? -32.312 -31.828 -0.138 1 94.06 858 ILE B C 1
ATOM 15468 O O . ILE B 1 858 ? -31.344 -32.375 -0.662 1 94.06 858 ILE B O 1
ATOM 15472 N N . PHE B 1 859 ? -33.219 -31.141 -0.859 1 95.56 859 PHE B N 1
ATOM 15473 C CA . PHE B 1 859 ? -33.031 -30.859 -2.279 1 95.56 859 PHE B CA 1
ATOM 15474 C C . PHE B 1 859 ? -33.688 -29.547 -2.666 1 95.56 859 PHE B C 1
ATOM 15476 O O . PHE B 1 859 ? -34.594 -29.062 -1.977 1 95.56 859 PHE B O 1
ATOM 15483 N N . TRP B 1 860 ? -33.156 -29 -3.709 1 95.75 860 TRP B N 1
ATOM 15484 C CA . TRP B 1 860 ? -33.75 -27.766 -4.223 1 95.75 860 TRP B CA 1
ATOM 15485 C C . TRP B 1 860 ? -34.531 -28.031 -5.508 1 95.75 860 TRP B C 1
ATOM 15487 O O . TRP B 1 860 ? -34.062 -28.781 -6.375 1 95.75 860 TRP B O 1
ATOM 15497 N N . TYR B 1 861 ? -35.719 -27.484 -5.602 1 95.75 861 TYR B N 1
ATOM 15498 C CA . TYR B 1 861 ? -36.531 -27.688 -6.781 1 95.75 861 TYR B CA 1
ATOM 15499 C C . TYR B 1 861 ? -37.062 -26.344 -7.324 1 95.75 861 TYR B C 1
ATOM 15501 O O . TYR B 1 861 ? -37.062 -25.344 -6.605 1 95.75 861 TYR B O 1
ATOM 15509 N N . HIS B 1 862 ? -37.312 -26.312 -8.547 1 94.81 862 HIS B N 1
ATOM 15510 C CA . HIS B 1 862 ? -37.844 -25.156 -9.258 1 94.81 862 HIS B CA 1
ATOM 15511 C C . HIS B 1 862 ? -39.031 -25.547 -10.148 1 94.81 862 HIS B C 1
ATOM 15513 O O . HIS B 1 862 ? -38.906 -26.484 -10.945 1 94.81 862 HIS B O 1
ATOM 15519 N N . LEU B 1 863 ? -40.125 -24.875 -9.953 1 94.44 863 LEU B N 1
ATOM 15520 C CA . LEU B 1 863 ? -41.344 -25.141 -10.727 1 94.44 863 LEU B CA 1
ATOM 15521 C C . LEU B 1 863 ? -41.656 -23.984 -11.656 1 94.44 863 LEU B C 1
ATOM 15523 O O . LEU B 1 863 ? -41.406 -22.828 -11.32 1 94.44 863 LEU B O 1
ATOM 15527 N N . SER B 1 864 ? -42.25 -24.328 -12.75 1 91.94 864 SER B N 1
ATOM 15528 C CA . SER B 1 864 ? -42.656 -23.266 -13.664 1 91.94 864 SER B CA 1
ATOM 15529 C C . SER B 1 864 ? -43.75 -22.406 -13.055 1 91.94 864 SER B C 1
ATOM 15531 O O . SER B 1 864 ? -44.406 -22.812 -12.094 1 91.94 864 SER B O 1
ATOM 15533 N N . LEU B 1 865 ? -43.938 -21.203 -13.578 1 88.31 865 LEU B N 1
ATOM 15534 C CA . LEU B 1 865 ? -44.906 -20.234 -13.055 1 88.31 865 LEU B CA 1
ATOM 15535 C C . LEU B 1 865 ? -46.312 -20.844 -13.039 1 88.31 865 LEU B C 1
ATOM 15537 O O . LEU B 1 865 ? -47.031 -20.672 -12.062 1 88.31 865 LEU B O 1
ATOM 15541 N N . GLN B 1 866 ? -46.594 -21.531 -14.172 1 88.12 866 GLN B N 1
ATOM 15542 C CA . GLN B 1 866 ? -47.844 -22.266 -14.195 1 88.12 866 GLN B CA 1
ATOM 15543 C C . GLN B 1 866 ? -47.688 -23.672 -13.617 1 88.12 866 GLN B C 1
ATOM 15545 O O . GLN B 1 866 ? -46.625 -24.297 -13.797 1 88.12 866 GLN B O 1
ATOM 15550 N N . ASN B 1 867 ? -48.625 -24.109 -12.867 1 86.81 867 ASN B N 1
ATOM 15551 C CA . ASN B 1 867 ? -48.531 -25.391 -12.18 1 86.81 867 ASN B CA 1
ATOM 15552 C C . ASN B 1 867 ? -48.188 -26.531 -13.141 1 86.81 867 ASN B C 1
ATOM 15554 O O . ASN B 1 867 ? -49 -26.922 -13.969 1 86.81 867 ASN B O 1
ATOM 15558 N N . PRO B 1 868 ? -47.094 -27.016 -13.031 1 90.88 868 PRO B N 1
ATOM 15559 C CA . PRO B 1 868 ? -46.625 -28.047 -13.969 1 90.88 868 PRO B CA 1
ATOM 15560 C C . PRO B 1 868 ? -47.156 -29.422 -13.625 1 90.88 868 PRO B C 1
ATOM 15562 O O . PRO B 1 868 ? -47.156 -30.328 -14.461 1 90.88 868 PRO B O 1
ATOM 15565 N N . GLY B 1 869 ? -47.594 -29.609 -12.414 1 93.44 869 GLY B N 1
ATOM 15566 C CA . GLY B 1 869 ? -47.969 -30.922 -11.914 1 93.44 869 GLY B CA 1
ATOM 15567 C C . GLY B 1 869 ? -47.5 -31.188 -10.5 1 93.44 869 GLY B C 1
ATOM 15568 O O . GLY B 1 869 ? -47.562 -30.312 -9.633 1 93.44 869 GLY B O 1
ATOM 15569 N N . THR B 1 870 ? -47.156 -32.5 -10.281 1 95.44 870 THR B N 1
ATOM 15570 C CA . THR B 1 870 ? -46.781 -32.875 -8.914 1 95.44 870 THR B CA 1
ATOM 15571 C C . THR B 1 870 ? -45.406 -33.562 -8.883 1 95.44 870 THR B C 1
ATOM 15573 O O . THR B 1 870 ? -45.125 -34.406 -9.711 1 95.44 870 THR B O 1
ATOM 15576 N N . LEU B 1 871 ? -44.531 -33.062 -8.031 1 95.75 871 LEU B N 1
ATOM 15577 C CA . LEU B 1 871 ? -43.281 -33.719 -7.742 1 95.75 871 LEU B CA 1
ATOM 15578 C C . LEU B 1 871 ? -43.406 -34.625 -6.527 1 95.75 871 LEU B C 1
ATOM 15580 O O . LEU B 1 871 ? -43.719 -34.156 -5.43 1 95.75 871 LEU B O 1
ATOM 15584 N N . GLN B 1 872 ? -43.156 -35.844 -6.719 1 96.31 872 GLN B N 1
ATOM 15585 C CA . GLN B 1 872 ? -43.219 -36.812 -5.641 1 96.31 872 GLN B CA 1
ATOM 15586 C C . GLN B 1 872 ? -41.844 -37.438 -5.352 1 96.31 872 GLN B C 1
ATOM 15588 O O . GLN B 1 872 ? -41.062 -37.625 -6.27 1 96.31 872 GLN B O 1
ATOM 15593 N N . VAL B 1 873 ? -41.625 -37.656 -4.086 1 96.62 873 VAL B N 1
ATOM 15594 C CA . VAL B 1 873 ? -40.375 -38.281 -3.664 1 96.62 873 VAL B CA 1
ATOM 15595 C C . VAL B 1 873 ? -40.688 -39.625 -2.996 1 96.62 873 VAL B C 1
ATOM 15597 O O . VAL B 1 873 ? -41.531 -39.688 -2.098 1 96.62 873 VAL B O 1
ATOM 15600 N N . HIS B 1 874 ? -40.062 -40.625 -3.477 1 95.88 874 HIS B N 1
ATOM 15601 C CA . HIS B 1 874 ? -40.25 -41.969 -2.934 1 95.88 874 HIS B CA 1
ATOM 15602 C C . HIS B 1 874 ? -38.938 -42.531 -2.412 1 95.88 874 HIS B C 1
ATOM 15604 O O . HIS B 1 874 ? -37.844 -42.219 -2.947 1 95.88 874 HIS B O 1
ATOM 15610 N N . VAL B 1 875 ? -39.094 -43.281 -1.358 1 95.25 875 VAL B N 1
ATOM 15611 C CA . VAL B 1 875 ? -37.969 -44.062 -0.847 1 95.25 875 VAL B CA 1
ATOM 15612 C C . VAL B 1 875 ? -38.188 -45.562 -1.104 1 95.25 875 VAL B C 1
ATOM 15614 O O . VAL B 1 875 ? -39.219 -46.094 -0.71 1 95.25 875 VAL B O 1
ATOM 15617 N N . GLU B 1 876 ? -37.188 -46.062 -1.862 1 93.88 876 GLU B N 1
ATOM 15618 C CA . GLU B 1 876 ? -37.312 -47.469 -2.223 1 93.88 876 GLU B CA 1
ATOM 15619 C C . GLU B 1 876 ? -36.312 -48.344 -1.446 1 93.88 876 GLU B C 1
ATOM 15621 O O . GLU B 1 876 ? -35.094 -48.281 -1.694 1 93.88 876 GLU B O 1
ATOM 15626 N N . GLU B 1 877 ? -36.719 -49.062 -0.578 1 90.38 877 GLU B N 1
ATOM 15627 C CA . GLU B 1 877 ? -35.969 -50.094 0.099 1 90.38 877 GLU B CA 1
ATOM 15628 C C . GLU B 1 877 ? -36.438 -51.5 -0.329 1 90.38 877 GLU B C 1
ATOM 15630 O O . GLU B 1 877 ? -36.438 -51.812 -1.521 1 90.38 877 GLU B O 1
ATOM 15635 N N . ALA B 1 878 ? -37.094 -52.312 0.547 1 83.62 878 ALA B N 1
ATOM 15636 C CA . ALA B 1 878 ? -37.781 -53.531 0.17 1 83.62 878 ALA B CA 1
ATOM 15637 C C . ALA B 1 878 ? -39.188 -53.188 -0.398 1 83.62 878 ALA B C 1
ATOM 15639 O O . ALA B 1 878 ? -39.656 -53.875 -1.312 1 83.62 878 ALA B O 1
ATOM 15640 N N . ARG B 1 879 ? -39.656 -52.094 0.108 1 86.75 879 ARG B N 1
ATOM 15641 C CA . ARG B 1 879 ? -40.938 -51.562 -0.366 1 86.75 879 ARG B CA 1
ATOM 15642 C C . ARG B 1 879 ? -40.812 -50.094 -0.747 1 86.75 879 ARG B C 1
ATOM 15644 O O . ARG B 1 879 ? -39.969 -49.375 -0.192 1 86.75 879 ARG B O 1
ATOM 15651 N N . ARG B 1 880 ? -41.562 -49.688 -1.688 1 92.44 880 ARG B N 1
ATOM 15652 C CA . ARG B 1 880 ? -41.594 -48.312 -2.143 1 92.44 880 ARG B CA 1
ATOM 15653 C C . ARG B 1 880 ? -42.562 -47.5 -1.312 1 92.44 880 ARG B C 1
ATOM 15655 O O . ARG B 1 880 ? -43.719 -47.875 -1.142 1 92.44 880 ARG B O 1
ATOM 15662 N N . ARG B 1 881 ? -42.125 -46.375 -0.7 1 93.56 881 ARG B N 1
ATOM 15663 C CA . ARG B 1 881 ? -42.938 -45.469 0.116 1 93.56 881 ARG B CA 1
ATOM 15664 C C . ARG B 1 881 ? -42.812 -44.031 -0.362 1 93.56 881 ARG B C 1
ATOM 15666 O O . ARG B 1 881 ? -41.719 -43.531 -0.595 1 93.56 881 ARG B O 1
ATOM 15673 N N . GLN B 1 882 ? -43.969 -43.438 -0.557 1 93.88 882 GLN B N 1
ATOM 15674 C CA . GLN B 1 882 ? -44 -42 -0.868 1 93.88 882 GLN B CA 1
ATOM 15675 C C . GLN B 1 882 ? -43.781 -41.156 0.387 1 93.88 882 GLN B C 1
ATOM 15677 O O . GLN B 1 882 ? -44.531 -41.281 1.357 1 93.88 882 GLN B O 1
ATOM 15682 N N . VAL B 1 883 ? -42.875 -40.344 0.363 1 93.81 883 VAL B N 1
ATOM 15683 C CA . VAL B 1 883 ? -42.5 -39.625 1.58 1 93.81 883 VAL B CA 1
ATOM 15684 C C . VAL B 1 883 ? -42.812 -38.125 1.407 1 93.81 883 VAL B C 1
ATOM 15686 O O . VAL B 1 883 ? -42.938 -37.406 2.391 1 93.81 883 VAL B O 1
ATOM 15689 N N . LEU B 1 884 ? -42.906 -37.656 0.198 1 94.69 884 LEU B N 1
ATOM 15690 C CA . LEU B 1 884 ? -43.188 -36.25 -0.04 1 94.69 884 LEU B CA 1
ATOM 15691 C C . LEU B 1 884 ? -43.938 -36.062 -1.351 1 94.69 884 LEU B C 1
ATOM 15693 O O . LEU B 1 884 ? -43.719 -36.812 -2.307 1 94.69 884 LEU B O 1
ATOM 15697 N N . SER B 1 885 ? -44.844 -35.094 -1.422 1 95.38 885 SER B N 1
ATOM 15698 C CA . SER B 1 885 ? -45.562 -34.719 -2.619 1 95.38 885 SER B CA 1
ATOM 15699 C C . SER B 1 885 ? -45.75 -33.188 -2.684 1 95.38 885 SER B C 1
ATOM 15701 O O . SER B 1 885 ? -46.281 -32.594 -1.76 1 95.38 885 SER B O 1
ATOM 15703 N N . ILE B 1 886 ? -45.25 -32.625 -3.66 1 93.94 886 ILE B N 1
ATOM 15704 C CA . ILE B 1 886 ? -45.312 -31.188 -3.816 1 93.94 886 ILE B CA 1
ATOM 15705 C C . ILE B 1 886 ? -46.125 -30.828 -5.047 1 93.94 886 ILE B C 1
ATOM 15707 O O . ILE B 1 886 ? -45.812 -31.234 -6.164 1 93.94 886 ILE B O 1
ATOM 15711 N N . SER B 1 887 ? -47.219 -30.188 -4.844 1 91 887 SER B N 1
ATOM 15712 C CA . SER B 1 887 ? -48.031 -29.656 -5.914 1 91 887 SER B CA 1
ATOM 15713 C C . SER B 1 887 ? -48.344 -28.172 -5.68 1 91 887 SER B C 1
ATOM 15715 O O . SER B 1 887 ? -49.125 -27.828 -4.789 1 91 887 SER B O 1
ATOM 15717 N N . ALA B 1 888 ? -47.656 -27.297 -6.145 1 83.75 888 ALA B N 1
ATOM 15718 C CA . ALA B 1 888 ? -47.844 -25.875 -5.922 1 83.75 888 ALA B CA 1
ATOM 15719 C C . ALA B 1 888 ? -47.469 -25.062 -7.172 1 83.75 888 ALA B C 1
ATOM 15721 O O . ALA B 1 888 ? -46.938 -25.625 -8.141 1 83.75 888 ALA B O 1
ATOM 15722 N N . HIS B 1 889 ? -47.969 -23.828 -7.129 1 82.06 889 HIS B N 1
ATOM 15723 C CA . HIS B 1 889 ? -47.5 -22.891 -8.156 1 82.06 889 HIS B CA 1
ATOM 15724 C C . HIS B 1 889 ? -46.031 -22.516 -7.941 1 82.06 889 HIS B C 1
ATOM 15726 O O . HIS B 1 889 ? -45.594 -22.375 -6.805 1 82.06 889 HIS B O 1
ATOM 15732 N N . GLY B 1 890 ? -45.438 -22.625 -9.094 1 82.94 890 GLY B N 1
ATOM 15733 C CA . GLY B 1 890 ? -44 -22.297 -8.977 1 82.94 890 GLY B CA 1
ATOM 15734 C C . GLY B 1 890 ? -43.75 -20.812 -8.961 1 82.94 890 GLY B C 1
ATOM 15735 O O . GLY B 1 890 ? -44.594 -20.016 -8.578 1 82.94 890 GLY B O 1
ATOM 15736 N N . GLY B 1 891 ? -42.531 -20.375 -9.078 1 81.25 891 GLY B N 1
ATOM 15737 C CA . GLY B 1 891 ? -42.062 -19.016 -9.094 1 81.25 891 GLY B CA 1
ATOM 15738 C C . GLY B 1 891 ? -40.656 -18.891 -9.68 1 81.25 891 GLY B C 1
ATOM 15739 O O . GLY B 1 891 ? -40.188 -19.781 -10.383 1 81.25 891 GLY B O 1
ATOM 15740 N N . PHE B 1 892 ? -40.094 -17.766 -9.414 1 82.75 892 PHE B N 1
ATOM 15741 C CA . PHE B 1 892 ? -38.812 -17.484 -10.047 1 82.75 892 PHE B CA 1
ATOM 15742 C C . PHE B 1 892 ? -37.656 -17.969 -9.18 1 82.75 892 PHE B C 1
ATOM 15744 O O . PHE B 1 892 ? -36.5 -18.078 -9.656 1 82.75 892 PHE B O 1
ATOM 15751 N N . ALA B 1 893 ? -37.969 -18.328 -8.008 1 88.75 893 ALA B N 1
ATOM 15752 C CA . ALA B 1 893 ? -36.875 -18.703 -7.098 1 88.75 893 ALA B CA 1
ATOM 15753 C C . ALA B 1 893 ? -36.844 -20.219 -6.902 1 88.75 893 ALA B C 1
ATOM 15755 O O . ALA B 1 893 ? -37.844 -20.906 -7.055 1 88.75 893 ALA B O 1
ATOM 15756 N N . TRP B 1 894 ? -35.625 -20.766 -6.648 1 92.81 894 TRP B N 1
ATOM 15757 C CA . TRP B 1 894 ? -35.469 -22.141 -6.191 1 92.81 894 TRP B CA 1
ATOM 15758 C C . TRP B 1 894 ? -36.031 -22.312 -4.781 1 92.81 894 TRP B C 1
ATOM 15760 O O . TRP B 1 894 ? -35.875 -21.438 -3.932 1 92.81 894 TRP B O 1
ATOM 15770 N N . ARG B 1 895 ? -36.656 -23.406 -4.605 1 93.31 895 ARG B N 1
ATOM 15771 C CA . ARG B 1 895 ? -37.25 -23.688 -3.303 1 93.31 895 ARG B CA 1
ATOM 15772 C C . ARG B 1 895 ? -36.625 -24.938 -2.674 1 93.31 895 ARG B C 1
ATOM 15774 O O . ARG B 1 895 ? -36.094 -25.797 -3.381 1 93.31 895 ARG B O 1
ATOM 15781 N N . LEU B 1 896 ? -36.688 -24.969 -1.36 1 94.31 896 LEU B N 1
ATOM 15782 C CA . LEU B 1 896 ? -36.062 -26.047 -0.623 1 94.31 896 LEU B CA 1
ATOM 15783 C C . LEU B 1 896 ? -37.062 -27.094 -0.208 1 94.31 896 LEU B C 1
ATOM 15785 O O . LEU B 1 896 ? -38.125 -26.766 0.321 1 94.31 896 LEU B O 1
ATOM 15789 N N . GLY B 1 897 ? -36.781 -28.344 -0.58 1 93.38 897 GLY B N 1
ATOM 15790 C CA . GLY B 1 897 ? -37.5 -29.5 -0.085 1 93.38 897 GLY B CA 1
ATOM 15791 C C . GLY B 1 897 ? -36.719 -30.328 0.899 1 93.38 897 GLY B C 1
ATOM 15792 O O . GLY B 1 897 ? -35.5 -30.453 0.764 1 93.38 897 GLY B O 1
ATOM 15793 N N . SER B 1 898 ? -37.375 -30.812 1.934 1 93.81 898 SER B N 1
ATOM 15794 C CA . SER B 1 898 ? -36.719 -31.672 2.908 1 93.81 898 SER B CA 1
ATOM 15795 C C . SER B 1 898 ? -37.625 -32.812 3.354 1 93.81 898 SER B C 1
ATOM 15797 O O . SER B 1 898 ? -38.844 -32.656 3.473 1 93.81 898 SER B O 1
ATOM 15799 N N . VAL B 1 899 ? -36.969 -33.969 3.514 1 94 899 VAL B N 1
ATOM 15800 C CA . VAL B 1 899 ? -37.75 -35.156 3.924 1 94 899 VAL B CA 1
ATOM 15801 C C . VAL B 1 899 ? -36.906 -36 4.895 1 94 899 VAL B C 1
ATOM 15803 O O . VAL B 1 899 ? -35.719 -36.219 4.664 1 94 899 VAL B O 1
ATOM 15806 N N . ASP B 1 900 ? -37.625 -36.375 5.973 1 93.31 900 ASP B N 1
ATOM 15807 C CA . ASP B 1 900 ? -36.969 -37.312 6.883 1 93.31 900 ASP B CA 1
ATOM 15808 C C . ASP B 1 900 ? -36.938 -38.719 6.297 1 93.31 900 ASP B C 1
ATOM 15810 O O . ASP B 1 900 ? -37.938 -39.219 5.805 1 93.31 900 ASP B O 1
ATOM 15814 N N . VAL B 1 901 ? -35.781 -39.344 6.328 1 93.56 901 VAL B N 1
ATOM 15815 C CA . VAL B 1 901 ? -35.625 -40.656 5.754 1 93.56 901 VAL B CA 1
ATOM 15816 C C . VAL B 1 901 ? -35.125 -41.625 6.82 1 93.56 901 VAL B C 1
ATOM 15818 O O . VAL B 1 901 ? -34.188 -41.312 7.578 1 93.56 901 VAL B O 1
ATOM 15821 N N . GLN B 1 902 ? -35.781 -42.75 6.906 1 90.56 902 GLN B N 1
ATOM 15822 C CA . GLN B 1 902 ? -35.312 -43.875 7.715 1 90.56 902 GLN B CA 1
ATOM 15823 C C . GLN B 1 902 ? -35.312 -45.156 6.895 1 90.56 902 GLN B C 1
ATOM 15825 O O . GLN B 1 902 ? -36.312 -45.562 6.328 1 90.56 902 GLN B O 1
ATOM 15830 N N . ALA B 1 903 ? -34.062 -45.656 6.688 1 91.69 903 ALA B N 1
ATOM 15831 C CA . ALA B 1 903 ? -33.906 -46.875 5.902 1 91.69 903 ALA B CA 1
ATOM 15832 C C . ALA B 1 903 ? -32.906 -47.844 6.562 1 91.69 903 ALA B C 1
ATOM 15834 O O . ALA B 1 903 ? -31.719 -47.5 6.691 1 91.69 903 ALA B O 1
ATOM 15835 N N . GLU B 1 904 ? -33.281 -49.031 6.941 1 89.19 904 GLU B N 1
ATOM 15836 C CA . GLU B 1 904 ? -32.406 -49.969 7.633 1 89.19 904 GLU B CA 1
ATOM 15837 C C . GLU B 1 904 ? -31.578 -50.781 6.645 1 89.19 904 GLU B C 1
ATOM 15839 O O . GLU B 1 904 ? -30.578 -51.406 7.02 1 89.19 904 GLU B O 1
ATOM 15844 N N . GLN B 1 905 ? -32.062 -50.844 5.402 1 90.75 905 GLN B N 1
ATOM 15845 C CA . GLN B 1 905 ? -31.328 -51.531 4.34 1 90.75 905 GLN B CA 1
ATOM 15846 C C . GLN B 1 905 ? -30.906 -50.531 3.244 1 90.75 905 GLN B C 1
ATOM 15848 O O . GLN B 1 905 ? -31.156 -49.344 3.354 1 90.75 905 GLN B O 1
ATOM 15853 N N . ALA B 1 906 ? -30.172 -51.156 2.252 1 93.38 906 ALA B N 1
ATOM 15854 C CA . ALA B 1 906 ? -29.828 -50.344 1.098 1 93.38 906 ALA B CA 1
ATOM 15855 C C . ALA B 1 906 ? -31.078 -49.75 0.443 1 93.38 906 ALA B C 1
ATOM 15857 O O . ALA B 1 906 ? -32.094 -50.438 0.338 1 93.38 906 ALA B O 1
ATOM 15858 N N . TRP B 1 907 ? -31.094 -48.531 0.159 1 94.56 907 TRP B N 1
ATOM 15859 C CA . TRP B 1 907 ? -32.281 -47.875 -0.338 1 94.56 907 TRP B CA 1
ATOM 15860 C C . TRP B 1 907 ? -31.938 -46.906 -1.474 1 94.56 907 TRP B C 1
ATOM 15862 O O . TRP B 1 907 ? -30.766 -46.656 -1.737 1 94.56 907 TRP B O 1
ATOM 15872 N N . ARG B 1 908 ? -33 -46.562 -2.203 1 95.06 908 ARG B N 1
ATOM 15873 C CA . ARG B 1 908 ? -32.906 -45.594 -3.293 1 95.06 908 ARG B CA 1
ATOM 15874 C C . ARG B 1 908 ? -33.938 -44.5 -3.16 1 95.06 908 ARG B C 1
ATOM 15876 O O . ARG B 1 908 ? -35 -44.719 -2.535 1 95.06 908 ARG B O 1
ATOM 15883 N N . VAL B 1 909 ? -33.562 -43.375 -3.553 1 95.19 909 VAL B N 1
ATOM 15884 C CA . VAL B 1 909 ? -34.562 -42.281 -3.637 1 95.19 909 VAL B CA 1
ATOM 15885 C C . VAL B 1 909 ? -35.062 -42.156 -5.074 1 95.19 909 VAL B C 1
ATOM 15887 O O . VAL B 1 909 ? -34.281 -42.25 -6.02 1 95.19 909 VAL B O 1
ATOM 15890 N N . VAL B 1 910 ? -36.344 -42 -5.27 1 95.5 910 VAL B N 1
ATOM 15891 C CA . VAL B 1 910 ? -36.938 -41.844 -6.586 1 95.5 910 VAL B CA 1
ATOM 15892 C C . VAL B 1 910 ? -37.75 -40.562 -6.637 1 95.5 910 VAL B C 1
ATOM 15894 O O . VAL B 1 910 ? -38.688 -40.375 -5.848 1 95.5 910 VAL B O 1
ATOM 15897 N N . PHE B 1 911 ? -37.344 -39.719 -7.492 1 96.12 911 PHE B N 1
ATOM 15898 C CA . PHE B 1 911 ? -38.156 -38.531 -7.781 1 96.12 911 PHE B CA 1
ATOM 15899 C C . PHE B 1 911 ? -39.094 -38.781 -8.953 1 96.12 911 PHE B C 1
ATOM 15901 O O . PHE B 1 911 ? -38.656 -39.188 -10.031 1 96.12 911 PHE B O 1
ATOM 15908 N N . GLU B 1 912 ? -40.344 -38.469 -8.758 1 95.12 912 GLU B N 1
ATOM 15909 C CA . GLU B 1 912 ? -41.312 -38.656 -9.82 1 95.12 912 GLU B CA 1
ATOM 15910 C C . GLU B 1 912 ? -42.062 -37.375 -10.125 1 95.12 912 GLU B C 1
ATOM 15912 O O . GLU B 1 912 ? -42.625 -36.75 -9.227 1 95.12 912 GLU B O 1
ATOM 15917 N N . ALA B 1 913 ? -42 -37.031 -11.328 1 95.5 913 ALA B N 1
ATOM 15918 C CA . ALA B 1 913 ? -42.781 -35.906 -11.812 1 95.5 913 ALA B CA 1
ATOM 15919 C C . ALA B 1 913 ? -44.031 -36.375 -12.531 1 95.5 913 ALA B C 1
ATOM 15921 O O . ALA B 1 913 ? -43.969 -37.062 -13.547 1 95.5 913 ALA B O 1
ATOM 15922 N N . VAL B 1 914 ? -45.188 -35.938 -12.047 1 95 914 VAL B N 1
ATOM 15923 C CA . VAL B 1 914 ? -46.469 -36.312 -12.633 1 95 914 VAL B CA 1
ATOM 15924 C C . VAL B 1 914 ? -47.062 -35.094 -13.383 1 95 914 VAL B C 1
ATOM 15926 O O . VAL B 1 914 ? -47.312 -34.062 -12.781 1 95 914 VAL B O 1
ATOM 15929 N N . ALA B 1 915 ? -47.312 -35.25 -14.656 1 93.94 915 ALA B N 1
ATOM 15930 C CA . ALA B 1 915 ? -47.719 -34.125 -15.5 1 93.94 915 ALA B CA 1
ATOM 15931 C C . ALA B 1 915 ? -49.156 -33.75 -15.266 1 93.94 915 ALA B C 1
ATOM 15933 O O . ALA B 1 915 ? -50.031 -34.594 -15.086 1 93.94 915 ALA B O 1
ATOM 15934 N N . ALA B 1 916 ? -49.438 -32.438 -15.273 1 92.88 916 ALA B N 1
ATOM 15935 C CA . ALA B 1 916 ? -50.781 -31.906 -15.133 1 92.88 916 ALA B CA 1
ATOM 15936 C C . ALA B 1 916 ? -51.375 -31.516 -16.484 1 92.88 916 ALA B C 1
ATOM 15938 O O . ALA B 1 916 ? -52.562 -31.203 -16.594 1 92.88 916 ALA B O 1
ATOM 15939 N N . GLY B 1 917 ? -50.594 -31.5 -17.547 1 90.19 917 GLY B N 1
ATOM 15940 C CA . GLY B 1 917 ? -51.062 -31.188 -18.891 1 90.19 917 GLY B CA 1
ATOM 15941 C C . GLY B 1 917 ? -51.031 -29.688 -19.203 1 90.19 917 GLY B C 1
ATOM 15942 O O . GLY B 1 917 ? -51.844 -29.203 -19.984 1 90.19 917 GLY B O 1
ATOM 15943 N N . VAL B 1 918 ? -50.219 -28.984 -18.547 1 91.44 918 VAL B N 1
ATOM 15944 C CA . VAL B 1 918 ? -50.125 -27.547 -18.75 1 91.44 918 VAL B CA 1
ATOM 15945 C C . VAL B 1 918 ? -49 -27.234 -19.719 1 91.44 918 VAL B C 1
ATOM 15947 O O . VAL B 1 918 ? -47.906 -27.828 -19.625 1 91.44 918 VAL B O 1
ATOM 15950 N N . GLU B 1 919 ? -49.281 -26.281 -20.641 1 89.75 919 GLU B N 1
ATOM 15951 C CA . GLU B 1 919 ? -48.281 -25.906 -21.656 1 89.75 919 GLU B CA 1
ATOM 15952 C C . GLU B 1 919 ? -47.125 -25.141 -21.031 1 89.75 919 GLU B C 1
ATOM 15954 O O . GLU B 1 919 ? -47.344 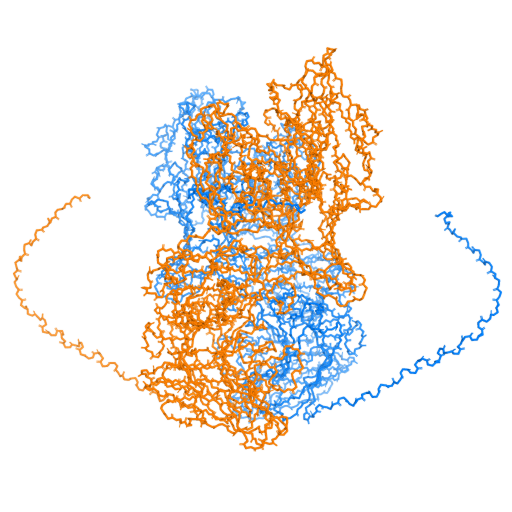-24.344 -20.109 1 89.75 919 GLU B O 1
ATOM 15959 N N . HIS B 1 920 ? -45.969 -25.375 -21.578 1 88.62 920 HIS B N 1
ATOM 15960 C CA . HIS B 1 920 ? -44.75 -24.672 -21.219 1 88.62 920 HIS B CA 1
ATOM 15961 C C . HIS B 1 920 ? -44.438 -24.828 -19.75 1 88.62 920 HIS B C 1
ATOM 15963 O O . HIS B 1 920 ? -44.094 -23.844 -19.078 1 88.62 920 HIS B O 1
ATOM 15969 N N . SER B 1 921 ? -44.594 -25.984 -19.25 1 92.44 921 SER B N 1
ATOM 15970 C CA . SER B 1 921 ? -44.344 -26.234 -17.828 1 92.44 921 SER B CA 1
ATOM 15971 C C . SER B 1 921 ? -43.156 -27.188 -17.641 1 92.44 921 SER B C 1
ATOM 15973 O O . SER B 1 921 ? -42.844 -27.953 -18.547 1 92.44 921 SER B O 1
ATOM 15975 N N . TYR B 1 922 ? -42.438 -27.031 -16.5 1 93.81 922 TYR B N 1
ATOM 15976 C CA . TYR B 1 922 ? -41.312 -27.875 -16.219 1 93.81 922 TYR B CA 1
ATOM 15977 C C . TYR B 1 922 ? -41.125 -28.062 -14.711 1 93.81 922 TYR B C 1
ATOM 15979 O O . TYR B 1 922 ? -41.719 -27.344 -13.914 1 93.81 922 TYR B O 1
ATOM 15987 N N . ILE B 1 923 ? -40.406 -29.047 -14.289 1 94.69 923 ILE B N 1
ATOM 15988 C CA . ILE B 1 923 ? -39.906 -29.281 -12.938 1 94.69 923 ILE B CA 1
ATOM 15989 C C . ILE B 1 923 ? -38.375 -29.484 -12.984 1 94.69 923 ILE B C 1
ATOM 15991 O O . ILE B 1 923 ? -37.875 -30.266 -13.797 1 94.69 923 ILE B O 1
ATOM 15995 N N . ALA B 1 924 ? -37.719 -28.719 -12.188 1 95.5 924 ALA B N 1
ATOM 15996 C CA . ALA B 1 924 ? -36.25 -28.828 -12.141 1 95.5 924 ALA B CA 1
ATOM 15997 C C . ALA B 1 924 ? -35.781 -29.172 -10.734 1 95.5 924 ALA B C 1
ATOM 15999 O O . ALA B 1 924 ? -36.438 -28.859 -9.742 1 95.5 924 ALA B O 1
ATOM 16000 N N . LEU B 1 925 ? -34.688 -29.922 -10.625 1 95.75 925 LEU B N 1
ATOM 16001 C CA . LEU B 1 925 ? -34.062 -30.344 -9.375 1 95.75 925 LEU B CA 1
ATOM 16002 C C . LEU B 1 925 ? -32.594 -30 -9.367 1 95.75 925 LEU B C 1
ATOM 16004 O O . LEU B 1 925 ? -31.906 -30.141 -10.383 1 95.75 925 LEU B O 1
ATOM 16008 N N . ASP B 1 926 ? -32.094 -29.547 -8.164 1 95.19 926 ASP B N 1
ATOM 16009 C CA . ASP B 1 926 ? -30.688 -29.234 -8.023 1 95.19 926 ASP B CA 1
ATOM 16010 C C . ASP B 1 926 ? -30.234 -29.375 -6.57 1 95.19 926 ASP B C 1
ATOM 16012 O O . ASP B 1 926 ? -31.062 -29.375 -5.652 1 95.19 926 ASP B O 1
ATOM 16016 N N . ASP B 1 927 ? -29.016 -29.609 -6.332 1 93.81 927 ASP B N 1
ATOM 16017 C CA . ASP B 1 927 ? -28.344 -29.641 -5.039 1 93.81 927 ASP B CA 1
ATOM 16018 C C . ASP B 1 927 ? -29.047 -30.609 -4.086 1 93.81 927 ASP B C 1
ATOM 16020 O O . ASP B 1 927 ? -29.859 -30.188 -3.256 1 93.81 927 ASP B O 1
ATOM 16024 N N . LEU B 1 928 ? -28.719 -31.766 -4.059 1 94.75 928 LEU B N 1
ATOM 16025 C CA . LEU B 1 928 ? -29.203 -32.781 -3.135 1 94.75 928 LEU B CA 1
ATOM 16026 C C . LEU B 1 928 ? -28.188 -33.062 -2.027 1 94.75 928 LEU B C 1
ATOM 16028 O O . LEU B 1 928 ? -26.984 -33.125 -2.287 1 94.75 928 LEU B O 1
ATOM 16032 N N . LEU B 1 929 ? -28.688 -33.125 -0.84 1 93.5 929 LEU B N 1
ATOM 16033 C CA . LEU B 1 929 ? -27.812 -33.375 0.304 1 93.5 929 LEU B CA 1
ATOM 16034 C C . LEU B 1 929 ? -28.484 -34.312 1.305 1 93.5 929 LEU B C 1
ATOM 16036 O O . LEU B 1 929 ? -29.641 -34.094 1.682 1 93.5 929 LEU B O 1
ATOM 16040 N N . LEU B 1 930 ? -27.844 -35.344 1.613 1 92.62 930 LEU B N 1
ATOM 16041 C CA . LEU B 1 930 ? -28.266 -36.219 2.689 1 92.62 930 LEU B CA 1
ATOM 16042 C C . LEU B 1 930 ? -27.516 -35.938 3.979 1 92.62 930 LEU B C 1
ATOM 16044 O O . LEU B 1 930 ? -26.312 -36.188 4.082 1 92.62 930 LEU B O 1
ATOM 16048 N N . GLN B 1 931 ? -28.219 -35.406 4.898 1 89.88 931 GLN B N 1
ATOM 16049 C CA . GLN B 1 931 ? -27.609 -34.969 6.156 1 89.88 931 GLN B CA 1
ATOM 16050 C C . GLN B 1 931 ? -28.078 -35.844 7.312 1 89.88 931 GLN B C 1
ATOM 16052 O O . GLN B 1 931 ? -29.203 -36.375 7.301 1 89.88 931 GLN B O 1
ATOM 16057 N N . ASP B 1 932 ? -27.234 -35.938 8.281 1 86.69 932 ASP B N 1
ATOM 16058 C CA . ASP B 1 932 ? -27.578 -36.719 9.461 1 86.69 932 ASP B CA 1
ATOM 16059 C C . ASP B 1 932 ? -28.562 -35.938 10.352 1 86.69 932 ASP B C 1
ATOM 16061 O O . ASP B 1 932 ? -28.5 -34.719 10.445 1 86.69 932 ASP B O 1
ATOM 16065 N N . GLY B 1 933 ? -29.453 -36.719 10.961 1 87.12 933 GLY B N 1
ATOM 16066 C CA . GLY B 1 933 ? -30.391 -36.125 11.883 1 87.12 933 GLY B CA 1
ATOM 16067 C C . GLY B 1 933 ? -31.703 -35.75 11.227 1 87.12 933 GLY B C 1
ATOM 16068 O O . GLY B 1 933 ? -31.875 -35.906 10.023 1 87.12 933 GLY B O 1
ATOM 16069 N N . PRO B 1 934 ? -32.562 -35.281 12.031 1 89.94 934 PRO B N 1
ATOM 16070 C CA . PRO B 1 934 ? -33.844 -34.844 11.492 1 89.94 934 PRO B CA 1
ATOM 16071 C C . PRO B 1 934 ? -33.781 -33.531 10.719 1 89.94 934 PRO B C 1
ATOM 16073 O O . PRO B 1 934 ? -32.844 -32.75 10.906 1 89.94 934 PRO B O 1
ATOM 16076 N N . CYS B 1 935 ? -34.75 -33.406 9.844 1 93.5 935 CYS B N 1
ATOM 16077 C CA . CYS B 1 935 ? -34.781 -32.188 9.062 1 93.5 935 CYS B CA 1
ATOM 16078 C C . CYS B 1 935 ? -35.062 -30.984 9.945 1 93.5 935 CYS B C 1
ATOM 16080 O O . CYS B 1 935 ? -35.938 -31.031 10.805 1 93.5 935 CYS B O 1
ATOM 16082 N N . PRO B 1 936 ? -34.281 -29.938 9.781 1 90.5 936 PRO B N 1
ATOM 16083 C CA . PRO B 1 936 ? -34.531 -28.703 10.555 1 90.5 936 PRO B CA 1
ATOM 16084 C C . PRO B 1 936 ? -35.781 -27.969 10.086 1 90.5 936 PRO B C 1
ATOM 16086 O O . PRO B 1 936 ? -36.25 -28.172 8.969 1 90.5 936 PRO B O 1
ATOM 16089 N N . ARG B 1 937 ? -36.344 -27.125 11.023 1 91.75 937 ARG B N 1
ATOM 16090 C CA . ARG B 1 937 ? -37.438 -26.219 10.641 1 91.75 937 ARG B CA 1
ATOM 16091 C C . ARG B 1 937 ? -36.938 -25.188 9.641 1 91.75 937 ARG B C 1
ATOM 16093 O O . ARG B 1 937 ? -35.75 -24.828 9.617 1 91.75 937 ARG B O 1
ATOM 16100 N N . PRO B 1 938 ? -37.906 -24.703 8.867 1 92.69 938 PRO B N 1
ATOM 16101 C CA . PRO B 1 938 ? -37.469 -23.719 7.871 1 92.69 938 PRO B CA 1
ATOM 16102 C C . PRO B 1 938 ? -36.75 -22.531 8.484 1 92.69 938 PRO B C 1
ATOM 16104 O O . PRO B 1 938 ? -37.188 -21.969 9.492 1 92.69 938 PRO B O 1
ATOM 16107 N N . ALA B 1 939 ? -35.656 -22.141 7.91 1 95.25 939 ALA B N 1
ATOM 16108 C CA . ALA B 1 939 ? -34.812 -20.984 8.258 1 95.25 939 ALA B CA 1
ATOM 16109 C C . ALA B 1 939 ? -34.312 -21.094 9.695 1 95.25 939 ALA B C 1
ATOM 16111 O O . ALA B 1 939 ? -33.938 -20.094 10.305 1 95.25 939 ALA B O 1
ATOM 16112 N N . SER B 1 940 ? -34.406 -22.234 10.32 1 95.69 940 SER B N 1
ATOM 16113 C CA . SER B 1 940 ? -33.844 -22.5 11.641 1 95.69 940 SER B CA 1
ATOM 16114 C C . SER B 1 940 ? -32.656 -23.453 11.555 1 95.69 940 SER B C 1
ATOM 16116 O O . SER B 1 940 ? -32.656 -24.359 10.734 1 95.69 940 SER B O 1
ATOM 16118 N N . CYS B 1 941 ? -31.672 -23.109 12.391 1 95.88 941 CYS B N 1
ATOM 16119 C CA . CYS B 1 941 ? -30.469 -23.938 12.312 1 95.88 941 CYS B CA 1
ATOM 16120 C C . CYS B 1 941 ? -29.641 -23.812 13.586 1 95.88 941 CYS B C 1
ATOM 16122 O O . CYS B 1 941 ? -29.375 -22.703 14.047 1 95.88 941 CYS B O 1
ATOM 16124 N N . ASP B 1 942 ? -29.234 -24.875 14.172 1 94.94 942 ASP B N 1
ATOM 16125 C CA . ASP B 1 942 ? -28.328 -24.875 15.305 1 94.94 942 ASP B CA 1
ATOM 16126 C C . ASP B 1 942 ? -26.891 -25.141 14.859 1 94.94 942 ASP B C 1
ATOM 16128 O O . ASP B 1 942 ? -25.969 -25.125 15.672 1 94.94 942 ASP B O 1
ATOM 16132 N N . PHE B 1 943 ? -26.672 -25.5 13.555 1 94.5 943 PHE B N 1
ATOM 16133 C CA . PHE B 1 943 ? -25.391 -25.625 12.844 1 94.5 943 PHE B CA 1
ATOM 16134 C C . PHE B 1 943 ? -24.609 -26.828 13.352 1 94.5 943 PHE B C 1
ATOM 16136 O O . PHE B 1 943 ? -23.406 -26.938 13.133 1 94.5 943 PHE B O 1
ATOM 16143 N N . GLU B 1 944 ? -25.188 -27.781 13.992 1 92.38 944 GLU B N 1
ATOM 16144 C CA . GLU B 1 944 ? -24.469 -28.938 14.5 1 92.38 944 GLU B CA 1
ATOM 16145 C C . GLU B 1 944 ? -24.203 -29.953 13.391 1 92.38 944 GLU B C 1
ATOM 16147 O O . GLU B 1 944 ? -23.188 -30.656 13.414 1 92.38 944 GLU B O 1
ATOM 16152 N N . ALA B 1 945 ? -25.094 -29.953 12.445 1 88.75 945 ALA B N 1
ATOM 16153 C CA . ALA B 1 945 ? -24.953 -30.938 11.383 1 88.75 945 ALA B CA 1
ATOM 16154 C C . ALA B 1 945 ? -24.641 -30.266 10.047 1 88.75 945 ALA B C 1
ATOM 16156 O O . ALA B 1 945 ? -24.469 -30.953 9.031 1 88.75 945 ALA B O 1
ATOM 16157 N N . GLY B 1 946 ? -24.578 -29 10.078 1 89.81 946 GLY B N 1
ATOM 16158 C CA . GLY B 1 946 ? -24.328 -28.266 8.852 1 89.81 946 GLY B CA 1
ATOM 16159 C C . GLY B 1 946 ? -25.016 -26.906 8.82 1 89.81 946 GLY B C 1
ATOM 16160 O O . GLY B 1 946 ? -25.234 -26.297 9.867 1 89.81 946 GLY B O 1
ATOM 16161 N N . LEU B 1 947 ? -25.281 -26.438 7.582 1 91.81 947 LEU B N 1
ATOM 16162 C CA . LEU B 1 947 ? -25.828 -25.094 7.441 1 91.81 947 LEU B CA 1
ATOM 16163 C C . LEU B 1 947 ? -27.344 -25.125 7.266 1 91.81 947 LEU B C 1
ATOM 16165 O O . LEU B 1 947 ? -27.984 -24.094 7.055 1 91.81 947 LEU B O 1
ATOM 16169 N N . CYS B 1 948 ? -27.953 -26.234 7.414 1 90.31 948 CYS B N 1
ATOM 16170 C CA . CYS B 1 948 ? -29.391 -26.406 7.434 1 90.31 948 CYS B CA 1
ATOM 16171 C C . CYS B 1 948 ? -30.047 -25.766 6.219 1 90.31 948 CYS B C 1
ATOM 16173 O O . CYS B 1 948 ? -31.062 -25.078 6.34 1 90.31 948 CYS B O 1
ATOM 16175 N N . GLY B 1 949 ? -29.453 -25.734 5.137 1 88.06 949 GLY B N 1
ATOM 16176 C CA . GLY B 1 949 ? -30.062 -25.156 3.947 1 88.06 949 GLY B CA 1
ATOM 16177 C C . GLY B 1 949 ? -29.672 -23.703 3.727 1 88.06 949 GLY B C 1
ATOM 16178 O O . GLY B 1 949 ? -30.016 -23.109 2.703 1 88.06 949 GLY B O 1
ATOM 16179 N N . TRP B 1 950 ? -29.016 -23.062 4.719 1 93.31 950 TRP B N 1
ATOM 16180 C CA . TRP B 1 950 ? -28.516 -21.703 4.512 1 93.31 950 TRP B CA 1
ATOM 16181 C C . TRP B 1 950 ? -27.422 -21.688 3.443 1 93.31 950 TRP B C 1
ATOM 16183 O O . TRP B 1 950 ? -26.562 -22.578 3.408 1 93.31 950 TRP B O 1
ATOM 16193 N N . SER B 1 951 ? -27.547 -20.688 2.59 1 91.06 951 SER B N 1
ATOM 16194 C CA . SER B 1 951 ? -26.594 -20.578 1.499 1 91.06 951 SER B CA 1
ATOM 16195 C C . SER B 1 951 ? -25.484 -19.594 1.832 1 91.06 951 SER B C 1
ATOM 16197 O O . SER B 1 951 ? -25.75 -18.469 2.256 1 91.06 951 SER B O 1
ATOM 16199 N N . HIS B 1 952 ? -24.281 -20.031 1.687 1 91.12 952 HIS B N 1
ATOM 16200 C CA . HIS B 1 952 ? -23.125 -19.156 1.908 1 91.12 952 HIS B CA 1
ATOM 16201 C C . HIS B 1 952 ? -22.422 -18.844 0.597 1 91.12 952 HIS B C 1
ATOM 16203 O O . HIS B 1 952 ? -21.219 -18.547 0.587 1 91.12 952 HIS B O 1
ATOM 16209 N N . LEU B 1 953 ? -23.094 -18.891 -0.488 1 86.12 953 LEU B N 1
ATOM 16210 C CA . LEU B 1 953 ? -22.5 -18.609 -1.794 1 86.12 953 LEU B CA 1
ATOM 16211 C C . LEU B 1 953 ? -21.938 -17.203 -1.852 1 86.12 953 LEU B C 1
ATOM 16213 O O . LEU B 1 953 ? -22.625 -16.234 -1.487 1 86.12 953 LEU B O 1
ATOM 16217 N N . PRO B 1 954 ? -20.688 -17.172 -2.283 1 84.31 954 PRO B N 1
ATOM 16218 C CA . PRO B 1 954 ? -20.094 -15.836 -2.389 1 84.31 954 PRO B CA 1
ATOM 16219 C C . PRO B 1 954 ? -20.719 -15 -3.506 1 84.31 954 PRO B C 1
ATOM 16221 O O . PRO B 1 954 ? -21 -15.523 -4.59 1 84.31 954 PRO B O 1
ATOM 16224 N N . TRP B 1 955 ? -20.969 -13.805 -3.244 1 76.94 955 TRP B N 1
ATOM 16225 C CA . TRP B 1 955 ? -21.5 -12.875 -4.238 1 76.94 955 TRP B CA 1
ATOM 16226 C C . TRP B 1 955 ? -20.391 -11.992 -4.805 1 76.94 955 TRP B C 1
ATOM 16228 O O . TRP B 1 955 ? -19.734 -11.266 -4.066 1 76.94 955 TRP B O 1
ATOM 16238 N N . PRO B 1 956 ? -20.266 -12.016 -6.09 1 69.19 956 PRO B N 1
ATOM 16239 C CA . PRO B 1 956 ? -19.156 -11.289 -6.699 1 69.19 956 PRO B CA 1
ATOM 16240 C C . PRO B 1 956 ? -19.219 -9.781 -6.441 1 69.19 956 PRO B C 1
ATOM 16242 O O . PRO B 1 956 ? -18.188 -9.141 -6.215 1 69.19 956 PRO B O 1
ATOM 16245 N N . SER B 1 957 ? -20.406 -9.219 -6.414 1 68.44 957 SER B N 1
ATOM 16246 C CA . SER B 1 957 ? -20.516 -7.77 -6.262 1 68.44 957 SER B CA 1
ATOM 16247 C C . SER B 1 957 ? -20.125 -7.328 -4.855 1 68.44 957 SER B C 1
ATOM 16249 O O . SER B 1 957 ? -19.828 -6.156 -4.629 1 68.44 957 SER B O 1
ATOM 16251 N N . LEU B 1 958 ? -20.078 -8.312 -3.887 1 73.75 958 LEU B N 1
ATOM 16252 C CA . LEU B 1 958 ? -19.734 -7.965 -2.51 1 73.75 958 LEU B CA 1
ATOM 16253 C C . LEU B 1 958 ? -18.281 -8.273 -2.213 1 73.75 958 LEU B C 1
ATOM 16255 O O . LEU B 1 958 ? -17.781 -7.988 -1.117 1 73.75 958 LEU B O 1
ATOM 16259 N N . GLY B 1 959 ? -17.562 -8.859 -3.082 1 70.94 959 GLY B N 1
ATOM 16260 C CA . GLY B 1 959 ? -16.172 -9.188 -2.873 1 70.94 959 GLY B CA 1
ATOM 16261 C C . GLY B 1 959 ? -15.859 -10.664 -3.07 1 70.94 959 GLY B C 1
ATOM 16262 O O . GLY B 1 959 ? -14.703 -11.055 -3.184 1 70.94 959 GLY B O 1
ATOM 16263 N N . GLY B 1 960 ? -16.906 -11.5 -3.037 1 79 960 GLY B N 1
ATOM 16264 C CA . GLY B 1 960 ? -16.75 -12.914 -3.328 1 79 960 GLY B CA 1
ATOM 16265 C C . GLY B 1 960 ? -16.281 -13.719 -2.129 1 79 960 GLY B C 1
ATOM 16266 O O . GLY B 1 960 ? -15.516 -14.672 -2.27 1 79 960 GLY B O 1
ATOM 16267 N N . TYR B 1 961 ? -16.594 -13.336 -0.929 1 86.94 961 TYR B N 1
ATOM 16268 C CA . TYR B 1 961 ? -16.234 -14.07 0.278 1 86.94 961 TYR B CA 1
ATOM 16269 C C . TYR B 1 961 ? -17.438 -14.773 0.872 1 86.94 961 TYR B C 1
ATOM 16271 O O . TYR B 1 961 ? -18.562 -14.297 0.748 1 86.94 961 TYR B O 1
ATOM 16279 N N . SER B 1 962 ? -17.094 -15.922 1.468 1 92.5 962 SER B N 1
ATOM 16280 C CA . SER B 1 962 ? -18.188 -16.75 1.985 1 92.5 962 SER B CA 1
ATOM 16281 C C . SER B 1 962 ? -18.062 -16.938 3.494 1 92.5 962 SER B C 1
ATOM 16283 O O . SER B 1 962 ? -16.953 -16.906 4.043 1 92.5 962 SER B O 1
ATOM 16285 N N . TRP B 1 963 ? -19.281 -17.094 4.094 1 94.38 963 TRP B N 1
ATOM 16286 C CA . TRP B 1 963 ? -19.328 -17.609 5.453 1 94.38 963 TRP B CA 1
ATOM 16287 C C . TRP B 1 963 ? -18.812 -19.047 5.504 1 94.38 963 TRP B C 1
ATOM 16289 O O . TRP B 1 963 ? -18.734 -19.719 4.477 1 94.38 963 TRP B O 1
ATOM 16299 N N . ASP B 1 964 ? -18.344 -19.391 6.672 1 93.31 964 ASP B N 1
ATOM 16300 C CA . ASP B 1 964 ? -17.812 -20.734 6.844 1 93.31 964 ASP B CA 1
ATOM 16301 C C . ASP B 1 964 ? -18.469 -21.438 8.031 1 93.31 964 ASP B C 1
ATOM 16303 O O . ASP B 1 964 ? -19.312 -20.844 8.719 1 93.31 964 ASP B O 1
ATOM 16307 N N . TRP B 1 965 ? -18.234 -22.75 8.172 1 94.06 965 TRP B N 1
ATOM 16308 C CA . TRP B 1 965 ? -18.75 -23.656 9.188 1 94.06 965 TRP B CA 1
ATOM 16309 C C . TRP B 1 965 ? -17.609 -24.297 9.969 1 94.06 965 TRP B C 1
ATOM 16311 O O . TRP B 1 965 ? -16.688 -24.875 9.375 1 94.06 965 TRP B O 1
ATOM 16321 N N . SER B 1 966 ? -17.531 -24.062 11.32 1 93.19 966 SER B N 1
ATOM 16322 C CA . SER B 1 966 ? -16.406 -24.578 12.102 1 93.19 966 SER B CA 1
ATOM 16323 C C . SER B 1 966 ? -16.828 -24.922 13.523 1 93.19 966 SER B C 1
ATOM 16325 O O . SER B 1 966 ? -18.016 -24.844 13.859 1 93.19 966 SER B O 1
ATOM 16327 N N . SER B 1 967 ? -15.867 -25.438 14.25 1 92.06 967 SER B N 1
ATOM 16328 C CA . SER B 1 967 ? -16.031 -25.781 15.664 1 92.06 967 SER B CA 1
ATOM 16329 C C . SER B 1 967 ? -14.875 -25.266 16.5 1 92.06 967 SER B C 1
ATOM 16331 O O . SER B 1 967 ? -13.805 -24.969 15.969 1 92.06 967 SER B O 1
ATOM 16333 N N . GLY B 1 968 ? -15.148 -25.188 17.766 1 87.69 968 GLY B N 1
ATOM 16334 C CA . GLY B 1 968 ? -14.109 -24.688 18.656 1 87.69 968 GLY B CA 1
ATOM 16335 C C . GLY B 1 968 ? -12.906 -25.609 18.75 1 87.69 968 GLY B C 1
ATOM 16336 O O . GLY B 1 968 ? -11.781 -25.156 18.969 1 87.69 968 GLY B O 1
ATOM 16337 N N . ASP B 1 969 ? -13.102 -26.828 18.578 1 86.62 969 ASP B N 1
ATOM 16338 C CA . ASP B 1 969 ? -12.039 -27.812 18.766 1 86.62 969 ASP B CA 1
ATOM 16339 C C . ASP B 1 969 ? -11.234 -27.984 17.469 1 86.62 969 ASP B C 1
ATOM 16341 O O . ASP B 1 969 ? -10.141 -28.547 17.484 1 86.62 969 ASP B O 1
ATOM 16345 N N . THR B 1 970 ? -11.727 -27.578 16.438 1 86.69 970 THR B N 1
ATOM 16346 C CA . THR B 1 970 ? -11.031 -27.75 15.156 1 86.69 970 THR B CA 1
ATOM 16347 C C . THR B 1 970 ? -9.969 -26.656 14.977 1 86.69 970 THR B C 1
ATOM 16349 O O . THR B 1 970 ? -10.273 -25.469 15.031 1 86.69 970 THR B O 1
ATOM 16352 N N . PRO B 1 971 ? -8.742 -27.094 14.805 1 84.5 971 PRO B N 1
ATOM 16353 C CA . PRO B 1 971 ? -7.699 -26.094 14.578 1 84.5 971 PRO B CA 1
ATOM 16354 C C . PRO B 1 971 ? -7.957 -25.25 13.328 1 84.5 971 PRO B C 1
ATOM 16356 O O . PRO B 1 971 ? -8.414 -25.766 12.305 1 84.5 971 PRO B O 1
ATOM 16359 N N . SER B 1 972 ? -7.855 -23.969 13.477 1 85.5 972 SER B N 1
ATOM 16360 C CA . SER B 1 972 ? -8.094 -23.062 12.359 1 85.5 972 SER B CA 1
ATOM 16361 C C . SER B 1 972 ? -7.02 -21.969 12.289 1 85.5 972 SER B C 1
ATOM 16363 O O . SER B 1 972 ? -6.469 -21.562 13.312 1 85.5 972 SER B O 1
ATOM 16365 N N . ARG B 1 973 ? -6.684 -21.609 11.062 1 80.94 973 ARG B N 1
ATOM 16366 C CA . ARG B 1 973 ? -5.773 -20.484 10.836 1 80.94 973 ARG B CA 1
ATOM 16367 C C . ARG B 1 973 ? -6.441 -19.156 11.18 1 80.94 973 ARG B C 1
ATOM 16369 O O . ARG B 1 973 ? -5.762 -18.141 11.367 1 80.94 973 ARG B O 1
ATOM 16376 N N . TYR B 1 974 ? -7.746 -19.172 11.281 1 82 974 TYR B N 1
ATOM 16377 C CA . TYR B 1 974 ? -8.523 -17.953 11.539 1 82 974 TYR B CA 1
ATOM 16378 C C . TYR B 1 974 ? -9.07 -17.953 12.969 1 82 974 TYR B C 1
ATOM 16380 O O . TYR B 1 974 ? -9.414 -19.016 13.508 1 82 974 TYR B O 1
ATOM 16388 N N . PRO B 1 975 ? -9.133 -16.703 13.57 1 82 975 PRO B N 1
ATOM 16389 C CA . PRO B 1 975 ? -9.75 -16.656 14.898 1 82 975 PRO B CA 1
ATOM 16390 C C . PRO B 1 975 ? -11.211 -17.094 14.883 1 82 975 PRO B C 1
ATOM 16392 O O . PRO B 1 975 ? -11.945 -16.781 13.945 1 82 975 PRO B O 1
ATOM 16395 N N . GLN B 1 976 ? -11.594 -17.922 15.836 1 89 976 GLN B N 1
ATOM 16396 C CA . GLN B 1 976 ? -12.953 -18.406 15.984 1 89 976 GLN B CA 1
ATOM 16397 C C . GLN B 1 976 ? -13.344 -18.531 17.453 1 89 976 GLN B C 1
ATOM 16399 O O . GLN B 1 976 ? -12.477 -18.562 18.328 1 89 976 GLN B O 1
ATOM 16404 N N . PRO B 1 977 ? -14.633 -18.547 17.734 1 89.62 977 PRO B N 1
ATOM 16405 C CA . PRO B 1 977 ? -15.062 -18.766 19.109 1 89.62 977 PRO B CA 1
ATOM 16406 C C . PRO B 1 977 ? -14.578 -20.109 19.672 1 89.62 977 PRO B C 1
ATOM 16408 O O . PRO B 1 977 ? -14.5 -21.094 18.938 1 89.62 977 PRO B O 1
ATOM 16411 N N . SER B 1 978 ? -14.43 -20.172 20.984 1 89.06 978 SER B N 1
ATOM 16412 C CA . SER B 1 978 ? -13.914 -21.375 21.609 1 89.06 978 SER B CA 1
ATOM 16413 C C . SER B 1 978 ? -15.023 -22.406 21.812 1 89.06 978 SER B C 1
ATOM 16415 O O . SER B 1 978 ? -14.75 -23.609 21.844 1 89.06 978 SER B O 1
ATOM 16417 N N . VAL B 1 979 ? -16.281 -21.844 21.938 1 92.81 979 VAL B N 1
ATOM 16418 C CA . VAL B 1 979 ? -17.406 -22.75 22.172 1 92.81 979 VAL B CA 1
ATOM 16419 C C . VAL B 1 979 ? -18.609 -22.281 21.375 1 92.81 979 VAL B C 1
ATOM 16421 O O . VAL B 1 979 ? -18.688 -21.109 20.984 1 92.81 979 VAL B O 1
ATOM 16424 N N . ASP B 1 980 ? -19.484 -23.203 21.047 1 94.5 980 ASP B N 1
ATOM 16425 C CA . ASP B 1 980 ? -20.734 -22.828 20.406 1 94.5 980 ASP B CA 1
ATOM 16426 C C . ASP B 1 980 ? -21.797 -22.453 21.453 1 94.5 980 ASP B C 1
ATOM 16428 O O . ASP B 1 980 ? -21.547 -22.531 22.656 1 94.5 980 ASP B O 1
ATOM 16432 N N . HIS B 1 981 ? -22.844 -21.984 21.047 1 94.88 981 HIS B N 1
ATOM 16433 C CA . HIS B 1 981 ? -23.906 -21.641 21.984 1 94.88 981 HIS B CA 1
ATOM 16434 C C . HIS B 1 981 ? -24.781 -22.859 22.297 1 94.88 981 HIS B C 1
ATOM 16436 O O . HIS B 1 981 ? -25.297 -22.984 23.406 1 94.88 981 HIS B O 1
ATOM 16442 N N . THR B 1 982 ? -25.062 -23.672 21.297 1 93.88 982 THR B N 1
ATOM 16443 C CA . THR B 1 982 ? -25.984 -24.797 21.406 1 93.88 982 THR B CA 1
ATOM 16444 C C . THR B 1 982 ? -25.547 -25.75 22.516 1 93.88 982 THR B C 1
ATOM 16446 O O . THR B 1 982 ? -26.297 -26.016 23.453 1 93.88 982 THR B O 1
ATOM 16449 N N . LEU B 1 983 ? -24.281 -26.234 22.406 1 93.12 983 LEU B N 1
ATOM 16450 C CA . LEU B 1 983 ? -23.766 -27.219 23.359 1 93.12 983 LEU B CA 1
ATOM 16451 C C . LEU B 1 983 ? -22.938 -26.547 24.438 1 93.12 983 LEU B C 1
ATOM 16453 O O . LEU B 1 983 ? -22.75 -27.109 25.516 1 93.12 983 LEU B O 1
ATOM 16457 N N . GLY B 1 984 ? -22.453 -25.453 24.141 1 92.5 984 GLY B N 1
ATOM 16458 C CA . GLY B 1 984 ? -21.578 -24.766 25.078 1 92.5 984 GLY B CA 1
ATOM 16459 C C . GLY B 1 984 ? -20.234 -25.438 25.25 1 92.5 984 GLY B C 1
ATOM 16460 O O . GLY B 1 984 ? -19.609 -25.328 26.297 1 92.5 984 GLY B O 1
ATOM 16461 N N . THR B 1 985 ? -19.891 -26.266 24.266 1 91.69 985 THR B N 1
ATOM 16462 C CA . THR B 1 985 ? -18.625 -26.984 24.312 1 91.69 985 THR B CA 1
ATOM 16463 C C . THR B 1 985 ? -17.781 -26.688 23.078 1 91.69 985 THR B C 1
ATOM 16465 O O . THR B 1 985 ? -18.266 -26.062 22.125 1 91.69 985 THR B O 1
ATOM 16468 N N . GLU B 1 986 ? -16.578 -27.219 23.141 1 92.25 986 GLU B N 1
ATOM 16469 C CA . GLU B 1 986 ? -15.656 -27 22.031 1 92.25 986 GLU B CA 1
ATOM 16470 C C . GLU B 1 986 ? -16.047 -27.844 20.812 1 92.25 986 GLU B C 1
ATOM 16472 O O . GLU B 1 986 ? -15.664 -27.531 19.688 1 92.25 986 GLU B O 1
ATOM 16477 N N . ALA B 1 987 ? -16.828 -28.828 21.031 1 92.06 987 ALA B N 1
ATOM 16478 C CA . ALA B 1 987 ? -17.234 -29.719 19.953 1 92.06 987 ALA B CA 1
ATOM 16479 C C . ALA B 1 987 ? -18.391 -29.141 19.156 1 92.06 987 ALA B C 1
ATOM 16481 O O . ALA B 1 987 ? -18.672 -29.578 18.047 1 92.06 987 ALA B O 1
ATOM 16482 N N . GLY B 1 988 ? -19.031 -28.203 19.781 1 93.81 988 GLY B N 1
ATOM 16483 C CA . GLY B 1 988 ? -20.156 -27.609 19.109 1 93.81 988 GLY B CA 1
ATOM 16484 C C . GLY B 1 988 ? -19.766 -26.812 17.875 1 93.81 988 GLY B C 1
ATOM 16485 O O . GLY B 1 988 ? -18.656 -26.281 17.797 1 93.81 988 GLY B O 1
ATOM 16486 N N . HIS B 1 989 ? -20.781 -26.719 16.922 1 94.56 989 HIS B N 1
ATOM 16487 C CA . HIS B 1 989 ? -20.484 -26.062 15.656 1 94.56 989 HIS B CA 1
ATOM 16488 C C . HIS B 1 989 ? -21.266 -24.75 15.531 1 94.56 989 HIS B C 1
ATOM 16490 O O . HIS B 1 989 ? -22.281 -24.562 16.203 1 94.56 989 HIS B O 1
ATOM 16496 N N . PHE B 1 990 ? -20.719 -23.844 14.773 1 96.19 990 PHE B N 1
ATOM 16497 C CA .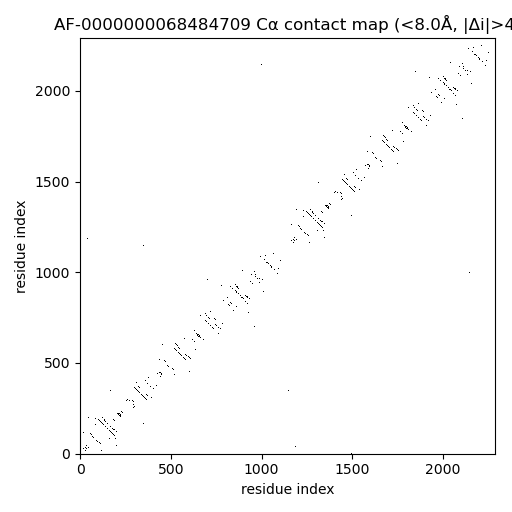 PHE B 1 990 ? -21.312 -22.531 14.492 1 96.19 990 PHE B CA 1
ATOM 16498 C C . PHE B 1 990 ? -20.938 -22.062 13.094 1 96.19 990 PHE B C 1
ATOM 16500 O O . PHE B 1 990 ? -20.016 -22.578 12.477 1 96.19 990 PHE B O 1
ATOM 16507 N N . ALA B 1 991 ? -21.719 -21.125 12.594 1 96.25 991 ALA B N 1
ATOM 16508 C CA . ALA B 1 991 ? -21.344 -20.422 11.375 1 96.25 991 ALA B CA 1
ATOM 16509 C C . ALA B 1 991 ? -20.438 -19.234 11.68 1 96.25 991 ALA B C 1
ATOM 16511 O O . ALA B 1 991 ? -20.641 -18.531 12.68 1 96.25 991 ALA B O 1
ATOM 16512 N N . LEU B 1 992 ? -19.453 -19.047 10.914 1 94.19 992 LEU B N 1
ATOM 16513 C CA . LEU B 1 992 ? -18.516 -17.969 11.211 1 94.19 992 LEU B CA 1
ATOM 16514 C C . LEU B 1 992 ? -18.062 -17.281 9.93 1 94.19 992 LEU B C 1
ATOM 16516 O O . LEU B 1 992 ? -18 -17.906 8.875 1 94.19 992 LEU B O 1
ATOM 16520 N N . PHE B 1 993 ? -17.781 -15.969 10.039 1 91.5 993 PHE B N 1
ATOM 16521 C CA . PHE B 1 993 ? -17.172 -15.195 8.969 1 91.5 993 PHE B CA 1
ATOM 16522 C C . PHE B 1 993 ? -15.906 -14.5 9.453 1 91.5 993 PHE B C 1
ATOM 16524 O O . PHE B 1 993 ? -15.906 -13.867 10.508 1 91.5 993 PHE B O 1
ATOM 16531 N N . GLU B 1 994 ? -14.93 -14.656 8.539 1 86.69 994 GLU B N 1
ATOM 16532 C CA . GLU B 1 994 ? -13.664 -13.992 8.812 1 86.69 994 GLU B CA 1
ATOM 16533 C C . GLU B 1 994 ? -13.656 -12.57 8.25 1 86.69 994 GLU B C 1
ATOM 16535 O O . GLU B 1 994 ? -13.375 -12.375 7.062 1 86.69 994 GLU B O 1
ATOM 16540 N N . THR B 1 995 ? -13.648 -11.547 9.07 1 81.81 995 THR B N 1
ATOM 16541 C CA . THR B 1 995 ? -13.812 -10.172 8.609 1 81.81 995 THR B CA 1
ATOM 16542 C C . THR B 1 995 ? -12.492 -9.609 8.109 1 81.81 995 THR B C 1
ATOM 16544 O O . THR B 1 995 ? -12.461 -8.594 7.41 1 81.81 995 THR B O 1
ATOM 16547 N N . GLY B 1 996 ? -11.359 -10.242 8.445 1 76 996 GLY B N 1
ATOM 16548 C CA . GLY B 1 996 ? -10.055 -9.758 8.039 1 76 996 GLY B CA 1
ATOM 16549 C C . GLY B 1 996 ? -9.875 -9.719 6.531 1 76 996 GLY B C 1
ATOM 16550 O O . GLY B 1 996 ? -8.984 -9.039 6.023 1 76 996 GLY B O 1
ATOM 16551 N N . VAL B 1 997 ? -10.742 -10.43 5.832 1 78.12 997 VAL B N 1
ATOM 16552 C CA . VAL B 1 997 ? -10.586 -10.516 4.383 1 78.12 997 VAL B CA 1
ATOM 16553 C C . VAL B 1 997 ? -11.297 -9.344 3.713 1 78.12 997 VAL B C 1
ATOM 16555 O O . VAL B 1 997 ? -11.148 -9.125 2.51 1 78.12 997 VAL B O 1
ATOM 16558 N N . LEU B 1 998 ? -12.102 -8.602 4.535 1 76.5 998 LEU B N 1
ATOM 16559 C CA . LEU B 1 998 ? -12.805 -7.469 3.941 1 76.5 998 LEU B CA 1
ATOM 16560 C C . LEU B 1 998 ? -11.883 -6.262 3.814 1 76.5 998 LEU B C 1
ATOM 16562 O O . LEU B 1 998 ? -10.891 -6.152 4.539 1 76.5 998 LEU B O 1
ATOM 16566 N N . GLY B 1 999 ? -12.039 -5.312 2.949 1 62.97 999 GLY B N 1
ATOM 16567 C CA . GLY B 1 999 ? -11.219 -4.133 2.729 1 62.97 999 GLY B CA 1
ATOM 16568 C C . GLY B 1 999 ? -11.211 -3.67 1.284 1 62.97 999 GLY B C 1
ATOM 16569 O O . GLY B 1 999 ? -12.266 -3.361 0.722 1 62.97 999 GLY B O 1
ATOM 16570 N N . PRO B 1 1000 ? -9.961 -3.879 0.739 1 59.59 1000 PRO B N 1
ATOM 16571 C CA . PRO B 1 1000 ? -9.844 -3.316 -0.608 1 59.59 1000 PRO B CA 1
ATOM 16572 C C . PRO B 1 1000 ? -10.727 -4.027 -1.626 1 59.59 1000 PRO B C 1
ATOM 16574 O O . PRO B 1 1000 ? -11.219 -3.4 -2.568 1 59.59 1000 PRO B O 1
ATOM 16577 N N . GLY B 1 1001 ? -10.953 -5.355 -1.393 1 60.12 1001 GLY B N 1
ATOM 16578 C CA . GLY B 1 1001 ? -11.664 -6.066 -2.438 1 60.12 1001 GLY B CA 1
ATOM 16579 C C . GLY B 1 1001 ? -13.047 -6.523 -2.008 1 60.12 1001 GLY B C 1
ATOM 16580 O O . GLY B 1 1001 ? -13.789 -7.102 -2.805 1 60.12 1001 GLY B O 1
ATOM 16581 N N . GLY B 1 1002 ? -13.422 -6.34 -0.878 1 68.06 1002 GLY B N 1
ATOM 16582 C CA . GLY B 1 1002 ? -14.672 -6.891 -0.392 1 68.06 1002 GLY B CA 1
ATOM 16583 C C . GLY B 1 1002 ? -15.406 -5.961 0.561 1 68.06 1002 GLY B C 1
ATOM 16584 O O . GLY B 1 1002 ? -14.773 -5.293 1.388 1 68.06 1002 GLY B O 1
ATOM 16585 N N . ARG B 1 1003 ? -16.797 -5.992 0.294 1 72.62 1003 ARG B N 1
ATOM 16586 C CA . ARG B 1 1003 ? -17.594 -5.078 1.103 1 72.62 1003 ARG B CA 1
ATOM 16587 C C . ARG B 1 1003 ? -18.344 -5.832 2.199 1 72.62 1003 ARG B C 1
ATOM 16589 O O . ARG B 1 1003 ? -18.531 -5.309 3.299 1 72.62 1003 ARG B O 1
ATOM 16596 N N . ALA B 1 1004 ? -18.734 -6.988 1.785 1 83 1004 ALA B N 1
ATOM 16597 C CA . ALA B 1 1004 ? -19.594 -7.723 2.707 1 83 1004 ALA B CA 1
ATOM 16598 C C . ALA B 1 1004 ? -19.688 -9.195 2.32 1 83 1004 ALA B C 1
ATOM 16600 O O . ALA B 1 1004 ? -19.172 -9.602 1.277 1 83 1004 ALA B O 1
ATOM 16601 N N . ALA B 1 1005 ? -20.25 -10.016 3.172 1 90.5 1005 ALA B N 1
ATOM 16602 C CA . ALA B 1 1005 ? -20.562 -11.422 2.932 1 90.5 1005 ALA B CA 1
ATOM 16603 C C . ALA B 1 1005 ? -21.953 -11.766 3.438 1 90.5 1005 ALA B C 1
ATOM 16605 O O . ALA B 1 1005 ? -22.375 -11.281 4.492 1 90.5 1005 ALA B O 1
ATOM 16606 N N . TRP B 1 1006 ? -22.625 -12.633 2.715 1 93.88 1006 TRP B N 1
ATOM 16607 C CA . TRP B 1 1006 ? -24.031 -12.93 3.014 1 93.88 1006 TRP B CA 1
ATOM 16608 C C . TRP B 1 1006 ? -24.188 -14.391 3.424 1 93.88 1006 TRP B C 1
ATOM 16610 O O . TRP B 1 1006 ? -23.531 -15.273 2.877 1 93.88 1006 TRP B O 1
ATOM 16620 N N . LEU B 1 1007 ? -24.906 -14.648 4.387 1 96.06 1007 LEU B N 1
ATOM 16621 C CA . LEU B 1 1007 ? -25.531 -15.922 4.688 1 96.06 1007 LEU B CA 1
ATOM 16622 C C . LEU B 1 1007 ? -27.047 -15.844 4.504 1 96.06 1007 LEU B C 1
ATOM 16624 O O . LEU B 1 1007 ? -27.734 -15.148 5.262 1 96.06 1007 LEU B O 1
ATOM 16628 N N . ARG B 1 1008 ? -27.672 -16.609 3.543 1 95.38 1008 ARG B N 1
ATOM 16629 C CA . ARG B 1 1008 ? -29.047 -16.406 3.111 1 95.38 1008 ARG B CA 1
ATOM 16630 C C . ARG B 1 1008 ? -29.906 -17.625 3.434 1 95.38 1008 ARG B C 1
ATOM 16632 O O . ARG B 1 1008 ? -29.484 -18.766 3.254 1 95.38 1008 ARG B O 1
ATOM 16639 N N . SER B 1 1009 ? -31.094 -17.359 3.836 1 96 1009 SER B N 1
ATOM 16640 C CA . SER B 1 1009 ? -32.031 -18.438 4.109 1 96 1009 SER B CA 1
ATOM 16641 C C . SER B 1 1009 ? -32.75 -18.875 2.836 1 96 1009 SER B C 1
ATOM 16643 O O . SER B 1 1009 ? -32.562 -18.281 1.773 1 96 1009 SER B O 1
ATOM 16645 N N . GLN B 1 1010 ? -33.5 -19.953 2.951 1 93.5 1010 GLN B N 1
ATOM 16646 C CA . GLN B 1 1010 ? -34.406 -20.344 1.878 1 93.5 1010 GLN B CA 1
ATOM 16647 C C . GLN B 1 1010 ? -35.531 -19.312 1.705 1 93.5 1010 GLN B C 1
ATOM 16649 O O . GLN B 1 1010 ? -35.781 -18.516 2.609 1 93.5 1010 GLN B O 1
ATOM 16654 N N . PRO B 1 1011 ? -36.094 -19.266 0.551 1 93.31 1011 PRO B N 1
ATOM 16655 C CA . PRO B 1 1011 ? -37.25 -18.375 0.413 1 93.31 1011 PRO B CA 1
ATOM 16656 C C . PRO B 1 1011 ? -38.375 -18.719 1.373 1 93.31 1011 PRO B C 1
ATOM 16658 O O . PRO B 1 1011 ? -38.719 -19.891 1.549 1 93.31 1011 PRO B O 1
ATOM 16661 N N . LEU B 1 1012 ? -38.938 -17.75 2.016 1 94.62 1012 LEU B N 1
ATOM 16662 C CA . LEU B 1 1012 ? -40 -17.906 2.996 1 94.62 1012 LEU B CA 1
ATOM 16663 C C . LEU B 1 1012 ? -41.281 -17.234 2.52 1 94.62 1012 LEU B C 1
ATOM 16665 O O . LEU B 1 1012 ? -41.25 -16.219 1.813 1 94.62 1012 LEU B O 1
ATOM 16669 N N . PRO B 1 1013 ? -42.375 -17.812 2.869 1 91.5 1013 PRO B N 1
ATOM 16670 C CA . PRO B 1 1013 ? -43.656 -17.219 2.463 1 91.5 1013 PRO B CA 1
ATOM 16671 C C . PRO B 1 1013 ? -43.906 -15.875 3.156 1 91.5 1013 PRO B C 1
ATOM 16673 O O . PRO B 1 1013 ? -43.312 -15.586 4.191 1 91.5 1013 PRO B O 1
ATOM 16676 N N . PRO B 1 1014 ? -44.844 -15.078 2.482 1 92.75 1014 PRO B N 1
ATOM 16677 C CA . PRO B 1 1014 ? -45.219 -13.82 3.133 1 92.75 1014 PRO B CA 1
ATOM 16678 C C . PRO B 1 1014 ? -45.781 -14.031 4.531 1 92.75 1014 PRO B C 1
ATOM 16680 O O . PRO B 1 1014 ? -46.406 -15.062 4.805 1 92.75 1014 PRO B O 1
ATOM 16683 N N . THR B 1 1015 ? -45.531 -13.109 5.414 1 93.81 1015 THR B N 1
ATOM 16684 C CA . THR B 1 1015 ? -45.969 -13.219 6.797 1 93.81 1015 THR B CA 1
ATOM 16685 C C . THR B 1 1015 ? -46.344 -11.844 7.355 1 93.81 1015 THR B C 1
ATOM 16687 O O . THR B 1 1015 ? -45.656 -10.852 7.07 1 93.81 1015 THR B O 1
ATOM 16690 N N . ALA B 1 1016 ? -47.375 -11.828 8.055 1 91.94 1016 ALA B N 1
ATOM 16691 C CA . ALA B 1 1016 ? -47.75 -10.586 8.727 1 91.94 1016 ALA B CA 1
ATOM 16692 C C . ALA B 1 1016 ? -46.875 -10.336 9.945 1 91.94 1016 ALA B C 1
ATOM 16694 O O . ALA B 1 1016 ? -46.531 -9.188 10.242 1 91.94 1016 ALA B O 1
ATOM 16695 N N . VAL B 1 1017 ? -46.656 -11.391 10.688 1 92.5 1017 VAL B N 1
ATOM 16696 C CA . VAL B 1 1017 ? -45.781 -11.266 11.852 1 92.5 1017 VAL B CA 1
ATOM 16697 C C . VAL B 1 1017 ? -45.125 -12.602 12.133 1 92.5 1017 VAL B C 1
ATOM 16699 O O . VAL B 1 1017 ? -45.75 -13.656 12.078 1 92.5 1017 VAL B O 1
ATOM 16702 N N . SER B 1 1018 ? -43.844 -12.609 12.242 1 95.44 1018 SER B N 1
ATOM 16703 C CA . SER B 1 1018 ? -43.031 -13.766 12.648 1 95.44 1018 SER B CA 1
ATOM 16704 C C . SER B 1 1018 ? -41.875 -13.344 13.523 1 95.44 1018 SER B C 1
ATOM 16706 O O . SER B 1 1018 ? -41.531 -12.164 13.578 1 95.44 1018 SER B O 1
ATOM 16708 N N . CYS B 1 1019 ? -41.375 -14.305 14.266 1 96.12 1019 CYS B N 1
ATOM 16709 C CA . CYS B 1 1019 ? -40.281 -13.992 15.18 1 96.12 1019 CYS B CA 1
ATOM 16710 C C . CYS B 1 1019 ? -39 -14.664 14.734 1 96.12 1019 CYS B C 1
ATOM 16712 O O . CYS B 1 1019 ? -38.969 -15.875 14.5 1 96.12 1019 CYS B O 1
ATOM 16714 N N . LEU B 1 1020 ? -37.969 -13.867 14.523 1 96.69 1020 LEU B N 1
ATOM 16715 C CA . LEU B 1 1020 ? -36.625 -14.375 14.258 1 96.69 1020 LEU B CA 1
ATOM 16716 C C . LEU B 1 1020 ? -35.719 -14.219 15.492 1 96.69 1020 LEU B C 1
ATOM 16718 O O . LEU B 1 1020 ? -35.531 -13.109 15.992 1 96.69 1020 LEU B O 1
ATOM 16722 N N . ARG B 1 1021 ? -35.219 -15.367 15.992 1 96.56 1021 ARG B N 1
ATOM 16723 C CA . ARG B 1 1021 ? -34.281 -15.383 17.125 1 96.56 1021 ARG B CA 1
ATOM 16724 C C . ARG B 1 1021 ? -32.969 -16.016 16.734 1 96.56 1021 ARG B C 1
ATOM 16726 O O . ARG B 1 1021 ? -32.938 -17.031 16.047 1 96.56 1021 ARG B O 1
ATOM 16733 N N . PHE B 1 1022 ? -31.906 -15.406 17.109 1 96.88 1022 PHE B N 1
ATOM 16734 C CA . PHE B 1 1022 ? -30.594 -15.984 16.812 1 96.88 1022 PHE B CA 1
ATOM 16735 C C . PHE B 1 1022 ? -29.547 -15.523 17.812 1 96.88 1022 PHE B C 1
ATOM 16737 O O . PHE B 1 1022 ? -29.734 -14.508 18.5 1 96.88 1022 PHE B O 1
ATOM 16744 N N . TRP B 1 1023 ? -28.547 -16.328 17.984 1 96.19 1023 TRP B N 1
ATOM 16745 C CA . TRP B 1 1023 ? -27.406 -15.984 18.812 1 96.19 1023 TRP B CA 1
ATOM 16746 C C . TRP B 1 1023 ? -26.203 -15.586 17.938 1 96.19 1023 TRP B C 1
ATOM 16748 O O . TRP B 1 1023 ? -25.953 -16.203 16.906 1 96.19 1023 TRP B O 1
ATOM 16758 N N . TYR B 1 1024 ? -25.594 -14.492 18.297 1 94.69 1024 TYR B N 1
ATOM 16759 C CA . TYR B 1 1024 ? -24.453 -14.016 17.516 1 94.69 1024 TYR B CA 1
ATOM 16760 C C . TYR B 1 1024 ? -23.25 -13.727 18.422 1 94.69 1024 TYR B C 1
ATOM 16762 O O . TYR B 1 1024 ? -23.422 -13.516 19.625 1 94.69 1024 TYR B O 1
ATOM 16770 N N . HIS B 1 1025 ? -22.031 -13.82 17.906 1 91.5 1025 HIS B N 1
ATOM 16771 C CA . HIS B 1 1025 ? -20.766 -13.57 18.562 1 91.5 1025 HIS B CA 1
ATOM 16772 C C . HIS B 1 1025 ? -19.906 -12.586 17.766 1 91.5 1025 HIS B C 1
ATOM 16774 O O . HIS B 1 1025 ? -19.672 -12.789 16.578 1 91.5 1025 HIS B O 1
ATOM 16780 N N . MET B 1 1026 ? -19.531 -11.453 18.469 1 86.25 1026 MET B N 1
ATOM 16781 C CA . MET B 1 1026 ? -18.641 -10.469 17.859 1 86.25 1026 MET B CA 1
ATOM 16782 C C . MET B 1 1026 ? -17.25 -10.531 18.5 1 86.25 1026 MET B C 1
ATOM 16784 O O . MET B 1 1026 ? -17.047 -10.023 19.609 1 86.25 1026 MET B O 1
ATOM 16788 N N . GLY B 1 1027 ? -16.25 -11.078 17.828 1 81 1027 GLY B N 1
ATOM 16789 C CA . GLY B 1 1027 ? -14.93 -11.32 18.375 1 81 1027 GLY B CA 1
ATOM 16790 C C . GLY B 1 1027 ? -13.977 -10.164 18.156 1 81 1027 GLY B C 1
ATOM 16791 O O . GLY B 1 1027 ? -12.797 -10.375 17.844 1 81 1027 GLY B O 1
ATOM 16792 N N . PHE B 1 1028 ? -14.398 -8.82 18.312 1 77.88 1028 PHE B N 1
ATOM 16793 C CA . PHE B 1 1028 ? -13.531 -7.668 18.109 1 77.88 1028 PHE B CA 1
ATOM 16794 C C . PHE B 1 1028 ? -12.992 -7.168 19.453 1 77.88 1028 PHE B C 1
ATOM 16796 O O . PHE B 1 1028 ? -13.664 -7.281 20.469 1 77.88 1028 PHE B O 1
ATOM 16803 N N . PRO B 1 1029 ? -11.727 -6.605 19.438 1 68.5 1029 PRO B N 1
ATOM 16804 C CA . PRO B 1 1029 ? -11.211 -6.023 20.672 1 68.5 1029 PRO B CA 1
ATOM 16805 C C . PRO B 1 1029 ? -12.016 -4.809 21.141 1 68.5 1029 PRO B C 1
ATOM 16807 O O . PRO B 1 1029 ? -12.672 -4.152 20.312 1 68.5 1029 PRO B O 1
ATOM 16810 N N . GLU B 1 1030 ? -12.148 -4.559 22.375 1 62.12 1030 GLU B N 1
ATOM 16811 C CA . GLU B 1 1030 ? -13.008 -3.561 23.016 1 62.12 1030 GLU B CA 1
ATOM 16812 C C . GLU B 1 1030 ? -12.773 -2.174 22.422 1 62.12 1030 GLU B C 1
ATOM 16814 O O . GLU B 1 1030 ? -13.711 -1.395 22.266 1 62.12 1030 GLU B O 1
ATOM 16819 N N . HIS B 1 1031 ? -11.562 -1.878 22.172 1 60.44 1031 HIS B N 1
ATOM 16820 C CA . HIS B 1 1031 ? -11.336 -0.49 21.781 1 60.44 1031 HIS B CA 1
ATOM 16821 C C . HIS B 1 1031 ? -11.391 -0.327 20.266 1 60.44 1031 HIS B C 1
ATOM 16823 O O . HIS B 1 1031 ? -11.297 0.792 19.75 1 60.44 1031 HIS B O 1
ATOM 16829 N N . PHE B 1 1032 ? -11.586 -1.451 19.578 1 60.91 1032 PHE B N 1
ATOM 16830 C CA . PHE B 1 1032 ? -11.547 -1.344 18.125 1 60.91 1032 PHE B CA 1
ATOM 16831 C C . PHE B 1 1032 ? -12.789 -1.967 17.516 1 60.91 1032 PHE B C 1
ATOM 16833 O O . PHE B 1 1032 ? -12.828 -3.176 17.266 1 60.91 1032 PHE B O 1
ATOM 16840 N N . TYR B 1 1033 ? -13.953 -1.206 17.5 1 60.41 1033 TYR B N 1
ATOM 16841 C CA . TYR B 1 1033 ? -15.289 -1.714 17.203 1 60.41 1033 TYR B CA 1
ATOM 16842 C C . TYR B 1 1033 ? -15.68 -1.407 15.773 1 60.41 1033 TYR B C 1
ATOM 16844 O O . TYR B 1 1033 ? -16.438 -0.472 15.516 1 60.41 1033 TYR B O 1
ATOM 16852 N N . LYS B 1 1034 ? -15.055 -2.154 14.773 1 65.31 1034 LYS B N 1
ATOM 16853 C CA . LYS B 1 1034 ? -15.578 -1.626 13.523 1 65.31 1034 LYS B CA 1
ATOM 16854 C C . LYS B 1 1034 ? -16.297 -2.713 12.727 1 65.31 1034 LYS B C 1
ATOM 16856 O O . LYS B 1 1034 ? -16.859 -2.443 11.664 1 65.31 1034 LYS B O 1
ATOM 16861 N N . GLY B 1 1035 ? -16.484 -3.916 13.156 1 76.25 1035 GLY B N 1
ATOM 16862 C CA . GLY B 1 1035 ? -17.312 -4.891 12.453 1 76.25 1035 GLY B CA 1
ATOM 16863 C C . GLY B 1 1035 ? -18.781 -4.777 12.781 1 76.25 1035 GLY B C 1
ATOM 16864 O O . GLY B 1 1035 ? -19.141 -4.383 13.891 1 76.25 1035 GLY B O 1
ATOM 16865 N N . GLU B 1 1036 ? -19.656 -4.984 11.711 1 82.06 1036 GLU B N 1
ATOM 16866 C CA . GLU B 1 1036 ? -21.109 -4.902 11.906 1 82.06 1036 GLU B CA 1
ATOM 16867 C C . GLU B 1 1036 ? -21.812 -6.133 11.344 1 82.06 1036 GLU B C 1
ATOM 16869 O O . GLU B 1 1036 ? -21.438 -6.637 10.281 1 82.06 1036 GLU B O 1
ATOM 16874 N N . LEU B 1 1037 ? -22.703 -6.695 12.07 1 90.62 1037 LEU B N 1
ATOM 16875 C CA . LEU B 1 1037 ? -23.641 -7.711 11.609 1 90.62 1037 LEU B CA 1
ATOM 16876 C C . LEU B 1 1037 ? -25.016 -7.109 11.375 1 90.62 1037 LEU B C 1
ATOM 16878 O O . LEU B 1 1037 ? -25.562 -6.441 12.258 1 90.62 1037 LEU B O 1
ATOM 16882 N N . ARG B 1 1038 ? -25.562 -7.344 10.211 1 92 1038 ARG B N 1
ATOM 16883 C CA . ARG B 1 1038 ? -26.875 -6.82 9.875 1 92 1038 ARG B CA 1
ATOM 16884 C C . ARG B 1 1038 ? -27.812 -7.938 9.438 1 92 1038 ARG B C 1
ATOM 16886 O O . ARG B 1 1038 ? -27.359 -8.977 8.945 1 92 1038 ARG B O 1
ATOM 16893 N N . VAL B 1 1039 ? -29.062 -7.754 9.68 1 95.62 1039 VAL B N 1
ATOM 16894 C CA . VAL B 1 1039 ? -30.109 -8.648 9.188 1 95.62 1039 VAL B CA 1
ATOM 16895 C C . VAL B 1 1039 ? -30.953 -7.934 8.141 1 95.62 1039 VAL B C 1
ATOM 16897 O O . VAL B 1 1039 ? -31.547 -6.887 8.422 1 95.62 1039 VAL B O 1
ATOM 16900 N N . LEU B 1 1040 ? -30.969 -8.555 6.984 1 94.25 1040 LEU B N 1
ATOM 16901 C CA . LEU B 1 1040 ? -31.719 -7.977 5.875 1 94.25 1040 LEU B CA 1
ATOM 16902 C C . LEU B 1 1040 ? -32.844 -8.898 5.449 1 94.25 1040 LEU B C 1
ATOM 16904 O O . LEU B 1 1040 ? -32.75 -10.125 5.566 1 94.25 1040 LEU B O 1
ATOM 16908 N N . LEU B 1 1041 ? -33.938 -8.281 5.012 1 93.94 1041 LEU B N 1
ATOM 16909 C CA . LEU B 1 1041 ? -35 -9.008 4.32 1 93.94 1041 LEU B CA 1
ATOM 16910 C C . LEU B 1 1041 ? -34.969 -8.703 2.826 1 93.94 1041 LEU B C 1
ATOM 16912 O O . LEU B 1 1041 ? -35.094 -7.547 2.42 1 93.94 1041 LEU B O 1
ATOM 16916 N N . SER B 1 1042 ? -34.688 -9.711 2.111 1 91.38 1042 SER B N 1
ATOM 16917 C CA . SER B 1 1042 ? -34.656 -9.555 0.662 1 91.38 1042 SER B CA 1
ATOM 16918 C C . SER B 1 1042 ? -35.938 -10.039 0.011 1 91.38 1042 SER B C 1
ATOM 16920 O O . SER B 1 1042 ? -36.375 -11.164 0.257 1 91.38 1042 SER B O 1
ATOM 16922 N N . SER B 1 1043 ? -36.531 -9.188 -0.729 1 88.06 1043 SER B N 1
ATOM 16923 C CA . SER B 1 1043 ? -37.781 -9.516 -1.441 1 88.06 1043 SER B CA 1
ATOM 16924 C C . SER B 1 1043 ? -37.812 -8.875 -2.826 1 88.06 1043 SER B C 1
ATOM 16926 O O . SER B 1 1043 ? -36.812 -8.258 -3.246 1 88.06 1043 SER B O 1
ATOM 16928 N N . ALA B 1 1044 ? -38.906 -9.086 -3.537 1 78.56 1044 ALA B N 1
ATOM 16929 C CA . ALA B 1 1044 ? -39.062 -8.477 -4.852 1 78.56 1044 ALA B CA 1
ATOM 16930 C C . ALA B 1 1044 ? -39.094 -6.953 -4.746 1 78.56 1044 ALA B C 1
ATOM 16932 O O . ALA B 1 1044 ? -38.75 -6.25 -5.703 1 78.56 1044 ALA B O 1
ATOM 16933 N N . GLN B 1 1045 ? -39.469 -6.547 -3.559 1 74.38 1045 GLN B N 1
ATOM 16934 C CA . GLN B 1 1045 ? -39.562 -5.109 -3.344 1 74.38 1045 GLN B CA 1
ATOM 16935 C C . GLN B 1 1045 ? -38.188 -4.5 -3.039 1 74.38 1045 GLN B C 1
ATOM 16937 O O . GLN B 1 1045 ? -38.031 -3.279 -3.102 1 74.38 1045 GLN B O 1
ATOM 16942 N N . GLY B 1 1046 ? -37.312 -5.312 -2.764 1 80.31 1046 GLY B N 1
ATOM 16943 C CA . GLY B 1 1046 ? -36 -4.832 -2.428 1 80.31 1046 GLY B CA 1
ATOM 16944 C C . GLY B 1 1046 ? -35.438 -5.438 -1.147 1 80.31 1046 GLY B C 1
ATOM 16945 O O . GLY B 1 1046 ? -35.844 -6.535 -0.751 1 80.31 1046 GLY B O 1
ATOM 16946 N N . GLN B 1 1047 ? -34.406 -4.715 -0.634 1 87.75 1047 GLN B N 1
ATOM 16947 C CA . GLN B 1 1047 ? -33.781 -5.199 0.584 1 87.75 1047 GLN B CA 1
ATOM 16948 C C . GLN B 1 1047 ? -34.031 -4.262 1.757 1 87.75 1047 GLN B C 1
ATOM 16950 O O . GLN B 1 1047 ? -33.781 -3.061 1.67 1 87.75 1047 GLN B O 1
ATOM 16955 N N . LEU B 1 1048 ? -34.594 -4.801 2.814 1 88.69 1048 LEU B N 1
ATOM 16956 C CA . LEU B 1 1048 ? -34.906 -4.043 4.023 1 88.69 1048 LEU B CA 1
ATOM 16957 C C . LEU B 1 1048 ? -33.938 -4.398 5.152 1 88.69 1048 LEU B C 1
ATOM 16959 O O . LEU B 1 1048 ? -33.844 -5.57 5.527 1 88.69 1048 LEU B O 1
ATOM 16963 N N . VAL B 1 1049 ? -33.281 -3.428 5.641 1 88.56 1049 VAL B N 1
ATOM 16964 C CA . VAL B 1 1049 ? -32.438 -3.662 6.801 1 88.56 1049 VAL B CA 1
ATOM 16965 C C . VAL B 1 1049 ? -33.25 -3.602 8.078 1 88.56 1049 VAL B C 1
ATOM 16967 O O . VAL B 1 1049 ? -33.781 -2.543 8.438 1 88.56 1049 VAL B O 1
ATOM 16970 N N . LEU B 1 1050 ? -33.281 -4.672 8.828 1 87.69 1050 LEU B N 1
ATOM 16971 C CA . LEU B 1 1050 ? -34.125 -4.793 10 1 87.69 1050 LEU B CA 1
ATOM 16972 C C . LEU B 1 1050 ? -33.344 -4.504 11.273 1 87.69 1050 LEU B C 1
ATOM 16974 O O . LEU B 1 1050 ? -33.906 -4.047 12.273 1 87.69 1050 LEU B O 1
ATOM 16978 N N . TRP B 1 1051 ? -32.094 -4.906 11.219 1 89.56 1051 TRP B N 1
ATOM 16979 C CA . TRP B 1 1051 ? -31.312 -4.887 12.445 1 89.56 1051 TRP B CA 1
ATOM 16980 C C . TRP B 1 1051 ? -29.828 -4.793 12.141 1 89.56 1051 TRP B C 1
ATOM 16982 O O . TRP B 1 1051 ? -29.375 -5.242 11.078 1 89.56 1051 TRP B O 1
ATOM 16992 N N . GLY B 1 1052 ? -29.109 -4.156 13.086 1 87.44 1052 GLY B N 1
ATOM 16993 C CA . GLY B 1 1052 ? -27.656 -4.102 12.984 1 87.44 1052 GLY B CA 1
ATOM 16994 C C . GLY B 1 1052 ? -26.969 -4.047 14.336 1 87.44 1052 GLY B C 1
ATOM 16995 O O . GLY B 1 1052 ? -27.469 -3.406 15.266 1 87.44 1052 GLY B O 1
ATOM 16996 N N . ALA B 1 1053 ? -25.828 -4.805 14.484 1 83.88 1053 ALA B N 1
ATOM 16997 C CA . ALA B 1 1053 ? -25.016 -4.777 15.703 1 83.88 1053 ALA B CA 1
ATOM 16998 C C . ALA B 1 1053 ? -23.562 -4.48 15.383 1 83.88 1053 ALA B C 1
ATOM 17000 O O . ALA B 1 1053 ? -22.969 -5.102 14.492 1 83.88 1053 ALA B O 1
ATOM 17001 N N . GLY B 1 1054 ? -23.062 -3.422 16.078 1 73.62 1054 GLY B N 1
ATOM 17002 C CA . GLY B 1 1054 ? -21.656 -3.086 15.891 1 73.62 1054 GLY B CA 1
ATOM 17003 C C . GLY B 1 1054 ? -20.734 -3.801 16.859 1 73.62 1054 GLY B C 1
ATOM 17004 O O . GLY B 1 1054 ? -21.203 -4.535 17.734 1 73.62 1054 GLY B O 1
ATOM 17005 N N . GLY B 1 1055 ? -19.328 -3.82 16.859 1 64.25 1055 GLY B N 1
ATOM 17006 C CA . GLY B 1 1055 ? -18.266 -4.578 17.5 1 64.25 1055 GLY B CA 1
ATOM 17007 C C . GLY B 1 1055 ? -18.188 -4.344 19 1 64.25 1055 GLY B C 1
ATOM 17008 O O . GLY B 1 1055 ? -17.234 -4.789 19.656 1 64.25 1055 GLY B O 1
ATOM 17009 N N . HIS B 1 1056 ? -18.953 -3.504 19.719 1 59.34 1056 HIS B N 1
ATOM 17010 C CA . HIS B 1 1056 ? -18.641 -3.199 21.109 1 59.34 1056 HIS B CA 1
ATOM 17011 C C . HIS B 1 1056 ? -18.797 -4.438 21.984 1 59.34 1056 HIS B C 1
ATOM 17013 O O . HIS B 1 1056 ? -18.594 -4.363 23.203 1 59.34 1056 HIS B O 1
ATOM 17019 N N . LEU B 1 1057 ? -19.156 -5.594 21.391 1 58.94 1057 LEU B N 1
ATOM 17020 C CA . LEU B 1 1057 ? -19.688 -6.523 22.375 1 58.94 1057 LEU B CA 1
ATOM 17021 C C . LEU B 1 1057 ? -18.656 -7.574 22.75 1 58.94 1057 LEU B C 1
ATOM 17023 O O . LEU B 1 1057 ? -17.75 -7.867 21.969 1 58.94 1057 LEU B O 1
ATOM 17027 N N . ARG B 1 1058 ? -18.547 -8.008 24.031 1 61.78 1058 ARG B N 1
ATOM 17028 C CA . ARG B 1 1058 ? -17.781 -8.914 24.891 1 61.78 1058 ARG B CA 1
ATOM 17029 C C . ARG B 1 1058 ? -17.719 -10.312 24.281 1 61.78 1058 ARG B C 1
ATOM 17031 O O . ARG B 1 1058 ? -18.578 -10.68 23.469 1 61.78 1058 ARG B O 1
ATOM 17038 N N . HIS B 1 1059 ? -16.562 -10.938 23.938 1 72.38 1059 HIS B N 1
ATOM 17039 C CA . HIS B 1 1059 ? -16.188 -12.312 23.625 1 72.38 1059 HIS B CA 1
ATOM 17040 C C . HIS B 1 1059 ? -17.203 -13.297 24.188 1 72.38 1059 HIS B C 1
ATOM 17042 O O . HIS B 1 1059 ? -16.828 -14.305 24.797 1 72.38 1059 HIS B O 1
ATOM 17048 N N . GLN B 1 1060 ? -18.625 -12.797 24.109 1 83 1060 GLN B N 1
ATOM 17049 C CA . GLN B 1 1060 ? -19.703 -13.664 24.547 1 83 1060 GLN B CA 1
ATOM 17050 C C . GLN B 1 1060 ? -20.797 -13.781 23.5 1 83 1060 GLN B C 1
ATOM 17052 O O . GLN B 1 1060 ? -20.922 -12.922 22.625 1 83 1060 GLN B O 1
ATOM 17057 N N . TRP B 1 1061 ? -21.578 -14.977 23.594 1 91.94 1061 TRP B N 1
ATOM 17058 C CA . TRP B 1 1061 ? -22.734 -15.156 22.719 1 91.94 1061 TRP B CA 1
ATOM 17059 C C . TRP B 1 1061 ? -23.906 -14.297 23.203 1 91.94 1061 TRP B C 1
ATOM 17061 O O . TRP B 1 1061 ? -24.266 -14.32 24.375 1 91.94 1061 TRP B O 1
ATOM 17071 N N . LEU B 1 1062 ? -24.438 -13.5 22.328 1 91.94 1062 LEU B N 1
ATOM 17072 C CA . LEU B 1 1062 ? -25.562 -12.617 22.625 1 91.94 1062 LEU B CA 1
ATOM 17073 C C . LEU B 1 1062 ? -26.797 -13 21.812 1 91.94 1062 LEU B C 1
ATOM 17075 O O . LEU B 1 1062 ? -26.672 -13.477 20.672 1 91.94 1062 LEU B O 1
ATOM 17079 N N . GLU B 1 1063 ? -27.922 -12.789 22.391 1 93.5 1063 GLU B N 1
ATOM 17080 C CA . GLU B 1 1063 ? -29.172 -13.133 21.719 1 93.5 1063 GLU B CA 1
ATOM 17081 C C . GLU B 1 1063 ? -29.859 -11.898 21.141 1 93.5 1063 GLU B C 1
ATOM 17083 O O . GLU B 1 1063 ? -29.844 -10.836 21.766 1 93.5 1063 GLU B O 1
ATOM 17088 N N . SER B 1 1064 ? -30.391 -12.016 19.938 1 93.25 1064 SER B N 1
ATOM 17089 C CA . SER B 1 1064 ? -31.234 -10.984 19.359 1 93.25 1064 SER B CA 1
ATOM 17090 C C . SER B 1 1064 ? -32.594 -11.555 18.906 1 93.25 1064 SER B C 1
ATOM 17092 O O . SER B 1 1064 ? -32.656 -12.719 18.5 1 93.25 1064 SER B O 1
ATOM 17094 N N . ARG B 1 1065 ? -33.656 -10.734 19.094 1 94.75 1065 ARG B N 1
ATOM 17095 C CA . ARG B 1 1065 ? -35.031 -11.078 18.656 1 94.75 1065 ARG B CA 1
ATOM 17096 C C . ARG B 1 1065 ? -35.594 -9.984 17.766 1 94.75 1065 ARG B C 1
ATOM 17098 O O . ARG B 1 1065 ? -35.594 -8.805 18.141 1 94.75 1065 ARG B O 1
ATOM 17105 N N . LEU B 1 1066 ? -36.094 -10.477 16.594 1 93.12 1066 LEU B N 1
ATOM 17106 C CA . LEU B 1 1066 ? -36.594 -9.5 15.641 1 93.12 1066 LEU B CA 1
ATOM 17107 C C . LEU B 1 1066 ? -38 -9.922 15.133 1 93.12 1066 LEU B C 1
ATOM 17109 O O . LEU B 1 1066 ? -38.219 -11.109 14.898 1 93.12 1066 LEU B O 1
ATOM 17113 N N . GLU B 1 1067 ? -38.875 -8.953 15.07 1 92.44 1067 GLU B N 1
ATOM 17114 C CA . GLU B 1 1067 ? -40.156 -9.203 14.414 1 92.44 1067 GLU B CA 1
ATOM 17115 C C . GLU B 1 1067 ? -40.031 -9 12.906 1 92.44 1067 GLU B C 1
ATOM 17117 O O . GLU B 1 1067 ? -39.531 -7.977 12.445 1 92.44 1067 GLU B O 1
ATOM 17122 N N . VAL B 1 1068 ? -40.469 -10 12.219 1 92.81 1068 VAL B N 1
ATOM 17123 C CA . VAL B 1 1068 ? -40.344 -9.984 10.766 1 92.81 1068 VAL B CA 1
ATOM 17124 C C . VAL B 1 1068 ? -41.719 -9.875 10.141 1 92.81 1068 VAL B C 1
ATOM 17126 O O . VAL B 1 1068 ? -42.656 -10.617 10.516 1 92.81 1068 VAL B O 1
ATOM 17129 N N . ALA B 1 1069 ? -41.844 -8.914 9.258 1 89.75 1069 ALA B N 1
ATOM 17130 C CA . ALA B 1 1069 ? -43.062 -8.75 8.469 1 89.75 1069 ALA B CA 1
ATOM 17131 C C . ALA B 1 1069 ? -42.719 -8.492 7 1 89.75 1069 ALA B C 1
ATOM 17133 O O . ALA B 1 1069 ? -41.781 -7.758 6.688 1 89.75 1069 ALA B O 1
ATOM 17134 N N . SER B 1 1070 ? -43.375 -9.305 6.121 1 89.38 1070 SER B N 1
ATOM 17135 C CA . SER B 1 1070 ? -43.219 -9.117 4.684 1 89.38 1070 SER B CA 1
ATOM 17136 C C . SER B 1 1070 ? -44.5 -9.469 3.93 1 89.38 1070 SER B C 1
ATOM 17138 O O . SER B 1 1070 ? -45.094 -10.508 4.191 1 89.38 1070 SER B O 1
ATOM 17140 N N . THR B 1 1071 ? -44.875 -8.695 2.977 1 87 1071 THR B N 1
ATOM 17141 C CA . THR B 1 1071 ? -46.062 -8.938 2.186 1 87 1071 THR B CA 1
ATOM 17142 C C . THR B 1 1071 ? -45.781 -9.859 1.009 1 87 1071 THR B C 1
ATOM 17144 O O . THR B 1 1071 ? -46.688 -10.406 0.389 1 87 1071 THR B O 1
ATOM 17147 N N . GLU B 1 1072 ? -44.5 -10.016 0.759 1 87.75 1072 GLU B N 1
ATOM 17148 C CA . GLU B 1 1072 ? -44.062 -10.883 -0.33 1 87.75 1072 GLU B CA 1
ATOM 17149 C C . GLU B 1 1072 ? -43.125 -11.969 0.175 1 87.75 1072 GLU B C 1
ATOM 17151 O O . GLU B 1 1072 ? -42.688 -11.922 1.323 1 87.75 1072 GLU B O 1
ATOM 17156 N N . GLU B 1 1073 ? -42.969 -12.938 -0.77 1 91.31 1073 GLU B N 1
ATOM 17157 C CA . GLU B 1 1073 ? -41.938 -13.922 -0.462 1 91.31 1073 GLU B CA 1
ATOM 17158 C C . GLU B 1 1073 ? -40.594 -13.258 -0.188 1 91.31 1073 GLU B C 1
ATOM 17160 O O . GLU B 1 1073 ? -40.219 -12.305 -0.867 1 91.31 1073 GLU B O 1
ATOM 17165 N N . PHE B 1 1074 ? -39.938 -13.734 0.859 1 93.31 1074 PHE B N 1
ATOM 17166 C CA . PHE B 1 1074 ? -38.688 -13.055 1.239 1 93.31 1074 PHE B CA 1
ATOM 17167 C C . PHE B 1 1074 ? -37.656 -14.062 1.709 1 93.31 1074 PHE B C 1
ATOM 17169 O O . PHE B 1 1074 ? -37.969 -15.242 1.875 1 93.31 1074 PHE B O 1
ATOM 17176 N N . GLN B 1 1075 ? -36.469 -13.531 1.81 1 95.31 1075 GLN B N 1
ATOM 17177 C CA . GLN B 1 1075 ? -35.344 -14.258 2.406 1 95.31 1075 GLN B CA 1
ATOM 17178 C C . GLN B 1 1075 ? -34.688 -13.438 3.518 1 95.31 1075 GLN B C 1
ATOM 17180 O O . GLN B 1 1075 ? -34.625 -12.211 3.439 1 95.31 1075 GLN B O 1
ATOM 17185 N N . ILE B 1 1076 ? -34.281 -14.141 4.512 1 96.5 1076 ILE B N 1
ATOM 17186 C CA . ILE B 1 1076 ? -33.5 -13.516 5.566 1 96.5 1076 ILE B CA 1
ATOM 17187 C C . ILE B 1 1076 ? -32 -13.586 5.203 1 96.5 1076 ILE B C 1
ATOM 17189 O O . ILE B 1 1076 ? -31.5 -14.656 4.852 1 96.5 1076 ILE B O 1
ATOM 17193 N N . VAL B 1 1077 ? -31.359 -12.453 5.273 1 96.19 1077 VAL B N 1
ATOM 17194 C CA . VAL B 1 1077 ? -29.953 -12.398 4.926 1 96.19 1077 VAL B CA 1
ATOM 17195 C C . VAL B 1 1077 ? -29.156 -11.836 6.098 1 96.19 1077 VAL B C 1
ATOM 17197 O O . VAL B 1 1077 ? -29.438 -10.742 6.578 1 96.19 1077 VAL B O 1
ATOM 17200 N N . PHE B 1 1078 ? -28.188 -12.617 6.633 1 96.5 1078 PHE B N 1
ATOM 17201 C CA . PHE B 1 1078 ? -27.203 -12.086 7.566 1 96.5 1078 PHE B CA 1
ATOM 17202 C C . PHE B 1 1078 ? -26.016 -11.508 6.816 1 96.5 1078 PHE B C 1
ATOM 17204 O O . PHE B 1 1078 ? -25.344 -12.219 6.066 1 96.5 1078 PHE B O 1
ATOM 17211 N N . GLU B 1 1079 ? -25.781 -10.273 6.996 1 93.12 1079 GLU B N 1
ATOM 17212 C CA . GLU B 1 1079 ? -24.688 -9.586 6.305 1 93.12 1079 GLU B CA 1
ATOM 17213 C C . GLU B 1 1079 ? -23.578 -9.188 7.273 1 93.12 1079 GLU B C 1
ATOM 17215 O O . GLU B 1 1079 ? -23.844 -8.516 8.273 1 93.12 1079 GLU B O 1
ATOM 17220 N N . ALA B 1 1080 ? -22.391 -9.672 7.027 1 89.56 1080 ALA B N 1
ATOM 17221 C CA . ALA B 1 1080 ? -21.219 -9.227 7.77 1 89.56 1080 ALA B CA 1
ATOM 17222 C C . ALA B 1 1080 ? -20.453 -8.156 7 1 89.56 1080 ALA B C 1
ATOM 17224 O O . ALA B 1 1080 ? -20.172 -8.32 5.812 1 89.56 1080 ALA B O 1
ATOM 17225 N N . THR B 1 1081 ? -20.172 -7.035 7.609 1 81.94 1081 THR B N 1
ATOM 17226 C CA . THR B 1 1081 ? -19.453 -5.93 6.98 1 81.94 1081 THR B CA 1
ATOM 17227 C C . THR B 1 1081 ? -18.391 -5.375 7.914 1 81.94 1081 THR B C 1
ATOM 17229 O O . THR B 1 1081 ? -18.344 -5.727 9.094 1 81.94 1081 THR B O 1
ATOM 17232 N N . LEU B 1 1082 ? -17.344 -4.68 7.34 1 72.56 1082 LEU B N 1
ATOM 17233 C CA . LEU B 1 1082 ? -16.297 -4.016 8.109 1 72.56 1082 LEU B CA 1
ATOM 17234 C C . LEU B 1 1082 ? -16.25 -2.527 7.777 1 72.56 1082 LEU B C 1
ATOM 17236 O O . LEU B 1 1082 ? -16.375 -2.139 6.613 1 72.56 1082 LEU B O 1
ATOM 17240 N N . GLY B 1 1083 ? -16.344 -1.815 8.812 1 62.56 1083 GLY B N 1
ATOM 17241 C CA . GLY B 1 1083 ? -16.094 -0.398 8.594 1 62.56 1083 GLY B CA 1
ATOM 17242 C C . GLY B 1 1083 ? -14.664 -0.088 8.203 1 62.56 1083 GLY B C 1
ATOM 17243 O O . GLY B 1 1083 ? -13.914 -0.985 7.82 1 62.56 1083 GLY B O 1
ATOM 17244 N N . GLY B 1 1084 ? -14.148 0.962 8.102 1 55.75 1084 GLY B N 1
ATOM 17245 C CA . GLY B 1 1084 ? -12.867 1.423 7.59 1 55.75 1084 GLY B CA 1
ATOM 17246 C C . GLY B 1 1084 ? -11.68 0.744 8.25 1 55.75 1084 GLY B C 1
ATOM 17247 O O . GLY B 1 1084 ? -10.539 0.921 7.816 1 55.75 1084 GLY B O 1
ATOM 17248 N N . GLN B 1 1085 ? -11.719 0.232 9.586 1 55.62 1085 GLN B N 1
ATOM 17249 C CA . GLN B 1 1085 ? -10.492 -0.245 10.227 1 55.62 1085 GLN B CA 1
ATOM 17250 C C . GLN B 1 1085 ? -10.398 -1.768 10.164 1 55.62 1085 GLN B C 1
ATOM 17252 O O . GLN B 1 1085 ? -11.367 -2.467 10.453 1 55.62 1085 GLN B O 1
ATOM 17257 N N . PRO B 1 1086 ? -9.32 -2.293 9.617 1 54 1086 PRO B N 1
ATOM 17258 C CA . PRO B 1 1086 ? -9.242 -3.752 9.5 1 54 1086 PRO B CA 1
ATOM 17259 C C . PRO B 1 1086 ? -9.07 -4.445 10.852 1 54 1086 PRO B C 1
ATOM 17261 O O . PRO B 1 1086 ? -8.43 -5.496 10.93 1 54 1086 PRO B O 1
ATOM 17264 N N . ALA B 1 1087 ? -9.68 -3.961 12.031 1 58.44 1087 ALA B N 1
ATOM 17265 C CA . ALA B 1 1087 ? -9.438 -4.863 13.156 1 58.44 1087 ALA B CA 1
ATOM 17266 C C . ALA B 1 1087 ? -10 -6.254 12.875 1 58.44 1087 ALA B C 1
ATOM 17268 O O . ALA B 1 1087 ? -11.07 -6.387 12.281 1 58.44 1087 ALA B O 1
ATOM 17269 N N . LEU B 1 1088 ? -9.133 -7.234 13.086 1 63.88 1088 LEU B N 1
ATOM 17270 C CA . LEU B 1 1088 ? -9.445 -8.633 12.82 1 63.88 1088 LEU B CA 1
ATOM 17271 C C . LEU B 1 1088 ? -10.289 -9.227 13.945 1 63.88 1088 LEU B C 1
ATOM 17273 O O . LEU B 1 1088 ? -10.062 -8.93 15.117 1 63.88 1088 LEU B O 1
ATOM 17277 N N . GLY B 1 1089 ? -11.531 -9.594 13.828 1 74.06 1089 GLY B N 1
ATOM 17278 C CA . GLY B 1 1089 ? -12.352 -10.43 14.688 1 74.06 1089 GLY B CA 1
ATOM 17279 C C . GLY B 1 1089 ? -13.461 -11.156 13.945 1 74.06 1089 GLY B C 1
ATOM 17280 O O . GLY B 1 1089 ? -14.031 -10.617 12.992 1 74.06 1089 GLY B O 1
ATOM 17281 N N . PRO B 1 1090 ? -13.688 -12.422 14.352 1 83.69 1090 PRO B N 1
ATOM 17282 C CA . PRO B 1 1090 ? -14.727 -13.203 13.688 1 83.69 1090 PRO B CA 1
ATOM 17283 C C . PRO B 1 1090 ? -16.141 -12.773 14.086 1 83.69 1090 PRO B C 1
ATOM 17285 O O . PRO B 1 1090 ? -16.344 -12.266 15.188 1 83.69 1090 PRO B O 1
ATOM 17288 N N . ILE B 1 1091 ? -17.047 -12.82 13.211 1 90.38 1091 ILE B N 1
ATOM 17289 C CA . ILE B 1 1091 ? -18.484 -12.758 13.461 1 90.38 1091 ILE B CA 1
ATOM 17290 C C . ILE B 1 1091 ? -19.094 -14.148 13.32 1 90.38 1091 ILE B C 1
ATOM 17292 O O . ILE B 1 1091 ? -18.875 -14.828 12.312 1 90.38 1091 ILE B O 1
ATOM 17296 N N . ALA B 1 1092 ? -19.719 -14.602 14.352 1 94.69 1092 ALA B N 1
ATOM 17297 C CA . ALA B 1 1092 ? -20.266 -15.953 14.312 1 94.69 1092 ALA B CA 1
ATOM 17298 C C . ALA B 1 1092 ? -21.766 -15.945 14.641 1 94.69 1092 ALA B C 1
ATOM 17300 O O . ALA B 1 1092 ? -22.266 -15.023 15.289 1 94.69 1092 ALA B O 1
ATOM 17301 N N . LEU B 1 1093 ? -22.5 -16.922 14.125 1 96.94 1093 LEU B N 1
ATOM 17302 C CA . LEU B 1 1093 ? -23.922 -17.125 14.352 1 96.94 1093 LEU B CA 1
ATOM 17303 C C . LEU B 1 1093 ? -24.188 -18.547 14.859 1 96.94 1093 LEU B C 1
ATOM 17305 O O . LEU B 1 1093 ? -23.5 -19.484 14.461 1 96.94 1093 LEU B O 1
ATOM 17309 N N . ASP B 1 1094 ? -25.109 -18.641 15.742 1 97.31 1094 ASP B N 1
ATOM 17310 C CA . ASP B 1 1094 ? -25.547 -19.953 16.234 1 97.31 1094 ASP B CA 1
ATOM 17311 C C . ASP B 1 1094 ? -27 -19.906 16.672 1 97.31 1094 ASP B C 1
ATOM 17313 O O . ASP B 1 1094 ? -27.547 -18.844 16.938 1 97.31 1094 ASP B O 1
ATOM 17317 N N . ASP B 1 1095 ? -27.656 -21 16.609 1 97.06 1095 ASP B N 1
ATOM 17318 C CA . ASP B 1 1095 ? -29.016 -21.203 17.078 1 97.06 1095 ASP B CA 1
ATOM 17319 C C . ASP B 1 1095 ? -29.969 -20.172 16.469 1 97.06 1095 ASP B C 1
ATOM 17321 O O . ASP B 1 1095 ? -30.578 -19.391 17.203 1 97.06 1095 ASP B O 1
ATOM 17325 N N . ILE B 1 1096 ? -30.156 -20.219 15.203 1 97.56 1096 ILE B N 1
ATOM 17326 C CA . ILE B 1 1096 ? -31.141 -19.391 14.508 1 97.56 1096 ILE B CA 1
ATOM 17327 C C . ILE B 1 1096 ? -32.5 -20.062 14.562 1 97.56 1096 ILE B C 1
ATOM 17329 O O . ILE B 1 1096 ? -32.656 -21.25 14.234 1 97.56 1096 ILE B O 1
ATOM 17333 N N . GLU B 1 1097 ? -33.5 -19.344 15 1 96.81 1097 GLU B N 1
ATOM 17334 C CA . GLU B 1 1097 ? -34.844 -19.891 15.062 1 96.81 1097 GLU B CA 1
ATOM 17335 C C . GLU B 1 1097 ? -35.844 -18.906 14.438 1 96.81 1097 GLU B C 1
ATOM 17337 O O . GLU B 1 1097 ? -35.938 -17.75 14.836 1 96.81 1097 GLU B O 1
ATOM 17342 N N . TYR B 1 1098 ? -36.531 -19.406 13.414 1 96.38 1098 TYR B N 1
ATOM 17343 C CA . TYR B 1 1098 ? -37.625 -18.641 12.797 1 96.38 1098 TYR B CA 1
ATOM 17344 C C . TYR B 1 1098 ? -39 -19.234 13.18 1 96.38 1098 TYR B C 1
ATOM 17346 O O . TYR B 1 1098 ? -39.312 -20.359 12.805 1 96.38 1098 TYR B O 1
ATOM 17354 N N . LEU B 1 1099 ? -39.719 -18.453 13.922 1 95.31 1099 LEU B N 1
ATOM 17355 C CA . LEU B 1 1099 ? -41.062 -18.859 14.344 1 95.31 1099 LEU B CA 1
ATOM 17356 C C . LEU B 1 1099 ? -42.125 -18.156 13.508 1 95.31 1099 LEU B C 1
ATOM 17358 O O . LEU B 1 1099 ? -42.531 -17.047 13.828 1 95.31 1099 LEU B O 1
ATOM 17362 N N . ALA B 1 1100 ? -42.656 -18.938 12.57 1 94.62 1100 ALA B N 1
ATOM 17363 C CA . ALA B 1 1100 ? -43.594 -18.391 11.609 1 94.62 1100 ALA B CA 1
ATOM 17364 C C . ALA B 1 1100 ? -44.906 -18.062 12.281 1 94.62 1100 ALA B C 1
ATOM 17366 O O . ALA B 1 1100 ? -45.5 -18.906 12.984 1 94.62 1100 ALA B O 1
ATOM 17367 N N . GLY B 1 1101 ? -45.469 -16.906 12.125 1 92.75 1101 GLY B N 1
ATOM 17368 C CA . GLY B 1 1101 ? -46.781 -16.5 12.562 1 92.75 1101 GLY B CA 1
ATOM 17369 C C . GLY B 1 1101 ? -46.844 -16.188 14.047 1 92.75 1101 GLY B C 1
ATOM 17370 O O . GLY B 1 1101 ? -47.938 -16.047 14.609 1 92.75 1101 GLY B O 1
ATOM 17371 N N . GLN B 1 1102 ? -45.688 -16.109 14.656 1 92.62 1102 GLN B N 1
ATOM 17372 C CA . GLN B 1 1102 ? -45.688 -15.859 16.094 1 92.62 1102 GLN B CA 1
ATOM 17373 C C . GLN B 1 1102 ? -44.906 -14.594 16.422 1 92.62 1102 GLN B C 1
ATOM 17375 O O . GLN B 1 1102 ? -43.906 -14.289 15.773 1 92.62 1102 GLN B O 1
ATOM 17380 N N . ARG B 1 1103 ? -45.406 -13.836 17.375 1 92.25 1103 ARG B N 1
ATOM 17381 C CA . ARG B 1 1103 ? -44.688 -12.664 17.875 1 92.25 1103 ARG B CA 1
ATOM 17382 C C . ARG B 1 1103 ? -43.562 -13.078 18.828 1 92.25 1103 ARG B C 1
ATOM 17384 O O . ARG B 1 1103 ? -43.656 -14.125 19.469 1 92.25 1103 ARG B O 1
ATOM 17391 N N . CYS B 1 1104 ? -42.594 -12.25 18.797 1 91.69 1104 CYS B N 1
ATOM 17392 C CA . CYS B 1 1104 ? -41.469 -12.57 19.672 1 91.69 1104 CYS B CA 1
ATOM 17393 C C . CYS B 1 1104 ? -41.844 -12.406 21.141 1 91.69 1104 CYS B C 1
ATOM 17395 O O . CYS B 1 1104 ? -42.5 -11.422 21.516 1 91.69 1104 CYS B O 1
ATOM 17397 N N . GLN B 1 1105 ? -41.938 -13.359 21.875 1 80.25 1105 GLN B N 1
ATOM 17398 C CA . GLN B 1 1105 ? -42.281 -13.312 23.281 1 80.25 1105 GLN B CA 1
ATOM 17399 C C . GLN B 1 1105 ? -41.188 -12.625 24.094 1 80.25 1105 GLN B C 1
ATOM 17401 O O . GLN B 1 1105 ? -40 -12.805 23.828 1 80.25 1105 GLN B O 1
ATOM 17406 N N . LEU B 1 1106 ? -41.5 -11.453 24.625 1 66.62 1106 LEU B N 1
ATOM 17407 C CA . LEU B 1 1106 ? -40.562 -10.766 25.5 1 66.62 1106 LEU B CA 1
ATOM 17408 C C . LEU B 1 1106 ? -40 -11.719 26.547 1 66.62 1106 LEU B C 1
ATOM 17410 O O . LEU B 1 1106 ? -40.719 -12.586 27.062 1 66.62 1106 LEU B O 1
ATOM 17414 N N . PRO B 1 1107 ? -38.781 -11.812 26.688 1 54.59 1107 PRO B N 1
ATOM 17415 C CA . PRO B 1 1107 ? -38.25 -12.664 27.766 1 54.59 1107 PRO B CA 1
ATOM 17416 C C . PRO B 1 1107 ? -38.938 -12.438 29.094 1 54.59 1107 PRO B C 1
ATOM 17418 O O . PRO B 1 1107 ? -39.25 -11.297 29.453 1 54.59 1107 PRO B O 1
ATOM 17421 N N . ALA B 1 1108 ? -39.875 -13.242 29.75 1 46.34 1108 ALA B N 1
ATOM 17422 C CA . ALA B 1 1108 ? -40.188 -13.094 31.172 1 46.34 1108 ALA B CA 1
ATOM 17423 C C . ALA B 1 1108 ? -38.969 -12.648 31.969 1 46.34 1108 ALA B C 1
ATOM 17425 O O . ALA B 1 1108 ? -37.875 -13.125 31.734 1 46.34 1108 ALA B O 1
ATOM 17426 N N . PRO B 1 1109 ? -39.062 -11.492 32.656 1 41.97 1109 PRO B N 1
ATOM 17427 C CA . PRO B 1 1109 ? -37.906 -11.148 33.5 1 41.97 1109 PRO B CA 1
ATOM 17428 C C . PRO B 1 1109 ? -37.312 -12.359 34.219 1 41.97 1109 PRO B C 1
ATOM 17430 O O . PRO B 1 1109 ? -38.031 -13.172 34.781 1 41.97 1109 PRO B O 1
ATOM 17433 N N . SER B 1 1110 ? -36.406 -12.938 33.688 1 35.81 1110 SER B N 1
ATOM 17434 C CA . SER B 1 1110 ? -35.781 -13.992 34.5 1 35.81 1110 SER B CA 1
ATOM 17435 C C . SER B 1 1110 ? -35.594 -13.562 35.938 1 35.81 1110 SER B C 1
ATOM 17437 O O . SER B 1 1110 ? -35.031 -12.516 36.219 1 35.81 1110 SER B O 1
ATOM 17439 N N . GLN B 1 1111 ? -36.656 -13.727 36.812 1 31.91 1111 GLN B N 1
ATOM 17440 C CA . GLN B 1 1111 ? -36.344 -13.727 38.25 1 31.91 1111 GLN B CA 1
ATOM 17441 C C . GLN B 1 1111 ? -35 -14.398 38.5 1 31.91 1111 GLN B C 1
ATOM 17443 O O . GLN B 1 1111 ? -34.75 -15.539 38.094 1 31.91 1111 GLN B O 1
ATOM 17448 N N . GLY B 1 1112 ? -34 -13.648 38.594 1 29.23 1112 GLY B N 1
ATOM 17449 C CA . GLY B 1 1112 ? -32.688 -14.109 39 1 29.23 1112 GLY B CA 1
ATOM 17450 C C . GLY B 1 1112 ? -32.75 -15.172 40.062 1 29.23 1112 GLY B C 1
ATOM 17451 O O . GLY B 1 1112 ? -33.312 -14.953 41.156 1 29.23 1112 GLY B O 1
ATOM 17452 N N . LYS B 1 1113 ? -32.969 -16.344 39.719 1 32.88 1113 LYS B N 1
ATOM 17453 C CA . LYS B 1 1113 ? -32.719 -17.312 40.781 1 32.88 1113 LYS B CA 1
ATOM 17454 C C . LYS B 1 1113 ? -31.5 -16.938 41.625 1 32.88 1113 LYS B C 1
ATOM 17456 O O . LYS B 1 1113 ? -30.422 -16.703 41.062 1 32.88 1113 LYS B O 1
ATOM 17461 N N . PRO B 1 1114 ? -31.75 -16.469 42.938 1 29.95 1114 PRO B N 1
ATOM 17462 C CA . PRO B 1 1114 ? -30.625 -16.203 43.844 1 29.95 1114 PRO B CA 1
ATOM 17463 C C . PRO B 1 1114 ? -29.578 -17.312 43.812 1 29.95 1114 PRO B C 1
ATOM 17465 O O . PRO B 1 1114 ? -29.922 -18.484 43.594 1 29.95 1114 PRO B O 1
ATOM 17468 N N . CYS B 1 1115 ? -28.562 -17.062 43.219 1 26.05 1115 CYS B N 1
ATOM 17469 C CA . CYS B 1 1115 ? -27.484 -18.031 43.375 1 26.05 1115 CYS B CA 1
ATOM 17470 C C . CYS B 1 1115 ? -27.391 -18.531 44.812 1 26.05 1115 CYS B C 1
ATOM 17472 O O . CYS B 1 1115 ? -27.266 -17.719 45.719 1 26.05 1115 CYS B O 1
ATOM 17474 N N . PRO B 1 1116 ? -28.172 -19.562 45.125 1 29.69 1116 PRO B N 1
ATOM 17475 C CA . PRO B 1 1116 ? -28.156 -20.125 46.5 1 29.69 1116 PRO B CA 1
ATOM 17476 C C . PRO B 1 1116 ? -26.75 -20.219 47.062 1 29.69 1116 PRO B C 1
ATOM 17478 O O . PRO B 1 1116 ? -26.562 -20.797 48.156 1 29.69 1116 PRO B O 1
ATOM 17481 N N . GLY B 1 1117 ? -25.734 -20.016 46.156 1 26.38 1117 GLY B N 1
ATOM 17482 C CA . GLY B 1 1117 ? -24.484 -20.453 46.781 1 26.38 1117 GLY B CA 1
ATOM 17483 C C . GLY B 1 1117 ? -24.094 -19.609 47.969 1 26.38 1117 GLY B C 1
ATOM 17484 O O . GLY B 1 1117 ? -22.969 -19.719 48.469 1 26.38 1117 GLY B O 1
ATOM 17485 N N . GLN B 1 1118 ? -24.75 -18.469 48.156 1 26.62 1118 GLN B N 1
ATOM 17486 C CA . GLN B 1 1118 ? -24.031 -17.875 49.281 1 26.62 1118 GLN B CA 1
ATOM 17487 C C . GLN B 1 1118 ? -24.219 -18.672 50.562 1 26.62 1118 GLN B C 1
ATOM 17489 O O . GLN B 1 1118 ? -23.625 -18.359 51.594 1 26.62 1118 GLN B O 1
ATOM 17494 N N . LEU B 1 1119 ? -25.359 -19.344 50.656 1 25.56 1119 LEU B N 1
ATOM 17495 C CA . LEU B 1 1119 ? -25.578 -19.734 52.031 1 25.56 1119 LEU B CA 1
ATOM 17496 C C . LEU B 1 1119 ? -24.594 -20.812 52.469 1 25.56 1119 LEU B C 1
ATOM 17498 O O . LEU B 1 1119 ? -24.312 -20.969 53.656 1 25.56 1119 LEU B O 1
ATOM 17502 N N . ALA B 1 1120 ? -24.438 -21.812 51.562 1 26.8 1120 ALA B N 1
ATOM 17503 C CA . ALA B 1 1120 ? -23.938 -22.953 52.312 1 26.8 1120 ALA B CA 1
ATOM 17504 C C . ALA B 1 1120 ? -22.531 -22.688 52.844 1 26.8 1120 ALA B C 1
ATOM 17506 O O . ALA B 1 1120 ? -21.969 -23.516 53.562 1 26.8 1120 ALA B O 1
ATOM 17507 N N . LEU B 1 1121 ? -21.828 -21.734 52.219 1 26.27 1121 LEU B N 1
ATOM 17508 C CA . LEU B 1 1121 ? -20.484 -21.688 52.75 1 26.27 1121 LEU B CA 1
ATOM 17509 C C . LEU B 1 1121 ? -20.469 -21.062 54.156 1 26.27 1121 LEU B C 1
ATOM 17511 O O . LEU B 1 1121 ? -19.406 -20.75 54.688 1 26.27 1121 LEU B O 1
ATOM 17515 N N . LEU B 1 1122 ? -21.625 -20.656 54.594 1 24.09 1122 LEU B N 1
ATOM 17516 C CA . LEU B 1 1122 ? -21.375 -20.188 55.938 1 24.09 1122 LEU B CA 1
ATOM 17517 C C . LEU B 1 1122 ? -20.859 -21.312 56.844 1 24.09 1122 LEU B C 1
ATOM 17519 O O . LEU B 1 1122 ? -20.125 -21.062 57.781 1 24.09 1122 LEU B O 1
ATOM 17523 N N . TRP B 1 1123 ? -21.578 -22.484 56.719 1 24.5 1123 TRP B N 1
ATOM 17524 C CA . TRP B 1 1123 ? -21.5 -23.312 57.906 1 24.5 1123 TRP B CA 1
ATOM 17525 C C . TRP B 1 1123 ? -20.109 -23.891 58.094 1 24.5 1123 TRP B C 1
ATOM 17527 O O . TRP B 1 1123 ? -19.75 -24.328 59.188 1 24.5 1123 TRP B O 1
ATOM 17537 N N . VAL B 1 1124 ? -19.562 -24.297 56.906 1 24.64 1124 VAL B N 1
ATOM 17538 C CA . VAL B 1 1124 ? -18.547 -25.266 57.281 1 24.64 1124 VAL B CA 1
ATOM 17539 C C . VAL B 1 1124 ? -17.391 -24.547 57.969 1 24.64 1124 VAL B C 1
ATOM 17541 O O . VAL B 1 1124 ? -16.297 -25.109 58.125 1 24.64 1124 VAL B O 1
ATOM 17544 N N . TRP B 1 1125 ? -17.516 -23.219 58.344 1 24.31 1125 TRP B N 1
ATOM 17545 C CA . TRP B 1 1125 ? -16.391 -22.75 59.125 1 24.31 1125 TRP B CA 1
ATOM 17546 C C . TRP B 1 1125 ? -16.25 -23.547 60.438 1 24.31 1125 TRP B C 1
ATOM 17548 O O . TRP B 1 1125 ? -15.367 -23.266 61.25 1 24.31 1125 TRP B O 1
ATOM 17558 N N . ALA B 1 1126 ? -17.5 -23.984 60.781 1 22.09 1126 ALA B N 1
ATOM 17559 C CA . ALA B 1 1126 ? -17.422 -24.344 62.219 1 22.09 1126 ALA B CA 1
ATOM 17560 C C . ALA B 1 1126 ? -16.328 -25.375 62.438 1 22.09 1126 ALA B C 1
ATOM 17562 O O . ALA B 1 1126 ? -15.633 -25.328 63.469 1 22.09 1126 ALA B O 1
ATOM 17563 N N . LEU B 1 1127 ? -16.516 -26.547 61.781 1 20.94 1127 LEU B N 1
ATOM 17564 C CA . LEU B 1 1127 ? -16.047 -27.656 62.594 1 20.94 1127 LEU B CA 1
ATOM 17565 C C . LEU B 1 1127 ? -14.531 -27.766 62.562 1 20.94 1127 LEU B C 1
ATOM 17567 O O . LEU B 1 1127 ? -13.961 -28.734 63.031 1 20.94 1127 LEU B O 1
ATOM 17571 N N . VAL B 1 1128 ? -13.906 -27.047 61.594 1 21.84 1128 VAL B N 1
ATOM 17572 C CA . VAL B 1 1128 ? -12.539 -27.547 61.5 1 21.84 1128 VAL B CA 1
ATOM 17573 C C . VAL B 1 1128 ? -11.758 -27.172 62.781 1 21.84 1128 VAL B C 1
ATOM 17575 O O . VAL B 1 1128 ? -10.555 -26.906 62.688 1 21.84 1128 VAL B O 1
ATOM 17578 N N . GLY B 1 1129 ? -12.406 -26.938 63.844 1 19.86 1129 GLY B N 1
ATOM 17579 C CA . GLY B 1 1129 ? -11.57 -26.562 64.938 1 19.86 1129 GLY B CA 1
ATOM 17580 C C . GLY B 1 1129 ? -10.445 -27.547 65.25 1 19.86 1129 GLY B C 1
ATOM 17581 O O . GLY B 1 1129 ? -9.492 -27.219 65.938 1 19.86 1129 GLY B O 1
ATOM 17582 N N . LEU B 1 1130 ? -10.797 -28.812 65.312 1 18.11 1130 LEU B N 1
ATOM 17583 C CA . LEU B 1 1130 ? -10.164 -29.5 66.438 1 18.11 1130 LEU B CA 1
ATOM 17584 C C . LEU B 1 1130 ? -8.68 -29.734 66.125 1 18.11 1130 LEU B C 1
ATOM 17586 O O . LEU B 1 1130 ? -7.828 -29.406 66.938 1 18.11 1130 LEU B O 1
ATOM 17590 N N . SER B 1 1131 ? -8.203 -31.016 66.125 1 17.89 1131 SER B N 1
ATOM 17591 C CA . SER B 1 1131 ? -7.234 -31.625 67 1 17.89 1131 SER B CA 1
ATOM 17592 C C . SER B 1 1131 ? -5.805 -31.406 66.5 1 17.89 1131 SER B C 1
ATOM 17594 O O . SER B 1 1131 ? -5.598 -30.922 65.438 1 17.89 1131 SER B O 1
ATOM 17596 N N . GLY B 1 1132 ? -4.922 -32.438 66.75 1 17.72 1132 GLY B N 1
ATOM 17597 C CA . GLY B 1 1132 ? -3.672 -32.75 67.375 1 17.72 1132 GLY B CA 1
ATOM 17598 C C . GLY B 1 1132 ? -2.453 -32.531 66.5 1 17.72 1132 GLY B C 1
ATOM 17599 O O . GLY B 1 1132 ? -2.58 -32.188 65.375 1 17.72 1132 GLY B O 1
ATOM 17600 N N . SER B 1 1133 ? -1.418 -33.406 66.625 1 17.52 1133 SER B N 1
ATOM 17601 C CA . SER B 1 1133 ? -0.018 -33.531 67 1 17.52 1133 SER B CA 1
ATOM 17602 C C . SER B 1 1133 ? 0.897 -33.562 65.812 1 17.52 1133 SER B C 1
ATOM 17604 O O . SER B 1 1133 ? 1.857 -32.781 65.75 1 17.52 1133 SER B O 1
ATOM 17606 N N . TRP B 1 1134 ? 1.25 -34.719 65.25 1 17.53 1134 TRP B N 1
ATOM 17607 C CA . TRP B 1 1134 ? 2.6 -35.25 65.375 1 17.53 1134 TRP B CA 1
ATOM 17608 C C . TRP B 1 1134 ? 3.49 -34.75 64.25 1 17.53 1134 TRP B C 1
ATOM 17610 O O . TRP B 1 1134 ? 2.994 -34.281 63.25 1 17.53 1134 TRP B O 1
ATOM 17620 N N . PRO B 1 1135 ? 4.402 -35.656 63.719 1 18.91 1135 PRO B N 1
ATOM 17621 C CA . PRO B 1 1135 ? 5.848 -35.875 63.812 1 18.91 1135 PRO B CA 1
ATOM 17622 C C . PRO B 1 1135 ? 6.605 -35.406 62.562 1 18.91 1135 PRO B C 1
ATOM 17624 O O . PRO B 1 1135 ? 7.703 -34.844 62.688 1 18.91 1135 PRO B O 1
ATOM 17627 N N . MET B 1 1136 ? 6.168 -35.844 61.375 1 18.69 1136 MET B N 1
ATOM 17628 C CA . MET B 1 1136 ? 7.215 -36.5 60.625 1 18.69 1136 MET B CA 1
ATOM 17629 C C . MET B 1 1136 ? 8.148 -35.5 59.969 1 18.69 1136 MET B C 1
ATOM 17631 O O . MET B 1 1136 ? 7.711 -34.438 59.531 1 18.69 1136 MET B O 1
ATOM 17635 N N . TRP B 1 1137 ? 9.508 -35.938 59.781 1 18.27 1137 TRP B N 1
ATOM 17636 C CA . TRP B 1 1137 ? 10.938 -35.625 59.688 1 18.27 1137 TRP B CA 1
ATOM 17637 C C . TRP B 1 1137 ? 11.281 -35.062 58.312 1 18.27 1137 TRP B C 1
ATOM 17639 O O . TRP B 1 1137 ? 12.266 -34.344 58.156 1 18.27 1137 TRP B O 1
ATOM 17649 N N . LEU B 1 1138 ? 10.508 -35.344 57.25 1 20.36 1138 LEU B N 1
ATOM 17650 C CA . LEU B 1 1138 ? 11.516 -35.719 56.25 1 20.36 1138 LEU B CA 1
ATOM 17651 C C . LEU B 1 1138 ? 12.352 -34.5 55.875 1 20.36 1138 LEU B C 1
ATOM 17653 O O . LEU B 1 1138 ? 11.836 -33.406 55.781 1 20.36 1138 LEU B O 1
ATOM 17657 N N . PRO B 1 1139 ? 13.672 -34.812 55.812 1 20.28 1139 PRO B N 1
ATOM 17658 C CA . PRO B 1 1139 ? 14.914 -34.031 55.719 1 20.28 1139 PRO B CA 1
ATOM 17659 C C . PRO B 1 1139 ? 14.914 -33.062 54.562 1 20.28 1139 PRO B C 1
ATOM 17661 O O . PRO B 1 1139 ? 14.156 -33.219 53.625 1 20.28 1139 PRO B O 1
ATOM 17664 N N . VAL B 1 1140 ? 15.625 -32 54.875 1 20.69 1140 VAL B N 1
ATOM 17665 C CA . VAL B 1 1140 ? 15.969 -30.656 54.406 1 20.69 1140 VAL B CA 1
ATOM 17666 C C . VAL B 1 1140 ? 16.938 -30.766 53.219 1 20.69 1140 VAL B C 1
ATOM 17668 O O . VAL B 1 1140 ? 18.125 -31.062 53.406 1 20.69 1140 VAL B O 1
ATOM 17671 N N . ALA B 1 1141 ? 16.797 -31.594 52.25 1 22.3 1141 ALA B N 1
ATOM 17672 C CA . ALA B 1 1141 ? 18.016 -31.625 51.469 1 22.3 1141 ALA B CA 1
ATOM 17673 C C . ALA B 1 1141 ? 18.469 -30.219 51.062 1 22.3 1141 ALA B C 1
ATOM 17675 O O . ALA B 1 1141 ? 17.641 -29.391 50.688 1 22.3 1141 ALA B O 1
ATOM 17676 N N . PRO B 1 1142 ? 19.797 -29.844 51.406 1 21.19 1142 PRO B N 1
ATOM 17677 C CA . PRO B 1 1142 ? 20.609 -28.625 51.469 1 21.19 1142 PRO B CA 1
ATOM 17678 C C . PRO B 1 1142 ? 20.734 -27.922 50.125 1 21.19 1142 PRO B C 1
ATOM 17680 O O . PRO B 1 1142 ? 21 -26.719 50.062 1 21.19 1142 PRO B O 1
ATOM 17683 N N . PHE B 1 1143 ? 20.922 -28.578 49.031 1 21.83 1143 PHE B N 1
ATOM 17684 C CA . PHE B 1 1143 ? 22.094 -28.188 48.281 1 21.83 1143 PHE B CA 1
ATOM 17685 C C . PHE B 1 1143 ? 22.078 -26.688 48 1 21.83 1143 PHE B C 1
ATOM 17687 O O . PHE B 1 1143 ? 21 -26.062 47.969 1 21.83 1143 PHE B O 1
ATOM 17694 N N . LEU B 1 1144 ? 23.328 -26.016 47.688 1 19.5 1144 LEU B N 1
ATOM 17695 C CA . LEU B 1 1144 ? 24.156 -24.844 47.406 1 19.5 1144 LEU B CA 1
ATOM 17696 C C . LEU B 1 1144 ? 23.469 -23.906 46.438 1 19.5 1144 LEU B C 1
ATOM 17698 O O . LEU B 1 1144 ? 22.531 -24.312 45.719 1 19.5 1144 LEU B O 1
ATOM 17702 N N . ALA B 1 1145 ? 24.422 -23.297 45.469 1 15.51 1145 ALA B N 1
ATOM 17703 C CA . ALA B 1 1145 ? 24.266 -22.375 44.344 1 15.51 1145 ALA B CA 1
ATOM 17704 C C . ALA B 1 1145 ? 23.312 -22.953 43.281 1 15.51 1145 ALA B C 1
ATOM 17706 O O . ALA B 1 1145 ? 23.422 -24.125 42.938 1 15.51 1145 ALA B O 1
#

Nearest PDB structures (foldseek):
  5l73-assembly1_B  TM=7.927E-01  e=1.517E-08  Homo sapiens
  8h3s-assembly1_A  TM=3.080E-01  e=1.276E-13  Homo sapiens
  8a28-assembly1_A  TM=7.071E-01  e=1.148E-06  Limulus polyphemus
  5x7r-assembly1_A  TM=2.308E-01  e=2.130E-14  Paenibacillus sp. 598K
  1k45-assembly1_A  TM=5.971E-01  e=6.135E-05  Rhodothermus marinus

Foldseek 3Di:
DPPDDPDPQDPPDPPQPAQAQAQPDPQSVSNFLQQAHRFPNPDFTKRKHQCQVHRSVKDKPFPDPQEKDKAFLLQDPDDLDFNGGDPQLHRNGIWIKGFFDQDAAKGKIKIKGPKHAKFFQQKKKKKKKADRAPAFQKKWKWKADDPDIFTFAIDRDDDDHFIAMAMTGQGTHHTIMMMMIMTIGHNRHRTIMIIGIIIIGRGHAFDADPDDDPQWDQFPNRGTDHPLPACLLGDRNSVCRSNVDPQNVQKDKFQCAVHQEQFDDDPPAFFFFLPDPDDDRFEQNAGNNVRHRTGTFHGHNDWDDAKWKKKKWKRAADFQAWKKWKWKFFPDVPDRDDTFTFDMAGGHLHNDIFIFITIDGDPGIMGIDIDTDPGWDPPDPPRPDHYHIGIGMIIIGHDDDDDDDDGDPDPPCPPPVQVEHTRFDDQPPDTHHNVQAQAPDQPHPVSPSNFLQFFAQLQDVCRSQKDKNDRAQKEKDKDQLCPAPFPCARQVRHNRGIWIKIDTTDTHYDQKIKIKGPWHHQWAQQKKKKKKKAFAADPVKWKFKWKADPSDIHTFDIDDDRPPRDIDMDMTGPGGDHTGMMIMIMIHHDCPDPDNGIMIMGRIDIPRTNRPDDDPQLADQWDQCQVHPRQKGWDPVFRWTKDWDAQDFQRAGDPPRGGIWIKTACSVPNGRDFWIKIKGDWYDDPDQKKKKKWKKAWDFQWFAKKWKWKDWPPDDIATFDMDTHHPFSDIDMDMGMDGDDNPPSTTMMMMIIGTPSTHGTMMIIGGIDMDDDGDAQDQKDFCQRHPSQKDKPDPPQKDKDACPVVPDLADACAGDPQRHRNGIWIKGFLACVSANAFGKIKIKTGWHAADPAKKKKKKKKFKAQPFFAKKWKWKDDVHIDTFDIDTDGGDNDIFMDMTIDHGRGTMMMMIMGGGHNDHRIMMIIGMIHIWGDDQDDFPWDQQQTHLNQKDQAADSVFQGTGKHKYFLPNRDPADDANHGDPVRHRSGMWIKDWALVDDPRGFKTKTKGGWDFFAAKKKKKWKKFQFFDQVDKWKKKWKWKQDPVGIHTFDMDIRNDDSDIDMDMGIDGDRGTIMIMIMIGGDNDSGIIMMIIGGIDMGGHDHDDDPPPPPPPPPVPPPPVPPPVPDPDDDDDDPPCDDPVYDDD/DPPDDPDPPDPPDPPQPAQAQAQPDPQSVSNFLQQAHSFDRPDFTKRKHQCQVHRSVKDKPFPDPQEKDKAFLLQDPDDLDFNGGDPQLHRNGIWIKGFFDQDAAKGKIKIKGPKHAKFFQQKKKKKKKADRAPAFQKKWKWKADDPDIFTFAIDRDDDDHFIAMAMTGQGTHHTIMMMMIMTIGHNRHRTIMIIGIIIIGRGHAFDADPDDPPQWDQFPNRGTDHPLPACLLGDRNSVCRSNVDPQNVQKDKFQCAVHQEQFDDDPPDWFFFLPDPDDDRFEQNAGNNVRHRTGTFHGHQDWDDAKWKKKKWKRAADFQAWKKWKWKFFPDVPDRDPTFTFDMAGGHLHNDIFIFITIDGDPGRMGIDIDTDPGWDPPDPPRPDHYDIGIGMIIIGDDDDDDDDDGDPDPPCPPDPQVEDTRWDDAPPDTHHNVQAQAPDQPHPVSPSNFLQFFDQLQDVCRSQKDKNDRAQKEKDKDQLCVAPFPCARQVRHNRGIWIKIDTTDTHYDQKIKIKGPWHHQWAFQKKKKKKKAFAADPVKWKFKWKADPSDIHTFDIDDDRPPRDIDMDMTGPGGDHTGMMIMIMIHHDCPDPDRGIMIMGRIDIDRTNRPDDDPQLQDQWDQCQVHPRQKGWDPVFRWTKDWDFQDFQRAGPPPRGGIWIKTACSVPNGRDFWIKIKGDWYDDPDQKKKKKWKKAWDFQWFAKKWKWKDWVPDDIATFDMDTHHPFSDIDMDMGMDGDDNPPSTTMMMMIIGTPSTHGTMMIIGGIDMDDDGDAQDQKDFCQRHPSQKDKPDPPQKDKDACPVVPPLADACAGDPQRHRSGIWIKGDLACVSANAFGKIKIKTGWHAADPAKKKKKKKKFKAQPFFAKKWKWKADVHIDTFDIDTDGGDNDIFMDMGIDHGRHTMMMMIMGGGRNDHRIMMIIGMIHIWGDDQDDFPWDQQQTHLNQKDQAADSVFQGTGKHKYFLVNRDPADDQNHGDPVRHRSGMWIKDWALVDDPRGFKTKTKGGWDFFAAKKKKKWKKFQFFDQVDKFKKKWKWKQDPVGIDTFDMDIRNDDSDIDMDMGIDGDPGTIMIMIMIGGDHDSGIIMMIIGGIDMGGHDHDDDPPPPPPPPPVPVPPVVPVVPDPPDDDDDDDDDDDPDDDD

Solvent-accessible surface area (backbone atoms only — not comparable to full-atom values): 120129 Å² total; per-residue (Å²): 122,52,79,71,80,78,68,79,78,77,64,59,60,59,76,73,49,29,24,26,67,50,69,46,20,84,81,28,62,45,38,47,49,48,33,13,46,76,45,36,45,29,88,69,46,45,36,36,20,49,36,71,90,49,61,21,46,45,38,62,69,34,88,52,91,46,35,56,40,83,43,42,27,65,59,55,89,78,67,73,62,63,73,36,19,79,87,63,26,29,34,81,24,29,23,38,31,27,55,68,48,96,47,71,58,73,45,55,21,30,37,29,44,34,75,31,18,46,31,18,52,37,14,29,42,34,34,30,38,34,51,31,81,83,17,52,48,35,42,39,34,34,38,38,40,87,94,45,74,43,64,73,45,72,48,62,65,92,70,68,84,52,77,41,71,47,65,38,53,71,36,61,39,82,53,55,32,34,44,36,44,34,43,28,25,30,66,80,16,44,27,33,38,36,42,33,49,35,28,40,31,42,26,38,58,57,63,61,39,63,71,61,64,91,78,39,45,72,34,86,77,30,14,60,42,56,61,84,52,43,43,62,76,52,50,65,50,72,79,42,44,46,55,66,37,81,72,34,74,73,36,56,73,42,58,19,72,92,44,40,75,51,15,59,82,52,94,90,66,68,67,45,44,32,67,55,83,79,86,54,86,41,47,67,49,48,27,82,77,72,60,34,38,73,31,32,33,47,35,58,48,56,78,65,56,57,32,33,31,36,30,34,30,33,32,44,25,72,37,67,61,41,32,45,31,34,27,38,38,52,67,52,87,74,69,79,55,77,66,36,62,73,45,77,47,51,29,51,68,25,69,41,75,37,43,39,68,46,78,42,72,41,98,50,43,42,38,63,44,80,39,73,49,80,55,77,28,82,60,58,92,81,54,70,77,78,52,64,76,43,47,47,35,40,26,32,45,83,50,74,88,84,71,77,78,74,70,57,80,71,78,75,79,72,70,60,90,60,89,40,60,72,38,33,47,71,47,90,93,42,63,41,50,62,78,52,34,24,24,64,52,75,79,32,94,85,32,66,46,51,53,46,54,49,49,30,52,36,76,50,91,62,38,17,38,51,41,46,55,39,50,4,39,19,23,50,40,83,37,54,12,63,79,33,83,72,50,45,39,23,78,88,65,40,38,87,30,28,24,38,27,62,41,85,42,61,14,63,45,59,67,46,15,25,33,31,33,48,69,27,24,40,29,10,67,65,11,27,39,35,34,28,37,33,43,29,42,61,60,58,31,49,45,33,35,29,40,39,41,90,88,39,76,42,81,70,45,65,67,67,64,62,41,95,77,55,72,44,76,53,76,42,75,67,24,44,44,62,62,58,26,28,49,31,43,39,38,33,63,52,72,74,39,61,62,89,33,35,42,33,43,28,49,32,40,71,42,64,32,33,59,78,74,78,59,80,56,41,69,36,75,51,33,53,38,67,86,48,56,64,18,49,41,66,40,66,85,35,63,27,58,64,38,83,40,67,35,51,78,51,44,59,23,83,85,74,44,65,36,27,21,37,36,33,44,53,52,60,64,66,24,73,52,63,31,24,37,40,31,41,48,76,34,75,73,94,52,50,37,27,17,38,34,33,31,39,30,33,30,40,46,26,22,26,33,44,33,35,33,40,39,36,86,96,48,77,70,39,66,68,43,72,50,68,40,51,69,20,67,48,79,41,80,49,69,41,62,44,80,48,73,74,86,64,80,63,46,37,26,48,33,42,34,44,36,52,79,26,60,44,40,39,38,35,43,34,50,31,39,67,43,83,36,72,55,64,38,66,54,62,38,48,40,68,68,45,67,64,66,48,41,50,60,84,90,52,57,58,38,80,46,52,26,63,83,67,67,57,88,71,71,72,65,46,23,78,85,74,60,30,32,70,28,24,26,38,34,30,61,18,19,44,90,76,27,42,62,73,39,73,44,39,42,33,46,38,52,30,74,50,41,94,56,51,22,14,41,34,33,31,36,36,36,25,66,54,53,19,35,35,46,31,35,30,43,34,52,99,57,80,41,81,74,45,75,49,69,58,68,32,49,94,56,68,36,80,44,75,39,73,43,79,42,82,46,60,26,27,48,34,40,32,40,34,18,59,45,30,78,87,12,25,46,32,43,32,47,36,37,59,37,74,37,73,61,69,59,72,67,17,36,52,30,73,78,45,62,64,71,45,41,38,68,50,44,69,89,29,41,37,32,23,50,41,38,41,36,32,66,47,59,57,91,59,78,67,64,62,47,22,75,85,71,60,30,34,81,24,23,26,37,36,33,70,49,60,72,43,54,70,53,21,60,36,32,42,42,32,39,52,71,36,76,52,35,83,39,16,17,38,34,34,30,36,31,36,46,28,54,77,81,48,55,37,41,34,43,32,37,30,41,40,38,93,78,30,43,35,41,72,46,74,45,67,14,71,42,65,90,48,81,43,78,49,79,42,77,43,67,37,92,46,53,28,25,49,29,42,35,44,36,60,43,53,44,77,70,60,30,26,41,33,41,30,47,32,39,50,40,80,75,31,74,65,73,71,78,70,76,73,74,73,72,72,73,66,67,70,60,67,72,62,62,82,69,64,74,86,68,78,83,88,79,80,72,79,66,75,84,65,88,68,80,82,132,125,52,77,71,80,80,68,80,80,77,63,59,60,59,76,75,50,30,23,26,67,49,69,47,21,84,82,26,63,46,35,48,48,48,34,11,44,72,43,36,45,29,88,69,47,43,36,38,20,50,37,70,89,50,62,22,47,46,40,63,69,34,88,52,92,46,35,55,39,82,43,40,27,65,60,55,90,80,68,74,64,62,72,37,20,77,86,65,25,30,33,82,26,29,23,38,30,26,55,68,48,96,49,72,60,74,44,55,21,30,39,30,43,34,76,31,19,46,31,17,53,38,14,29,44,34,33,31,38,33,51,31,83,82,16,51,49,35,42,39,34,34,37,36,40,88,92,43,74,44,64,73,46,71,48,59,64,90,69,67,84,53,77,43,71,46,66,36,54,72,37,61,40,83,54,54,32,34,45,36,44,33,43,29,24,31,65,82,16,44,27,34,37,36,42,33,47,35,29,41,32,43,25,40,57,57,64,62,39,64,72,57,63,92,78,39,44,70,33,86,78,29,14,60,43,55,62,86,53,43,44,62,76,50,53,68,50,72,81,42,43,45,54,67,37,82,74,34,74,73,35,56,74,41,56,17,74,93,44,40,72,51,15,62,82,50,93,91,66,69,65,44,43,30,68,54,81,77,85,54,88,41,47,68,50,48,27,82,77,73,59,36,37,73,30,30,33,49,34,57,50,58,79,65,53,59,40,33,31,36,30,33,27,34,32,44,25,71,37,68,60,41,32,44,31,34,27,38,36,50,65,53,87,77,68,81,54,78,66,38,59,74,45,78,44,52,29,51,68,25,68,41,76,36,42,39,67,47,73,42,74,42,98,50,43,42,36,64,42,81,38,73,48,83,54,77,30,82,60,57,94,81,54,71,78,78,50,62,79,42,44,47,39,40,26,33,43,82,53,75,87,86,72,78,77,76,71,57,79,70,77,76,80,74,70,60,92,62,88,40,60,75,41,34,47,71,46,88,95,41,62,42,50,62,78,53,34,24,25,65,52,75,78,33,93,86,33,65,45,50,54,48,53,49,48,32,53,35,75,51,92,62,38,16,38,50,40,46,56,39,50,4,39,20,23,51,40,82,38,55,14,64,78,32,84,72,51,45,40,24,79,89,64,40,40,88,30,28,24,38,26,61,41,84,42,60,15,62,46,57,67,46,14,26,31,32,35,48,69,26,25,39,29,10,68,66,11,27,40,35,33,29,37,33,44,30,43,61,60,59,33,48,45,33,36,30,40,40,40,89,89,41,77,43,80,71,46,64,67,64,64,64,43,95,74,55,74,44,75,52,75,40,76,64,24,41,44,62,61,58,25,29,49,30,42,38,38,34,63,53,72,74,40,62,62,90,33,34,42,33,43,26,49,32,40,71,41,65,31,31,60,80,71,80,60,81,56,43,70,36,75,51,34,52,39,67,85,49,57,64,17,50,39,66,40,63,87,35,63,27,58,64,37,82,40,68,34,52,79,52,43,59,23,83,86,74,45,64,35,27,22,37,36,35,43,54,53,59,64,66,23,73,52,64,32,22,36,40,32,41,48,76,33,74,74,93,53,50,36,28,18,38,33,32,31,38,30,32,31,41,44,26,22,26,33,43,34,36,34,40,40,36,84,95,48,76,70,40,66,67,43,72,50,67,40,51,70,21,67,48,78,43,79,49,71,42,63,44,80,47,74,75,87,64,81,63,46,37,25,48,32,41,35,43,38,52,78,26,61,45,39,41,39,33,43,36,50,31,38,68,43,82,37,73,54,65,37,65,55,63,40,47,40,68,68,46,67,64,66,48,41,50,62,83,90,54,56,57,39,80,46,53,27,63,83,68,67,57,90,73,74,72,66,44,21,76,82,74,60,30,32,70,29,24,26,39,35,30,62,17,19,44,90,76,28,41,62,72,40,74,45,41,42,33,47,37,52,28,74,50,42,92,56,49,22,14,42,35,33,30,37,36,36,24,65,55,52,19,33,35,45,30,36,30,42,33,53,98,57,79,42,79,75,46,74,49,68,57,68,32,49,92,57,69,38,78,44,75,39,75,44,79,41,83,48,58,27,26,47,34,41,34,40,33,19,59,44,27,77,88,12,24,47,32,41,35,44,36,36,59,37,74,38,71,61,67,59,74,67,17,37,52,29,73,78,44,62,64,73,46,41,37,67,51,44,69,89,30,40,38,30,23,49,40,39,41,35,31,67,47,59,56,91,60,76,69,63,62,47,20,74,83,70,60,31,36,80,23,24,26,37,36,32,72,48,60,71,44,53,69,54,20,58,37,32,41,41,31,39,53,71,36,76,52,34,84,40,17,16,40,34,35,30,37,32,36,46,28,53,75,80,47,52,39,41,33,44,32,37,31,39,39,39,92,80,29,43,33,42,72,45,75,46,67,12,70,42,63,93,47,82,42,80,50,78,42,77,44,65,38,92,46,54,28,24,50,29,43,35,43,36,60,43,52,44,74,68,61,30,25,41,33,41,30,46,32,39,47,40,81,74,32,73,65,72,73,77,70,77,73,74,72,71,72,69,67,68,67,59,67,69,58,56,72,68,59,70,78,66,70,83,88,81,87,80,87,72,82,79,76,84,74,83,82,134

Sequence (2290 aa):
MGCWAWVPNHCKTPSEAVCNFVCDCRDCSDEAQCGYQGASPTLGAPFVCDFEQDSCGWRDISTSGYSWLRDRAGAVLEGPGPHSDHTLGTDLGWYMAVGTHRGKEVSTAALRSPILHEAGPACELRLWYHTASGDVAELRLELTHSMETLTLWQSSGPWGPGWQELVVATGRIRGNFRVTFSATRNATHRGTVALDDVAFWGCGLPTPQARCLPGHHHCQNKACVEPHQLCDGDDNCGDGSDEDTPLCSHHMATNFETGLGLWDNLEGWARNHSSSSPERPAWPRRDHSWNSAPSWSPWPSPAPLPSCPLVFYHYLHGSEAGSLQLLLQTGDPGAPQAPVLLRRRHGELGAMWVRDRVDIQSKHPFRVRPARAAVGAERGAGAPPEPPLSVPTVVSGPPPGLWAPVPWPQPSSLQPWDFCEPGHLSCGDLCVPPEQLCDFQQQCMGGEDEQECGTTDFETPMAGGWEDASVGRLQWGRHLAQESRVPSTHASGAAAGHFLSVQRAWGQLTAEARVLTPALGPSGPRCELHMAYYFQSHPQGFLALVVVEDGNRELVWQVPSSSSGGWKVDTVLLGARHRPFWLEFVGLVDLDGPGHQGAGVDNLIMKDCSPTVTSEKDTEISCNFERDTCGWHISHLTDSHWHRMESHGPGYDHTTGRGYFMLLDPTDPPARGPGAQLLTQPQVPAGSRECLSFWYHLHGPQIGTLRLVMRRDGEVDTHLWSRSGTHGNRWHEAWATLHHQLDSGTKYQLLFEGLRNGYHGTMALDDVAVRPGPCWAPKRCSFEDSACGFSTRGQGLWMRQTNATGHTAWGPRADHTTETAQGHYMVVDMSPQALPRGHIASLISEEHRPLAQPACLIFWYHLSLQNPGTLQVHVEEARRRQVLSISAHGGFAWRLGSVDVQAEQAWRVVFEAVAAGVEHSYIALDDLLLQDGPCPRPASCDFEAGLCGWSHLPWPSLGGYSWDWSSGDTPSRYPQPSVDHTLGTEAGHFALFETGVLGPGGRAAWLRSQPLPPTAVSCLRFWYHMGFPEHFYKGELRVLLSSAQGQLVLWGAGGHLRHQWLESRLEVASTEEFQIVFEATLGGQPALGPIALDDIEYLAGQRCQLPAPSQGKPCPGQLALLWVWALVGLSGSWPMWLPVAPFLAMGCWAWVPNHCKTPSEAVCNFVCDCRDCSDEAQCGYQGASPTLGAPFVCDFEQDSCGWRDISTSGYSWLRDRAGAVLEGPGPHSDHTLGTDLGWYMAVGTHRGKEVSTAALRSPILHEAGPACELRLWYHTASGDVAELRLELTHSMETLTLWQSSGPWGPGWQELVVATGRIRGNFRVTFSATRNATHRGTVALDDVAFWGCGLPTPQARCLPGHHHCQNKACVEPHQLCDGDDNCGDGSDEDTPLCSHHMATNFETGLGLWDNLEGWARNHSSSSPERPAWPRRDHSWNSAPSWSPWPSPAPLPSCPLVFYHYLHGSEAGSLQLLLQTGDPGAPQAPVLLRRRHGELGAMWVRDRVDIQSKHPFRVRPARAAVGAERGAGAPPEPPLSVPTVVSGPPPGLWAPVPWPQPSSLQPWDFCEPGHLSCGDLCVPPEQLCDFQQQCMGGEDEQECGTTDFETPMAGGWEDASVGRLQWGRHLAQESRVPSTHASGAAAGHFLSVQRAWGQLTAEARVLTPALGPSGPRCELHMAYYFQSHPQGFLALVVVEDGNRELVWQVPSSSSGGWKVDTVLLGARHRPFWLEFVGLVDLDGPGHQGAGVDNLIMKDCSPTVTSEKDTEISCNFERDTCGWHISHLTDSHWHRMESHGPGYDHTTGRGYFMLLDPTDPPARGPGAQLLTQPQVPAGSRECLSFWYHLHGPQIGTLRLVMRRDGEVDTHLWSRSGTHGNRWHEAWATLHHQLDSGTKYQLLFEGLRNGYHGTMALDDVAVRPGPCWAPKRCSFEDSACGFSTRGQGLWMRQTNATGHTAWGPRADHTTETAQGHYMVVDMSPQALPRGHIASLISEEHRPLAQPACLIFWYHLSLQNPGTLQVHVEEARRRQVLSISAHGGFAWRLGSVDVQAEQAWRVVFEAVAAGVEHSYIALDDLLLQDGPCPRPASCDFEAGLCGWSHLPWPSLGGYSWDWSSGDTPSRYPQPSVDHTLGTEAGHFALFETGVLGPGGRAAWLRSQPLPPTAVSCLRFWYHMGFPEHFYKGELRVLLSSAQGQLVLWGAGGHLRHQWLESRLEVASTEEFQIVFEATLGGQPALGPIALDDIEYLAGQRCQLPAPSQGKPCPGQLALLWVWALVGLSGSWPMWLPVAPFLA

InterPro domains:
  IPR000998 MAM domain [PF00629] (49-200)
  IPR000998 MAM domain [PF00629] (296-368)
  IPR000998 MAM domain [PF00629] (456-609)
  IPR000998 MAM domain [PF00629] (623-776)
  IPR000998 MAM domain [PF00629] (781-936)
  IPR000998 MAM domain [PF00629] (941-1105)
  IPR000998 MAM domain [PS50060] (47-205)
  IPR000998 MAM domain [PS50060] (252-368)
  IPR000998 MAM domain [PS50060] (454-611)
  IPR000998 MAM domain [PS50060] (621-777)
  IPR000998 MAM domain [PS50060] (779-937)
  IPR000998 MAM domain [PS50060] (939-1106)
  IPR000998 MAM domain [SM00137] (44-205)
  IPR000998 MAM domain [SM00137] (232-402)
  IPR000998 MAM domain [SM00137] (618-777)
  IPR000998 MAM domain [SM00137] (778-937)
  IPR000998 MAM domain [SM00137] (938-1106)
  IPR000998 MAM domain [cd06263] (49-200)
  IPR000998 MAM domain [cd06263] (623-775)
  IPR000998 MAM domain [cd06263] (781-935)

Radius of gyration: 43.02 Å; Cα contacts (8 Å, |Δi|>4): 6262; chains: 2; bounding box: 110×108×131 Å

Secondary structure (DSSP, 8-state):
--------------GGGTTSSS--STT-GGGTTSSSBS---STT--EEE-SSSS-TT-EE--SSS--EEEEEGGG-SS-SS-SS-SSSSSTT-EEEEE-----SS-EEEEEE---EEEE-TT-EEEEEEEE-TT--SEEEEEEEETTEEEEEEEE-----SS-EEEEEE---EEEEEEEEEEEEE-SS----EEEEEEEEES-PPPPP-SSPPTT-EE-TTS-EE-GGGTTSSS-SSSSSGGGSSGGGGG-EE--SSS--TT----TT-----TTPSS--TTS-SS-SSS-SSS-----------SEEEEEEEEB--S-TT-EEEEEEEE--SSS-PPPEEEEEEES---BS-EEEEEEEE-SS-EEEEEEE----S---TT--S----B----EE-----------------------SPTT-EEETTEEE-GGGTTSSS--STT-GGGTTSS-B-S-STTGGG-EE---SSEEEEEEEGGG-SSSSS-TTS-TT-EEEEEEE----S-S-EEEE--SB--B-TT-EEEEEEEEE--TT-EEEEEEEETTEEEEEEE--S--SSS-EEEEEE---BPSSEEEEEEEE--TTSSS--EEEEEEEEEES--TT---GGGG---B--SS--TTEEE-SSSSS--EEEE-BTTB--SSSSSSEEEEE-TTSS---SSEEEEEEPPB--SSSEEEEEEEEEEEEEEEEEEEEEEEETTSPPEEEEEEES---SS-EEEEEEEE--GGG---EEEEEEEEEEEEEEEEEEEEEEEEESPPPPPSEE-SSSS-TT-EEESS---EEEE-TTS--SSS-SS-SSS-STT-EEEEEE-STTTS-TT-EEEEE--PBPPPSS-EEEEEEEEE-SS--EEEEEEEESSSEEEEEEE-----SS-EEEEEEE--SS-BEEEEEEEE---TT-EEEEEEEEEEESSPPPTT-B--SSS-TT-B-PPPGGGTS---EEEESSS--SS---SS-SSS-STT-EEEEEEGGG-SSS--EEEEEPPPB--EEEEEEEEEEEE---TT---EEEEEEEEETTEEEEEEEEES---SSEEEEEEEEEESS-EEEEEEEEE-SS----EEEEEEEEEEET--------------THHHHTTTTTS-------------------/--------------GGGTTSSS--STT-GGGTTSSSS----STT--EEE-SSSS-TT-EE--SSSS-EEEEEGGG-SS-SS-SS-SSSSSTT-EEEEE-----SS-EEEEEE---EEEE-TT-EEEEEEEE-TT--SEEEEEEEETTEEEEEEEE-----SS-EEEEEE---EEEEEEEEEEEEE-SS----EEEEEEEEES-PPPPP-SSPPTT-EE-TTS-EE-GGGTTSSS-SSSSSGGGSSGGGGG-EEE-SSS--TT----TT-----TTPSS--TTS-SS-SSS-SS------------SEEEEEEEEB--S-TT-EEEEEEEE--SSS-PPPEEEEEEES---BS-EEEEEEEE-SS-EEEEEEE----S---TT--S----B---EEE----S------------------SPTT-EEETTEEE-GGGTTSSS--STT-GGGTTSS-B-S-STTGGG-EE---SSEEEEEEEGGG-SSSSS-TTS-TT-EEEEEEE----S-S-EEEE--SB--B-TT-EEEEEEEEE--TT-EEEEEEEETTEEEEEEE--S--SSS-EEEEEE---BPSSEEEEEEEE--TTSSS--EEEEEEEEEES--TT---GGGG---B--SS--TTEEE-SSSSS--EEEE-BTTB--SSSSSSEEEEE-TTSS---SSEEEEEEPPB--SSSEEEEEEEEEEEEEEEEEEEEEEEETTSPPEEEEEEES---SS-EEEEEEEE--GGG---EEEEEEEEEEEEEEEEEEEEEEEEESPPPPPSEE-SSSS-TT-EEESS---EEEE-TTS--SSS-SS-SSS-STT-EEEEEE-STTTS-TT-EEEEE--PBPPPSS-EEEEEEEEE-SS--EEEEEEEESSSEEEEEEE-----SS-EEEEEEE--SS-BEEEEEEEE---TT-EEEEEEEEEEESSPPPTT-B--SSS-TT-B-PPPGGGTS---EEEESSS--SS---SS-SSS-STT-EEEEEEGGG-SSS--EEEEEPPPB--EEEEEEEEEEEE---TT---EEEEEEEEETTEEEEEEEEES-S-SSEEEEEEEEEESS-EEEEEEEEE-SS----EEEEEEEEEEET--------------GGGTHHHHTTSGGG----------------

pLDDT: mean 79.31, std 18.21, range [15.51, 97.56]

Organism: Equus asinus (NCBI:txid9793)